Protein 7CL2 (pdb70)

Organism: Streptomyces kanamyceticus (NCBI:txid1967)

GO terms:
  GO:0016706 2-oxoglutarate-dependent dioxygenase activity (F, IDA)
  GO:1901133 kanamycin biosynthetic process (P, IDA)

B-factor: mean 53.09, std 15.99, range [26.08, 138.31]

Secondary structure (DSSP, 8-state):
-EE-SS--GGGEEE--TT--S--HHHHHHHHHHHHHHSEEEEES-S-HHHHHHHHHHHHHHHHHHHTSSS--BSSSTTEEE-PPP--GGG--HHHHT-HHHHHHHHHHH-TT-EEEEEEEEEE-BT--PPPPB-SS--SSTT------EEEEEEESS-B-TTTTPPEE-TTGGG---TT-B-TT-BBPHHHHHHHHTTS--EE--B-TT-EEEEETT--EE---B-SSS-EEEEEEEEE-TTB--PPEEEEGGGHHHHHH-SSEE-EEEESS-----/-B-SS--GGGEEE--TT--S--HHHHHHHHHHHHHHSEEEEET-S-HHHHHHHHHHHHHHHHHHHTSSS--BSSSTTEEE-PPP--GGG--HHHHT-HHHHHHHHHHH-TT-EEEEEEEEEE-BT--PPPPB-SS--SSTT-----SEEEEEEESS-B-TTTTPPEE-TTGGG---TT-B-TT-BBPHHHHHHHHTTS--BB--B-TT-EEEEETT--EE---B-SSS-EEEEEEEEE-TTB--PPEEEEGGGHHHHHH-SSEE-EEEESS---TTT-----/-EE-SS--GGGEEE--TT--S--HHHHHHHHHHHHHHSEEEEES-S-HHHHHHHHHHHHHHHHHHHTSSS--BSSSTTEEE-PPP--GGG--HHHHT-HHHHHHHHHHH-TT-EEEEEEEEEE-BTPPPPPPB-SS--SSTT-----SEEEEEEESS-B-TTTTPPEE-TTGGG---TT-B-TT-BBPHHHHHHHHTTS--EE--B-TT-EEEEETT--EE---B-SSS-EEEEEEEEE-TTS--PPEEEEGGGHHHHHH-SSEE-EEEESS-----/-EE-SS--GGGEEE--TT--S--HHHHHHHHHHHHHHSEEEEES-S-HHHHHHHHHHHHHHHHHHHTSSS--BSSSTTEEE-PPP--GGG--HHHHT-HHHHHHHHHHH-TT-EEEEEEEEEE-BT--PPPPB-SS--SSTT-----SEEEEEEESS-B-TTTTPPEE-TTGGG---TT-B-TT-BBPHHHHHHHHTTS--EE--B-TT-EEEEETT--EE---B-SSS-EEEEEEEEE-TTS--PPEEEEGGGHHHHHH-SSEE-EEEESS---S-----/--EE-SS--GGGEEE--TT--S--HHHHHHHHHHHHHHSEEEEET-S-HHHHHHHHHHHHHHHHHHHTSSS--BSSSTTEEE-PPP--GGG--HHHHT-HHHHHHHHHHH-TT-EEEEEEEEEE-BT--PPPPB-SS--SSTT-----SEEEEEEESS-B-TTTTPPEE-TTGGG---SS-B-TTSBBPHHHHHHHHTTS--EE--B-TT-EEEEETT--EE---B-SSS-EEEEEEEEE-TTB--PPEEEEGGGHHHHHH-SSEE-EEEESS-----/-EE-SS--GGGEEE--TT--S--HHHHHHHHHHHHHHSEEEEES-S-HHHHHHHHHHHHHHHHHHHTSSS--BSSSTTEEE-PPP--GGG--HHHHT-HHHHHHHHHHH-TT-EEEEEEEEEE-BT--PPPPB-SS--SSTT-----SEEEEEEESS-B-TTTTPPEE-TTGGG---TT-B-TT-BBPHHHHHHHHTTS--EE--B-TT-EEEEETT--EE---B-SSS-EEEEEEEEE-TTB--PPEEEEGGGHHHHHH-SSEE-EEEE-----

Radius of gyration: 59.18 Å; Cα contacts (8 Å, |Δi|>4): 3750; chains: 6; bounding box: 100×116×176 Å

InterPro domains:
  IPR008775 Phytanoyl-CoA dioxygenase-like [PF05721] (35-231)
  IPR051961 Fungal Secondary Metabolite Dioxygenase [PTHR37563] (12-243)

Structure (mmCIF, N/CA/C/O backbone):
data_7CL2
#
_entry.id   7CL2
#
_cell.length_a   50.202
_cell.length_b   182.209
_cell.length_c   109.228
_cell.angle_alpha   90.000
_cell.angle_beta   93.970
_cell.angle_gamma   90.000
#
_symmetry.space_group_name_H-M   'P 1 21 1'
#
loop_
_entity.id
_entity.type
_entity.pdbx_description
1 polymer 'Kanamycin B dioxygenase'
2 non-polymer 'NICKEL (II) ION'
3 non-polymer 'SULFATE ION'
4 non-polymer GLYCEROL
5 water water
#
loop_
_atom_site.group_PDB
_atom_site.id
_atom_site.type_symbol
_atom_site.label_atom_id
_atom_site.label_alt_id
_atom_site.label_comp_id
_atom_site.label_asym_id
_atom_site.label_entity_id
_atom_site.label_seq_id
_atom_site.pdbx_PDB_ins_code
_atom_site.Cartn_x
_atom_site.Cartn_y
_atom_site.Cartn_z
_atom_site.occupancy
_atom_site.B_iso_or_equiv
_atom_site.auth_seq_id
_atom_site.auth_comp_id
_atom_site.auth_asym_id
_atom_site.auth_atom_id
_atom_site.pdbx_PDB_model_num
ATOM 1 N N . HIS A 1 16 ? -23.176 39.573 108.669 1.00 80.04 0 HIS A N 1
ATOM 2 C CA . HIS A 1 16 ? -22.795 39.360 107.243 1.00 78.38 0 HIS A CA 1
ATOM 3 C C . HIS A 1 16 ? -22.813 37.865 106.900 1.00 79.86 0 HIS A C 1
ATOM 4 O O . HIS A 1 16 ? -22.603 37.050 107.815 1.00 78.01 0 HIS A O 1
ATOM 11 N N . MET A 1 17 ? -23.029 37.530 105.625 1.00 79.08 1 MET A N 1
ATOM 12 C CA . MET A 1 17 ? -22.901 36.147 105.093 1.00 82.32 1 MET A CA 1
ATOM 13 C C . MET A 1 17 ? -21.453 35.912 104.645 1.00 77.95 1 MET A C 1
ATOM 14 O O . MET A 1 17 ? -21.002 36.589 103.700 1.00 73.77 1 MET A O 1
ATOM 19 N N . ALA A 1 18 ? -20.761 34.977 105.305 1.00 76.12 2 ALA A N 1
ATOM 20 C CA . ALA A 1 18 ? -19.380 34.540 104.996 1.00 73.66 2 ALA A CA 1
ATOM 21 C C . ALA A 1 18 ? -19.440 33.307 104.086 1.00 73.62 2 ALA A C 1
ATOM 22 O O . ALA A 1 18 ? -19.929 32.254 104.549 1.00 77.88 2 ALA A O 1
ATOM 24 N N . LEU A 1 19 ? -18.956 33.427 102.850 1.00 69.72 3 LEU A N 1
ATOM 25 C CA . LEU A 1 19 ? -19.056 32.366 101.811 1.00 67.14 3 LEU A CA 1
ATOM 26 C C . LEU A 1 19 ? -17.679 31.723 101.603 1.00 64.73 3 LEU A C 1
ATOM 27 O O . LEU A 1 19 ? -16.669 32.337 101.993 1.00 63.78 3 LEU A O 1
ATOM 32 N N . ALA A 1 20 ? -17.651 30.543 100.980 1.00 63.83 4 ALA A N 1
ATOM 33 C CA . ALA A 1 20 ? -16.436 29.744 100.709 1.00 63.23 4 ALA A CA 1
ATOM 34 C C . ALA A 1 20 ? -15.853 30.101 99.337 1.00 60.81 4 ALA A C 1
ATOM 35 O O . ALA A 1 20 ? -14.686 29.751 99.094 1.00 61.00 4 ALA A O 1
ATOM 37 N N . ALA A 1 21 ? -16.624 30.744 98.460 1.00 59.30 5 ALA A N 1
ATOM 38 C CA . ALA A 1 21 ? -16.177 31.099 97.088 1.00 58.87 5 ALA A CA 1
ATOM 39 C C . ALA A 1 21 ? -17.006 32.260 96.560 1.00 56.78 5 ALA A C 1
ATOM 40 O O . ALA A 1 21 ? -18.064 32.551 97.118 1.00 54.91 5 ALA A O 1
ATOM 42 N N . PRO A 1 22 ? -16.565 32.955 95.484 1.00 55.24 6 PRO A N 1
ATOM 43 C CA . PRO A 1 22 ? -17.375 34.017 94.890 1.00 54.71 6 PRO A CA 1
ATOM 44 C C . PRO A 1 22 ? -18.716 33.398 94.519 1.00 55.48 6 PRO A C 1
ATOM 45 O O . PRO A 1 22 ? -18.757 32.300 93.973 1.00 56.88 6 PRO A O 1
ATOM 49 N N . PRO A 1 23 ? -19.852 34.013 94.904 1.00 53.75 7 PRO A N 1
ATOM 50 C CA . PRO A 1 23 ? -21.154 33.423 94.606 1.00 55.43 7 PRO A CA 1
ATOM 51 C C . PRO A 1 23 ? -21.393 33.387 93.093 1.00 53.82 7 PRO A C 1
ATOM 52 O O . PRO A 1 23 ? -21.027 34.340 92.405 1.00 49.93 7 PRO A O 1
ATOM 56 N N . GLY A 1 24 ? -21.961 32.268 92.619 1.00 54.32 8 GLY A N 1
ATOM 57 C CA . GLY A 1 24 ? -22.278 32.032 91.195 1.00 54.80 8 GLY A CA 1
ATOM 58 C C . GLY A 1 24 ? -23.079 33.174 90.572 1.00 54.35 8 GLY A C 1
ATOM 59 O O . GLY A 1 24 ? -22.814 33.500 89.399 1.00 51.95 8 GLY A O 1
ATOM 60 N N . GLU A 1 25 ? -24.005 33.781 91.320 1.00 56.36 9 GLU A N 1
ATOM 61 C CA . GLU A 1 25 ? -24.903 34.855 90.795 1.00 58.42 9 GLU A CA 1
ATOM 62 C C . GLU A 1 25 ? -24.089 36.117 90.444 1.00 55.63 9 GLU A C 1
ATOM 63 O O . GLU A 1 25 ? -24.640 36.964 89.713 1.00 53.60 9 GLU A O 1
ATOM 69 N N . LEU A 1 26 ? -22.873 36.289 90.992 1.00 52.03 10 LEU A N 1
ATOM 70 C CA . LEU A 1 26 ? -22.059 37.523 90.796 1.00 50.54 10 LEU A CA 1
ATOM 71 C C . LEU A 1 26 ? -20.845 37.265 89.903 1.00 49.46 10 LEU A C 1
ATOM 72 O O . LEU A 1 26 ? -20.108 38.222 89.649 1.00 48.51 10 LEU A O 1
ATOM 77 N N . THR A 1 27 ? -20.636 36.031 89.444 1.00 50.69 11 THR A N 1
ATOM 78 C CA . THR A 1 27 ? -19.325 35.575 88.923 1.00 50.83 11 THR A CA 1
ATOM 79 C C . THR A 1 27 ? -19.447 35.146 87.457 1.00 51.58 11 THR A C 1
ATOM 80 O O . THR A 1 27 ? -20.386 34.417 87.126 1.00 50.82 11 THR A O 1
ATOM 84 N N . LEU A 1 28 ? -18.496 35.593 86.642 1.00 51.70 12 LEU A N 1
ATOM 85 C CA . LEU A 1 28 ? -18.209 35.088 85.276 1.00 53.48 12 LEU A CA 1
ATOM 86 C C . LEU A 1 28 ? -16.788 34.532 85.303 1.00 53.49 12 LEU A C 1
ATOM 87 O O . LEU A 1 28 ? -15.874 35.281 85.675 1.00 51.75 12 LEU A O 1
ATOM 92 N N . ALA A 1 29 ? -16.604 33.265 84.971 1.00 54.38 13 ALA A N 1
ATOM 93 C CA . ALA A 1 29 ? -15.290 32.587 84.982 1.00 55.87 13 ALA A CA 1
ATOM 94 C C . ALA A 1 29 ? -14.658 32.745 83.599 1.00 56.16 13 ALA A C 1
ATOM 95 O O . ALA A 1 29 ? -15.254 32.291 82.632 1.00 57.77 13 ALA A O 1
ATOM 97 N N . LEU A 1 30 ? -13.504 33.397 83.517 1.00 55.14 14 LEU A N 1
ATOM 98 C CA . LEU A 1 30 ? -12.784 33.605 82.239 1.00 55.86 14 LEU A CA 1
ATOM 99 C C . LEU A 1 30 ? -11.411 32.940 82.315 1.00 56.70 14 LEU A C 1
ATOM 100 O O . LEU A 1 30 ? -11.095 32.334 83.351 1.00 58.46 14 LEU A O 1
ATOM 105 N N . THR A 1 31 ? -10.653 33.022 81.225 1.00 57.71 15 THR A N 1
ATOM 106 C CA . THR A 1 31 ? -9.201 32.709 81.164 1.00 58.13 15 THR A CA 1
ATOM 107 C C . THR A 1 31 ? -8.495 33.964 80.650 1.00 58.05 15 THR A C 1
ATOM 108 O O . THR A 1 31 ? -9.135 34.831 80.048 1.00 56.05 15 THR A O 1
ATOM 112 N N . PRO A 1 32 ? -7.164 34.094 80.841 1.00 59.89 16 PRO A N 1
ATOM 113 C CA . PRO A 1 32 ? -6.419 35.227 80.289 1.00 61.97 16 PRO A CA 1
ATOM 114 C C . PRO A 1 32 ? -6.409 35.301 78.751 1.00 66.77 16 PRO A C 1
ATOM 115 O O . PRO A 1 32 ? -6.009 36.314 78.243 1.00 69.33 16 PRO A O 1
ATOM 119 N N . ASP A 1 33 ? -6.859 34.254 78.055 1.00 72.27 17 ASP A N 1
ATOM 120 C CA . ASP A 1 33 ? -6.950 34.207 76.565 1.00 76.26 17 ASP A CA 1
ATOM 121 C C . ASP A 1 33 ? -8.235 34.903 76.087 1.00 75.26 17 ASP A C 1
ATOM 122 O O . ASP A 1 33 ? -8.273 35.300 74.904 1.00 77.51 17 ASP A O 1
ATOM 127 N N . ASP A 1 34 ? -9.248 35.043 76.951 1.00 71.69 18 ASP A N 1
ATOM 128 C CA . ASP A 1 34 ? -10.552 35.658 76.589 1.00 70.06 18 ASP A CA 1
ATOM 129 C C . ASP A 1 34 ? -10.335 37.160 76.374 1.00 68.68 18 ASP A C 1
ATOM 130 O O . ASP A 1 34 ? -10.039 37.844 77.362 1.00 67.82 18 ASP A O 1
ATOM 135 N N . LYS A 1 35 ? -10.478 37.644 75.140 1.00 68.63 19 LYS A N 1
ATOM 136 C CA . LYS A 1 35 ? -10.271 39.068 74.755 1.00 69.85 19 LYS A CA 1
ATOM 137 C C . LYS A 1 35 ? -11.613 39.807 74.732 1.00 68.16 19 LYS A C 1
ATOM 138 O O . LYS A 1 35 ? -11.609 41.050 74.898 1.00 70.67 19 LYS A O 1
ATOM 144 N N . THR A 1 36 ? -12.716 39.100 74.493 1.00 68.14 20 THR A N 1
ATOM 145 C CA . THR A 1 36 ? -14.089 39.670 74.441 1.00 66.65 20 THR A CA 1
ATOM 146 C C . THR A 1 36 ? -15.057 38.649 75.048 1.00 66.77 20 THR A C 1
ATOM 147 O O . THR A 1 36 ? -14.782 37.450 74.944 1.00 69.28 20 THR A O 1
ATOM 151 N N . LEU A 1 37 ? -16.144 39.115 75.655 1.00 63.71 21 LEU A N 1
ATOM 152 C CA . LEU A 1 37 ? -17.291 38.267 76.050 1.00 62.24 21 LEU A CA 1
ATOM 153 C C . LEU A 1 37 ? -18.184 38.080 74.823 1.00 62.66 21 LEU A C 1
ATOM 154 O O . LEU A 1 37 ? -18.398 39.061 74.088 1.00 61.34 21 LEU A O 1
ATOM 159 N N . ASP A 1 38 ? -18.685 36.866 74.614 1.00 64.17 22 ASP A N 1
ATOM 160 C CA . ASP A 1 38 ? -19.763 36.574 73.634 1.00 65.59 22 ASP A CA 1
ATOM 161 C C . ASP A 1 38 ? -21.001 37.353 74.083 1.00 63.15 22 ASP A C 1
ATOM 162 O O . ASP A 1 38 ? -21.080 37.774 75.240 1.00 59.90 22 ASP A O 1
ATOM 167 N N . PRO A 1 39 ? -21.983 37.591 73.185 1.00 63.32 23 PRO A N 1
ATOM 168 C CA . PRO A 1 39 ? -23.149 38.408 73.525 1.00 62.52 23 PRO A CA 1
ATOM 169 C C . PRO A 1 39 ? -23.905 37.957 74.787 1.00 61.06 23 PRO A C 1
ATOM 170 O O . PRO A 1 39 ? -24.278 38.805 75.572 1.00 56.51 23 PRO A O 1
ATOM 174 N N . ALA A 1 40 ? -24.123 36.649 74.957 1.00 61.40 24 ALA A N 1
ATOM 175 C CA . ALA A 1 40 ? -24.833 36.074 76.126 1.00 61.98 24 ALA A CA 1
ATOM 176 C C . ALA A 1 40 ? -24.078 36.407 77.420 1.00 59.47 24 ALA A C 1
ATOM 177 O O . ALA A 1 40 ? -24.741 36.770 78.411 1.00 58.80 24 ALA A O 1
ATOM 179 N N . SER A 1 41 ? -22.748 36.269 77.421 1.00 58.20 25 SER A N 1
ATOM 180 C CA . SER A 1 41 ? -21.862 36.525 78.588 1.00 56.58 25 SER A CA 1
ATOM 181 C C . SER A 1 41 ? -21.877 38.019 78.927 1.00 53.53 25 SER A C 1
ATOM 182 O O . SER A 1 41 ? -21.983 38.342 80.110 1.00 49.88 25 SER A O 1
ATOM 185 N N . LEU A 1 42 ? -21.792 38.891 77.924 1.00 53.84 26 LEU A N 1
ATOM 186 C CA . LEU A 1 42 ? -21.860 40.363 78.136 1.00 52.87 26 LEU A CA 1
ATOM 187 C C . LEU A 1 42 ? -23.228 40.726 78.732 1.00 52.55 26 LEU A C 1
ATOM 188 O O . LEU A 1 42 ? -23.244 41.501 79.704 1.00 51.31 26 LEU A O 1
ATOM 193 N N . ASP A 1 43 ? -24.324 40.187 78.188 1.00 53.61 27 ASP A N 1
ATOM 194 C CA . ASP A 1 43 ? -25.695 40.446 78.708 1.00 55.28 27 ASP A CA 1
ATOM 195 C C . ASP A 1 43 ? -25.761 40.030 80.182 1.00 54.34 27 ASP A C 1
ATOM 196 O O . ASP A 1 43 ? -26.330 40.784 80.979 1.00 51.63 27 ASP A O 1
ATOM 201 N N . ARG A 1 44 ? -25.214 38.867 80.529 1.00 53.95 28 ARG A N 1
ATOM 202 C CA . ARG A 1 44 ? -25.188 38.371 81.932 1.00 55.53 28 ARG A CA 1
ATOM 203 C C . ARG A 1 44 ? -24.375 39.346 82.798 1.00 52.53 28 ARG A C 1
ATOM 204 O O . ARG A 1 44 ? -24.862 39.725 83.870 1.00 51.78 28 ARG A O 1
ATOM 212 N N . ALA A 1 45 ? -23.186 39.754 82.355 1.00 50.85 29 ALA A N 1
ATOM 213 C CA . ALA A 1 45 ? -22.299 40.698 83.080 1.00 48.25 29 ALA A CA 1
ATOM 214 C C . ALA A 1 45 ? -23.068 41.999 83.361 1.00 48.39 29 ALA A C 1
ATOM 215 O O . ALA A 1 45 ? -23.005 42.490 84.507 1.00 46.18 29 ALA A O 1
ATOM 217 N N . LEU A 1 46 ? -23.782 42.531 82.367 1.00 48.41 30 LEU A N 1
ATOM 218 C CA . LEU A 1 46 ? -24.532 43.807 82.502 1.00 48.69 30 LEU A CA 1
ATOM 219 C C . LEU A 1 46 ? -25.729 43.604 83.437 1.00 48.74 30 LEU A C 1
ATOM 220 O O . LEU A 1 46 ? -25.986 44.502 84.258 1.00 47.45 30 LEU A O 1
ATOM 225 N N . ALA A 1 47 ? -26.426 42.468 83.340 1.00 49.53 31 ALA A N 1
ATOM 226 C CA . ALA A 1 47 ? -27.565 42.111 84.219 1.00 50.17 31 ALA A CA 1
ATOM 227 C C . ALA A 1 47 ? -27.083 42.035 85.676 1.00 47.40 31 ALA A C 1
ATOM 228 O O . ALA A 1 47 ? -27.793 42.534 86.559 1.00 46.70 31 ALA A O 1
ATOM 230 N N . ILE A 1 48 ? -25.902 41.464 85.917 1.00 46.47 32 ILE A N 1
ATOM 231 C CA . ILE A 1 48 ? -25.296 41.345 87.279 1.00 46.69 32 ILE A CA 1
ATOM 232 C C . ILE A 1 48 ? -24.987 42.746 87.819 1.00 45.30 32 ILE A C 1
ATOM 233 O O . ILE A 1 48 ? -25.425 43.060 88.934 1.00 45.14 32 ILE A O 1
ATOM 238 N N . LEU A 1 49 ? -24.299 43.579 87.042 1.00 44.88 33 LEU A N 1
ATOM 239 C CA . LEU A 1 49 ? -23.968 44.979 87.441 1.00 44.21 33 LEU A CA 1
ATOM 240 C C . LEU A 1 49 ? -25.245 45.781 87.703 1.00 44.56 33 LEU A C 1
ATOM 241 O O . LEU A 1 49 ? -25.253 46.534 88.676 1.00 45.06 33 LEU A O 1
ATOM 246 N N . ALA A 1 50 ? -26.273 45.648 86.865 1.00 46.87 34 ALA A N 1
ATOM 247 C CA . ALA A 1 50 ? -27.549 46.388 87.018 1.00 46.98 34 ALA A CA 1
ATOM 248 C C . ALA A 1 50 ? -28.234 45.956 88.321 1.00 48.17 34 ALA A C 1
ATOM 249 O O . ALA A 1 50 ? -28.600 46.835 89.109 1.00 48.73 34 ALA A O 1
ATOM 251 N N . GLU A 1 51 ? -28.390 44.653 88.549 1.00 48.69 35 GLU A N 1
ATOM 252 C CA . GLU A 1 51 ? -29.176 44.123 89.692 1.00 50.77 35 GLU A CA 1
ATOM 253 C C . GLU A 1 51 ? -28.356 44.191 90.986 1.00 49.60 35 GLU A C 1
ATOM 254 O O . GLU A 1 51 ? -28.890 44.681 91.995 1.00 48.57 35 GLU A O 1
ATOM 260 N N . HIS A 1 52 ? -27.117 43.698 90.970 1.00 47.81 36 HIS A N 1
ATOM 261 C CA . HIS A 1 52 ? -26.316 43.449 92.197 1.00 47.25 36 HIS A CA 1
ATOM 262 C C . HIS A 1 52 ? -25.285 44.564 92.426 1.00 45.77 36 HIS A C 1
ATOM 263 O O . HIS A 1 52 ? -24.878 44.735 93.594 1.00 44.84 36 HIS A O 1
ATOM 270 N N . GLY A 1 53 ? -24.857 45.266 91.370 1.00 43.56 37 GLY A N 1
ATOM 271 C CA . GLY A 1 53 ? -23.893 46.377 91.459 1.00 42.06 37 GLY A CA 1
ATOM 272 C C . GLY A 1 53 ? -22.463 45.876 91.631 1.00 40.65 37 GLY A C 1
ATOM 273 O O . GLY A 1 53 ? -21.584 46.724 91.851 1.00 39.79 37 GLY A O 1
ATOM 274 N N . ILE A 1 54 ? -22.224 44.564 91.552 1.00 41.25 38 ILE A N 1
ATOM 275 C CA . ILE A 1 54 ? -20.868 43.967 91.710 1.00 42.94 38 ILE A CA 1
ATOM 276 C C . ILE A 1 54 ? -20.777 42.706 90.856 1.00 44.60 38 ILE A C 1
ATOM 277 O O . ILE A 1 54 ? -21.701 41.875 90.917 1.00 45.84 38 ILE A O 1
ATOM 282 N N . LEU A 1 55 ? -19.684 42.586 90.107 1.00 43.99 39 LEU A N 1
ATOM 283 C CA . LEU A 1 55 ? -19.408 41.494 89.152 1.00 43.47 39 LEU A CA 1
ATOM 284 C C . LEU A 1 55 ? -17.990 40.989 89.422 1.00 42.45 39 LEU A C 1
ATOM 285 O O . LEU A 1 55 ? -17.059 41.808 89.454 1.00 40.72 39 LEU A O 1
ATOM 290 N N . VAL A 1 56 ? -17.830 39.688 89.634 1.00 43.04 40 VAL A N 1
ATOM 291 C CA . VAL A 1 56 ? -16.494 39.067 89.858 1.00 42.96 40 VAL A CA 1
ATOM 292 C C . VAL A 1 56 ? -16.102 38.318 88.588 1.00 45.11 40 VAL A C 1
ATOM 293 O O . VAL A 1 56 ? -16.846 37.405 88.186 1.00 45.62 40 VAL A O 1
ATOM 297 N N . LEU A 1 57 ? -14.971 38.678 87.988 1.00 45.05 41 LEU A N 1
ATOM 298 C CA . LEU A 1 57 ? -14.430 38.009 86.780 1.00 46.70 41 LEU A CA 1
ATOM 299 C C . LEU A 1 57 ? -13.175 37.246 87.192 1.00 48.13 41 LEU A C 1
ATOM 300 O O . LEU A 1 57 ? -12.140 37.882 87.406 1.00 46.97 41 LEU A O 1
ATOM 305 N N . THR A 1 58 ? -13.262 35.925 87.321 1.00 48.21 42 THR A N 1
ATOM 306 C CA . THR A 1 58 ? -12.110 35.090 87.759 1.00 49.85 42 THR A CA 1
ATOM 307 C C . THR A 1 58 ? -11.264 34.755 86.523 1.00 51.10 42 THR A C 1
ATOM 308 O O . THR A 1 58 ? -11.823 34.733 85.406 1.00 50.85 42 THR A O 1
ATOM 312 N N . GLY A 1 59 ? -9.958 34.548 86.721 1.00 52.41 43 GLY A N 1
ATOM 313 C CA . GLY A 1 59 ? -9.027 34.015 85.708 1.00 55.01 43 GLY A CA 1
ATOM 314 C C . GLY A 1 59 ? -8.721 35.003 84.597 1.00 56.20 43 GLY A C 1
ATOM 315 O O . GLY A 1 59 ? -8.433 34.552 83.481 1.00 57.38 43 GLY A O 1
ATOM 316 N N . MET A 1 60 ? -8.734 36.308 84.878 1.00 55.69 44 MET A N 1
ATOM 317 C CA . MET A 1 60 ? -8.542 37.369 83.851 1.00 55.67 44 MET A CA 1
ATOM 318 C C . MET A 1 60 ? -7.051 37.630 83.596 1.00 54.09 44 MET A C 1
ATOM 319 O O . MET A 1 60 ? -6.685 37.863 82.432 1.00 53.73 44 MET A O 1
ATOM 324 N N . LEU A 1 61 ? -6.226 37.656 84.644 1.00 49.79 45 LEU A N 1
ATOM 325 C CA . LEU A 1 61 ? -4.840 38.184 84.553 1.00 50.63 45 LEU A CA 1
ATOM 326 C C . LEU A 1 61 ? -3.829 37.055 84.780 1.00 53.25 45 LEU A C 1
ATOM 327 O O . LEU A 1 61 ? -4.001 36.276 85.744 1.00 53.63 45 LEU A O 1
ATOM 332 N N . ARG A 1 62 ? -2.784 37.034 83.956 1.00 55.30 46 ARG A N 1
ATOM 333 C CA . ARG A 1 62 ? -1.661 36.075 84.064 1.00 58.99 46 ARG A CA 1
ATOM 334 C C . ARG A 1 62 ? -0.920 36.323 85.370 1.00 56.67 46 ARG A C 1
ATOM 335 O O . ARG A 1 62 ? -0.755 37.514 85.756 1.00 53.26 46 ARG A O 1
ATOM 343 N N . THR A 1 63 ? -0.460 35.248 86.015 1.00 55.77 47 THR A N 1
ATOM 344 C CA . THR A 1 63 ? 0.206 35.326 87.341 1.00 57.46 47 THR A CA 1
ATOM 345 C C . THR A 1 63 ? 1.500 36.138 87.169 1.00 56.88 47 THR A C 1
ATOM 346 O O . THR A 1 63 ? 1.884 36.812 88.123 1.00 55.70 47 THR A O 1
ATOM 350 N N . ARG A 1 64 ? 2.111 36.133 85.986 1.00 58.44 48 ARG A N 1
ATOM 351 C CA . ARG A 1 64 ? 3.348 36.922 85.719 1.00 61.07 48 ARG A CA 1
ATOM 352 C C . ARG A 1 64 ? 3.080 38.421 85.955 1.00 57.88 48 ARG A C 1
ATOM 353 O O . ARG A 1 64 ? 3.983 39.084 86.509 1.00 58.29 48 ARG A O 1
ATOM 361 N N . LEU A 1 65 ? 1.889 38.939 85.634 1.00 55.90 49 LEU A N 1
ATOM 362 C CA . LEU A 1 65 ? 1.543 40.375 85.833 1.00 53.47 49 LEU A CA 1
ATOM 363 C C . LEU A 1 65 ? 1.286 40.635 87.324 1.00 51.39 49 LEU A C 1
ATOM 364 O O . LEU A 1 65 ? 1.898 41.570 87.876 1.00 49.84 49 LEU A O 1
ATOM 369 N N . THR A 1 66 ? 0.418 39.848 87.961 1.00 51.37 50 THR A N 1
ATOM 370 C CA . THR A 1 66 ? 0.046 40.060 89.386 1.00 50.78 50 THR A CA 1
ATOM 371 C C . THR A 1 66 ? 1.286 39.854 90.268 1.00 52.13 50 THR A C 1
ATOM 372 O O . THR A 1 66 ? 1.416 40.608 91.257 1.00 54.22 50 THR A O 1
ATOM 376 N N . ASP A 1 67 ? 2.170 38.896 89.933 1.00 53.50 51 ASP A N 1
ATOM 377 C CA . ASP A 1 67 ? 3.441 38.656 90.673 1.00 54.67 51 ASP A CA 1
ATOM 378 C C . ASP A 1 67 ? 4.269 39.950 90.703 1.00 53.77 51 ASP A C 1
ATOM 379 O O . ASP A 1 67 ? 4.724 40.335 91.796 1.00 53.70 51 ASP A O 1
ATOM 384 N N . GLN A 1 68 ? 4.461 40.596 89.553 1.00 53.44 52 GLN A N 1
ATOM 385 C CA . GLN A 1 68 ? 5.349 41.785 89.437 1.00 53.92 52 GLN A CA 1
ATOM 386 C C . GLN A 1 68 ? 4.720 42.984 90.160 1.00 51.25 52 GLN A C 1
ATOM 387 O O . GLN A 1 68 ? 5.477 43.738 90.812 1.00 50.48 52 GLN A O 1
ATOM 393 N N . LEU A 1 69 ? 3.397 43.161 90.061 1.00 49.03 53 LEU A N 1
ATOM 394 C CA . LEU A 1 69 ? 2.687 44.277 90.735 1.00 47.32 53 LEU A CA 1
ATOM 395 C C . LEU A 1 69 ? 2.698 44.057 92.256 1.00 48.56 53 LEU A C 1
ATOM 396 O O . LEU A 1 69 ? 2.974 45.033 92.987 1.00 47.62 53 LEU A O 1
ATOM 401 N N . ARG A 1 70 ? 2.414 42.835 92.721 1.00 48.67 54 ARG A N 1
ATOM 402 C CA . ARG A 1 70 ? 2.461 42.487 94.165 1.00 49.41 54 ARG A CA 1
ATOM 403 C C . ARG A 1 70 ? 3.845 42.827 94.720 1.00 50.01 54 ARG A C 1
ATOM 404 O O . ARG A 1 70 ? 3.921 43.517 95.748 1.00 47.35 54 ARG A O 1
ATOM 412 N N . THR A 1 71 ? 4.896 42.341 94.063 1.00 52.70 55 THR A N 1
ATOM 413 C CA . THR A 1 71 ? 6.304 42.517 94.497 1.00 54.77 55 THR A CA 1
ATOM 414 C C . THR A 1 71 ? 6.617 44.009 94.587 1.00 55.07 55 THR A C 1
ATOM 415 O O . THR A 1 71 ? 7.178 44.429 95.612 1.00 55.78 55 THR A O 1
ATOM 419 N N . ALA A 1 72 ? 6.289 44.772 93.541 1.00 54.63 56 ALA A N 1
ATOM 420 C CA . ALA A 1 72 ? 6.575 46.225 93.469 1.00 54.13 56 ALA A CA 1
ATOM 421 C C . ALA A 1 72 ? 5.900 46.947 94.646 1.00 52.74 56 ALA A C 1
ATOM 422 O O . ALA A 1 72 ? 6.551 47.802 95.288 1.00 52.24 56 ALA A O 1
ATOM 424 N N . MET A 1 73 ? 4.640 46.617 94.936 1.00 50.35 57 MET A N 1
ATOM 425 C CA . MET A 1 73 ? 3.878 47.314 96.007 1.00 50.11 57 MET A CA 1
ATOM 426 C C . MET A 1 73 ? 4.413 46.897 97.383 1.00 50.20 57 MET A C 1
ATOM 427 O O . MET A 1 73 ? 4.569 47.805 98.243 1.00 52.35 57 MET A O 1
ATOM 432 N N . LEU A 1 74 ? 4.731 45.612 97.594 1.00 49.88 58 LEU A N 1
ATOM 433 C CA . LEU A 1 74 ? 5.344 45.140 98.867 1.00 51.37 58 LEU A CA 1
ATOM 434 C C . LEU A 1 74 ? 6.730 45.782 99.046 1.00 52.76 58 LEU A C 1
ATOM 435 O O . LEU A 1 74 ? 7.037 46.210 100.170 1.00 51.33 58 LEU A O 1
ATOM 440 N N . ASP A 1 75 ? 7.510 45.910 97.972 1.00 54.59 59 ASP A N 1
ATOM 441 C CA . ASP A 1 75 ? 8.844 46.572 97.999 1.00 57.56 59 ASP A CA 1
ATOM 442 C C . ASP A 1 75 ? 8.702 48.054 98.374 1.00 56.53 59 ASP A C 1
ATOM 443 O O . ASP A 1 75 ? 9.623 48.555 99.039 1.00 57.41 59 ASP A O 1
ATOM 448 N N . ASP A 1 76 ? 7.608 48.717 97.980 1.00 55.21 60 ASP A N 1
ATOM 449 C CA . ASP A 1 76 ? 7.403 50.175 98.220 1.00 56.58 60 ASP A CA 1
ATOM 450 C C . ASP A 1 76 ? 6.897 50.449 99.652 1.00 53.74 60 ASP A C 1
ATOM 451 O O . ASP A 1 76 ? 7.065 51.588 100.129 1.00 54.70 60 ASP A O 1
ATOM 456 N N . LEU A 1 77 ? 6.277 49.458 100.298 1.00 52.90 61 LEU A N 1
ATOM 457 C CA . LEU A 1 77 ? 5.518 49.655 101.560 1.00 52.39 61 LEU A CA 1
ATOM 458 C C . LEU A 1 77 ? 6.407 50.258 102.652 1.00 53.40 61 LEU A C 1
ATOM 459 O O . LEU A 1 77 ? 5.962 51.162 103.364 1.00 53.55 61 LEU A O 1
ATOM 464 N N . PRO A 1 78 ? 7.672 49.819 102.847 1.00 55.13 62 PRO A N 1
ATOM 465 C CA . PRO A 1 78 ? 8.515 50.435 103.873 1.00 56.88 62 PRO A CA 1
ATOM 466 C C . PRO A 1 78 ? 8.656 51.953 103.681 1.00 57.90 62 PRO A C 1
ATOM 467 O O . PRO A 1 78 ? 8.502 52.691 104.657 1.00 59.87 62 PRO A O 1
ATOM 471 N N . GLU A 1 79 ? 8.886 52.407 102.444 1.00 61.99 63 GLU A N 1
ATOM 472 C CA . GLU A 1 79 ? 9.022 53.857 102.149 1.00 64.39 63 GLU A CA 1
ATOM 473 C C . GLU A 1 79 ? 7.696 54.554 102.485 1.00 62.06 63 GLU A C 1
ATOM 474 O O . GLU A 1 79 ? 7.751 55.650 103.052 1.00 64.08 63 GLU A O 1
ATOM 480 N N . VAL A 1 80 ? 6.549 53.930 102.188 1.00 59.34 64 VAL A N 1
ATOM 481 C CA . VAL A 1 80 ? 5.197 54.480 102.511 1.00 58.67 64 VAL A CA 1
ATOM 482 C C . VAL A 1 80 ? 5.044 54.608 104.039 1.00 60.01 64 VAL A C 1
ATOM 483 O O . VAL A 1 80 ? 4.558 55.649 104.505 1.00 56.47 64 VAL A O 1
ATOM 487 N N . LEU A 1 81 ? 5.438 53.586 104.804 1.00 61.89 65 LEU A N 1
ATOM 488 C CA . LEU A 1 81 ? 5.199 53.553 106.273 1.00 63.44 65 LEU A CA 1
ATOM 489 C C . LEU A 1 81 ? 6.153 54.513 106.986 1.00 65.82 65 LEU A C 1
ATOM 490 O O . LEU A 1 81 ? 5.839 54.905 108.117 1.00 63.66 65 LEU A O 1
ATOM 495 N N . ARG A 1 82 ? 7.258 54.882 106.327 1.00 69.49 66 ARG A N 1
ATOM 496 C CA . ARG A 1 82 ? 8.324 55.770 106.867 1.00 74.14 66 ARG A CA 1
ATOM 497 C C . ARG A 1 82 ? 7.887 57.245 106.818 1.00 74.58 66 ARG A C 1
ATOM 498 O O . ARG A 1 82 ? 8.556 58.054 107.453 1.00 75.55 66 ARG A O 1
ATOM 506 N N . GLN A 1 83 ? 6.810 57.587 106.107 1.00 77.41 67 GLN A N 1
ATOM 507 C CA . GLN A 1 83 ? 6.285 58.982 105.991 1.00 81.79 67 GLN A CA 1
ATOM 508 C C . GLN A 1 83 ? 5.814 59.453 107.373 1.00 85.22 67 GLN A C 1
ATOM 509 O O . GLN A 1 83 ? 5.402 58.595 108.180 1.00 85.01 67 GLN A O 1
ATOM 515 N N . GLN A 1 84 ? 5.856 60.766 107.629 1.00 91.67 68 GLN A N 1
ATOM 516 C CA . GLN A 1 84 ? 5.443 61.373 108.932 1.00 94.73 68 GLN A CA 1
ATOM 517 C C . GLN A 1 84 ? 3.961 61.047 109.164 1.00 90.67 68 GLN A C 1
ATOM 518 O O . GLN A 1 84 ? 3.647 60.533 110.254 1.00 88.75 68 GLN A O 1
ATOM 524 N N . ASP A 1 85 ? 3.115 61.337 108.172 1.00 87.30 69 ASP A N 1
ATOM 525 C CA . ASP A 1 85 ? 1.659 61.018 108.190 1.00 84.21 69 ASP A CA 1
ATOM 526 C C . ASP A 1 85 ? 1.344 60.006 107.087 1.00 76.97 69 ASP A C 1
ATOM 527 O O . ASP A 1 85 ? 1.538 60.315 105.906 1.00 78.76 69 ASP A O 1
ATOM 532 N N . VAL A 1 86 ? 0.988 58.781 107.482 1.00 69.32 70 VAL A N 1
ATOM 533 C CA . VAL A 1 86 ? 0.653 57.673 106.544 1.00 63.73 70 VAL A CA 1
ATOM 534 C C . VAL A 1 86 ? -0.812 57.835 106.169 1.00 58.41 70 VAL A C 1
ATOM 535 O O . VAL A 1 86 ? -1.690 57.668 107.003 1.00 55.49 70 VAL A O 1
ATOM 539 N N . PRO A 1 87 ? -1.141 58.138 104.899 1.00 58.15 71 PRO A N 1
ATOM 540 C CA . PRO A 1 87 ? -2.538 58.309 104.505 1.00 56.68 71 PRO A CA 1
ATOM 541 C C . PR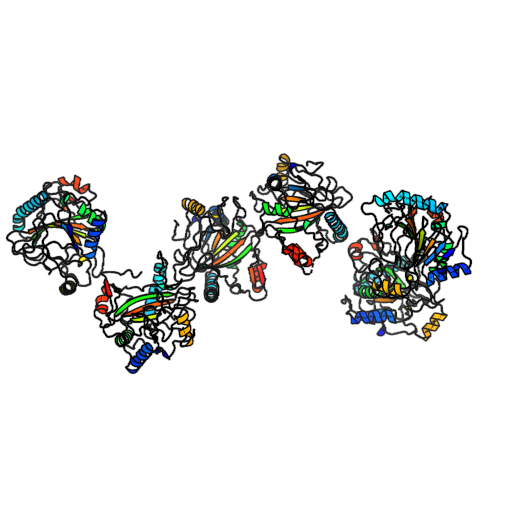O A 1 87 ? -3.306 56.979 104.635 1.00 54.62 71 PRO A C 1
ATOM 542 O O . PRO A 1 87 ? -2.876 55.962 104.095 1.00 56.25 71 PRO A O 1
ATOM 546 N N . THR A 1 88 ? -4.427 57.037 105.341 1.00 52.00 72 THR A N 1
ATOM 547 C CA . THR A 1 88 ? -5.262 55.891 105.764 1.00 51.99 72 THR A CA 1
ATOM 548 C C . THR A 1 88 ? -6.698 56.108 105.260 1.00 49.46 72 THR A C 1
ATOM 549 O O . THR A 1 88 ? -7.133 57.263 105.237 1.00 49.46 72 THR A O 1
ATOM 553 N N . ASN A 1 89 ? -7.410 55.049 104.866 1.00 47.10 73 ASN A N 1
ATOM 554 C CA . ASN A 1 89 ? -8.852 55.099 104.498 1.00 46.55 73 ASN A CA 1
ATOM 555 C C . ASN A 1 89 ? -9.683 54.816 105.764 1.00 45.92 73 ASN A C 1
ATOM 556 O O . ASN A 1 89 ? -9.844 53.631 106.124 1.00 45.91 73 ASN A O 1
ATOM 561 N N . PHE A 1 90 ? -10.139 55.880 106.438 1.00 43.11 74 PHE A N 1
ATOM 562 C CA . PHE A 1 90 ? -11.096 55.899 107.582 1.00 43.20 74 PHE A CA 1
ATOM 563 C C . PHE A 1 90 ? -10.445 55.456 108.902 1.00 44.35 74 PHE A C 1
ATOM 564 O O . PHE A 1 90 ? -10.667 56.116 109.920 1.00 43.47 74 PHE A O 1
ATOM 572 N N . VAL A 1 91 ? -9.742 54.322 108.922 1.00 43.15 75 VAL A N 1
ATOM 573 C CA . VAL A 1 91 ? -9.295 53.664 110.180 1.00 42.86 75 VAL A CA 1
ATOM 574 C C . VAL A 1 91 ? -7.903 53.083 109.968 1.00 42.02 75 VAL A C 1
ATOM 575 O O . VAL A 1 91 ? -7.487 52.806 108.840 1.00 42.94 75 VAL A O 1
ATOM 579 N N . PRO A 1 92 ? -7.153 52.838 111.066 1.00 42.42 76 PRO A N 1
ATOM 580 C CA . PRO A 1 92 ? -5.822 52.249 110.960 1.00 42.87 76 PRO A CA 1
ATOM 581 C C . PRO A 1 92 ? -5.768 50.976 110.107 1.00 41.44 76 PRO A C 1
ATOM 582 O O . PRO A 1 92 ? -6.665 50.169 110.194 1.00 42.46 76 PRO A O 1
ATOM 586 N N . GLY A 1 93 ? -4.699 50.836 109.328 1.00 41.79 77 GLY A N 1
ATOM 587 C CA . GLY A 1 93 ? -4.337 49.607 108.612 1.00 40.71 77 GLY A CA 1
ATOM 588 C C . GLY A 1 93 ? -4.819 49.588 107.175 1.00 40.15 77 GLY A C 1
ATOM 589 O O . GLY A 1 93 ? -4.392 48.675 106.459 1.00 38.55 77 GLY A O 1
ATOM 590 N N . HIS A 1 94 ? -5.679 50.521 106.750 1.00 38.81 78 HIS A N 1
ATOM 591 C CA . HIS A 1 94 ? -6.140 50.610 105.333 1.00 39.94 78 HIS A CA 1
ATOM 592 C C . HIS A 1 94 ? -5.374 51.731 104.629 1.00 40.81 78 HIS A C 1
ATOM 593 O O . HIS A 1 94 ? -5.852 52.879 104.622 1.00 42.17 78 HIS A O 1
ATOM 600 N N . VAL A 1 95 ? -4.177 51.431 104.143 1.00 40.94 79 VAL A N 1
ATOM 601 C CA . VAL A 1 95 ? -3.186 52.446 103.698 1.00 41.53 79 VAL A CA 1
ATOM 602 C C . VAL A 1 95 ? -3.435 52.743 102.222 1.00 43.87 79 VAL A C 1
ATOM 603 O O . VAL A 1 95 ? -3.534 51.777 101.427 1.00 40.34 79 VAL A O 1
ATOM 607 N N . GLN A 1 96 ? -3.554 54.030 101.877 1.00 46.00 80 GLN A N 1
ATOM 608 C CA . GLN A 1 96 ? -3.631 54.449 100.457 1.00 48.11 80 GLN A CA 1
ATOM 609 C C . GLN A 1 96 ? -2.212 54.341 99.905 1.00 46.17 80 GLN A C 1
ATOM 610 O O . GLN A 1 96 ? -1.296 54.886 100.526 1.00 45.07 80 GLN A O 1
ATOM 616 N N . GLN A 1 97 ? -2.039 53.576 98.834 1.00 45.70 81 GLN A N 1
ATOM 617 C CA . GLN A 1 97 ? -0.715 53.328 98.224 1.00 46.97 81 GLN A CA 1
ATOM 618 C C . GLN A 1 97 ? -0.927 53.167 96.723 1.00 46.59 81 GLN A C 1
ATOM 619 O O . GLN A 1 97 ? -1.596 52.204 96.302 1.00 46.80 81 GLN A O 1
ATOM 625 N N . ASP A 1 98 ? -0.380 54.101 95.956 1.00 48.35 82 ASP A N 1
ATOM 626 C CA . ASP A 1 98 ? -0.414 54.065 94.483 1.00 51.31 82 ASP A CA 1
ATOM 627 C C . ASP A 1 98 ? 0.590 53.024 94.011 1.00 49.80 82 ASP A C 1
ATOM 628 O O . ASP A 1 98 ? 1.707 52.956 94.517 1.00 50.25 82 ASP A O 1
ATOM 633 N N . PRO A 1 99 ? 0.230 52.184 93.020 1.00 50.85 83 PRO A N 1
ATOM 634 C CA . PRO A 1 99 ? 1.212 51.306 92.402 1.00 50.56 83 PRO A CA 1
ATOM 635 C C . PRO A 1 99 ? 2.179 52.154 91.582 1.00 51.71 83 PRO A C 1
ATOM 636 O O . PRO A 1 99 ? 1.864 53.293 91.219 1.00 50.66 83 PRO A O 1
ATOM 640 N N . PRO A 1 100 ? 3.391 51.639 91.262 1.00 55.36 84 PRO A N 1
ATOM 641 C CA . PRO A 1 100 ? 4.333 52.379 90.429 1.00 56.34 84 PRO A CA 1
ATOM 642 C C . PRO A 1 100 ? 3.742 52.639 89.034 1.00 55.29 84 PRO A C 1
ATOM 643 O O . PRO A 1 100 ? 2.936 51.844 88.549 1.00 52.31 84 PRO A O 1
ATOM 647 N N . VAL A 1 101 ? 4.139 53.761 88.443 1.00 57.50 85 VAL A N 1
ATOM 648 C CA . VAL A 1 101 ? 3.836 54.103 87.027 1.00 59.68 85 VAL A CA 1
ATOM 649 C C . VAL A 1 101 ? 5.170 54.180 86.272 1.00 62.15 85 VAL A C 1
ATOM 650 O O . VAL A 1 101 ? 5.333 55.077 85.457 1.00 68.70 85 VAL A O 1
ATOM 654 N N . ARG A 1 102 ? 6.089 53.255 86.546 1.00 61.75 86 ARG A N 1
ATOM 655 C CA . ARG A 1 102 ? 7.249 52.947 85.680 1.00 62.51 86 ARG A CA 1
ATOM 656 C C . ARG A 1 102 ? 6.736 52.180 84.460 1.00 59.20 86 ARG A C 1
ATOM 657 O O . ARG A 1 102 ? 5.833 51.342 84.638 1.00 56.39 86 ARG A O 1
ATOM 665 N N . GLU A 1 103 ? 7.316 52.420 83.283 1.00 60.10 87 GLU A N 1
ATOM 666 C CA . GLU A 1 103 ? 6.923 51.732 82.022 1.00 59.49 87 GLU A CA 1
ATOM 667 C C . GLU A 1 103 ? 6.912 50.214 82.251 1.00 57.09 87 GLU A C 1
ATOM 668 O O . GLU A 1 103 ? 5.971 49.558 81.787 1.00 52.22 87 GLU A O 1
ATOM 674 N N . SER A 1 104 ? 7.917 49.677 82.945 1.00 57.11 88 SER A N 1
ATOM 675 C CA . SER A 1 104 ? 8.102 48.215 83.135 1.00 57.51 88 SER A CA 1
ATOM 676 C C . SER A 1 104 ? 6.946 47.603 83.946 1.00 55.32 88 SER A C 1
ATOM 677 O O . SER A 1 104 ? 6.801 46.373 83.897 1.00 57.18 88 SER A O 1
ATOM 680 N N . LEU A 1 105 ? 6.140 48.400 84.659 1.00 53.32 89 LEU A N 1
ATOM 681 C CA . LEU A 1 105 ? 5.025 47.882 85.507 1.00 51.99 89 LEU A CA 1
ATOM 682 C C . LEU A 1 105 ? 3.667 48.416 85.025 1.00 50.25 89 LEU A C 1
ATOM 683 O O . LEU A 1 105 ? 2.665 48.227 85.757 1.00 49.14 89 LEU A O 1
ATOM 688 N N . LEU A 1 106 ? 3.617 49.040 83.847 1.00 49.19 90 LEU A N 1
ATOM 689 C CA . LEU A 1 106 ? 2.352 49.523 83.242 1.00 48.37 90 LEU A CA 1
ATOM 690 C C . LEU A 1 106 ? 1.974 48.585 82.099 1.00 49.06 90 LEU A C 1
ATOM 691 O O . LEU A 1 106 ? 2.575 48.676 81.021 1.00 51.26 90 LEU A O 1
ATOM 696 N N . PHE A 1 107 ? 1.023 47.688 82.359 1.00 48.10 91 PHE A N 1
ATOM 697 C CA . PHE A 1 107 ? 0.653 46.571 81.455 1.00 49.98 91 PHE A CA 1
ATOM 698 C C . PHE A 1 107 ? -0.639 46.928 80.728 1.00 47.92 91 PHE A C 1
ATOM 699 O O . PHE A 1 107 ? -1.627 47.286 81.363 1.00 44.43 91 PHE A O 1
ATOM 707 N N . PRO A 1 108 ? -0.682 46.852 79.378 1.00 48.25 92 PRO A N 1
ATOM 708 C CA . PRO A 1 108 ? -1.938 47.031 78.643 1.00 47.11 92 PRO A CA 1
ATOM 709 C C . PRO A 1 108 ? -3.085 46.140 79.147 1.00 45.95 92 PRO A C 1
ATOM 710 O O . PRO A 1 108 ? -4.200 46.594 79.131 1.00 44.64 92 PRO A O 1
ATOM 714 N N . ASP A 1 109 ? -2.805 44.910 79.593 1.00 47.14 93 ASP A N 1
ATOM 715 C CA . ASP A 1 109 ? -3.850 43.960 80.062 1.00 48.48 93 ASP A CA 1
ATOM 716 C C . ASP A 1 109 ? -4.400 44.373 81.430 1.00 47.21 93 ASP A C 1
ATOM 717 O O . ASP A 1 109 ? -5.438 43.813 81.816 1.00 48.17 93 ASP A O 1
ATOM 722 N N . VAL A 1 110 ? -3.736 45.289 82.130 1.00 46.26 94 VAL A N 1
ATOM 723 C CA . VAL A 1 110 ? -4.226 45.887 83.409 1.00 44.71 94 VAL A CA 1
ATOM 724 C C . VAL A 1 110 ? -4.904 47.240 83.128 1.00 42.90 94 VAL A C 1
ATOM 725 O O . VAL A 1 110 ? -6.083 47.388 83.494 1.00 43.07 94 VAL A O 1
ATOM 729 N N . LEU A 1 111 ? -4.202 48.190 82.509 1.00 43.14 95 LEU A N 1
ATOM 730 C CA . LEU A 1 111 ? -4.695 49.587 82.301 1.00 43.33 95 LEU A CA 1
ATOM 731 C C . LEU A 1 111 ? -5.791 49.614 81.226 1.00 43.76 95 LEU A C 1
ATOM 732 O O . LEU A 1 111 ? -6.733 50.434 81.361 1.00 44.96 95 LEU A O 1
ATOM 737 N N . LEU A 1 112 ? -5.645 48.808 80.168 1.00 43.06 96 LEU A N 1
ATOM 738 C CA . LEU A 1 112 ? -6.527 48.859 78.975 1.00 44.53 96 LEU A CA 1
ATOM 739 C C . LEU A 1 112 ? -7.093 47.466 78.687 1.00 43.80 96 LEU A C 1
ATOM 740 O O . LEU A 1 112 ? -7.015 47.012 77.544 1.00 43.49 96 LEU A O 1
ATOM 745 N N . ASN A 1 113 ? -7.670 46.819 79.701 1.00 43.59 97 ASN A N 1
ATOM 746 C CA . ASN A 1 113 ? -8.122 45.411 79.575 1.00 42.86 97 ASN A CA 1
ATOM 747 C C . ASN A 1 113 ? -9.298 45.359 78.600 1.00 42.28 97 ASN A C 1
ATOM 748 O O . ASN A 1 113 ? -10.285 46.073 78.769 1.00 40.59 97 ASN A O 1
ATOM 753 N N . PRO A 1 114 ? -9.245 44.514 77.546 1.00 43.28 98 PRO A N 1
ATOM 754 C CA . PRO A 1 114 ? -10.306 44.501 76.542 1.00 43.66 98 PRO A CA 1
ATOM 755 C C . PRO A 1 114 ? -11.665 44.054 77.097 1.00 42.83 98 PRO A C 1
ATOM 756 O O . PRO A 1 114 ? -12.650 44.590 76.682 1.00 41.46 98 PRO A O 1
ATOM 760 N N . VAL A 1 115 ? -11.697 43.124 78.051 1.00 43.17 99 VAL A N 1
ATOM 761 C CA . VAL A 1 115 ? -12.987 42.653 78.641 1.00 43.79 99 VAL A CA 1
ATOM 762 C C . VAL A 1 115 ? -13.538 43.745 79.578 1.00 42.58 99 VAL A C 1
ATOM 763 O O . VAL A 1 115 ? -14.747 44.030 79.530 1.00 42.27 99 VAL A O 1
ATOM 767 N N . VAL A 1 116 ? -12.690 44.341 80.408 1.00 41.59 100 VAL A N 1
ATOM 768 C CA . VAL A 1 116 ? -13.107 45.454 81.313 1.00 40.14 100 VAL A CA 1
ATOM 769 C C . VAL A 1 116 ? -13.777 46.543 80.471 1.00 40.26 100 VAL A C 1
ATOM 770 O O . VAL A 1 116 ? -14.920 46.918 80.790 1.00 39.95 100 VAL A O 1
ATOM 774 N N . TYR A 1 117 ? -13.108 47.021 79.422 1.00 39.71 101 TYR A N 1
ATOM 775 C CA . TYR A 1 117 ? -13.605 48.151 78.591 1.00 40.81 101 TYR A CA 1
ATOM 776 C C . TYR A 1 117 ? -14.829 47.709 77.781 1.00 40.93 101 TYR A C 1
ATOM 777 O O . TYR A 1 117 ? -15.710 48.539 77.548 1.00 40.08 101 TYR A O 1
ATOM 786 N N . GLN A 1 118 ? -14.914 46.436 77.384 1.00 42.43 102 GLN A N 1
ATOM 787 C CA . GLN A 1 118 ? -16.140 45.944 76.704 1.00 43.07 102 GLN A CA 1
ATOM 788 C C . GLN A 1 118 ? -17.325 46.182 77.654 1.00 41.69 102 GLN A C 1
ATOM 789 O O . GLN A 1 118 ? -18.364 46.700 77.210 1.00 41.10 102 GLN A O 1
ATOM 795 N N . ILE A 1 119 ? -17.160 45.859 78.936 1.00 41.03 103 ILE A N 1
ATOM 796 C CA . ILE A 1 119 ? -18.244 46.025 79.948 1.00 41.31 103 ILE A CA 1
ATOM 797 C C . ILE A 1 119 ? -18.484 47.518 80.211 1.00 40.47 103 ILE A C 1
ATOM 798 O O . ILE A 1 119 ? -19.658 47.946 80.170 1.00 38.70 103 ILE A O 1
ATOM 803 N N . THR A 1 120 ? -17.431 48.297 80.481 1.00 41.05 104 THR A N 1
ATOM 804 C CA . THR A 1 120 ? -17.592 49.714 80.895 1.00 41.35 104 THR A CA 1
ATOM 805 C C . THR A 1 120 ? -18.106 50.524 79.697 1.00 43.06 104 THR A C 1
ATOM 806 O O . THR A 1 120 ? -18.961 51.395 79.935 1.00 42.97 104 THR A O 1
ATOM 810 N N . HIS A 1 121 ? -17.697 50.207 78.455 1.00 43.23 105 HIS A N 1
ATOM 811 C CA . HIS A 1 121 ? -18.251 50.845 77.229 1.00 44.82 105 HIS A CA 1
ATOM 812 C C . HIS A 1 121 ? -19.762 50.604 77.157 1.00 44.82 105 HIS A C 1
ATOM 813 O O . HIS A 1 121 ? -20.488 51.560 76.856 1.00 43.74 105 HIS A O 1
ATOM 820 N N . ALA A 1 122 ? -20.211 49.381 77.431 1.00 46.30 106 ALA A N 1
ATOM 821 C CA . ALA A 1 122 ? -21.636 48.984 77.350 1.00 47.66 106 ALA A CA 1
ATOM 822 C C . ALA A 1 122 ? -22.442 49.694 78.442 1.00 48.21 106 ALA A C 1
ATOM 823 O O . ALA A 1 122 ? -23.596 50.058 78.158 1.00 48.98 106 ALA A O 1
ATOM 825 N N . VAL A 1 123 ? -21.878 49.916 79.636 1.00 45.76 107 VAL A N 1
ATOM 826 C CA . VAL A 1 123 ? -22.625 50.558 80.755 1.00 46.50 107 VAL A CA 1
ATOM 827 C C . VAL A 1 123 ? -22.518 52.083 80.644 1.00 45.51 107 VAL A C 1
ATOM 828 O O . VAL A 1 123 ? -23.543 52.747 80.823 1.00 47.31 107 VAL A O 1
ATOM 832 N N . LEU A 1 124 ? -21.313 52.617 80.437 1.00 45.30 108 LEU A N 1
ATOM 833 C CA . LEU A 1 124 ? -21.015 54.063 80.608 1.00 44.22 108 LEU A CA 1
ATOM 834 C C . LEU A 1 124 ? -20.895 54.791 79.252 1.00 45.04 108 LEU A C 1
ATOM 835 O O . LEU A 1 124 ? -20.834 56.025 79.299 1.00 44.87 108 LEU A O 1
ATOM 840 N N . GLY A 1 125 ? -20.815 54.069 78.129 1.00 45.87 109 GLY A N 1
ATOM 841 C CA . GLY A 1 125 ? -20.639 54.645 76.780 1.00 46.17 109 GLY A CA 1
ATOM 842 C C . GLY A 1 125 ? -19.201 54.562 76.301 1.00 45.12 109 GLY A C 1
ATOM 843 O O . GLY A 1 125 ? -18.291 54.377 77.139 1.00 42.83 109 GLY A O 1
ATOM 844 N N . ALA A 1 126 ? -19.002 54.730 74.992 1.00 45.20 110 ALA A N 1
ATOM 845 C CA . ALA A 1 126 ? -17.713 54.568 74.275 1.00 46.44 110 ALA A CA 1
ATOM 846 C C . ALA A 1 126 ? -16.699 55.618 74.759 1.00 45.56 110 ALA A C 1
ATOM 847 O O . ALA A 1 126 ? -15.488 55.400 74.556 1.00 45.06 110 ALA A O 1
ATOM 849 N N . ASP A 1 127 ? -17.175 56.717 75.353 1.00 44.77 111 ASP A N 1
ATOM 850 C CA . ASP A 1 127 ? -16.327 57.850 75.804 1.00 45.64 111 ASP A CA 1
ATOM 851 C C . ASP A 1 127 ? -16.018 57.727 77.305 1.00 42.96 111 ASP A C 1
ATOM 852 O O . ASP A 1 127 ? -15.374 58.652 77.827 1.00 41.86 111 ASP A O 1
ATOM 857 N N . ALA A 1 128 ? -16.399 56.626 77.956 1.00 41.39 112 ALA A N 1
ATOM 858 C CA . ALA A 1 128 ? -16.026 56.347 79.358 1.00 41.70 112 ALA A CA 1
ATOM 859 C C . ALA A 1 128 ? -14.500 56.288 79.456 1.00 40.84 112 ALA A C 1
ATOM 860 O O . ALA A 1 128 ? -13.840 55.905 78.462 1.00 41.44 112 ALA A O 1
ATOM 862 N N . ARG A 1 129 ? -13.937 56.737 80.578 1.00 38.47 113 ARG A N 1
ATOM 863 C CA . ARG A 1 129 ? -12.470 56.859 80.706 1.00 38.14 113 ARG A CA 1
ATOM 864 C C . ARG A 1 129 ? -12.050 56.386 82.091 1.00 37.30 113 ARG A C 1
ATOM 865 O O . ARG A 1 129 ? -12.742 56.704 83.078 1.00 37.09 113 ARG A O 1
ATOM 873 N N . ASN A 1 130 ? -10.920 55.691 82.148 1.00 36.71 114 ASN A N 1
ATOM 874 C CA . ASN A 1 130 ? -10.239 55.401 83.423 1.00 35.34 114 ASN A CA 1
ATOM 875 C C . ASN A 1 130 ? -9.641 56.710 83.964 1.00 34.34 114 ASN A C 1
ATOM 876 O O . ASN A 1 130 ? -8.936 57.403 83.203 1.00 34.34 114 ASN A O 1
ATOM 881 N N . ALA A 1 131 ? -9.920 57.062 85.215 1.00 34.62 115 ALA A N 1
ATOM 882 C CA . ALA A 1 131 ? -9.369 58.287 85.838 1.00 34.96 115 ALA A CA 1
ATOM 883 C C . ALA A 1 131 ? -8.775 57.976 87.207 1.00 34.34 115 ALA A C 1
ATOM 884 O O . ALA A 1 131 ? -8.458 58.929 87.905 1.00 34.10 115 ALA A O 1
ATOM 886 N N . VAL A 1 132 ? -8.548 56.707 87.547 1.00 35.09 116 VAL A N 1
ATOM 887 C CA . VAL A 1 132 ? -7.895 56.299 88.826 1.00 34.94 116 VAL A CA 1
ATOM 888 C C . VAL A 1 132 ? -6.883 55.190 88.528 1.00 35.93 116 VAL A C 1
ATOM 889 O O . VAL A 1 132 ? -7.218 54.258 87.764 1.00 35.93 116 VAL A O 1
ATOM 893 N N . TYR A 1 133 ? -5.680 55.322 89.091 1.00 35.50 117 TYR A N 1
ATOM 894 C CA . TYR A 1 133 ? -4.653 54.261 89.087 1.00 37.18 117 TYR A CA 1
ATOM 895 C C . TYR A 1 133 ? -3.997 54.306 90.456 1.00 37.88 117 TYR A C 1
ATOM 896 O O . TYR A 1 133 ? -2.955 54.981 90.662 1.00 38.26 117 TYR A O 1
ATOM 905 N N . SER A 1 134 ? -4.656 53.632 91.395 1.00 37.16 118 SER A N 1
ATOM 906 C CA . SER A 1 134 ? -4.355 53.757 92.833 1.00 38.86 118 SER A CA 1
ATOM 907 C C . SER A 1 134 ? -4.335 52.366 93.452 1.00 38.22 118 SER A C 1
ATOM 908 O O . SER A 1 134 ? -4.265 51.367 92.706 1.00 38.69 118 SER A O 1
ATOM 911 N N . GLY A 1 135 ? -4.357 52.311 94.771 1.00 38.71 119 GLY A N 1
ATOM 912 C CA . GLY A 1 135 ? -4.310 51.022 95.467 1.00 40.00 119 GLY A CA 1
ATOM 913 C C . GLY A 1 135 ? -4.529 51.198 96.950 1.00 42.13 119 GLY A C 1
ATOM 914 O O . GLY A 1 135 ? -4.522 52.352 97.438 1.00 41.33 119 GLY A O 1
ATOM 915 N N . ASN A 1 136 ? -4.757 50.065 97.605 1.00 45.26 120 ASN A N 1
ATOM 916 C CA . ASN A 1 136 ? -5.115 49.938 99.040 1.00 48.31 120 ASN A CA 1
ATOM 917 C C . ASN A 1 136 ? -4.235 48.806 99.568 1.00 46.45 120 ASN A C 1
ATOM 918 O O . ASN A 1 136 ? -4.212 47.724 98.932 1.00 47.10 120 ASN A O 1
ATOM 923 N N . MET A 1 137 ? -3.417 49.092 100.571 1.00 44.54 121 MET A N 1
ATOM 924 C CA . MET A 1 137 ? -2.591 48.084 101.260 1.00 44.68 121 MET A CA 1
ATOM 925 C C . MET A 1 137 ? -3.234 47.842 102.629 1.00 44.63 121 MET A C 1
ATOM 926 O O . MET A 1 137 ? -3.207 48.766 103.471 1.00 43.21 121 MET A O 1
ATOM 931 N N . ASN A 1 138 ? -3.906 46.698 102.786 1.00 42.08 122 ASN A N 1
ATOM 932 C CA . ASN A 1 138 ? -4.632 46.312 104.018 1.00 41.99 122 ASN A CA 1
ATOM 933 C C . ASN A 1 138 ? -3.618 45.582 104.909 1.00 41.76 122 ASN A C 1
ATOM 934 O O . ASN A 1 138 ? -3.247 44.433 104.581 1.00 39.67 122 ASN A O 1
ATOM 939 N N . LEU A 1 139 ? -3.148 46.254 105.965 1.00 41.11 123 LEU A N 1
ATOM 940 C CA . LEU A 1 139 ? -2.024 45.774 106.805 1.00 42.79 123 LEU A CA 1
ATOM 941 C C . LEU A 1 139 ? -2.522 44.780 107.851 1.00 42.72 123 LEU A C 1
ATOM 942 O O . LEU A 1 139 ? -3.643 44.875 108.343 1.00 40.77 123 LEU A O 1
ATOM 947 N N . PRO A 1 140 ? -1.657 43.836 108.287 1.00 44.29 124 PRO A N 1
ATOM 948 C CA . PRO A 1 140 ? -1.953 43.012 109.459 1.00 44.96 124 PRO A CA 1
ATOM 949 C C . PRO A 1 140 ? -2.381 43.828 110.685 1.00 44.72 124 PRO A C 1
ATOM 950 O O . PRO A 1 140 ? -1.710 44.797 111.019 1.00 44.33 124 PRO A O 1
ATOM 954 N N . GLY A 1 141 ? -3.484 43.418 111.309 1.00 44.45 125 GLY A N 1
ATOM 955 C CA . GLY A 1 141 ? -4.069 44.084 112.491 1.00 43.77 125 GLY A CA 1
ATOM 956 C C . GLY A 1 141 ? -4.907 45.295 112.127 1.00 42.20 125 GLY A C 1
ATOM 957 O O . GLY A 1 141 ? -5.214 46.051 113.016 1.00 42.46 125 GLY A O 1
ATOM 958 N N . SER A 1 142 ? -5.272 45.474 110.859 1.00 39.92 126 SER A N 1
ATOM 959 C CA . SER A 1 142 ? -6.112 46.605 110.406 1.00 39.54 126 SER A CA 1
ATOM 960 C C . SER A 1 142 ? -7.468 46.555 111.105 1.00 40.18 126 SER A C 1
ATOM 961 O O . SER A 1 142 ? -7.913 45.456 111.486 1.00 40.09 126 SER A O 1
ATOM 964 N N . HIS A 1 143 ? -8.116 47.708 111.209 1.00 40.82 127 HIS A N 1
ATOM 965 C CA . HIS A 1 143 ? -9.420 47.897 111.883 1.00 43.97 127 HIS A CA 1
ATOM 966 C C . HIS A 1 143 ? -10.553 47.728 110.863 1.00 43.88 127 HIS A C 1
ATOM 967 O O . HIS A 1 143 ? -10.272 47.563 109.663 1.00 43.39 127 HIS A O 1
ATOM 974 N N . GLU A 1 144 ? -11.793 47.763 111.342 1.00 46.11 128 GLU A N 1
ATOM 975 C CA . GLU A 1 144 ? -13.008 47.663 110.516 1.00 48.26 128 GLU A CA 1
ATOM 976 C C . GLU A 1 144 ? -13.361 49.064 110.004 1.00 45.92 128 GLU A C 1
ATOM 977 O O . GLU A 1 144 ? -13.521 49.956 110.810 1.00 45.22 128 GLU A O 1
ATOM 983 N N . GLN A 1 145 ? -13.474 49.242 108.690 1.00 43.40 129 GLN A N 1
ATOM 984 C CA . GLN A 1 145 ? -13.955 50.515 108.114 1.00 42.70 129 GLN A CA 1
ATOM 985 C C . GLN A 1 145 ? -15.453 50.646 108.376 1.00 43.22 129 GLN A C 1
ATOM 986 O O . GLN A 1 145 ? -16.167 49.652 108.447 1.00 43.92 129 GLN A O 1
ATOM 992 N N . PRO A 1 146 ? -15.995 51.883 108.440 1.00 42.47 130 PRO A N 1
ATOM 993 C CA . PRO A 1 146 ? -17.441 52.065 108.360 1.00 43.18 130 PRO A CA 1
ATOM 994 C C . PRO A 1 146 ? -17.917 51.715 106.933 1.00 41.65 130 PRO A C 1
ATOM 995 O O . PRO A 1 146 ? -17.144 51.786 106.006 1.00 41.41 130 PRO A O 1
ATOM 999 N N . VAL A 1 147 ? -19.166 51.280 106.803 1.00 43.17 131 VAL A N 1
ATOM 1000 C CA . VAL A 1 147 ? -19.787 50.987 105.480 1.00 43.37 131 VAL A CA 1
ATOM 1001 C C . VAL A 1 147 ? -19.936 52.328 104.753 1.00 41.76 131 VAL A C 1
ATOM 1002 O O . VAL A 1 147 ? -20.465 53.285 105.351 1.00 41.45 131 VAL A O 1
ATOM 1006 N N . HIS A 1 148 ? -19.439 52.408 103.528 1.00 40.86 132 HIS A N 1
ATOM 1007 C CA . HIS A 1 148 ? -19.421 53.664 102.740 1.00 40.27 132 HIS A CA 1
ATOM 1008 C C . HIS A 1 148 ? -19.563 53.349 101.254 1.00 39.88 132 HIS A C 1
ATOM 1009 O O . HIS A 1 148 ? -19.444 52.163 100.883 1.00 39.13 132 HIS A O 1
ATOM 1016 N N . LEU A 1 149 ? -19.768 54.394 100.450 1.00 39.26 133 LEU A N 1
ATOM 1017 C CA . LEU A 1 149 ? -19.580 54.290 98.980 1.00 39.82 133 LEU A CA 1
ATOM 1018 C C . LEU A 1 149 ? -18.330 55.087 98.603 1.00 40.52 133 LEU A C 1
ATOM 1019 O O . LEU A 1 149 ? -17.988 56.043 99.342 1.00 43.52 133 LEU A O 1
ATOM 1024 N N . ASP A 1 150 ? -17.615 54.644 97.573 1.00 40.43 134 ASP A N 1
ATOM 1025 C CA . ASP A 1 150 ? -16.398 55.325 97.066 1.00 40.22 134 ASP A CA 1
ATOM 1026 C C . ASP A 1 150 ? -16.812 56.549 96.242 1.00 40.01 134 ASP A C 1
ATOM 1027 O O . ASP A 1 150 ? -16.067 57.522 96.253 1.00 38.54 134 ASP A O 1
ATOM 1032 N N . GLU A 1 151 ? -17.962 56.510 95.582 1.00 38.98 135 GLU A N 1
ATOM 1033 C CA . GLU A 1 151 ? -18.426 57.624 94.721 1.00 41.35 135 GLU A CA 1
ATOM 1034 C C . GLU A 1 151 ? -19.887 57.897 95.047 1.00 41.60 135 GLU A C 1
ATOM 1035 O O . GLU A 1 151 ? -20.686 56.969 95.127 1.00 40.40 135 GLU A O 1
ATOM 1041 N N . PRO A 1 152 ? -20.275 59.173 95.259 1.00 42.56 136 PRO A N 1
ATOM 1042 C CA . PRO A 1 152 ? -21.635 59.499 95.688 1.00 42.97 136 PRO A CA 1
ATOM 1043 C C . PRO A 1 152 ? -22.666 59.456 94.549 1.00 41.98 136 PRO A C 1
ATOM 1044 O O . PRO A 1 152 ? -22.305 59.477 93.374 1.00 44.64 136 PRO A O 1
ATOM 1048 N N . HIS A 1 153 ? -23.939 59.391 94.919 1.00 40.88 137 HIS A N 1
ATOM 1049 C CA . HIS A 1 153 ? -25.064 59.718 94.026 1.00 40.83 137 HIS A CA 1
ATOM 1050 C C . HIS A 1 153 ? -24.930 61.212 93.698 1.00 40.65 137 HIS A C 1
ATOM 1051 O O . HIS A 1 153 ? -24.371 61.956 94.512 1.00 40.59 137 HIS A O 1
ATOM 1058 N N . LEU A 1 154 ? -25.373 61.634 92.520 1.00 40.69 138 LEU A N 1
ATOM 1059 C CA . LEU A 1 154 ? -25.087 62.993 91.978 1.00 40.98 138 LEU A CA 1
ATOM 1060 C C . LEU A 1 154 ? -26.100 64.003 92.525 1.00 40.92 138 LEU A C 1
ATOM 1061 O O . LEU A 1 154 ? -25.781 65.199 92.504 1.00 41.81 138 LEU A O 1
ATOM 1066 N N . TRP A 1 155 ? -27.279 63.550 92.959 1.00 42.01 139 TRP A N 1
ATOM 1067 C CA . TRP A 1 155 ? -28.308 64.379 93.637 1.00 43.21 139 TRP A CA 1
ATOM 1068 C C . TRP A 1 155 ? -28.887 63.581 94.791 1.00 46.09 139 TRP A C 1
ATOM 1069 O O . TRP A 1 155 ? -29.067 62.378 94.668 1.00 47.52 139 TRP A O 1
ATOM 1080 N N . PRO A 1 156 ? -29.191 64.220 95.943 1.00 49.04 140 PRO A N 1
ATOM 1081 C CA . PRO A 1 156 ? -29.762 63.489 97.075 1.00 49.86 140 PRO A CA 1
ATOM 1082 C C . PRO A 1 156 ? -31.218 63.112 96.765 1.00 51.10 140 PRO A C 1
ATOM 1083 O O . PRO A 1 156 ? -31.871 63.859 96.092 1.00 51.02 140 PRO A O 1
ATOM 1087 N N . GLY A 1 157 ? -31.664 61.938 97.209 1.00 51.87 141 GLY A N 1
ATOM 1088 C CA . GLY A 1 157 ? -33.074 61.509 97.145 1.00 53.79 141 GLY A CA 1
ATOM 1089 C C . GLY A 1 157 ? -33.530 61.160 95.736 1.00 53.21 141 GLY A C 1
ATOM 1090 O O . GLY A 1 157 ? -34.735 61.085 95.530 1.00 55.16 141 GLY A O 1
ATOM 1091 N N . ILE A 1 158 ? -32.604 60.943 94.802 1.00 51.18 142 ILE A N 1
ATOM 1092 C CA . ILE A 1 158 ? -32.898 60.721 93.354 1.00 50.74 142 ILE A CA 1
ATOM 1093 C C . ILE A 1 158 ? -32.312 59.384 92.912 1.00 47.86 142 ILE A C 1
ATOM 1094 O O . ILE A 1 158 ? -31.149 59.112 93.243 1.00 46.45 142 ILE A O 1
ATOM 1099 N N . SER A 1 159 ? -33.077 58.627 92.131 1.00 47.75 143 SER A N 1
ATOM 1100 C CA . SER A 1 159 ? -32.614 57.411 91.418 1.00 46.48 143 SER A CA 1
ATOM 1101 C C . SER A 1 159 ? -32.047 57.818 90.065 1.00 45.05 143 SER A C 1
ATOM 1102 O O . SER A 1 159 ? -32.798 58.394 89.287 1.00 45.65 143 SER A O 1
ATOM 1105 N N . HIS A 1 160 ? -30.779 57.514 89.795 1.00 43.27 144 HIS A N 1
ATOM 1106 C CA . HIS A 1 160 ? -30.161 57.738 88.463 1.00 41.55 144 HIS A CA 1
ATOM 1107 C C . HIS A 1 160 ? -29.263 56.558 88.113 1.00 40.78 144 HIS A C 1
ATOM 1108 O O . HIS A 1 160 ? -28.864 55.794 89.001 1.00 39.45 144 HIS A O 1
ATOM 1115 N N . PRO A 1 161 ? -28.929 56.381 86.814 1.00 40.83 145 PRO A N 1
ATOM 1116 C CA . PRO A 1 161 ? -28.046 55.300 86.393 1.00 40.55 145 PRO A CA 1
ATOM 1117 C C . PRO A 1 161 ? -26.598 55.487 86.839 1.00 39.11 145 PRO A C 1
ATOM 1118 O O . PRO A 1 161 ? -26.202 56.567 87.294 1.00 38.68 145 PRO A O 1
ATOM 1122 N N . PRO A 1 162 ? -25.761 54.446 86.652 1.00 38.73 146 PRO A N 1
ATOM 1123 C CA . PRO A 1 162 ? -24.345 54.524 87.002 1.00 37.31 146 PRO A CA 1
ATOM 1124 C C . PRO A 1 162 ? -23.620 55.602 86.193 1.00 37.11 146 PRO A C 1
ATOM 1125 O O . PRO A 1 162 ? -23.979 55.826 85.043 1.00 35.81 146 PRO A O 1
ATOM 1129 N N . TYR A 1 163 ? -22.629 56.243 86.796 1.00 35.50 147 TYR A N 1
ATOM 1130 C CA . TYR A 1 163 ? -21.692 57.128 86.065 1.00 36.16 147 TYR A CA 1
ATOM 1131 C C . TYR A 1 163 ? -20.266 56.651 86.300 1.00 36.11 147 TYR A C 1
ATOM 1132 O O . TYR A 1 163 ? -19.350 57.269 85.748 1.00 37.65 147 TYR A O 1
ATOM 1141 N N . CYS A 1 164 ? -20.058 55.614 87.113 1.00 35.89 148 CYS A N 1
ATOM 1142 C CA . CYS A 1 164 ? -18.679 55.132 87.370 1.00 35.66 148 CYS A CA 1
ATOM 1143 C C . CYS A 1 164 ? -18.684 53.663 87.771 1.00 35.92 148 CYS A C 1
ATOM 1144 O O . CYS A 1 164 ? -19.656 53.206 88.403 1.00 37.62 148 CYS A O 1
ATOM 1147 N N . LEU A 1 165 ? -17.630 52.967 87.367 1.00 35.73 149 LEU A N 1
ATOM 1148 C CA . LEU A 1 165 ? -17.401 51.550 87.702 1.00 36.79 149 LEU A CA 1
ATOM 1149 C C . LEU A 1 165 ? -15.989 51.424 88.250 1.00 36.80 149 LEU A C 1
ATOM 1150 O O . LEU A 1 165 ? -15.028 51.738 87.507 1.00 35.60 149 LEU A O 1
ATOM 1155 N N . CYS A 1 166 ? -15.887 51.020 89.515 1.00 36.64 150 CYS A N 1
ATOM 1156 C CA . CYS A 1 166 ? -14.615 50.646 90.163 1.00 37.88 150 CYS A CA 1
ATOM 1157 C C . CYS A 1 166 ? -14.145 49.328 89.559 1.00 39.05 150 CYS A C 1
ATOM 1158 O O . CYS A 1 166 ? -14.974 48.427 89.365 1.00 38.37 150 CYS A O 1
ATOM 1161 N N . VAL A 1 167 ? -12.862 49.258 89.227 1.00 40.24 151 VAL A N 1
ATOM 1162 C CA . VAL A 1 167 ? -12.199 48.042 88.689 1.00 40.43 151 VAL A CA 1
ATOM 1163 C C . VAL A 1 167 ? -11.090 47.691 89.686 1.00 42.82 151 VAL A C 1
ATOM 1164 O O . VAL A 1 167 ? -10.071 48.408 89.728 1.00 46.01 151 VAL A O 1
ATOM 1168 N N . ASP A 1 168 ? -11.344 46.686 90.521 1.00 42.30 152 ASP A N 1
ATOM 1169 C CA . ASP A 1 168 ? -10.488 46.267 91.663 1.00 42.92 152 ASP A CA 1
ATOM 1170 C C . ASP A 1 168 ? -9.704 45.018 91.237 1.00 41.11 152 ASP A C 1
ATOM 1171 O O . ASP A 1 168 ? -10.319 44.055 90.766 1.00 40.27 152 ASP A O 1
ATOM 1176 N N . VAL A 1 169 ? -8.387 45.048 91.408 1.00 40.02 153 VAL A N 1
ATOM 1177 C CA . VAL A 1 169 ? -7.461 43.946 91.031 1.00 39.92 153 VAL A CA 1
ATOM 1178 C C . VAL A 1 169 ? -6.722 43.488 92.288 1.00 39.62 153 VAL A C 1
ATOM 1179 O O . VAL A 1 169 ? -5.723 44.097 92.681 1.00 38.32 153 VAL A O 1
ATOM 1183 N N . PRO A 1 170 ? -7.182 42.406 92.944 1.00 40.32 154 PRO A N 1
ATOM 1184 C CA . PRO A 1 170 ? -6.458 41.848 94.082 1.00 41.78 154 PRO A CA 1
ATOM 1185 C C . PRO A 1 170 ? -5.086 41.349 93.605 1.00 42.39 154 PRO A C 1
ATOM 1186 O O . PRO A 1 170 ? -5.006 40.757 92.538 1.00 43.49 154 PRO A O 1
ATOM 1190 N N . LEU A 1 171 ? -4.033 41.625 94.368 1.00 41.09 155 LEU A N 1
ATOM 1191 C CA . LEU A 1 171 ? -2.645 41.255 93.985 1.00 42.32 155 LEU A CA 1
ATOM 1192 C C . LEU A 1 171 ? -2.150 40.057 94.800 1.00 43.56 155 LEU A C 1
ATOM 1193 O O . LEU A 1 171 ? -1.008 39.659 94.570 1.00 43.92 155 LEU A O 1
ATOM 1198 N N . ILE A 1 172 ? -2.979 39.520 95.696 1.00 45.25 156 ILE A N 1
ATOM 1199 C CA . ILE A 1 172 ? -2.822 38.190 96.350 1.00 46.59 156 ILE A CA 1
ATOM 1200 C C . ILE A 1 172 ? -4.215 37.579 96.444 1.00 46.67 156 ILE A C 1
ATOM 1201 O O . ILE A 1 172 ? -5.177 38.320 96.270 1.00 45.16 156 ILE A O 1
ATOM 1206 N N . ASP A 1 173 ? -4.302 36.287 96.747 1.00 47.66 157 ASP A N 1
ATOM 1207 C CA . ASP A 1 173 ? -5.592 35.625 97.072 1.00 49.00 157 ASP A CA 1
ATOM 1208 C C . ASP A 1 173 ? -6.203 36.380 98.246 1.00 48.00 157 ASP A C 1
ATOM 1209 O O . ASP A 1 173 ? -5.508 36.557 99.258 1.00 47.07 157 ASP A O 1
ATOM 1214 N N . PHE A 1 174 ? -7.424 36.874 98.078 1.00 46.35 158 PHE A N 1
ATOM 1215 C CA . PHE A 1 174 ? -8.225 37.491 99.164 1.00 46.92 158 PHE A CA 1
ATOM 1216 C C . PHE A 1 174 ? -8.980 36.363 99.866 1.00 48.54 158 PHE A C 1
ATOM 1217 O O . PHE A 1 174 ? -9.607 35.565 99.163 1.00 45.21 158 PHE A O 1
ATOM 1225 N N . THR A 1 175 ? -8.901 36.306 101.198 1.00 47.98 159 THR A N 1
ATOM 1226 C CA . THR A 1 175 ? -9.574 35.270 102.028 1.00 52.47 159 THR A CA 1
ATOM 1227 C C . THR A 1 175 ? -10.395 35.974 103.110 1.00 54.45 159 THR A C 1
ATOM 1228 O O . THR A 1 175 ? -10.185 37.195 103.314 1.00 52.96 159 THR A O 1
ATOM 1232 N N . LEU A 1 176 ? -11.264 35.234 103.804 1.00 57.60 160 LEU A N 1
ATOM 1233 C CA . LEU A 1 176 ? -12.060 35.809 104.920 1.00 62.15 160 LEU A CA 1
ATOM 1234 C C . LEU A 1 176 ? -11.094 36.255 106.032 1.00 65.16 160 LEU A C 1
ATOM 1235 O O . LEU A 1 176 ? -11.398 37.262 106.693 1.00 67.05 160 LEU A O 1
ATOM 1240 N N . GLU A 1 177 ? -9.935 35.602 106.148 1.00 65.82 161 GLU A N 1
ATOM 1241 C CA . GLU A 1 177 ? -8.891 35.914 107.159 1.00 68.96 161 GLU A CA 1
ATOM 1242 C C . GLU A 1 177 ? -8.150 37.229 106.833 1.00 66.55 161 GLU A C 1
ATOM 1243 O O . GLU A 1 177 ? -7.876 37.994 107.789 1.00 65.23 161 GLU A O 1
ATOM 1249 N N . ASN A 1 178 ? -7.772 37.472 105.569 1.00 60.80 162 ASN A N 1
ATOM 1250 C CA . ASN A 1 178 ? -6.731 38.486 105.233 1.00 55.83 162 ASN A CA 1
ATOM 1251 C C . ASN A 1 178 ? -7.377 39.774 104.698 1.00 53.48 162 ASN A C 1
ATOM 1252 O O . ASN A 1 178 ? -6.629 40.648 104.183 1.00 50.72 162 ASN A O 1
ATOM 1257 N N . GLY A 1 179 ? -8.701 39.900 104.791 1.00 52.81 163 GLY A N 1
ATOM 1258 C CA . GLY A 1 179 ? -9.390 41.186 104.578 1.00 49.99 163 GLY A CA 1
ATOM 1259 C C . GLY A 1 179 ? -10.126 41.293 103.253 1.00 50.40 163 GLY A C 1
ATOM 1260 O O . GLY A 1 179 ? -10.224 42.402 102.746 1.00 47.78 163 GLY A O 1
ATOM 1261 N N . SER A 1 180 ? -10.660 40.189 102.727 1.00 51.22 164 SER A N 1
ATOM 1262 C CA . SER A 1 180 ? -11.624 40.232 101.602 1.00 50.36 164 SER A CA 1
ATOM 1263 C C . SER A 1 180 ? -12.742 41.223 101.945 1.00 48.63 164 SER A C 1
ATOM 1264 O O . SER A 1 180 ? -13.311 41.137 103.035 1.00 52.11 164 SER A O 1
ATOM 1267 N N . THR A 1 181 ? -12.998 42.178 101.056 1.00 47.11 165 THR A N 1
ATOM 1268 C CA . THR A 1 181 ? -13.936 43.303 101.266 1.00 47.33 165 THR A CA 1
ATOM 1269 C C . THR A 1 181 ? -15.343 42.770 101.544 1.00 45.84 165 THR A C 1
ATOM 1270 O O . THR A 1 181 ? -15.755 41.803 100.899 1.00 45.72 165 THR A O 1
ATOM 1274 N N . GLU A 1 182 ? -16.066 43.430 102.436 1.00 44.61 166 GLU A N 1
ATOM 1275 C CA . GLU A 1 182 ? -17.527 43.250 102.583 1.00 45.60 166 GLU A CA 1
ATOM 1276 C C . GLU A 1 182 ? -18.249 44.083 101.517 1.00 45.27 166 GLU A C 1
ATOM 1277 O O . GLU A 1 182 ? -17.997 45.295 101.439 1.00 47.11 166 GLU A O 1
ATOM 1283 N N . TYR A 1 183 ? -19.133 43.448 100.753 1.00 44.38 167 TYR A N 1
ATOM 1284 C CA . TYR A 1 183 ? -19.966 44.087 99.711 1.00 42.87 167 TYR A CA 1
ATOM 1285 C C . TYR A 1 183 ? -21.438 43.967 100.103 1.00 43.35 167 TYR A C 1
ATOM 1286 O O . TYR A 1 183 ? -21.845 42.915 100.629 1.00 43.38 167 TYR A O 1
ATOM 1295 N N . TRP A 1 184 ? -22.219 45.012 99.830 1.00 42.16 168 TRP A N 1
ATOM 1296 C CA . TRP A 1 184 ? -23.690 45.030 100.051 1.00 42.91 168 TRP A CA 1
ATOM 1297 C C . TRP A 1 184 ? -24.385 44.929 98.699 1.00 42.30 168 TRP A C 1
ATOM 1298 O O . TRP A 1 184 ? -24.593 45.941 98.043 1.00 40.86 168 TRP A O 1
ATOM 1309 N N . PRO A 1 185 ? -24.750 43.724 98.222 1.00 43.65 169 PRO A N 1
ATOM 1310 C CA . PRO A 1 185 ? -25.306 43.593 96.874 1.00 44.43 169 PRO A CA 1
ATOM 1311 C C . PRO A 1 185 ? -26.606 44.401 96.759 1.00 44.77 169 PRO A C 1
ATOM 1312 O O . PRO A 1 185 ? -27.398 44.404 97.702 1.00 45.39 169 PRO A O 1
ATOM 1316 N N . GLY A 1 186 ? -26.771 45.095 95.633 1.00 44.57 170 GLY A N 1
ATOM 1317 C CA . GLY A 1 186 ? -27.994 45.839 95.272 1.00 44.91 170 GLY A CA 1
ATOM 1318 C C . GLY A 1 186 ? -28.062 47.207 95.931 1.00 44.66 170 GLY A C 1
ATOM 1319 O O . GLY A 1 186 ? -29.054 47.923 95.679 1.00 44.29 170 GLY A O 1
ATOM 1320 N N . SER A 1 187 ? -27.046 47.587 96.722 1.00 42.66 171 SER A N 1
ATOM 1321 C CA . SER A 1 187 ? -27.042 48.847 97.513 1.00 41.80 171 SER A CA 1
ATOM 1322 C C . SER A 1 187 ? -26.732 50.056 96.622 1.00 40.12 171 SER A C 1
ATOM 1323 O O . SER A 1 187 ? -26.941 51.187 97.085 1.00 41.04 171 SER A O 1
ATOM 1326 N N . HIS A 1 188 ? -26.218 49.836 95.415 1.00 39.72 172 HIS A N 1
ATOM 1327 C CA . HIS A 1 188 ? -25.793 50.904 94.466 1.00 41.06 172 HIS A CA 1
ATOM 1328 C C . HIS A 1 188 ? -26.978 51.777 94.030 1.00 42.00 172 HIS A C 1
ATOM 1329 O O . HIS A 1 188 ? -26.727 52.893 93.510 1.00 42.20 172 HIS A O 1
ATOM 1336 N N . VAL A 1 189 ? -28.222 51.303 94.167 1.00 44.05 173 VAL A N 1
ATOM 1337 C CA . VAL A 1 189 ? -29.423 52.057 93.684 1.00 45.14 173 VAL A CA 1
ATOM 1338 C C . VAL A 1 189 ? -30.086 52.798 94.849 1.00 46.58 173 VAL A C 1
ATOM 1339 O O . VAL A 1 189 ? -31.033 53.542 94.598 1.00 48.75 173 VAL A O 1
ATOM 1343 N N . LEU A 1 190 ? -29.608 52.627 96.079 1.00 45.87 174 LEU A N 1
ATOM 1344 C CA . LEU A 1 190 ? -30.276 53.197 97.284 1.00 47.26 174 LEU A CA 1
ATOM 1345 C C . LEU A 1 190 ? -29.803 54.635 97.471 1.00 46.57 174 LEU A C 1
ATOM 1346 O O . LEU A 1 190 ? -28.590 54.840 97.582 1.00 45.99 174 LEU A O 1
ATOM 1351 N N . ASN A 1 191 ? -30.721 55.601 97.518 1.00 47.79 175 ASN A N 1
ATOM 1352 C CA . ASN A 1 191 ? -30.347 57.025 97.710 1.00 48.91 175 ASN A CA 1
ATOM 1353 C C . ASN A 1 191 ? -31.484 57.784 98.387 1.00 52.02 175 ASN A C 1
ATOM 1354 O O . ASN A 1 191 ? -31.892 58.841 97.914 1.00 52.57 175 ASN A O 1
ATOM 1359 N N . PRO A 1 192 ? -32.002 57.313 99.545 1.00 55.57 176 PRO A N 1
ATOM 1360 C CA . PRO A 1 192 ? -33.030 58.057 100.263 1.00 58.60 176 PRO A CA 1
ATOM 1361 C C . PRO A 1 192 ? -32.387 59.294 100.904 1.00 59.90 176 PRO A C 1
ATOM 1362 O O . PRO A 1 192 ? -31.172 59.308 101.056 1.00 57.78 176 PRO A O 1
ATOM 1366 N N . ASP A 1 193 ? -33.198 60.289 101.270 1.00 64.83 177 ASP A N 1
ATOM 1367 C CA . ASP A 1 193 ? -32.723 61.526 101.945 1.00 67.88 177 ASP A CA 1
ATOM 1368 C C . ASP A 1 193 ? -32.001 61.133 103.231 1.00 68.87 177 ASP A C 1
ATOM 1369 O O . ASP A 1 193 ? -32.405 60.151 103.853 1.00 69.14 177 ASP A O 1
ATOM 1374 N N . GLU A 1 194 ? -30.956 61.877 103.597 1.00 71.82 178 GLU A N 1
ATOM 1375 C CA . GLU A 1 194 ? -30.232 61.748 104.890 1.00 74.12 178 GLU A CA 1
ATOM 1376 C C . GLU A 1 194 ? -29.598 60.354 105.001 1.00 72.64 178 GLU A C 1
ATOM 1377 O O . GLU A 1 194 ? -29.563 59.814 106.129 1.00 75.97 178 GLU A O 1
ATOM 1383 N N . CYS A 1 195 ? -29.136 59.773 103.891 1.00 70.20 179 CYS A N 1
ATOM 1384 C CA . CYS A 1 195 ? -28.568 58.397 103.858 1.00 66.62 179 CYS A CA 1
ATOM 1385 C C . CYS A 1 195 ? -27.049 58.424 104.100 1.00 62.71 179 CYS A C 1
ATOM 1386 O O . CYS A 1 195 ? -26.525 57.435 104.634 1.00 60.57 179 CYS A O 1
ATOM 1389 N N . TYR A 1 196 ? -26.373 59.498 103.683 1.00 60.59 180 TYR A N 1
ATOM 1390 C CA . TYR A 1 196 ? -24.891 59.578 103.581 1.00 57.26 180 TYR A CA 1
ATOM 1391 C C . TYR A 1 196 ? -24.382 60.826 104.301 1.00 58.54 180 TYR A C 1
ATOM 1392 O O . TYR A 1 196 ? -25.014 61.887 104.163 1.00 59.38 180 TYR A O 1
ATOM 1401 N N . ASP A 1 197 ? -23.261 60.705 105.021 1.00 57.00 181 ASP A N 1
ATOM 1402 C CA . ASP A 1 197 ? -22.549 61.866 105.615 1.00 56.80 181 ASP A CA 1
ATOM 1403 C C . ASP A 1 197 ? -21.551 62.397 104.576 1.00 56.28 181 ASP A C 1
ATOM 1404 O O . ASP A 1 197 ? -21.494 61.829 103.461 1.00 53.67 181 ASP A O 1
ATOM 1409 N N . GLU A 1 198 ? -20.771 63.415 104.948 1.00 57.80 182 GLU A N 1
ATOM 1410 C CA . GLU A 1 198 ? -19.858 64.164 104.042 1.00 62.63 182 GLU A CA 1
ATOM 1411 C C . GLU A 1 198 ? -18.710 63.268 103.557 1.00 59.72 182 GLU A C 1
ATOM 1412 O O . GLU A 1 198 ? -18.054 63.652 102.586 1.00 60.24 182 GLU A O 1
ATOM 1418 N N . ARG A 1 199 ? -18.445 62.133 104.213 1.00 56.92 183 ARG A N 1
ATOM 1419 C CA . ARG A 1 199 ? -17.339 61.207 103.831 1.00 55.19 183 ARG A CA 1
ATOM 1420 C C . ARG A 1 199 ? -17.886 60.013 103.030 1.00 49.80 183 ARG A C 1
ATOM 1421 O O . ARG A 1 199 ? -17.093 59.118 102.721 1.00 49.68 183 ARG A O 1
ATOM 1429 N N . GLY A 1 200 ? -19.184 59.989 102.721 1.00 46.14 184 GLY A N 1
ATOM 1430 C CA . GLY A 1 200 ? -19.837 58.896 101.980 1.00 44.20 184 GLY A CA 1
ATOM 1431 C C . GLY A 1 200 ? -20.145 57.688 102.857 1.00 44.19 184 GLY A C 1
ATOM 1432 O O . GLY A 1 200 ? -20.409 56.615 102.295 1.00 41.15 184 GLY A O 1
ATOM 1433 N N . CYS A 1 201 ? -20.098 57.822 104.193 1.00 44.31 185 CYS A N 1
ATOM 1434 C CA . CYS A 1 201 ? -20.492 56.735 105.122 1.00 44.76 185 CYS A CA 1
ATOM 1435 C C . CYS A 1 201 ? -22.013 56.642 105.195 1.00 45.32 185 CYS A C 1
ATOM 1436 O O . CYS A 1 201 ? -22.665 57.695 105.235 1.00 45.69 185 CYS A O 1
ATOM 1439 N N . VAL A 1 202 ? -22.536 55.419 105.218 1.00 44.95 186 VAL A N 1
ATOM 1440 C CA . VAL A 1 202 ? -23.997 55.141 105.255 1.00 46.01 186 VAL A CA 1
ATOM 1441 C C . VAL A 1 202 ? -24.473 55.326 106.699 1.00 48.59 186 VAL A C 1
ATOM 1442 O O . VAL A 1 202 ? -23.851 54.754 107.612 1.00 46.79 186 VAL A O 1
ATOM 1446 N N . LEU A 1 203 ? -25.547 56.086 106.884 1.00 52.09 187 LEU A N 1
ATOM 1447 C CA . LEU A 1 203 ? -26.202 56.286 108.201 1.00 57.24 187 LEU A CA 1
ATOM 1448 C C . LEU A 1 203 ? -26.574 54.922 108.791 1.00 57.46 187 LEU A C 1
ATOM 1449 O O . LEU A 1 203 ? -27.063 54.040 108.090 1.00 55.35 187 LEU A O 1
ATOM 1454 N N . PRO A 1 204 ? -26.333 54.698 110.102 1.00 58.65 188 PRO A N 1
ATOM 1455 C CA . PRO A 1 204 ? -26.611 53.406 110.731 1.00 59.44 188 PRO A CA 1
ATOM 1456 C C . PRO A 1 204 ? -28.055 52.908 110.556 1.00 59.44 188 PRO A C 1
ATOM 1457 O O . PRO A 1 204 ? -28.237 51.732 110.345 1.00 59.21 188 PRO A O 1
ATOM 1461 N N . ALA A 1 205 ? -29.048 53.794 110.650 1.00 59.91 189 ALA A N 1
ATOM 1462 C CA . ALA A 1 205 ? -30.481 53.439 110.511 1.00 61.19 189 ALA A CA 1
ATOM 1463 C C . ALA A 1 205 ? -30.725 52.821 109.122 1.00 60.32 189 ALA A C 1
ATOM 1464 O O . ALA A 1 205 ? -31.452 51.808 109.034 1.00 61.44 189 ALA A O 1
ATOM 1466 N N . GLU A 1 206 ? -30.122 53.389 108.074 1.00 58.83 190 GLU A N 1
ATOM 1467 C CA . GLU A 1 206 ? -30.269 52.902 106.676 1.00 58.19 190 GLU A CA 1
ATOM 1468 C C . GLU A 1 206 ? -29.543 51.562 106.517 1.00 56.84 190 GLU A C 1
ATOM 1469 O O . GLU A 1 206 ? -30.094 50.679 105.832 1.00 55.25 190 GLU A O 1
ATOM 1475 N N . LEU A 1 207 ? -28.361 51.410 107.115 1.00 56.04 191 LEU A N 1
ATOM 1476 C CA . LEU A 1 207 ? -27.621 50.119 107.105 1.00 57.71 191 LEU A CA 1
ATOM 1477 C C . LEU A 1 207 ? -28.538 49.000 107.610 1.00 61.73 191 LEU A C 1
ATOM 1478 O O . LEU A 1 207 ? -28.644 47.967 106.950 1.00 61.00 191 LEU A O 1
ATOM 1483 N N . GLU A 1 208 ? -29.169 49.199 108.768 1.00 63.98 192 GLU A N 1
ATOM 1484 C CA . GLU A 1 208 ? -29.947 48.141 109.465 1.00 68.22 192 GLU A CA 1
ATOM 1485 C C . GLU A 1 208 ? -31.240 47.855 108.698 1.00 68.55 192 GLU A C 1
ATOM 1486 O O . GLU A 1 208 ? -31.587 46.674 108.602 1.00 66.14 192 GLU A O 1
ATOM 1492 N N . ARG A 1 209 ? -31.895 48.874 108.133 1.00 69.44 193 ARG A N 1
ATOM 1493 C CA . ARG A 1 209 ? -33.067 48.680 107.230 1.00 72.01 193 ARG A CA 1
ATOM 1494 C C . ARG A 1 209 ? -32.657 47.775 106.063 1.00 69.05 193 ARG A C 1
ATOM 1495 O O . ARG A 1 209 ? -33.387 46.822 105.750 1.00 69.58 193 ARG A O 1
ATOM 1503 N N . ARG A 1 210 ? -31.520 48.070 105.437 1.00 65.07 194 ARG A N 1
ATOM 1504 C CA . ARG A 1 210 ? -31.028 47.324 104.252 1.00 62.10 194 ARG A CA 1
ATOM 1505 C C . ARG A 1 210 ? -30.653 45.895 104.663 1.00 62.98 194 ARG A C 1
ATOM 1506 O O . ARG A 1 210 ? -31.023 44.956 103.935 1.00 62.92 194 ARG A O 1
ATOM 1514 N N . ARG A 1 211 ? -29.942 45.742 105.783 1.00 62.98 195 ARG A N 1
ATOM 1515 C CA . ARG A 1 211 ? -29.427 44.428 106.258 1.00 65.13 195 ARG A CA 1
ATOM 1516 C C . ARG A 1 211 ? -30.580 43.422 106.387 1.00 67.13 195 ARG A C 1
ATOM 1517 O O . ARG A 1 211 ? -30.368 42.259 106.033 1.00 69.23 195 ARG A O 1
ATOM 1525 N N . ALA A 1 212 ? -31.752 43.852 106.858 1.00 68.00 196 ALA A N 1
ATOM 1526 C CA . ALA A 1 212 ? -32.942 42.993 107.079 1.00 71.11 196 ALA A CA 1
ATOM 1527 C C . ALA A 1 212 ? -33.495 42.466 105.745 1.00 71.19 196 ALA A C 1
ATOM 1528 O O . ALA A 1 212 ? -34.184 41.437 105.769 1.00 72.54 196 ALA A O 1
ATOM 1530 N N . VAL A 1 213 ? -33.210 43.138 104.629 1.00 70.22 197 VAL A N 1
ATOM 1531 C CA . VAL A 1 213 ? -33.741 42.789 103.276 1.00 71.03 197 VAL A CA 1
ATOM 1532 C C . VAL A 1 213 ? -32.661 42.072 102.454 1.00 68.76 197 VAL A C 1
ATOM 1533 O O . VAL A 1 213 ? -33.005 41.145 101.709 1.00 68.75 197 VAL A O 1
ATOM 1537 N N . ALA A 1 214 ? -31.407 42.520 102.549 1.00 65.14 198 ALA A N 1
ATOM 1538 C CA . ALA A 1 214 ? -30.284 42.098 101.681 1.00 61.78 198 ALA A CA 1
ATOM 1539 C C . ALA A 1 214 ? -28.982 42.258 102.452 1.00 59.30 198 ALA A C 1
ATOM 1540 O O . ALA A 1 214 ? -28.263 43.245 102.280 1.00 56.86 198 ALA A O 1
ATOM 1542 N N . PRO A 1 215 ? -28.649 41.294 103.335 1.00 58.63 199 PRO A N 1
ATOM 1543 C CA . PRO A 1 215 ? -27.452 41.395 104.167 1.00 56.92 199 PRO A CA 1
ATOM 1544 C C . PRO A 1 215 ? -26.180 41.379 103.325 1.00 54.87 199 PRO A C 1
ATOM 1545 O O . PRO A 1 215 ? -26.160 40.848 102.209 1.00 54.46 199 PRO A O 1
ATOM 1549 N N . PRO A 1 216 ? -25.081 41.975 103.831 1.00 52.22 200 PRO A N 1
ATOM 1550 C CA . PRO A 1 216 ? -23.821 41.978 103.103 1.00 50.80 200 PRO A CA 1
ATOM 1551 C C . PRO A 1 216 ? -23.205 40.581 102.995 1.00 50.86 200 PRO A C 1
ATOM 1552 O O . PRO A 1 216 ? -23.550 39.691 103.774 1.00 52.12 200 PRO A O 1
ATOM 1556 N N . VAL A 1 217 ? -22.285 40.439 102.043 1.00 49.15 201 VAL A N 1
ATOM 1557 C CA . VAL A 1 217 ? -21.524 39.181 101.796 1.00 49.83 201 VAL A CA 1
ATOM 1558 C C . VAL A 1 217 ? -20.028 39.497 101.878 1.00 48.04 201 VAL A C 1
ATOM 1559 O O . VAL A 1 217 ? -19.626 40.639 101.576 1.00 46.00 201 VAL A O 1
ATOM 1563 N N . ARG A 1 218 ? -19.243 38.529 102.327 1.00 48.18 202 ARG A N 1
ATOM 1564 C CA . ARG A 1 218 ? -17.765 38.513 102.178 1.00 47.92 202 ARG A CA 1
ATOM 1565 C C . ARG A 1 218 ? -17.424 37.147 101.579 1.00 46.77 202 ARG A C 1
ATOM 1566 O O . ARG A 1 218 ? -17.994 36.139 102.049 1.00 47.01 202 ARG A O 1
ATOM 1574 N N . PHE A 1 219 ? -16.500 37.109 100.630 1.00 44.98 203 PHE A N 1
ATOM 1575 C CA . PHE A 1 219 ? -16.116 35.840 99.963 1.00 46.76 203 PHE A CA 1
ATOM 1576 C C . PHE A 1 219 ? -14.666 35.925 99.531 1.00 45.66 203 PHE A C 1
ATOM 1577 O O . PHE A 1 219 ? -14.150 37.018 99.318 1.00 42.46 203 PHE A O 1
ATOM 1585 N N . PRO A 1 220 ? -13.969 34.777 99.430 1.00 48.47 204 PRO A N 1
ATOM 1586 C CA . PRO A 1 220 ? -12.608 34.758 98.910 1.00 49.38 204 PRO A CA 1
ATOM 1587 C C . PRO A 1 220 ? -12.658 35.183 97.444 1.00 48.97 204 PRO A C 1
ATOM 1588 O O . PRO A 1 220 ? -13.665 34.913 96.795 1.00 48.42 204 PRO A O 1
ATOM 1592 N N . ILE A 1 221 ? -11.595 35.850 96.996 1.00 48.67 205 ILE A N 1
ATOM 1593 C CA . ILE A 1 221 ? -11.373 36.228 95.575 1.00 48.94 205 ILE A CA 1
ATOM 1594 C C . ILE A 1 221 ? -9.952 35.830 95.203 1.00 48.76 205 ILE A C 1
ATOM 1595 O O . ILE A 1 221 ? -8.991 36.363 95.760 1.00 48.66 205 ILE A O 1
ATOM 1600 N N . PRO A 1 222 ? -9.772 34.884 94.258 1.00 48.91 206 PRO A N 1
ATOM 1601 C CA . PRO A 1 222 ? -8.430 34.444 93.893 1.00 49.08 206 PRO A CA 1
ATOM 1602 C C . PRO A 1 222 ? -7.696 35.542 93.104 1.00 47.90 206 PRO A C 1
ATOM 1603 O O . PRO A 1 222 ? -8.344 36.283 92.339 1.00 46.67 206 PRO A O 1
ATOM 1607 N N . VAL A 1 223 ? -6.379 35.644 93.308 1.00 45.81 207 VAL A N 1
ATOM 1608 C CA . VAL A 1 223 ? -5.499 36.533 92.494 1.00 45.08 207 VAL A CA 1
ATOM 1609 C C . VAL A 1 223 ? -5.674 36.112 91.028 1.00 45.93 207 VAL A C 1
ATOM 1610 O O . VAL A 1 223 ? -5.851 34.914 90.781 1.00 45.78 207 VAL A O 1
ATOM 1614 N N . GLY A 1 224 ? -5.664 37.068 90.102 1.00 45.56 208 GLY A N 1
ATOM 1615 C CA . GLY A 1 224 ? -5.993 36.854 88.676 1.00 46.87 208 GLY A CA 1
ATOM 1616 C C . GLY A 1 224 ? -7.399 37.342 88.366 1.00 45.75 208 GLY A C 1
ATOM 1617 O O . GLY A 1 224 ? -7.695 37.578 87.172 1.00 45.85 208 GLY A O 1
ATOM 1618 N N . SER A 1 225 ? -8.225 37.514 89.406 1.00 44.33 209 SER A N 1
ATOM 1619 C CA . SER A 1 225 ? -9.604 38.044 89.303 1.00 43.72 209 SER A CA 1
ATOM 1620 C C . SER A 1 225 ? -9.583 39.560 89.102 1.00 42.81 209 SER A C 1
ATOM 1621 O O . SER A 1 225 ? -8.632 40.227 89.532 1.00 42.97 209 SER A O 1
ATOM 1624 N N . VAL A 1 226 ? -10.641 40.076 88.497 1.00 41.87 210 VAL A N 1
ATOM 1625 C CA . VAL A 1 226 ? -10.973 41.523 88.460 1.00 41.02 210 VAL A CA 1
ATOM 1626 C C . VAL A 1 226 ? -12.396 41.663 89.000 1.00 40.26 210 VAL A C 1
ATOM 1627 O O . VAL A 1 226 ? -13.275 40.885 88.608 1.00 41.17 210 VAL A O 1
ATOM 1631 N N . VAL A 1 227 ? -12.608 42.589 89.917 1.00 39.31 211 VAL A N 1
ATOM 1632 C CA . VAL A 1 227 ? -13.962 42.903 90.445 1.00 39.54 211 VAL A CA 1
ATOM 1633 C C . VAL A 1 227 ? -14.386 44.226 89.810 1.00 38.86 211 VAL A C 1
ATOM 1634 O O . VAL A 1 227 ? -13.626 45.203 89.905 1.00 39.88 211 VAL A O 1
ATOM 1638 N N . ILE A 1 228 ? -15.524 44.229 89.144 1.00 38.86 212 ILE A N 1
ATOM 1639 C CA . ILE A 1 228 ? -16.138 45.470 88.588 1.00 37.82 212 ILE A CA 1
ATOM 1640 C C . ILE A 1 228 ? -17.374 45.755 89.428 1.00 38.67 212 ILE A C 1
ATOM 1641 O O . ILE A 1 228 ? -18.201 44.854 89.607 1.00 39.36 212 ILE A O 1
ATOM 1646 N N . ARG A 1 229 ? -17.475 46.960 89.970 1.00 38.72 213 ARG A N 1
ATOM 1647 C CA . ARG A 1 229 ? -18.651 47.321 90.786 1.00 40.13 213 ARG A CA 1
ATOM 1648 C C . ARG A 1 229 ? -19.043 48.772 90.537 1.00 39.80 213 ARG A C 1
ATOM 1649 O O . ARG A 1 229 ? -18.172 49.610 90.197 1.00 38.87 213 ARG A O 1
ATOM 1657 N N . ASP A 1 230 ? -20.335 49.032 90.695 1.00 39.67 214 ASP A N 1
ATOM 1658 C CA . ASP A 1 230 ? -20.892 50.395 90.688 1.00 38.64 214 ASP A CA 1
ATOM 1659 C C . ASP A 1 230 ? -20.123 51.163 91.780 1.00 38.30 214 ASP A C 1
ATOM 1660 O O . ASP A 1 230 ? -19.954 50.630 92.893 1.00 36.80 214 ASP A O 1
ATOM 1665 N N . GLY A 1 231 ? -19.622 52.353 91.443 1.00 37.71 215 GLY A N 1
ATOM 1666 C CA . GLY A 1 231 ? -18.859 53.188 92.388 1.00 36.28 215 GLY A CA 1
ATOM 1667 C C . GLY A 1 231 ? -19.695 53.573 93.597 1.00 36.78 215 GLY A C 1
ATOM 1668 O O . GLY A 1 231 ? -19.095 53.959 94.616 1.00 34.74 215 GLY A O 1
ATOM 1669 N N . ARG A 1 232 ? -21.030 53.456 93.510 1.00 36.51 216 ARG A N 1
ATOM 1670 C CA . ARG A 1 232 ? -21.967 53.809 94.609 1.00 36.64 216 ARG A CA 1
ATOM 1671 C C . ARG A 1 232 ? -22.263 52.586 95.497 1.00 36.39 216 ARG A C 1
ATOM 1672 O O . ARG A 1 232 ? -23.037 52.747 96.444 1.00 38.01 216 ARG A O 1
ATOM 1680 N N . LEU A 1 233 ? -21.700 51.416 95.209 1.00 36.33 217 LEU A N 1
ATOM 1681 C CA . LEU A 1 233 ? -21.995 50.192 96.004 1.00 38.05 217 LEU A CA 1
ATOM 1682 C C . LEU A 1 233 ? -21.515 50.398 97.441 1.00 38.46 217 LEU A C 1
ATOM 1683 O O . LEU A 1 233 ? -20.381 50.836 97.636 1.00 39.94 217 LEU A O 1
ATOM 1688 N N . TRP A 1 234 ? -22.352 50.082 98.413 1.00 39.96 218 TRP A N 1
ATOM 1689 C CA . TRP A 1 234 ? -21.949 50.085 99.839 1.00 40.34 218 TRP A CA 1
ATOM 1690 C C . TRP A 1 234 ? -20.964 48.935 100.058 1.00 40.08 218 TRP A C 1
ATOM 1691 O O . TRP A 1 234 ? -21.202 47.828 99.559 1.00 40.09 218 TRP A O 1
ATOM 1702 N N . HIS A 1 235 ? -19.884 49.204 100.775 1.00 39.50 219 HIS A N 1
ATOM 1703 C CA . HIS A 1 235 ? -18.849 48.193 101.095 1.00 40.79 219 HIS A CA 1
ATOM 1704 C C . HIS A 1 235 ? -18.037 48.692 102.287 1.00 41.54 219 HIS A C 1
ATOM 1705 O O . HIS A 1 235 ? -18.212 49.858 102.687 1.00 39.71 219 HIS A O 1
ATOM 1712 N N . ARG A 1 236 ? -17.182 47.833 102.830 1.00 42.89 220 ARG A N 1
ATOM 1713 C CA . ARG A 1 236 ? -16.178 48.247 103.840 1.00 44.36 220 ARG A CA 1
ATOM 1714 C C . ARG A 1 236 ? -14.985 47.306 103.764 1.00 44.61 220 ARG A C 1
ATOM 1715 O O . ARG A 1 236 ? -15.184 46.090 103.541 1.00 44.47 220 ARG A O 1
ATOM 1723 N N . GLY A 1 237 ? -13.794 47.886 103.882 1.00 43.25 221 GLY A N 1
ATOM 1724 C CA . GLY A 1 237 ? -12.580 47.156 104.260 1.00 42.83 221 GLY A CA 1
ATOM 1725 C C . GLY A 1 237 ? -12.753 46.572 105.648 1.00 43.08 221 GLY A C 1
ATOM 1726 O O . GLY A 1 237 ? -13.419 47.213 106.504 1.00 42.13 221 GLY A O 1
ATOM 1727 N N . VAL A 1 238 ? -12.197 45.380 105.865 1.00 43.04 222 VAL A N 1
ATOM 1728 C CA . VAL A 1 238 ? -12.339 44.633 107.138 1.00 43.15 222 VAL A CA 1
ATOM 1729 C C . VAL A 1 238 ? -10.944 44.237 107.609 1.00 43.01 222 VAL A C 1
ATOM 1730 O O . VAL A 1 238 ? -9.978 44.320 106.845 1.00 40.49 222 VAL A O 1
ATOM 1734 N N . PRO A 1 239 ? -10.807 43.844 108.899 1.00 43.20 223 PRO A N 1
ATOM 1735 C CA . PRO A 1 239 ? -9.516 43.462 109.449 1.00 42.71 223 PRO A CA 1
ATOM 1736 C C . PRO A 1 239 ? -8.783 42.402 108.621 1.00 43.46 223 PRO A C 1
ATOM 1737 O O . PRO A 1 239 ? -9.390 41.432 108.189 1.00 45.00 223 PRO A O 1
ATOM 1741 N N . ASN A 1 240 ? -7.498 42.642 108.398 1.00 42.98 224 ASN A N 1
ATOM 1742 C CA . ASN A 1 240 ? -6.533 41.632 107.908 1.00 44.34 224 ASN A CA 1
ATOM 1743 C C . ASN A 1 240 ? -5.949 40.946 109.149 1.00 46.78 224 ASN A C 1
ATOM 1744 O O . ASN A 1 240 ? -5.151 41.588 109.856 1.00 45.00 224 ASN A O 1
ATOM 1749 N N . LEU A 1 241 ? -6.337 39.693 109.390 1.00 50.08 225 LEU A N 1
ATOM 1750 C CA . LEU A 1 241 ? -5.904 38.904 110.576 1.00 57.17 225 LEU A CA 1
ATOM 1751 C C . LEU A 1 241 ? -4.758 37.960 110.203 1.00 55.87 225 LEU A C 1
ATOM 1752 O O . LEU A 1 241 ? -4.376 37.174 111.082 1.00 57.88 225 LEU A O 1
ATOM 1757 N N . SER A 1 242 ? -4.165 38.119 109.013 1.00 51.30 226 SER A N 1
ATOM 1758 C CA . SER A 1 242 ? -2.970 37.372 108.550 1.00 50.63 226 SER A CA 1
ATOM 1759 C C . SER A 1 242 ? -1.706 38.162 108.898 1.00 50.44 226 SER A C 1
ATOM 1760 O O . SER A 1 242 ? -1.817 39.296 109.322 1.00 49.53 226 SER A O 1
ATOM 1763 N N . ALA A 1 243 ? -0.541 37.605 108.625 1.00 51.75 227 ALA A N 1
ATOM 1764 C CA . ALA A 1 243 ? 0.782 38.211 108.915 1.00 52.36 227 ALA A CA 1
ATOM 1765 C C . ALA A 1 243 ? 1.329 38.912 107.670 1.00 51.84 227 ALA A C 1
ATOM 1766 O O . ALA A 1 243 ? 2.487 39.388 107.723 1.00 54.79 227 ALA A O 1
ATOM 1768 N N . ALA A 1 244 ? 0.559 38.986 106.579 1.00 49.71 228 ALA A N 1
ATOM 1769 C CA . ALA A 1 244 ? 1.025 39.554 105.293 1.00 48.63 228 ALA A CA 1
ATOM 1770 C C . ALA A 1 244 ? 0.096 40.683 104.854 1.00 47.25 228 ALA A C 1
ATOM 1771 O O . ALA A 1 244 ? -1.125 40.582 104.958 1.00 46.22 228 ALA A O 1
ATOM 1773 N N . PRO A 1 245 ? 0.662 41.820 104.380 1.00 46.63 229 PRO A N 1
ATOM 1774 C CA . PRO A 1 245 ? -0.150 42.889 103.802 1.00 46.23 229 PRO A CA 1
ATOM 1775 C C . PRO A 1 245 ? -0.913 42.362 102.580 1.00 46.04 229 PRO A C 1
ATOM 1776 O O . PRO A 1 245 ? -0.381 41.516 101.893 1.00 46.30 229 PRO A O 1
ATOM 1780 N N . ARG A 1 246 ? -2.136 42.860 102.381 1.00 45.06 230 ARG A N 1
ATOM 1781 C CA . ARG A 1 246 ? -3.084 42.438 101.321 1.00 45.50 230 ARG A CA 1
ATOM 1782 C C . ARG A 1 246 ? -3.188 43.596 100.333 1.00 43.46 230 ARG A C 1
ATOM 1783 O O . ARG A 1 246 ? -3.882 44.572 100.608 1.00 42.02 230 ARG A O 1
ATOM 1791 N N . PRO A 1 247 ? -2.422 43.598 99.222 1.00 42.40 231 PRO A N 1
ATOM 1792 C CA . PRO A 1 247 ? -2.448 44.710 98.275 1.00 42.34 231 PRO A CA 1
ATOM 1793 C C . PRO A 1 247 ? -3.567 44.559 97.238 1.00 41.04 231 PRO A C 1
ATOM 1794 O O . PRO A 1 247 ? -3.817 43.451 96.754 1.00 40.28 231 PRO A O 1
ATOM 1798 N N . LEU A 1 248 ? -4.231 45.675 96.959 1.00 40.40 232 LEU A N 1
ATOM 1799 C CA . LEU A 1 248 ? -5.251 45.810 95.900 1.00 40.75 232 LEU A CA 1
ATOM 1800 C C . LEU A 1 248 ? -4.821 46.957 94.983 1.00 40.31 232 LEU A C 1
ATOM 1801 O O . LEU A 1 248 ? -4.423 48.034 95.491 1.00 40.27 232 LEU A O 1
ATOM 1806 N N . LEU A 1 249 ? -4.899 46.732 93.676 1.00 38.91 233 LEU A N 1
ATOM 1807 C CA . LEU A 1 249 ? -4.744 47.804 92.669 1.00 38.27 233 LEU A CA 1
ATOM 1808 C C . LEU A 1 249 ? -6.155 48.261 92.294 1.00 37.76 233 LEU A C 1
ATOM 1809 O O . LEU A 1 249 ? -7.035 47.391 92.123 1.00 37.90 233 LEU A O 1
ATOM 1814 N N . ALA A 1 250 ? -6.383 49.577 92.243 1.00 36.34 234 ALA A N 1
ATOM 1815 C CA . ALA A 1 250 ? -7.731 50.153 92.057 1.00 34.73 234 ALA A CA 1
ATOM 1816 C C . ALA A 1 250 ? -7.711 51.079 90.846 1.00 35.41 234 ALA A C 1
ATOM 1817 O O . ALA A 1 250 ? -6.823 51.938 90.746 1.00 35.71 234 ALA A O 1
ATOM 1819 N N . MET A 1 251 ? -8.671 50.875 89.957 1.00 34.48 235 MET A N 1
ATOM 1820 C CA . MET A 1 251 ? -8.977 51.792 88.845 1.00 34.10 235 MET A CA 1
ATOM 1821 C C . MET A 1 251 ? -10.465 52.118 88.901 1.00 32.91 235 MET A C 1
ATOM 1822 O O . MET A 1 251 ? -11.221 51.421 89.605 1.00 31.99 235 MET A O 1
ATOM 1827 N N . THR A 1 252 ? -10.866 53.201 88.256 1.00 32.59 236 THR A N 1
ATOM 1828 C CA . THR A 1 252 ? -12.283 53.626 88.201 1.00 33.61 236 THR A CA 1
ATOM 1829 C C . THR A 1 252 ? -12.553 54.271 86.850 1.00 33.37 236 THR A C 1
ATOM 1830 O O . THR A 1 252 ? -11.885 55.252 86.509 1.00 33.55 236 THR A O 1
ATOM 1834 N N . HIS A 1 253 ? -13.494 53.695 86.108 1.00 34.58 237 HIS A N 1
ATOM 1835 C CA . HIS A 1 253 ? -13.989 54.236 84.820 1.00 34.71 237 HIS A CA 1
ATOM 1836 C C . HIS A 1 253 ? -15.159 55.164 85.140 1.00 34.78 237 HIS A C 1
ATOM 1837 O O . HIS A 1 253 ? -15.994 54.806 85.990 1.00 34.93 237 HIS A O 1
ATOM 1844 N N . TYR A 1 254 ? -15.171 56.335 84.503 1.00 35.84 238 TYR A N 1
ATOM 1845 C CA . TYR A 1 254 ? -16.228 57.352 84.649 1.00 35.10 238 TYR A CA 1
ATOM 1846 C C . TYR A 1 254 ? -16.771 57.727 83.275 1.00 35.96 238 TYR A C 1
ATOM 1847 O O . TYR A 1 254 ? -16.003 57.728 82.286 1.00 34.56 238 TYR A O 1
ATOM 1856 N N . THR A 1 255 ? -18.037 58.137 83.240 1.00 36.56 239 THR A N 1
ATOM 1857 C CA . THR A 1 255 ? -18.607 58.900 82.109 1.00 38.10 239 THR A CA 1
ATOM 1858 C C . THR A 1 255 ? -17.657 60.053 81.821 1.00 38.63 239 THR A C 1
ATOM 1859 O O . THR A 1 255 ? -16.997 60.564 82.781 1.00 38.11 239 THR A O 1
ATOM 1863 N N . GLU A 1 256 ? -17.577 60.428 80.554 1.00 39.04 240 GLU A N 1
ATOM 1864 C CA . GLU A 1 256 ? -16.708 61.485 79.999 1.00 43.12 240 GLU A CA 1
ATOM 1865 C C . GLU A 1 256 ? -16.942 62.804 80.754 1.00 40.92 240 GLU A C 1
ATOM 1866 O O . GLU A 1 256 ? -16.023 63.601 80.837 1.00 40.14 240 GLU A O 1
ATOM 1872 N N . TRP A 1 257 ? -18.163 63.050 81.226 1.00 38.66 241 TRP A N 1
ATOM 1873 C CA . TRP A 1 257 ? -18.582 64.368 81.778 1.00 38.65 241 TRP A CA 1
ATOM 1874 C C . TRP A 1 257 ? -18.328 64.460 83.294 1.00 38.28 241 TRP A C 1
ATOM 1875 O O . TRP A 1 257 ? -18.583 65.528 83.859 1.00 38.59 241 TRP A O 1
ATOM 1886 N N . PHE A 1 258 ? -17.864 63.399 83.957 1.00 38.03 242 PHE A N 1
ATOM 1887 C CA . PHE A 1 258 ? -17.597 63.471 85.418 1.00 37.54 242 PHE A CA 1
ATOM 1888 C C . PHE A 1 258 ? -16.194 64.045 85.662 1.00 37.48 242 PHE A C 1
ATOM 1889 O O . PHE A 1 258 ? -15.218 63.490 85.137 1.00 38.06 242 PHE A O 1
ATOM 1897 N N . ASP A 1 259 ? -16.097 65.124 86.443 1.00 37.19 243 ASP A N 1
ATOM 1898 C CA . ASP A 1 259 ? -14.835 65.877 86.655 1.00 38.28 243 ASP A CA 1
ATOM 1899 C C . ASP A 1 259 ? -13.912 65.063 87.561 1.00 37.41 243 ASP A C 1
ATOM 1900 O O . ASP A 1 259 ? -14.311 64.762 88.703 1.00 36.35 243 ASP A O 1
ATOM 1905 N N . MET A 1 260 ? -12.728 64.721 87.062 1.00 37.25 244 MET A N 1
ATOM 1906 C CA . MET A 1 260 ? -11.668 64.016 87.815 1.00 39.29 244 MET A CA 1
ATOM 1907 C C . MET A 1 260 ? -10.332 64.627 87.431 1.00 40.85 244 MET A C 1
ATOM 1908 O O . MET A 1 260 ? -10.138 65.032 86.285 1.00 40.94 244 MET A O 1
ATOM 1913 N N . PRO A 1 261 ? -9.353 64.678 88.365 1.00 42.08 245 PRO A N 1
ATOM 1914 C CA . PRO A 1 261 ? -7.995 65.074 87.994 1.00 43.34 245 PRO A CA 1
ATOM 1915 C C . PRO A 1 261 ? -7.413 63.942 87.144 1.00 42.22 245 PRO A C 1
ATOM 1916 O O . PRO A 1 261 ? -7.794 62.794 87.305 1.00 40.38 245 PRO A O 1
ATOM 1920 N N . PRO A 1 262 ? -6.506 64.239 86.191 1.00 42.69 246 PRO A N 1
ATOM 1921 C CA . PRO A 1 262 ? -5.912 63.198 85.357 1.00 42.29 246 PRO A CA 1
ATOM 1922 C C . PRO A 1 262 ? -4.927 62.320 86.145 1.00 41.71 246 PRO A C 1
ATOM 1923 O O . PRO A 1 262 ? -4.376 62.769 87.147 1.00 38.82 246 PRO A O 1
ATOM 1927 N N . ILE A 1 263 ? -4.746 61.080 85.699 1.00 39.82 247 ILE A N 1
ATOM 1928 C CA . ILE A 1 263 ? -3.672 60.172 86.190 1.00 42.10 247 ILE A CA 1
ATOM 1929 C C . ILE A 1 263 ? -2.354 60.686 85.607 1.00 44.16 247 ILE A C 1
ATOM 1930 O O . ILE A 1 263 ? -2.296 60.873 84.366 1.00 45.63 247 ILE A O 1
ATOM 1935 N N . GLN A 1 264 ? -1.332 60.832 86.449 1.00 43.72 248 GLN A N 1
ATOM 1936 C CA . GLN A 1 264 ? 0.050 61.157 86.023 1.00 47.16 248 GLN A CA 1
ATOM 1937 C C . GLN A 1 264 ? 0.706 59.890 85.477 1.00 44.85 248 GLN A C 1
ATOM 1938 O O . GLN A 1 264 ? 0.875 58.952 86.261 1.00 42.34 248 GLN A O 1
ATOM 1944 N N . LEU A 1 265 ? 1.047 59.857 84.185 1.00 44.81 249 LEU A N 1
ATOM 1945 C CA . LEU A 1 265 ? 1.761 58.711 83.562 1.00 45.59 249 LEU A CA 1
ATOM 1946 C C . LEU A 1 265 ? 3.026 59.216 82.884 1.00 47.65 249 LEU A C 1
ATOM 1947 O O . LEU A 1 265 ? 3.051 60.328 82.367 1.00 45.74 249 LEU A O 1
ATOM 1952 N N . PRO A 1 266 ? 4.106 58.404 82.834 1.00 50.41 250 PRO A N 1
ATOM 1953 C CA . PRO A 1 266 ? 5.301 58.770 82.081 1.00 52.82 250 PRO A CA 1
ATOM 1954 C C . PRO A 1 266 ? 4.973 58.842 80.588 1.00 54.09 250 PRO A C 1
ATOM 1955 O O . PRO A 1 266 ? 4.162 58.057 80.137 1.00 53.01 250 PRO A O 1
ATOM 1959 N N . ASP A 1 267 ? 5.598 59.767 79.861 1.00 56.03 251 ASP A N 1
ATOM 1960 C CA . ASP A 1 267 ? 5.339 59.956 78.411 1.00 58.94 251 ASP A CA 1
ATOM 1961 C C . ASP A 1 267 ? 5.867 58.735 77.636 1.00 57.49 251 ASP A C 1
ATOM 1962 O O . ASP A 1 267 ? 5.500 58.595 76.469 1.00 58.50 251 ASP A O 1
ATOM 1967 N N . THR A 1 268 ? 6.644 57.856 78.272 1.00 57.53 252 THR A N 1
ATOM 1968 C CA . THR A 1 268 ? 7.140 56.591 77.672 1.00 58.63 252 THR A CA 1
ATOM 1969 C C . THR A 1 268 ? 5.981 55.626 77.380 1.00 57.55 252 THR A C 1
ATOM 1970 O O . THR A 1 268 ? 6.223 54.672 76.618 1.00 59.29 252 THR A O 1
ATOM 1974 N N . VAL A 1 269 ? 4.777 55.827 77.938 1.00 53.74 253 VAL A N 1
ATOM 1975 C CA . VAL A 1 269 ? 3.588 54.974 77.625 1.00 52.67 253 VAL A CA 1
ATOM 1976 C C . VAL A 1 269 ? 2.567 55.767 76.797 1.00 51.98 253 VAL A C 1
ATOM 1977 O O . VAL A 1 269 ? 1.533 55.175 76.439 1.00 50.52 253 VAL A O 1
ATOM 1981 N N . LYS A 1 270 ? 2.851 57.022 76.447 1.00 52.31 254 LYS A N 1
ATOM 1982 C CA . LYS A 1 270 ? 1.881 57.887 75.728 1.00 53.41 254 LYS A CA 1
ATOM 1983 C C . LYS A 1 270 ? 1.487 57.228 74.395 1.00 54.37 254 LYS A C 1
ATOM 1984 O O . LYS A 1 270 ? 0.300 57.273 74.055 1.00 51.91 254 LYS A O 1
ATOM 1990 N N . SER A 1 271 ? 2.439 56.623 73.685 1.00 57.08 255 SER A N 1
ATOM 1991 C CA . SER A 1 271 ? 2.235 56.020 72.339 1.00 59.61 255 SER A CA 1
ATOM 1992 C C . SER A 1 271 ? 1.061 55.029 72.365 1.00 57.89 255 SER A C 1
ATOM 1993 O O . SER A 1 271 ? 0.185 55.147 71.483 1.00 60.81 255 SER A O 1
ATOM 1996 N N . TRP A 1 272 ? 1.006 54.117 73.343 1.00 55.30 256 TRP A N 1
ATOM 1997 C CA . TRP A 1 272 ? -0.037 53.053 73.390 1.00 52.76 256 TRP A CA 1
ATOM 1998 C C . TRP A 1 272 ? -1.235 53.457 74.264 1.00 50.58 256 TRP A C 1
ATOM 1999 O O . TRP A 1 272 ? -2.352 52.965 73.982 1.00 47.16 256 TRP A O 1
ATOM 2010 N N . VAL A 1 273 ? -1.057 54.321 75.270 1.00 49.31 257 VAL A N 1
ATOM 2011 C CA . VAL A 1 273 ? -2.197 54.814 76.104 1.00 48.50 257 VAL A CA 1
ATOM 2012 C C . VAL A 1 273 ? -3.023 55.816 75.281 1.00 49.08 257 VAL A C 1
ATOM 2013 O O . VAL A 1 273 ? -4.238 55.613 75.151 1.00 48.45 257 VAL A O 1
ATOM 2017 N N . ASP A 1 274 ? -2.397 56.854 74.734 1.00 51.83 258 ASP A N 1
ATOM 2018 C CA . ASP A 1 274 ? -3.121 57.974 74.075 1.00 54.00 258 ASP A CA 1
ATOM 2019 C C . ASP A 1 274 ? -3.709 57.528 72.722 1.00 55.65 258 ASP A C 1
ATOM 2020 O O . ASP A 1 274 ? -4.718 58.120 72.311 1.00 60.60 258 ASP A O 1
ATOM 2025 N N . GLY A 1 275 ? -3.151 56.517 72.058 1.00 55.61 259 GLY A N 1
ATOM 2026 C CA . GLY A 1 275 ? -3.715 55.975 70.798 1.00 58.37 259 GLY A CA 1
ATOM 2027 C C . GLY A 1 275 ? -5.126 55.387 70.960 1.00 56.93 259 GLY A C 1
ATOM 2028 O O . GLY A 1 275 ? -5.948 55.527 70.039 1.00 59.65 259 GLY A O 1
ATOM 2029 N N . SER A 1 276 ? -5.409 54.769 72.104 1.00 52.25 260 SER A N 1
ATOM 2030 C CA . SER A 1 276 ? -6.424 53.696 72.300 1.00 50.15 260 SER A CA 1
ATOM 2031 C C . SER A 1 276 ? -7.863 54.229 72.233 1.00 48.97 260 SER A C 1
ATOM 2032 O O . SER A 1 276 ? -8.092 55.373 72.631 1.00 48.75 260 SER A O 1
ATOM 2035 N N . ASP A 1 277 ? -8.816 53.394 71.798 1.00 48.48 261 ASP A N 1
ATOM 2036 C CA . ASP A 1 277 ? -10.276 53.645 71.971 1.00 48.44 261 ASP A CA 1
ATOM 2037 C C . ASP A 1 277 ? -10.715 53.202 73.377 1.00 45.78 261 ASP A C 1
ATOM 2038 O O . ASP A 1 277 ? -11.923 53.291 73.659 1.00 44.90 261 ASP A O 1
ATOM 2043 N N . ARG A 1 278 ? -9.782 52.719 74.200 1.00 44.02 262 ARG A N 1
ATOM 2044 C CA . ARG A 1 278 ? -9.972 52.467 75.657 1.00 43.14 262 ARG A CA 1
ATOM 2045 C C . ARG A 1 278 ? -9.393 53.686 76.390 1.00 41.77 262 ARG A C 1
ATOM 2046 O O . ARG A 1 278 ? -8.157 53.741 76.612 1.00 41.94 262 ARG A O 1
ATOM 2054 N N . HIS A 1 279 ? -10.248 54.673 76.663 1.00 41.56 263 HIS A N 1
ATOM 2055 C CA . HIS A 1 279 ? -9.822 56.040 77.061 1.00 40.71 263 HIS A CA 1
ATOM 2056 C C . HIS A 1 279 ? -9.274 56.030 78.492 1.00 39.09 263 HIS A C 1
ATOM 2057 O O . HIS A 1 279 ? -9.835 55.326 79.356 1.00 36.38 263 HIS A O 1
ATOM 2064 N N . THR A 1 280 ? -8.206 56.800 78.700 1.00 39.48 264 THR A N 1
ATOM 2065 C CA . THR A 1 280 ? -7.625 57.127 80.018 1.00 39.73 264 THR A CA 1
ATOM 2066 C C . THR A 1 280 ? -7.581 58.652 80.157 1.00 40.09 264 THR A C 1
ATOM 2067 O O . THR A 1 280 ? -7.126 59.308 79.208 1.00 39.35 264 THR A O 1
ATOM 2071 N N . HIS A 1 281 ? -8.076 59.203 81.258 1.00 38.72 265 HIS A N 1
ATOM 2072 C CA . HIS A 1 281 ? -7.881 60.638 81.607 1.00 39.27 265 HIS A CA 1
ATOM 2073 C C . HIS A 1 281 ? -6.470 60.775 82.174 1.00 38.95 265 HIS A C 1
ATOM 2074 O O . HIS A 1 281 ? -6.295 60.571 83.377 1.00 38.16 265 HIS A O 1
ATOM 2081 N N . ALA A 1 282 ? -5.496 61.064 81.310 1.00 39.92 266 ALA A N 1
ATOM 2082 C CA . ALA A 1 282 ? -4.052 60.991 81.626 1.00 41.72 266 ALA A CA 1
ATOM 2083 C C . ALA A 1 282 ? -3.376 62.335 81.375 1.00 43.98 266 ALA A C 1
ATOM 2084 O O . ALA A 1 282 ? -3.725 63.018 80.396 1.00 44.24 266 ALA A O 1
ATOM 2086 N N . HIS A 1 283 ? -2.447 62.690 82.264 1.00 44.46 267 HIS A N 1
ATOM 2087 C CA . HIS A 1 283 ? -1.435 63.756 82.061 1.00 47.32 267 HIS A CA 1
ATOM 2088 C C . HIS A 1 283 ? -0.083 63.065 81.902 1.00 47.41 267 HIS A C 1
ATOM 2089 O O . HIS A 1 283 ? 0.335 62.364 82.851 1.00 45.91 267 HIS A O 1
ATOM 2096 N N . PHE A 1 284 ? 0.556 63.218 80.742 1.00 49.77 268 PHE A N 1
ATOM 2097 C CA . PHE A 1 284 ? 1.845 62.558 80.418 1.00 51.21 268 PHE A CA 1
ATOM 2098 C C . PHE A 1 284 ? 2.988 63.487 80.842 1.00 53.59 268 PHE A C 1
ATOM 2099 O O . PHE A 1 284 ? 3.020 64.643 80.424 1.00 54.52 268 PHE A O 1
ATOM 2107 N N . VAL A 1 285 ? 3.887 62.957 81.669 1.00 57.00 269 VAL A N 1
ATOM 2108 C CA . VAL A 1 285 ? 4.989 63.685 82.355 1.00 62.15 269 VAL A CA 1
ATOM 2109 C C . VAL A 1 285 ? 6.302 63.247 81.700 1.00 67.04 269 VAL A C 1
ATOM 2110 O O . VAL A 1 285 ? 6.444 62.051 81.380 1.00 63.93 269 VAL A O 1
ATOM 2114 N N . ALA A 1 286 ? 7.230 64.186 81.491 1.00 74.69 270 ALA A N 1
ATOM 2115 C CA . ALA A 1 286 ? 8.602 63.872 81.036 1.00 79.89 270 ALA A CA 1
ATOM 2116 C C . ALA A 1 286 ? 9.313 63.235 82.232 1.00 84.02 270 ALA A C 1
ATOM 2117 O O . ALA A 1 286 ? 9.137 63.712 83.372 1.00 84.05 270 ALA A O 1
ATOM 2119 N N . GLY A 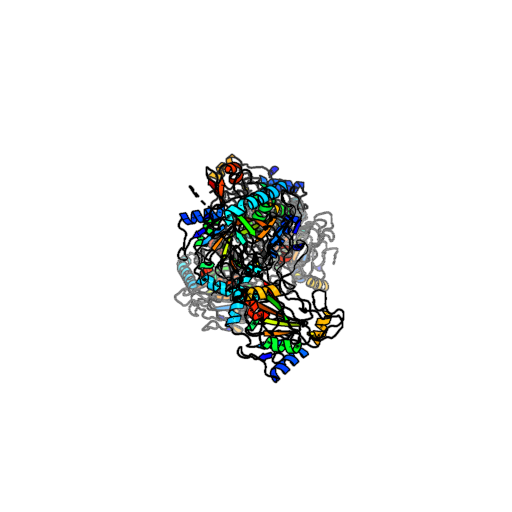1 287 ? 10.008 62.127 82.007 1.00 90.96 271 GLY A N 1
ATOM 2120 C CA . GLY A 1 287 ? 10.726 61.416 83.075 1.00 94.01 271 GLY A CA 1
ATOM 2121 C C . GLY A 1 287 ? 9.800 60.655 83.992 1.00 95.17 271 GLY A C 1
ATOM 2122 O O . GLY A 1 287 ? 8.711 60.302 83.542 1.00 94.79 271 GLY A O 1
ATOM 2123 N N . ASP A 1 288 ? 10.267 60.395 85.212 1.00 98.73 272 ASP A N 1
ATOM 2124 C CA . ASP A 1 288 ? 9.597 59.527 86.208 1.00 98.47 272 ASP A CA 1
ATOM 2125 C C . ASP A 1 288 ? 8.525 60.336 86.942 1.00 95.39 272 ASP A C 1
ATOM 2126 O O . ASP A 1 288 ? 8.690 61.555 87.114 1.00 94.98 272 ASP A O 1
ATOM 2131 N N . VAL A 1 289 ? 7.455 59.650 87.340 1.00 90.86 273 VAL A N 1
ATOM 2132 C CA . VAL A 1 289 ? 6.365 60.169 88.212 1.00 85.85 273 VAL A CA 1
ATOM 2133 C C . VAL A 1 289 ? 6.633 59.663 89.632 1.00 82.37 273 VAL A C 1
ATOM 2134 O O . VAL A 1 289 ? 6.939 58.462 89.773 1.00 78.56 273 VAL A O 1
ATOM 2138 N N . ASP A 1 290 ? 6.527 60.535 90.637 1.00 83.82 274 ASP A N 1
ATOM 2139 C CA . ASP A 1 290 ? 6.637 60.154 92.073 1.00 85.84 274 ASP A CA 1
ATOM 2140 C C . ASP A 1 290 ? 5.260 59.652 92.527 1.00 83.24 274 ASP A C 1
ATOM 2141 O O . ASP A 1 290 ? 4.454 60.477 92.991 1.00 81.46 274 ASP A O 1
ATOM 2146 N N . HIS A 1 291 ? 4.995 58.348 92.377 1.00 80.93 275 HIS A N 1
ATOM 2147 C CA . HIS A 1 291 ? 3.689 57.709 92.700 1.00 79.25 275 HIS A CA 1
ATOM 2148 C C . HIS A 1 291 ? 3.426 57.751 94.213 1.00 80.78 275 HIS A C 1
ATOM 2149 O O . HIS A 1 291 ? 2.230 57.754 94.579 1.00 82.64 275 HIS A O 1
ATOM 2156 N N . LEU A 1 292 ? 4.487 57.794 95.043 1.00 80.97 276 LEU A N 1
ATOM 2157 C CA . LEU A 1 292 ? 4.438 57.939 96.529 1.00 80.13 276 LEU A CA 1
ATOM 2158 C C . LEU A 1 292 ? 4.769 59.391 96.905 1.00 81.14 276 LEU A C 1
ATOM 2159 O O . LEU A 1 292 ? 3.941 60.155 97.386 1.00 79.33 276 LEU A O 1
ATOM 2164 N N . MET B 1 17 ? -45.728 81.518 69.860 1.00 87.05 1 MET B N 1
ATOM 2165 C CA . MET B 1 17 ? -46.613 82.575 70.438 1.00 86.48 1 MET B CA 1
ATOM 2166 C C . MET B 1 17 ? -45.800 83.828 70.791 1.00 78.29 1 MET B C 1
ATOM 2167 O O . MET B 1 17 ? -44.889 83.711 71.648 1.00 66.09 1 MET B O 1
ATOM 2172 N N . ALA B 1 18 ? -46.089 84.923 70.085 1.00 75.38 2 ALA B N 1
ATOM 2173 C CA . ALA B 1 18 ? -45.366 86.211 70.124 1.00 73.16 2 ALA B CA 1
ATOM 2174 C C . ALA B 1 18 ? -46.079 87.160 71.095 1.00 72.96 2 ALA B C 1
ATOM 2175 O O . ALA B 1 18 ? -47.226 87.542 70.812 1.00 74.18 2 ALA B O 1
ATOM 2177 N N . LEU B 1 19 ? -45.416 87.530 72.195 1.00 68.47 3 LEU B N 1
ATOM 2178 C CA . LEU B 1 19 ? -46.004 88.337 73.305 1.00 64.17 3 LEU B CA 1
ATOM 2179 C C . LEU B 1 19 ? -45.463 89.770 73.284 1.00 61.07 3 LEU B C 1
ATOM 2180 O O . LEU B 1 19 ? -44.445 89.979 72.633 1.00 60.16 3 LEU B O 1
ATOM 2185 N N . ALA B 1 20 ? -46.083 90.695 74.022 1.00 56.58 4 ALA B N 1
ATOM 2186 C CA . ALA B 1 20 ? -45.732 92.134 74.078 1.00 54.52 4 ALA B CA 1
ATOM 2187 C C . ALA B 1 20 ? -44.755 92.420 75.223 1.00 53.38 4 ALA B C 1
ATOM 2188 O O . ALA B 1 20 ? -44.127 93.492 75.238 1.00 54.37 4 ALA B O 1
ATOM 2190 N N . ALA B 1 21 ? -44.624 91.510 76.186 1.00 50.83 5 ALA B N 1
ATOM 2191 C CA . ALA B 1 21 ? -43.752 91.666 77.376 1.00 47.26 5 ALA B CA 1
ATOM 2192 C C . ALA B 1 21 ? -43.431 90.288 77.940 1.00 43.18 5 ALA B C 1
ATOM 2193 O O . ALA B 1 21 ? -44.101 89.318 77.591 1.00 44.32 5 ALA B O 1
ATOM 2195 N N . PRO B 1 22 ? -42.428 90.158 78.842 1.00 41.08 6 PRO B N 1
ATOM 2196 C CA . PRO B 1 22 ? -42.134 88.865 79.453 1.00 40.27 6 PRO B CA 1
ATOM 2197 C C . PRO B 1 22 ? -43.409 88.414 80.149 1.00 39.61 6 PRO B C 1
ATOM 2198 O O . PRO B 1 22 ? -44.047 89.212 80.826 1.00 40.03 6 PRO B O 1
ATOM 2202 N N . PRO B 1 23 ? -43.884 87.172 79.924 1.00 39.03 7 PRO B N 1
ATOM 2203 C CA . PRO B 1 23 ? -45.112 86.712 80.561 1.00 39.17 7 PRO B CA 1
ATOM 2204 C C . PRO B 1 23 ? -44.929 86.659 82.091 1.00 37.53 7 PRO B C 1
ATOM 2205 O O . PRO B 1 23 ? -43.851 86.227 82.544 1.00 34.81 7 PRO B O 1
ATOM 2209 N N . GLY B 1 24 ? -45.955 87.076 82.825 1.00 37.04 8 GLY B N 1
ATOM 2210 C CA . GLY B 1 24 ? -45.986 87.057 84.303 1.00 37.50 8 GLY B CA 1
ATOM 2211 C C . GLY B 1 24 ? -45.642 85.688 84.877 1.00 37.77 8 GLY B C 1
ATOM 2212 O O . GLY B 1 24 ? -44.992 85.636 85.918 1.00 36.37 8 GLY B O 1
ATOM 2213 N N . GLU B 1 25 ? -46.020 84.594 84.205 1.00 38.79 9 GLU B N 1
ATOM 2214 C CA . GLU B 1 25 ? -45.801 83.206 84.706 1.00 39.76 9 GLU B CA 1
ATOM 2215 C C . GLU B 1 25 ? -44.315 82.860 84.714 1.00 36.95 9 GLU B C 1
ATOM 2216 O O . GLU B 1 25 ? -43.971 81.902 85.434 1.00 35.37 9 GLU B O 1
ATOM 2222 N N . LEU B 1 26 ? -43.475 83.573 83.944 1.00 33.82 10 LEU B N 1
ATOM 2223 C CA . LEU B 1 26 ? -42.017 83.279 83.867 1.00 33.61 10 LEU B CA 1
ATOM 2224 C C . LEU B 1 26 ? -41.170 84.333 84.589 1.00 33.49 10 LEU B C 1
ATOM 2225 O O . LEU B 1 26 ? -39.945 84.183 84.575 1.00 33.00 10 LEU B O 1
ATOM 2230 N N . THR B 1 27 ? -41.777 85.379 85.136 1.00 34.03 11 THR B N 1
ATOM 2231 C CA . THR B 1 27 ? -41.092 86.659 85.421 1.00 35.03 11 THR B CA 1
ATOM 2232 C C . THR B 1 27 ? -41.164 86.983 86.913 1.00 35.74 11 THR B C 1
ATOM 2233 O O . THR B 1 27 ? -42.255 86.895 87.504 1.00 36.13 11 THR B O 1
ATOM 2237 N N . LEU B 1 28 ? -40.019 87.404 87.455 1.00 35.47 12 LEU B N 1
ATOM 2238 C CA . LEU B 1 28 ? -39.908 88.155 88.723 1.00 37.76 12 LEU B CA 1
ATOM 2239 C C . LEU B 1 28 ? -39.367 89.533 88.399 1.00 36.43 12 LEU B C 1
ATOM 2240 O O . LEU B 1 28 ? -38.313 89.603 87.798 1.00 34.47 12 LEU B O 1
ATOM 2245 N N . ALA B 1 29 ? -40.087 90.592 88.759 1.00 37.26 13 ALA B N 1
ATOM 2246 C CA . ALA B 1 29 ? -39.665 91.987 88.534 1.00 37.19 13 ALA B CA 1
ATOM 2247 C C . ALA B 1 29 ? -38.826 92.429 89.727 1.00 37.01 13 ALA B C 1
ATOM 2248 O O . ALA B 1 29 ? -39.338 92.448 90.828 1.00 39.60 13 ALA B O 1
ATOM 2250 N N . LEU B 1 30 ? -37.545 92.721 89.506 1.00 35.45 14 LEU B N 1
ATOM 2251 C CA . LEU B 1 30 ? -36.607 93.108 90.578 1.00 34.60 14 LEU B CA 1
ATOM 2252 C C . LEU B 1 30 ? -36.138 94.542 90.319 1.00 34.81 14 LEU B C 1
ATOM 2253 O O . LEU B 1 30 ? -36.584 95.169 89.308 1.00 32.45 14 LEU B O 1
ATOM 2258 N N . THR B 1 31 ? -35.306 95.047 91.225 1.00 33.63 15 THR B N 1
ATOM 2259 C CA . THR B 1 31 ? -34.537 96.301 91.040 1.00 34.11 15 THR B CA 1
ATOM 2260 C C . THR B 1 31 ? -33.073 95.942 91.213 1.00 33.78 15 THR B C 1
ATOM 2261 O O . THR B 1 31 ? -32.759 94.892 91.794 1.00 35.15 15 THR B O 1
ATOM 2265 N N . PRO B 1 32 ? -32.133 96.799 90.747 1.00 35.46 16 PRO B N 1
ATOM 2266 C CA . PRO B 1 32 ? -30.708 96.552 90.984 1.00 37.04 16 PRO B CA 1
ATOM 2267 C C . PRO B 1 32 ? -30.277 96.515 92.454 1.00 38.45 16 PRO B C 1
ATOM 2268 O O . PRO B 1 32 ? -29.209 96.066 92.733 1.00 39.66 16 PRO B O 1
ATOM 2272 N N . ASP B 1 33 ? -31.128 97.010 93.355 1.00 40.72 17 ASP B N 1
ATOM 2273 C CA . ASP B 1 33 ? -30.879 97.079 94.823 1.00 41.55 17 ASP B CA 1
ATOM 2274 C C . ASP B 1 33 ? -31.229 95.756 95.496 1.00 41.75 17 ASP B C 1
ATOM 2275 O O . ASP B 1 33 ? -30.822 95.555 96.659 1.00 40.44 17 ASP B O 1
ATOM 2280 N N . ASP B 1 34 ? -32.017 94.884 94.849 1.00 43.02 18 ASP B N 1
ATOM 2281 C CA . ASP B 1 34 ? -32.396 93.557 95.387 1.00 44.03 18 ASP B CA 1
ATOM 2282 C C . ASP B 1 34 ? -31.147 92.676 95.465 1.00 46.05 18 ASP B C 1
ATOM 2283 O O . ASP B 1 34 ? -30.597 92.354 94.398 1.00 44.41 18 ASP B O 1
ATOM 2288 N N . LYS B 1 35 ? -30.727 92.323 96.683 1.00 46.53 19 LYS B N 1
ATOM 2289 C CA . LYS B 1 35 ? -29.480 91.541 96.913 1.00 49.85 19 LYS B CA 1
ATOM 2290 C C . LYS B 1 35 ? -29.839 90.079 97.134 1.00 49.06 19 LYS B C 1
ATOM 2291 O O . LYS B 1 35 ? -29.073 89.281 96.677 1.00 50.13 19 LYS B O 1
ATOM 2297 N N . THR B 1 36 ? -30.888 89.771 97.893 1.00 47.45 20 THR B N 1
ATOM 2298 C CA . THR B 1 36 ? -31.351 88.373 98.136 1.00 45.31 20 THR B CA 1
ATOM 2299 C C . THR B 1 36 ? -32.875 88.396 98.137 1.00 44.06 20 THR B C 1
ATOM 2300 O O . THR B 1 36 ? -33.436 89.439 98.620 1.00 43.83 20 THR B O 1
ATOM 2304 N N . LEU B 1 37 ? -33.490 87.344 97.600 1.00 40.71 21 LEU B N 1
ATOM 2305 C CA . LEU B 1 37 ? -34.958 87.179 97.552 1.00 39.74 21 LEU B CA 1
ATOM 2306 C C . LEU B 1 37 ? -35.420 86.675 98.925 1.00 40.63 21 LEU B C 1
ATOM 2307 O O . LEU B 1 37 ? -34.733 85.790 99.498 1.00 39.65 21 LEU B O 1
ATOM 2312 N N . ASP B 1 38 ? -36.540 87.204 99.419 1.00 41.07 22 ASP B N 1
ATOM 2313 C CA . ASP B 1 38 ? -37.250 86.674 100.602 1.00 42.02 22 ASP B CA 1
ATOM 2314 C C . ASP B 1 38 ? -37.686 85.247 100.265 1.00 41.27 22 ASP B C 1
ATOM 2315 O O . ASP B 1 38 ? -37.735 84.877 99.080 1.00 37.22 22 ASP B O 1
ATOM 2320 N N . PRO B 1 39 ? -37.961 84.394 101.278 1.00 40.96 23 PRO B N 1
ATOM 2321 C CA . PRO B 1 39 ? -38.276 82.991 101.025 1.00 41.44 23 PRO B CA 1
ATOM 2322 C C . PRO B 1 39 ? -39.435 82.770 100.042 1.00 41.41 23 PRO B C 1
ATOM 2323 O O . PRO B 1 39 ? -39.303 81.894 99.220 1.00 40.83 23 PRO B O 1
ATOM 2327 N N . ALA B 1 40 ? -40.521 83.542 100.130 1.00 42.00 24 ALA B N 1
ATOM 2328 C CA . ALA B 1 40 ? -41.680 83.423 99.208 1.00 42.52 24 ALA B CA 1
ATOM 2329 C C . ALA B 1 40 ? -41.259 83.685 97.747 1.00 40.99 24 ALA B C 1
ATOM 2330 O O . ALA B 1 40 ? -41.712 82.922 96.840 1.00 41.65 24 ALA B O 1
ATOM 2332 N N . SER B 1 41 ? -40.439 84.713 97.514 1.00 39.45 25 SER B N 1
ATOM 2333 C CA . SER B 1 41 ? -39.944 85.115 96.173 1.00 38.21 25 SER B CA 1
ATOM 2334 C C . SER B 1 41 ? -39.022 84.026 95.613 1.00 36.37 25 SER B C 1
ATOM 2335 O O . SER B 1 41 ? -39.169 83.663 94.426 1.00 33.75 25 SER B O 1
ATOM 2338 N N . LEU B 1 42 ? -38.105 83.519 96.458 1.00 36.30 26 LEU B N 1
ATOM 2339 C CA . LEU B 1 42 ? -37.193 82.423 96.039 1.00 36.49 26 LEU B CA 1
ATOM 2340 C C . LEU B 1 42 ? -38.024 81.176 95.684 1.00 37.24 26 LEU B C 1
ATOM 2341 O O . LEU B 1 42 ? -37.734 80.566 94.650 1.00 35.85 26 LEU B O 1
ATOM 2346 N N . ASP B 1 43 ? -39.010 80.803 96.500 1.00 38.95 27 ASP B N 1
ATOM 2347 C CA . ASP B 1 43 ? -39.889 79.633 96.233 1.00 40.26 27 ASP B CA 1
ATOM 2348 C C . ASP B 1 43 ? -40.569 79.810 94.868 1.00 39.63 27 ASP B C 1
ATOM 2349 O O . ASP B 1 43 ? -40.604 78.830 94.122 1.00 37.45 27 ASP B O 1
ATOM 2354 N N . ARG B 1 44 ? -41.084 81.005 94.568 1.00 39.21 28 ARG B N 1
ATOM 2355 C CA . ARG B 1 44 ? -41.724 81.287 93.259 1.00 39.81 28 ARG B CA 1
ATOM 2356 C C . ARG B 1 44 ? -40.699 81.100 92.122 1.00 36.74 28 ARG B C 1
ATOM 2357 O O . ARG B 1 44 ? -41.018 80.397 91.112 1.00 35.66 28 ARG B O 1
ATOM 2365 N N . ALA B 1 45 ? -39.504 81.688 92.275 1.00 35.02 29 ALA B N 1
ATOM 2366 C CA . ALA B 1 45 ? -38.421 81.596 91.276 1.00 34.20 29 ALA B CA 1
ATOM 2367 C C . ALA B 1 45 ? -38.098 80.113 90.998 1.00 33.52 29 ALA B C 1
ATOM 2368 O O . ALA B 1 45 ? -37.962 79.719 89.821 1.00 30.48 29 ALA B O 1
ATOM 2370 N N . LEU B 1 46 ? -37.961 79.303 92.062 1.00 34.29 30 LEU B N 1
ATOM 2371 C CA . LEU B 1 46 ? -37.592 77.873 91.933 1.00 34.46 30 LEU B CA 1
ATOM 2372 C C . LEU B 1 46 ? -38.754 77.093 91.313 1.00 34.57 30 LEU B C 1
ATOM 2373 O O . LEU B 1 46 ? -38.465 76.219 90.481 1.00 34.32 30 LEU B O 1
ATOM 2378 N N . ALA B 1 47 ? -40.002 77.403 91.673 1.00 34.45 31 ALA B N 1
ATOM 2379 C CA . ALA B 1 47 ? -41.209 76.771 91.086 1.00 35.17 31 ALA B CA 1
ATOM 2380 C C . ALA B 1 47 ? -41.250 77.040 89.569 1.00 33.70 31 ALA B C 1
ATOM 2381 O O . ALA B 1 47 ? -41.549 76.100 88.803 1.00 32.68 31 ALA B O 1
ATOM 2383 N N . ILE B 1 48 ? -40.920 78.263 89.149 1.00 33.43 32 ILE B N 1
ATOM 2384 C CA . ILE B 1 48 ? -40.893 78.645 87.703 1.00 33.14 32 ILE B CA 1
ATOM 2385 C C . ILE B 1 48 ? -39.801 77.844 86.974 1.00 32.55 32 ILE B C 1
ATOM 2386 O O . ILE B 1 48 ? -40.114 77.213 85.924 1.00 32.08 32 ILE B O 1
ATOM 2391 N N . LEU B 1 49 ? -38.565 77.833 87.506 1.00 32.41 33 LEU B N 1
ATOM 2392 C CA . LEU B 1 49 ? -37.459 77.064 86.903 1.00 34.10 33 LEU B CA 1
ATOM 2393 C C . LEU B 1 49 ? -37.800 75.569 86.835 1.00 34.53 33 LEU B C 1
ATOM 2394 O O . LEU B 1 49 ? -37.448 74.942 85.821 1.00 35.41 33 LEU B O 1
ATOM 2399 N N . ALA B 1 50 ? -38.390 75.001 87.894 1.00 34.84 34 ALA B N 1
ATOM 2400 C CA . ALA B 1 50 ? -38.731 73.561 87.938 1.00 35.09 34 ALA B CA 1
ATOM 2401 C C . ALA B 1 50 ? -39.772 73.248 86.852 1.00 34.85 34 ALA B C 1
ATOM 2402 O O . ALA B 1 50 ? -39.548 72.299 86.078 1.00 34.80 34 ALA B O 1
ATOM 2404 N N . GLU B 1 51 ? -40.857 74.019 86.786 1.00 34.38 35 GLU B N 1
ATOM 2405 C CA . GLU B 1 51 ? -41.997 73.732 85.886 1.00 34.95 35 GLU B CA 1
ATOM 2406 C C . GLU B 1 51 ? -41.651 74.133 84.437 1.00 33.59 35 GLU B C 1
ATOM 2407 O O . GLU B 1 51 ? -41.880 73.314 83.528 1.00 31.17 35 GLU B O 1
ATOM 2413 N N . HIS B 1 52 ? -41.158 75.358 84.230 1.00 31.85 36 HIS B N 1
ATOM 2414 C CA . HIS B 1 52 ? -41.033 75.969 82.885 1.00 32.07 36 HIS B CA 1
ATOM 2415 C C . HIS B 1 52 ? -39.606 75.863 82.346 1.00 30.93 36 HIS B C 1
ATOM 2416 O O . HIS B 1 52 ? -39.465 75.912 81.095 1.00 29.34 36 HIS B O 1
ATOM 2423 N N . GLY B 1 53 ? -38.605 75.784 83.223 1.00 29.14 37 GLY B N 1
ATOM 2424 C CA . GLY B 1 53 ? -37.187 75.663 82.834 1.00 29.47 37 GLY B CA 1
ATOM 2425 C C . GLY B 1 53 ? -36.603 76.992 82.390 1.00 29.86 37 GLY B C 1
ATOM 2426 O O . GLY B 1 53 ? -35.451 76.993 81.963 1.00 29.81 37 GLY B O 1
ATOM 2427 N N . ILE B 1 54 ? -37.349 78.084 82.545 1.00 30.42 38 ILE B N 1
ATOM 2428 C CA . ILE B 1 54 ? -36.879 79.450 82.201 1.00 30.76 38 ILE B CA 1
ATOM 2429 C C . ILE B 1 54 ? -37.523 80.450 83.161 1.00 30.30 38 ILE B C 1
ATOM 2430 O O . ILE B 1 54 ? -38.753 80.396 83.373 1.00 31.55 38 ILE B O 1
ATOM 2435 N N . LEU B 1 55 ? -36.687 81.353 83.675 1.00 29.93 39 LEU B N 1
ATOM 2436 C CA . LEU B 1 55 ? -37.066 82.390 84.652 1.00 28.11 39 LEU B CA 1
ATOM 2437 C C . LEU B 1 55 ? -36.499 83.717 84.149 1.00 28.05 39 LEU B C 1
ATOM 2438 O O . LEU B 1 55 ? -35.295 83.784 83.866 1.00 27.44 39 LEU B O 1
ATOM 2443 N N . VAL B 1 56 ? -37.352 84.716 83.988 1.00 27.92 40 VAL B N 1
ATOM 2444 C CA . VAL B 1 56 ? -36.923 86.080 83.562 1.00 28.82 40 VAL B CA 1
ATOM 2445 C C . VAL B 1 56 ? -36.929 86.990 84.789 1.00 28.43 40 VAL B C 1
ATOM 2446 O O . VAL B 1 56 ? -37.985 87.146 85.392 1.00 29.63 40 VAL B O 1
ATOM 2450 N N . LEU B 1 57 ? -35.776 87.572 85.128 1.00 29.03 41 LEU B N 1
ATOM 2451 C CA . LEU B 1 57 ? -35.646 88.541 86.246 1.00 29.71 41 LEU B CA 1
ATOM 2452 C C . LEU B 1 57 ? -35.400 89.917 85.633 1.00 28.92 41 LEU B C 1
ATOM 2453 O O . LEU B 1 57 ? -34.262 90.169 85.220 1.00 29.03 41 LEU B O 1
ATOM 2458 N N . THR B 1 58 ? -36.424 90.770 85.574 1.00 30.19 42 THR B N 1
ATOM 2459 C CA . THR B 1 58 ? -36.322 92.122 84.991 1.00 30.53 42 THR B CA 1
ATOM 2460 C C . THR B 1 58 ? -35.704 93.076 86.004 1.00 31.16 42 THR B C 1
ATOM 2461 O O . THR B 1 58 ? -35.870 92.812 87.200 1.00 29.73 42 THR B O 1
ATOM 2465 N N . GLY B 1 59 ? -34.987 94.103 85.541 1.00 32.56 43 GLY B N 1
ATOM 2466 C CA . GLY B 1 59 ? -34.507 95.216 86.387 1.00 34.24 43 GLY B CA 1
ATOM 2467 C C . GLY B 1 59 ? -33.380 94.824 87.323 1.00 36.02 43 GLY B C 1
ATOM 2468 O O . GLY B 1 59 ? -33.271 95.471 88.368 1.00 37.70 43 GLY B O 1
ATOM 2469 N N . MET B 1 60 ? -32.556 93.830 86.999 1.00 35.11 44 MET B N 1
ATOM 2470 C CA . MET B 1 60 ? -31.474 93.313 87.877 1.00 37.20 44 MET B CA 1
ATOM 2471 C C . MET B 1 60 ? -30.205 94.163 87.783 1.00 37.26 44 MET B C 1
ATOM 2472 O O . MET B 1 60 ? -29.545 94.323 88.827 1.00 34.57 44 MET B O 1
ATOM 2477 N N . LEU B 1 61 ? -29.830 94.631 86.600 1.00 34.13 45 LEU B N 1
ATOM 2478 C CA . LEU B 1 61 ? -28.498 95.231 86.351 1.00 36.48 45 LEU B CA 1
ATOM 2479 C C . LEU B 1 61 ? -28.652 96.708 86.006 1.00 37.78 45 LEU B C 1
ATOM 2480 O O . LEU B 1 61 ? -29.500 97.048 85.125 1.00 35.57 45 LEU B O 1
ATOM 2485 N N . ARG B 1 62 ? -27.814 97.542 86.619 1.00 38.55 46 ARG B N 1
ATOM 2486 C CA . ARG B 1 62 ? -27.737 98.997 86.343 1.00 40.59 46 ARG B CA 1
ATOM 2487 C C . ARG B 1 62 ? -27.304 99.214 84.894 1.00 39.31 46 ARG B C 1
ATOM 2488 O O . ARG B 1 62 ? -26.445 98.462 84.389 1.00 36.79 46 ARG B O 1
ATOM 2496 N N . THR B 1 63 ? -27.862 100.256 84.280 1.00 40.34 47 THR B N 1
ATOM 2497 C CA . THR B 1 63 ? -27.582 100.689 82.892 1.00 43.25 47 THR B CA 1
ATOM 2498 C C . THR B 1 63 ? -26.080 100.925 82.732 1.00 41.62 47 THR B C 1
ATOM 2499 O O . THR B 1 63 ? -25.548 100.649 81.667 1.00 39.07 47 THR B O 1
ATOM 2503 N N . ARG B 1 64 ? -25.418 101.418 83.781 1.00 40.47 48 ARG B N 1
ATOM 2504 C CA . ARG B 1 64 ? -23.955 101.694 83.797 1.00 43.60 48 ARG B CA 1
ATOM 2505 C C . ARG B 1 64 ? -23.171 100.426 83.390 1.00 41.76 48 ARG B C 1
ATOM 2506 O O . ARG B 1 64 ? -22.217 100.552 82.594 1.00 44.67 48 ARG B O 1
ATOM 2514 N N . LEU B 1 65 ? -23.589 99.244 83.871 1.00 38.68 49 LEU B N 1
ATOM 2515 C CA . LEU B 1 65 ? -22.890 97.962 83.593 1.00 37.76 49 LEU B CA 1
ATOM 2516 C C . LEU B 1 65 ? -23.201 97.522 82.158 1.00 35.98 49 LEU B C 1
ATOM 2517 O O . LEU B 1 65 ? -22.255 97.252 81.396 1.00 36.35 49 LEU B O 1
ATOM 2522 N N . THR B 1 66 ? -24.481 97.448 81.789 1.00 34.60 50 THR B N 1
ATOM 2523 C CA . THR B 1 66 ? -24.905 96.945 80.463 1.00 35.11 50 THR B CA 1
ATOM 2524 C C . THR B 1 66 ? -24.377 97.885 79.366 1.00 35.60 50 THR B C 1
ATOM 2525 O O . THR B 1 66 ? -23.976 97.355 78.303 1.00 34.39 50 THR B O 1
ATOM 2529 N N . ASP B 1 67 ? -24.348 99.207 79.618 1.00 36.50 51 ASP B N 1
ATOM 2530 C CA . ASP B 1 67 ? -23.813 100.209 78.650 1.00 39.24 51 ASP B CA 1
ATOM 2531 C C . ASP B 1 67 ? -22.353 99.867 78.317 1.00 39.50 51 ASP B C 1
ATOM 2532 O O . ASP B 1 67 ? -21.997 99.832 77.124 1.00 39.25 51 ASP B O 1
ATOM 2537 N N . GLN B 1 68 ? -21.537 99.614 79.342 1.00 39.89 52 GLN B N 1
ATOM 2538 C CA . GLN B 1 68 ? -20.072 99.396 79.157 1.00 41.54 52 GLN B CA 1
ATOM 2539 C C . GLN B 1 68 ? -19.817 98.049 78.477 1.00 39.10 52 GLN B C 1
ATOM 2540 O O . GLN B 1 68 ? -18.919 97.986 77.630 1.00 41.11 52 GLN B O 1
ATOM 2546 N N . LEU B 1 69 ? -20.579 97.021 78.819 1.00 37.26 53 LEU B N 1
ATOM 2547 C CA . LEU B 1 69 ? -20.443 95.673 78.194 1.00 36.68 53 LEU B CA 1
ATOM 2548 C C . LEU B 1 69 ? -20.909 95.726 76.733 1.00 36.17 53 LEU B C 1
ATOM 2549 O O . LEU B 1 69 ? -20.206 95.171 75.883 1.00 36.66 53 LEU B O 1
ATOM 2554 N N . ARG B 1 70 ? -22.039 96.375 76.451 1.00 36.44 54 ARG B N 1
ATOM 2555 C CA . ARG B 1 70 ? -22.552 96.554 75.068 1.00 37.96 54 ARG B CA 1
ATOM 2556 C C . ARG B 1 70 ? -21.475 97.225 74.217 1.00 38.75 54 ARG B C 1
ATOM 2557 O O . ARG B 1 70 ? -21.155 96.713 73.137 1.00 38.66 54 ARG B O 1
ATOM 2565 N N . THR B 1 71 ? -20.946 98.352 74.700 1.00 39.80 55 THR B N 1
ATOM 2566 C CA . THR B 1 71 ? -19.934 99.166 73.981 1.00 42.16 55 THR B CA 1
ATOM 2567 C C . THR B 1 71 ? -18.703 98.301 73.700 1.00 41.78 55 THR B C 1
ATOM 2568 O O . THR B 1 71 ? -18.209 98.319 72.571 1.00 41.20 55 THR B O 1
ATOM 2572 N N . ALA B 1 72 ? -18.196 97.609 74.710 1.00 41.35 56 ALA B N 1
ATOM 2573 C CA . ALA B 1 72 ? -16.974 96.779 74.609 1.00 42.59 56 ALA B CA 1
ATOM 2574 C C . ALA B 1 72 ? -17.180 95.691 73.543 1.00 41.89 56 ALA B C 1
ATOM 2575 O O . ALA B 1 72 ? -16.266 95.466 72.729 1.00 43.70 56 ALA B O 1
ATOM 2577 N N . MET B 1 73 ? -18.340 95.041 73.525 1.00 40.57 57 MET B N 1
ATOM 2578 C CA . MET B 1 73 ? -18.615 93.948 72.559 1.00 40.57 57 MET B CA 1
ATOM 2579 C C . MET B 1 73 ? -18.804 94.529 71.150 1.00 41.65 57 MET B C 1
ATOM 2580 O O . MET B 1 73 ? -18.266 93.932 70.213 1.00 42.04 57 MET B O 1
ATOM 2585 N N . LEU B 1 74 ? -19.493 95.661 70.992 1.00 42.27 58 LEU B N 1
ATOM 2586 C CA . LEU B 1 74 ? -19.637 96.341 69.668 1.00 44.10 58 LEU B CA 1
ATOM 2587 C C . LEU B 1 74 ? -18.252 96.804 69.174 1.00 46.55 58 LEU B C 1
ATOM 2588 O O . LEU B 1 74 ? -17.954 96.620 67.978 1.00 45.87 58 LEU B O 1
ATOM 2593 N N . ASP B 1 75 ? -17.403 97.317 70.072 1.00 48.26 59 ASP B N 1
ATOM 2594 C CA . ASP B 1 75 ? -16.017 97.746 69.739 1.00 50.24 59 ASP B CA 1
ATOM 2595 C C . ASP B 1 75 ? -15.185 96.538 69.276 1.00 50.75 59 ASP B C 1
ATOM 2596 O O . ASP B 1 75 ? -14.314 96.728 68.431 1.00 49.86 59 ASP B O 1
ATOM 2601 N N . ASP B 1 76 ? -15.431 95.337 69.815 1.00 49.77 60 ASP B N 1
ATOM 2602 C CA . ASP B 1 76 ? -14.636 94.114 69.517 1.00 50.61 60 ASP B CA 1
ATOM 2603 C C . ASP B 1 76 ? -15.106 93.427 68.229 1.00 48.60 60 ASP B C 1
ATOM 2604 O O . ASP B 1 76 ? -14.349 92.573 67.691 1.00 47.03 60 ASP B O 1
ATOM 2609 N N . LEU B 1 77 ? -16.327 93.713 67.770 1.00 48.51 61 LEU B N 1
ATOM 2610 C CA . LEU B 1 77 ? -16.976 92.957 66.661 1.00 48.56 61 LEU B CA 1
ATOM 2611 C C . LEU B 1 77 ? -16.112 92.987 65.400 1.00 49.33 61 LEU B C 1
ATOM 2612 O O . LEU B 1 77 ? -15.962 91.967 64.733 1.00 48.97 61 LEU B O 1
ATOM 2617 N N . PRO B 1 78 ? -15.505 94.130 65.006 1.00 50.64 62 PRO B N 1
ATOM 2618 C CA . PRO B 1 78 ? -14.620 94.153 63.844 1.00 51.96 62 PRO B CA 1
ATOM 2619 C C . PRO B 1 78 ? -13.495 93.111 63.931 1.00 53.31 62 PRO B C 1
ATOM 2620 O O . PRO B 1 78 ? -13.277 92.412 62.961 1.00 52.93 62 PRO B O 1
ATOM 2624 N N . GLU B 1 79 ? -12.837 92.986 65.088 1.00 53.52 63 GLU B N 1
ATOM 2625 C CA . GLU B 1 79 ? -11.736 91.994 65.266 1.00 54.40 63 GLU B CA 1
ATOM 2626 C C . GLU B 1 79 ? -12.314 90.582 65.089 1.00 51.36 63 GLU B C 1
ATOM 2627 O O . GLU B 1 79 ? -11.662 89.766 64.439 1.00 52.51 63 GLU B O 1
ATOM 2633 N N . VAL B 1 80 ? -13.517 90.323 65.591 1.00 49.34 64 VAL B N 1
ATOM 2634 C CA . VAL B 1 80 ? -14.214 89.010 65.431 1.00 48.71 64 VAL B CA 1
ATOM 2635 C C . VAL B 1 80 ? -14.508 88.745 63.939 1.00 50.15 64 VAL B C 1
ATOM 2636 O O . VAL B 1 80 ? -14.269 87.626 63.466 1.00 49.79 64 VAL B O 1
ATOM 2640 N N . LEU B 1 81 ? -15.022 89.737 63.212 1.00 50.74 65 LEU B N 1
ATOM 2641 C CA . LEU B 1 81 ? -15.464 89.559 61.799 1.00 53.04 65 LEU B CA 1
ATOM 2642 C C . LEU B 1 81 ? -14.245 89.439 60.874 1.00 56.03 65 LEU B C 1
ATOM 2643 O O . LEU B 1 81 ? -14.403 88.890 59.782 1.00 55.95 65 LEU B O 1
ATOM 2648 N N . ARG B 1 82 ? -13.077 89.889 61.331 1.00 60.69 66 ARG B N 1
ATOM 2649 C CA . ARG B 1 82 ? -11.797 89.902 60.569 1.00 66.52 66 ARG B CA 1
ATOM 2650 C C . ARG B 1 82 ? -11.154 88.509 60.564 1.00 69.92 66 ARG B C 1
ATOM 2651 O O . ARG B 1 82 ? -10.229 88.319 59.774 1.00 70.57 66 ARG B O 1
ATOM 2659 N N . GLN B 1 83 ? -11.607 87.571 61.410 1.00 74.88 67 GLN B N 1
ATOM 2660 C CA . GLN B 1 83 ? -11.018 86.208 61.541 1.00 79.22 67 GLN B CA 1
ATOM 2661 C C . GLN B 1 83 ? -11.201 85.438 60.233 1.00 82.08 67 GLN B C 1
ATOM 2662 O O . GLN B 1 83 ? -12.175 85.724 59.511 1.00 81.69 67 GLN B O 1
ATOM 2668 N N . GLN B 1 84 ? -10.296 84.489 59.971 1.00 86.36 68 GLN B N 1
ATOM 2669 C CA . GLN B 1 84 ? -10.244 83.674 58.723 1.00 88.77 68 GLN B CA 1
ATOM 2670 C C . GLN B 1 84 ? -11.575 82.920 58.594 1.00 87.85 68 GLN B C 1
ATOM 2671 O O . GLN B 1 84 ? -12.228 83.026 57.537 1.00 87.83 68 GLN B O 1
ATOM 2677 N N . ASP B 1 85 ? -11.951 82.180 59.647 1.00 84.77 69 ASP B N 1
ATOM 2678 C CA . ASP B 1 85 ? -13.289 81.565 59.834 1.00 83.65 69 ASP B CA 1
ATOM 2679 C C . ASP B 1 85 ? -13.944 82.236 61.051 1.00 76.64 69 ASP B C 1
ATOM 2680 O O . ASP B 1 85 ? -13.415 82.078 62.168 1.00 74.94 69 ASP B O 1
ATOM 2685 N N . VAL B 1 86 ? -15.067 82.911 60.821 1.00 71.52 70 VAL B N 1
ATOM 2686 C CA . VAL B 1 86 ? -15.873 83.587 61.873 1.00 66.75 70 VAL B CA 1
ATOM 2687 C C . VAL B 1 86 ? -16.745 82.532 62.545 1.00 62.67 70 VAL B C 1
ATOM 2688 O O . VAL B 1 86 ? -17.640 81.968 61.920 1.00 59.75 70 VAL B O 1
ATOM 2692 N N . PRO B 1 87 ? -16.525 82.235 63.844 1.00 59.74 71 PRO B N 1
ATOM 2693 C CA . PRO B 1 87 ? -17.298 81.196 64.509 1.00 56.90 71 PRO B CA 1
ATOM 2694 C C . PRO B 1 87 ? -18.766 81.631 64.620 1.00 53.95 71 PRO B C 1
ATOM 2695 O O . PRO B 1 87 ? -19.062 82.699 65.124 1.00 53.71 71 PRO B O 1
ATOM 2699 N N . THR B 1 88 ? -19.649 80.751 64.171 1.00 53.06 72 THR B N 1
ATOM 2700 C CA . THR B 1 88 ? -21.102 80.963 64.000 1.00 54.04 72 THR B CA 1
ATOM 2701 C C . THR B 1 88 ? -21.831 79.878 64.804 1.00 52.18 72 THR B C 1
ATOM 2702 O O . THR B 1 88 ? -21.329 78.747 64.849 1.00 53.06 72 THR B O 1
ATOM 2706 N N . ASN B 1 89 ? -22.971 80.196 65.413 1.00 49.81 73 ASN B N 1
ATOM 2707 C CA . ASN B 1 89 ? -23.854 79.215 66.098 1.00 47.40 73 ASN B CA 1
ATOM 2708 C C . ASN B 1 89 ? -24.890 78.725 65.082 1.00 46.08 73 ASN B C 1
ATOM 2709 O O . ASN B 1 89 ? -25.903 79.424 64.875 1.00 44.89 73 ASN B O 1
ATOM 2714 N N . PHE B 1 90 ? -24.602 77.589 64.425 1.00 46.53 74 PHE B N 1
ATOM 2715 C CA . PHE B 1 90 ? -25.491 76.833 63.498 1.00 46.77 74 PHE B CA 1
ATOM 2716 C C . PHE B 1 90 ? -25.617 77.501 62.126 1.00 47.79 74 PHE B C 1
ATOM 2717 O O . PHE B 1 90 ? -25.510 76.781 61.123 1.00 49.02 74 PHE B O 1
ATOM 2725 N N . VAL B 1 91 ? -25.945 78.793 62.066 1.00 45.83 75 VAL B N 1
ATOM 2726 C CA . VAL B 1 91 ? -26.357 79.459 60.800 1.00 46.17 75 VAL B CA 1
ATOM 2727 C C . VAL B 1 91 ? -25.778 80.868 60.742 1.00 45.47 75 VAL B C 1
ATOM 2728 O O . VAL B 1 91 ? -25.423 81.449 61.767 1.00 43.54 75 VAL B O 1
ATOM 2732 N N . PRO B 1 92 ? -25.686 81.467 59.539 1.00 45.29 76 PRO B N 1
ATOM 2733 C CA . PRO B 1 92 ? -25.165 82.820 59.398 1.00 45.12 76 PRO B CA 1
ATOM 2734 C C . PRO B 1 92 ? -25.839 83.850 60.308 1.00 43.14 76 PRO B C 1
ATOM 2735 O O . PRO B 1 92 ? -27.039 83.793 60.504 1.00 42.57 76 PRO B O 1
ATOM 2739 N N . GLY B 1 93 ? -25.031 84.777 60.822 1.00 43.10 77 GLY B N 1
ATOM 2740 C CA . GLY B 1 93 ? -25.499 85.958 61.575 1.00 42.55 77 GLY B CA 1
ATOM 2741 C C . GLY B 1 93 ? -25.506 85.748 63.084 1.00 40.40 77 GLY B C 1
ATOM 2742 O O . GLY B 1 93 ? -25.677 86.756 63.800 1.00 38.61 77 GLY B O 1
ATOM 2743 N N . HIS B 1 94 ? -25.345 84.515 63.571 1.00 40.28 78 HIS B N 1
ATOM 2744 C CA . HIS B 1 94 ? -25.298 84.220 65.032 1.00 39.71 78 HIS B CA 1
ATOM 2745 C C . HIS B 1 94 ? -23.836 83.988 65.415 1.00 39.91 78 HIS B C 1
ATOM 2746 O O . H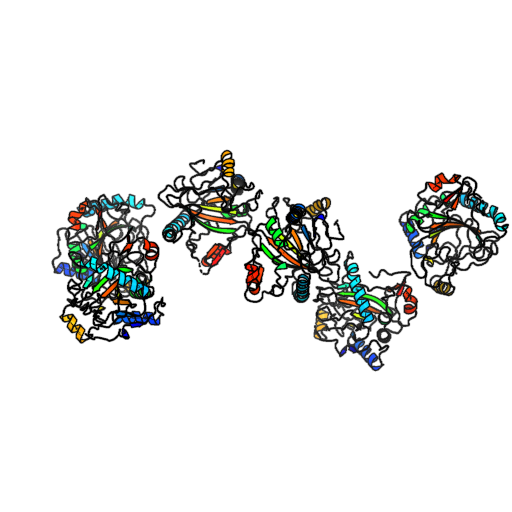IS B 1 94 ? -23.378 82.841 65.382 1.00 41.76 78 HIS B O 1
ATOM 2753 N N . VAL B 1 95 ? -23.127 85.058 65.726 1.00 39.54 79 VAL B N 1
ATOM 2754 C CA . VAL B 1 95 ? -21.646 85.030 65.900 1.00 41.05 79 VAL B CA 1
ATOM 2755 C C . VAL B 1 95 ? -21.330 84.706 67.364 1.00 41.16 79 VAL B C 1
ATOM 2756 O O . VAL B 1 95 ? -21.915 85.354 68.248 1.00 38.13 79 VAL B O 1
ATOM 2760 N N . GLN B 1 96 ? -20.465 83.729 67.610 1.00 43.12 80 GLN B N 1
ATOM 2761 C CA . GLN B 1 96 ? -19.930 83.460 68.963 1.00 45.11 80 GLN B CA 1
ATOM 2762 C C . GLN B 1 96 ? -18.906 84.560 69.244 1.00 44.13 80 GLN B C 1
ATOM 2763 O O . GLN B 1 96 ? -18.019 84.784 68.403 1.00 45.24 80 GLN B O 1
ATOM 2769 N N . GLN B 1 97 ? -19.067 85.270 70.352 1.00 41.67 81 GLN B N 1
ATOM 2770 C CA . GLN B 1 97 ? -18.162 86.374 70.730 1.00 42.32 81 GLN B CA 1
ATOM 2771 C C . GLN B 1 97 ? -18.069 86.451 72.253 1.00 40.97 81 GLN B C 1
ATOM 2772 O O . GLN B 1 97 ? -19.089 86.716 72.904 1.00 38.10 81 GLN B O 1
ATOM 2778 N N . ASP B 1 98 ? -16.872 86.219 72.776 1.00 42.54 82 ASP B N 1
ATOM 2779 C CA . ASP B 1 98 ? -16.586 86.307 74.226 1.00 42.80 82 ASP B CA 1
ATOM 2780 C C . ASP B 1 98 ? -16.459 87.784 74.585 1.00 43.79 82 ASP B C 1
ATOM 2781 O O . ASP B 1 98 ? -15.810 88.551 73.880 1.00 45.82 82 ASP B O 1
ATOM 2786 N N . PRO B 1 99 ? -17.075 88.235 75.694 1.00 43.49 83 PRO B N 1
ATOM 2787 C CA . PRO B 1 99 ? -16.856 89.586 76.177 1.00 44.38 83 PRO B CA 1
ATOM 2788 C C . PRO B 1 99 ? -15.441 89.699 76.747 1.00 45.22 83 PRO B C 1
ATOM 2789 O O . PRO B 1 99 ? -14.812 88.686 77.065 1.00 43.45 83 PRO B O 1
ATOM 2793 N N . PRO B 1 100 ? -14.907 90.931 76.878 1.00 46.29 84 PRO B N 1
ATOM 2794 C CA . PRO B 1 100 ? -13.577 91.137 77.437 1.00 46.96 84 PRO B CA 1
ATOM 2795 C C . PRO B 1 100 ? -13.476 90.637 78.877 1.00 47.43 84 PRO B C 1
ATOM 2796 O O . PRO B 1 100 ? -14.456 90.673 79.593 1.00 46.00 84 PRO B O 1
ATOM 2800 N N . VAL B 1 101 ? -12.281 90.185 79.245 1.00 48.23 85 VAL B N 1
ATOM 2801 C CA . VAL B 1 101 ? -11.911 89.872 80.649 1.00 50.00 85 VAL B CA 1
ATOM 2802 C C . VAL B 1 101 ? -10.799 90.837 81.080 1.00 51.53 85 VAL B C 1
ATOM 2803 O O . VAL B 1 101 ? -9.862 90.395 81.751 1.00 56.13 85 VAL B O 1
ATOM 2807 N N . ARG B 1 102 ? -10.906 92.114 80.720 1.00 52.96 86 ARG B N 1
ATOM 2808 C CA . ARG B 1 102 ? -10.130 93.214 81.364 1.00 53.67 86 ARG B CA 1
ATOM 2809 C C . ARG B 1 102 ? -10.749 93.495 82.732 1.00 50.88 86 ARG B C 1
ATOM 2810 O O . ARG B 1 102 ? -11.978 93.452 82.816 1.00 47.47 86 ARG B O 1
ATOM 2818 N N . GLU B 1 103 ? -9.937 93.816 83.740 1.00 51.69 87 GLU B N 1
ATOM 2819 C CA . GLU B 1 103 ? -10.412 94.160 85.108 1.00 51.91 87 GLU B CA 1
ATOM 2820 C C . GLU B 1 103 ? -11.526 95.209 85.025 1.00 48.34 87 GLU B C 1
ATOM 2821 O O . GLU B 1 103 ? -12.516 95.060 85.734 1.00 45.68 87 GLU B O 1
ATOM 2827 N N . SER B 1 104 ? -11.373 96.229 84.182 1.00 48.32 88 SER B N 1
ATOM 2828 C CA . SER B 1 104 ? -12.307 97.384 84.113 1.00 48.75 88 SER B CA 1
ATOM 2829 C C . SER B 1 104 ? -13.699 96.942 83.618 1.00 46.61 88 SER B C 1
ATOM 2830 O O . SER B 1 104 ? -14.658 97.709 83.821 1.00 45.68 88 SER B O 1
ATOM 2833 N N . LEU B 1 105 ? -13.835 95.759 83.006 1.00 45.31 89 LEU B N 1
ATOM 2834 C CA . LEU B 1 105 ? -15.136 95.283 82.448 1.00 44.22 89 LEU B CA 1
ATOM 2835 C C . LEU B 1 105 ? -15.576 93.976 83.126 1.00 43.07 89 LEU B C 1
ATOM 2836 O O . LEU B 1 105 ? -16.536 93.343 82.630 1.00 42.11 89 LEU B O 1
ATOM 2841 N N . LEU B 1 106 ? -14.927 93.597 84.235 1.00 42.34 90 LEU B N 1
ATOM 2842 C CA . LEU B 1 106 ? -15.321 92.423 85.045 1.00 41.78 90 LEU B CA 1
ATOM 2843 C C . LEU B 1 106 ? -16.017 92.937 86.304 1.00 41.83 90 LEU B C 1
ATOM 2844 O O . LEU B 1 106 ? -15.337 93.404 87.206 1.00 40.50 90 LEU B O 1
ATOM 2849 N N . PHE B 1 107 ? -17.351 92.860 86.317 1.00 40.64 91 PHE B N 1
ATOM 2850 C CA . PHE B 1 107 ? -18.214 93.466 87.361 1.00 39.96 91 PHE B CA 1
ATOM 2851 C C . PHE B 1 107 ? -18.694 92.377 88.311 1.00 37.65 91 PHE B C 1
ATOM 2852 O O . PHE B 1 107 ? -19.267 91.387 87.863 1.00 35.05 91 PHE B O 1
ATOM 2860 N N . PRO B 1 108 ? -18.480 92.518 89.644 1.00 36.89 92 PRO B N 1
ATOM 2861 C CA . PRO B 1 108 ? -19.032 91.562 90.606 1.00 36.21 92 PRO B CA 1
ATOM 2862 C C . PRO B 1 108 ? -20.543 91.321 90.451 1.00 35.34 92 PRO B C 1
ATOM 2863 O O . PRO B 1 108 ? -20.973 90.208 90.646 1.00 34.82 92 PRO B O 1
ATOM 2867 N N . ASP B 1 109 ? -21.330 92.352 90.110 1.00 35.33 93 ASP B N 1
ATOM 2868 C CA . ASP B 1 109 ? -22.809 92.212 89.994 1.00 36.08 93 ASP B CA 1
ATOM 2869 C C . ASP B 1 109 ? -23.199 91.439 88.727 1.00 33.28 93 ASP B C 1
ATOM 2870 O O . ASP B 1 109 ? -24.373 91.086 88.626 1.00 33.26 93 ASP B O 1
ATOM 2875 N N . VAL B 1 110 ? -22.265 91.229 87.801 1.00 32.66 94 VAL B N 1
ATOM 2876 C CA . VAL B 1 110 ? -22.469 90.374 86.584 1.00 31.48 94 VAL B CA 1
ATOM 2877 C C . VAL B 1 110 ? -21.912 88.971 86.844 1.00 31.12 94 VAL B C 1
ATOM 2878 O O . VAL B 1 110 ? -22.697 87.998 86.708 1.00 32.40 94 VAL B O 1
ATOM 2882 N N . LEU B 1 111 ? -20.632 88.842 87.204 1.00 31.79 95 LEU B N 1
ATOM 2883 C CA . LEU B 1 111 ? -19.953 87.522 87.375 1.00 32.68 95 LEU B CA 1
ATOM 2884 C C . LEU B 1 111 ? -20.442 86.802 88.638 1.00 32.55 95 LEU B C 1
ATOM 2885 O O . LEU B 1 111 ? -20.522 85.571 88.620 1.00 32.24 95 LEU B O 1
ATOM 2890 N N . LEU B 1 112 ? -20.677 87.548 89.716 1.00 32.75 96 LEU B N 1
ATOM 2891 C CA . LEU B 1 112 ? -20.981 86.990 91.061 1.00 33.05 96 LEU B CA 1
ATOM 2892 C C . LEU B 1 112 ? -22.281 87.608 91.585 1.00 32.84 96 LEU B C 1
ATOM 2893 O O . LEU B 1 112 ? -22.291 88.105 92.727 1.00 32.24 96 LEU B O 1
ATOM 2898 N N . ASN B 1 113 ? -23.348 87.567 90.786 1.00 31.49 97 ASN B N 1
ATOM 2899 C CA . ASN B 1 113 ? -24.614 88.248 91.153 1.00 31.64 97 ASN B CA 1
ATOM 2900 C C . ASN B 1 113 ? -25.229 87.535 92.362 1.00 31.91 97 ASN B C 1
ATOM 2901 O O . ASN B 1 113 ? -25.430 86.328 92.336 1.00 30.92 97 ASN B O 1
ATOM 2906 N N . PRO B 1 114 ? -25.557 88.247 93.458 1.00 31.86 98 PRO B N 1
ATOM 2907 C CA . PRO B 1 114 ? -26.054 87.585 94.662 1.00 32.75 98 PRO B CA 1
ATOM 2908 C C . PRO B 1 114 ? -27.414 86.905 94.452 1.00 31.47 98 PRO B C 1
ATOM 2909 O O . PRO B 1 114 ? -27.616 85.863 95.014 1.00 30.50 98 PRO B O 1
ATOM 2913 N N . VAL B 1 115 ? -28.308 87.476 93.631 1.00 30.52 99 VAL B N 1
ATOM 2914 C CA . VAL B 1 115 ? -29.640 86.845 93.382 1.00 30.94 99 VAL B CA 1
ATOM 2915 C C . VAL B 1 115 ? -29.452 85.607 92.474 1.00 29.91 99 VAL B C 1
ATOM 2916 O O . VAL B 1 115 ? -30.064 84.566 92.730 1.00 29.31 99 VAL B O 1
ATOM 2920 N N . VAL B 1 116 ? -28.640 85.723 91.435 1.00 29.80 100 VAL B N 1
ATOM 2921 C CA . VAL B 1 116 ? -28.335 84.588 90.519 1.00 28.99 100 VAL B CA 1
ATOM 2922 C C . VAL B 1 116 ? -27.849 83.408 91.355 1.00 29.32 100 VAL B C 1
ATOM 2923 O O . VAL B 1 116 ? -28.424 82.308 91.217 1.00 27.73 100 VAL B O 1
ATOM 2927 N N . TYR B 1 117 ? -26.832 83.624 92.200 1.00 30.23 101 TYR B N 1
ATOM 2928 C CA . TYR B 1 117 ? -26.190 82.528 92.957 1.00 31.62 101 TYR B CA 1
ATOM 2929 C C . TYR B 1 117 ? -27.149 82.040 94.047 1.00 33.48 101 TYR B C 1
ATOM 2930 O O . TYR B 1 117 ? -27.106 80.855 94.377 1.00 34.89 101 TYR B O 1
ATOM 2939 N N . GLN B 1 118 ? -28.008 82.904 94.593 1.00 34.39 102 GLN B N 1
ATOM 2940 C CA . GLN B 1 118 ? -29.033 82.434 95.561 1.00 35.36 102 GLN B CA 1
ATOM 2941 C C . GLN B 1 118 ? -29.874 81.353 94.856 1.00 33.95 102 GLN B C 1
ATOM 2942 O O . GLN B 1 118 ? -30.135 80.290 95.449 1.00 31.00 102 GLN B O 1
ATOM 2948 N N . ILE B 1 119 ? -30.263 81.602 93.607 1.00 32.29 103 ILE B N 1
ATOM 2949 C CA . ILE B 1 119 ? -31.111 80.658 92.826 1.00 32.53 103 ILE B CA 1
ATOM 2950 C C . ILE B 1 119 ? -30.288 79.415 92.450 1.00 32.76 103 ILE B C 1
ATOM 2951 O O . ILE B 1 119 ? -30.778 78.269 92.687 1.00 31.94 103 ILE B O 1
ATOM 2956 N N . THR B 1 120 ? -29.086 79.595 91.896 1.00 32.70 104 THR B N 1
ATOM 2957 C CA . THR B 1 120 ? -28.279 78.452 91.394 1.00 34.14 104 THR B CA 1
ATOM 2958 C C . THR B 1 120 ? -27.808 77.606 92.588 1.00 35.28 104 THR B C 1
ATOM 2959 O O . THR B 1 120 ? -27.812 76.379 92.451 1.00 36.19 104 THR B O 1
ATOM 2963 N N . HIS B 1 121 ? -27.488 78.211 93.743 1.00 35.14 105 HIS B N 1
ATOM 2964 C CA . HIS B 1 121 ? -27.146 77.468 94.988 1.00 35.69 105 HIS B CA 1
ATOM 2965 C C . HIS B 1 121 ? -28.324 76.572 95.387 1.00 36.50 105 HIS B C 1
ATOM 2966 O O . HIS B 1 121 ? -28.071 75.389 95.737 1.00 35.63 105 HIS B O 1
ATOM 2973 N N . ALA B 1 122 ? -29.558 77.092 95.328 1.00 35.26 106 ALA B N 1
ATOM 2974 C CA . ALA B 1 122 ? -30.776 76.353 95.734 1.00 36.01 106 ALA B CA 1
ATOM 2975 C C . ALA B 1 122 ? -31.025 75.178 94.775 1.00 35.55 106 ALA B C 1
ATOM 2976 O O . ALA B 1 122 ? -31.482 74.128 95.227 1.00 35.69 106 ALA B O 1
ATOM 2978 N N . VAL B 1 123 ? -30.740 75.332 93.482 1.00 34.89 107 VAL B N 1
ATOM 2979 C CA . VAL B 1 123 ? -31.029 74.277 92.472 1.00 34.11 107 VAL B CA 1
ATOM 2980 C C . VAL B 1 123 ? -29.850 73.304 92.392 1.00 35.45 107 VAL B C 1
ATOM 2981 O O . VAL B 1 123 ? -30.097 72.089 92.332 1.00 36.05 107 VAL B O 1
ATOM 2985 N N . LEU B 1 124 ? -28.618 73.804 92.307 1.00 35.40 108 LEU B N 1
ATOM 2986 C CA . LEU B 1 124 ? -27.420 73.008 91.930 1.00 35.13 108 LEU B CA 1
ATOM 2987 C C . LEU B 1 124 ? -26.530 72.697 93.142 1.00 36.05 108 LEU B C 1
ATOM 2988 O O . LEU B 1 124 ? -25.582 71.915 92.950 1.00 37.08 108 LEU B O 1
ATOM 2993 N N . GLY B 1 125 ? -26.763 73.328 94.301 1.00 36.33 109 GLY B N 1
ATOM 2994 C CA . GLY B 1 125 ? -25.960 73.141 95.531 1.00 36.81 109 GLY B CA 1
ATOM 2995 C C . GLY B 1 125 ? -24.960 74.271 95.732 1.00 36.40 109 GLY B C 1
ATOM 2996 O O . GLY B 1 125 ? -24.653 74.998 94.752 1.00 34.10 109 GLY B O 1
ATOM 2997 N N . ALA B 1 126 ? -24.439 74.402 96.952 1.00 36.29 110 ALA B N 1
ATOM 2998 C CA . ALA B 1 126 ? -23.541 75.492 97.412 1.00 37.43 110 ALA B CA 1
ATOM 2999 C C . ALA B 1 126 ? -22.213 75.448 96.643 1.00 37.88 110 ALA B C 1
ATOM 3000 O O . ALA B 1 126 ? -21.525 76.474 96.627 1.00 37.86 110 ALA B O 1
ATOM 3002 N N . ASP B 1 127 ? -21.879 74.301 96.040 1.00 39.45 111 ASP B N 1
ATOM 3003 C CA . ASP B 1 127 ? -20.608 74.067 95.315 1.00 41.30 111 ASP B CA 1
ATOM 3004 C C . ASP B 1 127 ? -20.798 74.260 93.805 1.00 38.91 111 ASP B C 1
ATOM 3005 O O . ASP B 1 127 ? -19.836 73.993 93.065 1.00 38.00 111 ASP B O 1
ATOM 3010 N N . ALA B 1 128 ? -21.967 74.713 93.361 1.00 37.46 112 ALA B N 1
ATOM 3011 C CA . ALA B 1 128 ? -22.222 75.034 91.930 1.00 35.88 112 ALA B CA 1
ATOM 3012 C C . ALA B 1 128 ? -21.265 76.142 91.506 1.00 35.39 112 ALA B C 1
ATOM 3013 O O . ALA B 1 128 ? -20.876 76.966 92.365 1.00 35.25 112 ALA B O 1
ATOM 3015 N N . ARG B 1 129 ? -20.820 76.132 90.252 1.00 33.48 113 ARG B N 1
ATOM 3016 C CA . ARG B 1 129 ? -19.746 77.041 89.806 1.00 34.07 113 ARG B CA 1
ATOM 3017 C C . ARG B 1 129 ? -20.069 77.549 88.402 1.00 32.98 113 ARG B C 1
ATOM 3018 O O . ARG B 1 129 ? -20.523 76.769 87.561 1.00 30.57 113 ARG B O 1
ATOM 3026 N N . ASN B 1 130 ? -19.819 78.830 88.182 1.00 32.68 114 ASN B N 1
ATOM 3027 C CA . ASN B 1 130 ? -19.830 79.423 86.828 1.00 31.82 114 ASN B CA 1
ATOM 3028 C C . ASN B 1 130 ? -18.619 78.896 86.057 1.00 32.32 114 ASN B C 1
ATOM 3029 O O . ASN B 1 130 ? -17.497 78.964 86.596 1.00 32.39 114 ASN B O 1
ATOM 3034 N N . ALA B 1 131 ? -18.818 78.366 84.850 1.00 31.68 115 ALA B N 1
ATOM 3035 C CA . ALA B 1 131 ? -17.709 77.846 84.018 1.00 32.52 115 ALA B CA 1
ATOM 3036 C C . ALA B 1 131 ? -17.798 78.391 82.593 1.00 32.64 115 ALA B C 1
ATOM 3037 O O . ALA B 1 131 ? -17.064 77.889 81.755 1.00 33.78 115 ALA B O 1
ATOM 3039 N N . VAL B 1 132 ? -18.638 79.398 82.344 1.00 32.00 116 VAL B N 1
ATOM 3040 C CA . VAL B 1 132 ? -18.765 80.030 80.997 1.00 33.19 116 VAL B CA 1
ATOM 3041 C C . VAL B 1 132 ? -18.824 81.546 81.196 1.00 32.77 116 VAL B C 1
ATOM 3042 O O . VAL B 1 132 ? -19.542 82.034 82.097 1.00 32.74 116 VAL B O 1
ATOM 3046 N N . TYR B 1 133 ? -18.051 82.253 80.387 1.00 33.74 117 TYR B N 1
ATOM 3047 C CA . TYR B 1 133 ? -18.104 83.724 80.272 1.00 34.53 117 TYR B CA 1
ATOM 3048 C C . TYR B 1 133 ? -17.933 84.033 78.794 1.00 35.68 117 TYR B C 1
ATOM 3049 O O . TYR B 1 133 ? -16.811 84.258 78.317 1.00 38.02 117 TYR B O 1
ATOM 3058 N N . SER B 1 134 ? -19.052 83.963 78.086 1.00 35.49 118 SER B N 1
ATOM 3059 C CA . SER B 1 134 ? -19.105 83.982 76.614 1.00 36.40 118 SER B CA 1
ATOM 3060 C C . SER B 1 134 ? -20.205 84.939 76.162 1.00 36.13 118 SER B C 1
ATOM 3061 O O . SER B 1 134 ? -20.669 85.763 76.977 1.00 32.77 118 SER B O 1
ATOM 3064 N N . GLY B 1 135 ? -20.626 84.830 74.908 1.00 35.45 119 GLY B N 1
ATOM 3065 C CA . GLY B 1 135 ? -21.633 85.743 74.360 1.00 36.73 119 GLY B CA 1
ATOM 3066 C C . GLY B 1 135 ? -21.983 85.400 72.930 1.00 37.26 119 GLY B C 1
ATOM 3067 O O . GLY B 1 135 ? -21.304 84.524 72.345 1.00 36.28 119 GLY B O 1
ATOM 3068 N N . ASN B 1 136 ? -23.052 86.016 72.446 1.00 39.29 120 ASN B N 1
ATOM 3069 C CA . ASN B 1 136 ? -23.702 85.744 71.127 1.00 43.71 120 ASN B CA 1
ATOM 3070 C C . ASN B 1 136 ? -24.001 87.125 70.542 1.00 43.39 120 ASN B C 1
ATOM 3071 O O . ASN B 1 136 ? -24.590 87.976 71.278 1.00 44.20 120 ASN B O 1
ATOM 3076 N N . MET B 1 137 ? -23.477 87.419 69.350 1.00 42.24 121 MET B N 1
ATOM 3077 C CA . MET B 1 137 ? -23.760 88.675 68.641 1.00 40.84 121 MET B CA 1
ATOM 3078 C C . MET B 1 137 ? -24.668 88.327 67.459 1.00 40.54 121 MET B C 1
ATOM 3079 O O . MET B 1 137 ? -24.195 87.645 66.526 1.00 39.61 121 MET B O 1
ATOM 3084 N N . ASN B 1 138 ? -25.950 88.666 67.574 1.00 37.96 122 ASN B N 1
ATOM 3085 C CA . ASN B 1 138 ? -26.977 88.363 66.551 1.00 37.14 122 ASN B CA 1
ATOM 3086 C C . ASN B 1 138 ? -26.996 89.548 65.568 1.00 37.42 122 ASN B C 1
ATOM 3087 O O . ASN B 1 138 ? -27.460 90.643 65.950 1.00 35.99 122 ASN B O 1
ATOM 3092 N N . LEU B 1 139 ? -26.467 89.349 64.357 1.00 37.49 123 LEU B N 1
ATOM 3093 C CA . LEU B 1 139 ? -26.245 90.454 63.372 1.00 38.57 123 LEU B CA 1
ATOM 3094 C C . LEU B 1 139 ? -27.520 90.732 62.573 1.00 39.14 123 LEU B C 1
ATOM 3095 O O . LEU B 1 139 ? -28.316 89.821 62.304 1.00 39.55 123 LEU B O 1
ATOM 3100 N N . PRO B 1 140 ? -27.728 91.982 62.096 1.00 38.95 124 PRO B N 1
ATOM 3101 C CA . PRO B 1 140 ? -28.795 92.266 61.133 1.00 39.38 124 PRO B CA 1
ATOM 3102 C C . PRO B 1 140 ? -28.784 91.319 59.915 1.00 39.71 124 PRO B C 1
ATOM 3103 O O . PRO B 1 140 ? -27.726 91.087 59.342 1.00 39.50 124 PRO B O 1
ATOM 3107 N N . GLY B 1 141 ? -29.958 90.763 59.600 1.00 39.63 125 GLY B N 1
ATOM 3108 C CA . GLY B 1 141 ? -30.169 89.810 58.494 1.00 40.57 125 GLY B CA 1
ATOM 3109 C C . GLY B 1 141 ? -29.771 88.390 58.851 1.00 39.93 125 GLY B C 1
ATOM 3110 O O . GLY B 1 141 ? -29.635 87.579 57.936 1.00 40.30 125 GLY B O 1
ATOM 3111 N N . SER B 1 142 ? -29.610 88.077 60.135 1.00 38.39 126 SER B N 1
ATOM 3112 C CA . SER B 1 142 ? -29.222 86.711 60.572 1.00 38.10 126 SER B CA 1
ATOM 3113 C C . SER B 1 142 ? -30.327 85.717 60.194 1.00 38.47 126 SER B C 1
ATOM 3114 O O . SER B 1 142 ? -31.472 86.134 60.069 1.00 37.55 126 SER B O 1
ATOM 3117 N N . HIS B 1 143 ? -29.977 84.444 60.112 1.00 40.51 127 HIS B N 1
ATOM 3118 C CA . HIS B 1 143 ? -30.873 83.320 59.723 1.00 43.91 127 HIS B CA 1
ATOM 3119 C C . HIS B 1 143 ? -31.546 82.705 60.958 1.00 45.43 127 HIS B C 1
ATOM 3120 O O . HIS B 1 143 ? -31.212 83.128 62.093 1.00 44.16 127 HIS B O 1
ATOM 3127 N N . GLU B 1 144 ? -32.465 81.765 60.745 1.00 48.49 128 GLU B N 1
ATOM 3128 C CA . GLU B 1 144 ? -33.181 81.039 61.824 1.00 49.83 128 GLU B CA 1
ATOM 3129 C C . GLU B 1 144 ? -32.316 79.853 62.277 1.00 47.84 128 GLU B C 1
ATOM 3130 O O . GLU B 1 144 ? -31.955 79.022 61.424 1.00 47.00 128 GLU B O 1
ATOM 3136 N N . GLN B 1 145 ? -31.987 79.758 63.552 1.00 44.06 129 GLN B N 1
ATOM 3137 C CA . GLN B 1 145 ? -31.296 78.559 64.096 1.00 43.31 129 GLN B CA 1
ATOM 3138 C C . GLN B 1 145 ? -32.276 77.391 64.159 1.00 41.78 129 GLN B C 1
ATOM 3139 O O . GLN B 1 145 ? -33.471 77.587 64.330 1.00 43.13 129 GLN B O 1
ATOM 3145 N N . PRO B 1 146 ? -31.798 76.137 64.097 1.00 41.17 130 PRO B N 1
ATOM 3146 C CA . PRO B 1 146 ? -32.644 74.994 64.443 1.00 41.23 130 PRO B CA 1
ATOM 3147 C C . PRO B 1 146 ? -32.902 75.007 65.966 1.00 37.80 130 PRO B C 1
ATOM 3148 O O . PRO B 1 146 ? -32.105 75.569 66.708 1.00 37.86 130 PRO B O 1
ATOM 3152 N N . VAL B 1 147 ? -34.028 74.460 66.407 1.00 36.23 131 VAL B N 1
ATOM 3153 C CA . VAL B 1 147 ? -34.342 74.290 67.855 1.00 35.79 131 VAL B CA 1
ATOM 3154 C C . VAL B 1 147 ? -33.332 73.284 68.425 1.00 35.12 131 VAL B C 1
ATOM 3155 O O . VAL B 1 147 ? -33.155 72.199 67.824 1.00 33.49 131 VAL B O 1
ATOM 3159 N N . HIS B 1 148 ? -32.653 73.656 69.504 1.00 33.54 132 HIS B N 1
ATOM 3160 C CA . HIS B 1 148 ? -31.579 72.834 70.108 1.00 34.15 132 HIS B CA 1
ATOM 3161 C C . HIS B 1 148 ? -31.552 73.057 71.619 1.00 33.61 132 HIS B C 1
ATOM 3162 O O . HIS B 1 148 ? -32.220 74.020 72.093 1.00 31.43 132 HIS B O 1
ATOM 3169 N N . LEU B 1 149 ? -30.783 72.221 72.328 1.00 33.49 133 LEU B N 1
ATOM 3170 C CA . LEU B 1 149 ? -30.386 72.535 73.721 1.00 33.83 133 LEU B CA 1
ATOM 3171 C C . LEU B 1 149 ? -28.888 72.876 73.730 1.00 34.15 133 LEU B C 1
ATOM 3172 O O . LEU B 1 149 ? -28.168 72.398 72.849 1.00 36.50 133 LEU B O 1
ATOM 3177 N N . ASP B 1 150 ? -28.476 73.759 74.627 1.00 34.54 134 ASP B N 1
ATOM 3178 C CA . ASP B 1 150 ? -27.053 74.162 74.795 1.00 34.96 134 ASP B CA 1
ATOM 3179 C C . ASP B 1 150 ? -26.294 73.064 75.551 1.00 34.90 134 ASP B C 1
ATOM 3180 O O . ASP B 1 150 ? -25.119 72.899 75.297 1.00 34.81 134 ASP B O 1
ATOM 3185 N N . GLU B 1 151 ? -26.954 72.333 76.442 1.00 34.86 135 GLU B N 1
ATOM 3186 C CA . GLU B 1 151 ? -26.295 71.288 77.269 1.00 35.98 135 GLU B CA 1
ATOM 3187 C C . GLU B 1 151 ? -27.158 70.038 77.222 1.00 35.50 135 GLU B C 1
ATOM 3188 O O . GLU B 1 151 ? -28.367 70.128 77.407 1.00 34.05 135 GLU B O 1
ATOM 3194 N N . PRO B 1 152 ? -26.564 68.854 76.970 1.00 36.67 136 PRO B N 1
ATOM 3195 C CA . PRO B 1 152 ? -27.335 67.620 76.823 1.00 37.07 136 PRO B CA 1
ATOM 3196 C C . PRO B 1 152 ? -27.802 67.023 78.161 1.00 36.25 136 PRO B C 1
ATOM 3197 O O . PRO B 1 152 ? -27.288 67.383 79.229 1.00 36.11 136 PRO B O 1
ATOM 3201 N N . HIS B 1 153 ? -28.778 66.128 78.081 1.00 35.15 137 HIS B N 1
ATOM 3202 C CA . HIS B 1 153 ? -29.108 65.196 79.184 1.00 35.42 137 HIS B CA 1
ATOM 3203 C C . HIS B 1 153 ? -27.893 64.271 79.355 1.00 36.77 137 HIS B C 1
ATOM 3204 O O . HIS B 1 153 ? -27.162 64.069 78.379 1.00 38.17 137 HIS B O 1
ATOM 3211 N N . LEU B 1 154 ? -27.667 63.756 80.550 1.00 37.47 138 LEU B N 1
ATOM 3212 C CA . LEU B 1 154 ? -26.419 63.033 80.925 1.00 38.61 138 LEU B CA 1
ATOM 3213 C C . LEU B 1 154 ? -26.487 61.566 80.524 1.00 39.81 138 LEU B C 1
ATOM 3214 O O . LEU B 1 154 ? -25.417 60.964 80.391 1.00 41.77 138 LEU B O 1
ATOM 3219 N N . TRP B 1 155 ? -27.683 61.008 80.375 1.00 39.97 139 TRP B N 1
ATOM 3220 C CA . TRP B 1 155 ? -27.915 59.639 79.847 1.00 41.00 139 TRP B CA 1
ATOM 3221 C C . TRP B 1 155 ? -29.106 59.688 78.903 1.00 42.77 139 TRP B C 1
ATOM 3222 O O . TRP B 1 155 ? -30.049 60.434 79.151 1.00 41.25 139 TRP B O 1
ATOM 3233 N N . PRO B 1 156 ? -29.096 58.904 77.801 1.00 46.31 140 PRO B N 1
ATOM 3234 C CA . PRO B 1 156 ? -30.221 58.934 76.865 1.00 46.20 140 PRO B CA 1
ATOM 3235 C C . PRO B 1 156 ? -31.426 58.223 77.495 1.00 45.86 140 PRO B C 1
ATOM 3236 O O . PRO B 1 156 ? -31.207 57.273 78.246 1.00 44.26 140 PRO B O 1
ATOM 3240 N N . GLY B 1 157 ? -32.649 58.726 77.245 1.00 45.56 141 GLY B N 1
ATOM 3241 C CA . GLY B 1 157 ? -33.894 58.039 77.643 1.00 45.97 141 GLY B CA 1
ATOM 3242 C C . GLY B 1 157 ? -34.152 58.076 79.142 1.00 44.98 141 GLY B C 1
ATOM 3243 O O . GLY B 1 157 ? -34.993 57.310 79.592 1.00 46.21 141 GLY B O 1
ATOM 3244 N N . ILE B 1 158 ? -33.466 58.947 79.884 1.00 43.47 142 ILE B N 1
ATOM 3245 C CA . ILE B 1 158 ? -33.515 59.017 81.370 1.00 43.92 142 ILE B CA 1
ATOM 3246 C C . ILE B 1 158 ? -33.936 60.427 81.800 1.00 41.93 142 ILE B C 1
ATOM 3247 O O . ILE B 1 158 ? -33.421 61.396 81.268 1.00 39.97 142 ILE B O 1
ATOM 3252 N N . SER B 1 159 ? -34.843 60.499 82.763 1.00 41.24 143 SER B N 1
ATOM 3253 C CA . SER B 1 159 ? -35.256 61.730 83.455 1.00 41.37 143 SER B CA 1
ATOM 3254 C C . SER B 1 159 ? -34.334 61.944 84.655 1.00 39.04 143 SER B C 1
ATOM 3255 O O . SER B 1 159 ? -34.292 61.065 85.523 1.00 39.55 143 SER B O 1
ATOM 3258 N N . HIS B 1 160 ? -33.635 63.070 84.708 1.00 36.36 144 HIS B N 1
ATOM 3259 C CA . HIS B 1 160 ? -32.788 63.448 85.871 1.00 35.10 144 HIS B CA 1
ATOM 3260 C C . HIS B 1 160 ? -32.946 64.946 86.140 1.00 35.24 144 HIS B C 1
ATOM 3261 O O . HIS B 1 160 ? -33.406 65.700 85.274 1.00 33.82 144 HIS B O 1
ATOM 3268 N N . PRO B 1 161 ? -32.576 65.410 87.362 1.00 35.16 145 PRO B N 1
ATOM 3269 C CA . PRO B 1 161 ? -32.637 66.825 87.694 1.00 34.61 145 PRO B CA 1
ATOM 3270 C C . PRO B 1 161 ? -31.619 67.666 86.940 1.00 33.35 145 PRO B C 1
ATOM 3271 O O . PRO B 1 161 ? -30.694 67.145 86.316 1.00 32.07 145 PRO B O 1
ATOM 3275 N N . PRO B 1 162 ? -31.730 69.010 87.038 1.00 33.03 146 PRO B N 1
ATOM 3276 C CA . PRO B 1 162 ? -30.778 69.912 86.399 1.00 31.41 146 PRO B CA 1
ATOM 3277 C C . PRO B 1 162 ? -29.363 69.698 86.918 1.00 31.50 146 PRO B C 1
ATOM 3278 O O . PRO B 1 162 ? -29.199 69.371 88.115 1.00 32.93 146 PRO B O 1
ATOM 3282 N N . TYR B 1 163 ? -28.371 69.870 86.056 1.00 31.06 147 TYR B N 1
ATOM 3283 C CA . TYR B 1 163 ? -26.955 69.953 86.477 1.00 31.51 147 TYR B CA 1
ATOM 3284 C C . TYR B 1 163 ? -26.370 71.277 85.996 1.00 31.62 147 TYR B C 1
ATOM 3285 O O . TYR B 1 163 ? -25.196 71.518 86.285 1.00 31.80 147 TYR B O 1
ATOM 3294 N N . CYS B 1 164 ? -27.133 72.088 85.250 1.00 30.25 148 CYS B N 1
ATOM 3295 C CA . CYS B 1 164 ? -26.583 73.363 84.748 1.00 30.71 148 CYS B CA 1
ATOM 3296 C C . CYS B 1 164 ? -27.697 74.367 84.523 1.00 30.42 148 CYS B C 1
ATOM 3297 O O . CYS B 1 164 ? -28.818 73.964 84.157 1.00 29.76 148 CYS B O 1
ATOM 3300 N N . LEU B 1 165 ? -27.377 75.638 84.784 1.00 30.28 149 LEU B N 1
ATOM 3301 C CA . LEU B 1 165 ? -28.300 76.770 84.541 1.00 30.24 149 LEU B CA 1
ATOM 3302 C C . LEU B 1 165 ? -27.554 77.807 83.716 1.00 29.73 149 LEU B C 1
ATOM 3303 O O . LEU B 1 165 ? -26.512 78.315 84.188 1.00 29.57 149 LEU B O 1
ATOM 3308 N N . CYS B 1 166 ? -28.083 78.107 82.548 1.00 28.79 150 CYS B N 1
ATOM 3309 C CA . CYS B 1 166 ? -27.631 79.221 81.682 1.00 30.03 150 CYS B CA 1
ATOM 3310 C C . CYS B 1 166 ? -28.085 80.524 82.320 1.00 29.87 150 CYS B C 1
ATOM 3311 O O . CYS B 1 166 ? -29.230 80.586 82.790 1.00 29.94 150 CYS B O 1
ATOM 3314 N N . VAL B 1 167 ? -27.177 81.491 82.382 1.00 29.90 151 VAL B N 1
ATOM 3315 C CA . VAL B 1 167 ? -27.457 82.845 82.912 1.00 31.22 151 VAL B CA 1
ATOM 3316 C C . VAL B 1 167 ? -27.178 83.814 81.760 1.00 32.35 151 VAL B C 1
ATOM 3317 O O . VAL B 1 167 ? -25.998 84.024 81.435 1.00 33.72 151 VAL B O 1
ATOM 3321 N N . ASP B 1 168 ? -28.243 84.289 81.112 1.00 33.34 152 ASP B N 1
ATOM 3322 C CA . ASP B 1 168 ? -28.208 85.090 79.863 1.00 34.35 152 ASP B CA 1
ATOM 3323 C C . ASP B 1 168 ? -28.455 86.558 80.238 1.00 32.49 152 ASP B C 1
ATOM 3324 O O . ASP B 1 168 ? -29.444 86.853 80.942 1.00 31.79 152 ASP B O 1
ATOM 3329 N N . VAL B 1 169 ? -27.583 87.441 79.764 1.00 30.64 153 VAL B N 1
ATOM 3330 C CA . VAL B 1 169 ? -27.643 88.898 80.035 1.00 30.48 153 VAL B CA 1
ATOM 3331 C C . VAL B 1 169 ? -27.769 89.635 78.704 1.00 29.64 153 VAL B C 1
ATOM 3332 O O . VAL B 1 169 ? -26.767 89.880 78.054 1.00 28.77 153 VAL B O 1
ATOM 3336 N N . PRO B 1 170 ? -28.984 90.043 78.302 1.00 29.43 154 PRO B N 1
ATOM 3337 C CA . PRO B 1 170 ? -29.151 90.887 77.116 1.00 30.64 154 PRO B CA 1
ATOM 3338 C C . PRO B 1 170 ? -28.453 92.227 77.345 1.00 30.10 154 PRO B C 1
ATOM 3339 O O . PRO B 1 170 ? -28.559 92.766 78.437 1.00 29.07 154 PRO B O 1
ATOM 3343 N N . LEU B 1 171 ? -27.709 92.719 76.348 1.00 29.75 155 LEU B N 1
ATOM 3344 C CA . LEU B 1 171 ? -26.924 93.973 76.490 1.00 30.38 155 LEU B CA 1
ATOM 3345 C C . LEU B 1 171 ? -27.591 95.121 75.725 1.00 31.93 155 LEU B C 1
ATOM 3346 O O . LEU B 1 171 ? -27.011 96.203 75.723 1.00 32.51 155 LEU B O 1
ATOM 3351 N N . ILE B 1 172 ? -28.742 94.875 75.087 1.00 32.51 156 ILE B N 1
ATOM 3352 C CA . ILE B 1 172 ? -29.694 95.903 74.570 1.00 32.64 156 ILE B CA 1
ATOM 3353 C C . ILE B 1 172 ? -31.095 95.382 74.846 1.00 31.17 156 ILE B C 1
ATOM 3354 O O . ILE B 1 172 ? -31.211 94.181 75.138 1.00 30.56 156 ILE B O 1
ATOM 3359 N N . ASP B 1 173 ? -32.120 96.225 74.728 1.00 31.95 157 ASP B N 1
ATOM 3360 C CA . ASP B 1 173 ? -33.532 95.775 74.755 1.00 33.01 157 ASP B CA 1
ATOM 3361 C C . ASP B 1 173 ? -33.688 94.718 73.665 1.00 32.87 157 ASP B C 1
ATOM 3362 O O . ASP B 1 173 ? -33.326 94.996 72.515 1.00 31.29 157 ASP B O 1
ATOM 3367 N N . PHE B 1 174 ? -34.140 93.522 74.033 1.00 32.04 158 PHE B N 1
ATOM 3368 C CA . PHE B 1 174 ? -34.497 92.447 73.075 1.00 32.43 158 PHE B CA 1
ATOM 3369 C C . PHE B 1 174 ? -35.949 92.673 72.676 1.00 33.20 158 PHE B C 1
ATOM 3370 O O . PHE B 1 174 ? -36.788 92.903 73.571 1.00 31.98 158 PHE B O 1
ATOM 3378 N N . THR B 1 175 ? -36.244 92.640 71.381 1.00 33.99 159 THR B N 1
ATOM 3379 C CA . THR B 1 175 ? -37.602 92.822 70.828 1.00 35.24 159 THR B CA 1
ATOM 3380 C C . THR B 1 175 ? -37.892 91.638 69.893 1.00 35.91 159 THR B C 1
ATOM 3381 O O . THR B 1 175 ? -36.941 90.910 69.525 1.00 34.95 159 THR B O 1
ATOM 3385 N N . LEU B 1 176 ? -39.148 91.469 69.487 1.00 37.54 160 LEU B N 1
ATOM 3386 C CA . LEU B 1 176 ? -39.534 90.423 68.506 1.00 39.22 160 LEU B CA 1
ATOM 3387 C C . LEU B 1 176 ? -38.820 90.692 67.178 1.00 40.20 160 LEU B C 1
ATOM 3388 O O . LEU B 1 176 ? -38.460 89.712 66.495 1.00 41.98 160 LEU B O 1
ATOM 3393 N N . GLU B 1 177 ? -38.534 91.960 66.885 1.00 39.90 161 GLU B N 1
ATOM 3394 C CA . GLU B 1 177 ? -37.851 92.406 65.640 1.00 41.18 161 GLU B CA 1
ATOM 3395 C C . GLU B 1 177 ? -36.355 92.048 65.659 1.00 39.19 161 GLU B C 1
ATOM 3396 O O . GLU B 1 177 ? -35.859 91.643 64.600 1.00 38.87 161 GLU B O 1
ATOM 3402 N N . ASN B 1 178 ? -35.634 92.243 66.779 1.00 37.17 162 ASN B N 1
ATOM 3403 C CA . ASN B 1 178 ? -34.142 92.263 66.781 1.00 36.18 162 ASN B CA 1
ATOM 3404 C C . ASN B 1 178 ? -33.569 90.927 67.263 1.00 36.70 162 ASN B C 1
ATOM 3405 O O . ASN B 1 178 ? -32.340 90.850 67.491 1.00 38.11 162 ASN B O 1
ATOM 3410 N N . GLY B 1 179 ? -34.408 89.908 67.439 1.00 36.98 163 GLY B N 1
ATOM 3411 C CA . GLY B 1 179 ? -33.954 88.527 67.635 1.00 37.08 163 GLY B CA 1
ATOM 3412 C C . GLY B 1 179 ? -34.061 88.019 69.054 1.00 37.06 163 GLY B C 1
ATOM 3413 O O . GLY B 1 179 ? -33.224 87.166 69.425 1.00 37.82 163 GLY B O 1
ATOM 3414 N N . SER B 1 180 ? -35.059 88.465 69.814 1.00 37.14 164 SER B N 1
ATOM 3415 C CA . SER B 1 180 ? -35.412 87.840 71.113 1.00 36.08 164 SER B CA 1
ATOM 3416 C C . SER B 1 180 ? -35.577 86.323 70.903 1.00 35.97 164 SER B C 1
ATOM 3417 O O . SER B 1 180 ? -36.261 85.893 69.973 1.00 34.78 164 SER B O 1
ATOM 3420 N N . THR B 1 181 ? -34.880 85.537 71.717 1.00 35.64 165 THR B N 1
ATOM 3421 C CA . THR B 1 181 ? -34.787 84.063 71.599 1.00 36.73 165 THR B CA 1
ATOM 3422 C C . THR B 1 181 ? -36.175 83.424 71.706 1.00 35.43 165 THR B C 1
ATOM 3423 O O . THR B 1 181 ? -36.991 83.872 72.500 1.00 35.58 165 THR B O 1
ATOM 3427 N N . GLU B 1 182 ? -36.416 82.388 70.918 1.00 35.09 166 GLU B N 1
ATOM 3428 C CA . GLU B 1 182 ? -37.580 81.490 71.089 1.00 34.41 166 GLU B CA 1
ATOM 3429 C C . GLU B 1 182 ? -37.255 80.461 72.171 1.00 33.47 166 GLU B C 1
ATOM 3430 O O . GLU B 1 182 ? -36.218 79.782 72.054 1.00 32.39 166 GLU B O 1
ATOM 3436 N N . TYR B 1 183 ? -38.125 80.338 73.162 1.00 33.06 167 TYR B N 1
ATOM 3437 C CA . TYR B 1 183 ? -38.001 79.379 74.289 1.00 32.37 167 TYR B CA 1
ATOM 3438 C C . TYR B 1 183 ? -39.171 78.395 74.242 1.00 31.71 167 TYR B C 1
ATOM 3439 O O . TYR B 1 183 ? -40.290 78.810 73.959 1.00 30.66 167 TYR B O 1
ATOM 3448 N N . TRP B 1 184 ? -38.898 77.136 74.556 1.00 31.06 168 TRP B N 1
ATOM 3449 C CA . TRP B 1 184 ? -39.912 76.059 74.651 1.00 31.53 168 TRP B CA 1
ATOM 3450 C C . TRP B 1 184 ? -40.152 75.729 76.115 1.00 30.69 168 TRP B C 1
ATOM 3451 O O . TRP B 1 184 ? -39.415 74.937 76.691 1.00 29.72 168 TRP B O 1
ATOM 3462 N N . PRO B 1 185 ? -41.179 76.312 76.756 1.00 31.86 169 PRO B N 1
ATOM 3463 C CA . PRO B 1 185 ? -41.380 76.094 78.195 1.00 32.51 169 PRO B CA 1
ATOM 3464 C C . PRO B 1 185 ? -41.607 74.607 78.476 1.00 32.62 169 PRO B C 1
ATOM 3465 O O . PRO B 1 185 ? -42.309 73.963 77.738 1.00 32.65 169 PRO B O 1
ATOM 3469 N N . GLY B 1 186 ? -40.977 74.114 79.546 1.00 32.63 170 GLY B N 1
ATOM 3470 C CA . GLY B 1 186 ? -41.156 72.753 80.075 1.00 32.55 170 GLY B CA 1
ATOM 3471 C C . GLY B 1 186 ? -40.356 71.713 79.310 1.00 32.72 170 GLY B C 1
ATOM 3472 O O . GLY B 1 186 ? -40.441 70.534 79.678 1.00 33.24 170 GLY B O 1
ATOM 3473 N N . SER B 1 187 ? -39.581 72.121 78.296 1.00 32.24 171 SER B N 1
ATOM 3474 C CA . SER B 1 187 ? -38.865 71.192 77.380 1.00 32.37 171 SER B CA 1
ATOM 3475 C C . SER B 1 187 ? -37.597 70.644 78.052 1.00 31.25 171 SER B C 1
ATOM 3476 O O . SER B 1 187 ? -37.018 69.668 77.518 1.00 32.53 171 SER B O 1
ATOM 3479 N N . HIS B 1 188 ? -37.150 71.265 79.143 1.00 30.10 172 HIS B N 1
ATOM 3480 C CA . HIS B 1 188 ? -35.898 70.914 79.859 1.00 30.48 172 HIS B CA 1
ATOM 3481 C C . HIS B 1 188 ? -35.956 69.492 80.441 1.00 30.90 172 HIS B C 1
ATOM 3482 O O . HIS B 1 188 ? -34.892 68.928 80.718 1.00 30.68 172 HIS B O 1
ATOM 3489 N N . VAL B 1 189 ? -37.144 68.929 80.639 1.00 32.51 173 VAL B N 1
ATOM 3490 C CA . VAL B 1 189 ? -37.308 67.590 81.286 1.00 34.89 173 VAL B CA 1
ATOM 3491 C C . VAL B 1 189 ? -37.500 66.502 80.223 1.00 35.88 173 VAL B C 1
ATOM 3492 O O . VAL B 1 189 ? -37.482 65.347 80.612 1.00 34.20 173 VAL B O 1
ATOM 3496 N N . LEU B 1 190 ? -37.601 66.859 78.939 1.00 36.56 174 LEU B N 1
ATOM 3497 C CA . LEU B 1 190 ? -37.905 65.882 77.864 1.00 38.04 174 LEU B CA 1
ATOM 3498 C C . LEU B 1 190 ? -36.625 65.183 77.415 1.00 38.42 174 LEU B C 1
ATOM 3499 O O . LEU B 1 190 ? -35.691 65.890 77.025 1.00 38.00 174 LEU B O 1
ATOM 3504 N N . ASN B 1 191 ? -36.572 63.855 77.464 1.00 37.97 175 ASN B N 1
ATOM 3505 C CA . ASN B 1 191 ? -35.369 63.104 77.026 1.00 40.00 175 ASN B CA 1
ATOM 3506 C C . ASN B 1 191 ? -35.763 61.708 76.538 1.00 41.43 175 ASN B C 1
ATOM 3507 O O . ASN B 1 191 ? -35.184 60.712 76.966 1.00 43.05 175 ASN B O 1
ATOM 3512 N N . PRO B 1 192 ? -36.719 61.578 75.594 1.00 44.32 176 PRO B N 1
ATOM 3513 C CA . PRO B 1 192 ? -37.030 60.271 75.023 1.00 47.09 176 PRO B CA 1
ATOM 3514 C C . PRO B 1 192 ? -35.872 59.830 74.113 1.00 49.11 176 PRO B C 1
ATOM 3515 O O . PRO B 1 192 ? -35.103 60.686 73.700 1.00 47.51 176 PRO B O 1
ATOM 3519 N N . ASP B 1 193 ? -35.779 58.530 73.815 1.00 52.34 177 ASP B N 1
ATOM 3520 C CA . ASP B 1 193 ? -34.728 57.961 72.927 1.00 54.22 177 ASP B CA 1
ATOM 3521 C C . ASP B 1 193 ? -34.812 58.649 71.570 1.00 52.90 177 ASP B C 1
ATOM 3522 O O . ASP B 1 193 ? -35.919 58.930 71.150 1.00 51.32 177 ASP B O 1
ATOM 3527 N N . GLU B 1 194 ? -33.674 58.909 70.922 1.00 54.31 178 GLU B N 1
ATOM 3528 C CA . GLU B 1 194 ? -33.602 59.424 69.521 1.00 58.10 178 GLU B CA 1
ATOM 3529 C C . GLU B 1 194 ? -34.302 60.787 69.409 1.00 56.34 178 GLU B C 1
ATOM 3530 O O . GLU B 1 194 ? -34.947 61.068 68.385 1.00 61.03 178 GLU B O 1
ATOM 3536 N N . CYS B 1 195 ? -34.163 61.610 70.433 1.00 52.99 179 CYS B N 1
ATOM 3537 C CA . CYS B 1 195 ? -34.733 62.979 70.512 1.00 50.74 179 CYS B CA 1
ATOM 3538 C C . CYS B 1 195 ? -33.748 64.011 69.943 1.00 48.28 179 CYS B C 1
ATOM 3539 O O . CYS B 1 195 ? -34.215 65.045 69.424 1.00 47.10 179 CYS B O 1
ATOM 3542 N N . TYR B 1 196 ? -32.440 63.758 70.059 1.00 46.79 180 TYR B N 1
ATOM 3543 C CA . TYR B 1 196 ? -31.357 64.746 69.818 1.00 46.58 180 TYR B CA 1
ATOM 3544 C C . TYR B 1 196 ? -30.322 64.160 68.860 1.00 47.80 180 TYR B C 1
ATOM 3545 O O . TYR B 1 196 ? -29.989 62.977 69.001 1.00 49.18 180 TYR B O 1
ATOM 3554 N N . ASP B 1 197 ? -29.816 64.970 67.932 1.00 47.22 181 ASP B N 1
ATOM 3555 C CA . ASP B 1 197 ? -28.672 64.600 67.059 1.00 48.78 181 ASP B CA 1
ATOM 3556 C C . ASP B 1 197 ? -27.375 64.994 67.770 1.00 50.50 181 ASP B C 1
ATOM 3557 O O . ASP B 1 197 ? -27.450 65.530 68.915 1.00 47.22 181 ASP B O 1
ATOM 3562 N N . GLU B 1 198 ? -26.234 64.791 67.111 1.00 54.31 182 GLU B N 1
ATOM 3563 C CA . GLU B 1 198 ? -24.870 64.989 67.680 1.00 56.92 182 GLU B CA 1
ATOM 3564 C C . GLU B 1 198 ? -24.599 66.473 67.973 1.00 55.08 182 GLU B C 1
ATOM 3565 O O . GLU B 1 198 ? -23.653 66.736 68.721 1.00 54.81 182 GLU B O 1
ATOM 3571 N N . ARG B 1 199 ? -25.378 67.409 67.422 1.00 53.00 183 ARG B N 1
ATOM 3572 C CA . ARG B 1 199 ? -25.195 68.868 67.671 1.00 51.09 183 ARG B CA 1
ATOM 3573 C C . ARG B 1 199 ? -26.179 69.380 68.727 1.00 46.56 183 ARG B C 1
ATOM 3574 O O . ARG B 1 199 ? -26.154 70.584 68.995 1.00 45.71 183 ARG B O 1
ATOM 3582 N N . GLY B 1 200 ? -26.998 68.503 69.314 1.00 43.22 184 GLY B N 1
ATOM 3583 C CA . GLY B 1 200 ? -28.009 68.871 70.326 1.00 41.27 184 GLY B CA 1
ATOM 3584 C C . GLY B 1 200 ? -29.260 69.472 69.703 1.00 38.91 184 GLY B C 1
ATOM 3585 O O . GLY B 1 200 ? -30.045 70.093 70.430 1.00 36.94 184 GLY B O 1
ATOM 3586 N N . CYS B 1 201 ? -29.465 69.294 68.395 1.00 39.38 185 CYS B N 1
ATOM 3587 C CA . CYS B 1 201 ? -30.698 69.741 67.697 1.00 38.95 185 CYS B CA 1
ATOM 3588 C C . CYS B 1 201 ? -31.808 68.743 67.977 1.00 38.37 185 CYS B C 1
ATOM 3589 O O . CYS B 1 201 ? -31.534 67.533 67.974 1.00 38.32 185 CYS B O 1
ATOM 3592 N N . VAL B 1 202 ? -33.021 69.246 68.190 1.00 37.25 186 VAL B N 1
ATOM 3593 C CA . VAL B 1 202 ? -34.217 68.418 68.495 1.00 37.32 186 VAL B CA 1
ATOM 3594 C C . VAL B 1 202 ? -34.717 67.830 67.175 1.00 39.32 186 VAL B C 1
ATOM 3595 O O . VAL B 1 202 ? -34.903 68.599 66.202 1.00 38.28 186 VAL B O 1
ATOM 3599 N N . LEU B 1 203 ? -34.928 66.513 67.152 1.00 41.33 187 LEU B N 1
ATOM 3600 C CA . LEU B 1 203 ? -35.414 65.824 65.937 1.00 44.63 187 LEU B CA 1
ATOM 3601 C C . LEU B 1 203 ? -36.801 66.369 65.597 1.00 44.68 187 LEU B C 1
ATOM 3602 O O . LEU B 1 203 ? -37.593 66.671 66.481 1.00 41.56 187 LEU B O 1
ATOM 3607 N N . PRO B 1 204 ? -37.094 66.601 64.297 1.00 47.57 188 PRO B N 1
ATOM 3608 C CA . PRO B 1 204 ? -38.332 67.275 63.906 1.00 47.86 188 PRO B CA 1
ATOM 3609 C C . PRO B 1 204 ? -39.618 66.589 64.402 1.00 48.11 188 PRO B C 1
ATOM 3610 O O . PRO B 1 204 ? -40.529 67.293 64.773 1.00 48.82 188 PRO B O 1
ATOM 3614 N N . ALA B 1 205 ? -39.671 65.261 64.414 1.00 48.71 189 ALA B N 1
ATOM 3615 C CA . ALA B 1 205 ? -40.851 64.497 64.905 1.00 49.54 189 ALA B CA 1
ATOM 3616 C C . ALA B 1 205 ? -41.136 64.861 66.382 1.00 48.43 189 ALA B C 1
ATOM 3617 O O . ALA B 1 205 ? -42.310 65.062 66.734 1.00 47.28 189 ALA B O 1
ATOM 3619 N N . GLU B 1 206 ? -40.095 64.952 67.211 1.00 48.32 190 GLU B N 1
ATOM 3620 C CA . GLU B 1 206 ? -40.220 65.301 68.659 1.00 48.50 190 GLU B CA 1
ATOM 3621 C C . GLU B 1 206 ? -40.629 66.768 68.803 1.00 45.09 190 GLU B C 1
ATOM 3622 O O . GLU B 1 206 ? -41.454 67.048 69.699 1.00 43.46 190 GLU B O 1
ATOM 3628 N N . LEU B 1 207 ? -40.090 67.677 67.972 1.00 44.08 191 LEU B N 1
ATOM 3629 C CA . LEU B 1 207 ? -40.498 69.097 67.988 1.00 43.26 191 LEU B CA 1
ATOM 3630 C C . LEU B 1 207 ? -42.016 69.183 67.836 1.00 43.66 191 LEU B C 1
ATOM 3631 O O . LEU B 1 207 ? -42.653 69.904 68.641 1.00 41.77 191 LEU B O 1
ATOM 3636 N N . GLU B 1 208 ? -42.570 68.522 66.808 1.00 43.34 192 GLU B N 1
ATOM 3637 C CA . GLU B 1 208 ? -43.999 68.665 66.429 1.00 44.00 192 GLU B CA 1
ATOM 3638 C C . GLU B 1 208 ? -44.875 68.002 67.506 1.00 43.45 192 GLU B C 1
ATOM 3639 O O . GLU B 1 208 ? -45.921 68.572 67.808 1.00 42.78 192 GLU B O 1
ATOM 3645 N N . ARG B 1 209 ? -44.461 66.863 68.077 1.00 43.81 193 ARG B N 1
ATOM 3646 C CA . ARG B 1 209 ? -45.174 66.215 69.205 1.00 45.15 193 ARG B CA 1
ATOM 3647 C C . ARG B 1 209 ? -45.263 67.219 70.370 1.00 43.17 193 ARG B C 1
ATOM 3648 O O . ARG B 1 209 ? -46.347 67.390 70.945 1.00 43.27 193 ARG B O 1
ATOM 3656 N N . ARG B 1 210 ? -44.152 67.865 70.702 1.00 41.28 194 ARG B N 1
ATOM 3657 C CA . ARG B 1 210 ? -44.087 68.828 71.828 1.00 39.57 194 ARG B CA 1
ATOM 3658 C C . ARG B 1 210 ? -44.938 70.062 71.509 1.00 40.52 194 ARG B C 1
ATOM 3659 O O . ARG B 1 210 ? -45.673 70.514 72.408 1.00 40.28 194 ARG B O 1
ATOM 3667 N N . ARG B 1 211 ? -44.845 70.594 70.289 1.00 40.96 195 ARG B N 1
ATOM 3668 C CA . ARG B 1 211 ? -45.548 71.837 69.884 1.00 42.74 195 ARG B CA 1
ATOM 3669 C C . ARG B 1 211 ? -47.053 71.711 70.130 1.00 44.22 195 ARG B C 1
ATOM 3670 O O . ARG B 1 211 ? -47.651 72.700 70.581 1.00 45.38 195 ARG B O 1
ATOM 3678 N N . ALA B 1 212 ? -47.637 70.545 69.863 1.00 46.94 196 ALA B N 1
ATOM 3679 C CA . ALA B 1 212 ? -49.089 70.272 70.024 1.00 49.46 196 ALA B CA 1
ATOM 3680 C C . ALA B 1 212 ? -49.502 70.322 71.507 1.00 49.87 196 ALA B C 1
ATOM 3681 O O . ALA B 1 212 ? -50.689 70.535 71.770 1.00 53.23 196 ALA B O 1
ATOM 3683 N N . VAL B 1 213 ? -48.567 70.139 72.437 1.00 48.53 197 VAL B N 1
ATOM 3684 C CA . VAL B 1 213 ? -48.829 70.098 73.909 1.00 48.56 197 VAL B CA 1
ATOM 3685 C C . VAL B 1 213 ? -48.429 71.431 74.558 1.00 46.13 197 VAL B C 1
ATOM 3686 O O . VAL B 1 213 ? -49.137 71.866 75.475 1.00 46.50 197 VAL B O 1
ATOM 3690 N N . ALA B 1 214 ? -47.306 72.018 74.140 1.00 44.11 198 ALA B N 1
ATOM 3691 C CA . ALA B 1 214 ? -46.667 73.192 74.775 1.00 41.24 198 ALA B CA 1
ATOM 3692 C C . ALA B 1 214 ? -45.872 73.966 73.727 1.00 39.89 198 ALA B C 1
ATOM 3693 O O . ALA B 1 214 ? -44.658 73.820 73.614 1.00 36.90 198 ALA B O 1
ATOM 3695 N N . PRO B 1 215 ? -46.553 74.814 72.930 1.00 40.74 199 PRO B N 1
ATOM 3696 C CA . PRO B 1 215 ? -45.886 75.571 71.876 1.00 41.06 199 PRO B CA 1
ATOM 3697 C C . PRO B 1 215 ? -44.880 76.579 72.437 1.00 39.17 199 PRO B C 1
ATOM 3698 O O . PRO B 1 215 ? -44.998 77.022 73.583 1.00 37.94 199 PRO B O 1
ATOM 3702 N N . PRO B 1 216 ? -43.854 76.955 71.656 1.00 37.25 200 PRO B N 1
ATOM 3703 C CA . PRO B 1 216 ? -42.852 77.908 72.113 1.00 36.39 200 PRO B CA 1
ATOM 3704 C C . PRO B 1 216 ? -43.412 79.327 72.286 1.00 36.73 200 PRO B C 1
ATOM 3705 O O . PRO B 1 216 ? -44.449 79.650 71.735 1.00 36.10 200 PRO B O 1
ATOM 3709 N N . VAL B 1 217 ? -42.662 80.158 73.004 1.00 35.91 201 VAL B N 1
ATOM 3710 C CA . VAL B 1 217 ? -42.964 81.597 73.243 1.00 36.89 201 VAL B CA 1
ATOM 3711 C C . VAL B 1 217 ? -41.757 82.439 72.808 1.00 36.51 201 VAL B C 1
ATOM 3712 O O . VAL B 1 217 ? -40.610 81.932 72.871 1.00 36.61 201 VAL B O 1
ATOM 3716 N N . ARG B 1 218 ? -42.000 83.666 72.373 1.00 37.26 202 ARG B N 1
ATOM 3717 C CA . ARG B 1 218 ? -40.965 84.700 72.155 1.00 37.51 202 ARG B CA 1
ATOM 3718 C C . ARG B 1 218 ? -41.533 85.992 72.714 1.00 35.92 202 ARG B C 1
ATOM 3719 O O . ARG B 1 218 ? -42.742 86.263 72.543 1.00 36.82 202 ARG B O 1
ATOM 3727 N N . PHE B 1 219 ? -40.702 86.782 73.374 1.00 33.82 203 PHE B N 1
ATOM 3728 C CA . PHE B 1 219 ? -41.178 88.009 74.062 1.00 33.51 203 PHE B CA 1
ATOM 3729 C C . PHE B 1 219 ? -40.022 88.987 74.150 1.00 32.60 203 PHE B C 1
ATOM 3730 O O . PHE B 1 219 ? -38.860 88.587 74.172 1.00 31.60 203 PHE B O 1
ATOM 3738 N N . PRO B 1 220 ? -40.320 90.295 74.184 1.00 34.04 204 PRO B N 1
ATOM 3739 C CA . PRO B 1 220 ? -39.313 91.317 74.443 1.00 34.29 204 PRO B CA 1
ATOM 3740 C C . PRO B 1 220 ? -38.751 91.090 75.850 1.00 33.12 204 PRO B C 1
ATOM 3741 O O . PRO B 1 220 ? -39.475 90.628 76.691 1.00 32.81 204 PRO B O 1
ATOM 3745 N N . ILE B 1 221 ? -37.474 91.400 76.023 1.00 33.46 205 ILE B N 1
ATOM 3746 C CA . ILE B 1 221 ? -36.756 91.372 77.325 1.00 32.92 205 ILE B CA 1
ATOM 3747 C C . ILE B 1 221 ? -35.990 92.686 77.446 1.00 32.55 205 ILE B C 1
ATOM 3748 O O . ILE B 1 221 ? -35.098 92.965 76.644 1.00 31.88 205 ILE B O 1
ATOM 3753 N N . PRO B 1 222 ? -36.318 93.540 78.435 1.00 32.34 206 PRO B N 1
ATOM 3754 C CA . PRO B 1 222 ? -35.633 94.827 78.571 1.00 32.53 206 PRO B CA 1
ATOM 3755 C C . PRO B 1 222 ? -34.186 94.617 79.041 1.00 31.28 206 PRO B C 1
ATOM 3756 O O . PRO B 1 222 ? -33.919 93.662 79.803 1.00 31.63 206 PRO B O 1
ATOM 3760 N N . VAL B 1 223 ? -33.275 95.468 78.557 1.00 31.12 207 VAL B N 1
ATOM 3761 C CA . VAL B 1 223 ? -31.861 95.490 79.033 1.00 31.37 207 VAL B CA 1
ATOM 3762 C C . VAL B 1 223 ? -31.911 95.722 80.547 1.00 30.36 207 VAL B C 1
ATOM 3763 O O . VAL B 1 223 ? -32.798 96.463 80.989 1.00 30.60 207 VAL B O 1
ATOM 3767 N N . GLY B 1 224 ? -31.024 95.076 81.296 1.00 31.30 208 GLY B N 1
ATOM 3768 C CA . GLY B 1 224 ? -31.103 95.067 82.773 1.00 30.88 208 GLY B CA 1
ATOM 3769 C C . GLY B 1 224 ? -31.603 93.741 83.274 1.00 30.48 208 GLY B C 1
ATOM 3770 O O . GLY B 1 224 ? -31.399 93.440 84.468 1.00 29.10 208 GLY B O 1
ATOM 3771 N N . SER B 1 225 ? -32.286 92.977 82.423 1.00 29.12 209 SER B N 1
ATOM 3772 C CA . SER B 1 225 ? -32.846 91.646 82.756 1.00 28.24 209 SER B CA 1
ATOM 3773 C C . SER B 1 225 ? -31.746 90.593 82.799 1.00 28.55 209 SER B C 1
ATOM 3774 O O . SER B 1 225 ? -30.725 90.753 82.116 1.00 28.72 209 SER B O 1
ATOM 3777 N N . VAL B 1 226 ? -31.969 89.554 83.608 1.00 29.26 210 VAL B N 1
ATOM 3778 C CA . VAL B 1 226 ? -31.165 88.307 83.583 1.00 29.55 210 VAL B CA 1
ATOM 3779 C C . VAL B 1 226 ? -32.146 87.167 83.347 1.00 29.37 210 VAL B C 1
ATOM 3780 O O . VAL B 1 226 ? -33.199 87.134 84.004 1.00 29.83 210 VAL B O 1
ATOM 3784 N N . VAL B 1 227 ? -31.836 86.305 82.384 1.00 28.81 211 VAL B N 1
ATOM 3785 C CA . VAL B 1 227 ? -32.643 85.090 82.115 1.00 28.77 211 VAL B CA 1
ATOM 3786 C C . VAL B 1 227 ? -31.869 83.914 82.687 1.00 29.39 211 VAL B C 1
ATOM 3787 O O . VAL B 1 227 ? -30.691 83.752 82.337 1.00 32.46 211 VAL B O 1
ATOM 3791 N N . ILE B 1 228 ? -32.494 83.169 83.589 1.00 28.31 212 ILE B N 1
ATOM 3792 C CA . ILE B 1 228 ? -31.922 81.906 84.120 1.00 28.19 212 ILE B CA 1
ATOM 3793 C C . ILE B 1 228 ? -32.751 80.778 83.527 1.00 27.94 212 ILE B C 1
ATOM 3794 O O . ILE B 1 228 ? -33.988 80.811 83.635 1.00 29.87 212 ILE B O 1
ATOM 3799 N N . ARG B 1 229 ? -32.086 79.826 82.900 1.00 28.47 213 ARG B N 1
ATOM 3800 C CA . ARG B 1 229 ? -32.815 78.696 82.283 1.00 30.58 213 ARG B CA 1
ATOM 3801 C C . ARG B 1 229 ? -32.006 77.418 82.443 1.00 29.19 213 ARG B C 1
ATOM 3802 O O . ARG B 1 229 ? -30.769 77.469 82.530 1.00 27.63 213 ARG B O 1
ATOM 3810 N N . ASP B 1 230 ? -32.730 76.310 82.502 1.00 29.61 214 ASP B N 1
ATOM 3811 C CA . ASP B 1 230 ? -32.126 74.969 82.469 1.00 30.13 214 ASP B CA 1
ATOM 3812 C C . ASP B 1 230 ? -31.288 74.902 81.188 1.00 30.59 214 ASP B C 1
ATOM 3813 O O . ASP B 1 230 ? -31.792 75.325 80.122 1.00 29.70 214 ASP B O 1
ATOM 3818 N N . GLY B 1 231 ? -30.045 74.440 81.285 1.00 30.33 215 GLY B N 1
ATOM 3819 C CA . GLY B 1 231 ? -29.146 74.304 80.126 1.00 30.10 215 GLY B CA 1
ATOM 3820 C C . GLY B 1 231 ? -29.709 73.357 79.070 1.00 30.48 215 GLY B C 1
ATOM 3821 O O . GLY B 1 231 ? -29.272 73.437 77.912 1.00 30.70 215 GLY B O 1
ATOM 3822 N N . ARG B 1 232 ? -30.675 72.520 79.437 1.00 29.78 216 ARG B N 1
ATOM 3823 C CA . ARG B 1 232 ? -31.312 71.532 78.541 1.00 30.45 216 ARG B CA 1
ATOM 3824 C C . ARG B 1 232 ? -32.580 72.118 77.890 1.00 29.96 216 ARG B C 1
ATOM 3825 O O . ARG B 1 232 ? -33.210 71.390 77.121 1.00 30.57 216 ARG B O 1
ATOM 3833 N N . LEU B 1 233 ? -32.960 73.360 78.194 1.00 28.98 217 LEU B N 1
ATOM 3834 C CA . LEU B 1 233 ? -34.186 73.966 77.615 1.00 29.09 217 LEU B CA 1
ATOM 3835 C C . LEU B 1 233 ? -34.046 74.044 76.090 1.00 29.24 217 LEU B C 1
ATOM 3836 O O . LEU B 1 233 ? -33.008 74.512 75.596 1.00 29.00 217 LEU B O 1
ATOM 3841 N N . TRP B 1 234 ? -35.075 73.621 75.374 1.00 29.76 218 TRP B N 1
ATOM 3842 C CA . TRP B 1 234 ? -35.117 73.792 73.900 1.00 30.55 218 TRP B CA 1
ATOM 3843 C C . TRP B 1 234 ? -35.318 75.280 73.606 1.00 30.80 218 TRP B C 1
ATOM 3844 O O . TRP B 1 234 ? -36.154 75.924 74.259 1.00 30.58 218 TRP B O 1
ATOM 3855 N N . HIS B 1 235 ? -34.571 75.796 72.642 1.00 31.92 219 HIS B N 1
ATOM 3856 C CA . HIS B 1 235 ? -34.653 77.211 72.224 1.00 31.92 219 HIS B CA 1
ATOM 3857 C C . HIS B 1 235 ? -34.028 77.355 70.831 1.00 33.74 219 HIS B C 1
ATOM 3858 O O . HIS B 1 235 ? -33.412 76.377 70.354 1.00 33.09 219 HIS B O 1
ATOM 3865 N N . ARG B 1 236 ? -34.183 78.525 70.223 1.00 34.97 220 ARG B N 1
ATOM 3866 C CA . ARG B 1 236 ? -33.447 78.877 68.983 1.00 37.42 220 ARG B CA 1
ATOM 3867 C C . ARG B 1 236 ? -33.295 80.396 68.903 1.00 36.48 220 ARG B C 1
ATOM 3868 O O . ARG B 1 236 ? -34.235 81.116 69.291 1.00 33.61 220 ARG B O 1
ATOM 3876 N N . GLY B 1 237 ? -32.112 80.819 68.475 1.00 38.05 221 GLY B N 1
ATOM 3877 C CA . GLY B 1 237 ? -31.883 82.166 67.931 1.00 39.01 221 GLY B CA 1
ATOM 3878 C C . GLY B 1 237 ? -32.703 82.351 66.673 1.00 38.85 221 GLY B C 1
ATOM 3879 O O . GLY B 1 237 ? -32.913 81.359 65.914 1.00 40.40 221 GLY B O 1
ATOM 3880 N N . VAL B 1 238 ? -33.205 83.565 66.476 1.00 38.24 222 VAL B N 1
ATOM 3881 C CA . VAL B 1 238 ? -34.096 83.906 65.335 1.00 40.36 222 VAL B CA 1
ATOM 3882 C C . VAL B 1 238 ? -33.524 85.144 64.647 1.00 39.70 222 VAL B C 1
ATOM 3883 O O . VAL B 1 238 ? -32.636 85.813 65.190 1.00 37.42 222 VAL B O 1
ATOM 3887 N N . PRO B 1 239 ? -33.986 85.440 63.413 1.00 40.04 223 PRO B N 1
ATOM 3888 C CA . PRO B 1 239 ? -33.478 86.579 62.656 1.00 40.77 223 PRO B CA 1
ATOM 3889 C C . PRO B 1 239 ? -33.539 87.901 63.436 1.00 39.62 223 PRO B C 1
ATOM 3890 O O . PRO B 1 239 ? -34.522 88.177 64.086 1.00 39.84 223 PRO B O 1
ATOM 3894 N N . ASN B 1 240 ? -32.451 88.653 63.364 1.00 38.57 224 ASN B N 1
ATOM 3895 C CA . ASN B 1 240 ? -32.398 90.080 63.771 1.00 37.61 224 ASN B CA 1
ATOM 3896 C C . ASN B 1 240 ? -32.767 90.936 62.560 1.00 38.95 224 ASN B C 1
ATOM 3897 O O . ASN B 1 240 ? -31.979 90.992 61.630 1.00 40.50 224 ASN B O 1
ATOM 3902 N N . LEU B 1 241 ? -33.963 91.519 62.546 1.00 39.26 225 LEU B N 1
ATOM 3903 C CA . LEU B 1 241 ? -34.500 92.337 61.422 1.00 41.60 225 LEU B CA 1
ATOM 3904 C C . LEU B 1 241 ? -34.348 93.835 61.745 1.00 41.47 225 LEU B C 1
ATOM 3905 O O . LEU B 1 241 ? -34.995 94.658 61.080 1.00 43.08 225 LEU B O 1
ATOM 3910 N N . SER B 1 242 ? -33.538 94.195 62.738 1.00 39.62 226 SER B N 1
ATOM 3911 C CA . SER B 1 242 ? -33.217 95.605 63.101 1.00 39.55 226 SER B CA 1
ATOM 3912 C C . SER B 1 242 ? -31.931 96.030 62.392 1.00 40.09 226 SER B C 1
ATOM 3913 O O . SER B 1 242 ? -31.273 95.160 61.812 1.00 41.24 226 SER B O 1
ATOM 3916 N N . ALA B 1 243 ? -31.535 97.293 62.557 1.00 40.53 227 ALA B N 1
ATOM 3917 C CA . ALA B 1 243 ? -30.342 97.909 61.943 1.00 41.94 227 ALA B CA 1
ATOM 3918 C C . ALA B 1 243 ? -29.094 97.755 62.828 1.00 41.76 227 ALA B C 1
ATOM 3919 O O . ALA B 1 243 ? -28.042 98.260 62.419 1.00 43.56 227 ALA B O 1
ATOM 3921 N N . ALA B 1 244 ? -29.202 97.130 64.004 1.00 40.04 228 ALA B N 1
ATOM 3922 C CA . ALA B 1 244 ? -28.117 97.094 65.009 1.00 39.74 228 ALA B CA 1
ATOM 3923 C C . ALA B 1 244 ? -27.866 95.656 65.447 1.00 38.15 228 ALA B C 1
ATOM 3924 O O . ALA B 1 244 ? -28.810 94.891 65.631 1.00 38.05 228 ALA B O 1
ATOM 3926 N N . PRO B 1 245 ? -26.593 95.239 65.625 1.00 38.32 229 PRO B N 1
ATOM 3927 C CA . PRO B 1 245 ? -26.267 93.960 66.249 1.00 38.05 229 PRO B CA 1
ATOM 3928 C C . PRO B 1 245 ? -26.863 93.872 67.658 1.00 37.72 229 PRO B C 1
ATOM 3929 O O . PRO B 1 245 ? -26.914 94.873 68.311 1.00 38.00 229 PRO B O 1
ATOM 3933 N N . ARG B 1 246 ? -27.329 92.682 68.046 1.00 37.91 230 ARG B N 1
ATOM 3934 C CA . ARG B 1 246 ? -28.038 92.371 69.312 1.00 37.73 230 ARG B CA 1
ATOM 3935 C C . ARG B 1 246 ? -27.089 91.532 70.160 1.00 35.95 230 ARG B C 1
ATOM 3936 O O . ARG B 1 246 ? -26.942 90.338 69.920 1.00 36.46 230 ARG B O 1
ATOM 3944 N N . PRO B 1 247 ? -26.311 92.134 71.091 1.00 35.20 231 PRO B N 1
ATOM 3945 C CA . PRO B 1 247 ? -25.350 91.389 71.891 1.00 34.68 231 PRO B CA 1
ATOM 3946 C C . PRO B 1 247 ? -26.004 90.776 73.138 1.00 33.89 231 PRO B C 1
ATOM 3947 O O . PRO B 1 247 ? -26.825 91.414 73.789 1.00 31.80 231 PRO B O 1
ATOM 3951 N N . LEU B 1 248 ? -25.616 89.540 73.420 1.00 35.45 232 LEU B N 1
ATOM 3952 C CA . LEU B 1 248 ? -25.962 88.796 74.650 1.00 35.29 232 LEU B CA 1
ATOM 3953 C C . LEU B 1 248 ? -24.656 88.363 75.326 1.00 34.77 232 LEU B C 1
ATOM 3954 O O . LEU B 1 248 ? -23.739 87.874 74.625 1.00 35.39 232 LEU B O 1
ATOM 3959 N N . LEU B 1 249 ? -24.573 88.533 76.631 1.00 33.02 233 LEU B N 1
ATOM 3960 C CA . LEU B 1 249 ? -23.486 87.957 77.460 1.00 32.94 233 LEU B CA 1
ATOM 3961 C C . LEU B 1 249 ? -24.049 86.666 78.060 1.00 31.04 233 LEU B C 1
ATOM 3962 O O . LEU B 1 249 ? -25.210 86.671 78.500 1.00 30.06 233 LEU B O 1
ATOM 3967 N N . ALA B 1 250 ? -23.283 85.584 78.028 1.00 31.32 234 ALA B N 1
ATOM 3968 C CA . ALA B 1 250 ? -23.740 84.239 78.447 1.00 31.68 234 ALA B CA 1
ATOM 3969 C C . ALA B 1 250 ? -22.803 83.701 79.527 1.00 31.35 234 ALA B C 1
ATOM 3970 O O . ALA B 1 250 ? -21.579 83.718 79.350 1.00 33.78 234 ALA B O 1
ATOM 3972 N N . MET B 1 251 ? -23.392 83.231 80.615 1.00 29.96 235 MET B N 1
ATOM 3973 C CA . MET B 1 251 ? -22.700 82.452 81.659 1.00 30.02 235 MET B CA 1
ATOM 3974 C C . MET B 1 251 ? -23.477 81.145 81.854 1.00 29.28 235 MET B C 1
ATOM 3975 O O . MET B 1 251 ? -24.641 81.058 81.429 1.00 28.94 235 MET B O 1
ATOM 3980 N N . THR B 1 252 ? -22.834 80.152 82.452 1.00 29.63 236 THR B N 1
ATOM 3981 C CA . THR B 1 252 ? -23.471 78.859 82.769 1.00 29.25 236 THR B CA 1
ATOM 3982 C C . THR B 1 252 ? -22.918 78.325 84.080 1.00 29.20 236 THR B C 1
ATOM 3983 O O . THR B 1 252 ? -21.694 78.121 84.179 1.00 29.74 236 THR B O 1
ATOM 3987 N N . HIS B 1 253 ? -23.802 78.131 85.045 1.00 29.05 237 HIS B N 1
ATOM 3988 C CA . HIS B 1 253 ? -23.483 77.496 86.351 1.00 29.80 237 HIS B CA 1
ATOM 3989 C C . HIS B 1 253 ? -23.687 75.995 86.198 1.00 29.84 237 HIS B C 1
ATOM 3990 O O . HIS B 1 253 ? -24.689 75.593 85.571 1.00 29.59 237 HIS B O 1
ATOM 3997 N N . TYR B 1 254 ? -22.737 75.213 86.708 1.00 30.20 238 TYR B N 1
ATOM 3998 C CA . TYR B 1 254 ? -22.780 73.742 86.699 1.00 31.27 238 TYR B CA 1
ATOM 3999 C C . TYR B 1 254 ? -22.603 73.215 88.117 1.00 32.91 238 TYR B C 1
ATOM 4000 O O . TYR B 1 254 ? -21.907 73.840 88.934 1.00 31.31 238 TYR B O 1
ATOM 4009 N N . THR B 1 255 ? -23.154 72.032 88.364 1.00 33.80 239 THR B N 1
ATOM 4010 C CA . THR B 1 255 ? -22.781 71.202 89.530 1.00 35.82 239 THR B CA 1
ATOM 4011 C C . THR B 1 255 ? -21.257 71.074 89.510 1.00 36.77 239 THR B C 1
ATOM 4012 O O . THR B 1 255 ? -20.646 71.103 88.410 1.00 34.91 239 THR B O 1
ATOM 4016 N N . GLU B 1 256 ? -20.680 70.965 90.700 1.00 37.26 240 GLU B N 1
ATOM 4017 C CA . GLU B 1 256 ? -19.234 70.868 90.965 1.00 40.47 240 GLU B CA 1
ATOM 4018 C C . GLU B 1 256 ? -18.632 69.697 90.178 1.00 39.48 240 GLU B C 1
ATOM 4019 O O . GLU B 1 256 ? -17.458 69.765 89.843 1.00 39.02 240 GLU B O 1
ATOM 4025 N N . TRP B 1 257 ? -19.402 68.631 89.950 1.00 38.24 241 TRP B N 1
ATOM 4026 C CA . TRP B 1 257 ? -18.893 67.355 89.382 1.00 38.33 241 TRP B CA 1
ATOM 4027 C C . TRP B 1 257 ? -18.961 67.344 87.850 1.00 37.17 241 TRP B C 1
ATOM 4028 O O . TRP B 1 257 ? -18.491 66.357 87.265 1.00 37.18 241 TRP B O 1
ATOM 4039 N N . PHE B 1 258 ? -19.519 68.364 87.199 1.00 35.87 242 PHE B N 1
ATOM 4040 C CA . PHE B 1 258 ? -19.589 68.376 85.713 1.00 36.22 242 PHE B CA 1
ATOM 4041 C C . PHE B 1 258 ? -18.284 68.946 85.153 1.00 37.43 242 PHE B C 1
ATOM 4042 O O . PHE B 1 258 ? -17.916 70.079 85.514 1.00 35.98 242 PHE B O 1
ATOM 4050 N N . ASP B 1 259 ? -17.607 68.187 84.283 1.00 38.12 243 ASP B N 1
ATOM 4051 C CA . ASP B 1 259 ? -16.270 68.544 83.746 1.00 39.57 243 ASP B CA 1
ATOM 4052 C C . ASP B 1 259 ? -16.422 69.698 82.749 1.00 38.64 243 ASP B C 1
ATOM 4053 O O . ASP B 1 259 ? -17.126 69.526 81.740 1.00 37.16 243 ASP B O 1
ATOM 4058 N N . MET B 1 260 ? -15.757 70.820 83.016 1.00 38.82 244 MET B N 1
ATOM 4059 C CA . MET B 1 260 ? -15.661 71.980 82.091 1.00 38.71 244 MET B CA 1
ATOM 4060 C C . MET B 1 260 ? -14.241 72.518 82.149 1.00 39.41 244 MET B C 1
ATOM 4061 O O . MET B 1 260 ? -13.596 72.468 83.194 1.00 39.46 244 MET B O 1
ATOM 4066 N N . PRO B 1 261 ? -13.712 73.087 81.042 1.00 39.67 245 PRO B N 1
ATOM 4067 C CA . PRO B 1 261 ? -12.446 73.806 81.098 1.00 40.58 245 PRO B CA 1
ATOM 4068 C C . PRO B 1 261 ? -12.678 75.081 81.905 1.00 39.10 245 PRO B C 1
ATOM 4069 O O . PRO B 1 261 ? -13.786 75.608 81.924 1.00 37.43 245 PRO B O 1
ATOM 4073 N N . PRO B 1 262 ? -11.655 75.597 82.611 1.00 40.24 246 PRO B N 1
ATOM 4074 C CA . PRO B 1 262 ? -11.814 76.829 83.388 1.00 40.22 246 PRO B CA 1
ATOM 4075 C C . PRO B 1 262 ? -11.944 78.076 82.490 1.00 40.30 246 PRO B C 1
ATOM 4076 O O . PRO B 1 262 ? -11.471 78.063 81.368 1.00 39.99 246 PRO B O 1
ATOM 4080 N N . ILE B 1 263 ? -12.592 79.116 83.007 1.00 38.92 247 ILE B N 1
ATOM 4081 C CA . ILE B 1 263 ? -12.570 80.485 82.417 1.00 39.85 247 ILE B CA 1
ATOM 4082 C C . ILE B 1 263 ? -11.180 81.077 82.678 1.00 41.76 247 ILE B C 1
ATOM 4083 O O . ILE B 1 263 ? -10.746 81.062 83.844 1.00 41.83 247 ILE B O 1
ATOM 4088 N N . GLN B 1 264 ? -10.540 81.605 81.638 1.00 43.09 248 GLN B N 1
ATOM 4089 C CA . GLN B 1 264 ? -9.246 82.326 81.749 1.00 46.38 248 GLN B CA 1
ATOM 4090 C C . GLN B 1 264 ? -9.556 83.747 82.238 1.00 44.38 248 GLN B C 1
ATOM 4091 O O . GLN B 1 264 ? -10.247 84.468 81.521 1.00 42.56 248 GLN B O 1
ATOM 4097 N N . LEU B 1 265 ? -9.068 84.138 83.414 1.00 44.66 249 LEU B N 1
ATOM 4098 C CA . LEU B 1 265 ? -9.248 85.514 83.961 1.00 44.60 249 LEU B CA 1
ATOM 4099 C C . LEU B 1 265 ? -7.889 86.097 84.328 1.00 46.11 249 LEU B C 1
ATOM 4100 O O . LEU B 1 265 ? -6.986 85.367 84.732 1.00 46.42 249 LEU B O 1
ATOM 4105 N N . PRO B 1 266 ? -7.707 87.433 84.230 1.00 47.16 250 PRO B N 1
ATOM 4106 C CA . PRO B 1 266 ? -6.472 88.075 84.690 1.00 48.98 250 PRO B CA 1
ATOM 4107 C C . PRO B 1 266 ? -6.371 87.927 86.215 1.00 50.13 250 PRO B C 1
ATOM 4108 O O . PRO B 1 266 ? -7.399 87.961 86.882 1.00 48.58 250 PRO B O 1
ATOM 4112 N N . ASP B 1 267 ? -5.155 87.758 86.740 1.00 52.49 251 ASP B N 1
ATOM 4113 C CA . ASP B 1 267 ? -4.936 87.574 88.199 1.00 53.57 251 ASP B CA 1
ATOM 4114 C C . ASP B 1 267 ? -5.265 88.878 88.941 1.00 53.01 251 ASP B C 1
ATOM 4115 O O . ASP B 1 267 ? -5.383 88.826 90.169 1.00 53.92 251 ASP B O 1
ATOM 4120 N N . THR B 1 268 ? -5.472 89.985 88.224 1.00 52.72 252 THR B N 1
ATOM 4121 C CA . THR B 1 268 ? -5.901 91.284 88.810 1.00 53.55 252 THR B CA 1
ATOM 4122 C C . THR B 1 268 ? -7.314 91.184 89.413 1.00 52.49 252 THR B C 1
ATOM 4123 O O . THR B 1 268 ? -7.656 92.086 90.189 1.00 53.44 252 THR B O 1
ATOM 4127 N N . VAL B 1 269 ? -8.110 90.146 89.104 1.00 50.56 253 VAL B N 1
ATOM 4128 C CA . VAL B 1 269 ? -9.456 89.949 89.728 1.00 49.00 253 VAL B CA 1
ATOM 4129 C C . VAL B 1 269 ? -9.432 88.739 90.674 1.00 48.99 253 VAL B C 1
ATOM 4130 O O . VAL B 1 269 ? -10.496 88.440 91.271 1.00 46.56 253 VAL B O 1
ATOM 4134 N N . LYS B 1 270 ? -8.280 88.079 90.851 1.00 49.73 254 LYS B N 1
ATOM 4135 C CA . LYS B 1 270 ? -8.198 86.843 91.670 1.00 51.07 254 LYS B CA 1
ATOM 4136 C C . LYS B 1 270 ? -8.677 87.134 93.097 1.00 50.73 254 LYS B C 1
ATOM 4137 O O . LYS B 1 270 ? -9.394 86.289 93.647 1.00 48.76 254 LYS B O 1
ATOM 4143 N N . SER B 1 271 ? -8.312 88.293 93.661 1.00 52.17 255 SER B N 1
ATOM 4144 C CA . SER B 1 271 ? -8.607 88.674 95.065 1.00 53.32 255 SER B CA 1
ATOM 4145 C C . SER B 1 271 ? -10.109 88.529 95.353 1.00 51.54 255 SER B C 1
ATOM 4146 O O . SER B 1 271 ? -10.440 87.905 96.379 1.00 51.55 255 SER B O 1
ATOM 4149 N N . TRP B 1 272 ? -10.985 89.058 94.492 1.00 47.83 256 TRP B N 1
ATOM 4150 C CA . TRP B 1 272 ? -12.452 89.071 94.751 1.00 46.58 256 TRP B CA 1
ATOM 4151 C C . TRP B 1 272 ? -13.160 87.874 94.092 1.00 45.49 256 TRP B C 1
ATOM 4152 O O . TRP B 1 272 ? -14.205 87.463 94.628 1.00 44.46 256 TRP B O 1
ATOM 4163 N N . VAL B 1 273 ? -12.637 87.315 92.997 1.00 45.19 257 VAL B N 1
ATOM 4164 C CA . VAL B 1 273 ? -13.245 86.101 92.357 1.00 43.85 257 VAL B CA 1
ATOM 4165 C C . VAL B 1 273 ? -12.934 84.872 93.225 1.00 44.76 257 VAL B C 1
ATOM 4166 O O . VAL B 1 273 ? -13.885 84.170 93.615 1.00 42.51 257 VAL B O 1
ATOM 4170 N N . ASP B 1 274 ? -11.660 84.627 93.544 1.00 47.56 258 ASP B N 1
ATOM 4171 C CA . ASP B 1 274 ? -11.241 83.381 94.240 1.00 49.89 258 ASP B CA 1
ATOM 4172 C C . ASP B 1 274 ? -11.686 83.397 95.715 1.00 51.91 258 ASP B C 1
ATOM 4173 O O . ASP B 1 274 ? -11.878 82.307 96.272 1.00 53.44 258 ASP B O 1
ATOM 4178 N N . GLY B 1 275 ? -11.872 84.561 96.341 1.00 53.06 259 GLY B N 1
ATOM 4179 C CA . GLY B 1 275 ? -12.358 84.644 97.741 1.00 55.27 259 GLY B CA 1
ATOM 4180 C C . GLY B 1 275 ? -13.770 84.073 97.927 1.00 53.91 259 GLY B C 1
ATOM 4181 O O . GLY B 1 275 ? -14.037 83.460 98.980 1.00 53.93 259 GLY B O 1
ATOM 4182 N N . SER B 1 276 ? -14.632 84.233 96.917 1.00 50.14 260 SER B N 1
ATOM 4183 C CA . SER B 1 276 ? -16.117 84.254 97.027 1.00 47.99 260 SER B CA 1
ATOM 4184 C C . SER B 1 276 ? -16.697 82.869 97.337 1.00 47.02 260 SER B C 1
ATOM 4185 O O . SER B 1 276 ? -16.128 81.865 96.865 1.00 48.56 260 SER B O 1
ATOM 4188 N N . ASP B 1 277 ? -17.826 82.817 98.055 1.00 45.70 261 ASP B N 1
ATOM 4189 C CA . ASP B 1 277 ? -18.667 81.595 98.172 1.00 46.08 261 ASP B CA 1
ATOM 4190 C C . ASP B 1 277 ? -19.587 81.469 96.939 1.00 42.53 261 ASP B C 1
ATOM 4191 O O . ASP B 1 277 ? -20.399 80.538 96.909 1.00 41.94 261 ASP B O 1
ATOM 4196 N N . ARG B 1 278 ? -19.478 82.398 95.985 1.00 39.56 262 ARG B N 1
ATOM 4197 C CA . ARG B 1 278 ? -20.080 82.314 94.627 1.00 38.57 262 ARG B CA 1
ATOM 4198 C C . ARG B 1 278 ? -18.988 81.800 93.683 1.00 37.73 262 ARG B C 1
ATOM 4199 O O . ARG B 1 278 ? -18.165 82.607 93.207 1.00 38.71 262 ARG B O 1
ATOM 4207 N N . HIS B 1 279 ? -18.935 80.481 93.501 1.00 36.57 263 HIS B N 1
ATOM 4208 C CA . HIS B 1 279 ? -17.769 79.781 92.911 1.00 36.58 263 HIS B CA 1
ATOM 4209 C C . HIS B 1 279 ? -17.709 80.039 91.407 1.00 35.41 263 HIS B C 1
ATOM 4210 O O . HIS B 1 279 ? -18.778 80.079 90.726 1.00 33.43 263 HIS B O 1
ATOM 4217 N N . THR B 1 280 ? -16.486 80.208 90.918 1.00 35.91 264 THR B N 1
ATOM 4218 C CA . THR B 1 280 ? -16.141 80.307 89.475 1.00 36.48 264 THR B CA 1
ATOM 4219 C C . THR B 1 280 ? -15.076 79.251 89.191 1.00 37.27 264 THR B C 1
ATOM 4220 O O . THR B 1 280 ? -14.119 79.180 89.957 1.00 37.83 264 THR B O 1
ATOM 4224 N N . HIS B 1 281 ? -15.248 78.441 88.150 1.00 36.81 265 HIS B N 1
ATOM 4225 C CA . HIS B 1 281 ? -14.181 77.541 87.649 1.00 38.18 265 HIS B CA 1
ATOM 4226 C C . HIS B 1 281 ? -13.231 78.394 86.816 1.00 39.15 265 HIS B C 1
ATOM 4227 O O . HIS B 1 281 ? -13.510 78.582 85.624 1.00 37.36 265 HIS B O 1
ATOM 4234 N N . ALA B 1 282 ? -12.184 78.939 87.447 1.00 40.61 266 ALA B N 1
ATOM 4235 C CA . ALA B 1 282 ? -11.317 79.989 86.867 1.00 42.37 266 ALA B CA 1
ATOM 4236 C C . ALA B 1 282 ? -9.856 79.539 86.864 1.00 44.65 266 ALA B C 1
ATOM 4237 O O . ALA B 1 282 ? -9.419 78.902 87.832 1.00 44.77 266 ALA B O 1
ATOM 4239 N N . HIS B 1 283 ? -9.145 79.865 85.781 1.00 46.16 267 HIS B N 1
ATOM 4240 C CA . HIS B 1 283 ? -7.665 79.837 85.689 1.00 48.78 267 HIS B CA 1
ATOM 4241 C C . HIS B 1 283 ? -7.185 81.287 85.645 1.00 48.85 267 HIS B C 1
ATOM 4242 O O . HIS B 1 283 ? -7.577 81.992 84.699 1.00 47.00 267 HIS B O 1
ATOM 4249 N N . PHE B 1 284 ? -6.397 81.716 86.633 1.00 49.94 268 PHE B N 1
ATOM 4250 C CA . PHE B 1 284 ? -5.889 83.110 86.726 1.00 52.03 268 PHE B CA 1
ATOM 4251 C C . PHE B 1 284 ? -4.541 83.190 86.003 1.00 55.22 268 PHE B C 1
ATOM 4252 O O . PHE B 1 284 ? -3.625 82.444 86.343 1.00 56.49 268 PHE B O 1
ATOM 4260 N N . VAL B 1 285 ? -4.446 84.118 85.054 1.00 58.02 269 VAL B N 1
ATOM 4261 C CA . VAL B 1 285 ? -3.293 84.329 84.129 1.00 61.58 269 VAL B CA 1
ATOM 4262 C C . VAL B 1 285 ? -2.569 85.616 84.554 1.00 64.70 269 VAL B C 1
ATOM 4263 O O . VAL B 1 285 ? -3.257 86.560 84.958 1.00 63.84 269 VAL B O 1
ATOM 4267 N N . ALA B 1 286 ? -1.239 85.627 84.476 1.00 69.08 270 ALA B N 1
ATOM 4268 C CA . ALA B 1 286 ? -0.391 86.754 84.900 1.00 71.60 270 ALA B CA 1
ATOM 4269 C C . ALA B 1 286 ? -0.590 88.001 84.036 1.00 72.79 270 ALA B C 1
ATOM 4270 O O . ALA B 1 286 ? -0.545 89.076 84.634 1.00 78.71 270 ALA B O 1
ATOM 4272 N N . GLY B 1 287 ? -0.780 87.906 82.724 1.00 72.85 271 GLY B N 1
ATOM 4273 C CA . GLY B 1 287 ? -0.880 89.113 81.891 1.00 72.99 271 GLY B CA 1
ATOM 4274 C C . GLY B 1 287 ? -2.325 89.514 81.671 1.00 72.31 271 GLY B C 1
ATOM 4275 O O . GLY B 1 287 ? -3.232 89.139 82.482 1.00 70.90 271 GLY B O 1
ATOM 4276 N N . ASP B 1 288 ? -2.568 90.111 80.500 1.00 72.48 272 ASP B N 1
ATOM 4277 C CA . ASP B 1 288 ? -3.912 90.203 79.873 1.00 71.95 272 ASP B CA 1
ATOM 4278 C C . ASP B 1 288 ? -4.246 88.861 79.220 1.00 69.73 272 ASP B C 1
ATOM 4279 O O . ASP B 1 288 ? -3.320 88.145 78.788 1.00 72.09 272 ASP B O 1
ATOM 4284 N N . VAL B 1 289 ? -5.537 88.551 79.157 1.00 65.67 273 VAL B N 1
ATOM 4285 C CA . VAL B 1 289 ? -6.100 87.365 78.455 1.00 64.14 273 VAL B CA 1
ATOM 4286 C C . VAL B 1 289 ? -6.585 87.809 77.068 1.00 62.80 273 VAL B C 1
ATOM 4287 O O . VAL B 1 289 ? -7.249 88.834 76.986 1.00 60.19 273 VAL B O 1
ATOM 4291 N N . ASP B 1 290 ? -6.259 87.043 76.028 1.00 64.26 274 ASP B N 1
ATOM 4292 C CA . ASP B 1 290 ? -6.856 87.164 74.670 1.00 65.34 274 ASP B CA 1
ATOM 4293 C C . ASP B 1 290 ? -8.224 86.462 74.689 1.00 62.09 274 ASP B C 1
ATOM 4294 O O . ASP B 1 290 ? -8.284 85.238 74.426 1.00 61.41 274 ASP B O 1
ATOM 4299 N N . HIS B 1 291 ? -9.281 87.204 75.022 1.00 59.22 275 HIS B N 1
ATOM 4300 C CA . HIS B 1 291 ? -10.678 86.696 75.132 1.00 57.84 275 HIS B CA 1
ATOM 4301 C C . HIS B 1 291 ? -11.209 86.251 73.767 1.00 57.32 275 HIS B C 1
ATOM 4302 O O . HIS B 1 291 ? -12.066 85.355 73.743 1.00 53.79 275 HIS B O 1
ATOM 4309 N N . LEU B 1 292 ? -10.731 86.829 72.664 1.00 59.92 276 LEU B N 1
ATOM 4310 C CA . LEU B 1 292 ? -11.295 86.525 71.318 1.00 63.97 276 LEU B CA 1
ATOM 4311 C C . LEU B 1 292 ? -10.778 85.167 70.814 1.00 67.97 276 LEU B C 1
ATOM 4312 O O . LEU B 1 292 ? -11.604 84.408 70.285 1.00 67.94 276 LEU B O 1
ATOM 4317 N N . THR B 1 293 ? -9.496 84.836 71.026 1.00 73.91 277 THR B N 1
ATOM 4318 C CA . THR B 1 293 ? -8.841 83.604 70.487 1.00 76.73 277 THR B CA 1
ATOM 4319 C C . THR B 1 293 ? -8.488 82.607 71.596 1.00 77.96 277 THR B C 1
ATOM 4320 O O . THR B 1 293 ? -8.526 81.401 71.322 1.00 80.00 277 THR B O 1
ATOM 4324 N N . GLY B 1 294 ? -8.061 83.080 72.767 1.00 78.37 278 GLY B N 1
ATOM 4325 C CA . GLY B 1 294 ? -7.421 82.240 73.798 1.00 78.96 278 GLY B CA 1
ATOM 4326 C C . GLY B 1 294 ? -6.022 81.808 73.383 1.00 80.87 278 GLY B C 1
ATOM 4327 O O . GLY B 1 294 ? -5.706 80.630 73.587 1.00 80.91 278 GLY B O 1
ATOM 4328 N N . ASP B 1 295 ? -5.217 82.738 72.854 1.00 83.47 279 ASP B N 1
ATOM 4329 C CA . ASP B 1 295 ? -3.852 82.500 72.309 1.00 88.19 279 ASP B CA 1
ATOM 4330 C C . ASP B 1 295 ? -2.763 82.973 73.286 1.00 88.48 279 ASP B C 1
ATOM 4331 O O . ASP B 1 295 ? -1.604 83.062 72.849 1.00 88.80 279 ASP B O 1
ATOM 4336 N N . HIS B 1 296 ? -3.107 83.280 74.539 1.00 87.61 280 HIS B N 1
ATOM 4337 C CA . HIS B 1 296 ? -2.133 83.584 75.628 1.00 87.83 280 HIS B CA 1
ATOM 4338 C C . HIS B 1 296 ? -1.346 82.313 75.964 1.00 84.91 280 HIS B C 1
ATOM 4339 O O . HIS B 1 296 ? -1.877 81.206 75.881 1.00 81.99 280 HIS B O 1
ATOM 4346 N N . PRO B 1 297 ? -0.067 82.435 76.397 1.00 82.61 281 PRO B N 1
ATOM 4347 C CA . PRO B 1 297 ? 0.918 81.373 76.193 1.00 81.13 281 PRO B CA 1
ATOM 4348 C C . PRO B 1 297 ? 0.969 80.211 77.205 1.00 78.05 281 PRO B C 1
ATOM 4349 O O . PRO B 1 297 ? 1.680 79.252 76.921 1.00 81.09 281 PRO B O 1
ATOM 4353 N N . PHE B 1 298 ? 0.242 80.291 78.326 1.00 71.73 282 PHE B N 1
ATOM 4354 C CA . PHE B 1 298 ? 0.295 79.295 79.433 1.00 68.39 282 PHE B CA 1
ATOM 4355 C C . PHE B 1 298 ? -1.128 78.845 79.781 1.00 65.57 282 PHE B C 1
ATOM 4356 O O . PHE B 1 298 ? -1.854 79.516 80.491 1.00 63.88 282 PHE B O 1
ATOM 4364 N N . HIS C 1 16 ? -25.760 15.433 10.379 1.00 52.33 0 HIS C N 1
ATOM 4365 C CA . HIS C 1 16 ? -25.282 14.183 9.686 1.00 52.20 0 HIS C CA 1
ATOM 4366 C C . HIS C 1 16 ? -25.302 13.018 10.676 1.00 53.13 0 HIS C C 1
ATOM 4367 O O . HIS C 1 16 ? -25.177 13.283 11.890 1.00 52.17 0 HIS C O 1
ATOM 4374 N N . MET C 1 17 ? -25.410 11.779 10.182 1.00 51.09 1 MET C N 1
ATOM 4375 C CA . MET C 1 17 ? -25.268 10.538 10.993 1.00 52.57 1 MET C CA 1
ATOM 4376 C C . MET C 1 17 ? -23.796 10.133 11.053 1.00 49.24 1 MET C C 1
ATOM 4377 O O . MET C 1 17 ? -23.225 9.807 10.023 1.00 46.16 1 MET C O 1
ATOM 4382 N N . ALA C 1 18 ? -23.210 10.175 12.256 1.00 48.43 2 ALA C N 1
ATOM 4383 C CA . ALA C 1 18 ? -21.823 9.776 12.575 1.00 48.11 2 ALA C CA 1
ATOM 4384 C C . ALA C 1 18 ? -21.846 8.318 13.053 1.00 47.58 2 ALA C C 1
ATOM 4385 O O . ALA C 1 18 ? -22.452 8.038 14.124 1.00 48.56 2 ALA C O 1
ATOM 4387 N N . LEU C 1 19 ? -21.222 7.416 12.290 1.00 44.88 3 LEU C N 1
ATOM 4388 C CA . LEU C 1 19 ? -21.258 5.954 12.556 1.00 45.24 3 LEU C CA 1
ATOM 4389 C C . LEU C 1 19 ? -19.894 5.509 13.091 1.00 43.55 3 LEU C C 1
ATOM 4390 O O . LEU C 1 19 ? -18.913 6.268 12.935 1.00 41.95 3 LEU C O 1
ATOM 4395 N N . ALA C 1 20 ? -19.835 4.313 13.681 1.00 44.69 4 ALA C N 1
ATOM 4396 C CA . ALA C 1 20 ? -18.623 3.728 14.297 1.00 44.63 4 ALA C CA 1
ATOM 4397 C C . ALA C 1 20 ? -17.845 2.909 13.267 1.00 43.49 4 ALA C C 1
ATOM 4398 O O . ALA C 1 20 ? -16.663 2.621 13.508 1.00 44.82 4 ALA C O 1
ATOM 4400 N N . ALA C 1 21 ? -18.496 2.492 12.184 1.00 42.90 5 ALA C N 1
ATOM 4401 C CA . ALA C 1 21 ? -17.911 1.601 11.159 1.00 43.20 5 ALA C CA 1
ATOM 4402 C C . ALA C 1 21 ? -18.697 1.753 9.863 1.00 42.41 5 ALA C C 1
ATOM 4403 O O . ALA C 1 21 ? -19.791 2.306 9.855 1.00 42.57 5 ALA C O 1
ATOM 4405 N N . PRO C 1 22 ? -18.173 1.245 8.721 1.00 42.06 6 PRO C N 1
ATOM 4406 C CA . PRO C 1 22 ? -18.904 1.306 7.468 1.00 40.82 6 PRO C CA 1
ATOM 4407 C C . PRO C 1 22 ? -20.244 0.608 7.694 1.00 41.59 6 PRO C C 1
ATOM 4408 O O . PRO C 1 22 ? -20.292 -0.441 8.327 1.00 40.88 6 PRO C O 1
ATOM 4412 N N . PRO C 1 23 ? -21.375 1.228 7.290 1.00 41.07 7 PRO C N 1
ATOM 4413 C CA . PRO C 1 23 ? -22.683 0.628 7.502 1.00 42.39 7 PRO C CA 1
ATOM 4414 C C . PRO C 1 23 ? -22.825 -0.693 6.749 1.00 43.19 7 PRO C C 1
ATOM 4415 O O . PRO C 1 23 ? -22.415 -0.756 5.628 1.00 42.02 7 PRO C O 1
ATOM 4419 N N . GLY C 1 24 ? -23.406 -1.706 7.401 1.00 44.88 8 GLY C N 1
ATOM 4420 C CA . GLY C 1 24 ? -23.690 -3.036 6.821 1.00 46.58 8 GLY C CA 1
ATOM 4421 C C . GLY C 1 24 ? -24.468 -2.937 5.513 1.00 46.52 8 GLY C C 1
ATOM 4422 O O . GLY C 1 24 ? -24.170 -3.754 4.603 1.00 45.13 8 GLY C O 1
ATOM 4423 N N . GLU C 1 25 ? -25.388 -1.965 5.393 1.00 47.72 9 GLU C N 1
ATOM 4424 C CA . GLU C 1 25 ? -26.224 -1.754 4.178 1.00 49.53 9 GLU C CA 1
ATOM 4425 C C . GLU C 1 25 ? -25.354 -1.433 2.940 1.00 46.25 9 GLU C C 1
ATOM 4426 O O . GLU C 1 25 ? -25.856 -1.597 1.806 1.00 45.46 9 GLU C O 1
ATOM 4432 N N . LEU C 1 26 ? -24.146 -0.896 3.128 1.00 44.31 10 LEU C N 1
ATOM 4433 C CA . LEU C 1 26 ? -23.290 -0.379 2.024 1.00 42.54 10 LEU C CA 1
ATOM 4434 C C . LEU C 1 26 ? -22.058 -1.266 1.828 1.00 42.18 10 LEU C C 1
ATOM 4435 O O . LEU C 1 26 ? -21.294 -0.944 0.899 1.00 41.04 10 LEU C O 1
ATOM 4440 N N . THR C 1 27 ? -21.844 -2.291 2.664 1.00 42.44 11 THR C N 1
ATOM 4441 C CA . THR C 1 27 ? -20.481 -2.867 2.840 1.00 43.13 11 THR C CA 1
ATOM 4442 C C . THR C 1 27 ? -20.469 -4.355 2.511 1.00 45.17 11 THR C C 1
ATOM 4443 O O . THR C 1 27 ? -21.345 -5.070 3.019 1.00 46.06 11 THR C O 1
ATOM 4447 N N . LEU C 1 28 ? -19.467 -4.769 1.737 1.00 45.56 12 LEU C N 1
ATOM 4448 C CA . LEU C 1 28 ? -19.099 -6.175 1.464 1.00 47.85 12 LEU C CA 1
ATOM 4449 C C . LEU C 1 28 ? -17.672 -6.380 1.966 1.00 48.38 12 LEU C C 1
ATOM 4450 O O . LEU C 1 28 ? -16.806 -5.592 1.621 1.00 47.57 12 LEU C O 1
ATOM 4455 N N . ALA C 1 29 ? -17.449 -7.435 2.737 1.00 49.92 13 ALA C N 1
ATOM 4456 C CA . ALA C 1 29 ? -16.137 -7.779 3.314 1.00 51.20 13 ALA C CA 1
ATOM 4457 C C . ALA C 1 29 ? -15.429 -8.718 2.333 1.00 53.47 13 ALA C C 1
ATOM 4458 O O . ALA C 1 29 ? -15.975 -9.793 2.032 1.00 53.58 13 ALA C O 1
ATOM 4460 N N . LEU C 1 30 ? -14.245 -8.330 1.880 1.00 53.24 14 LEU C N 1
ATOM 4461 C CA . LEU C 1 30 ? -13.371 -9.229 1.086 1.00 55.80 14 LEU C CA 1
ATOM 4462 C C . LEU C 1 30 ? -12.068 -9.505 1.846 1.00 57.43 14 LEU C C 1
ATOM 4463 O O . LEU C 1 30 ? -11.874 -8.958 2.943 1.00 56.99 14 LEU C O 1
ATOM 4468 N N . THR C 1 31 ? -11.211 -10.337 1.250 1.00 57.95 15 THR C N 1
ATOM 4469 C CA . THR C 1 31 ? -9.763 -10.436 1.556 1.00 58.96 15 THR C CA 1
ATOM 4470 C C . THR C 1 31 ? -8.994 -10.106 0.278 1.00 59.49 15 THR C C 1
ATOM 4471 O O . THR C 1 31 ? -9.553 -10.174 -0.807 1.00 57.38 15 THR C O 1
ATOM 4475 N N . PRO C 1 32 ? -7.694 -9.753 0.354 1.00 61.40 16 PRO C N 1
ATOM 4476 C CA . PRO C 1 32 ? -6.894 -9.498 -0.847 1.00 62.28 16 PRO C CA 1
ATOM 4477 C C . PRO C 1 32 ? -6.713 -10.723 -1.761 1.00 67.44 16 PRO C C 1
ATOM 4478 O O . PRO C 1 32 ? -6.279 -10.506 -2.876 1.00 67.72 16 PRO C O 1
ATOM 4482 N N . ASP C 1 33 ? -7.073 -11.938 -1.309 1.00 71.60 17 ASP C N 1
ATOM 4483 C CA . ASP C 1 33 ? -7.022 -13.172 -2.142 1.00 77.27 17 ASP C CA 1
ATOM 4484 C C . ASP C 1 33 ? -8.251 -13.278 -3.062 1.00 79.40 17 ASP C C 1
ATOM 4485 O O . ASP C 1 33 ? -8.160 -13.996 -4.077 1.00 81.11 17 ASP C O 1
ATOM 4490 N N . ASP C 1 34 ? -9.349 -12.588 -2.736 1.00 78.54 18 ASP C N 1
ATOM 4491 C CA . ASP C 1 34 ? -10.606 -12.625 -3.528 1.00 77.48 18 ASP C CA 1
ATOM 4492 C C . ASP C 1 34 ? -10.350 -11.882 -4.843 1.00 76.61 18 ASP C C 1
ATOM 4493 O O . ASP C 1 34 ? -10.114 -10.650 -4.819 1.00 74.66 18 ASP C O 1
ATOM 4498 N N . LYS C 1 35 ? -10.404 -12.616 -5.957 1.00 76.77 19 LYS C N 1
ATOM 4499 C CA . LYS C 1 35 ? -10.185 -12.095 -7.331 1.00 77.17 19 LYS C CA 1
ATOM 4500 C C . LYS C 1 35 ? -11.516 -11.692 -7.977 1.00 73.57 19 LYS C C 1
ATOM 4501 O O . LYS C 1 35 ? -11.502 -10.867 -8.873 1.00 77.12 19 LYS C O 1
ATOM 4507 N N . THR C 1 36 ? -12.622 -12.310 -7.570 1.00 70.45 20 THR C N 1
ATOM 4508 C CA . THR C 1 36 ? -13.983 -12.075 -8.114 1.00 68.76 20 THR C CA 1
ATOM 4509 C C . THR C 1 36 ? -14.990 -12.164 -6.966 1.00 67.82 20 THR C C 1
ATOM 4510 O O . THR C 1 36 ? -14.714 -12.890 -6.004 1.00 69.57 20 THR C O 1
ATOM 4514 N N . LEU C 1 37 ? -16.120 -11.475 -7.075 1.00 64.62 21 LEU C N 1
ATOM 4515 C CA . LEU C 1 37 ? -17.307 -11.710 -6.217 1.00 64.42 21 LEU C CA 1
ATOM 4516 C C . LEU C 1 37 ? -18.088 -12.894 -6.782 1.00 65.29 21 LEU C C 1
ATOM 4517 O O . LEU C 1 37 ? -18.245 -12.946 -8.007 1.00 64.74 21 LEU C O 1
ATOM 4522 N N . ASP C 1 38 ? -18.566 -13.779 -5.903 1.00 67.13 22 ASP C N 1
ATOM 4523 C CA . ASP C 1 38 ? -19.537 -14.849 -6.251 1.00 69.68 22 ASP C CA 1
ATOM 4524 C C . ASP C 1 38 ? -20.813 -14.167 -6.737 1.00 68.23 22 ASP C C 1
ATOM 4525 O O . ASP C 1 38 ? -21.006 -12.977 -6.480 1.00 66.91 22 ASP C O 1
ATOM 4530 N N . PRO C 1 39 ? -21.690 -14.867 -7.487 1.00 68.23 23 PRO C N 1
ATOM 4531 C CA . PRO C 1 39 ? -22.874 -14.237 -8.077 1.00 66.70 23 PRO C CA 1
ATOM 4532 C C . PRO C 1 39 ? -23.766 -13.474 -7.083 1.00 64.76 23 PRO C C 1
ATOM 4533 O O . PRO C 1 39 ? -24.199 -12.384 -7.409 1.00 62.83 23 PRO C O 1
ATOM 4537 N N . ALA C 1 40 ? -24.021 -14.042 -5.901 1.00 64.74 24 ALA C N 1
ATOM 4538 C CA . ALA C 1 40 ? -24.854 -13.429 -4.840 1.00 63.44 24 ALA C CA 1
ATOM 4539 C C . ALA C 1 40 ? -24.233 -12.103 -4.381 1.00 59.77 24 ALA C C 1
ATOM 4540 O O . ALA C 1 40 ? -24.985 -11.125 -4.203 1.00 57.65 24 ALA C O 1
ATOM 4542 N N . SER C 1 41 ? -22.910 -12.077 -4.174 1.00 58.42 25 SER C N 1
ATOM 4543 C CA . SER C 1 41 ? -22.142 -10.894 -3.707 1.00 56.35 25 SER C CA 1
ATOM 4544 C C . SER C 1 41 ? -22.156 -9.814 -4.793 1.00 53.55 25 SER C C 1
ATOM 4545 O O . SER C 1 41 ? -22.368 -8.664 -4.446 1.00 50.82 25 SER C O 1
ATOM 4548 N N . LEU C 1 42 ? -21.954 -10.182 -6.060 1.00 53.35 26 LEU C N 1
ATOM 4549 C CA . LEU C 1 42 ? -22.012 -9.218 -7.190 1.00 51.77 26 LEU C CA 1
ATOM 4550 C C . LEU C 1 42 ? -23.426 -8.622 -7.279 1.00 51.30 26 LEU C C 1
ATOM 4551 O O . LEU C 1 42 ? -23.521 -7.385 -7.418 1.00 48.79 26 LEU C O 1
ATOM 4556 N N . ASP C 1 43 ? -24.474 -9.448 -7.186 1.00 53.80 27 ASP C N 1
ATOM 4557 C CA . ASP C 1 43 ? -25.882 -8.967 -7.216 1.00 55.57 27 ASP C CA 1
ATOM 4558 C C . ASP C 1 43 ? -26.092 -7.938 -6.097 1.00 53.73 27 ASP C C 1
ATOM 4559 O O . ASP C 1 43 ? -26.707 -6.884 -6.354 1.00 51.49 27 ASP C O 1
ATOM 4564 N N . ARG C 1 44 ? -25.605 -8.238 -4.895 1.00 53.51 28 ARG C N 1
ATOM 4565 C CA . ARG C 1 44 ? -25.731 -7.332 -3.728 1.00 52.57 28 ARG C CA 1
ATOM 4566 C C . ARG C 1 44 ? -24.970 -6.030 -4.014 1.00 48.75 28 ARG C C 1
ATOM 4567 O O . ARG C 1 44 ? -25.529 -4.964 -3.788 1.00 46.05 28 ARG C O 1
ATOM 4575 N N . ALA C 1 45 ? -23.736 -6.107 -4.504 1.00 46.43 29 ALA C N 1
ATOM 4576 C CA . ALA C 1 45 ? -22.885 -4.946 -4.859 1.00 44.11 29 ALA C CA 1
ATOM 4577 C C . ALA C 1 45 ? -23.628 -4.046 -5.841 1.00 43.02 29 ALA C C 1
ATOM 4578 O O . ALA C 1 45 ? -23.640 -2.817 -5.620 1.00 39.73 29 ALA C O 1
ATOM 4580 N N . LEU C 1 46 ? -24.243 -4.627 -6.874 1.00 43.63 30 LEU C N 1
ATOM 4581 C CA . LEU C 1 46 ? -24.952 -3.841 -7.917 1.00 43.57 30 LEU C CA 1
ATOM 4582 C C . LEU C 1 46 ? -26.229 -3.233 -7.322 1.00 43.01 30 LEU C C 1
ATOM 4583 O O . LEU C 1 46 ? -26.511 -2.054 -7.632 1.00 42.22 30 LEU C O 1
ATOM 4588 N N . ALA C 1 47 ? -26.952 -3.983 -6.484 1.00 42.86 31 ALA C N 1
ATOM 4589 C CA . ALA C 1 47 ? -28.169 -3.504 -5.789 1.00 43.25 31 ALA C CA 1
ATOM 4590 C C . ALA C 1 47 ? -27.809 -2.305 -4.889 1.00 41.88 31 ALA C C 1
ATOM 4591 O O . ALA C 1 47 ? -28.569 -1.329 -4.868 1.00 41.56 31 ALA C O 1
ATOM 4593 N N . ILE C 1 48 ? -26.677 -2.363 -4.187 1.00 41.04 32 ILE C N 1
ATOM 4594 C CA . ILE C 1 48 ? -26.188 -1.272 -3.288 1.00 39.78 32 ILE C CA 1
ATOM 4595 C C . ILE C 1 48 ? -25.866 -0.035 -4.134 1.00 39.20 32 ILE C C 1
ATOM 4596 O O . ILE C 1 48 ? -26.366 1.042 -3.797 1.00 37.63 32 ILE C O 1
ATOM 4601 N N . LEU C 1 49 ? -25.082 -0.179 -5.205 1.00 39.10 33 LEU C N 1
ATOM 4602 C CA . LEU C 1 49 ? -24.724 0.953 -6.110 1.00 38.52 33 LEU C CA 1
ATOM 4603 C C . LEU C 1 49 ? -25.988 1.552 -6.717 1.00 38.84 33 LEU C C 1
ATOM 4604 O O . LEU C 1 49 ? -26.034 2.784 -6.806 1.00 38.80 33 LEU C O 1
ATOM 4609 N N . ALA C 1 50 ? -26.950 0.735 -7.156 1.00 40.81 34 ALA C N 1
ATOM 4610 C CA . ALA C 1 50 ? -28.202 1.231 -7.775 1.00 41.19 34 ALA C CA 1
ATOM 4611 C C . ALA C 1 50 ? -29.002 2.039 -6.745 1.00 41.60 34 ALA C C 1
ATOM 4612 O O . ALA C 1 50 ? -29.389 3.179 -7.053 1.00 41.58 34 ALA C O 1
ATOM 4614 N N . GLU C 1 51 ? -29.229 1.481 -5.552 1.00 42.38 35 GLU C N 1
ATOM 4615 C CA . GLU C 1 51 ? -30.103 2.099 -4.520 1.00 42.98 35 GLU C CA 1
ATOM 4616 C C . GLU C 1 51 ? -29.379 3.250 -3.804 1.00 40.71 35 GLU C C 1
ATOM 4617 O O . GLU C 1 51 ? -29.966 4.327 -3.692 1.00 40.92 35 GLU C O 1
ATOM 4623 N N . HIS C 1 52 ? -28.160 3.022 -3.324 1.00 39.07 36 HIS C N 1
ATOM 4624 C CA . HIS C 1 52 ? -27.450 3.936 -2.392 1.00 37.98 36 HIS C CA 1
ATOM 4625 C C . HIS C 1 52 ? -26.397 4.782 -3.108 1.00 35.91 36 HIS C C 1
ATOM 4626 O O . HIS C 1 52 ? -26.069 5.863 -2.579 1.00 35.26 36 HIS C O 1
ATOM 4633 N N . GLY C 1 53 ? -25.867 4.314 -4.247 1.00 35.40 37 GLY C N 1
ATOM 4634 C CA . GLY C 1 53 ? -24.876 5.062 -5.049 1.00 34.53 37 GLY C CA 1
ATOM 4635 C C . GLY C 1 53 ? -23.480 5.025 -4.447 1.00 33.75 37 GLY C C 1
ATOM 4636 O O . GLY C 1 53 ? -22.590 5.716 -4.946 1.00 32.57 37 GLY C O 1
ATOM 4637 N N . ILE C 1 54 ? -23.273 4.246 -3.386 1.00 34.74 38 ILE C N 1
ATOM 4638 C CA . ILE C 1 54 ? -21.955 4.102 -2.698 1.00 34.66 38 ILE C CA 1
ATOM 4639 C C . ILE C 1 54 ? -21.867 2.677 -2.144 1.00 35.49 38 ILE C C 1
ATOM 4640 O O . ILE C 1 54 ? -22.827 2.224 -1.515 1.00 37.00 38 ILE C O 1
ATOM 4645 N N . LEU C 1 55 ? -20.722 2.039 -2.359 1.00 34.29 39 LEU C N 1
ATOM 4646 C CA . LEU C 1 55 ? -20.426 0.645 -1.981 1.00 35.59 39 LEU C CA 1
ATOM 4647 C C . LEU C 1 55 ? -19.055 0.633 -1.304 1.00 35.06 39 LEU C C 1
ATOM 4648 O O . LEU C 1 55 ? -18.098 1.181 -1.882 1.00 33.82 39 LEU C O 1
ATOM 4653 N N . VAL C 1 56 ? -18.976 0.076 -0.101 1.00 35.59 40 VAL C N 1
ATOM 4654 C CA . VAL C 1 56 ? -17.693 -0.062 0.635 1.00 36.08 40 VAL C CA 1
ATOM 4655 C C . VAL C 1 56 ? -17.223 -1.520 0.563 1.00 37.03 40 VAL C C 1
ATOM 4656 O O . VAL C 1 56 ? -17.964 -2.405 0.961 1.00 38.02 40 VAL C O 1
ATOM 4660 N N . LEU C 1 57 ? -16.017 -1.747 0.062 1.00 37.62 41 LEU C N 1
ATOM 4661 C CA . LEU C 1 57 ? -15.382 -3.092 0.001 1.00 39.82 41 LEU C CA 1
ATOM 4662 C C . LEU C 1 57 ? -14.212 -3.087 0.990 1.00 40.21 41 LEU C C 1
ATOM 4663 O O . LEU C 1 57 ? -13.192 -2.463 0.698 1.00 39.68 41 LEU C O 1
ATOM 4668 N N . THR C 1 58 ? -14.345 -3.748 2.138 1.00 41.44 42 THR C N 1
ATOM 4669 C CA . THR C 1 58 ? -13.232 -3.839 3.128 1.00 42.07 42 THR C CA 1
ATOM 4670 C C . THR C 1 58 ? -12.284 -4.981 2.728 1.00 44.07 42 THR C C 1
ATOM 4671 O O . THR C 1 58 ? -12.738 -5.929 2.064 1.00 43.82 42 THR C O 1
ATOM 4675 N N . GLY C 1 59 ? -11.001 -4.860 3.097 1.00 46.20 43 GLY C N 1
ATOM 4676 C CA . GLY C 1 59 ? -9.996 -5.941 3.020 1.00 48.22 43 GLY C CA 1
ATOM 4677 C C . GLY C 1 59 ? -9.588 -6.261 1.587 1.00 50.07 43 GLY C C 1
ATOM 4678 O O . GLY C 1 59 ? -9.235 -7.416 1.315 1.00 51.29 43 GLY C O 1
ATOM 4679 N N . MET C 1 60 ? -9.578 -5.263 0.701 1.00 48.78 44 MET C N 1
ATOM 4680 C CA . MET C 1 60 ? -9.272 -5.463 -0.740 1.00 50.60 44 MET C CA 1
ATOM 4681 C C . MET C 1 60 ? -7.764 -5.453 -0.995 1.00 50.52 44 MET C C 1
ATOM 4682 O O . MET C 1 60 ? -7.304 -6.253 -1.848 1.00 52.69 44 MET C O 1
ATOM 4687 N N . LEU C 1 61 ? -7.028 -4.549 -0.337 1.00 48.32 45 LEU C N 1
ATOM 4688 C CA . LEU C 1 61 ? -5.624 -4.260 -0.717 1.00 49.13 45 LEU C CA 1
ATOM 4689 C C . LEU C 1 61 ? -4.681 -4.693 0.405 1.00 50.78 45 LEU C C 1
ATOM 4690 O O . LEU C 1 61 ? -4.951 -4.345 1.583 1.00 50.63 45 LEU C O 1
ATOM 4695 N N . ARG C 1 62 ? -3.593 -5.362 0.029 1.00 53.03 46 ARG C N 1
ATOM 4696 C CA . ARG C 1 62 ? -2.517 -5.795 0.962 1.00 56.04 46 ARG C CA 1
ATOM 4697 C C . ARG C 1 62 ? -1.841 -4.550 1.532 1.00 54.44 46 ARG C C 1
ATOM 4698 O O . ARG C 1 62 ? -1.665 -3.569 0.772 1.00 51.06 46 ARG C O 1
ATOM 4706 N N . THR C 1 63 ? -1.456 -4.610 2.809 1.00 53.72 47 THR C N 1
ATOM 4707 C CA . THR C 1 63 ? -0.724 -3.562 3.552 1.00 54.32 47 THR C CA 1
ATOM 4708 C C . THR C 1 63 ? 0.504 -3.115 2.759 1.00 55.67 47 THR C C 1
ATOM 4709 O O . THR C 1 63 ? 0.818 -1.921 2.775 1.00 53.98 47 THR C O 1
ATOM 4713 N N . ARG C 1 64 ? 1.180 -4.055 2.095 1.00 58.28 48 ARG C N 1
ATOM 4714 C CA . ARG C 1 64 ? 2.438 -3.763 1.347 1.00 61.29 48 ARG C CA 1
ATOM 4715 C C . ARG C 1 64 ? 2.155 -2.698 0.268 1.00 57.93 48 ARG C C 1
ATOM 4716 O O . ARG C 1 64 ? 3.020 -1.819 0.086 1.00 56.39 48 ARG C O 1
ATOM 4724 N N . LEU C 1 65 ? 0.988 -2.743 -0.391 1.00 55.77 49 LEU C N 1
ATOM 4725 C CA . LEU C 1 65 ? 0.623 -1.766 -1.457 1.00 53.51 49 LEU C CA 1
ATOM 4726 C C . LEU C 1 65 ? 0.273 -0.416 -0.831 1.00 50.18 49 LEU C C 1
ATOM 4727 O O . LEU C 1 65 ? 0.845 0.594 -1.266 1.00 49.76 49 LEU C O 1
ATOM 4732 N N . THR C 1 66 ? -0.635 -0.398 0.148 1.00 48.00 50 THR C N 1
ATOM 4733 C CA . THR C 1 66 ? -1.112 0.859 0.774 1.00 47.22 50 THR C CA 1
ATOM 4734 C C . THR C 1 66 ? 0.056 1.542 1.491 1.00 47.77 50 THR C C 1
ATOM 4735 O O . THR C 1 66 ? 0.113 2.790 1.433 1.00 46.82 50 THR C O 1
ATOM 4739 N N . ASP C 1 67 ? 0.960 0.774 2.114 1.00 49.03 51 ASP C N 1
ATOM 4740 C CA . ASP C 1 67 ? 2.171 1.320 2.794 1.00 50.39 51 ASP C CA 1
ATOM 4741 C C . ASP C 1 67 ? 2.998 2.120 1.785 1.00 50.00 51 ASP C C 1
ATOM 4742 O O . ASP C 1 67 ? 3.375 3.259 2.103 1.00 51.06 51 ASP C O 1
ATOM 4747 N N . GLN C 1 68 ? 3.274 1.554 0.613 1.00 51.12 52 GLN C N 1
ATOM 4748 C CA . GLN C 1 68 ? 4.175 2.179 -0.396 1.00 51.79 52 GLN C CA 1
ATOM 4749 C C . GLN C 1 68 ? 3.503 3.417 -1.008 1.00 49.54 52 GLN C C 1
ATOM 4750 O O . GLN C 1 68 ? 4.207 4.415 -1.230 1.00 49.15 52 GLN C O 1
ATOM 4756 N N . LEU C 1 69 ? 2.197 3.363 -1.260 1.00 46.80 53 LEU C N 1
ATOM 4757 C CA . LEU C 1 69 ? 1.444 4.515 -1.819 1.00 45.50 53 LEU C CA 1
ATOM 4758 C C . LEU C 1 69 ? 1.341 5.638 -0.786 1.00 44.61 53 LEU C C 1
ATOM 4759 O O . LEU C 1 69 ? 1.575 6.799 -1.165 1.00 43.69 53 LEU C O 1
ATOM 4764 N N . ARG C 1 70 ? 1.019 5.313 0.470 1.00 45.22 54 ARG C N 1
ATOM 4765 C CA . ARG C 1 70 ? 0.967 6.307 1.570 1.00 45.39 54 ARG C CA 1
ATOM 4766 C C . ARG C 1 70 ? 2.313 7.028 1.667 1.00 46.91 54 ARG C C 1
ATOM 4767 O O . ARG C 1 70 ? 2.327 8.278 1.697 1.00 46.09 54 ARG C O 1
ATOM 4775 N N . THR C 1 71 ? 3.401 6.264 1.739 1.00 48.19 55 THR C N 1
ATOM 4776 C CA . THR C 1 71 ? 4.777 6.794 1.907 1.00 49.44 55 THR C CA 1
ATOM 4777 C C . THR C 1 71 ? 5.097 7.726 0.739 1.00 48.69 55 THR C C 1
ATOM 4778 O O . THR C 1 71 ? 5.588 8.839 0.996 1.00 48.89 55 THR C O 1
ATOM 4782 N N . ALA C 1 72 ? 4.846 7.274 -0.490 1.00 48.84 56 ALA C N 1
ATOM 4783 C CA . ALA C 1 72 ? 5.143 8.038 -1.726 1.00 49.16 56 ALA C CA 1
ATOM 4784 C C . ALA C 1 72 ? 4.394 9.370 -1.693 1.00 49.08 56 ALA C C 1
ATOM 4785 O O . ALA C 1 72 ? 5.014 10.400 -2.015 1.00 50.84 56 ALA C O 1
ATOM 4787 N N . MET C 1 73 ? 3.119 9.366 -1.309 1.00 48.19 57 MET C N 1
ATOM 4788 C CA . MET C 1 73 ? 2.292 10.606 -1.318 1.00 46.97 57 MET C CA 1
ATOM 4789 C C . MET C 1 73 ? 2.738 11.539 -0.186 1.00 46.84 57 MET C C 1
ATOM 4790 O O . MET C 1 73 ? 2.840 12.743 -0.444 1.00 46.48 57 MET C O 1
ATOM 4795 N N . LEU C 1 74 ? 3.036 11.016 1.007 1.00 46.37 58 LEU C N 1
ATOM 4796 C CA . LEU C 1 74 ? 3.551 11.852 2.133 1.00 47.25 58 LEU C CA 1
ATOM 4797 C C . LEU C 1 74 ? 4.930 12.423 1.765 1.00 48.40 58 LEU C C 1
ATOM 4798 O O . LEU C 1 74 ? 5.164 13.624 2.031 1.00 48.47 58 LEU C O 1
ATOM 4803 N N . ASP C 1 75 ? 5.781 11.634 1.103 1.00 50.18 59 ASP C N 1
ATOM 4804 C CA . ASP C 1 75 ? 7.117 12.097 0.628 1.00 52.07 59 ASP C CA 1
ATOM 4805 C C . ASP C 1 75 ? 6.952 13.213 -0.423 1.00 51.97 59 ASP C C 1
ATOM 4806 O O . ASP C 1 75 ? 7.810 14.089 -0.469 1.00 52.60 59 ASP C O 1
ATOM 4811 N N . ASP C 1 76 ? 5.898 13.178 -1.240 1.00 50.72 60 ASP C N 1
ATOM 4812 C CA . ASP C 1 76 ? 5.670 14.142 -2.355 1.00 51.59 60 ASP C CA 1
ATOM 4813 C C . ASP C 1 76 ? 5.019 15.431 -1.859 1.00 49.57 60 ASP C C 1
ATOM 4814 O O . ASP C 1 76 ? 5.062 16.410 -2.612 1.00 48.09 60 ASP C O 1
ATOM 4819 N N . LEU C 1 77 ? 4.403 15.430 -0.670 1.00 49.49 61 LEU C N 1
ATOM 4820 C CA . LEU C 1 77 ? 3.568 16.567 -0.185 1.00 48.91 61 LEU C CA 1
ATOM 4821 C C . LEU C 1 77 ? 4.366 17.874 -0.185 1.00 48.94 61 LEU C C 1
ATOM 4822 O O . LEU C 1 77 ? 3.851 18.898 -0.633 1.00 48.37 61 LEU C O 1
ATOM 4827 N N . PRO C 1 78 ? 5.636 17.900 0.275 1.00 50.05 62 PRO C N 1
ATOM 4828 C CA . PRO C 1 78 ? 6.423 19.127 0.223 1.00 52.52 62 PRO C CA 1
ATOM 4829 C C . PRO C 1 78 ? 6.512 19.722 -1.191 1.00 53.44 62 PRO C C 1
ATOM 4830 O O . PRO C 1 78 ? 6.302 20.907 -1.341 1.00 54.58 62 PRO C O 1
ATOM 4834 N N . GLU C 1 79 ? 6.765 18.896 -2.204 1.00 54.28 63 GLU C N 1
ATOM 4835 C CA . GLU C 1 79 ? 6.857 19.367 -3.617 1.00 55.26 63 GLU C CA 1
ATOM 4836 C C . GLU C 1 79 ? 5.505 19.955 -4.034 1.00 52.47 63 GLU C C 1
ATOM 4837 O O . GLU C 1 79 ? 5.497 21.011 -4.683 1.00 51.91 63 GLU C O 1
ATOM 4843 N N . VAL C 1 80 ? 4.402 19.339 -3.620 1.00 50.91 64 VAL C N 1
ATOM 4844 C CA . VAL C 1 80 ? 3.026 19.840 -3.924 1.00 50.13 64 VAL C CA 1
ATOM 4845 C C . VAL C 1 80 ? 2.803 21.200 -3.243 1.00 51.11 64 VAL C C 1
ATOM 4846 O O . VAL C 1 80 ? 2.275 22.122 -3.903 1.00 50.64 64 VAL C O 1
ATOM 4850 N N . LEU C 1 81 ? 3.190 21.336 -1.965 1.00 50.51 65 LEU C N 1
ATOM 4851 C CA . LEU C 1 81 ? 2.904 22.568 -1.182 1.00 52.55 65 LEU C CA 1
ATOM 4852 C C . LEU C 1 81 ? 3.821 23.710 -1.649 1.00 54.75 65 LEU C C 1
ATOM 4853 O O . LEU C 1 81 ? 3.478 24.863 -1.392 1.00 55.23 65 LEU C O 1
ATOM 4858 N N . ARG C 1 82 ? 4.926 23.396 -2.324 1.00 58.53 66 ARG C N 1
ATOM 4859 C CA . ARG C 1 82 ? 5.947 24.361 -2.815 1.00 64.04 66 ARG C CA 1
ATOM 4860 C C . ARG C 1 82 ? 5.461 25.069 -4.093 1.00 67.11 66 ARG C C 1
ATOM 4861 O O . ARG C 1 82 ? 6.109 26.050 -4.461 1.00 69.62 66 ARG C O 1
ATOM 4869 N N . GLN C 1 83 ? 4.388 24.598 -4.745 1.00 69.32 67 GLN C N 1
ATOM 4870 C CA . GLN C 1 83 ? 3.881 25.163 -6.033 1.00 74.95 67 GLN C CA 1
ATOM 4871 C C . GLN C 1 83 ? 3.421 26.612 -5.829 1.00 79.04 67 GLN C C 1
ATOM 4872 O O . GLN C 1 83 ? 3.014 26.944 -4.697 1.00 79.69 67 GLN C O 1
ATOM 4878 N N . GLN C 1 84 ? 3.507 27.427 -6.893 1.00 85.13 68 GLN C N 1
ATOM 4879 C CA . GLN C 1 84 ? 3.217 28.890 -6.886 1.00 89.32 68 GLN C CA 1
ATOM 4880 C C . GLN C 1 84 ? 1.784 29.104 -6.391 1.00 87.95 68 GLN C C 1
ATOM 4881 O O . GLN C 1 84 ? 1.585 29.866 -5.432 1.00 90.55 68 GLN C O 1
ATOM 4887 N N . ASP C 1 85 ? 0.826 28.438 -7.044 1.00 84.08 69 ASP C N 1
ATOM 4888 C CA . ASP C 1 85 ? -0.577 28.278 -6.586 1.00 83.09 69 ASP C CA 1
ATOM 4889 C C . ASP C 1 85 ? -0.817 26.789 -6.340 1.00 77.77 69 ASP C C 1
ATOM 4890 O O . ASP C 1 85 ? -0.713 25.990 -7.300 1.00 77.58 69 ASP C O 1
ATOM 4895 N N . VAL C 1 86 ? -1.109 26.438 -5.089 1.00 72.48 70 VAL C N 1
ATOM 4896 C CA . VAL C 1 86 ? -1.384 25.043 -4.650 1.00 65.39 70 VAL C CA 1
ATOM 4897 C C . VAL C 1 86 ? -2.832 24.719 -4.995 1.00 60.45 70 VAL C C 1
ATOM 4898 O O . VAL C 1 86 ? -3.749 25.304 -4.433 1.00 57.69 70 VAL C O 1
ATOM 4902 N N . PRO C 1 87 ? -3.092 23.766 -5.912 1.00 59.17 71 PRO C N 1
ATOM 4903 C CA . PRO C 1 87 ? -4.461 23.437 -6.284 1.00 56.86 71 PRO C CA 1
ATOM 4904 C C . PRO C 1 87 ? -5.197 22.829 -5.074 1.00 53.92 71 PRO C C 1
ATOM 4905 O O . PRO C 1 87 ? -4.731 21.865 -4.461 1.00 52.32 71 PRO C O 1
ATOM 4909 N N . THR C 1 88 ? -6.346 23.428 -4.773 1.00 51.58 72 THR C N 1
ATOM 4910 C CA . THR C 1 88 ? -7.191 23.160 -3.596 1.00 52.58 72 THR C CA 1
ATOM 4911 C C . THR C 1 88 ? -8.572 22.770 -4.130 1.00 51.24 72 THR C C 1
ATOM 4912 O O . THR C 1 88 ? -8.995 23.343 -5.172 1.00 50.64 72 THR C O 1
ATOM 4916 N N . ASN C 1 89 ? -9.247 21.822 -3.481 1.00 46.25 73 ASN C N 1
ATOM 4917 C CA . ASN C 1 89 ? -10.646 21.449 -3.807 1.00 44.65 73 ASN C CA 1
ATOM 4918 C C . ASN C 1 89 ? -11.591 22.311 -2.956 1.00 44.16 73 ASN C C 1
ATOM 4919 O O . ASN C 1 89 ? -11.811 21.975 -1.771 1.00 41.76 73 ASN C O 1
ATOM 4924 N N . PHE C 1 90 ? -12.064 23.431 -3.523 1.00 42.93 74 PHE C N 1
ATOM 4925 C CA . PHE C 1 90 ? -13.099 24.356 -2.984 1.00 43.29 74 PHE C CA 1
ATOM 4926 C C . PHE C 1 90 ? -12.565 25.254 -1.865 1.00 44.19 74 PHE C C 1
ATOM 4927 O O . PHE C 1 90 ? -12.847 26.439 -1.905 1.00 44.37 74 PHE C O 1
ATOM 4935 N N . VAL C 1 91 ? -11.909 24.692 -0.845 1.00 44.44 75 VAL C N 1
ATOM 4936 C CA . VAL C 1 91 ? -11.588 25.420 0.409 1.00 45.01 75 VAL C CA 1
ATOM 4937 C C . VAL C 1 91 ? -10.206 24.994 0.901 1.00 44.75 75 VAL C C 1
ATOM 4938 O O . VAL C 1 91 ? -9.696 23.932 0.555 1.00 43.07 75 VAL C O 1
ATOM 4942 N N . PRO C 1 92 ? -9.563 25.821 1.749 1.00 44.65 76 PRO C N 1
ATOM 4943 C CA . PRO C 1 92 ? -8.246 25.495 2.292 1.00 45.20 76 PRO C CA 1
ATOM 4944 C C . PRO C 1 92 ? -8.160 24.106 2.929 1.00 44.66 76 PRO C C 1
ATOM 4945 O O . PRO C 1 92 ? -9.110 23.670 3.574 1.00 44.70 76 PRO C O 1
ATOM 4949 N N . GLY C 1 93 ? -7.019 23.448 2.723 1.00 44.62 77 GLY C N 1
ATOM 4950 C CA . GLY C 1 93 ? -6.650 22.194 3.403 1.00 43.15 77 GLY C CA 1
ATOM 4951 C C . GLY C 1 93 ? -6.997 20.954 2.579 1.00 40.83 77 GLY C C 1
ATOM 4952 O O . GLY C 1 93 ? -6.540 19.866 2.968 1.00 39.53 77 GLY C O 1
ATOM 4953 N N . HIS C 1 94 ? -7.785 21.073 1.504 1.00 39.58 78 HIS C N 1
ATOM 4954 C CA . HIS C 1 94 ? -8.126 19.925 0.620 1.00 38.10 78 HIS C CA 1
ATOM 4955 C C . HIS C 1 94 ? -7.269 20.024 -0.634 1.00 38.81 78 HIS C C 1
ATOM 4956 O O . HIS C 1 94 ? -7.728 20.623 -1.625 1.00 39.91 78 HIS C O 1
ATOM 4963 N N . VAL C 1 95 ? -6.064 19.466 -0.581 1.00 38.65 79 VAL C N 1
ATOM 4964 C CA . VAL C 1 95 ? -5.038 19.660 -1.641 1.00 40.12 79 VAL C CA 1
ATOM 4965 C C . VAL C 1 95 ? -5.217 18.567 -2.704 1.00 39.18 79 VAL C C 1
ATOM 4966 O O . VAL C 1 95 ? -5.300 17.392 -2.333 1.00 37.35 79 VAL C O 1
ATOM 4970 N N . GLN C 1 96 ? -5.303 18.942 -3.975 1.00 40.82 80 GLN C N 1
ATOM 4971 C CA . GLN C 1 96 ? -5.294 17.953 -5.087 1.00 42.76 80 GLN C CA 1
ATOM 4972 C C . GLN C 1 96 ? -3.842 17.497 -5.243 1.00 42.04 80 GLN C C 1
ATOM 4973 O O . GLN C 1 96 ? -2.946 18.339 -5.312 1.00 44.28 80 GLN C O 1
ATOM 4979 N N . GLN C 1 97 ? -3.628 16.195 -5.234 1.00 40.73 81 GLN C N 1
ATOM 4980 C CA . GLN C 1 97 ? -2.277 15.591 -5.322 1.00 42.52 81 GLN C CA 1
ATOM 4981 C C . GLN C 1 97 ? -2.364 14.275 -6.095 1.00 42.35 81 GLN C C 1
ATOM 4982 O O . GLN C 1 97 ? -3.021 13.343 -5.605 1.00 41.10 81 GLN C O 1
ATOM 4988 N N . ASP C 1 98 ? -1.706 14.218 -7.241 1.00 43.29 82 ASP C N 1
ATOM 4989 C CA . ASP C 1 98 ? -1.615 12.982 -8.060 1.00 44.06 82 ASP C CA 1
ATOM 4990 C C . ASP C 1 98 ? -0.575 12.068 -7.418 1.00 44.21 82 ASP C C 1
ATOM 4991 O O . ASP C 1 98 ? 0.502 12.504 -7.042 1.00 44.94 82 ASP C O 1
ATOM 4996 N N . PRO C 1 99 ? -0.852 10.766 -7.274 1.00 44.03 83 PRO C N 1
ATOM 4997 C CA . PRO C 1 99 ? 0.166 9.812 -6.857 1.00 45.37 83 PRO C CA 1
ATOM 4998 C C . PRO C 1 99 ? 1.174 9.616 -7.986 1.00 46.93 83 PRO C C 1
ATOM 4999 O O . PRO C 1 99 ? 0.888 9.941 -9.136 1.00 45.95 83 PRO C O 1
ATOM 5003 N N . PRO C 1 100 ? 2.383 9.094 -7.687 1.00 49.16 84 PRO C N 1
ATOM 5004 C CA . PRO C 1 100 ? 3.401 8.867 -8.710 1.00 51.28 84 PRO C CA 1
ATOM 5005 C C . PRO C 1 100 ? 2.934 7.890 -9.788 1.00 52.26 84 PRO C C 1
ATOM 5006 O O . PRO C 1 100 ? 2.175 7.006 -9.477 1.00 50.28 84 PRO C O 1
ATOM 5010 N N . VAL C 1 101 ? 3.412 8.087 -11.014 1.00 54.53 85 VAL C N 1
ATOM 5011 C CA . VAL C 1 101 ? 3.263 7.103 -12.123 1.00 56.75 85 VAL C CA 1
ATOM 5012 C C . VAL C 1 101 ? 4.654 6.586 -12.513 1.00 60.00 85 VAL C C 1
ATOM 5013 O O . VAL C 1 101 ? 4.908 6.415 -13.711 1.00 63.55 85 VAL C O 1
ATOM 5017 N N . ARG C 1 102 ? 5.527 6.344 -11.530 1.00 61.44 86 ARG C N 1
ATOM 5018 C CA . ARG C 1 102 ? 6.735 5.498 -11.701 1.00 63.99 86 ARG C CA 1
ATOM 5019 C C . ARG C 1 102 ? 6.288 4.037 -11.760 1.00 63.53 86 ARG C C 1
ATOM 5020 O O . ARG C 1 102 ? 5.362 3.685 -11.002 1.00 60.96 86 ARG C O 1
ATOM 5028 N N . GLU C 1 103 ? 6.941 3.214 -12.589 1.00 64.76 87 GLU C N 1
ATOM 5029 C CA . GLU C 1 103 ? 6.628 1.769 -12.719 1.00 66.37 87 GLU C CA 1
ATOM 5030 C C . GLU C 1 103 ? 6.579 1.121 -11.330 1.00 64.50 87 GLU C C 1
ATOM 5031 O O . GLU C 1 103 ? 5.666 0.327 -11.096 1.00 63.49 87 GLU C O 1
ATOM 5037 N N . SER C 1 104 ? 7.516 1.449 -10.441 1.00 64.02 88 SER C N 1
ATOM 5038 C CA . SER C 1 104 ? 7.662 0.789 -9.117 1.00 63.67 88 SER C CA 1
ATOM 5039 C C . SER C 1 104 ? 6.441 1.062 -8.219 1.00 61.37 88 SER C C 1
ATOM 5040 O O . SER C 1 104 ? 6.272 0.317 -7.238 1.00 60.26 88 SER C O 1
ATOM 5043 N N . LEU C 1 105 ? 5.611 2.070 -8.526 1.00 58.46 89 LEU C N 1
ATOM 5044 C CA . LEU C 1 105 ? 4.437 2.434 -7.681 1.00 56.08 89 LEU C CA 1
ATOM 5045 C C . LEU C 1 105 ? 3.125 2.301 -8.459 1.00 53.96 89 LEU C C 1
ATOM 5046 O O . LEU C 1 105 ? 2.085 2.754 -7.936 1.00 51.33 89 LEU C O 1
ATOM 5051 N N . LEU C 1 106 ? 3.164 1.672 -9.638 1.00 54.68 90 LEU C N 1
ATOM 5052 C CA . LEU C 1 106 ? 1.954 1.374 -10.438 1.00 53.78 90 LEU C CA 1
ATOM 5053 C C . LEU C 1 106 ? 1.649 -0.113 -10.283 1.00 53.90 90 LEU C C 1
ATOM 5054 O O . LEU C 1 106 ? 2.340 -0.937 -10.890 1.00 55.67 90 LEU C O 1
ATOM 5059 N N . PHE C 1 107 ? 0.653 -0.427 -9.459 1.00 52.65 91 PHE C N 1
ATOM 5060 C CA . PHE C 1 107 ? 0.316 -1.806 -9.029 1.00 53.55 91 PHE C CA 1
ATOM 5061 C C . PHE C 1 107 ? -0.900 -2.282 -9.811 1.00 52.16 91 PHE C C 1
ATOM 5062 O O . PHE C 1 107 ? -1.928 -1.606 -9.797 1.00 50.35 91 PHE C O 1
ATOM 5070 N N . PRO C 1 108 ? -0.833 -3.450 -10.493 1.00 53.17 92 PRO C N 1
ATOM 5071 C CA . PRO C 1 108 ? -2.015 -4.020 -11.132 1.00 53.41 92 PRO C CA 1
ATOM 5072 C C . PRO C 1 108 ? -3.229 -4.155 -10.188 1.00 52.08 92 PRO C C 1
ATOM 5073 O O . PRO C 1 108 ? -4.323 -3.949 -10.642 1.00 50.05 92 PRO C O 1
ATOM 5077 N N . ASP C 1 109 ? -3.025 -4.463 -8.907 1.00 52.09 93 ASP C N 1
ATOM 5078 C CA . ASP C 1 109 ? -4.134 -4.680 -7.940 1.00 52.57 93 ASP C CA 1
ATOM 5079 C C . ASP C 1 109 ? -4.773 -3.343 -7.543 1.00 50.29 93 ASP C C 1
ATOM 5080 O O . ASP C 1 109 ? -5.846 -3.387 -6.920 1.00 49.04 93 ASP C O 1
ATOM 5085 N N . VAL C 1 110 ? -4.150 -2.206 -7.867 1.00 47.96 94 VAL C N 1
ATOM 5086 C CA . VAL C 1 110 ? -4.723 -0.845 -7.656 1.00 45.87 94 VAL C CA 1
ATOM 5087 C C . VAL C 1 110 ? -5.335 -0.336 -8.970 1.00 44.73 94 VAL C C 1
ATOM 5088 O O . VAL C 1 110 ? -6.532 0.006 -8.966 1.00 42.50 94 VAL C O 1
ATOM 5092 N N . LEU C 1 111 ? -4.555 -0.280 -10.053 1.00 45.85 95 LEU C N 1
ATOM 5093 C CA . LEU C 1 111 ? -4.992 0.316 -11.354 1.00 45.66 95 LEU C CA 1
ATOM 5094 C C . LEU C 1 111 ? -5.989 -0.600 -12.060 1.00 44.93 95 LEU C C 1
ATOM 5095 O O . LEU C 1 111 ? -6.892 -0.069 -12.729 1.00 43.82 95 LEU C O 1
ATOM 5100 N N . LEU C 1 112 ? -5.787 -1.918 -11.975 1.00 44.57 96 LEU C N 1
ATOM 5101 C CA . LEU C 1 112 ? -6.560 -2.918 -12.747 1.00 45.69 96 LEU C CA 1
ATOM 5102 C C . LEU C 1 112 ? -7.133 -3.963 -11.786 1.00 45.03 96 LEU C C 1
ATOM 5103 O O . LEU C 1 112 ? -6.971 -5.170 -12.040 1.00 45.21 96 LEU C O 1
ATOM 5108 N N . ASN C 1 113 ? -7.808 -3.512 -10.727 1.00 43.35 97 ASN C N 1
ATOM 5109 C CA . ASN C 1 113 ? -8.285 -4.420 -9.658 1.00 42.86 97 ASN C CA 1
ATOM 5110 C C . ASN C 1 113 ? -9.380 -5.306 -10.238 1.00 43.67 97 ASN C C 1
ATOM 5111 O O . ASN C 1 113 ? -10.356 -4.806 -10.806 1.00 43.14 97 ASN C O 1
ATOM 5116 N N . PRO C 1 114 ? -9.266 -6.652 -10.118 1.00 44.63 98 PRO C N 1
ATOM 5117 C CA . PRO C 1 114 ? -10.239 -7.541 -10.743 1.00 45.46 98 PRO C CA 1
ATOM 5118 C C . PRO C 1 114 ? -11.648 -7.394 -10.162 1.00 44.68 98 PRO C C 1
ATOM 5119 O O . PRO C 1 114 ? -12.579 -7.494 -10.897 1.00 44.41 98 PRO C O 1
ATOM 5123 N N . VAL C 1 115 ? -11.785 -7.118 -8.869 1.00 44.73 99 VAL C N 1
ATOM 5124 C CA . VAL C 1 115 ? -13.123 -6.960 -8.228 1.00 44.09 99 VAL C CA 1
ATOM 5125 C C . VAL C 1 115 ? -13.721 -5.612 -8.663 1.00 42.09 99 VAL C C 1
ATOM 5126 O O . VAL C 1 115 ? -14.914 -5.573 -9.017 1.00 42.48 99 VAL C O 1
ATOM 5130 N N . VAL C 1 116 ? -12.931 -4.537 -8.631 1.00 39.99 100 VAL C N 1
ATOM 5131 C CA . VAL C 1 116 ? -13.395 -3.192 -9.078 1.00 39.04 100 VAL C CA 1
ATOM 5132 C C . VAL C 1 116 ? -13.961 -3.323 -10.498 1.00 39.06 100 VAL C C 1
ATOM 5133 O O . VAL C 1 116 ? -15.104 -2.917 -10.713 1.00 38.93 100 VAL C O 1
ATOM 5137 N N . TYR C 1 117 ? -13.198 -3.893 -11.426 1.00 40.06 101 TYR C N 1
ATOM 5138 C CA . TYR C 1 117 ? -13.586 -3.966 -12.858 1.00 40.63 101 TYR C CA 1
ATOM 5139 C C . TYR C 1 117 ? -14.737 -4.959 -13.042 1.00 42.10 101 TYR C C 1
ATOM 5140 O O . TYR C 1 117 ? -15.569 -4.733 -13.928 1.00 40.42 101 TYR C O 1
ATOM 5149 N N . GLN C 1 118 ? -14.827 -6.007 -12.220 1.00 42.87 102 GLN C N 1
ATOM 5150 C CA . GLN C 1 118 ? -16.005 -6.915 -12.274 1.00 44.49 102 GLN C CA 1
ATOM 5151 C C . GLN C 1 118 ? -17.258 -6.059 -12.039 1.00 43.36 102 GLN C C 1
ATOM 5152 O O . GLN C 1 118 ? -18.241 -6.192 -12.799 1.00 42.46 102 GLN C O 1
ATOM 5158 N N . ILE C 1 119 ? -17.210 -5.161 -11.049 1.00 41.68 103 ILE C N 1
ATOM 5159 C CA . ILE C 1 119 ? -18.371 -4.299 -10.697 1.00 40.88 103 ILE C CA 1
ATOM 5160 C C . ILE C 1 119 ? -18.578 -3.243 -11.798 1.00 40.29 103 ILE C C 1
ATOM 5161 O O . ILE C 1 119 ? -19.722 -3.104 -12.261 1.00 40.25 103 ILE C O 1
ATOM 5166 N N . THR C 1 120 ? -17.532 -2.531 -12.210 1.00 40.27 104 THR C N 1
ATOM 5167 C CA . THR C 1 120 ? -17.671 -1.397 -13.161 1.00 42.27 104 THR C CA 1
ATOM 5168 C C . THR C 1 120 ? -18.059 -1.958 -14.538 1.00 43.33 104 THR C C 1
ATOM 5169 O O . THR C 1 120 ? -18.897 -1.306 -15.190 1.00 43.95 104 THR C O 1
ATOM 5173 N N . HIS C 1 121 ? -17.569 -3.142 -14.938 1.00 44.12 105 HIS C N 1
ATOM 5174 C CA . HIS C 1 121 ? -17.999 -3.810 -16.196 1.00 46.57 105 HIS C CA 1
ATOM 5175 C C . HIS C 1 121 ? -19.507 -4.077 -16.146 1.00 47.38 105 HIS C C 1
ATOM 5176 O O . HIS C 1 121 ? -20.177 -3.810 -17.145 1.00 47.41 105 HIS C O 1
ATOM 5183 N N . ALA C 1 122 ? -20.019 -4.569 -15.015 1.00 47.85 106 ALA C N 1
ATOM 5184 C CA . ALA C 1 122 ? -21.445 -4.920 -14.843 1.00 49.05 106 ALA C CA 1
ATOM 5185 C C . ALA C 1 122 ? -22.307 -3.646 -14.869 1.00 48.36 106 ALA C C 1
ATOM 5186 O O . ALA C 1 122 ? -23.422 -3.711 -15.371 1.00 50.10 106 ALA C O 1
ATOM 5188 N N . VAL C 1 123 ? -21.825 -2.519 -14.341 1.00 46.99 107 VAL C N 1
ATOM 5189 C CA . VAL C 1 123 ? -22.623 -1.257 -14.282 1.00 45.52 107 VAL C CA 1
ATOM 5190 C C . VAL C 1 123 ? -22.462 -0.475 -15.590 1.00 44.85 107 VAL C C 1
ATOM 5191 O O . VAL C 1 123 ? -23.484 0.004 -16.102 1.00 46.83 107 VAL C O 1
ATOM 5195 N N . LEU C 1 124 ? -21.227 -0.294 -16.068 1.00 42.13 108 LEU C N 1
ATOM 5196 C CA . LEU C 1 124 ? -20.909 0.666 -17.150 1.00 40.85 108 LEU C CA 1
ATOM 5197 C C . LEU C 1 124 ? -20.683 -0.040 -18.502 1.00 42.00 108 LEU C C 1
ATOM 5198 O O . LEU C 1 124 ? -20.618 0.687 -19.488 1.00 42.74 108 LEU C O 1
ATOM 5203 N N . GLY C 1 125 ? -20.536 -1.370 -18.524 1.00 42.91 109 GLY C N 1
ATOM 5204 C CA . GLY C 1 125 ? -20.263 -2.157 -19.750 1.00 44.69 109 GLY C CA 1
ATOM 5205 C C . GLY C 1 125 ? -18.785 -2.521 -19.854 1.00 44.96 109 GLY C C 1
ATOM 5206 O O . GLY C 1 125 ? -17.926 -1.876 -19.147 1.00 42.32 109 GLY C O 1
ATOM 5207 N N . ALA C 1 126 ? -18.481 -3.506 -20.703 1.00 45.52 110 ALA C N 1
ATOM 5208 C CA . ALA C 1 126 ? -17.151 -4.147 -20.839 1.00 47.28 110 ALA C CA 1
ATOM 5209 C C . ALA C 1 126 ? -16.126 -3.134 -21.361 1.00 46.97 110 ALA C C 1
ATOM 5210 O O . ALA C 1 126 ? -14.919 -3.383 -21.208 1.00 47.81 110 ALA C O 1
ATOM 5212 N N . ASP C 1 127 ? -16.591 -2.047 -21.980 1.00 47.16 111 ASP C N 1
ATOM 5213 C CA . ASP C 1 127 ? -15.744 -1.007 -22.619 1.00 48.40 111 ASP C CA 1
ATOM 5214 C C . ASP C 1 127 ? -15.543 0.182 -21.668 1.00 45.44 111 ASP C C 1
ATOM 5215 O O . ASP C 1 127 ? -14.927 1.164 -22.102 1.00 46.71 111 ASP C O 1
ATOM 5220 N N . ALA C 1 128 ? -16.005 0.098 -20.419 1.00 43.14 112 ALA C N 1
ATOM 5221 C CA . ALA C 1 128 ? -15.753 1.137 -19.392 1.00 41.57 112 ALA C CA 1
ATOM 5222 C C . ALA C 1 128 ? -14.241 1.256 -19.174 1.00 41.14 112 ALA C C 1
ATOM 5223 O O . ALA C 1 128 ? -13.524 0.253 -19.360 1.00 42.62 112 ALA C O 1
ATOM 5225 N N . ARG C 1 129 ? -13.756 2.459 -18.887 1.00 39.57 113 ARG C N 1
ATOM 5226 C CA . ARG C 1 129 ? -12.304 2.716 -18.825 1.00 39.74 113 ARG C CA 1
ATOM 5227 C C . ARG C 1 129 ? -12.003 3.642 -17.653 1.00 37.92 113 ARG C C 1
ATOM 5228 O O . ARG C 1 129 ? -12.754 4.603 -17.423 1.00 35.74 113 ARG C O 1
ATOM 5236 N N . ASN C 1 130 ? -10.904 3.361 -16.969 1.00 37.83 114 ASN C N 1
ATOM 5237 C CA . ASN C 1 130 ? -10.341 4.283 -15.957 1.00 36.45 114 ASN C CA 1
ATOM 5238 C C . ASN C 1 130 ? -9.733 5.480 -16.688 1.00 36.33 114 ASN C C 1
ATOM 5239 O O . ASN C 1 130 ? -8.948 5.256 -17.636 1.00 36.85 114 ASN C O 1
ATOM 5244 N N . ALA C 1 131 ? -10.095 6.705 -16.307 1.00 35.20 115 ALA C N 1
ATOM 5245 C CA . ALA C 1 131 ? -9.547 7.926 -16.942 1.00 35.53 115 ALA C CA 1
ATOM 5246 C C . ALA C 1 131 ? -9.050 8.909 -15.886 1.00 34.86 115 ALA C C 1
ATOM 5247 O O . ALA C 1 131 ? -8.751 10.049 -16.263 1.00 34.70 115 ALA C O 1
ATOM 5249 N N . VAL C 1 132 ? -8.928 8.487 -14.620 1.00 34.68 116 VAL C N 1
ATOM 5250 C CA . VAL C 1 132 ? -8.405 9.347 -13.520 1.00 34.63 116 VAL C CA 1
ATOM 5251 C C . VAL C 1 132 ? -7.457 8.500 -12.671 1.00 35.25 116 VAL C C 1
ATOM 5252 O O . VAL C 1 132 ? -7.764 7.331 -12.347 1.00 35.34 116 VAL C O 1
ATOM 5256 N N . TYR C 1 133 ? -6.301 9.062 -12.367 1.00 35.92 117 TYR C N 1
ATOM 5257 C CA . TYR C 1 133 ? -5.318 8.496 -11.418 1.00 36.43 117 TYR C CA 1
ATOM 5258 C C . TYR C 1 133 ? -4.775 9.690 -10.649 1.00 35.85 117 TYR C C 1
ATOM 5259 O O . TYR C 1 133 ? -3.754 10.272 -11.020 1.00 36.49 117 TYR C O 1
ATOM 5268 N N . SER C 1 134 ? -5.519 10.058 -9.616 1.00 35.33 118 SER C N 1
ATOM 5269 C CA . SER C 1 134 ? -5.335 11.317 -8.877 1.00 35.51 118 SER C CA 1
ATOM 5270 C C . SER C 1 134 ? -5.424 11.033 -7.381 1.00 35.26 118 SER C C 1
ATOM 5271 O O . SER C 1 134 ? -5.309 9.880 -6.960 1.00 34.64 118 SER C O 1
ATOM 5274 N N . GLY C 1 135 ? -5.680 12.059 -6.586 1.00 36.67 119 GLY C N 1
ATOM 5275 C CA . GLY C 1 135 ? -5.711 11.926 -5.125 1.00 37.73 119 GLY C CA 1
ATOM 5276 C C . GLY C 1 135 ? -5.991 13.232 -4.448 1.00 39.63 119 GLY C C 1
ATOM 5277 O O . GLY C 1 135 ? -6.024 14.250 -5.149 1.00 37.07 119 GLY C O 1
ATOM 5278 N N . ASN C 1 136 ? -6.221 13.171 -3.135 1.00 41.71 120 ASN C N 1
ATOM 5279 C CA . ASN C 1 136 ? -6.677 14.283 -2.266 1.00 44.75 120 ASN C CA 1
ATOM 5280 C C . ASN C 1 136 ? -5.853 14.150 -0.970 1.00 43.09 120 ASN C C 1
ATOM 5281 O O . ASN C 1 136 ? -5.780 13.012 -0.426 1.00 42.93 120 ASN C O 1
ATOM 5286 N N . MET C 1 137 ? -5.136 15.201 -0.577 1.00 40.93 121 MET C N 1
ATOM 5287 C CA . MET C 1 137 ? -4.401 15.243 0.711 1.00 42.69 121 MET C CA 1
ATOM 5288 C C . MET C 1 137 ? -5.155 16.226 1.620 1.00 41.14 121 MET C C 1
ATOM 5289 O O . MET C 1 137 ? -5.154 17.450 1.319 1.00 40.11 121 MET C O 1
ATOM 5294 N N . ASN C 1 138 ? -5.881 15.685 2.600 1.00 40.36 122 ASN C N 1
ATOM 5295 C CA . ASN C 1 138 ? -6.679 16.480 3.562 1.00 39.97 122 ASN C CA 1
ATOM 5296 C C . ASN C 1 138 ? -5.771 16.881 4.734 1.00 40.67 122 ASN C C 1
ATOM 5297 O O . ASN C 1 138 ? -5.408 15.977 5.547 1.00 40.65 122 ASN C O 1
ATOM 5302 N N . LEU C 1 139 ? -5.386 18.157 4.804 1.00 39.92 123 LEU C N 1
ATOM 5303 C CA . LEU C 1 139 ? -4.371 18.655 5.787 1.00 41.62 123 LEU C CA 1
ATOM 5304 C C . LEU C 1 139 ? -5.006 18.935 7.155 1.00 41.38 123 LEU C C 1
ATOM 5305 O O . LEU C 1 139 ? -6.162 19.334 7.259 1.00 40.30 123 LEU C O 1
ATOM 5310 N N . PRO C 1 140 ? -4.247 18.801 8.258 1.00 42.06 124 PRO C N 1
ATOM 5311 C CA . PRO C 1 140 ? -4.700 19.284 9.574 1.00 42.94 124 PRO C CA 1
ATOM 5312 C C . PRO C 1 140 ? -5.196 20.746 9.564 1.00 43.09 124 PRO C C 1
ATOM 5313 O O . PRO C 1 140 ? -4.529 21.596 8.991 1.00 43.55 124 PRO C O 1
ATOM 5317 N N . GLY C 1 141 ? -6.385 20.970 10.120 1.00 42.62 125 GLY C N 1
ATOM 5318 C CA . GLY C 1 141 ? -7.051 22.284 10.174 1.00 43.42 125 GLY C CA 1
ATOM 5319 C C . GLY C 1 141 ? -7.770 22.640 8.895 1.00 43.05 125 GLY C C 1
ATOM 5320 O O . GLY C 1 141 ? -8.126 23.828 8.728 1.00 42.80 125 GLY C O 1
ATOM 5321 N N . SER C 1 142 ? -8.012 21.664 8.009 1.00 41.17 126 SER C N 1
ATOM 5322 C CA . SER C 1 142 ? -8.719 21.904 6.730 1.00 40.74 126 SER C CA 1
ATOM 5323 C C . SER C 1 142 ? -10.135 22.393 7.027 1.00 41.09 126 SER C C 1
ATOM 5324 O O . SER C 1 142 ? -10.675 22.066 8.100 1.00 40.30 126 SER C O 1
ATOM 5327 N N . HIS C 1 143 ? -10.733 23.079 6.059 1.00 41.76 127 HIS C N 1
ATOM 5328 C CA . HIS C 1 143 ? -12.096 23.661 6.139 1.00 43.79 127 HIS C CA 1
ATOM 5329 C C . HIS C 1 143 ? -13.132 22.643 5.664 1.00 42.98 127 HIS C C 1
ATOM 5330 O O . HIS C 1 143 ? -12.740 21.576 5.157 1.00 41.93 127 HIS C O 1
ATOM 5337 N N . GLU C 1 144 ? -14.410 22.983 5.824 1.00 46.19 128 GLU C N 1
ATOM 5338 C CA . GLU C 1 144 ? -15.541 22.155 5.337 1.00 48.43 128 GLU C CA 1
ATOM 5339 C C . GLU C 1 144 ? -15.793 22.481 3.867 1.00 44.82 128 GLU C C 1
ATOM 5340 O O . GLU C 1 144 ? -15.997 23.647 3.555 1.00 43.30 128 GLU C O 1
ATOM 5346 N N . GLN C 1 145 ? -15.773 21.476 2.992 1.00 42.74 129 GLN C N 1
ATOM 5347 C CA . GLN C 1 145 ? -16.164 21.685 1.578 1.00 40.81 129 GLN C CA 1
ATOM 5348 C C . GLN C 1 145 ? -17.673 21.881 1.498 1.00 40.29 129 GLN C C 1
ATOM 5349 O O . GLN C 1 145 ? -18.419 21.334 2.310 1.00 40.41 129 GLN C O 1
ATOM 5355 N N . PRO C 1 146 ? -18.178 22.582 0.468 1.00 38.86 130 PRO C N 1
ATOM 5356 C CA . PRO C 1 146 ? -19.604 22.548 0.173 1.00 39.19 130 PRO C CA 1
ATOM 5357 C C . PRO C 1 146 ? -19.972 21.153 -0.361 1.00 36.10 130 PRO C C 1
ATOM 5358 O O . PRO C 1 146 ? -19.119 20.469 -0.884 1.00 36.22 130 PRO C O 1
ATOM 5362 N N . VAL C 1 147 ? -21.218 20.734 -0.167 1.00 35.70 131 VAL C N 1
ATOM 5363 C CA . VAL C 1 147 ? -21.730 19.443 -0.706 1.00 34.84 131 VAL C CA 1
ATOM 5364 C C . VAL C 1 147 ? -21.782 19.603 -2.234 1.00 34.22 131 VAL C C 1
ATOM 5365 O O . VAL C 1 147 ? -22.326 20.603 -2.715 1.00 33.39 131 VAL C O 1
ATOM 5369 N N . HIS C 1 148 ? -21.183 18.665 -2.959 1.00 32.94 132 HIS C N 1
ATOM 5370 C CA . HIS C 1 148 ? -21.064 18.742 -4.432 1.00 33.21 132 HIS C CA 1
ATOM 5371 C C . HIS C 1 148 ? -21.092 17.339 -5.014 1.00 33.23 132 HIS C C 1
ATOM 5372 O O . HIS C 1 148 ? -20.969 16.357 -4.233 1.00 31.68 132 HIS C O 1
ATOM 5379 N N . LEU C 1 149 ? -21.210 17.248 -6.332 1.00 32.86 133 LEU C N 1
ATOM 5380 C CA . LEU C 1 149 ? -20.903 16.001 -7.068 1.00 33.32 133 LEU C CA 1
ATOM 5381 C C . LEU C 1 149 ? -19.613 16.219 -7.862 1.00 33.67 133 LEU C C 1
ATOM 5382 O O . LEU C 1 149 ? -19.324 17.381 -8.215 1.00 35.18 133 LEU C O 1
ATOM 5387 N N . ASP C 1 150 ? -18.823 15.158 -8.035 1.00 33.73 134 ASP C N 1
ATOM 5388 C CA . ASP C 1 150 ? -17.549 15.203 -8.791 1.00 34.42 134 ASP C CA 1
ATOM 5389 C C . ASP C 1 150 ? -17.859 15.212 -10.299 1.00 34.10 134 ASP C C 1
ATOM 5390 O O . ASP C 1 150 ? -17.098 15.811 -11.032 1.00 33.03 134 ASP C O 1
ATOM 5395 N N . GLU C 1 151 ? -18.948 14.578 -10.717 1.00 34.11 135 GLU C N 1
ATOM 5396 C CA . GLU C 1 151 ? -19.307 14.466 -12.148 1.00 35.82 135 GLU C CA 1
ATOM 5397 C C . GLU C 1 151 ? -20.784 14.803 -12.281 1.00 35.67 135 GLU C C 1
ATOM 5398 O O . GLU C 1 151 ? -21.604 14.296 -11.515 1.00 35.11 135 GLU C O 1
ATOM 5404 N N . PRO C 1 152 ? -21.160 15.682 -13.235 1.00 34.39 136 PRO C N 1
ATOM 5405 C CA . PRO C 1 152 ? -22.545 16.129 -13.345 1.00 34.28 136 PRO C CA 1
ATOM 5406 C C . PRO C 1 152 ? -23.477 15.107 -14.013 1.00 33.77 136 PRO C C 1
ATOM 5407 O O . PRO C 1 152 ? -23.013 14.181 -14.669 1.00 32.68 136 PRO C O 1
ATOM 5411 N N . HIS C 1 153 ? -24.780 15.307 -13.820 1.00 33.85 137 HIS C N 1
ATOM 5412 C CA . HIS C 1 153 ? -25.820 14.678 -14.659 1.00 35.04 137 HIS C CA 1
ATOM 5413 C C . HIS C 1 153 ? -25.646 15.274 -16.063 1.00 35.82 137 HIS C C 1
ATOM 5414 O O . HIS C 1 153 ? -25.145 16.416 -16.159 1.00 36.74 137 HIS C O 1
ATOM 5421 N N . LEU C 1 154 ? -25.996 14.530 -17.109 1.00 36.16 138 LEU C N 1
ATOM 5422 C CA . LEU C 1 154 ? -25.625 14.891 -18.505 1.00 36.98 138 LEU C CA 1
ATOM 5423 C C . LEU C 1 154 ? -26.624 15.906 -19.088 1.00 37.75 138 LEU C C 1
ATOM 5424 O O . LEU C 1 154 ? -26.255 16.598 -20.037 1.00 37.55 138 LEU C O 1
ATOM 5429 N N . TRP C 1 155 ? -27.842 15.961 -18.561 1.00 37.83 139 TRP C N 1
ATOM 5430 C CA . TRP C 1 155 ? -28.896 16.945 -18.908 1.00 39.32 139 TRP C CA 1
ATOM 5431 C C . TRP C 1 155 ? -29.593 17.351 -17.616 1.00 42.34 139 TRP C C 1
ATOM 5432 O O . TRP C 1 155 ? -29.811 16.510 -16.733 1.00 41.61 139 TRP C O 1
ATOM 5443 N N . PRO C 1 156 ? -30.004 18.632 -17.479 1.00 44.50 140 PRO C N 1
ATOM 5444 C CA . PRO C 1 156 ? -30.710 19.070 -16.275 1.00 45.39 140 PRO C CA 1
ATOM 5445 C C . PRO C 1 156 ? -32.134 18.492 -16.284 1.00 46.27 140 PRO C C 1
ATOM 5446 O O . PRO C 1 156 ? -32.696 18.317 -17.344 1.00 44.14 140 PRO C O 1
ATOM 5450 N N . GLY C 1 157 ? -32.659 18.154 -15.106 1.00 45.42 141 GLY C N 1
ATOM 5451 C CA . GLY C 1 157 ? -34.075 17.784 -14.909 1.00 46.88 141 GLY C CA 1
ATOM 5452 C C . GLY C 1 157 ? -34.394 16.400 -15.439 1.00 47.49 141 GLY C C 1
ATOM 5453 O O . GLY C 1 157 ? -35.581 16.117 -15.601 1.00 51.25 141 GLY C O 1
ATOM 5454 N N . ILE C 1 158 ? -33.391 15.563 -15.715 1.00 46.14 142 ILE C N 1
ATOM 5455 C CA . ILE C 1 158 ? -33.563 14.222 -16.349 1.00 45.61 142 ILE C CA 1
ATOM 5456 C C . ILE C 1 158 ? -32.977 13.152 -15.426 1.00 43.79 142 ILE C C 1
ATOM 5457 O O . ILE C 1 158 ? -31.845 13.338 -14.951 1.00 42.19 142 ILE C O 1
ATOM 5462 N N . SER C 1 159 ? -33.689 12.048 -15.253 1.00 44.77 143 SER C N 1
ATOM 5463 C CA . SER C 1 159 ? -33.187 10.819 -14.591 1.00 45.77 143 SER C CA 1
ATOM 5464 C C . SER C 1 159 ? -32.530 9.934 -15.650 1.00 44.44 143 SER C C 1
ATOM 5465 O O . SER C 1 159 ? -33.215 9.550 -16.587 1.00 44.76 143 SER C O 1
ATOM 5468 N N . HIS C 1 160 ? -31.245 9.622 -15.487 1.00 41.83 144 HIS C N 1
ATOM 5469 C CA . HIS C 1 160 ? -30.521 8.669 -16.359 1.00 39.60 144 HIS C CA 1
ATOM 5470 C C . HIS C 1 160 ? -29.619 7.794 -15.503 1.00 39.60 144 HIS C C 1
ATOM 5471 O O . HIS C 1 160 ? -29.311 8.142 -14.357 1.00 38.32 144 HIS C O 1
ATOM 5478 N N . PRO C 1 161 ? -29.182 6.629 -16.021 1.00 39.43 145 PRO C N 1
ATOM 5479 C CA . PRO C 1 161 ? -28.271 5.752 -15.286 1.00 39.06 145 PRO C CA 1
ATOM 5480 C C . PRO C 1 161 ? -26.862 6.321 -15.184 1.00 37.14 145 PRO C C 1
ATOM 5481 O O . PRO C 1 161 ? -26.514 7.318 -15.830 1.00 36.55 145 PRO C O 1
ATOM 5485 N N . PRO C 1 162 ? -25.999 5.673 -14.377 1.00 36.84 146 PRO C N 1
ATOM 5486 C CA . PRO C 1 162 ? -24.618 6.108 -14.216 1.00 35.41 146 PRO C CA 1
ATOM 5487 C C . PRO C 1 162 ? -23.850 6.066 -15.544 1.00 34.83 146 PRO C C 1
ATOM 5488 O O . PRO C 1 162 ? -24.117 5.230 -16.356 1.00 35.53 146 PRO C O 1
ATOM 5492 N N . TYR C 1 163 ? -22.902 6.974 -15.718 1.00 33.84 147 TYR C N 1
ATOM 5493 C CA . TYR C 1 163 ? -21.887 6.896 -16.785 1.00 34.40 147 TYR C CA 1
ATOM 5494 C C . TYR C 1 163 ? -20.491 6.901 -16.176 1.00 33.17 147 TYR C C 1
ATOM 5495 O O . TYR C 1 163 ? -19.523 6.815 -16.924 1.00 32.07 147 TYR C O 1
ATOM 5504 N N . CYS C 1 164 ? -20.371 7.018 -14.857 1.00 32.16 148 CYS C N 1
ATOM 5505 C CA . CYS C 1 164 ? -19.042 7.012 -14.219 1.00 32.34 148 CYS C CA 1
ATOM 5506 C C . CYS C 1 164 ? -19.119 6.527 -12.773 1.00 31.87 148 CYS C C 1
ATOM 5507 O O . CYS C 1 164 ? -20.151 6.741 -12.128 1.00 31.69 148 CYS C O 1
ATOM 5510 N N . LEU C 1 165 ? -18.068 5.852 -12.338 1.00 31.81 149 LEU C N 1
ATOM 5511 C CA . LEU C 1 165 ? -17.925 5.323 -10.964 1.00 32.05 149 LEU C CA 1
ATOM 5512 C C . LEU C 1 165 ? -16.574 5.771 -10.420 1.00 31.88 149 LEU C C 1
ATOM 5513 O O . LEU C 1 165 ? -15.540 5.406 -11.001 1.00 32.09 149 LEU C O 1
ATOM 5518 N N . CYS C 1 166 ? -16.612 6.553 -9.347 1.00 30.91 150 CYS C N 1
ATOM 5519 C CA . CYS C 1 166 ? -15.415 6.953 -8.594 1.00 32.31 150 CYS C CA 1
ATOM 5520 C C . CYS C 1 166 ? -14.946 5.751 -7.768 1.00 32.56 150 CYS C C 1
ATOM 5521 O O . CYS C 1 166 ? -15.779 5.030 -7.204 1.00 31.98 150 CYS C O 1
ATOM 5524 N N . VAL C 1 167 ? -13.649 5.514 -7.776 1.00 34.00 151 VAL C N 1
ATOM 5525 C CA . VAL C 1 167 ? -12.979 4.432 -7.017 1.00 36.01 151 VAL C CA 1
ATOM 5526 C C . VAL C 1 167 ? -11.993 5.107 -6.063 1.00 38.43 151 VAL C C 1
ATOM 5527 O O . VAL C 1 167 ? -10.974 5.585 -6.559 1.00 40.91 151 VAL C O 1
ATOM 5531 N N . ASP C 1 168 ? -12.363 5.190 -4.779 1.00 37.85 152 ASP C N 1
ATOM 5532 C CA . ASP C 1 168 ? -11.628 5.930 -3.720 1.00 38.35 152 ASP C CA 1
ATOM 5533 C C . ASP C 1 168 ? -10.859 4.924 -2.854 1.00 38.18 152 ASP C C 1
ATOM 5534 O O . ASP C 1 168 ? -11.467 3.959 -2.358 1.00 36.94 152 ASP C O 1
ATOM 5539 N N . VAL C 1 169 ? -9.560 5.155 -2.690 1.00 37.16 153 VAL C N 1
ATOM 5540 C CA . VAL C 1 169 ? -8.646 4.251 -1.941 1.00 37.29 153 VAL C CA 1
ATOM 5541 C C . VAL C 1 169 ? -8.014 5.053 -0.811 1.00 36.64 153 VAL C C 1
ATOM 5542 O O . VAL C 1 169 ? -7.029 5.746 -1.031 1.00 35.24 153 VAL C O 1
ATOM 5546 N N . PRO C 1 170 ? -8.545 4.964 0.429 1.00 36.24 154 PRO C N 1
ATOM 5547 C CA . PRO C 1 170 ? -7.906 5.624 1.571 1.00 36.87 154 PRO C CA 1
ATOM 5548 C C . PRO C 1 170 ? -6.525 4.996 1.793 1.00 37.70 154 PRO C C 1
ATOM 5549 O O . PRO C 1 170 ? -6.398 3.774 1.680 1.00 38.32 154 PRO C O 1
ATOM 5553 N N . LEU C 1 171 ? -5.511 5.822 2.045 1.00 38.45 155 LEU C N 1
ATOM 5554 C CA . LEU C 1 171 ? -4.119 5.334 2.207 1.00 40.05 155 LEU C CA 1
ATOM 5555 C C . LEU C 1 171 ? -3.697 5.349 3.674 1.00 41.05 155 LEU C C 1
ATOM 5556 O O . LEU C 1 171 ? -2.562 4.972 3.936 1.00 41.81 155 LEU C O 1
ATOM 5561 N N . ILE C 1 172 ? -4.590 5.740 4.584 1.00 42.33 156 ILE C N 1
ATOM 5562 C CA . ILE C 1 172 ? -4.495 5.547 6.055 1.00 42.71 156 ILE C CA 1
ATOM 5563 C C . ILE C 1 172 ? -5.896 5.205 6.541 1.00 41.96 156 ILE C C 1
ATOM 5564 O O . ILE C 1 172 ? -6.845 5.439 5.785 1.00 41.98 156 ILE C O 1
ATOM 5569 N N . ASP C 1 173 ? -6.023 4.721 7.768 1.00 41.92 157 ASP C N 1
ATOM 5570 C CA . ASP C 1 173 ? -7.343 4.567 8.429 1.00 41.84 157 ASP C CA 1
ATOM 5571 C C . ASP C 1 173 ? -8.014 5.944 8.440 1.00 41.18 157 ASP C C 1
ATOM 5572 O O . ASP C 1 173 ? -7.403 6.914 8.911 1.00 43.09 157 ASP C O 1
ATOM 5577 N N . PHE C 1 174 ? -9.204 6.027 7.861 1.00 39.29 158 PHE C N 1
ATOM 5578 C CA . PHE C 1 174 ? -10.066 7.229 7.902 1.00 39.07 158 PHE C CA 1
ATOM 5579 C C . PHE C 1 174 ? -10.907 7.124 9.170 1.00 39.13 158 PHE C C 1
ATOM 5580 O O . PHE C 1 174 ? -11.491 6.050 9.390 1.00 38.78 158 PHE C O 1
ATOM 5588 N N . THR C 1 175 ? -10.973 8.209 9.936 1.00 39.96 159 THR C N 1
ATOM 5589 C CA . THR C 1 175 ? -11.785 8.316 11.168 1.00 42.59 159 THR C CA 1
ATOM 5590 C C . THR C 1 175 ? -12.678 9.549 11.065 1.00 43.38 159 THR C C 1
ATOM 5591 O O . THR C 1 175 ? -12.418 10.404 10.182 1.00 39.69 159 THR C O 1
ATOM 5595 N N . LEU C 1 176 ? -13.648 9.683 11.978 1.00 46.31 160 LEU C N 1
ATOM 5596 C CA . LEU C 1 176 ? -14.523 10.886 12.024 1.00 48.85 160 LEU C CA 1
ATOM 5597 C C . LEU C 1 176 ? -13.653 12.113 12.326 1.00 50.39 160 LEU C C 1
ATOM 5598 O O . LEU C 1 176 ? -13.971 13.186 11.818 1.00 51.16 160 LEU C O 1
ATOM 5603 N N . GLU C 1 177 ? -12.557 11.919 13.062 1.00 49.32 161 GLU C N 1
ATOM 5604 C CA . GLU C 1 177 ? -11.611 12.988 13.468 1.00 49.75 161 GLU C CA 1
ATOM 5605 C C . GLU C 1 177 ? -10.757 13.480 12.285 1.00 47.55 161 GLU C C 1
ATOM 5606 O O . GLU C 1 177 ? -10.575 14.720 12.188 1.00 47.75 161 GLU C O 1
ATOM 5612 N N . ASN C 1 178 ? -10.233 12.578 11.435 1.00 44.80 162 ASN C N 1
ATOM 5613 C CA . ASN C 1 178 ? -9.131 12.927 10.490 1.00 44.18 162 ASN C CA 1
ATOM 5614 C C . ASN C 1 178 ? -9.671 13.186 9.076 1.00 42.89 162 ASN C C 1
ATOM 5615 O O . ASN C 1 178 ? -8.869 13.324 8.166 1.00 43.41 162 ASN C O 1
ATOM 5620 N N . GLY C 1 179 ? -10.991 13.278 8.918 1.00 42.46 163 GLY C N 1
ATOM 5621 C CA . GLY C 1 179 ? -11.632 13.821 7.713 1.00 42.07 163 GLY C CA 1
ATOM 5622 C C . GLY C 1 179 ? -12.246 12.760 6.825 1.00 41.05 163 GLY C C 1
ATOM 5623 O O . GLY C 1 179 ? -12.253 12.964 5.621 1.00 40.13 163 GLY C O 1
ATOM 5624 N N . SER C 1 180 ? -12.777 11.676 7.394 1.00 41.61 164 SER C N 1
ATOM 5625 C CA . SER C 1 180 ? -13.607 10.713 6.627 1.00 39.94 164 SER C CA 1
ATOM 5626 C C . SER C 1 180 ? -14.713 11.493 5.903 1.00 38.41 164 SER C C 1
ATOM 5627 O O . SER C 1 180 ? -15.395 12.316 6.525 1.00 36.73 164 SER C O 1
ATOM 5630 N N . THR C 1 181 ? -14.829 11.287 4.595 1.00 37.12 165 THR C N 1
ATOM 5631 C CA . THR C 1 181 ? -15.752 11.998 3.694 1.00 38.04 165 THR C CA 1
ATOM 5632 C C . THR C 1 181 ? -17.197 11.842 4.175 1.00 37.12 165 THR C C 1
ATOM 5633 O O . THR C 1 181 ? -17.573 10.735 4.601 1.00 39.98 165 THR C O 1
ATOM 5637 N N . GLU C 1 182 ? -17.983 12.901 4.065 1.00 35.68 166 GLU C N 1
ATOM 5638 C CA . GLU C 1 182 ? -19.452 12.839 4.195 1.00 35.98 166 GLU C CA 1
ATOM 5639 C C . GLU C 1 182 ? -20.042 12.382 2.861 1.00 36.32 166 GLU C C 1
ATOM 5640 O O . GLU C 1 182 ? -19.756 13.029 1.831 1.00 35.20 166 GLU C O 1
ATOM 5646 N N . TYR C 1 183 ? -20.876 11.351 2.886 1.00 35.61 167 TYR C N 1
ATOM 5647 C CA . TYR C 1 183 ? -21.594 10.818 1.708 1.00 35.55 167 TYR C CA 1
ATOM 5648 C C . TYR C 1 183 ? -23.100 10.974 1.918 1.00 35.60 167 TYR C C 1
ATOM 5649 O O . TYR C 1 183 ? -23.571 10.799 3.053 1.00 36.78 167 TYR C O 1
ATOM 5658 N N . TRP C 1 184 ? -23.831 11.284 0.851 1.00 34.45 168 TRP C N 1
ATOM 5659 C CA . TRP C 1 184 ? -25.312 11.388 0.863 1.00 34.55 168 TRP C CA 1
ATOM 5660 C C . TRP C 1 184 ? -25.892 10.176 0.150 1.00 35.09 168 TRP C C 1
ATOM 5661 O O . TRP C 1 184 ? -26.029 10.194 -1.062 1.00 34.50 168 TRP C O 1
ATOM 5672 N N . PRO C 1 185 ? -26.243 9.085 0.859 1.00 36.57 169 PRO C N 1
ATOM 5673 C CA . PRO C 1 185 ? -26.744 7.888 0.197 1.00 37.52 169 PRO C CA 1
ATOM 5674 C C . PRO C 1 185 ? -28.015 8.204 -0.611 1.00 37.99 169 PRO C C 1
ATOM 5675 O O . PRO C 1 185 ? -28.856 8.956 -0.139 1.00 38.15 169 PRO C O 1
ATOM 5679 N N . GLY C 1 186 ? -28.083 7.652 -1.827 1.00 36.77 170 GLY C N 1
ATOM 5680 C CA . GLY C 1 186 ? -29.254 7.721 -2.719 1.00 37.05 170 GLY C CA 1
ATOM 5681 C C . GLY C 1 186 ? -29.321 9.031 -3.485 1.00 36.64 170 GLY C C 1
ATOM 5682 O O . GLY C 1 186 ? -30.263 9.180 -4.278 1.00 36.92 170 GLY C O 1
ATOM 5683 N N . SER C 1 187 ? -28.351 9.939 -3.295 1.00 35.41 171 SER C N 1
ATOM 5684 C CA . SER C 1 187 ? -28.374 11.305 -3.881 1.00 34.66 171 SER C CA 1
ATOM 5685 C C . SER C 1 187 ? -27.984 11.276 -5.367 1.00 33.87 171 SER C C 1
ATOM 5686 O O . SER C 1 187 ? -28.194 12.290 -6.049 1.00 33.75 171 SER C O 1
ATOM 5689 N N . HIS C 1 188 ? -27.382 10.184 -5.828 1.00 34.06 172 HIS C N 1
ATOM 5690 C CA . HIS C 1 188 ? -26.841 10.040 -7.205 1.00 34.20 172 HIS C CA 1
ATOM 5691 C C . HIS C 1 188 ? -27.972 10.111 -8.251 1.00 35.87 172 HIS C C 1
ATOM 5692 O O . HIS C 1 188 ? -27.640 10.355 -9.427 1.00 34.85 172 HIS C O 1
ATOM 5699 N N . VAL C 1 189 ? -29.236 9.889 -7.871 1.00 37.00 173 VAL C N 1
ATOM 5700 C CA . VAL C 1 189 ? -30.370 9.851 -8.841 1.00 39.56 173 VAL C CA 1
ATOM 5701 C C . VAL C 1 189 ? -31.113 11.192 -8.844 1.00 40.18 173 VAL C C 1
ATOM 5702 O O . VAL C 1 189 ? -32.015 11.351 -9.666 1.00 42.43 173 VAL C O 1
ATOM 5706 N N . LEU C 1 190 ? -30.742 12.135 -7.983 1.00 39.15 174 LEU C N 1
ATOM 5707 C CA . LEU C 1 190 ? -31.479 13.410 -7.818 1.00 40.24 174 LEU C CA 1
ATOM 5708 C C . LEU C 1 190 ? -30.967 14.404 -8.857 1.00 39.16 174 LEU C C 1
ATOM 5709 O O . LEU C 1 190 ? -29.761 14.671 -8.888 1.00 38.05 174 LEU C O 1
ATOM 5714 N N . ASN C 1 191 ? -31.857 14.949 -9.681 1.00 40.05 175 ASN C N 1
ATOM 5715 C CA . ASN C 1 191 ? -31.454 15.927 -10.719 1.00 40.87 175 ASN C CA 1
ATOM 5716 C C . ASN C 1 191 ? -32.627 16.846 -11.049 1.00 43.94 175 ASN C C 1
ATOM 5717 O O . ASN C 1 191 ? -32.975 17.008 -12.214 1.00 43.95 175 ASN C O 1
ATOM 5722 N N . PRO C 1 192 ? -33.247 17.521 -10.060 1.00 46.09 176 PRO C N 1
ATOM 5723 C CA . PRO C 1 192 ? -34.291 18.500 -10.371 1.00 48.91 176 PRO C CA 1
ATOM 5724 C C . PRO C 1 192 ? -33.632 19.740 -10.990 1.00 50.33 176 PRO C C 1
ATOM 5725 O O . PRO C 1 192 ? -32.444 19.928 -10.800 1.00 47.98 176 PRO C O 1
ATOM 5729 N N . ASP C 1 193 ? -34.401 20.560 -11.703 1.00 55.76 177 ASP C N 1
ATOM 5730 C CA . ASP C 1 193 ? -33.918 21.817 -12.341 1.00 58.82 177 ASP C CA 1
ATOM 5731 C C . ASP C 1 193 ? -33.357 22.715 -11.232 1.00 57.97 177 ASP C C 1
ATOM 5732 O O . ASP C 1 193 ? -33.905 22.688 -10.129 1.00 57.82 177 ASP C O 1
ATOM 5737 N N . GLU C 1 194 ? -32.294 23.469 -11.513 1.00 60.01 178 GLU C N 1
ATOM 5738 C CA . GLU C 1 194 ? -31.718 24.497 -10.601 1.00 62.93 178 GLU C CA 1
ATOM 5739 C C . GLU C 1 194 ? -31.228 23.844 -9.299 1.00 61.47 178 GLU C C 1
ATOM 5740 O O . GLU C 1 194 ? -31.344 24.464 -8.215 1.00 66.63 178 GLU C O 1
ATOM 5746 N N . CYS C 1 195 ? -30.699 22.628 -9.388 1.00 57.45 179 CYS C N 1
ATOM 5747 C CA . CYS C 1 195 ? -30.167 21.862 -8.228 1.00 55.05 179 CYS C CA 1
ATOM 5748 C C . CYS C 1 195 ? -28.671 22.164 -8.031 1.00 53.36 179 CYS C C 1
ATOM 5749 O O . CYS C 1 195 ? -28.210 22.077 -6.885 1.00 55.73 179 CYS C O 1
ATOM 5752 N N . TYR C 1 196 ? -27.945 22.464 -9.111 1.00 49.16 180 TYR C N 1
ATOM 5753 C CA . TYR C 1 196 ? -26.463 22.503 -9.154 1.00 48.48 180 TYR C CA 1
ATOM 5754 C C . TYR C 1 196 ? -25.985 23.831 -9.747 1.00 50.96 180 TYR C C 1
ATOM 5755 O O . TYR C 1 196 ? -26.587 24.295 -10.720 1.00 51.15 180 TYR C O 1
ATOM 5764 N N . ASP C 1 197 ? -24.916 24.401 -9.188 1.00 50.71 181 ASP C N 1
ATOM 5765 C CA . ASP C 1 197 ? -24.217 25.574 -9.774 1.00 50.04 181 ASP C CA 1
ATOM 5766 C C . ASP C 1 197 ? -23.133 25.047 -10.722 1.00 51.13 181 ASP C C 1
ATOM 5767 O O . ASP C 1 197 ? -23.008 23.814 -10.870 1.00 47.79 181 ASP C O 1
ATOM 5772 N N . GLU C 1 198 ? -22.342 25.948 -11.302 1.00 54.87 182 GLU C N 1
ATOM 5773 C CA . GLU C 1 198 ? -21.342 25.661 -12.371 1.00 56.54 182 GLU C CA 1
ATOM 5774 C C . GLU C 1 198 ? -20.180 24.830 -11.809 1.00 54.52 182 GLU C C 1
ATOM 5775 O O . GLU C 1 198 ? -19.442 24.245 -12.626 1.00 54.24 182 GLU C O 1
ATOM 5781 N N . ARG C 1 199 ? -20.002 24.752 -10.484 1.00 53.40 183 ARG C N 1
ATOM 5782 C CA . ARG C 1 199 ? -18.911 23.957 -9.859 1.00 52.02 183 ARG C CA 1
ATOM 5783 C C . ARG C 1 199 ? -19.432 22.598 -9.363 1.00 47.89 183 ARG C C 1
ATOM 5784 O O . ARG C 1 199 ? -18.643 21.874 -8.754 1.00 48.32 183 ARG C O 1
ATOM 5792 N N . GLY C 1 200 ? -20.703 22.278 -9.613 1.00 43.79 184 GLY C N 1
ATOM 5793 C CA . GLY C 1 200 ? -21.340 21.027 -9.174 1.00 41.11 184 GLY C CA 1
ATOM 5794 C C . GLY C 1 200 ? -21.752 21.058 -7.711 1.00 39.11 184 GLY C C 1
ATOM 5795 O O . GLY C 1 200 ? -21.986 19.982 -7.154 1.00 37.02 184 GLY C O 1
ATOM 5796 N N . CYS C 1 201 ? -21.808 22.227 -7.079 1.00 39.70 185 CYS C N 1
ATOM 5797 C CA . CYS C 1 201 ? -22.274 22.376 -5.677 1.00 40.31 185 CYS C CA 1
ATOM 5798 C C . CYS C 1 201 ? -23.796 22.325 -5.638 1.00 40.46 185 CYS C C 1
ATOM 5799 O O . CYS C 1 201 ? -24.428 22.918 -6.526 1.00 39.95 185 CYS C O 1
ATOM 5802 N N . VAL C 1 202 ? -24.339 21.626 -4.639 1.00 39.60 186 VAL C N 1
ATOM 5803 C CA . VAL C 1 202 ? -25.801 21.409 -4.485 1.00 40.36 186 VAL C CA 1
ATOM 5804 C C . VAL C 1 202 ? -26.385 22.665 -3.841 1.00 42.73 186 VAL C C 1
ATOM 5805 O O . VAL C 1 202 ? -25.844 23.116 -2.810 1.00 41.50 186 VAL C O 1
ATOM 5809 N N . LEU C 1 203 ? -27.459 23.192 -4.418 1.00 43.62 187 LEU C N 1
ATOM 5810 C CA . LEU C 1 203 ? -28.221 24.336 -3.860 1.00 47.41 187 LEU C CA 1
ATOM 5811 C C . LEU C 1 203 ? -28.650 24.010 -2.427 1.00 47.41 187 LEU C C 1
ATOM 5812 O O . LEU C 1 203 ? -29.106 22.901 -2.148 1.00 43.28 187 LEU C O 1
ATOM 5817 N N . PRO C 1 204 ? -28.528 24.962 -1.476 1.00 48.30 188 PRO C N 1
ATOM 5818 C CA . PRO C 1 204 ? -28.901 24.714 -0.083 1.00 50.26 188 PRO C CA 1
ATOM 5819 C C . PRO C 1 204 ? -30.342 24.206 0.115 1.00 50.90 188 PRO C C 1
ATOM 5820 O O . PRO C 1 204 ? -30.545 23.339 0.933 1.00 50.15 188 PRO C O 1
ATOM 5824 N N . ALA C 1 205 ? -31.313 24.748 -0.628 1.00 51.48 189 ALA C N 1
ATOM 5825 C CA . ALA C 1 205 ? -32.737 24.353 -0.521 1.00 52.34 189 ALA C CA 1
ATOM 5826 C C . ALA C 1 205 ? -32.883 22.854 -0.848 1.00 50.25 189 ALA C C 1
ATOM 5827 O O . ALA C 1 205 ? -33.635 22.160 -0.165 1.00 50.61 189 ALA C O 1
ATOM 5829 N N . GLU C 1 206 ? -32.172 22.360 -1.854 1.00 49.20 190 GLU C N 1
ATOM 5830 C CA . GLU C 1 206 ? -32.222 20.934 -2.286 1.00 48.64 190 GLU C CA 1
ATOM 5831 C C . GLU C 1 206 ? -31.521 20.060 -1.245 1.00 47.50 190 GLU C C 1
ATOM 5832 O O . GLU C 1 206 ? -32.036 18.958 -0.970 1.00 45.92 190 GLU C O 1
ATOM 5838 N N . LEU C 1 207 ? -30.406 20.520 -0.678 1.00 46.81 191 LEU C N 1
ATOM 5839 C CA . LEU C 1 207 ? -29.715 19.802 0.432 1.00 47.70 191 LEU C CA 1
ATOM 5840 C C . LEU C 1 207 ? -30.723 19.518 1.548 1.00 49.78 191 LEU C C 1
ATOM 5841 O O . LEU C 1 207 ? -30.816 18.383 1.989 1.00 48.87 191 LEU C O 1
ATOM 5846 N N . GLU C 1 208 ? -31.450 20.536 2.000 1.00 52.73 192 GLU C N 1
ATOM 5847 C CA . GLU C 1 208 ? -32.350 20.455 3.183 1.00 55.11 192 GLU C CA 1
ATOM 5848 C C . GLU C 1 208 ? -33.571 19.594 2.853 1.00 55.31 192 GLU C C 1
ATOM 5849 O O . GLU C 1 208 ? -33.960 18.832 3.714 1.00 56.58 192 GLU C O 1
ATOM 5855 N N . ARG C 1 209 ? -34.121 19.683 1.641 1.00 54.84 193 ARG C N 1
ATOM 5856 C CA . ARG C 1 209 ? -35.210 18.778 1.163 1.00 55.96 193 ARG C CA 1
ATOM 5857 C C . ARG C 1 209 ? -34.732 17.320 1.290 1.00 54.69 193 ARG C C 1
ATOM 5858 O O . ARG C 1 209 ? -35.475 16.474 1.855 1.00 57.09 193 ARG C O 1
ATOM 5866 N N . ARG C 1 210 ? -33.528 17.042 0.790 1.00 51.75 194 ARG C N 1
ATOM 5867 C CA . ARG C 1 210 ? -32.955 15.677 0.801 1.00 50.03 194 ARG C CA 1
ATOM 5868 C C . ARG C 1 210 ? -32.685 15.225 2.250 1.00 51.12 194 ARG C C 1
ATOM 5869 O O . ARG C 1 210 ? -33.007 14.076 2.593 1.00 51.57 194 ARG C O 1
ATOM 5877 N N . ARG C 1 211 ? -32.076 16.087 3.051 1.00 52.38 195 ARG C N 1
ATOM 5878 C CA . ARG C 1 211 ? -31.633 15.774 4.436 1.00 54.62 195 ARG C CA 1
ATOM 5879 C C . ARG C 1 211 ? -32.821 15.258 5.263 1.00 58.09 195 ARG C C 1
ATOM 5880 O O . ARG C 1 211 ? -32.604 14.315 6.044 1.00 58.00 195 ARG C O 1
ATOM 5888 N N . ALA C 1 212 ? -34.020 15.823 5.078 1.00 61.00 196 ALA C N 1
ATOM 5889 C CA . ALA C 1 212 ? -35.247 15.452 5.823 1.00 64.85 196 ALA C CA 1
ATOM 5890 C C . ALA C 1 212 ? -35.690 14.021 5.478 1.00 65.81 196 ALA C C 1
ATOM 5891 O O . ALA C 1 212 ? -36.414 13.423 6.287 1.00 69.04 196 ALA C O 1
ATOM 5893 N N . VAL C 1 213 ? -35.290 13.493 4.318 1.00 64.85 197 VAL C N 1
ATOM 5894 C CA . VAL C 1 213 ? -35.703 12.148 3.813 1.00 63.89 197 VAL C CA 1
ATOM 5895 C C . VAL C 1 213 ? -34.569 11.134 4.029 1.00 60.58 197 VAL C C 1
ATOM 5896 O O . VAL C 1 213 ? -34.873 9.970 4.327 1.00 61.40 197 VAL C O 1
ATOM 5900 N N . ALA C 1 214 ? -33.317 11.537 3.806 1.00 56.63 198 ALA C N 1
ATOM 5901 C CA . ALA C 1 214 ? -32.132 10.650 3.752 1.00 52.86 198 ALA C CA 1
ATOM 5902 C C . ALA C 1 214 ? -30.893 11.449 4.129 1.00 50.13 198 ALA C C 1
ATOM 5903 O O . ALA C 1 214 ? -30.139 11.892 3.257 1.00 48.43 198 ALA C O 1
ATOM 5905 N N . PRO C 1 215 ? -30.657 11.670 5.437 1.00 49.10 199 PRO C N 1
ATOM 5906 C CA . PRO C 1 215 ? -29.536 12.489 5.893 1.00 47.38 199 PRO C CA 1
ATOM 5907 C C . PRO C 1 215 ? -28.191 11.875 5.513 1.00 44.38 199 PRO C C 1
ATOM 5908 O O . PRO C 1 215 ? -28.073 10.660 5.341 1.00 43.65 199 PRO C O 1
ATOM 5912 N N . PRO C 1 216 ? -27.134 12.701 5.372 1.00 42.34 200 PRO C N 1
ATOM 5913 C CA . PRO C 1 216 ? -25.809 12.184 5.057 1.00 40.36 200 PRO C CA 1
ATOM 5914 C C . PRO C 1 216 ? -25.210 11.351 6.190 1.00 40.24 200 PRO C C 1
ATOM 5915 O O . PRO C 1 216 ? -25.633 11.489 7.327 1.00 40.88 200 PRO C O 1
ATOM 5919 N N . VAL C 1 217 ? -24.203 10.557 5.849 1.00 38.77 201 VAL C N 1
ATOM 5920 C CA . VAL C 1 217 ? -23.470 9.672 6.798 1.00 39.18 201 VAL C CA 1
ATOM 5921 C C . VAL C 1 217 ? -21.981 10.004 6.700 1.00 38.17 201 VAL C C 1
ATOM 5922 O O . VAL C 1 217 ? -21.513 10.424 5.625 1.00 35.92 201 VAL C O 1
ATOM 5926 N N . ARG C 1 218 ? -21.269 9.865 7.803 1.00 37.70 202 ARG C N 1
ATOM 5927 C CA . ARG C 1 218 ? -19.792 9.838 7.858 1.00 38.15 202 ARG C CA 1
ATOM 5928 C C . ARG C 1 218 ? -19.432 8.588 8.654 1.00 38.94 202 ARG C C 1
ATOM 5929 O O . ARG C 1 218 ? -20.077 8.369 9.714 1.00 38.54 202 ARG C O 1
ATOM 5937 N N . PHE C 1 219 ? -18.428 7.847 8.207 1.00 38.02 203 PHE C N 1
ATOM 5938 C CA . PHE C 1 219 ? -18.037 6.610 8.913 1.00 39.33 203 PHE C CA 1
ATOM 5939 C C . PHE C 1 219 ? -16.551 6.390 8.725 1.00 39.14 203 PHE C C 1
ATOM 5940 O O . PHE C 1 219 ? -15.973 6.831 7.738 1.00 38.81 203 PHE C O 1
ATOM 5948 N N . PRO C 1 220 ? -15.895 5.734 9.693 1.00 39.98 204 PRO C N 1
ATOM 5949 C CA . PRO C 1 220 ? -14.509 5.322 9.566 1.00 39.91 204 PRO C CA 1
ATOM 5950 C C . PRO C 1 220 ? -14.415 4.332 8.415 1.00 39.34 204 PRO C C 1
ATOM 5951 O O . PRO C 1 220 ? -15.366 3.609 8.191 1.00 38.86 204 PRO C O 1
ATOM 5955 N N . ILE C 1 221 ? -13.282 4.366 7.728 1.00 40.03 205 ILE C N 1
ATOM 5956 C CA . ILE C 1 221 ? -12.932 3.421 6.634 1.00 39.90 205 ILE C CA 1
ATOM 5957 C C . ILE C 1 221 ? -11.511 2.943 6.885 1.00 40.42 205 ILE C C 1
ATOM 5958 O O . ILE C 1 221 ? -10.578 3.740 6.837 1.00 39.80 205 ILE C O 1
ATOM 5963 N N . PRO C 1 222 ? -11.302 1.639 7.149 1.00 41.62 206 PRO C N 1
ATOM 5964 C CA . PRO C 1 222 ? -9.956 1.134 7.380 1.00 43.21 206 PRO C CA 1
ATOM 5965 C C . PRO C 1 222 ? -9.154 1.124 6.071 1.00 43.50 206 PRO C C 1
ATOM 5966 O O . PRO C 1 222 ? -9.730 0.883 5.001 1.00 41.28 206 PRO C O 1
ATOM 5970 N N . VAL C 1 223 ? -7.851 1.430 6.175 1.00 43.38 207 VAL C N 1
ATOM 5971 C CA . VAL C 1 223 ? -6.908 1.311 5.025 1.00 42.13 207 VAL C CA 1
ATOM 5972 C C . VAL C 1 223 ? -6.980 -0.153 4.544 1.00 41.88 207 VAL C C 1
ATOM 5973 O O . VAL C 1 223 ? -7.149 -1.038 5.393 1.00 40.63 207 VAL C O 1
ATOM 5977 N N . GLY C 1 224 ? -6.897 -0.386 3.235 1.00 39.61 208 GLY C N 1
ATOM 5978 C CA . GLY C 1 224 ? -7.145 -1.694 2.613 1.00 40.89 208 GLY C CA 1
ATOM 5979 C C . GLY C 1 224 ? -8.518 -1.750 1.958 1.00 40.32 208 GLY C C 1
ATOM 5980 O O . GLY C 1 224 ? -8.717 -2.599 1.053 1.00 40.27 208 GLY C O 1
ATOM 5981 N N . SER C 1 225 ? -9.420 -0.870 2.382 1.00 38.69 209 SER C N 1
ATOM 5982 C CA . SER C 1 225 ? -10.786 -0.736 1.821 1.00 38.42 209 SER C CA 1
ATOM 5983 C C . SER C 1 225 ? -10.748 0.026 0.495 1.00 36.89 209 SER C C 1
ATOM 5984 O O . SER C 1 225 ? -9.820 0.844 0.276 1.00 36.61 209 SER C O 1
ATOM 5987 N N . VAL C 1 226 ? -11.738 -0.226 -0.350 1.00 36.60 210 VAL C N 1
ATOM 5988 C CA . VAL C 1 226 ? -11.990 0.563 -1.589 1.00 36.20 210 VAL C CA 1
ATOM 5989 C C . VAL C 1 226 ? -13.451 1.003 -1.543 1.00 34.92 210 VAL C C 1
ATOM 5990 O O . VAL C 1 226 ? -14.315 0.168 -1.209 1.00 35.55 210 VAL C O 1
ATOM 5994 N N . VAL C 1 227 ? -13.707 2.269 -1.849 1.00 33.56 211 VAL C N 1
ATOM 5995 C CA . VAL C 1 227 ? -15.085 2.793 -1.974 1.00 33.67 211 VAL C CA 1
ATOM 5996 C C . VAL C 1 227 ? -15.368 2.959 -3.462 1.00 34.27 211 VAL C C 1
ATOM 5997 O O . VAL C 1 227 ? -14.575 3.636 -4.152 1.00 34.56 211 VAL C O 1
ATOM 6001 N N . ILE C 1 228 ? -16.443 2.357 -3.938 1.00 34.20 212 ILE C N 1
ATOM 6002 C CA . ILE C 1 228 ? -16.964 2.608 -5.308 1.00 33.75 212 ILE C CA 1
ATOM 6003 C C . ILE C 1 228 ? -18.255 3.407 -5.164 1.00 33.23 212 ILE C C 1
ATOM 6004 O O . ILE C 1 228 ? -19.136 2.982 -4.410 1.00 33.64 212 ILE C O 1
ATOM 6009 N N . ARG C 1 229 ? -18.357 4.521 -5.858 1.00 32.40 213 ARG C N 1
ATOM 6010 C CA . ARG C 1 229 ? -19.574 5.349 -5.808 1.00 33.38 213 ARG C CA 1
ATOM 6011 C C . ARG C 1 229 ? -19.888 5.950 -7.176 1.00 32.09 213 ARG C C 1
ATOM 6012 O O . ARG C 1 229 ? -18.984 6.163 -7.992 1.00 31.88 213 ARG C O 1
ATOM 6020 N N . ASP C 1 230 ? -21.166 6.186 -7.398 1.00 31.85 214 ASP C N 1
ATOM 6021 C CA . ASP C 1 230 ? -21.660 6.943 -8.561 1.00 31.90 214 ASP C CA 1
ATOM 6022 C C . ASP C 1 230 ? -20.930 8.285 -8.556 1.00 31.40 214 ASP C C 1
ATOM 6023 O O . ASP C 1 230 ? -20.861 8.917 -7.485 1.00 30.04 214 ASP C O 1
ATOM 6028 N N . GLY C 1 231 ? -20.373 8.698 -9.708 1.00 30.27 215 GLY C N 1
ATOM 6029 C CA . GLY C 1 231 ? -19.681 9.997 -9.834 1.00 29.95 215 GLY C CA 1
ATOM 6030 C C . GLY C 1 231 ? -20.579 11.177 -9.502 1.00 29.50 215 GLY C C 1
ATOM 6031 O O . GLY C 1 231 ? -20.053 12.251 -9.226 1.00 28.84 215 GLY C O 1
ATOM 6032 N N . ARG C 1 232 ? -21.902 10.975 -9.541 1.00 29.83 216 ARG C N 1
ATOM 6033 C CA . ARG C 1 232 ? -22.919 12.021 -9.281 1.00 29.88 216 ARG C CA 1
ATOM 6034 C C . ARG C 1 232 ? -23.340 12.022 -7.792 1.00 30.15 216 ARG C C 1
ATOM 6035 O O . ARG C 1 232 ? -24.181 12.862 -7.429 1.00 32.02 216 ARG C O 1
ATOM 6043 N N . LEU C 1 233 ? -22.792 11.150 -6.959 1.00 29.33 217 LEU C N 1
ATOM 6044 C CA . LEU C 1 233 ? -23.177 11.098 -5.522 1.00 29.82 217 LEU C CA 1
ATOM 6045 C C . LEU C 1 233 ? -22.799 12.416 -4.845 1.00 29.73 217 LEU C C 1
ATOM 6046 O O . LEU C 1 233 ? -21.668 12.877 -5.000 1.00 30.55 217 LEU C O 1
ATOM 6051 N N . TRP C 1 234 ? -23.719 13.003 -4.104 1.00 30.89 218 TRP C N 1
ATOM 6052 C CA . TRP C 1 234 ? -23.437 14.202 -3.281 1.00 32.04 218 TRP C CA 1
ATOM 6053 C C . TRP C 1 234 ? -22.506 13.785 -2.145 1.00 32.52 218 TRP C C 1
ATOM 6054 O O . TRP C 1 234 ? -22.735 12.729 -1.530 1.00 30.83 218 TRP C O 1
ATOM 6065 N N . HIS C 1 235 ? -21.476 14.579 -1.894 1.00 33.59 219 HIS C N 1
ATOM 6066 C CA . HIS C 1 235 ? -20.501 14.320 -0.807 1.00 35.26 219 HIS C CA 1
ATOM 6067 C C . HIS C 1 235 ? -19.779 15.625 -0.489 1.00 35.63 219 HIS C C 1
ATOM 6068 O O . HIS C 1 235 ? -19.956 16.600 -1.243 1.00 35.37 219 HIS C O 1
ATOM 6075 N N . ARG C 1 236 ? -18.981 15.628 0.564 1.00 36.41 220 ARG C N 1
ATOM 6076 C CA . ARG C 1 236 ? -18.072 16.748 0.893 1.00 39.17 220 ARG C CA 1
ATOM 6077 C C . ARG C 1 236 ? -16.901 16.213 1.713 1.00 39.08 220 ARG C C 1
ATOM 6078 O O . ARG C 1 236 ? -17.113 15.339 2.560 1.00 36.23 220 ARG C O 1
ATOM 6086 N N . GLY C 1 237 ? -15.707 16.698 1.392 1.00 38.24 221 GLY C N 1
ATOM 6087 C CA . GLY C 1 237 ? -14.558 16.677 2.311 1.00 38.98 221 GLY C CA 1
ATOM 6088 C C . GLY C 1 237 ? -14.884 17.501 3.545 1.00 39.46 221 GLY C C 1
ATOM 6089 O O . GLY C 1 237 ? -15.590 18.517 3.432 1.00 39.92 221 GLY C O 1
ATOM 6090 N N . VAL C 1 238 ? -14.398 17.063 4.698 1.00 39.76 222 VAL C N 1
ATOM 6091 C CA . VAL C 1 238 ? -14.692 17.700 6.014 1.00 41.03 222 VAL C CA 1
ATOM 6092 C C . VAL C 1 238 ? -13.364 17.963 6.712 1.00 40.31 222 VAL C C 1
ATOM 6093 O O . VAL C 1 238 ? -12.326 17.419 6.316 1.00 39.43 222 VAL C O 1
ATOM 6097 N N . PRO C 1 239 ? -13.360 18.824 7.749 1.00 41.61 223 PRO C N 1
ATOM 6098 C CA . PRO C 1 239 ? -12.135 19.141 8.484 1.00 41.44 223 PRO C CA 1
ATOM 6099 C C . PRO C 1 239 ? -11.384 17.892 8.963 1.00 40.90 223 PRO C C 1
ATOM 6100 O O . PRO C 1 239 ? -11.985 16.955 9.467 1.00 40.53 223 PRO C O 1
ATOM 6104 N N . ASN C 1 240 ? -10.071 17.907 8.758 1.00 40.45 224 ASN C N 1
ATOM 6105 C CA . ASN C 1 240 ? -9.122 16.969 9.408 1.00 40.09 224 ASN C CA 1
ATOM 6106 C C . ASN C 1 240 ? -8.696 17.647 10.722 1.00 42.50 224 ASN C C 1
ATOM 6107 O O . ASN C 1 240 ? -7.957 18.634 10.671 1.00 42.83 224 ASN C O 1
ATOM 6112 N N . LEU C 1 241 ? -9.166 17.121 11.854 1.00 44.43 225 LEU C N 1
ATOM 6113 C CA . LEU C 1 241 ? -8.913 17.668 13.213 1.00 47.39 225 LEU C CA 1
ATOM 6114 C C . LEU C 1 241 ? -7.783 16.881 13.894 1.00 47.29 225 LEU C C 1
ATOM 6115 O O . LEU C 1 241 ? -7.610 17.037 15.090 1.00 49.49 225 LEU C O 1
ATOM 6120 N N . SER C 1 242 ? -7.054 16.039 13.155 1.00 45.95 226 SER C N 1
ATOM 6121 C CA . SER C 1 242 ? -5.889 15.255 13.642 1.00 45.52 226 SER C CA 1
ATOM 6122 C C . SER C 1 242 ? -4.612 16.049 13.352 1.00 45.90 226 SER C C 1
ATOM 6123 O O . SER C 1 242 ? -4.693 17.067 12.646 1.00 44.19 226 SER C O 1
ATOM 6126 N N . ALA C 1 243 ? -3.458 15.530 13.774 1.00 45.67 227 ALA C N 1
ATOM 6127 C CA . ALA C 1 243 ? -2.140 16.172 13.599 1.00 47.56 227 ALA C CA 1
ATOM 6128 C C . ALA C 1 243 ? -1.435 15.643 12.349 1.00 48.04 227 ALA C C 1
ATOM 6129 O O . ALA C 1 243 ? -0.280 16.057 12.142 1.00 50.43 227 ALA C O 1
ATOM 6131 N N . ALA C 1 244 ? -2.077 14.807 11.535 1.00 46.18 228 ALA C N 1
ATOM 6132 C CA . ALA C 1 244 ? -1.430 14.126 10.381 1.00 47.07 228 ALA C CA 1
ATOM 6133 C C . ALA C 1 244 ? -2.262 14.314 9.114 1.00 45.24 228 ALA C C 1
ATOM 6134 O O . ALA C 1 244 ? -3.490 14.230 9.173 1.00 44.65 228 ALA C O 1
ATOM 6136 N N . PRO C 1 245 ? -1.630 14.611 7.951 1.00 45.09 229 PRO C N 1
ATOM 6137 C CA . PRO C 1 245 ? -2.319 14.652 6.664 1.00 44.07 229 PRO C CA 1
ATOM 6138 C C . PRO C 1 245 ? -2.985 13.297 6.355 1.00 44.09 229 PRO C C 1
ATOM 6139 O O . PRO C 1 245 ? -2.427 12.275 6.753 1.00 44.67 229 PRO C O 1
ATOM 6143 N N . ARG C 1 246 ? -4.154 13.335 5.719 1.00 41.42 230 ARG C N 1
ATOM 6144 C CA . ARG C 1 246 ? -5.009 12.158 5.408 1.00 40.98 230 ARG C CA 1
ATOM 6145 C C . ARG C 1 246 ? -4.995 11.961 3.890 1.00 40.43 230 ARG C C 1
ATOM 6146 O O . ARG C 1 246 ? -5.676 12.697 3.184 1.00 37.69 230 ARG C O 1
ATOM 6154 N N . PRO C 1 247 ? -4.158 11.062 3.334 1.00 40.36 231 PRO C N 1
ATOM 6155 C CA . PRO C 1 247 ? -4.094 10.867 1.886 1.00 39.89 231 PRO C CA 1
ATOM 6156 C C . PRO C 1 247 ? -5.142 9.886 1.358 1.00 38.40 231 PRO C C 1
ATOM 6157 O O . PRO C 1 247 ? -5.371 8.847 1.969 1.00 36.23 231 PRO C O 1
ATOM 6161 N N . LEU C 1 248 ? -5.726 10.233 0.211 1.00 37.90 232 LEU C N 1
ATOM 6162 C CA . LEU C 1 248 ? -6.664 9.379 -0.568 1.00 37.92 232 LEU C CA 1
ATOM 6163 C C . LEU C 1 248 ? -6.140 9.271 -2.008 1.00 37.81 232 LEU C C 1
ATOM 6164 O O . LEU C 1 248 ? -5.736 10.310 -2.583 1.00 36.70 232 LEU C O 1
ATOM 6169 N N . LEU C 1 249 ? -6.153 8.073 -2.576 1.00 36.50 233 LEU C N 1
ATOM 6170 C CA . LEU C 1 249 ? -5.897 7.853 -4.024 1.00 36.26 233 LEU C CA 1
ATOM 6171 C C . LEU C 1 249 ? -7.269 7.750 -4.705 1.00 34.71 233 LEU C C 1
ATOM 6172 O O . LEU C 1 249 ? -8.164 7.099 -4.148 1.00 31.76 233 LEU C O 1
ATOM 6177 N N . ALA C 1 250 ? -7.454 8.423 -5.836 1.00 33.75 234 ALA C N 1
ATOM 6178 C CA . ALA C 1 250 ? -8.752 8.535 -6.537 1.00 33.77 234 ALA C CA 1
ATOM 6179 C C . ALA C 1 250 ? -8.599 8.049 -7.978 1.00 33.46 234 ALA C C 1
ATOM 6180 O O . ALA C 1 250 ? -7.675 8.478 -8.689 1.00 33.92 234 ALA C O 1
ATOM 6182 N N . MET C 1 251 ? -9.503 7.174 -8.399 1.00 33.73 235 MET C N 1
ATOM 6183 C CA . MET C 1 251 ? -9.681 6.765 -9.811 1.00 33.26 235 MET C CA 1
ATOM 6184 C C . MET C 1 251 ? -11.156 6.957 -10.177 1.00 33.08 235 MET C C 1
ATOM 6185 O O . MET C 1 251 ? -11.989 7.141 -9.246 1.00 31.71 235 MET C O 1
ATOM 6190 N N . THR C 1 252 ? -11.445 7.040 -11.477 1.00 32.35 236 THR C N 1
ATOM 6191 C CA . THR C 1 252 ? -12.826 7.171 -11.997 1.00 31.75 236 THR C CA 1
ATOM 6192 C C . THR C 1 252 ? -12.965 6.382 -13.301 1.00 32.29 236 THR C C 1
ATOM 6193 O O . THR C 1 252 ? -12.236 6.684 -14.261 1.00 33.09 236 THR C O 1
ATOM 6197 N N . HIS C 1 253 ? -13.862 5.407 -13.308 1.00 32.85 237 HIS C N 1
ATOM 6198 C CA . HIS C 1 253 ? -14.237 4.621 -14.513 1.00 33.34 237 HIS C CA 1
ATOM 6199 C C . HIS C 1 253 ? -15.385 5.344 -15.212 1.00 33.07 237 HIS C C 1
ATOM 6200 O O . HIS C 1 253 ? -16.290 5.806 -14.509 1.00 32.36 237 HIS C O 1
ATOM 6207 N N . TYR C 1 254 ? -15.301 5.475 -16.528 1.00 33.34 238 TYR C N 1
ATOM 6208 C CA . TYR C 1 254 ? -16.329 6.109 -17.382 1.00 34.67 238 TYR C CA 1
ATOM 6209 C C . TYR C 1 254 ? -16.737 5.153 -18.502 1.00 35.02 238 TYR C C 1
ATOM 6210 O O . TYR C 1 254 ? -15.911 4.352 -18.962 1.00 34.73 238 TYR C O 1
ATOM 6219 N N . THR C 1 255 ? -17.982 5.287 -18.941 1.00 35.84 239 THR C N 1
ATOM 6220 C CA . THR C 1 255 ? -18.453 4.697 -20.210 1.00 38.20 239 THR C CA 1
ATOM 6221 C C . THR C 1 255 ? -17.461 5.127 -21.290 1.00 38.97 239 THR C C 1
ATOM 6222 O O . THR C 1 255 ? -16.871 6.229 -21.169 1.00 36.68 239 THR C O 1
ATOM 6226 N N . GLU C 1 256 ? -17.296 4.266 -22.293 1.00 41.69 240 GLU C N 1
ATOM 6227 C CA . GLU C 1 256 ? -16.370 4.431 -23.431 1.00 44.60 240 GLU C CA 1
ATOM 6228 C C . GLU C 1 256 ? -16.660 5.764 -24.146 1.00 43.08 240 GLU C C 1
ATOM 6229 O O . GLU C 1 256 ? -15.737 6.330 -24.727 1.00 43.09 240 GLU C O 1
ATOM 6235 N N . TRP C 1 257 ? -17.919 6.210 -24.153 1.00 40.63 241 TRP C N 1
ATOM 6236 C CA . TRP C 1 257 ? -18.376 7.352 -24.991 1.00 40.44 241 TRP C CA 1
ATOM 6237 C C . TRP C 1 257 ? -18.231 8.691 -24.248 1.00 38.71 241 TRP C C 1
ATOM 6238 O O . TRP C 1 257 ? -18.497 9.730 -24.868 1.00 37.77 241 TRP C O 1
ATOM 6249 N N . PHE C 1 258 ? -17.832 8.705 -22.976 1.00 37.94 242 PHE C N 1
ATOM 6250 C CA . PHE C 1 258 ? -17.670 9.978 -22.237 1.00 37.07 242 PHE C CA 1
ATOM 6251 C C . PHE C 1 258 ? -16.270 10.528 -22.496 1.00 37.57 242 PHE C C 1
ATOM 6252 O O . PHE C 1 258 ? -15.284 9.838 -22.239 1.00 38.60 242 PHE C O 1
ATOM 6260 N N . ASP C 1 259 ? -16.185 11.760 -22.995 1.00 38.91 243 ASP C N 1
ATOM 6261 C CA . ASP C 1 259 ? -14.905 12.368 -23.447 1.00 41.11 243 ASP C CA 1
ATOM 6262 C C . ASP C 1 259 ? -14.082 12.770 -22.219 1.00 39.58 243 ASP C C 1
ATOM 6263 O O . ASP C 1 259 ? -14.579 13.552 -21.399 1.00 37.33 243 ASP C O 1
ATOM 6268 N N . MET C 1 260 ? -12.883 12.210 -22.087 1.00 40.41 244 MET C N 1
ATOM 6269 C CA . MET C 1 260 ? -11.924 12.531 -20.998 1.00 40.74 244 MET C CA 1
ATOM 6270 C C . MET C 1 260 ? -10.534 12.620 -21.602 1.00 41.70 244 MET C C 1
ATOM 6271 O O . MET C 1 260 ? -10.220 11.888 -22.535 1.00 41.12 244 MET C O 1
ATOM 6276 N N . PRO C 1 261 ? -9.645 13.483 -21.070 1.00 43.24 245 PRO C N 1
ATOM 6277 C CA . PRO C 1 261 ? -8.241 13.451 -21.478 1.00 44.88 245 PRO C CA 1
ATOM 6278 C C . PRO C 1 261 ? -7.634 12.156 -20.930 1.00 44.62 245 PRO C C 1
ATOM 6279 O O . PRO C 1 261 ? -8.078 11.642 -19.903 1.00 41.53 245 PRO C O 1
ATOM 6283 N N . PRO C 1 262 ? -6.637 11.570 -21.622 1.00 46.53 246 PRO C N 1
ATOM 6284 C CA . PRO C 1 262 ? -6.009 10.339 -21.150 1.00 47.04 246 PRO C CA 1
ATOM 6285 C C . PRO C 1 262 ? -5.121 10.565 -19.921 1.00 47.18 246 PRO C C 1
ATOM 6286 O O . PRO C 1 262 ? -4.655 11.654 -19.714 1.00 48.51 246 PRO C O 1
ATOM 6290 N N . ILE C 1 263 ? -4.927 9.519 -19.119 1.00 46.69 247 ILE C N 1
ATOM 6291 C CA . ILE C 1 263 ? -3.875 9.459 -18.061 1.00 46.77 247 ILE C CA 1
ATOM 6292 C C . ILE C 1 263 ? -2.517 9.325 -18.762 1.00 47.72 247 ILE C C 1
ATOM 6293 O O . ILE C 1 263 ? -2.373 8.426 -19.595 1.00 47.83 247 ILE C O 1
ATOM 6298 N N . GLN C 1 264 ? -1.551 10.164 -18.406 1.00 49.06 248 GLN C N 1
ATOM 6299 C CA . GLN C 1 264 ? -0.133 10.048 -18.844 1.00 52.69 248 GLN C CA 1
ATOM 6300 C C . GLN C 1 264 ? 0.540 8.932 -18.031 1.00 51.47 248 GLN C C 1
ATOM 6301 O O . GLN C 1 264 ? 0.628 9.077 -16.813 1.00 50.49 248 GLN C O 1
ATOM 6307 N N . LEU C 1 265 ? 0.979 7.856 -18.683 1.00 51.86 249 LEU C N 1
ATOM 6308 C CA . LEU C 1 265 ? 1.707 6.741 -18.022 1.00 51.21 249 LEU C CA 1
ATOM 6309 C C . LEU C 1 265 ? 3.025 6.496 -18.746 1.00 54.61 249 LEU C C 1
ATOM 6310 O O . LEU C 1 265 ? 3.109 6.672 -19.965 1.00 53.98 249 LEU C O 1
ATOM 6315 N N . PRO C 1 266 ? 4.079 6.038 -18.032 1.00 56.34 250 PRO C N 1
ATOM 6316 C CA . PRO C 1 266 ? 5.333 5.664 -18.685 1.00 59.50 250 PRO C CA 1
ATOM 6317 C C . PRO C 1 266 ? 5.105 4.445 -19.581 1.00 61.45 250 PRO C C 1
ATOM 6318 O O . PRO C 1 266 ? 4.305 3.603 -19.216 1.00 60.88 250 PRO C O 1
ATOM 6322 N N . ASP C 1 267 ? 5.797 4.363 -20.718 1.00 64.68 251 ASP C N 1
ATOM 6323 C CA . ASP C 1 267 ? 5.616 3.242 -21.679 1.00 67.51 251 ASP C CA 1
ATOM 6324 C C . ASP C 1 267 ? 6.167 1.948 -21.056 1.00 67.79 251 ASP C C 1
ATOM 6325 O O . ASP C 1 267 ? 5.871 0.874 -21.598 1.00 67.15 251 ASP C O 1
ATOM 6330 N N . THR C 1 268 ? 6.888 2.036 -19.937 1.00 69.07 252 THR C N 1
ATOM 6331 C CA . THR C 1 268 ? 7.396 0.860 -19.180 1.00 71.76 252 THR C CA 1
ATOM 6332 C C . THR C 1 268 ? 6.237 0.034 -18.596 1.00 71.49 252 THR C C 1
ATOM 6333 O O . THR C 1 268 ? 6.509 -1.112 -18.203 1.00 74.16 252 THR C O 1
ATOM 6337 N N . VAL C 1 269 ? 5.004 0.563 -18.521 1.00 68.79 253 VAL C N 1
ATOM 6338 C CA . VAL C 1 269 ? 3.821 -0.216 -18.035 1.00 65.87 253 VAL C CA 1
ATOM 6339 C C . VAL C 1 269 ? 2.868 -0.517 -19.199 1.00 65.47 253 VAL C C 1
ATOM 6340 O O . VAL C 1 269 ? 1.850 -1.183 -18.949 1.00 62.93 253 VAL C O 1
ATOM 6344 N N . LYS C 1 270 ? 3.198 -0.107 -20.428 1.00 66.71 254 LYS C N 1
ATOM 6345 C CA . LYS C 1 270 ? 2.298 -0.283 -21.596 1.00 66.74 254 LYS C CA 1
ATOM 6346 C C . LYS C 1 270 ? 1.976 -1.770 -21.781 1.00 67.79 254 LYS C C 1
ATOM 6347 O O . LYS C 1 270 ? 0.812 -2.077 -22.068 1.00 65.43 254 LYS C O 1
ATOM 6353 N N . SER C 1 271 ? 2.959 -2.658 -21.610 1.00 71.12 255 SER C N 1
ATOM 6354 C CA . SER C 1 271 ? 2.826 -4.120 -21.858 1.00 73.22 255 SER C CA 1
ATOM 6355 C C . SER C 1 271 ? 1.630 -4.686 -21.077 1.00 71.49 255 SER C C 1
ATOM 6356 O O . SER C 1 271 ? 0.819 -5.392 -21.700 1.00 74.15 255 SER C O 1
ATOM 6359 N N . TRP C 1 272 ? 1.502 -4.379 -19.782 1.00 68.70 256 TRP C N 1
ATOM 6360 C CA . TRP C 1 272 ? 0.437 -4.967 -18.918 1.00 66.30 256 TRP C CA 1
ATOM 6361 C C . TRP C 1 272 ? -0.804 -4.059 -18.834 1.00 64.22 256 TRP C C 1
ATOM 6362 O O . TRP C 1 272 ? -1.900 -4.600 -18.627 1.00 63.79 256 TRP C O 1
ATOM 6373 N N . VAL C 1 273 ? -0.673 -2.740 -18.997 1.00 61.76 257 VAL C N 1
ATOM 6374 C CA . VAL C 1 273 ? -1.852 -1.817 -19.010 1.00 59.65 257 VAL C CA 1
ATOM 6375 C C . VAL C 1 273 ? -2.605 -1.979 -20.335 1.00 59.83 257 VAL C C 1
ATOM 6376 O O . VAL C 1 273 ? -3.811 -2.252 -20.298 1.00 58.53 257 VAL C O 1
ATOM 6380 N N . ASP C 1 274 ? -1.926 -1.842 -21.469 1.00 63.09 258 ASP C N 1
ATOM 6381 C CA . ASP C 1 274 ? -2.589 -1.816 -22.804 1.00 63.74 258 ASP C CA 1
ATOM 6382 C C . ASP C 1 274 ? -3.095 -3.214 -23.198 1.00 64.91 258 ASP C C 1
ATOM 6383 O O . ASP C 1 274 ? -4.064 -3.289 -23.966 1.00 65.83 258 ASP C O 1
ATOM 6388 N N . GLY C 1 275 ? -2.502 -4.296 -22.689 1.00 64.86 259 GLY C N 1
ATOM 6389 C CA . GLY C 1 275 ? -2.964 -5.674 -22.984 1.00 65.43 259 GLY C CA 1
ATOM 6390 C C . GLY C 1 275 ? -4.358 -5.964 -22.445 1.00 63.46 259 GLY C C 1
ATOM 6391 O O . GLY C 1 275 ? -5.096 -6.712 -23.099 1.00 64.58 259 GLY C O 1
ATOM 6392 N N . SER C 1 276 ? -4.731 -5.352 -21.315 1.00 58.90 260 SER C N 1
ATOM 6393 C CA . SER C 1 276 ? -5.786 -5.811 -20.373 1.00 57.26 260 SER C CA 1
ATOM 6394 C C . SER C 1 276 ? -7.190 -5.622 -20.963 1.00 55.94 260 SER C C 1
ATOM 6395 O O . SER C 1 276 ? -7.395 -4.635 -21.714 1.00 55.43 260 SER C O 1
ATOM 6398 N N . ASP C 1 277 ? -8.141 -6.482 -20.574 1.00 55.51 261 ASP C N 1
ATOM 6399 C CA . ASP C 1 277 ? -9.594 -6.240 -20.809 1.00 55.91 261 ASP C CA 1
ATOM 6400 C C . ASP C 1 277 ? -10.154 -5.323 -19.704 1.00 52.76 261 ASP C C 1
ATOM 6401 O O . ASP C 1 277 ? -11.364 -5.080 -19.725 1.00 51.84 261 ASP C O 1
ATOM 6406 N N . ARG C 1 278 ? -9.304 -4.868 -18.780 1.00 50.11 262 ARG C N 1
ATOM 6407 C CA . ARG C 1 278 ? -9.609 -3.807 -17.786 1.00 48.36 262 ARG C CA 1
ATOM 6408 C C . ARG C 1 278 ? -9.043 -2.497 -18.349 1.00 46.85 262 ARG C C 1
ATOM 6409 O O . ARG C 1 278 ? -7.822 -2.229 -18.178 1.00 46.70 262 ARG C O 1
ATOM 6417 N N . HIS C 1 279 ? -9.886 -1.755 -19.071 1.00 45.67 263 HIS C N 1
ATOM 6418 C CA . HIS C 1 279 ? -9.435 -0.656 -19.959 1.00 46.07 263 HIS C CA 1
ATOM 6419 C C . HIS C 1 279 ? -9.000 0.545 -19.125 1.00 44.75 263 HIS C C 1
ATOM 6420 O O . HIS C 1 279 ? -9.653 0.859 -18.094 1.00 40.61 263 HIS C O 1
ATOM 6427 N N . THR C 1 280 ? -7.922 1.185 -19.580 1.00 45.21 264 THR C N 1
ATOM 6428 C CA . THR C 1 280 ? -7.441 2.496 -19.083 1.00 44.50 264 THR C CA 1
ATOM 6429 C C . THR C 1 280 ? -7.384 3.444 -20.279 1.00 45.49 264 THR C C 1
ATOM 6430 O O . THR C 1 280 ? -6.841 3.031 -21.315 1.00 45.87 264 THR C O 1
ATOM 6434 N N . HIS C 1 281 ? -7.939 4.647 -20.160 1.00 44.64 265 HIS C N 1
ATOM 6435 C CA . HIS C 1 281 ? -7.752 5.715 -21.180 1.00 45.68 265 HIS C CA 1
ATOM 6436 C C . HIS C 1 281 ? -6.381 6.334 -20.904 1.00 45.67 265 HIS C C 1
ATOM 6437 O O . HIS C 1 281 ? -6.299 7.236 -20.052 1.00 43.82 265 HIS C O 1
ATOM 6444 N N . ALA C 1 282 ? -5.337 5.814 -21.545 1.00 46.29 266 ALA C N 1
ATOM 6445 C CA . ALA C 1 282 ? -3.925 6.104 -21.246 1.00 47.61 266 ALA C CA 1
ATOM 6446 C C . ALA C 1 282 ? -3.215 6.646 -22.487 1.00 50.35 266 ALA C C 1
ATOM 6447 O O . ALA C 1 282 ? -3.483 6.156 -23.618 1.00 50.85 266 ALA C O 1
ATOM 6449 N N . HIS C 1 283 ? -2.338 7.626 -22.268 1.00 51.71 267 HIS C N 1
ATOM 6450 C CA . HIS C 1 283 ? -1.297 8.066 -23.222 1.00 55.72 267 HIS C CA 1
ATOM 6451 C C . HIS C 1 283 ? 0.052 7.609 -22.658 1.00 56.86 267 HIS C C 1
ATOM 6452 O O . HIS C 1 283 ? 0.396 8.041 -21.541 1.00 54.49 267 HIS C O 1
ATOM 6459 N N . PHE C 1 284 ? 0.765 6.750 -23.385 1.00 58.49 268 PHE C N 1
ATOM 6460 C CA . PHE C 1 284 ? 2.064 6.180 -22.946 1.00 61.07 268 PHE C CA 1
ATOM 6461 C C . PHE C 1 284 ? 3.196 7.086 -23.444 1.00 64.25 268 PHE C C 1
ATOM 6462 O O . PHE C 1 284 ? 3.266 7.372 -24.650 1.00 64.17 268 PHE C O 1
ATOM 6470 N N . VAL C 1 285 ? 4.036 7.533 -22.514 1.00 66.02 269 VAL C N 1
ATOM 6471 C CA . VAL C 1 285 ? 5.107 8.551 -22.702 1.00 69.27 269 VAL C CA 1
ATOM 6472 C C . VAL C 1 285 ? 6.452 7.819 -22.634 1.00 72.02 269 VAL C C 1
ATOM 6473 O O . VAL C 1 285 ? 6.591 6.900 -21.788 1.00 71.60 269 VAL C O 1
ATOM 6477 N N . ALA C 1 286 ? 7.417 8.198 -23.478 1.00 74.44 270 ALA C N 1
ATOM 6478 C CA . ALA C 1 286 ? 8.808 7.693 -23.377 1.00 77.27 270 ALA C CA 1
ATOM 6479 C C . ALA C 1 286 ? 9.428 8.367 -22.147 1.00 76.51 270 ALA C C 1
ATOM 6480 O O . ALA C 1 286 ? 9.199 9.576 -21.938 1.00 75.18 270 ALA C O 1
ATOM 6482 N N . GLY C 1 287 ? 10.105 7.607 -21.297 1.00 77.89 271 GLY C N 1
ATOM 6483 C CA . GLY C 1 287 ? 10.730 8.147 -20.073 1.00 78.40 271 GLY C CA 1
ATOM 6484 C C . GLY C 1 287 ? 9.716 8.469 -18.995 1.00 76.71 271 GLY C C 1
ATOM 6485 O O . GLY C 1 287 ? 8.651 7.862 -19.013 1.00 73.94 271 GLY C O 1
ATOM 6486 N N . ASP C 1 288 ? 10.101 9.330 -18.054 1.00 77.85 272 ASP C N 1
ATOM 6487 C CA . ASP C 1 288 ? 9.356 9.595 -16.796 1.00 76.06 272 ASP C CA 1
ATOM 6488 C C . ASP C 1 288 ? 8.260 10.633 -17.053 1.00 73.82 272 ASP C C 1
ATOM 6489 O O . ASP C 1 288 ? 8.449 11.496 -17.930 1.00 73.86 272 ASP C O 1
ATOM 6494 N N . VAL C 1 289 ? 7.144 10.513 -16.334 1.00 69.96 273 VAL C N 1
ATOM 6495 C CA . VAL C 1 289 ? 6.017 11.485 -16.327 1.00 67.73 273 VAL C CA 1
ATOM 6496 C C . VAL C 1 289 ? 6.153 12.353 -15.069 1.00 67.38 273 VAL C C 1
ATOM 6497 O O . VAL C 1 289 ? 6.362 11.785 -13.990 1.00 63.46 273 VAL C O 1
ATOM 6501 N N . ASP C 1 290 ? 6.017 13.671 -15.210 1.00 68.30 274 ASP C N 1
ATOM 6502 C CA . ASP C 1 290 ? 5.925 14.633 -14.084 1.00 69.62 274 ASP C CA 1
ATOM 6503 C C . ASP C 1 290 ? 4.479 14.632 -13.557 1.00 66.30 274 ASP C C 1
ATOM 6504 O O . ASP C 1 290 ? 3.665 15.423 -14.053 1.00 64.39 274 ASP C O 1
ATOM 6509 N N . HIS C 1 291 ? 4.179 13.768 -12.585 1.00 63.40 275 HIS C N 1
ATOM 6510 C CA . HIS C 1 291 ? 2.823 13.619 -11.975 1.00 61.55 275 HIS C CA 1
ATOM 6511 C C . HIS C 1 291 ? 2.425 14.887 -11.199 1.00 61.51 275 HIS C C 1
ATOM 6512 O O . HIS C 1 291 ? 1.198 15.108 -11.074 1.00 60.29 275 HIS C O 1
ATOM 6519 N N . LEU C 1 292 ? 3.405 15.657 -10.694 1.00 64.07 276 LEU C N 1
ATOM 6520 C CA . LEU C 1 292 ? 3.229 16.959 -9.984 1.00 66.44 276 LEU C CA 1
ATOM 6521 C C . LEU C 1 292 ? 3.562 18.102 -10.951 1.00 69.63 276 LEU C C 1
ATOM 6522 O O . LEU C 1 292 ? 2.722 18.879 -11.372 1.00 72.94 276 LEU C O 1
ATOM 6527 N N . HIS D 1 16 ? 5.213 1.825 -46.163 1.00 67.85 0 HIS D N 1
ATOM 6528 C CA . HIS D 1 16 ? 5.665 3.244 -45.975 1.00 66.93 0 HIS D CA 1
ATOM 6529 C C . HIS D 1 16 ? 4.743 4.200 -46.738 1.00 68.09 0 HIS D C 1
ATOM 6530 O O . HIS D 1 16 ? 4.142 3.775 -47.743 1.00 66.62 0 HIS D O 1
ATOM 6537 N N . MET D 1 17 ? 4.630 5.446 -46.268 1.00 66.77 1 MET D N 1
ATOM 6538 C CA . MET D 1 17 ? 3.890 6.525 -46.971 1.00 66.90 1 MET D CA 1
ATOM 6539 C C . MET D 1 17 ? 4.849 7.261 -47.908 1.00 63.46 1 MET D C 1
ATOM 6540 O O . MET D 1 17 ? 5.799 7.907 -47.406 1.00 57.60 1 MET D O 1
ATOM 6545 N N . ALA D 1 18 ? 4.568 7.195 -49.215 1.00 62.07 2 ALA D N 1
ATOM 6546 C CA . ALA D 1 18 ? 5.285 7.918 -50.290 1.00 61.64 2 ALA D CA 1
ATOM 6547 C C . ALA D 1 18 ? 4.583 9.254 -50.563 1.00 62.95 2 ALA D C 1
ATOM 6548 O O . ALA D 1 18 ? 3.426 9.232 -51.015 1.00 67.66 2 ALA D O 1
ATOM 6550 N N . LEU D 1 19 ? 5.272 10.370 -50.310 1.00 61.39 3 LEU D N 1
ATOM 6551 C CA . LEU D 1 19 ? 4.705 11.742 -50.427 1.00 62.61 3 LEU D CA 1
ATOM 6552 C C . LEU D 1 19 ? 5.267 12.424 -51.679 1.00 60.87 3 LEU D C 1
ATOM 6553 O O . LEU D 1 19 ? 6.292 11.961 -52.205 1.00 59.61 3 LEU D O 1
ATOM 6558 N N . ALA D 1 20 ? 4.607 13.493 -52.130 1.00 61.09 4 ALA D N 1
ATOM 6559 C CA . ALA D 1 20 ? 4.947 14.254 -53.356 1.00 59.93 4 ALA D CA 1
ATOM 6560 C C . ALA D 1 20 ? 5.914 15.399 -53.036 1.00 58.42 4 ALA D C 1
ATOM 6561 O O . ALA D 1 20 ? 6.532 15.927 -53.958 1.00 59.08 4 ALA D O 1
ATOM 6563 N N . ALA D 1 21 ? 6.026 15.793 -51.765 1.00 58.36 5 ALA D N 1
ATOM 6564 C CA . ALA D 1 21 ? 6.891 16.908 -51.313 1.00 56.24 5 ALA D CA 1
ATOM 6565 C C . ALA D 1 21 ? 7.226 16.717 -49.840 1.00 53.81 5 ALA D C 1
ATOM 6566 O O . ALA D 1 21 ? 6.572 15.929 -49.161 1.00 53.05 5 ALA D O 1
ATOM 6568 N N . PRO D 1 22 ? 8.231 17.436 -49.291 1.00 52.09 6 PRO D N 1
ATOM 6569 C CA . PRO D 1 22 ? 8.516 17.357 -47.859 1.00 51.81 6 PRO D CA 1
ATOM 6570 C C . PRO D 1 22 ? 7.232 17.735 -47.130 1.00 52.74 6 PRO D C 1
ATOM 6571 O O . PRO D 1 22 ? 6.576 18.699 -47.505 1.00 53.50 6 PRO D O 1
ATOM 6575 N N . PRO D 1 23 ? 6.772 16.937 -46.145 1.00 52.50 7 PRO D N 1
ATOM 6576 C CA . PRO D 1 23 ? 5.539 17.252 -45.435 1.00 53.47 7 PRO D CA 1
ATOM 6577 C C . PRO D 1 23 ? 5.689 18.562 -44.651 1.00 52.44 7 PRO D C 1
ATOM 6578 O O . PRO D 1 23 ? 6.745 18.790 -44.067 1.00 51.44 7 PRO D O 1
ATOM 6582 N N . GLY D 1 24 ? 4.643 19.390 -44.687 1.00 53.59 8 GLY D N 1
ATOM 6583 C CA . GLY D 1 24 ? 4.569 20.689 -43.992 1.00 53.99 8 GLY D CA 1
ATOM 6584 C C . GLY D 1 24 ? 4.907 20.575 -42.518 1.00 53.22 8 GLY D C 1
ATOM 6585 O O . GLY D 1 24 ? 5.547 21.492 -42.001 1.00 51.89 8 GLY D O 1
ATOM 6586 N N . GLU D 1 25 ? 4.530 19.479 -41.851 1.00 54.18 9 GLU D N 1
ATOM 6587 C CA . GLU D 1 25 ? 4.763 19.274 -40.386 1.00 53.58 9 GLU D CA 1
ATOM 6588 C C . GLU D 1 25 ? 6.255 19.176 -40.076 1.00 50.50 9 GLU D C 1
ATOM 6589 O O . GLU D 1 25 ? 6.590 19.356 -38.903 1.00 48.22 9 GLU D O 1
ATOM 6595 N N . LEU D 1 26 ? 7.107 18.845 -41.056 1.00 48.04 10 LEU D N 1
ATOM 6596 C CA . LEU D 1 26 ? 8.566 18.629 -40.826 1.00 46.26 10 LEU D CA 1
ATOM 6597 C C . LEU D 1 26 ? 9.400 19.760 -41.431 1.00 46.27 10 LEU D C 1
ATOM 6598 O O . LEU D 1 26 ? 10.622 19.708 -41.268 1.00 43.52 10 LEU D O 1
ATOM 6603 N N . THR D 1 27 ? 8.784 20.724 -42.118 1.00 48.23 11 THR D N 1
ATOM 6604 C CA . THR D 1 27 ? 9.489 21.590 -43.098 1.00 49.38 11 THR D CA 1
ATOM 6605 C C . THR D 1 27 ? 9.394 23.059 -42.691 1.00 50.98 11 THR D C 1
ATOM 6606 O O . THR D 1 27 ? 8.300 23.512 -42.344 1.00 51.42 11 THR D O 1
ATOM 6610 N N . LEU D 1 28 ? 10.536 23.743 -42.745 1.00 51.75 12 LEU D N 1
ATOM 6611 C CA . LEU D 1 28 ? 10.671 25.217 -42.686 1.00 53.71 12 LEU D CA 1
ATOM 6612 C C . LEU D 1 28 ? 11.266 25.661 -44.017 1.00 51.82 12 LEU D C 1
ATOM 6613 O O . LEU D 1 28 ? 12.341 25.162 -44.356 1.00 49.83 12 LEU D O 1
ATOM 6618 N N . ALA D 1 29 ? 10.593 26.550 -44.738 1.00 52.38 13 ALA D N 1
ATOM 6619 C CA . ALA D 1 29 ? 11.056 27.059 -46.047 1.00 53.08 13 ALA D CA 1
ATOM 6620 C C . ALA D 1 29 ? 11.903 28.304 -45.812 1.00 53.22 13 ALA D C 1
ATOM 6621 O O . ALA D 1 29 ? 11.383 29.270 -45.260 1.00 54.72 13 ALA D O 1
ATOM 6623 N N . LEU D 1 30 ? 13.178 28.266 -46.188 1.00 52.30 14 LEU D N 1
ATOM 6624 C CA . LEU D 1 30 ? 14.104 29.412 -46.005 1.00 52.56 14 LEU D CA 1
ATOM 6625 C C . LEU D 1 30 ? 14.600 29.873 -47.378 1.00 52.30 14 LEU D C 1
ATOM 6626 O O . LEU D 1 30 ? 14.191 29.277 -48.399 1.00 49.70 14 LEU D O 1
ATOM 6631 N N . THR D 1 31 ? 15.422 30.919 -47.379 1.00 53.93 15 THR D N 1
ATOM 6632 C CA . THR D 1 31 ? 16.235 31.355 -48.542 1.00 55.54 15 THR D CA 1
ATOM 6633 C C . THR D 1 31 ? 17.694 31.355 -48.096 1.00 54.62 15 THR D C 1
ATOM 6634 O O . THR D 1 31 ? 17.969 31.389 -46.894 1.00 52.57 15 THR D O 1
ATOM 6638 N N . PRO D 1 32 ? 18.669 31.348 -49.032 1.00 55.73 16 PRO D N 1
ATOM 6639 C CA . PRO D 1 32 ? 20.084 31.443 -48.668 1.00 56.19 16 PRO D CA 1
ATOM 6640 C C . PRO D 1 32 ? 20.469 32.764 -47.969 1.00 58.91 16 PRO D C 1
ATOM 6641 O O . PRO D 1 32 ? 21.549 32.819 -47.440 1.00 59.89 16 PRO D O 1
ATOM 6645 N N . ASP D 1 33 ? 19.597 33.777 -47.973 1.00 61.46 17 ASP D N 1
ATOM 6646 C CA . ASP D 1 33 ? 19.827 35.088 -47.300 1.00 64.53 17 ASP D CA 1
ATOM 6647 C C . ASP D 1 33 ? 19.496 34.995 -45.803 1.00 64.80 17 ASP D C 1
ATOM 6648 O O . ASP D 1 33 ? 19.996 35.853 -45.047 1.00 64.89 17 ASP D O 1
ATOM 6653 N N . ASP D 1 34 ? 18.695 34.007 -45.382 1.00 63.99 18 ASP D N 1
ATOM 6654 C CA . ASP D 1 34 ? 18.295 33.823 -43.961 1.00 64.10 18 ASP D CA 1
ATOM 6655 C C . ASP D 1 34 ? 19.524 33.395 -43.155 1.00 63.23 18 ASP D C 1
ATOM 6656 O O . ASP D 1 34 ? 20.019 32.288 -43.392 1.00 62.65 18 ASP D O 1
ATOM 6661 N N . LYS D 1 35 ? 20.010 34.268 -42.266 1.00 64.44 19 LYS D N 1
ATOM 6662 C CA . LYS D 1 35 ? 21.211 34.042 -41.424 1.00 65.59 19 LYS D CA 1
ATOM 6663 C C . LYS D 1 35 ? 20.796 33.510 -40.050 1.00 62.82 19 LYS D C 1
ATOM 6664 O O . LYS D 1 35 ? 21.601 32.832 -39.406 1.00 62.79 19 LYS D O 1
ATOM 6670 N N . THR D 1 36 ? 19.599 33.856 -39.593 1.00 62.00 20 THR D N 1
ATOM 6671 C CA . THR D 1 36 ? 19.038 33.450 -38.280 1.00 61.61 20 THR D CA 1
ATOM 6672 C C . THR D 1 36 ? 17.542 33.209 -38.459 1.00 61.04 20 THR D C 1
ATOM 6673 O O . THR D 1 36 ? 16.941 33.847 -39.329 1.00 62.37 20 THR D O 1
ATOM 6677 N N . LEU D 1 37 ? 16.965 32.307 -37.668 1.00 57.61 21 LEU D N 1
ATOM 6678 C CA . LEU D 1 37 ? 15.497 32.161 -37.543 1.00 57.30 21 LEU D CA 1
ATOM 6679 C C . LEU D 1 37 ? 15.001 33.191 -36.530 1.00 59.69 21 LEU D C 1
ATOM 6680 O O . LEU D 1 37 ? 15.667 33.357 -35.497 1.00 59.32 21 LEU D O 1
ATOM 6685 N N . ASP D 1 38 ? 13.881 33.857 -36.829 1.00 61.21 22 ASP D N 1
ATOM 6686 C CA . ASP D 1 38 ? 13.127 34.686 -35.853 1.00 63.91 22 ASP D CA 1
ATOM 6687 C C . ASP D 1 38 ? 12.653 33.754 -34.741 1.00 62.42 22 ASP D C 1
ATOM 6688 O O . ASP D 1 38 ? 12.635 32.535 -34.916 1.00 58.71 22 ASP D O 1
ATOM 6693 N N . PRO D 1 39 ? 12.294 34.283 -33.554 1.00 63.01 23 PRO D N 1
ATOM 6694 C CA . PRO D 1 39 ? 11.912 33.443 -32.413 1.00 62.52 23 PRO D CA 1
ATOM 6695 C C . PRO D 1 39 ? 10.808 32.414 -32.708 1.00 61.65 23 PRO D C 1
ATOM 6696 O O . PRO D 1 39 ? 10.947 31.289 -32.271 1.00 60.49 23 PRO D O 1
ATOM 6700 N N . ALA D 1 40 ? 9.756 32.803 -33.433 1.00 61.75 24 ALA D N 1
ATOM 6701 C CA . ALA D 1 40 ? 8.627 31.910 -33.796 1.00 61.43 24 ALA D CA 1
ATOM 6702 C C . ALA D 1 40 ? 9.133 30.727 -34.642 1.00 59.33 24 ALA D C 1
ATOM 6703 O O . ALA D 1 40 ? 8.701 29.583 -34.392 1.00 57.60 24 ALA D O 1
ATOM 6705 N N . SER D 1 41 ? 10.007 30.997 -35.617 1.00 58.63 25 SER D N 1
ATOM 6706 C CA . SER D 1 41 ? 10.574 29.997 -36.557 1.00 57.13 25 SER D CA 1
ATOM 6707 C C . SER D 1 41 ? 11.487 29.044 -35.782 1.00 55.22 25 SER D C 1
ATOM 6708 O O . SER D 1 41 ? 11.389 27.833 -36.014 1.00 53.46 25 SER D O 1
ATOM 6711 N N . LEU D 1 42 ? 12.332 29.566 -34.888 1.00 55.71 26 LEU D N 1
ATOM 6712 C CA . LEU D 1 42 ? 13.224 28.726 -34.050 1.00 54.42 26 LEU D CA 1
ATOM 6713 C C . LEU D 1 42 ? 12.374 27.827 -33.150 1.00 55.00 26 LEU D C 1
ATOM 6714 O O . LEU D 1 42 ? 12.687 26.629 -33.075 1.00 51.63 26 LEU D O 1
ATOM 6719 N N . ASP D 1 43 ? 11.334 28.368 -32.506 1.00 58.19 27 ASP D N 1
ATOM 6720 C CA . ASP D 1 43 ? 10.423 27.576 -31.634 1.00 58.93 27 ASP D CA 1
ATOM 6721 C C . ASP D 1 43 ? 9.815 26.436 -32.450 1.00 56.41 27 ASP D C 1
ATOM 6722 O O . ASP D 1 43 ? 9.770 25.315 -31.941 1.00 53.42 27 ASP D O 1
ATOM 6727 N N . ARG D 1 44 ? 9.357 26.719 -33.667 1.00 56.52 28 ARG D N 1
ATOM 6728 C CA . ARG D 1 44 ? 8.756 25.694 -34.560 1.00 56.99 28 ARG D CA 1
ATOM 6729 C C . ARG D 1 44 ? 9.811 24.630 -34.899 1.00 53.18 28 ARG D C 1
ATOM 6730 O O . ARG D 1 44 ? 9.497 23.440 -34.758 1.00 52.06 28 ARG D O 1
ATOM 6738 N N . ALA D 1 45 ? 11.021 25.040 -35.288 1.00 51.20 29 ALA D N 1
ATOM 6739 C CA . ALA D 1 45 ? 12.147 24.131 -35.614 1.00 48.91 29 ALA D CA 1
ATOM 6740 C C . ALA D 1 45 ? 12.418 23.197 -34.433 1.00 47.70 29 ALA D C 1
ATOM 6741 O O . ALA D 1 45 ? 12.558 21.977 -34.654 1.00 45.92 29 ALA D O 1
ATOM 6743 N N . LEU D 1 46 ? 12.479 23.740 -33.216 1.00 47.28 30 LEU D N 1
ATOM 6744 C CA . LEU D 1 46 ? 12.800 22.946 -31.997 1.00 46.55 30 LEU D CA 1
ATOM 6745 C C . LEU D 1 46 ? 11.628 22.018 -31.673 1.00 46.00 30 LEU D C 1
ATOM 6746 O O . LEU D 1 46 ? 11.902 20.861 -31.302 1.00 45.13 30 LEU D O 1
ATOM 6751 N N . ALA D 1 47 ? 10.385 22.483 -31.831 1.00 46.62 31 ALA D N 1
ATOM 6752 C CA . ALA D 1 47 ? 9.163 21.680 -31.594 1.00 47.26 31 ALA D CA 1
ATOM 6753 C C . ALA D 1 47 ? 9.146 20.496 -32.565 1.00 46.41 31 ALA D C 1
ATOM 6754 O O . ALA D 1 47 ? 8.821 19.378 -32.123 1.00 45.48 31 ALA D O 1
ATOM 6756 N N . ILE D 1 48 ? 9.522 20.717 -33.831 1.00 44.80 32 ILE D N 1
ATOM 6757 C CA . ILE D 1 48 ? 9.585 19.652 -34.875 1.00 43.53 32 ILE D CA 1
ATOM 6758 C C . ILE D 1 48 ? 10.646 18.618 -34.483 1.00 41.43 32 ILE D C 1
ATOM 6759 O O . ILE D 1 48 ? 10.316 17.427 -34.451 1.00 41.06 32 ILE D O 1
ATOM 6764 N N . LEU D 1 49 ? 11.864 19.049 -34.156 1.00 40.91 33 LEU D N 1
ATOM 6765 C CA . LEU D 1 49 ? 12.965 18.138 -33.750 1.00 39.78 33 LEU D CA 1
ATOM 6766 C C . LEU D 1 49 ? 12.576 17.366 -32.488 1.00 41.22 33 LEU D C 1
ATOM 6767 O O . LEU D 1 49 ? 12.894 16.181 -32.434 1.00 40.90 33 LEU D O 1
ATOM 6772 N N . ALA D 1 50 ? 11.948 18.008 -31.497 1.00 42.04 34 ALA D N 1
ATOM 6773 C CA . ALA D 1 50 ? 11.551 17.346 -30.232 1.00 42.90 34 ALA D CA 1
ATOM 6774 C C . ALA D 1 50 ? 10.500 16.273 -30.536 1.00 43.53 34 ALA D C 1
ATOM 6775 O O . ALA D 1 50 ? 10.682 15.133 -30.088 1.00 42.71 34 ALA D O 1
ATOM 6777 N N . GLU D 1 51 ? 9.446 16.616 -31.272 1.00 44.78 35 GLU D N 1
ATOM 6778 C CA . GLU D 1 51 ? 8.295 15.704 -31.513 1.00 47.16 35 GLU D CA 1
ATOM 6779 C C . GLU D 1 51 ? 8.646 14.655 -32.577 1.00 44.52 35 GLU D C 1
ATOM 6780 O O . GLU D 1 51 ? 8.399 13.470 -32.328 1.00 43.65 35 GLU D O 1
ATOM 6786 N N . HIS D 1 52 ? 9.176 15.073 -33.722 1.00 43.11 36 HIS D N 1
ATOM 6787 C CA . HIS D 1 52 ? 9.325 14.221 -34.927 1.00 43.04 36 HIS D CA 1
ATOM 6788 C C . HIS D 1 52 ? 10.757 13.699 -35.093 1.00 41.17 36 HIS D C 1
ATOM 6789 O O . HIS D 1 52 ? 10.912 12.659 -35.748 1.00 40.43 36 HIS D O 1
ATOM 6796 N N . GLY D 1 53 ? 11.750 14.399 -34.554 1.00 41.13 37 GLY D N 1
ATOM 6797 C CA . GLY D 1 53 ? 13.171 13.996 -34.607 1.00 39.61 37 GLY D CA 1
ATOM 6798 C C . GLY D 1 53 ? 13.796 14.257 -35.974 1.00 37.33 37 GLY D C 1
ATOM 6799 O O . GLY D 1 53 ? 14.947 13.854 -36.172 1.00 36.21 37 GLY D O 1
ATOM 6800 N N . ILE D 1 54 ? 13.083 14.917 -36.885 1.00 37.82 38 ILE D N 1
ATOM 6801 C CA . ILE D 1 54 ? 13.596 15.263 -38.241 1.00 37.05 38 ILE D CA 1
ATOM 6802 C C . ILE D 1 54 ? 12.980 16.591 -38.669 1.00 38.55 38 ILE D C 1
ATOM 6803 O O . ILE D 1 54 ? 11.750 16.751 -38.545 1.00 40.50 38 ILE D O 1
ATOM 6808 N N . LEU D 1 55 ? 13.819 17.478 -39.194 1.00 37.68 39 LEU D N 1
ATOM 6809 C CA . LEU D 1 55 ? 13.457 18.843 -39.632 1.00 38.62 39 LEU D CA 1
ATOM 6810 C C . LEU D 1 55 ? 14.044 19.044 -41.030 1.00 37.19 39 LEU D C 1
ATOM 6811 O O . LEU D 1 55 ? 15.248 18.811 -41.206 1.00 35.32 39 LEU D O 1
ATOM 6816 N N . VAL D 1 56 ? 13.217 19.432 -41.992 1.00 38.03 40 VAL D N 1
ATOM 6817 C CA . VAL D 1 56 ? 13.675 19.719 -43.377 1.00 38.34 40 VAL D CA 1
ATOM 6818 C C . VAL D 1 56 ? 13.689 21.234 -43.576 1.00 40.02 40 VAL D C 1
ATOM 6819 O O . VAL D 1 56 ? 12.634 21.858 -43.427 1.00 42.34 40 VAL D O 1
ATOM 6823 N N . LEU D 1 57 ? 14.851 21.803 -43.894 1.00 39.33 41 LEU D N 1
ATOM 6824 C CA . LEU D 1 57 ? 15.012 23.245 -44.186 1.00 40.12 41 LEU D CA 1
ATOM 6825 C C . LEU D 1 57 ? 15.279 23.403 -45.681 1.00 40.34 41 LEU D C 1
ATOM 6826 O O . LEU D 1 57 ? 16.396 23.102 -46.112 1.00 39.54 41 LEU D O 1
ATOM 6831 N N . THR D 1 58 ? 14.282 23.833 -46.452 1.00 41.76 42 THR D N 1
ATOM 6832 C CA . THR D 1 58 ? 14.427 24.005 -47.923 1.00 43.31 42 THR D CA 1
ATOM 6833 C C . THR D 1 58 ? 15.050 25.379 -48.198 1.00 44.26 42 THR D C 1
ATOM 6834 O O . THR D 1 58 ? 14.873 26.290 -47.366 1.00 44.25 42 THR D O 1
ATOM 6838 N N . GLY D 1 59 ? 15.778 25.503 -49.309 1.00 45.17 43 GLY D N 1
ATOM 6839 C CA . GLY D 1 59 ? 16.272 26.785 -49.850 1.00 48.61 43 GLY D CA 1
ATOM 6840 C C . GLY D 1 59 ? 17.401 27.384 -49.033 1.00 50.16 43 GLY D C 1
ATOM 6841 O O . GLY D 1 59 ? 17.528 28.617 -49.022 1.00 53.57 43 GLY D O 1
ATOM 6842 N N . MET D 1 60 ? 18.224 26.556 -48.386 1.00 48.85 44 MET D N 1
ATOM 6843 C CA . MET D 1 60 ? 19.317 27.024 -47.487 1.00 49.58 44 MET D CA 1
ATOM 6844 C C . MET D 1 60 ? 20.582 27.354 -48.290 1.00 47.69 44 MET D C 1
ATOM 6845 O O . MET D 1 60 ? 21.261 28.331 -47.941 1.00 48.45 44 MET D O 1
ATOM 6850 N N . LEU D 1 61 ? 20.939 26.532 -49.276 1.00 44.10 45 LEU D N 1
ATOM 6851 C CA . LEU D 1 61 ? 22.292 26.564 -49.899 1.00 43.20 45 LEU D CA 1
ATOM 6852 C C . LEU D 1 61 ? 22.176 26.992 -51.370 1.00 45.24 45 LEU D C 1
ATOM 6853 O O . LEU D 1 61 ? 21.319 26.449 -52.091 1.00 43.31 45 LEU D O 1
ATOM 6858 N N . ARG D 1 62 ? 23.047 27.895 -51.796 1.00 47.51 46 ARG D N 1
ATOM 6859 C CA . ARG D 1 62 ? 23.113 28.390 -53.196 1.00 50.53 46 ARG D CA 1
ATOM 6860 C C . ARG D 1 62 ? 23.551 27.247 -54.106 1.00 49.85 46 ARG D C 1
ATOM 6861 O O . ARG D 1 62 ? 24.412 26.442 -53.685 1.00 45.63 46 ARG D O 1
ATOM 6869 N N . THR D 1 63 ? 22.997 27.213 -55.318 1.00 50.61 47 THR D N 1
ATOM 6870 C CA . THR D 1 63 ? 23.271 26.164 -56.332 1.00 50.47 47 THR D CA 1
ATOM 6871 C C . THR D 1 63 ? 24.778 26.151 -56.638 1.00 50.79 47 THR D C 1
ATOM 6872 O O . THR D 1 63 ? 25.296 25.067 -56.913 1.00 51.22 47 THR D O 1
ATOM 6876 N N . ARG D 1 64 ? 25.465 27.291 -56.543 1.00 52.87 48 ARG D N 1
ATOM 6877 C CA . ARG D 1 64 ? 26.922 27.362 -56.852 1.00 55.37 48 ARG D CA 1
ATOM 6878 C C . ARG D 1 64 ? 27.696 26.451 -55.886 1.00 51.39 48 ARG D C 1
ATOM 6879 O O . ARG D 1 64 ? 28.656 25.811 -56.350 1.00 51.59 48 ARG D O 1
ATOM 6887 N N . LEU D 1 65 ? 27.278 26.341 -54.618 1.00 49.39 49 LEU D N 1
ATOM 6888 C CA . LEU D 1 65 ? 27.953 25.468 -53.615 1.00 47.50 49 LEU D CA 1
ATOM 6889 C C . LEU D 1 65 ? 27.622 23.999 -53.910 1.00 44.13 49 LEU D C 1
ATOM 6890 O O . LEU D 1 65 ? 28.549 23.185 -53.990 1.00 43.08 49 LEU D O 1
ATOM 6895 N N . THR D 1 66 ? 26.345 23.655 -54.045 1.00 41.69 50 THR D N 1
ATOM 6896 C CA . THR D 1 66 ? 25.911 22.250 -54.237 1.00 40.99 50 THR D CA 1
ATOM 6897 C C . THR D 1 66 ? 26.439 21.734 -55.581 1.00 41.63 50 THR D C 1
ATOM 6898 O O . THR D 1 66 ? 26.817 20.542 -55.627 1.00 39.90 50 THR D O 1
ATOM 6902 N N . ASP D 1 67 ? 26.498 22.582 -56.622 1.00 41.84 51 ASP D N 1
ATOM 6903 C CA . ASP D 1 67 ? 27.074 22.211 -57.944 1.00 43.52 51 ASP D CA 1
ATOM 6904 C C . ASP D 1 67 ? 28.523 21.745 -57.756 1.00 43.04 51 ASP D C 1
ATOM 6905 O O . ASP D 1 67 ? 28.883 20.676 -58.294 1.00 44.17 51 ASP D O 1
ATOM 6910 N N . GLN D 1 68 ? 29.341 22.513 -57.024 1.00 43.12 52 GLN D N 1
ATOM 6911 C CA . GLN D 1 68 ? 30.795 22.228 -56.877 1.00 44.11 52 GLN D CA 1
ATOM 6912 C C . GLN D 1 68 ? 31.000 20.965 -56.031 1.00 42.24 52 GLN D C 1
ATOM 6913 O O . GLN D 1 68 ? 31.899 20.169 -56.348 1.00 43.44 52 GLN D O 1
ATOM 6919 N N . LEU D 1 69 ? 30.195 20.779 -54.986 1.00 40.40 53 LEU D N 1
ATOM 6920 C CA . LEU D 1 69 ? 30.297 19.589 -54.100 1.00 38.71 53 LEU D CA 1
ATOM 6921 C C . LEU D 1 69 ? 29.829 18.341 -54.849 1.00 37.91 53 LEU D C 1
ATOM 6922 O O . LEU D 1 69 ? 30.517 17.313 -54.752 1.00 37.47 53 LEU D O 1
ATOM 6927 N N . ARG D 1 70 ? 28.713 18.418 -55.565 1.00 39.14 54 ARG D N 1
ATOM 6928 C CA . ARG D 1 70 ? 28.210 17.303 -56.415 1.00 39.93 54 ARG D CA 1
ATOM 6929 C C . ARG D 1 70 ? 29.304 16.857 -57.384 1.00 39.44 54 ARG D C 1
ATOM 6930 O O . ARG D 1 70 ? 29.600 15.642 -57.438 1.00 38.25 54 ARG D O 1
ATOM 6938 N N . THR D 1 71 ? 29.876 17.810 -58.118 1.00 40.79 55 THR D N 1
ATOM 6939 C CA . THR D 1 71 ? 30.906 17.551 -59.154 1.00 42.93 55 THR D CA 1
ATOM 6940 C C . THR D 1 71 ? 32.099 16.847 -58.496 1.00 42.12 55 THR D C 1
ATOM 6941 O O . THR D 1 71 ? 32.567 15.833 -59.033 1.00 42.03 55 THR D O 1
ATOM 6945 N N . ALA D 1 72 ? 32.598 17.400 -57.392 1.00 42.16 56 ALA D N 1
ATOM 6946 C CA . ALA D 1 72 ? 33.788 16.886 -56.683 1.00 42.03 56 ALA D CA 1
ATOM 6947 C C . ALA D 1 72 ? 33.535 15.434 -56.244 1.00 42.00 56 ALA D C 1
ATOM 6948 O O . ALA D 1 72 ? 34.440 14.591 -56.419 1.00 43.04 56 ALA D O 1
ATOM 6950 N N . MET D 1 73 ? 32.352 15.139 -55.701 1.00 40.76 57 MET D N 1
ATOM 6951 C CA . MET D 1 73 ? 32.050 13.779 -55.183 1.00 41.11 57 MET D CA 1
ATOM 6952 C C . MET D 1 73 ? 31.871 12.803 -56.361 1.00 41.01 57 MET D C 1
ATOM 6953 O O . MET D 1 73 ? 32.400 11.688 -56.258 1.00 41.36 57 MET D O 1
ATOM 6958 N N . LEU D 1 74 ? 31.202 13.211 -57.443 1.00 41.43 58 LEU D N 1
ATOM 6959 C CA . LEU D 1 74 ? 31.069 12.361 -58.667 1.00 42.65 58 LEU D CA 1
ATOM 6960 C C . LEU D 1 74 ? 32.450 12.118 -59.288 1.00 43.79 58 LEU D C 1
ATOM 6961 O O . LEU D 1 74 ? 32.723 10.957 -59.669 1.00 43.22 58 LEU D O 1
ATOM 6966 N N . ASP D 1 75 ? 33.314 13.139 -59.311 1.00 44.64 59 ASP D N 1
ATOM 6967 C CA . ASP D 1 75 ? 34.707 13.019 -59.826 1.00 46.44 59 ASP D CA 1
ATOM 6968 C C . ASP D 1 75 ? 35.500 12.014 -58.980 1.00 45.14 59 ASP D C 1
ATOM 6969 O O . ASP D 1 75 ? 36.356 11.330 -59.542 1.00 44.82 59 ASP D O 1
ATOM 6974 N N . ASP D 1 76 ? 35.248 11.945 -57.664 1.00 43.27 60 ASP D N 1
ATOM 6975 C CA . ASP D 1 76 ? 36.018 11.092 -56.720 1.00 44.40 60 ASP D CA 1
ATOM 6976 C C . ASP D 1 76 ? 35.515 9.642 -56.719 1.00 44.05 60 ASP D C 1
ATOM 6977 O O . ASP D 1 76 ? 36.265 8.759 -56.256 1.00 44.15 60 ASP D O 1
ATOM 6982 N N . LEU D 1 77 ? 34.291 9.390 -57.178 1.00 44.12 61 LEU D N 1
ATOM 6983 C CA . LEU D 1 77 ? 33.622 8.062 -57.024 1.00 44.99 61 LEU D CA 1
ATOM 6984 C C . LEU D 1 77 ? 34.460 6.944 -57.648 1.00 46.02 61 LEU D C 1
ATOM 6985 O O . LEU D 1 77 ? 34.614 5.880 -57.042 1.00 46.93 61 LEU D O 1
ATOM 6990 N N . PRO D 1 78 ? 35.047 7.124 -58.853 1.00 46.88 62 PRO D N 1
ATOM 6991 C CA . PRO D 1 78 ? 35.886 6.072 -59.430 1.00 49.24 62 PRO D CA 1
ATOM 6992 C C . PRO D 1 78 ? 37.032 5.659 -58.496 1.00 49.91 62 PRO D C 1
ATOM 6993 O O . PRO D 1 78 ? 37.240 4.472 -58.326 1.00 48.73 62 PRO D O 1
ATOM 6997 N N . GLU D 1 79 ? 37.716 6.624 -57.868 1.00 50.71 63 GLU D N 1
ATOM 6998 C CA . GLU D 1 79 ? 38.834 6.327 -56.934 1.00 52.12 63 GLU D CA 1
ATOM 6999 C C . GLU D 1 79 ? 38.283 5.520 -55.754 1.00 49.58 63 GLU D C 1
ATOM 7000 O O . GLU D 1 79 ? 38.945 4.574 -55.356 1.00 50.79 63 GLU D O 1
ATOM 7006 N N . VAL D 1 80 ? 37.093 5.852 -55.257 1.00 47.74 64 VAL D N 1
ATOM 7007 C CA . VAL D 1 80 ? 36.424 5.116 -54.143 1.00 46.43 64 VAL D CA 1
ATOM 7008 C C . VAL D 1 80 ? 36.121 3.673 -54.577 1.00 46.80 64 VAL D C 1
ATOM 7009 O O . VAL D 1 80 ? 36.411 2.745 -53.793 1.00 44.23 64 VAL D O 1
ATOM 7013 N N . LEU D 1 81 ? 35.563 3.480 -55.788 1.00 46.25 65 LEU D N 1
ATOM 7014 C CA . LEU D 1 81 ? 35.104 2.142 -56.251 1.00 47.22 65 LEU D CA 1
ATOM 7015 C C . LEU D 1 81 ? 36.317 1.257 -56.580 1.00 49.86 65 LEU D C 1
ATOM 7016 O O . LEU D 1 81 ? 36.161 0.021 -56.560 1.00 49.05 65 LEU D O 1
ATOM 7021 N N . ARG D 1 82 ? 37.481 1.868 -56.831 1.00 53.73 66 ARG D N 1
ATOM 7022 C CA . ARG D 1 82 ? 38.742 1.195 -57.234 1.00 59.40 66 ARG D CA 1
ATOM 7023 C C . ARG D 1 82 ? 39.439 0.562 -56.019 1.00 61.38 66 ARG D C 1
ATOM 7024 O O . ARG D 1 82 ? 40.369 -0.220 -56.255 1.00 64.35 66 ARG D O 1
ATOM 7032 N N . GLN D 1 83 ? 39.039 0.896 -54.783 1.00 63.13 67 GLN D N 1
ATOM 7033 C CA . GLN D 1 83 ? 39.701 0.413 -53.537 1.00 67.88 67 GLN D CA 1
ATOM 7034 C C . GLN D 1 83 ? 39.571 -1.104 -53.424 1.00 69.88 67 GLN D C 1
ATOM 7035 O O . GLN D 1 83 ? 38.578 -1.646 -53.940 1.00 70.43 67 GLN D O 1
ATOM 7041 N N . GLN D 1 84 ? 40.530 -1.739 -52.737 1.00 74.43 68 GLN D N 1
ATOM 7042 C CA . GLN D 1 84 ? 40.542 -3.196 -52.431 1.00 78.39 68 GLN D CA 1
ATOM 7043 C C . GLN D 1 84 ? 39.242 -3.576 -51.722 1.00 75.66 68 GLN D C 1
ATOM 7044 O O . GLN D 1 84 ? 38.567 -4.509 -52.217 1.00 78.38 68 GLN D O 1
ATOM 7050 N N . ASP D 1 85 ? 38.924 -2.887 -50.622 1.00 76.44 69 ASP D N 1
ATOM 7051 C CA . ASP D 1 85 ? 37.620 -3.004 -49.916 1.00 78.31 69 ASP D CA 1
ATOM 7052 C C . ASP D 1 85 ? 36.900 -1.660 -49.984 1.00 72.16 69 ASP D C 1
ATOM 7053 O O . ASP D 1 85 ? 37.375 -0.713 -49.381 1.00 71.84 69 ASP D O 1
ATOM 7058 N N . VAL D 1 86 ? 35.769 -1.633 -50.680 1.00 67.95 70 VAL D N 1
ATOM 7059 C CA . VAL D 1 86 ? 34.892 -0.434 -50.798 1.00 62.50 70 VAL D CA 1
ATOM 7060 C C . VAL D 1 86 ? 33.992 -0.416 -49.571 1.00 59.44 70 VAL D C 1
ATOM 7061 O O . VAL D 1 86 ? 33.139 -1.287 -49.420 1.00 59.51 70 VAL D O 1
ATOM 7065 N N . PRO D 1 87 ? 34.110 0.573 -48.664 1.00 58.46 71 PRO D N 1
ATOM 7066 C CA . PRO D 1 87 ? 33.228 0.612 -47.497 1.00 56.71 71 PRO D CA 1
ATOM 7067 C C . PRO D 1 87 ? 31.769 0.852 -47.930 1.00 54.59 71 PRO D C 1
ATOM 7068 O O . PRO D 1 87 ? 31.494 1.817 -48.615 1.00 52.74 71 PRO D O 1
ATOM 7072 N N . THR D 1 88 ? 30.887 -0.068 -47.528 1.00 52.98 72 THR D N 1
ATOM 7073 C CA . THR D 1 88 ? 29.464 -0.148 -47.888 1.00 54.85 72 THR D CA 1
ATOM 7074 C C . THR D 1 88 ? 28.659 -0.133 -46.587 1.00 52.99 72 THR D C 1
ATOM 7075 O O . THR D 1 88 ? 29.122 -0.749 -45.603 1.00 56.67 72 THR D O 1
ATOM 7079 N N . ASN D 1 89 ? 27.542 0.593 -46.549 1.00 50.09 73 ASN D N 1
ATOM 7080 C CA . ASN D 1 89 ? 26.664 0.711 -45.356 1.00 47.91 73 ASN D CA 1
ATOM 7081 C C . ASN D 1 89 ? 25.584 -0.380 -45.450 1.00 46.23 73 ASN D C 1
ATOM 7082 O O . ASN D 1 89 ? 24.588 -0.185 -46.168 1.00 41.85 73 ASN D O 1
ATOM 7087 N N . PHE D 1 90 ? 25.824 -1.507 -44.760 1.00 44.77 74 PHE D N 1
ATOM 7088 C CA . PHE D 1 90 ? 24.889 -2.646 -44.529 1.00 45.84 74 PHE D CA 1
ATOM 7089 C C . PHE D 1 90 ? 24.739 -3.537 -45.766 1.00 46.29 74 PHE D C 1
ATOM 7090 O O . PHE D 1 90 ? 24.814 -4.755 -45.626 1.00 46.04 74 PHE D O 1
ATOM 7098 N N . VAL D 1 91 ? 24.460 -2.960 -46.943 1.00 44.92 75 VAL D N 1
ATOM 7099 C CA . VAL D 1 91 ? 24.064 -3.733 -48.150 1.00 46.73 75 VAL D CA 1
ATOM 7100 C C . VAL D 1 91 ? 24.703 -3.089 -49.382 1.00 45.43 75 VAL D C 1
ATOM 7101 O O . VAL D 1 91 ? 25.079 -1.915 -49.376 1.00 43.42 75 VAL D O 1
ATOM 7105 N N . PRO D 1 92 ? 24.819 -3.845 -50.491 1.00 47.13 76 PRO D N 1
ATOM 7106 C CA . PRO D 1 92 ? 25.402 -3.301 -51.715 1.00 46.57 76 PRO D CA 1
ATOM 7107 C C . PRO D 1 92 ? 24.753 -1.987 -52.174 1.00 44.58 76 PRO D C 1
ATOM 7108 O O . PRO D 1 92 ? 23.546 -1.837 -52.074 1.00 43.75 76 PRO D O 1
ATOM 7112 N N . GLY D 1 93 ? 25.579 -1.097 -52.719 1.00 44.84 77 GLY D N 1
ATOM 7113 C CA . GLY D 1 93 ? 25.152 0.134 -53.412 1.00 43.59 77 GLY D CA 1
ATOM 7114 C C . GLY D 1 93 ? 25.171 1.362 -52.507 1.00 41.36 77 GLY D C 1
ATOM 7115 O O . GLY D 1 93 ? 24.991 2.480 -53.031 1.00 40.30 77 GLY D O 1
ATOM 7116 N N . HIS D 1 94 ? 25.304 1.189 -51.182 1.00 40.76 78 HIS D N 1
ATOM 7117 C CA . HIS D 1 94 ? 25.345 2.329 -50.223 1.00 39.45 78 HIS D CA 1
ATOM 7118 C C . HIS D 1 94 ? 26.791 2.598 -49.810 1.00 40.39 78 HIS D C 1
ATOM 7119 O O . HIS D 1 94 ? 27.239 2.033 -48.801 1.00 41.80 78 HIS D O 1
ATOM 7126 N N . VAL D 1 95 ? 27.505 3.391 -50.589 1.00 39.75 79 VAL D N 1
ATOM 7127 C CA . VAL D 1 95 ? 28.984 3.551 -50.451 1.00 41.18 79 VAL D CA 1
ATOM 7128 C C . VAL D 1 95 ? 29.271 4.712 -49.487 1.00 40.71 79 VAL D C 1
ATOM 7129 O O . VAL D 1 95 ? 28.695 5.784 -49.665 1.00 39.18 79 VAL D O 1
ATOM 7133 N N . GLN D 1 96 ? 30.112 4.498 -48.486 1.00 40.05 80 GLN D N 1
ATOM 7134 C CA . GLN D 1 96 ? 30.626 5.598 -47.632 1.00 41.52 80 GLN D CA 1
ATOM 7135 C C . GLN D 1 96 ? 31.671 6.357 -48.445 1.00 39.60 80 GLN D C 1
ATOM 7136 O O . GLN D 1 96 ? 32.562 5.718 -49.010 1.00 43.64 80 GLN D O 1
ATOM 7142 N N . GLN D 1 97 ? 31.524 7.667 -48.549 1.00 38.14 81 GLN D N 1
ATOM 7143 C CA . GLN D 1 97 ? 32.453 8.533 -49.317 1.00 38.66 81 GLN D CA 1
ATOM 7144 C C . GLN D 1 97 ? 32.565 9.908 -48.669 1.00 37.99 81 GLN D C 1
ATOM 7145 O O . GLN D 1 97 ? 31.544 10.609 -48.602 1.00 37.55 81 GLN D O 1
ATOM 7151 N N . ASP D 1 98 ? 33.768 10.271 -48.238 1.00 39.60 82 ASP D N 1
ATOM 7152 C CA . ASP D 1 98 ? 34.048 11.600 -47.638 1.00 40.49 82 ASP D CA 1
ATOM 7153 C C . ASP D 1 98 ? 34.175 12.608 -48.777 1.00 41.09 82 ASP D C 1
ATOM 7154 O O . ASP D 1 98 ? 34.845 12.357 -49.772 1.00 40.85 82 ASP D O 1
ATOM 7159 N N . PRO D 1 99 ? 33.552 13.791 -48.664 1.00 40.86 83 PRO D N 1
ATOM 7160 C CA . PRO D 1 99 ? 33.795 14.867 -49.616 1.00 41.32 83 PRO D CA 1
ATOM 7161 C C . PRO D 1 99 ? 35.205 15.427 -49.412 1.00 41.37 83 PRO D C 1
ATOM 7162 O O . PRO D 1 99 ? 35.817 15.221 -48.354 1.00 38.17 83 PRO D O 1
ATOM 7166 N N . PRO D 1 100 ? 35.755 16.133 -50.418 1.00 40.98 84 PRO D N 1
ATOM 7167 C CA . PRO D 1 100 ? 37.086 16.722 -50.316 1.00 42.08 84 PRO D CA 1
ATOM 7168 C C . PRO D 1 100 ? 37.184 17.742 -49.179 1.00 42.34 84 PRO D C 1
ATOM 7169 O O . PRO D 1 100 ? 36.209 18.378 -48.875 1.00 40.39 84 PRO D O 1
ATOM 7173 N N . VAL D 1 101 ? 38.370 17.839 -48.595 1.00 44.26 85 VAL D N 1
ATOM 7174 C CA . VAL D 1 101 ? 38.736 18.900 -47.623 1.00 47.56 85 VAL D CA 1
ATOM 7175 C C . VAL D 1 101 ? 39.864 19.745 -48.233 1.00 51.10 85 VAL D C 1
ATOM 7176 O O . VAL D 1 101 ? 40.790 20.113 -47.503 1.00 54.79 85 VAL D O 1
ATOM 7180 N N . ARG D 1 102 ? 39.780 20.054 -49.526 1.00 53.04 86 ARG D N 1
ATOM 7181 C CA . ARG D 1 102 ? 40.582 21.137 -50.156 1.00 55.06 86 ARG D CA 1
ATOM 7182 C C . ARG D 1 102 ? 39.960 22.477 -49.752 1.00 53.83 86 ARG D C 1
ATOM 7183 O O . ARG D 1 102 ? 38.723 22.531 -49.688 1.00 49.33 86 ARG D O 1
ATOM 7191 N N . GLU D 1 103 ? 40.765 23.519 -49.530 1.00 55.05 87 GLU D N 1
ATOM 7192 C CA . GLU D 1 103 ? 40.269 24.874 -49.161 1.00 55.63 87 GLU D CA 1
ATOM 7193 C C . GLU D 1 103 ? 39.171 25.311 -50.144 1.00 52.82 87 GLU D C 1
ATOM 7194 O O . GLU D 1 103 ? 38.158 25.847 -49.685 1.00 51.54 87 GLU D O 1
ATOM 7200 N N . SER D 1 104 ? 39.356 25.077 -51.440 1.00 52.27 88 SER D N 1
ATOM 7201 C CA . SER D 1 104 ? 38.436 25.558 -52.508 1.00 51.17 88 SER D CA 1
ATOM 7202 C C . SER D 1 104 ? 37.049 24.896 -52.388 1.00 48.69 88 SER D C 1
ATOM 7203 O O . SER D 1 104 ? 36.113 25.432 -52.989 1.00 46.60 88 SER D O 1
ATOM 7206 N N . LEU D 1 105 ? 36.900 23.792 -51.641 1.00 45.41 89 LEU D N 1
ATOM 7207 C CA . LEU D 1 105 ? 35.600 23.072 -51.509 1.00 44.75 89 LEU D CA 1
ATOM 7208 C C . LEU D 1 105 ? 35.122 23.040 -50.049 1.00 43.81 89 LEU D C 1
ATOM 7209 O O . LEU D 1 105 ? 34.145 22.307 -49.761 1.00 41.44 89 LEU D O 1
ATOM 7214 N N . LEU D 1 106 ? 35.757 23.821 -49.171 1.00 44.15 90 LEU D N 1
ATOM 7215 C CA . LEU D 1 106 ? 35.329 23.956 -47.757 1.00 44.60 90 LEU D CA 1
ATOM 7216 C C . LEU D 1 106 ? 34.633 25.303 -47.588 1.00 44.14 90 LEU D C 1
ATOM 7217 O O . LEU D 1 106 ? 35.319 26.317 -47.545 1.00 44.45 90 LEU D O 1
ATOM 7222 N N . PHE D 1 107 ? 33.302 25.285 -47.540 1.00 42.65 91 PHE D N 1
ATOM 7223 C CA . PHE D 1 107 ? 32.445 26.500 -47.569 1.00 44.51 91 PHE D CA 1
ATOM 7224 C C . PHE D 1 107 ? 31.948 26.797 -46.156 1.00 43.97 91 PHE D C 1
ATOM 7225 O O . PHE D 1 107 ? 31.360 25.930 -45.528 1.00 43.19 91 PHE D O 1
ATOM 7233 N N . PRO D 1 108 ? 32.155 28.022 -45.623 1.00 44.98 92 PRO D N 1
ATOM 7234 C CA . PRO D 1 108 ? 31.568 28.400 -44.338 1.00 44.89 92 PRO D CA 1
ATOM 7235 C C . PRO D 1 108 ? 30.050 28.157 -44.244 1.00 43.46 92 PRO D C 1
ATOM 7236 O O . PRO D 1 108 ? 29.591 27.781 -43.191 1.00 41.68 92 PRO D O 1
ATOM 7240 N N . ASP D 1 109 ? 29.302 28.344 -45.333 1.00 43.43 93 ASP D N 1
ATOM 7241 C CA . ASP D 1 109 ? 27.822 28.189 -45.333 1.00 43.58 93 ASP D CA 1
ATOM 7242 C C . ASP D 1 109 ? 27.424 26.710 -45.290 1.00 40.53 93 ASP D C 1
ATOM 7243 O O . ASP D 1 109 ? 26.234 26.447 -45.037 1.00 38.96 93 ASP D O 1
ATOM 7248 N N . VAL D 1 110 ? 28.361 25.795 -45.515 1.00 39.24 94 VAL D N 1
ATOM 7249 C CA . VAL D 1 110 ? 28.154 24.325 -45.346 1.00 39.01 94 VAL D CA 1
ATOM 7250 C C . VAL D 1 110 ? 28.668 23.874 -43.965 1.00 38.01 94 VAL D C 1
ATOM 7251 O O . VAL D 1 110 ? 27.879 23.295 -43.219 1.00 38.17 94 VAL D O 1
ATOM 7255 N N . LEU D 1 111 ? 29.943 24.123 -43.649 1.00 39.22 95 LEU D N 1
ATOM 7256 C CA . LEU D 1 111 ? 30.608 23.629 -42.415 1.00 39.35 95 LEU D CA 1
ATOM 7257 C C . LEU D 1 111 ? 30.094 24.375 -41.178 1.00 39.47 95 LEU D C 1
ATOM 7258 O O . LEU D 1 111 ? 29.996 23.753 -40.104 1.00 37.96 95 LEU D O 1
ATOM 7263 N N . LEU D 1 112 ? 29.875 25.686 -41.303 1.00 39.39 96 LEU D N 1
ATOM 7264 C CA . LEU D 1 112 ? 29.563 26.582 -40.167 1.00 39.02 96 LEU D CA 1
ATOM 7265 C C . LEU D 1 112 ? 28.279 27.361 -40.460 1.00 39.35 96 LEU D C 1
ATOM 7266 O O . LEU D 1 112 ? 28.279 28.588 -40.310 1.00 38.98 96 LEU D O 1
ATOM 7271 N N . ASN D 1 113 ? 27.212 26.662 -40.855 1.00 38.73 97 ASN D N 1
ATOM 7272 C CA . ASN D 1 113 ? 25.965 27.332 -41.301 1.00 38.74 97 ASN D CA 1
ATOM 7273 C C . ASN D 1 113 ? 25.329 28.022 -40.096 1.00 39.05 97 ASN D C 1
ATOM 7274 O O . ASN D 1 113 ? 25.093 27.390 -39.068 1.00 38.13 97 ASN D O 1
ATOM 7279 N N . PRO D 1 114 ? 25.019 29.337 -40.173 1.00 40.83 98 PRO D N 1
ATOM 7280 C CA . PRO D 1 114 ? 24.503 30.057 -39.014 1.00 42.03 98 PRO D CA 1
ATOM 7281 C C . PRO D 1 114 ? 23.125 29.552 -38.561 1.00 41.34 98 PRO D C 1
ATOM 7282 O O . PRO D 1 114 ? 22.891 29.526 -37.385 1.00 40.42 98 PRO D O 1
ATOM 7286 N N . VAL D 1 115 ? 22.257 29.121 -39.472 1.00 40.50 99 VAL D N 1
ATOM 7287 C CA . VAL D 1 115 ? 20.908 28.599 -39.096 1.00 40.93 99 VAL D CA 1
ATOM 7288 C C . VAL D 1 115 ? 21.068 27.210 -38.454 1.00 39.49 99 VAL D C 1
ATOM 7289 O O . VAL D 1 115 ? 20.432 26.946 -37.423 1.00 38.99 99 VAL D O 1
ATOM 7293 N N . VAL D 1 116 ? 21.879 26.340 -39.057 1.00 38.73 100 VAL D N 1
ATOM 7294 C CA . VAL D 1 116 ? 22.147 24.980 -38.501 1.00 37.04 100 VAL D CA 1
ATOM 7295 C C . VAL D 1 116 ? 22.614 25.145 -37.040 1.00 37.09 100 VAL D C 1
ATOM 7296 O O . VAL D 1 116 ? 22.033 24.511 -36.154 1.00 36.42 100 VAL D O 1
ATOM 7300 N N . TYR D 1 117 ? 23.630 25.966 -36.798 1.00 37.52 101 TYR D N 1
ATOM 7301 C CA . TYR D 1 117 ? 24.254 26.106 -35.461 1.00 38.36 101 TYR D CA 1
ATOM 7302 C C . TYR D 1 117 ? 23.297 26.834 -34.506 1.00 38.97 101 TYR D C 1
ATOM 7303 O O . TYR D 1 117 ? 23.313 26.535 -33.300 1.00 38.67 101 TYR D O 1
ATOM 7312 N N . GLN D 1 118 ? 22.456 27.735 -35.012 1.00 39.93 102 GLN D N 1
ATOM 7313 C CA . GLN D 1 118 ? 21.410 28.355 -34.159 1.00 42.62 102 GLN D CA 1
ATOM 7314 C C . GLN D 1 118 ? 20.549 27.221 -33.582 1.00 41.35 102 GLN D C 1
ATOM 7315 O O . GLN D 1 118 ? 20.279 27.218 -32.361 1.00 41.84 102 GLN D O 1
ATOM 7321 N N . ILE D 1 119 ? 20.167 26.261 -34.412 1.00 39.22 103 ILE D N 1
ATOM 7322 C CA . ILE D 1 119 ? 19.304 25.125 -33.988 1.00 39.61 103 ILE D CA 1
ATOM 7323 C C . ILE D 1 119 ? 20.101 24.181 -33.072 1.00 39.18 103 ILE D C 1
ATOM 7324 O O . ILE D 1 119 ? 19.583 23.854 -31.977 1.00 38.83 103 ILE D O 1
ATOM 7329 N N . THR D 1 120 ? 21.307 23.767 -33.472 1.00 38.92 104 THR D N 1
ATOM 7330 C CA . THR D 1 120 ? 22.087 22.757 -32.719 1.00 39.67 104 THR D CA 1
ATOM 7331 C C . THR D 1 120 ? 22.527 23.368 -31.380 1.00 40.20 104 THR D C 1
ATOM 7332 O O . THR D 1 120 ? 22.493 22.627 -30.373 1.00 41.04 104 THR D O 1
ATOM 7336 N N . HIS D 1 121 ? 22.864 24.669 -31.328 1.00 41.00 105 HIS D N 1
ATOM 7337 C CA . HIS D 1 121 ? 23.194 25.365 -30.052 1.00 42.08 105 HIS D CA 1
ATOM 7338 C C . HIS D 1 121 ? 21.994 25.300 -29.107 1.00 42.69 105 HIS D C 1
ATOM 7339 O O . HIS D 1 121 ? 22.212 25.025 -27.920 1.00 42.12 105 HIS D O 1
ATOM 7346 N N . ALA D 1 122 ? 20.778 25.526 -29.615 1.00 42.41 106 ALA D N 1
ATOM 7347 C CA . ALA D 1 122 ? 19.534 25.534 -28.810 1.00 43.90 106 ALA D CA 1
ATOM 7348 C C . ALA D 1 122 ? 19.238 24.125 -28.279 1.00 43.17 106 ALA D C 1
ATOM 7349 O O . ALA D 1 122 ? 18.749 24.021 -27.150 1.00 43.35 106 ALA D O 1
ATOM 7351 N N . VAL D 1 123 ? 19.521 23.069 -29.050 1.00 41.51 107 VAL D N 1
ATOM 7352 C CA . VAL D 1 123 ? 19.204 21.670 -28.642 1.00 40.73 107 VAL D CA 1
ATOM 7353 C C . VAL D 1 123 ? 20.346 21.106 -27.790 1.00 40.34 107 VAL D C 1
ATOM 7354 O O . VAL D 1 123 ? 20.044 20.477 -26.767 1.00 40.17 107 VAL D O 1
ATOM 7358 N N . LEU D 1 124 ? 21.600 21.264 -28.225 1.00 39.30 108 LEU D N 1
ATOM 7359 C CA . LEU D 1 124 ? 22.755 20.535 -27.647 1.00 39.81 108 LEU D CA 1
ATOM 7360 C C . LEU D 1 124 ? 23.610 21.429 -26.737 1.00 40.83 108 LEU D C 1
ATOM 7361 O O . LEU D 1 124 ? 24.480 20.856 -26.052 1.00 43.53 108 LEU D O 1
ATOM 7366 N N . GLY D 1 125 ? 23.415 22.750 -26.759 1.00 40.46 109 GLY D N 1
ATOM 7367 C CA . GLY D 1 125 ? 24.213 23.716 -25.969 1.00 42.69 109 GLY D CA 1
ATOM 7368 C C . GLY D 1 125 ? 25.275 24.394 -26.823 1.00 42.51 109 GLY D C 1
ATOM 7369 O O . GLY D 1 125 ? 25.613 23.872 -27.916 1.00 39.93 109 GLY D O 1
ATOM 7370 N N . ALA D 1 126 ? 25.796 25.515 -26.323 1.00 42.32 110 ALA D N 1
ATOM 7371 C CA . ALA D 1 126 ? 26.714 26.440 -27.032 1.00 43.53 110 ALA D CA 1
ATOM 7372 C C . ALA D 1 126 ? 28.045 25.737 -27.325 1.00 43.16 110 ALA D C 1
ATOM 7373 O O . ALA D 1 126 ? 28.760 26.215 -28.229 1.00 42.66 110 ALA D O 1
ATOM 7375 N N . ASP D 1 127 ? 28.363 24.666 -26.582 1.00 42.62 111 ASP D N 1
ATOM 7376 C CA . ASP D 1 127 ? 29.643 23.923 -26.713 1.00 43.69 111 ASP D CA 1
ATOM 7377 C C . ASP D 1 127 ? 29.480 22.696 -27.622 1.00 40.70 111 ASP D C 1
ATOM 7378 O O . ASP D 1 127 ? 30.448 21.935 -27.734 1.00 40.37 111 ASP D O 1
ATOM 7383 N N . ALA D 1 128 ? 28.326 22.521 -28.254 1.00 39.51 112 ALA D N 1
ATOM 7384 C CA . ALA D 1 128 ? 28.112 21.437 -29.249 1.00 38.52 112 ALA D CA 1
ATOM 7385 C C . ALA D 1 128 ? 29.103 21.627 -30.404 1.00 39.09 112 ALA D C 1
ATOM 7386 O O . ALA D 1 128 ? 29.475 22.777 -30.700 1.00 40.77 112 ALA D O 1
ATOM 7388 N N . ARG D 1 129 ? 29.552 20.536 -31.014 1.00 36.93 113 ARG D N 1
ATOM 7389 C CA . ARG D 1 129 ? 30.630 20.595 -32.025 1.00 37.26 113 ARG D CA 1
ATOM 7390 C C . ARG D 1 129 ? 30.317 19.630 -33.166 1.00 34.92 113 ARG D C 1
ATOM 7391 O O . ARG D 1 129 ? 29.843 18.522 -32.908 1.00 33.64 113 ARG D O 1
ATOM 7399 N N . ASN D 1 130 ? 30.593 20.062 -34.383 1.00 34.28 114 ASN D N 1
ATOM 7400 C CA . ASN D 1 130 ? 30.605 19.164 -35.560 1.00 33.16 114 ASN D CA 1
ATOM 7401 C C . ASN D 1 130 ? 31.817 18.231 -35.463 1.00 32.86 114 ASN D C 1
ATOM 7402 O O . ASN D 1 130 ? 32.939 18.733 -35.264 1.00 34.27 114 ASN D O 1
ATOM 7407 N N . ALA D 1 131 ? 31.616 16.919 -35.572 1.00 31.48 115 ALA D N 1
ATOM 7408 C CA . ALA D 1 131 ? 32.729 15.941 -35.533 1.00 32.24 115 ALA D CA 1
ATOM 7409 C C . ALA D 1 131 ? 32.657 14.961 -36.716 1.00 31.95 115 ALA D C 1
ATOM 7410 O O . ALA D 1 131 ? 33.392 13.984 -36.689 1.00 32.53 115 ALA D O 1
ATOM 7412 N N . VAL D 1 132 ? 31.833 15.246 -37.725 1.00 31.80 116 VAL D N 1
ATOM 7413 C CA . VAL D 1 132 ? 31.706 14.400 -38.943 1.00 32.15 116 VAL D CA 1
ATOM 7414 C C . VAL D 1 132 ? 31.669 15.324 -40.162 1.00 32.34 116 VAL D C 1
ATOM 7415 O O . VAL D 1 132 ? 30.962 16.353 -40.154 1.00 32.21 116 VAL D O 1
ATOM 7419 N N . TYR D 1 133 ? 32.462 14.977 -41.165 1.00 33.44 117 TYR D N 1
ATOM 7420 C CA . TYR D 1 133 ? 32.441 15.617 -42.500 1.00 33.89 117 TYR D CA 1
ATOM 7421 C C . TYR D 1 133 ? 32.629 14.483 -43.491 1.00 34.86 117 TYR D C 1
ATOM 7422 O O . TYR D 1 133 ? 33.748 14.177 -43.907 1.00 37.41 117 TYR D O 1
ATOM 7431 N N . SER D 1 134 ? 31.517 13.828 -43.792 1.00 34.19 118 SER D N 1
ATOM 7432 C CA . SER D 1 134 ? 31.486 12.543 -44.515 1.00 34.48 118 SER D CA 1
ATOM 7433 C C . SER D 1 134 ? 30.395 12.614 -45.583 1.00 33.95 118 SER D C 1
ATOM 7434 O O . SER D 1 134 ? 29.937 13.706 -45.922 1.00 33.65 118 SER D O 1
ATOM 7437 N N . GLY D 1 135 ? 29.950 11.477 -46.061 1.00 35.45 119 GLY D N 1
ATOM 7438 C CA . GLY D 1 135 ? 28.960 11.398 -47.133 1.00 36.48 119 GLY D CA 1
ATOM 7439 C C . GLY D 1 135 ? 28.616 9.973 -47.476 1.00 37.84 119 GLY D C 1
ATOM 7440 O O . GLY D 1 135 ? 29.278 9.059 -46.957 1.00 33.93 119 GLY D O 1
ATOM 7441 N N . ASN D 1 136 ? 27.573 9.822 -48.296 1.00 41.37 120 ASN D N 1
ATOM 7442 C CA . ASN D 1 136 ? 26.915 8.550 -48.683 1.00 44.24 120 ASN D CA 1
ATOM 7443 C C . ASN D 1 136 ? 26.656 8.667 -50.194 1.00 44.53 120 ASN D C 1
ATOM 7444 O O . ASN D 1 136 ? 26.105 9.710 -50.626 1.00 45.24 120 ASN D O 1
ATOM 7449 N N . MET D 1 137 ? 27.167 7.739 -50.992 1.00 42.24 121 MET D N 1
ATOM 7450 C CA . MET D 1 137 ? 26.929 7.673 -52.441 1.00 43.21 121 MET D CA 1
ATOM 7451 C C . MET D 1 137 ? 26.016 6.460 -52.693 1.00 40.43 121 MET D C 1
ATOM 7452 O O . MET D 1 137 ? 26.478 5.318 -52.512 1.00 40.37 121 MET D O 1
ATOM 7457 N N . ASN D 1 138 ? 24.739 6.729 -52.965 1.00 37.30 122 ASN D N 1
ATOM 7458 C CA . ASN D 1 138 ? 23.722 5.689 -53.230 1.00 37.53 122 ASN D CA 1
ATOM 7459 C C . ASN D 1 138 ? 23.758 5.353 -54.734 1.00 37.75 122 ASN D C 1
ATOM 7460 O O . ASN D 1 138 ? 23.331 6.205 -55.539 1.00 36.83 122 ASN D O 1
ATOM 7465 N N . LEU D 1 139 ? 24.291 4.186 -55.087 1.00 38.99 123 LEU D N 1
ATOM 7466 C CA . LEU D 1 139 ? 24.548 3.795 -56.514 1.00 40.07 123 LEU D CA 1
ATOM 7467 C C . LEU D 1 139 ? 23.285 3.247 -57.180 1.00 40.95 123 LEU D C 1
ATOM 7468 O O . LEU D 1 139 ? 22.456 2.611 -56.553 1.00 41.19 123 LEU D O 1
ATOM 7473 N N . PRO D 1 140 ? 23.133 3.417 -58.511 1.00 41.92 124 PRO D N 1
ATOM 7474 C CA . PRO D 1 140 ? 22.085 2.722 -59.263 1.00 42.18 124 PRO D CA 1
ATOM 7475 C C . PRO D 1 140 ? 22.047 1.202 -59.013 1.00 42.18 124 PRO D C 1
ATOM 7476 O O . PRO D 1 140 ? 23.106 0.557 -59.051 1.00 41.83 124 PRO D O 1
ATOM 7480 N N . GLY D 1 141 ? 20.854 0.687 -58.710 1.00 41.63 125 GLY D N 1
ATOM 7481 C CA . GLY D 1 141 ? 20.634 -0.743 -58.392 1.00 43.00 125 GLY D CA 1
ATOM 7482 C C . GLY D 1 141 ? 20.960 -1.093 -56.954 1.00 41.94 125 GLY D C 1
ATOM 7483 O O . GLY D 1 141 ? 21.075 -2.280 -56.659 1.00 41.97 125 GLY D O 1
ATOM 7484 N N . SER D 1 142 ? 21.124 -0.102 -56.076 1.00 40.90 126 SER D N 1
ATOM 7485 C CA . SER D 1 142 ? 21.450 -0.342 -54.645 1.00 40.70 126 SER D CA 1
ATOM 7486 C C . SER D 1 142 ? 20.317 -1.144 -54.002 1.00 42.20 126 SER D C 1
ATOM 7487 O O . SER D 1 142 ? 19.162 -1.045 -54.468 1.00 41.95 126 SER D O 1
ATOM 7490 N N . HIS D 1 143 ? 20.633 -1.845 -52.917 1.00 44.47 127 HIS D N 1
ATOM 7491 C CA . HIS D 1 143 ? 19.690 -2.700 -52.153 1.00 46.74 127 HIS D CA 1
ATOM 7492 C C . HIS D 1 143 ? 19.009 -1.868 -51.054 1.00 48.15 127 HIS D C 1
ATOM 7493 O O . HIS D 1 143 ? 19.382 -0.690 -50.860 1.00 47.25 127 HIS D O 1
ATOM 7500 N N . GLU D 1 144 ? 18.047 -2.472 -50.359 1.00 50.56 128 GLU D N 1
ATOM 7501 C CA . GLU D 1 144 ? 17.337 -1.835 -49.229 1.00 50.66 128 GLU D CA 1
ATOM 7502 C C . GLU D 1 144 ? 18.147 -2.056 -47.949 1.00 47.89 128 GLU D C 1
ATOM 7503 O O . GLU D 1 144 ? 18.441 -3.201 -47.631 1.00 47.30 128 GLU D O 1
ATOM 7509 N N . GLN D 1 145 ? 18.511 -0.982 -47.243 1.00 45.30 129 GLN D N 1
ATOM 7510 C CA . GLN D 1 145 ? 19.178 -1.102 -45.924 1.00 44.17 129 GLN D CA 1
ATOM 7511 C C . GLN D 1 145 ? 18.166 -1.591 -44.897 1.00 44.19 129 GLN D C 1
ATOM 7512 O O . GLN D 1 145 ? 16.978 -1.318 -45.014 1.00 44.07 129 GLN D O 1
ATOM 7518 N N . PRO D 1 146 ? 18.602 -2.268 -43.820 1.00 44.66 130 PRO D N 1
ATOM 7519 C CA . PRO D 1 146 ? 17.728 -2.502 -42.673 1.00 45.03 130 PRO D CA 1
ATOM 7520 C C . PRO D 1 146 ? 17.474 -1.152 -41.974 1.00 42.85 130 PRO D C 1
ATOM 7521 O O . PRO D 1 146 ? 18.289 -0.248 -42.091 1.00 40.82 130 PRO D O 1
ATOM 7525 N N . VAL D 1 147 ? 16.330 -1.014 -41.308 1.00 42.81 131 VAL D N 1
ATOM 7526 C CA . VAL D 1 147 ? 16.008 0.198 -40.508 1.00 41.75 131 VAL D CA 1
ATOM 7527 C C . VAL D 1 147 ? 16.983 0.221 -39.324 1.00 40.94 131 VAL D C 1
ATOM 7528 O O . VAL D 1 147 ? 17.137 -0.818 -38.650 1.00 41.93 131 VAL D O 1
ATOM 7532 N N . HIS D 1 148 ? 17.665 1.345 -39.126 1.00 39.19 132 HIS D N 1
ATOM 7533 C CA . HIS D 1 148 ? 18.722 1.473 -38.101 1.00 38.33 132 HIS D CA 1
ATOM 7534 C C . HIS D 1 148 ? 18.752 2.907 -37.596 1.00 36.91 132 HIS D C 1
ATOM 7535 O O . HIS D 1 148 ? 18.119 3.789 -38.238 1.00 36.36 132 HIS D O 1
ATOM 7542 N N . LEU D 1 149 ? 19.498 3.132 -36.516 1.00 36.33 133 LEU D N 1
ATOM 7543 C CA . LEU D 1 149 ? 19.919 4.505 -36.136 1.00 35.32 133 LEU D CA 1
ATOM 7544 C C . LEU D 1 149 ? 21.421 4.654 -36.408 1.00 34.47 133 LEU D C 1
ATOM 7545 O O . LEU D 1 149 ? 22.126 3.640 -36.394 1.00 35.18 133 LEU D O 1
ATOM 7550 N N . ASP D 1 150 ? 21.854 5.863 -36.753 1.00 34.36 134 ASP D N 1
ATOM 7551 C CA . ASP D 1 150 ? 23.281 6.183 -37.001 1.00 34.89 134 ASP D CA 1
ATOM 7552 C C . ASP D 1 150 ? 24.026 6.299 -35.667 1.00 35.15 134 ASP D C 1
ATOM 7553 O O . ASP D 1 150 ? 25.203 5.972 -35.621 1.00 33.94 134 ASP D O 1
ATOM 7558 N N . GLU D 1 151 ? 23.352 6.759 -34.622 1.00 36.07 135 GLU D N 1
ATOM 7559 C CA . GLU D 1 151 ? 23.988 6.958 -33.292 1.00 36.93 135 GLU D CA 1
ATOM 7560 C C . GLU D 1 151 ? 23.087 6.329 -32.243 1.00 36.15 135 GLU D C 1
ATOM 7561 O O . GLU D 1 151 ? 21.891 6.570 -32.248 1.00 35.28 135 GLU D O 1
ATOM 7567 N N . PRO D 1 152 ? 23.631 5.487 -31.351 1.00 36.74 136 PRO D N 1
ATOM 7568 C CA . PRO D 1 152 ? 22.798 4.762 -30.390 1.00 37.31 136 PRO D CA 1
ATOM 7569 C C . PRO D 1 152 ? 22.316 5.621 -29.209 1.00 35.78 136 PRO D C 1
ATOM 7570 O O . PRO D 1 152 ? 22.874 6.690 -28.946 1.00 35.82 136 PRO D O 1
ATOM 7574 N N . HIS D 1 153 ? 21.274 5.148 -28.536 1.00 35.26 137 HIS D N 1
ATOM 7575 C CA . HIS D 1 153 ? 20.925 5.599 -27.168 1.00 36.37 137 HIS D CA 1
ATOM 7576 C C . HIS D 1 153 ? 22.101 5.204 -26.272 1.00 37.12 137 HIS D C 1
ATOM 7577 O O . HIS D 1 153 ? 22.790 4.220 -26.601 1.00 36.62 137 HIS D O 1
ATOM 7584 N N . LEU D 1 154 ? 22.353 5.957 -25.196 1.00 37.90 138 LEU D N 1
ATOM 7585 C CA . LEU D 1 154 ? 23.617 5.839 -24.432 1.00 38.99 138 LEU D CA 1
ATOM 7586 C C . LEU D 1 154 ? 23.528 4.695 -23.412 1.00 40.20 138 LEU D C 1
ATOM 7587 O O . LEU D 1 154 ? 24.589 4.213 -22.981 1.00 43.47 138 LEU D O 1
ATOM 7592 N N . TRP D 1 155 ? 22.316 4.291 -23.026 1.00 40.38 139 TRP D N 1
ATOM 7593 C CA . TRP D 1 155 ? 22.039 3.117 -22.157 1.00 41.40 139 TRP D CA 1
ATOM 7594 C C . TRP D 1 155 ? 20.793 2.430 -22.696 1.00 42.88 139 TRP D C 1
ATOM 7595 O O . TRP D 1 155 ? 19.867 3.110 -23.141 1.00 41.98 139 TRP D O 1
ATOM 7606 N N . PRO D 1 156 ? 20.699 1.085 -22.618 1.00 45.04 140 PRO D N 1
ATOM 7607 C CA . PRO D 1 156 ? 19.502 0.382 -23.069 1.00 45.57 140 PRO D CA 1
ATOM 7608 C C . PRO D 1 156 ? 18.345 0.639 -22.093 1.00 46.47 140 PRO D C 1
ATOM 7609 O O . PRO D 1 156 ? 18.602 0.802 -20.913 1.00 45.05 140 PRO D O 1
ATOM 7613 N N . GLY D 1 157 ? 17.118 0.746 -22.614 1.00 45.81 141 GLY D N 1
ATOM 7614 C CA . GLY D 1 157 ? 15.883 0.816 -21.811 1.00 47.02 141 GLY D CA 1
ATOM 7615 C C . GLY D 1 157 ? 15.715 2.130 -21.074 1.00 47.27 141 GLY D C 1
ATOM 7616 O O . GLY D 1 157 ? 14.904 2.162 -20.149 1.00 49.08 141 GLY D O 1
ATOM 7617 N N . ILE D 1 158 ? 16.432 3.180 -21.478 1.00 45.57 142 ILE D N 1
ATOM 7618 C CA . ILE D 1 158 ? 16.430 4.510 -20.802 1.00 46.53 142 ILE D CA 1
ATOM 7619 C C . ILE D 1 158 ? 15.991 5.581 -21.800 1.00 45.91 142 ILE D C 1
ATOM 7620 O O . ILE D 1 158 ? 16.515 5.597 -22.932 1.00 44.37 142 ILE D O 1
ATOM 7625 N N . SER D 1 159 ? 15.098 6.467 -21.365 1.00 46.20 143 SER D N 1
ATOM 7626 C CA . SER D 1 159 ? 14.706 7.676 -22.120 1.00 45.86 143 SER D CA 1
ATOM 7627 C C . SER D 1 159 ? 15.643 8.817 -21.731 1.00 44.33 143 SER D C 1
ATOM 7628 O O . SER D 1 159 ? 15.677 9.152 -20.545 1.00 43.31 143 SER D O 1
ATOM 7631 N N . HIS D 1 160 ? 16.371 9.391 -22.690 1.00 41.33 144 HIS D N 1
ATOM 7632 C CA . HIS D 1 160 ? 17.231 10.574 -22.443 1.00 40.42 144 HIS D CA 1
ATOM 7633 C C . HIS D 1 160 ? 17.119 11.535 -23.613 1.00 39.09 144 HIS D C 1
ATOM 7634 O O . HIS D 1 160 ? 16.681 11.158 -24.698 1.00 38.78 144 HIS D O 1
ATOM 7641 N N . PRO D 1 161 ? 17.480 12.820 -23.417 1.00 39.30 145 PRO D N 1
ATOM 7642 C CA . PRO D 1 161 ? 17.460 13.808 -24.495 1.00 38.24 145 PRO D CA 1
ATOM 7643 C C . PRO D 1 161 ? 18.534 13.558 -25.543 1.00 36.81 145 PRO D C 1
ATOM 7644 O O . PRO D 1 161 ? 19.442 12.738 -25.355 1.00 34.57 145 PRO D O 1
ATOM 7648 N N . PRO D 1 162 ? 18.469 14.290 -26.677 1.00 37.16 146 PRO D N 1
ATOM 7649 C CA . PRO D 1 162 ? 19.458 14.157 -27.743 1.00 35.21 146 PRO D CA 1
ATOM 7650 C C . PRO D 1 162 ? 20.870 14.496 -27.253 1.00 35.08 146 PRO D C 1
ATOM 7651 O O . PRO D 1 162 ? 21.009 15.362 -26.382 1.00 35.30 146 PRO D O 1
ATOM 7655 N N . TYR D 1 163 ? 21.876 13.816 -27.787 1.00 33.75 147 TYR D N 1
ATOM 7656 C CA . TYR D 1 163 ? 23.287 14.226 -27.618 1.00 34.41 147 TYR D CA 1
ATOM 7657 C C . TYR D 1 163 ? 23.920 14.458 -28.986 1.00 33.74 147 TYR D C 1
ATOM 7658 O O . TYR D 1 163 ? 25.099 14.828 -29.029 1.00 34.03 147 TYR D O 1
ATOM 7667 N N . CYS D 1 164 ? 23.185 14.234 -30.070 1.00 33.62 148 CYS D N 1
ATOM 7668 C CA . CYS D 1 164 ? 23.750 14.462 -31.421 1.00 33.36 148 CYS D CA 1
ATOM 7669 C C . CYS D 1 164 ? 22.649 14.769 -32.420 1.00 34.45 148 CYS D C 1
ATOM 7670 O O . CYS D 1 164 ? 21.528 14.247 -32.268 1.00 35.25 148 CYS D O 1
ATOM 7673 N N . LEU D 1 165 ? 22.992 15.582 -33.423 1.00 33.33 149 LEU D N 1
ATOM 7674 C CA . LEU D 1 165 ? 22.097 15.941 -34.537 1.00 33.98 149 LEU D CA 1
ATOM 7675 C C . LEU D 1 165 ? 22.867 15.722 -35.838 1.00 32.86 149 LEU D C 1
ATOM 7676 O O . LEU D 1 165 ? 23.923 16.337 -36.021 1.00 31.50 149 LEU D O 1
ATOM 7681 N N . CYS D 1 166 ? 22.349 14.840 -36.677 1.00 32.30 150 CYS D N 1
ATOM 7682 C CA . CYS D 1 166 ? 22.823 14.644 -38.070 1.00 33.02 150 CYS D CA 1
ATOM 7683 C C . CYS D 1 166 ? 22.394 15.849 -38.897 1.00 32.70 150 CYS D C 1
ATOM 7684 O O . CYS D 1 166 ? 21.257 16.311 -38.739 1.00 33.62 150 CYS D O 1
ATOM 7687 N N . VAL D 1 167 ? 23.314 16.356 -39.704 1.00 32.39 151 VAL D N 1
ATOM 7688 C CA . VAL D 1 167 ? 23.067 17.471 -40.655 1.00 33.46 151 VAL D CA 1
ATOM 7689 C C . VAL D 1 167 ? 23.361 16.912 -42.056 1.00 34.01 151 VAL D C 1
ATOM 7690 O O . VAL D 1 167 ? 24.537 16.711 -42.363 1.00 34.47 151 VAL D O 1
ATOM 7694 N N . ASP D 1 168 ? 22.309 16.588 -42.806 1.00 35.25 152 ASP D N 1
ATOM 7695 C CA . ASP D 1 168 ? 22.359 15.889 -44.120 1.00 35.79 152 ASP D CA 1
ATOM 7696 C C . ASP D 1 168 ? 22.133 16.919 -45.233 1.00 35.68 152 ASP D C 1
ATOM 7697 O O . ASP D 1 168 ? 21.153 17.665 -45.173 1.00 35.31 152 ASP D O 1
ATOM 7702 N N . VAL D 1 169 ? 23.023 16.943 -46.218 1.00 35.82 153 VAL D N 1
ATOM 7703 C CA . VAL D 1 169 ? 22.994 17.902 -47.353 1.00 35.29 153 VAL D CA 1
ATOM 7704 C C . VAL D 1 169 ? 22.912 17.104 -48.655 1.00 34.55 153 VAL D C 1
ATOM 7705 O O . VAL D 1 169 ? 23.926 16.633 -49.158 1.00 33.12 153 VAL D O 1
ATOM 7709 N N . PRO D 1 170 ? 21.707 16.938 -49.235 1.00 34.47 154 PRO D N 1
ATOM 7710 C CA . PRO D 1 170 ? 21.577 16.268 -50.530 1.00 35.65 154 PRO D CA 1
ATOM 7711 C C . PRO D 1 170 ? 22.295 17.117 -51.592 1.00 36.24 154 PRO D C 1
ATOM 7712 O O . PRO D 1 170 ? 22.187 18.331 -51.556 1.00 35.13 154 PRO D O 1
ATOM 7716 N N . LEU D 1 171 ? 23.056 16.467 -52.479 1.00 36.79 155 LEU D N 1
ATOM 7717 C CA . LEU D 1 171 ? 23.869 17.184 -53.488 1.00 38.57 155 LEU D CA 1
ATOM 7718 C C . LEU D 1 171 ? 23.238 17.089 -54.877 1.00 38.59 155 LEU D C 1
ATOM 7719 O O . LEU D 1 171 ? 23.832 17.653 -55.784 1.00 38.71 155 LEU D O 1
ATOM 7724 N N . ILE D 1 172 ? 22.093 16.407 -54.998 1.00 39.15 156 ILE D N 1
ATOM 7725 C CA . ILE D 1 172 ? 21.169 16.468 -56.174 1.00 41.04 156 ILE D CA 1
ATOM 7726 C C . ILE D 1 172 ? 19.750 16.475 -55.618 1.00 40.83 156 ILE D C 1
ATOM 7727 O O . ILE D 1 172 ? 19.608 16.121 -54.418 1.00 39.38 156 ILE D O 1
ATOM 7732 N N . ASP D 1 173 ? 18.745 16.780 -56.442 1.00 40.68 157 ASP D N 1
ATOM 7733 C CA . ASP D 1 173 ? 17.328 16.572 -56.043 1.00 41.32 157 ASP D CA 1
ATOM 7734 C C . ASP D 1 173 ? 17.162 15.096 -55.672 1.00 41.49 157 ASP D C 1
ATOM 7735 O O . ASP D 1 173 ? 17.533 14.228 -56.493 1.00 40.37 157 ASP D O 1
ATOM 7740 N N . PHE D 1 174 ? 16.698 14.834 -54.446 1.00 39.51 158 PHE D N 1
ATOM 7741 C CA . PHE D 1 174 ? 16.318 13.484 -53.984 1.00 40.16 158 PHE D CA 1
ATOM 7742 C C . PHE D 1 174 ? 14.871 13.254 -54.393 1.00 41.66 158 PHE D C 1
ATOM 7743 O O . PHE D 1 174 ? 14.048 14.145 -54.148 1.00 40.31 158 PHE D O 1
ATOM 7751 N N . THR D 1 175 ? 14.587 12.105 -55.007 1.00 43.95 159 THR D N 1
ATOM 7752 C CA . THR D 1 175 ? 13.233 11.723 -55.479 1.00 46.36 159 THR D CA 1
ATOM 7753 C C . THR D 1 175 ? 12.909 10.338 -54.910 1.00 47.97 159 THR D C 1
ATOM 7754 O O . THR D 1 175 ? 13.850 9.651 -54.420 1.00 45.73 159 THR D O 1
ATOM 7758 N N . LEU D 1 176 ? 11.647 9.918 -55.012 1.00 50.92 160 LEU D N 1
ATOM 7759 C CA . LEU D 1 176 ? 11.233 8.560 -54.565 1.00 54.09 160 LEU D CA 1
ATOM 7760 C C . LEU D 1 176 ? 11.978 7.511 -55.405 1.00 55.63 160 LEU D C 1
ATOM 7761 O O . LEU D 1 176 ? 12.321 6.451 -54.847 1.00 56.60 160 LEU D O 1
ATOM 7766 N N . GLU D 1 177 ? 12.308 7.856 -56.653 1.00 53.14 161 GLU D N 1
ATOM 7767 C CA . GLU D 1 177 ? 13.018 6.975 -57.609 1.00 55.26 161 GLU D CA 1
ATOM 7768 C C . GLU D 1 177 ? 14.501 6.804 -57.245 1.00 52.69 161 GLU D C 1
ATOM 7769 O O . GLU D 1 177 ? 14.989 5.660 -57.355 1.00 55.17 161 GLU D O 1
ATOM 7775 N N . ASN D 1 178 ? 15.217 7.868 -56.874 1.00 49.42 162 ASN D N 1
ATOM 7776 C CA . ASN D 1 178 ? 16.711 7.858 -56.857 1.00 48.15 162 ASN D CA 1
ATOM 7777 C C . ASN D 1 178 ? 17.252 7.662 -55.430 1.00 47.80 162 ASN D C 1
ATOM 7778 O O . ASN D 1 178 ? 18.464 7.816 -55.233 1.00 47.34 162 ASN D O 1
ATOM 7783 N N . GLY D 1 179 ? 16.386 7.318 -54.47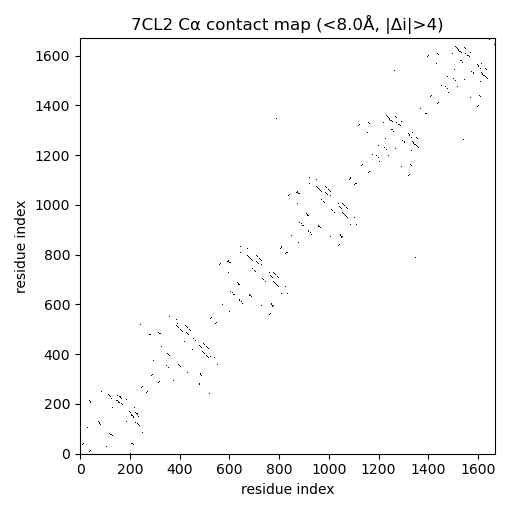4 1.00 47.46 163 GLY D N 1
ATOM 7784 C CA . GLY D 1 179 ? 16.805 6.795 -53.163 1.00 47.30 163 GLY D CA 1
ATOM 7785 C C . GLY D 1 179 ? 16.671 7.824 -52.043 1.00 45.96 163 GLY D C 1
ATOM 7786 O O . GLY D 1 179 ? 17.482 7.762 -51.119 1.00 43.47 163 GLY D O 1
ATOM 7787 N N . SER D 1 180 ? 15.673 8.713 -52.101 1.00 45.97 164 SER D N 1
ATOM 7788 C CA . SER D 1 180 ? 15.314 9.568 -50.944 1.00 44.61 164 SER D CA 1
ATOM 7789 C C . SER D 1 180 ? 15.120 8.661 -49.717 1.00 43.18 164 SER D C 1
ATOM 7790 O O . SER D 1 180 ? 14.406 7.650 -49.805 1.00 41.53 164 SER D O 1
ATOM 7793 N N . THR D 1 181 ? 15.793 8.988 -48.618 1.00 42.77 165 THR D N 1
ATOM 7794 C CA . THR D 1 181 ? 15.847 8.171 -47.386 1.00 43.53 165 THR D CA 1
ATOM 7795 C C . THR D 1 181 ? 14.437 7.954 -46.828 1.00 43.16 165 THR D C 1
ATOM 7796 O O . THR D 1 181 ? 13.631 8.888 -46.856 1.00 44.90 165 THR D O 1
ATOM 7800 N N . GLU D 1 182 ? 14.178 6.768 -46.303 1.00 42.76 166 GLU D N 1
ATOM 7801 C CA . GLU D 1 182 ? 12.998 6.492 -45.458 1.00 43.87 166 GLU D CA 1
ATOM 7802 C C . GLU D 1 182 ? 13.283 6.965 -44.024 1.00 42.57 166 GLU D C 1
ATOM 7803 O O . GLU D 1 182 ? 14.299 6.532 -43.453 1.00 40.52 166 GLU D O 1
ATOM 7809 N N . TYR D 1 183 ? 12.396 7.794 -43.480 1.00 42.06 167 TYR D N 1
ATOM 7810 C CA . TYR D 1 183 ? 12.485 8.323 -42.097 1.00 41.83 167 TYR D CA 1
ATOM 7811 C C . TYR D 1 183 ? 11.287 7.828 -41.294 1.00 42.78 167 TYR D C 1
ATOM 7812 O O . TYR D 1 183 ? 10.166 7.765 -41.837 1.00 45.30 167 TYR D O 1
ATOM 7821 N N . TRP D 1 184 ? 11.524 7.496 -40.023 1.00 42.93 168 TRP D N 1
ATOM 7822 C CA . TRP D 1 184 ? 10.471 7.082 -39.068 1.00 43.44 168 TRP D CA 1
ATOM 7823 C C . TRP D 1 184 ? 10.232 8.218 -38.088 1.00 43.90 168 TRP D C 1
ATOM 7824 O O . TRP D 1 184 ? 10.931 8.324 -37.075 1.00 42.77 168 TRP D O 1
ATOM 7835 N N . PRO D 1 185 ? 9.250 9.120 -38.340 1.00 44.48 169 PRO D N 1
ATOM 7836 C CA . PRO D 1 185 ? 9.038 10.255 -37.450 1.00 44.92 169 PRO D CA 1
ATOM 7837 C C . PRO D 1 185 ? 8.732 9.782 -36.020 1.00 44.47 169 PRO D C 1
ATOM 7838 O O . PRO D 1 185 ? 7.992 8.838 -35.858 1.00 45.18 169 PRO D O 1
ATOM 7842 N N . GLY D 1 186 ? 9.350 10.437 -35.039 1.00 42.94 170 GLY D N 1
ATOM 7843 C CA . GLY D 1 186 ? 9.089 10.245 -33.599 1.00 43.20 170 GLY D CA 1
ATOM 7844 C C . GLY D 1 186 ? 9.825 9.052 -33.023 1.00 42.07 170 GLY D C 1
ATOM 7845 O O . GLY D 1 186 ? 9.688 8.813 -31.810 1.00 44.23 170 GLY D O 1
ATOM 7846 N N . SER D 1 187 ? 10.612 8.350 -33.836 1.00 40.32 171 SER D N 1
ATOM 7847 C CA . SER D 1 187 ? 11.316 7.101 -33.452 1.00 40.24 171 SER D CA 1
ATOM 7848 C C . SER D 1 187 ? 12.555 7.394 -32.603 1.00 38.89 171 SER D C 1
ATOM 7849 O O . SER D 1 187 ? 13.081 6.461 -31.994 1.00 39.40 171 SER D O 1
ATOM 7852 N N . HIS D 1 188 ? 13.029 8.640 -32.591 1.00 38.48 172 HIS D N 1
ATOM 7853 C CA . HIS D 1 188 ? 14.284 9.059 -31.897 1.00 38.33 172 HIS D CA 1
ATOM 7854 C C . HIS D 1 188 ? 14.162 8.877 -30.371 1.00 39.58 172 HIS D C 1
ATOM 7855 O O . HIS D 1 188 ? 15.222 8.853 -29.709 1.00 39.10 172 HIS D O 1
ATOM 7862 N N . VAL D 1 189 ? 12.943 8.777 -29.819 1.00 40.81 173 VAL D N 1
ATOM 7863 C CA . VAL D 1 189 ? 12.749 8.681 -28.333 1.00 42.99 173 VAL D CA 1
ATOM 7864 C C . VAL D 1 189 ? 12.535 7.225 -27.919 1.00 43.57 173 VAL D C 1
ATOM 7865 O O . VAL D 1 189 ? 12.453 6.969 -26.711 1.00 45.29 173 VAL D O 1
ATOM 7869 N N . LEU D 1 190 ? 12.459 6.295 -28.869 1.00 43.85 174 LEU D N 1
ATOM 7870 C CA . LEU D 1 190 ? 12.110 4.875 -28.575 1.00 44.94 174 LEU D CA 1
ATOM 7871 C C . LEU D 1 190 ? 13.381 4.130 -28.177 1.00 43.22 174 LEU D C 1
ATOM 7872 O O . LEU D 1 190 ? 14.331 4.129 -28.953 1.00 42.01 174 LEU D O 1
ATOM 7877 N N . ASN D 1 191 ? 13.400 3.525 -26.994 1.00 42.94 175 ASN D N 1
ATOM 7878 C CA . ASN D 1 191 ? 14.584 2.772 -26.517 1.00 42.13 175 ASN D CA 1
ATOM 7879 C C . ASN D 1 191 ? 14.145 1.714 -25.513 1.00 44.76 175 ASN D C 1
ATOM 7880 O O . ASN D 1 191 ? 14.700 1.627 -24.438 1.00 43.76 175 ASN D O 1
ATOM 7885 N N . PRO D 1 192 ? 13.171 0.836 -25.829 1.00 47.48 176 PRO D N 1
ATOM 7886 C CA . PRO D 1 192 ? 12.828 -0.265 -24.928 1.00 49.78 176 PRO D CA 1
ATOM 7887 C C . PRO D 1 192 ? 13.973 -1.292 -24.947 1.00 50.41 176 PRO D C 1
ATOM 7888 O O . PRO D 1 192 ? 14.769 -1.273 -25.869 1.00 47.48 176 PRO D O 1
ATOM 7892 N N . ASP D 1 193 ? 14.040 -2.162 -23.943 1.00 53.01 177 ASP D N 1
ATOM 7893 C CA . ASP D 1 193 ? 15.056 -3.245 -23.839 1.00 55.35 177 ASP D CA 1
ATOM 7894 C C . ASP D 1 193 ? 14.967 -4.108 -25.099 1.00 55.44 177 ASP D C 1
ATOM 7895 O O . ASP D 1 193 ? 13.847 -4.279 -25.616 1.00 55.42 177 ASP D O 1
ATOM 7900 N N . GLU D 1 194 ? 16.096 -4.624 -25.582 1.00 57.51 178 GLU D N 1
ATOM 7901 C CA . GLU D 1 194 ? 16.156 -5.591 -26.714 1.00 61.16 178 GLU D CA 1
ATOM 7902 C C . GLU D 1 194 ? 15.610 -4.949 -27.998 1.00 60.09 178 GLU D C 1
ATOM 7903 O O . GLU D 1 194 ? 14.993 -5.669 -28.792 1.00 64.39 178 GLU D O 1
ATOM 7909 N N . CYS D 1 195 ? 15.808 -3.651 -28.194 1.00 56.35 179 CYS D N 1
ATOM 7910 C CA . CYS D 1 195 ? 15.309 -2.899 -29.379 1.00 54.60 179 CYS D CA 1
ATOM 7911 C C . CYS D 1 195 ? 16.349 -2.906 -30.503 1.00 52.77 179 CYS D C 1
ATOM 7912 O O . CYS D 1 195 ? 15.922 -2.851 -31.673 1.00 52.58 179 CYS D O 1
ATOM 7915 N N . TYR D 1 196 ? 17.642 -2.945 -30.171 1.00 51.31 180 TYR D N 1
ATOM 7916 C CA . TYR D 1 196 ? 18.760 -2.694 -31.125 1.00 50.43 180 TYR D CA 1
ATOM 7917 C C . TYR D 1 196 ? 19.788 -3.821 -31.050 1.00 52.00 180 TYR D C 1
ATOM 7918 O O . TYR D 1 196 ? 20.081 -4.283 -29.933 1.00 50.33 180 TYR D O 1
ATOM 7927 N N . ASP D 1 197 ? 20.327 -4.230 -32.200 1.00 52.25 181 ASP D N 1
ATOM 7928 C CA . ASP D 1 197 ? 21.479 -5.164 -32.263 1.00 54.47 181 ASP D CA 1
ATOM 7929 C C . ASP D 1 197 ? 22.772 -4.341 -32.227 1.00 55.02 181 ASP D C 1
ATOM 7930 O O . ASP D 1 197 ? 22.689 -3.101 -32.136 1.00 53.33 181 ASP D O 1
ATOM 7935 N N . GLU D 1 198 ? 23.923 -5.013 -32.337 1.00 58.34 182 GLU D N 1
ATOM 7936 C CA . GLU D 1 198 ? 25.282 -4.420 -32.200 1.00 59.39 182 GLU D CA 1
ATOM 7937 C C . GLU D 1 198 ? 25.572 -3.429 -33.335 1.00 55.21 182 GLU D C 1
ATOM 7938 O O . GLU D 1 198 ? 26.516 -2.646 -33.182 1.00 55.44 182 GLU D O 1
ATOM 7944 N N . ARG D 1 199 ? 24.821 -3.454 -34.439 1.00 54.32 183 ARG D N 1
ATOM 7945 C CA . ARG D 1 199 ? 25.034 -2.525 -35.586 1.00 52.85 183 ARG D CA 1
ATOM 7946 C C . ARG D 1 199 ? 24.036 -1.363 -35.550 1.00 49.68 183 ARG D C 1
ATOM 7947 O O . ARG D 1 199 ? 24.076 -0.561 -36.472 1.00 50.61 183 ARG D O 1
ATOM 7955 N N . GLY D 1 200 ? 23.187 -1.278 -34.523 1.00 47.03 184 GLY D N 1
ATOM 7956 C CA . GLY D 1 200 ? 22.144 -0.245 -34.409 1.00 43.78 184 GLY D CA 1
ATOM 7957 C C . GLY D 1 200 ? 20.927 -0.513 -35.280 1.00 42.43 184 GLY D C 1
ATOM 7958 O O . GLY D 1 200 ? 20.145 0.427 -35.513 1.00 40.83 184 GLY D O 1
ATOM 7959 N N . CYS D 1 201 ? 20.744 -1.742 -35.760 1.00 43.72 185 CYS D N 1
ATOM 7960 C CA . CYS D 1 201 ? 19.522 -2.144 -36.508 1.00 44.44 185 CYS D CA 1
ATOM 7961 C C . CYS D 1 201 ? 18.381 -2.382 -35.533 1.00 44.98 185 CYS D C 1
ATOM 7962 O O . CYS D 1 201 ? 18.641 -2.991 -34.470 1.00 44.91 185 CYS D O 1
ATOM 7965 N N . VAL D 1 202 ? 17.180 -1.932 -35.899 1.00 44.51 186 VAL D N 1
ATOM 7966 C CA . VAL D 1 202 ? 15.968 -2.040 -35.042 1.00 46.46 186 VAL D CA 1
ATOM 7967 C C . VAL D 1 202 ? 15.427 -3.467 -35.163 1.00 49.08 186 VAL D C 1
ATOM 7968 O O . VAL D 1 202 ? 15.262 -3.944 -36.294 1.00 48.64 186 VAL D O 1
ATOM 7972 N N . LEU D 1 203 ? 15.159 -4.113 -34.033 1.00 51.34 187 LEU D N 1
ATOM 7973 C CA . LEU D 1 203 ? 14.553 -5.470 -33.985 1.00 55.87 187 LEU D CA 1
ATOM 7974 C C . LEU D 1 203 ? 13.219 -5.433 -34.731 1.00 55.80 187 LEU D C 1
ATOM 7975 O O . LEU D 1 203 ? 12.436 -4.491 -34.587 1.00 54.16 187 LEU D O 1
ATOM 7980 N N . PRO D 1 204 ? 12.925 -6.457 -35.572 1.00 57.22 188 PRO D N 1
ATOM 7981 C CA . PRO D 1 204 ? 11.695 -6.485 -36.361 1.00 57.35 188 PRO D CA 1
ATOM 7982 C C . PRO D 1 204 ? 10.410 -6.318 -35.539 1.00 57.75 188 PRO D C 1
ATOM 7983 O O . PRO D 1 204 ? 9.542 -5.642 -36.016 1.00 57.17 188 PRO D O 1
ATOM 7987 N N . ALA D 1 205 ? 10.313 -6.915 -34.347 1.00 58.25 189 ALA D N 1
ATOM 7988 C CA . ALA D 1 205 ? 9.097 -6.831 -33.500 1.00 60.26 189 ALA D CA 1
ATOM 7989 C C . ALA D 1 205 ? 8.810 -5.359 -33.156 1.00 58.77 189 ALA D C 1
ATOM 7990 O O . ALA D 1 205 ? 7.623 -4.936 -33.233 1.00 58.89 189 ALA D O 1
ATOM 7992 N N . GLU D 1 206 ? 9.856 -4.593 -32.823 1.00 56.83 190 GLU D N 1
ATOM 7993 C CA . GLU D 1 206 ? 9.731 -3.155 -32.464 1.00 55.67 190 GLU D CA 1
ATOM 7994 C C . GLU D 1 206 ? 9.370 -2.332 -33.702 1.00 54.02 190 GLU D C 1
ATOM 7995 O O . GLU D 1 206 ? 8.528 -1.417 -33.573 1.00 52.39 190 GLU D O 1
ATOM 8001 N N . LEU D 1 207 ? 9.967 -2.645 -34.856 1.00 54.69 191 LEU D N 1
ATOM 8002 C CA . LEU D 1 207 ? 9.617 -1.969 -36.135 1.00 54.88 191 LEU D CA 1
ATOM 8003 C C . LEU D 1 207 ? 8.106 -2.062 -36.368 1.00 57.68 191 LEU D C 1
ATOM 8004 O O . LEU D 1 207 ? 7.483 -1.034 -36.656 1.00 56.37 191 LEU D O 1
ATOM 8009 N N . GLU D 1 208 ? 7.542 -3.269 -36.279 1.00 60.57 192 GLU D N 1
ATOM 8010 C CA . GLU D 1 208 ? 6.132 -3.531 -36.667 1.00 63.34 192 GLU D CA 1
ATOM 8011 C C . GLU D 1 208 ? 5.193 -2.901 -35.631 1.00 64.82 192 GLU D C 1
ATOM 8012 O O . GLU D 1 208 ? 4.164 -2.346 -36.062 1.00 64.50 192 GLU D O 1
ATOM 8018 N N . ARG D 1 209 ? 5.535 -2.935 -34.334 1.00 64.72 193 ARG D N 1
ATOM 8019 C CA . ARG D 1 209 ? 4.773 -2.208 -33.283 1.00 67.10 193 ARG D CA 1
ATOM 8020 C C . ARG D 1 209 ? 4.704 -0.720 -33.654 1.00 63.62 193 ARG D C 1
ATOM 8021 O O . ARG D 1 209 ? 3.606 -0.129 -33.601 1.00 63.73 193 ARG D O 1
ATOM 8029 N N . ARG D 1 210 ? 5.848 -0.136 -34.006 1.00 59.63 194 ARG D N 1
ATOM 8030 C CA . ARG D 1 210 ? 5.952 1.309 -34.322 1.00 58.12 194 ARG D CA 1
ATOM 8031 C C . ARG D 1 210 ? 5.165 1.621 -35.604 1.00 60.07 194 ARG D C 1
ATOM 8032 O O . ARG D 1 210 ? 4.433 2.626 -35.615 1.00 59.41 194 ARG D O 1
ATOM 8040 N N . ARG D 1 211 ? 5.312 0.790 -36.635 1.00 60.93 195 ARG D N 1
ATOM 8041 C CA . ARG D 1 211 ? 4.687 1.010 -37.967 1.00 64.63 195 ARG D CA 1
ATOM 8042 C C . ARG D 1 211 ? 3.170 1.187 -37.823 1.00 68.04 195 ARG D C 1
ATOM 8043 O O . ARG D 1 211 ? 2.620 2.052 -38.521 1.00 67.71 195 ARG D O 1
ATOM 8051 N N . ALA D 1 212 ? 2.521 0.413 -36.948 1.00 70.59 196 ALA D N 1
ATOM 8052 C CA . ALA D 1 212 ? 1.055 0.432 -36.738 1.00 74.55 196 ALA D CA 1
ATOM 8053 C C . ALA D 1 212 ? 0.608 1.768 -36.122 1.00 75.93 196 ALA D C 1
ATOM 8054 O O . ALA D 1 212 ? -0.575 2.111 -36.265 1.00 79.77 196 ALA D O 1
ATOM 8056 N N . VAL D 1 213 ? 1.509 2.493 -35.454 1.00 74.12 197 VAL D N 1
ATOM 8057 C CA . VAL D 1 213 ? 1.206 3.753 -34.711 1.00 74.32 197 VAL D CA 1
ATOM 8058 C C . VAL D 1 213 ? 1.673 4.969 -35.524 1.00 71.61 197 VAL D C 1
ATOM 8059 O O . VAL D 1 213 ? 0.991 6.000 -35.481 1.00 70.89 197 VAL D O 1
ATOM 8063 N N . ALA D 1 214 ? 2.823 4.868 -36.193 1.00 68.92 198 ALA D N 1
ATOM 8064 C CA . ALA D 1 214 ? 3.518 5.995 -36.864 1.00 66.03 198 ALA D CA 1
ATOM 8065 C C . ALA D 1 214 ? 4.353 5.440 -38.008 1.00 62.88 198 ALA D C 1
ATOM 8066 O O . ALA D 1 214 ? 5.562 5.252 -37.864 1.00 61.77 198 ALA D O 1
ATOM 8068 N N . PRO D 1 215 ? 3.728 5.138 -39.164 1.00 61.53 199 PRO D N 1
ATOM 8069 C CA . PRO D 1 215 ? 4.437 4.520 -40.285 1.00 59.56 199 PRO D CA 1
ATOM 8070 C C . PRO D 1 215 ? 5.516 5.434 -40.842 1.00 55.52 199 PRO D C 1
ATOM 8071 O O . PRO D 1 215 ? 5.438 6.659 -40.714 1.00 54.12 199 PRO D O 1
ATOM 8075 N N . PRO D 1 216 ? 6.566 4.859 -41.466 1.00 52.48 200 PRO D N 1
ATOM 8076 C CA . PRO D 1 216 ? 7.617 5.678 -42.051 1.00 51.41 200 PRO D CA 1
ATOM 8077 C C . PRO D 1 216 ? 7.128 6.464 -43.274 1.00 51.92 200 PRO D C 1
ATOM 8078 O O . PRO D 1 216 ? 6.113 6.112 -43.868 1.00 54.19 200 PRO D O 1
ATOM 8082 N N . VAL D 1 217 ? 7.894 7.492 -43.616 1.00 50.16 201 VAL D N 1
ATOM 8083 C CA . VAL D 1 217 ? 7.628 8.391 -44.767 1.00 49.67 201 VAL D CA 1
ATOM 8084 C C . VAL D 1 217 ? 8.872 8.404 -45.653 1.00 48.15 201 VAL D C 1
ATOM 8085 O O . VAL D 1 217 ? 9.980 8.236 -45.144 1.00 45.83 201 VAL D O 1
ATOM 8089 N N . ARG D 1 218 ? 8.657 8.548 -46.960 1.00 48.79 202 ARG D N 1
ATOM 8090 C CA . ARG D 1 218 ? 9.702 8.903 -47.953 1.00 48.16 202 ARG D CA 1
ATOM 8091 C C . ARG D 1 218 ? 9.148 10.077 -48.753 1.00 46.95 202 ARG D C 1
ATOM 8092 O O . ARG D 1 218 ? 7.968 10.039 -49.101 1.00 47.94 202 ARG D O 1
ATOM 8100 N N . PHE D 1 219 ? 9.974 11.063 -49.047 1.00 44.27 203 PHE D N 1
ATOM 8101 C CA . PHE D 1 219 ? 9.532 12.274 -49.763 1.00 45.22 203 PHE D CA 1
ATOM 8102 C C . PHE D 1 219 ? 10.702 12.837 -50.548 1.00 43.65 203 PHE D C 1
ATOM 8103 O O . PHE D 1 219 ? 11.860 12.646 -50.160 1.00 42.01 203 PHE D O 1
ATOM 8111 N N . PRO D 1 220 ? 10.420 13.538 -51.665 1.00 43.11 204 PRO D N 1
ATOM 8112 C CA . PRO D 1 220 ? 11.464 14.226 -52.409 1.00 42.69 204 PRO D CA 1
ATOM 8113 C C . PRO D 1 220 ? 12.029 15.333 -51.521 1.00 42.28 204 PRO D C 1
ATOM 8114 O O . PRO D 1 220 ? 11.291 15.860 -50.710 1.00 41.78 204 PRO D O 1
ATOM 8118 N N . ILE D 1 221 ? 13.317 15.611 -51.691 1.00 42.13 205 ILE D N 1
ATOM 8119 C CA . ILE D 1 221 ? 14.043 16.727 -51.024 1.00 41.95 205 ILE D CA 1
ATOM 8120 C C . ILE D 1 221 ? 14.846 17.452 -52.095 1.00 41.21 205 ILE D C 1
ATOM 8121 O O . ILE D 1 221 ? 15.763 16.873 -52.683 1.00 40.86 205 ILE D O 1
ATOM 8126 N N . PRO D 1 222 ? 14.525 18.730 -52.383 1.00 40.97 206 PRO D N 1
ATOM 8127 C CA . PRO D 1 222 ? 15.239 19.456 -53.426 1.00 42.08 206 PRO D CA 1
ATOM 8128 C C . PRO D 1 222 ? 16.669 19.783 -52.970 1.00 40.86 206 PRO D C 1
ATOM 8129 O O . PRO D 1 222 ? 16.895 20.031 -51.756 1.00 40.65 206 PRO D O 1
ATOM 8133 N N . VAL D 1 223 ? 17.606 19.769 -53.915 1.00 40.07 207 VAL D N 1
ATOM 8134 C CA . VAL D 1 223 ? 19.004 20.225 -53.673 1.00 39.99 207 VAL D CA 1
ATOM 8135 C C . VAL D 1 223 ? 18.925 21.677 -53.177 1.00 40.94 207 VAL D C 1
ATOM 8136 O O . VAL D 1 223 ? 18.039 22.396 -53.647 1.00 40.11 207 VAL D O 1
ATOM 8140 N N . GLY D 1 224 ? 19.779 22.066 -52.225 1.00 39.27 208 GLY D N 1
ATOM 8141 C CA . GLY D 1 224 ? 19.667 23.362 -51.529 1.00 39.80 208 GLY D CA 1
ATOM 8142 C C . GLY D 1 224 ? 19.106 23.201 -50.130 1.00 38.88 208 GLY D C 1
ATOM 8143 O O . GLY D 1 224 ? 19.305 24.107 -49.286 1.00 38.72 208 GLY D O 1
ATOM 8144 N N . SER D 1 225 ? 18.442 22.071 -49.884 1.00 37.99 209 SER D N 1
ATOM 8145 C CA . SER D 1 225 ? 17.851 21.716 -48.576 1.00 37.94 209 SER D CA 1
ATOM 8146 C C . SER D 1 225 ? 18.941 21.224 -47.623 1.00 36.73 209 SER D C 1
ATOM 8147 O O . SER D 1 225 ? 19.978 20.706 -48.075 1.00 34.47 209 SER D O 1
ATOM 8150 N N . VAL D 1 226 ? 18.684 21.384 -46.324 1.00 37.01 210 VAL D N 1
ATOM 8151 C CA . VAL D 1 226 ? 19.470 20.740 -45.241 1.00 36.61 210 VAL D CA 1
ATOM 8152 C C . VAL D 1 226 ? 18.467 19.986 -44.374 1.00 37.00 210 VAL D C 1
ATOM 8153 O O . VAL D 1 226 ? 17.407 20.548 -44.045 1.00 39.08 210 VAL D O 1
ATOM 8157 N N . VAL D 1 227 ? 18.766 18.729 -44.061 1.00 35.36 211 VAL D N 1
ATOM 8158 C CA . VAL D 1 227 ? 17.940 17.919 -43.137 1.00 35.41 211 VAL D CA 1
ATOM 8159 C C . VAL D 1 227 ? 18.694 17.867 -41.810 1.00 33.95 211 VAL D C 1
ATOM 8160 O O . VAL D 1 227 ? 19.868 17.472 -41.810 1.00 33.58 211 VAL D O 1
ATOM 8164 N N . ILE D 1 228 ? 18.044 18.290 -40.737 1.00 33.73 212 ILE D N 1
ATOM 8165 C CA . ILE D 1 228 ? 18.579 18.122 -39.357 1.00 33.73 212 ILE D CA 1
ATOM 8166 C C . ILE D 1 228 ? 17.733 17.054 -38.684 1.00 33.35 212 ILE D C 1
ATOM 8167 O O . ILE D 1 228 ? 16.503 17.164 -38.704 1.00 34.11 212 ILE D O 1
ATOM 8172 N N . ARG D 1 229 ? 18.369 16.031 -38.144 1.00 33.60 213 ARG D N 1
ATOM 8173 C CA . ARG D 1 229 ? 17.625 14.969 -37.444 1.00 34.97 213 ARG D CA 1
ATOM 8174 C C . ARG D 1 229 ? 18.396 14.502 -36.211 1.00 33.28 213 ARG D C 1
ATOM 8175 O O . ARG D 1 229 ? 19.637 14.581 -36.184 1.00 32.72 213 ARG D O 1
ATOM 8183 N N . ASP D 1 230 ? 17.649 14.014 -35.246 1.00 33.61 214 ASP D N 1
ATOM 8184 C CA . ASP D 1 230 ? 18.215 13.329 -34.063 1.00 33.95 214 ASP D CA 1
ATOM 8185 C C . ASP D 1 230 ? 19.067 12.178 -34.603 1.00 33.68 214 ASP D C 1
ATOM 8186 O O . ASP D 1 230 ? 18.583 11.452 -35.506 1.00 34.58 214 ASP D O 1
ATOM 8191 N N . GLY D 1 231 ? 20.306 12.032 -34.120 1.00 32.49 215 GLY D N 1
ATOM 8192 C CA . GLY D 1 231 ? 21.198 10.934 -34.563 1.00 31.56 215 GLY D CA 1
ATOM 8193 C C . GLY D 1 231 ? 20.594 9.561 -34.280 1.00 31.61 215 GLY D C 1
ATOM 8194 O O . GLY D 1 231 ? 21.051 8.588 -34.885 1.00 31.29 215 GLY D O 1
ATOM 8195 N N . ARG D 1 232 ? 19.606 9.480 -33.378 1.00 32.32 216 ARG D N 1
ATOM 8196 C CA . ARG D 1 232 ? 18.941 8.215 -32.970 1.00 32.37 216 ARG D CA 1
ATOM 8197 C C . ARG D 1 232 ? 17.687 7.950 -33.818 1.00 33.01 216 ARG D C 1
ATOM 8198 O O . ARG D 1 232 ? 17.039 6.915 -33.587 1.00 33.51 216 ARG D O 1
ATOM 8206 N N . LEU D 1 233 ? 17.345 8.819 -34.780 1.00 32.88 217 LEU D N 1
ATOM 8207 C CA . LEU D 1 233 ? 16.125 8.605 -35.599 1.00 32.94 217 LEU D CA 1
ATOM 8208 C C . LEU D 1 233 ? 16.261 7.310 -36.397 1.00 33.40 217 LEU D C 1
ATOM 8209 O O . LEU D 1 233 ? 17.317 7.106 -37.031 1.00 33.21 217 LEU D O 1
ATOM 8214 N N . TRP D 1 234 ? 15.229 6.480 -36.390 1.00 35.04 218 TRP D N 1
ATOM 8215 C CA . TRP D 1 234 ? 15.192 5.278 -37.253 1.00 36.05 218 TRP D CA 1
ATOM 8216 C C . TRP D 1 234 ? 15.038 5.739 -38.706 1.00 36.01 218 TRP D C 1
ATOM 8217 O O . TRP D 1 234 ? 14.221 6.640 -38.990 1.00 35.03 218 TRP D O 1
ATOM 8228 N N . HIS D 1 235 ? 15.811 5.137 -39.591 1.00 35.83 219 HIS D N 1
ATOM 8229 C CA . HIS D 1 235 ? 15.777 5.451 -41.035 1.00 37.14 219 HIS D CA 1
ATOM 8230 C C . HIS D 1 235 ? 16.400 4.286 -41.789 1.00 38.03 219 HIS D C 1
ATOM 8231 O O . HIS D 1 235 ? 16.985 3.386 -41.147 1.00 35.82 219 HIS D O 1
ATOM 8238 N N . ARG D 1 236 ? 16.294 4.312 -43.116 1.00 39.41 220 ARG D N 1
ATOM 8239 C CA . ARG D 1 236 ? 17.057 3.375 -43.976 1.00 41.41 220 ARG D CA 1
ATOM 8240 C C . ARG D 1 236 ? 17.274 4.029 -45.330 1.00 41.14 220 ARG D C 1
ATOM 8241 O O . ARG D 1 236 ? 16.355 4.745 -45.817 1.00 39.63 220 ARG D O 1
ATOM 8249 N N . GLY D 1 237 ? 18.477 3.830 -45.865 1.00 41.27 221 GLY D N 1
ATOM 8250 C CA . GLY D 1 237 ? 18.744 3.996 -47.301 1.00 40.64 221 GLY D CA 1
ATOM 8251 C C . GLY D 1 237 ? 17.905 2.996 -48.076 1.00 41.93 221 GLY D C 1
ATOM 8252 O O . GLY D 1 237 ? 17.686 1.864 -47.583 1.00 41.01 221 GLY D O 1
ATOM 8253 N N . VAL D 1 238 ? 17.432 3.404 -49.251 1.00 42.57 222 VAL D N 1
ATOM 8254 C CA . VAL D 1 238 ? 16.530 2.581 -50.092 1.00 44.46 222 VAL D CA 1
ATOM 8255 C C . VAL D 1 238 ? 17.121 2.529 -51.495 1.00 43.58 222 VAL D C 1
ATOM 8256 O O . VAL D 1 238 ? 18.022 3.310 -51.818 1.00 41.85 222 VAL D O 1
ATOM 8260 N N . PRO D 1 239 ? 16.653 1.584 -52.340 1.00 43.80 223 PRO D N 1
ATOM 8261 C CA . PRO D 1 239 ? 17.177 1.447 -53.691 1.00 43.69 223 PRO D CA 1
ATOM 8262 C C . PRO D 1 239 ? 17.140 2.757 -54.486 1.00 42.95 223 PRO D C 1
ATOM 8263 O O . PRO D 1 239 ? 16.143 3.478 -54.459 1.00 43.72 223 PRO D O 1
ATOM 8267 N N . ASN D 1 240 ? 18.258 3.056 -55.141 1.00 42.01 224 ASN D N 1
ATOM 8268 C CA . ASN D 1 240 ? 18.346 4.091 -56.197 1.00 42.10 224 ASN D CA 1
ATOM 8269 C C . ASN D 1 240 ? 17.998 3.382 -57.522 1.00 44.11 224 ASN D C 1
ATOM 8270 O O . ASN D 1 240 ? 18.808 2.562 -57.982 1.00 44.85 224 ASN D O 1
ATOM 8275 N N . LEU D 1 241 ? 16.826 3.681 -58.082 1.00 45.73 225 LEU D N 1
ATOM 8276 C CA . LEU D 1 241 ? 16.312 3.067 -59.331 1.00 48.78 225 LEU D CA 1
ATOM 8277 C C . LEU D 1 241 ? 16.562 3.994 -60.525 1.00 49.60 225 LEU D C 1
ATOM 8278 O O . LEU D 1 241 ? 16.051 3.675 -61.610 1.00 52.11 225 LEU D O 1
ATOM 8283 N N . SER D 1 242 ? 17.367 5.044 -60.359 1.00 48.06 226 SER D N 1
ATOM 8284 C CA . SER D 1 242 ? 17.769 5.986 -61.436 1.00 48.33 226 SER D CA 1
ATOM 8285 C C . SER D 1 242 ? 19.095 5.515 -62.036 1.00 48.13 226 SER D C 1
ATOM 8286 O O . SER D 1 242 ? 19.715 4.618 -61.459 1.00 47.28 226 SER D O 1
ATOM 8289 N N . ALA D 1 243 ? 19.561 6.193 -63.081 1.00 47.63 227 ALA D N 1
ATOM 8290 C CA . ALA D 1 243 ? 20.805 5.878 -63.815 1.00 47.79 227 ALA D CA 1
ATOM 8291 C C . ALA D 1 243 ? 21.993 6.664 -63.252 1.00 47.53 227 ALA D C 1
ATOM 8292 O O . ALA D 1 243 ? 23.091 6.507 -63.794 1.00 49.21 227 ALA D O 1
ATOM 8294 N N . ALA D 1 244 ? 21.807 7.462 -62.192 1.00 45.83 228 ALA D N 1
ATOM 8295 C CA . ALA D 1 244 ? 22.849 8.370 -61.671 1.00 46.29 228 ALA D CA 1
ATOM 8296 C C . ALA D 1 244 ? 23.065 8.121 -60.179 1.00 45.03 228 ALA D C 1
ATOM 8297 O O . ALA D 1 244 ? 22.109 7.921 -59.430 1.00 43.95 228 ALA D O 1
ATOM 8299 N N . PRO D 1 245 ? 24.335 8.078 -59.714 1.00 44.69 229 PRO D N 1
ATOM 8300 C CA . PRO D 1 245 ? 24.630 8.007 -58.282 1.00 44.03 229 PRO D CA 1
ATOM 8301 C C . PRO D 1 245 ? 24.045 9.230 -57.564 1.00 42.83 229 PRO D C 1
ATOM 8302 O O . PRO D 1 245 ? 24.024 10.288 -58.162 1.00 41.56 229 PRO D O 1
ATOM 8306 N N . ARG D 1 246 ? 23.544 9.028 -56.344 1.00 41.80 230 ARG D N 1
ATOM 8307 C CA . ARG D 1 246 ? 22.812 10.035 -55.531 1.00 41.98 230 ARG D CA 1
ATOM 8308 C C . ARG D 1 246 ? 23.725 10.399 -54.362 1.00 39.46 230 ARG D C 1
ATOM 8309 O O . ARG D 1 246 ? 23.851 9.614 -53.429 1.00 37.89 230 ARG D O 1
ATOM 8317 N N . PRO D 1 247 ? 24.485 11.517 -54.433 1.00 38.88 231 PRO D N 1
ATOM 8318 C CA . PRO D 1 247 ? 25.412 11.877 -53.368 1.00 38.00 231 PRO D CA 1
ATOM 8319 C C . PRO D 1 247 ? 24.729 12.679 -52.260 1.00 36.53 231 PRO D C 1
ATOM 8320 O O . PRO D 1 247 ? 23.920 13.574 -52.545 1.00 34.73 231 PRO D O 1
ATOM 8324 N N . LEU D 1 248 ? 25.107 12.348 -51.027 1.00 36.90 232 LEU D N 1
ATOM 8325 C CA . LEU D 1 248 ? 24.731 13.091 -49.804 1.00 36.99 232 LEU D CA 1
ATOM 8326 C C . LEU D 1 248 ? 26.011 13.484 -49.064 1.00 36.32 232 LEU D C 1
ATOM 8327 O O . LEU D 1 248 ? 26.922 12.633 -48.942 1.00 36.62 232 LEU D O 1
ATOM 8332 N N . LEU D 1 249 ? 26.083 14.725 -48.588 1.00 34.41 233 LEU D N 1
ATOM 8333 C CA . LEU D 1 249 ? 27.159 15.182 -47.680 1.00 33.33 233 LEU D CA 1
ATOM 8334 C C . LEU D 1 249 ? 26.572 15.100 -46.259 1.00 32.12 233 LEU D C 1
ATOM 8335 O O . LEU D 1 249 ? 25.411 15.490 -46.082 1.00 31.28 233 LEU D O 1
ATOM 8340 N N . ALA D 1 250 ? 27.310 14.540 -45.311 1.00 31.71 234 ALA D N 1
ATOM 8341 C CA . ALA D 1 250 ? 26.830 14.238 -43.941 1.00 32.58 234 ALA D CA 1
ATOM 8342 C C . ALA D 1 250 ? 27.740 14.911 -42.919 1.00 31.90 234 ALA D C 1
ATOM 8343 O O . ALA D 1 250 ? 28.971 14.786 -43.009 1.00 32.38 234 ALA D O 1
ATOM 8345 N N . MET D 1 251 ? 27.131 15.627 -41.984 1.00 32.32 235 MET D N 1
ATOM 8346 C CA . MET D 1 251 ? 27.808 16.171 -40.782 1.00 31.89 235 MET D CA 1
ATOM 8347 C C . MET D 1 251 ? 27.012 15.709 -39.559 1.00 30.66 235 MET D C 1
ATOM 8348 O O . MET D 1 251 ? 25.846 15.296 -39.710 1.00 30.09 235 MET D O 1
ATOM 8353 N N . THR D 1 252 ? 27.641 15.731 -38.395 1.00 30.74 236 THR D N 1
ATOM 8354 C CA . THR D 1 252 ? 26.985 15.362 -37.113 1.00 30.78 236 THR D CA 1
ATOM 8355 C C . THR D 1 252 ? 27.515 16.247 -35.998 1.00 31.14 236 THR D C 1
ATOM 8356 O O . THR D 1 252 ? 28.740 16.223 -35.743 1.00 31.85 236 THR D O 1
ATOM 8360 N N . HIS D 1 253 ? 26.613 16.998 -35.369 1.00 31.22 237 HIS D N 1
ATOM 8361 C CA . HIS D 1 253 ? 26.908 17.834 -34.179 1.00 31.61 237 HIS D CA 1
ATOM 8362 C C . HIS D 1 253 ? 26.684 16.972 -32.940 1.00 31.20 237 HIS D C 1
ATOM 8363 O O . HIS D 1 253 ? 25.685 16.245 -32.922 1.00 31.08 237 HIS D O 1
ATOM 8370 N N . TYR D 1 254 ? 27.607 17.032 -31.987 1.00 31.47 238 TYR D N 1
ATOM 8371 C CA . TYR D 1 254 ? 27.559 16.279 -30.714 1.00 32.28 238 TYR D CA 1
ATOM 8372 C C . TYR D 1 254 ? 27.730 17.241 -29.540 1.00 32.96 238 TYR D C 1
ATOM 8373 O O . TYR D 1 254 ? 28.457 18.258 -29.666 1.00 32.45 238 TYR D O 1
ATOM 8382 N N . THR D 1 255 ? 27.159 16.857 -28.408 1.00 34.08 239 THR D N 1
ATOM 8383 C CA . THR D 1 255 ? 27.490 17.470 -27.101 1.00 35.73 239 THR D CA 1
ATOM 8384 C C . THR D 1 255 ? 29.005 17.404 -26.952 1.00 37.03 239 THR D C 1
ATOM 8385 O O . THR D 1 255 ? 29.619 16.466 -27.492 1.00 36.56 239 THR D O 1
ATOM 8389 N N . GLU D 1 256 ? 29.566 18.388 -26.257 1.00 39.41 240 GLU D N 1
ATOM 8390 C CA . GLU D 1 256 ? 31.017 18.573 -26.016 1.00 42.35 240 GLU D CA 1
ATOM 8391 C C . GLU D 1 256 ? 31.590 17.318 -25.344 1.00 40.86 240 GLU D C 1
ATOM 8392 O O . GLU D 1 256 ? 32.776 17.035 -25.566 1.00 41.86 240 GLU D O 1
ATOM 8398 N N . TRP D 1 257 ? 30.787 16.607 -24.551 1.00 38.23 241 TRP D N 1
ATOM 8399 C CA . TRP D 1 257 ? 31.269 15.481 -23.704 1.00 38.40 241 TRP D CA 1
ATOM 8400 C C . TRP D 1 257 ? 31.223 14.137 -24.439 1.00 38.08 241 TRP D C 1
ATOM 8401 O O . TRP D 1 257 ? 31.688 13.148 -23.857 1.00 40.28 241 TRP D O 1
ATOM 8412 N N . PHE D 1 258 ? 30.688 14.060 -25.659 1.00 38.04 242 PHE D N 1
ATOM 8413 C CA . PHE D 1 258 ? 30.626 12.776 -26.396 1.00 37.80 242 PHE D CA 1
ATOM 8414 C C . PHE D 1 258 ? 31.948 12.573 -27.145 1.00 38.82 242 PHE D C 1
ATOM 8415 O O . PHE D 1 258 ? 32.325 13.446 -27.954 1.00 38.89 242 PHE D O 1
ATOM 8423 N N . ASP D 1 259 ? 32.625 11.449 -26.894 1.00 38.12 243 ASP D N 1
ATOM 8424 C CA . ASP D 1 259 ? 33.994 11.207 -27.417 1.00 40.08 243 ASP D CA 1
ATOM 8425 C C . ASP D 1 259 ? 33.927 10.898 -28.931 1.00 37.78 243 ASP D C 1
ATOM 8426 O O . ASP D 1 259 ? 33.240 9.932 -29.299 1.00 35.82 243 ASP D O 1
ATOM 8431 N N . MET D 1 260 ? 34.591 11.707 -29.748 1.00 37.96 244 MET D N 1
ATOM 8432 C CA . MET D 1 260 ? 34.708 11.486 -31.222 1.00 37.49 244 MET D CA 1
ATOM 8433 C C . MET D 1 260 ? 36.130 11.800 -31.659 1.00 38.67 244 MET D C 1
ATOM 8434 O O . MET D 1 260 ? 36.764 12.690 -31.105 1.00 38.98 244 MET D O 1
ATOM 8439 N N . PRO D 1 261 ? 36.676 11.092 -32.669 1.00 40.09 245 PRO D N 1
ATOM 8440 C CA . PRO D 1 261 ? 37.952 11.476 -33.256 1.00 41.25 245 PRO D CA 1
ATOM 8441 C C . PRO D 1 261 ? 37.736 12.782 -34.026 1.00 40.98 245 PRO D C 1
ATOM 8442 O O . PRO D 1 261 ? 36.628 13.061 -34.488 1.00 37.91 245 PRO D O 1
ATOM 8446 N N . PRO D 1 262 ? 38.766 13.639 -34.137 1.00 42.55 246 PRO D N 1
ATOM 8447 C CA . PRO D 1 262 ? 38.629 14.911 -34.851 1.00 43.43 246 PRO D CA 1
ATOM 8448 C C . PRO D 1 262 ? 38.525 14.728 -36.376 1.00 43.38 246 PRO D C 1
ATOM 8449 O O . PRO D 1 262 ? 38.988 13.731 -36.901 1.00 42.07 246 PRO D O 1
ATOM 8453 N N . ILE D 1 263 ? 37.895 15.685 -37.050 1.00 43.88 247 ILE D N 1
ATOM 8454 C CA . ILE D 1 263 ? 37.945 15.821 -38.538 1.00 44.23 247 ILE D CA 1
ATOM 8455 C C . ILE D 1 263 ? 39.342 16.335 -38.912 1.00 45.97 247 ILE D C 1
ATOM 8456 O O . ILE D 1 263 ? 39.764 17.350 -38.338 1.00 45.72 247 ILE D O 1
ATOM 8461 N N . GLN D 1 264 ? 40.004 15.683 -39.865 1.00 46.83 248 GLN D N 1
ATOM 8462 C CA . GLN D 1 264 ? 41.287 16.146 -40.459 1.00 50.06 248 GLN D CA 1
ATOM 8463 C C . GLN D 1 264 ? 40.983 17.270 -41.461 1.00 47.23 248 GLN D C 1
ATOM 8464 O O . GLN D 1 264 ? 40.295 16.997 -42.444 1.00 45.71 248 GLN D O 1
ATOM 8470 N N . LEU D 1 265 ? 41.468 18.485 -41.224 1.00 46.94 249 LEU D N 1
ATOM 8471 C CA . LEU D 1 265 ? 41.299 19.639 -42.159 1.00 46.93 249 LEU D CA 1
ATOM 8472 C C . LEU D 1 265 ? 42.662 20.253 -42.471 1.00 48.92 249 LEU D C 1
ATOM 8473 O O . LEU D 1 265 ? 43.559 20.241 -41.628 1.00 49.09 249 LEU D O 1
ATOM 8478 N N . PRO D 1 266 ? 42.858 20.830 -43.679 1.00 48.71 250 PRO D N 1
ATOM 8479 C CA . PRO D 1 266 ? 44.102 21.534 -43.997 1.00 50.64 250 PRO D CA 1
ATOM 8480 C C . PRO D 1 266 ? 44.203 22.794 -43.122 1.00 51.16 250 PRO D C 1
ATOM 8481 O O . PRO D 1 266 ? 43.172 23.392 -42.836 1.00 48.83 250 PRO D O 1
ATOM 8485 N N . ASP D 1 267 ? 45.412 23.168 -42.710 1.00 53.00 251 ASP D N 1
ATOM 8486 C CA . ASP D 1 267 ? 45.617 24.345 -41.823 1.00 55.44 251 ASP D CA 1
ATOM 8487 C C . ASP D 1 267 ? 45.301 25.635 -42.598 1.00 55.45 251 ASP D C 1
ATOM 8488 O O . ASP D 1 267 ? 45.170 26.680 -41.954 1.00 56.50 251 ASP D O 1
ATOM 8493 N N . THR D 1 268 ? 45.119 25.556 -43.917 1.00 55.83 252 THR D N 1
ATOM 8494 C CA . THR D 1 268 ? 44.702 26.707 -44.766 1.00 56.83 252 THR D CA 1
ATOM 8495 C C . THR D 1 268 ? 43.285 27.184 -44.399 1.00 55.55 252 THR D C 1
ATOM 8496 O O . THR D 1 268 ? 42.953 28.305 -44.807 1.00 56.24 252 THR D O 1
ATOM 8500 N N . VAL D 1 269 ? 42.479 26.402 -43.663 1.00 53.82 253 VAL D N 1
ATOM 8501 C CA . VAL D 1 269 ? 41.123 26.842 -43.203 1.00 52.89 253 VAL D CA 1
ATOM 8502 C C . VAL D 1 269 ? 41.118 27.076 -41.683 1.00 52.81 253 VAL D C 1
ATOM 8503 O O . VAL D 1 269 ? 40.053 27.443 -41.146 1.00 51.38 253 VAL D O 1
ATOM 8507 N N . LYS D 1 270 ? 42.254 26.903 -41.004 1.00 55.34 254 LYS D N 1
ATOM 8508 C CA . LYS D 1 270 ? 42.321 27.012 -39.525 1.00 56.05 254 LYS D CA 1
ATOM 8509 C C . LYS D 1 270 ? 41.835 28.395 -39.079 1.00 56.95 254 LYS D C 1
ATOM 8510 O O . LYS D 1 270 ? 41.103 28.452 -38.073 1.00 56.91 254 LYS D O 1
ATOM 8516 N N . SER D 1 271 ? 42.206 29.462 -39.795 1.00 58.12 255 SER D N 1
ATOM 8517 C CA . SER D 1 271 ? 41.907 30.871 -39.405 1.00 59.15 255 SER D CA 1
ATOM 8518 C C . SER D 1 271 ? 40.396 31.041 -39.175 1.00 57.56 255 SER D C 1
ATOM 8519 O O . SER D 1 271 ? 40.035 31.610 -38.135 1.00 57.75 255 SER D O 1
ATOM 8522 N N . TRP D 1 272 ? 39.544 30.558 -40.091 1.00 55.18 256 TRP D N 1
ATOM 8523 C CA . TRP D 1 272 ? 38.072 30.776 -40.008 1.00 53.43 256 TRP D CA 1
ATOM 8524 C C . TRP D 1 272 ? 37.350 29.609 -39.311 1.00 51.35 256 TRP D C 1
ATOM 8525 O O . TRP D 1 272 ? 36.295 29.873 -38.707 1.00 51.51 256 TRP D O 1
ATOM 8536 N N . VAL D 1 273 ? 37.881 28.383 -39.349 1.00 50.65 257 VAL D N 1
ATOM 8537 C CA . VAL D 1 273 ? 37.263 27.231 -38.620 1.00 49.89 257 VAL D CA 1
ATOM 8538 C C . VAL D 1 273 ? 37.540 27.390 -37.118 1.00 51.62 257 VAL D C 1
ATOM 8539 O O . VAL D 1 273 ? 36.570 27.390 -36.338 1.00 51.14 257 VAL D O 1
ATOM 8543 N N . ASP D 1 274 ? 38.807 27.539 -36.723 1.00 55.40 258 ASP D N 1
ATOM 8544 C CA . ASP D 1 274 ? 39.208 27.524 -35.290 1.00 58.05 258 ASP D CA 1
ATOM 8545 C C . ASP D 1 274 ? 38.739 28.802 -34.572 1.00 59.97 258 ASP D C 1
ATOM 8546 O O . ASP D 1 274 ? 38.523 28.729 -33.353 1.00 60.56 258 ASP D O 1
ATOM 8551 N N . GLY D 1 275 ? 38.566 29.926 -35.273 1.00 63.84 259 GLY D N 1
ATOM 8552 C CA . GLY D 1 275 ? 38.103 31.190 -34.656 1.00 65.87 259 GLY D CA 1
ATOM 8553 C C . GLY D 1 275 ? 36.687 31.085 -34.080 1.00 64.84 259 GLY D C 1
ATOM 8554 O O . GLY D 1 275 ? 36.421 31.691 -32.994 1.00 67.14 259 GLY D O 1
ATOM 8555 N N . SER D 1 276 ? 35.825 30.302 -34.738 1.00 57.90 260 SER D N 1
ATOM 8556 C CA . SER D 1 276 ? 34.347 30.422 -34.718 1.00 54.35 260 SER D CA 1
ATOM 8557 C C . SER D 1 276 ? 33.736 30.020 -33.370 1.00 52.00 260 SER D C 1
ATOM 8558 O O . SER D 1 276 ? 34.286 29.111 -32.712 1.00 51.84 260 SER D O 1
ATOM 8561 N N . ASP D 1 277 ? 32.592 30.612 -33.011 1.00 50.80 261 ASP D N 1
ATOM 8562 C CA . ASP D 1 277 ? 31.717 30.103 -31.915 1.00 49.87 261 ASP D CA 1
ATOM 8563 C C . ASP D 1 277 ? 30.814 28.971 -32.440 1.00 46.07 261 ASP D C 1
ATOM 8564 O O . ASP D 1 277 ? 29.988 28.488 -31.668 1.00 43.41 261 ASP D O 1
ATOM 8569 N N . ARG D 1 278 ? 30.955 28.603 -33.717 1.00 43.37 262 ARG D N 1
ATOM 8570 C CA . ARG D 1 278 ? 30.352 27.385 -34.331 1.00 42.00 262 ARG D CA 1
ATOM 8571 C C . ARG D 1 278 ? 31.432 26.298 -34.321 1.00 41.31 262 ARG D C 1
ATOM 8572 O O . ARG D 1 278 ? 32.265 26.273 -35.248 1.00 41.54 262 ARG D O 1
ATOM 8580 N N . HIS D 1 279 ? 31.467 25.498 -33.252 1.00 41.15 263 HIS D N 1
ATOM 8581 C CA . HIS D 1 279 ? 32.617 24.627 -32.913 1.00 41.04 263 HIS D CA 1
ATOM 8582 C C . HIS D 1 279 ? 32.692 23.448 -33.881 1.00 39.07 263 HIS D C 1
ATOM 8583 O O . HIS D 1 279 ? 31.639 22.885 -34.235 1.00 36.56 263 HIS D O 1
ATOM 8590 N N . THR D 1 280 ? 33.916 23.116 -34.277 1.00 39.39 264 THR D N 1
ATOM 8591 C CA . THR D 1 280 ? 34.277 21.907 -35.043 1.00 39.93 264 THR D CA 1
ATOM 8592 C C . THR D 1 280 ? 35.350 21.164 -34.250 1.00 40.73 264 THR D C 1
ATOM 8593 O O . THR D 1 280 ? 36.314 21.824 -33.809 1.00 41.16 264 THR D O 1
ATOM 8597 N N . HIS D 1 281 ? 35.175 19.859 -34.038 1.00 40.12 265 HIS D N 1
ATOM 8598 C CA . HIS D 1 281 ? 36.240 19.002 -33.464 1.00 41.08 265 HIS D CA 1
ATOM 8599 C C . HIS D 1 281 ? 37.219 18.680 -34.596 1.00 41.59 265 HIS D C 1
ATOM 8600 O O . HIS D 1 281 ? 36.952 17.719 -35.337 1.00 40.76 265 HIS D O 1
ATOM 8607 N N . ALA D 1 282 ? 38.267 19.487 -34.754 1.00 43.25 266 ALA D N 1
ATOM 8608 C CA . ALA D 1 282 ? 39.162 19.475 -35.935 1.00 45.38 266 ALA D CA 1
ATOM 8609 C C . ALA D 1 282 ? 40.622 19.251 -35.529 1.00 47.20 266 ALA D C 1
ATOM 8610 O O . ALA D 1 282 ? 41.036 19.776 -34.499 1.00 47.87 266 ALA D O 1
ATOM 8612 N N . HIS D 1 283 ? 41.342 18.466 -36.324 1.00 48.63 267 HIS D N 1
ATOM 8613 C CA . HIS D 1 283 ? 42.818 18.361 -36.338 1.00 51.64 267 HIS D CA 1
ATOM 8614 C C . HIS D 1 283 ? 43.321 19.022 -37.627 1.00 52.44 267 HIS D C 1
ATOM 8615 O O . HIS D 1 283 ? 42.945 18.549 -38.712 1.00 50.88 267 HIS D O 1
ATOM 8622 N N . PHE D 1 284 ? 44.113 20.086 -37.513 1.00 53.83 268 PHE D N 1
ATOM 8623 C CA . PHE D 1 284 ? 44.631 20.857 -38.674 1.00 56.32 268 PHE D CA 1
ATOM 8624 C C . PHE D 1 284 ? 45.985 20.271 -39.092 1.00 58.91 268 PHE D C 1
ATOM 8625 O O . PHE D 1 284 ? 46.886 20.164 -38.259 1.00 58.35 268 PHE D O 1
ATOM 8633 N N . VAL D 1 285 ? 46.090 19.907 -40.368 1.00 60.35 269 VAL D N 1
ATOM 8634 C CA . VAL D 1 285 ? 47.245 19.201 -40.998 1.00 63.90 269 VAL D CA 1
ATOM 8635 C C . VAL D 1 285 ? 47.982 20.203 -41.903 1.00 66.94 269 VAL D C 1
ATOM 8636 O O . VAL D 1 285 ? 47.301 21.027 -42.535 1.00 65.69 269 VAL D O 1
ATOM 8640 N N . ALA D 1 286 ? 49.310 20.132 -41.946 1.00 70.93 270 ALA D N 1
ATOM 8641 C CA . ALA D 1 286 ? 50.164 21.066 -42.703 1.00 75.10 270 ALA D CA 1
ATOM 8642 C C . ALA D 1 286 ? 49.979 20.936 -44.217 1.00 76.40 270 ALA D C 1
ATOM 8643 O O . ALA D 1 286 ? 50.037 21.998 -44.851 1.00 82.35 270 ALA D O 1
ATOM 8645 N N . GLY D 1 287 ? 49.787 19.750 -44.792 1.00 75.75 271 GLY D N 1
ATOM 8646 C CA . GLY D 1 287 ? 49.706 19.641 -46.259 1.00 76.42 271 GLY D CA 1
ATOM 8647 C C . GLY D 1 287 ? 48.268 19.647 -46.743 1.00 75.73 271 GLY D C 1
ATOM 8648 O O . GLY D 1 287 ? 47.360 20.165 -46.024 1.00 74.63 271 GLY D O 1
ATOM 8649 N N . ASP D 1 288 ? 48.039 18.890 -47.816 1.00 76.15 272 ASP D N 1
ATOM 8650 C CA . ASP D 1 288 ? 46.707 18.374 -48.224 1.00 75.14 272 ASP D CA 1
ATOM 8651 C C . ASP D 1 288 ? 46.360 17.163 -47.349 1.00 72.60 272 ASP D C 1
ATOM 8652 O O . ASP D 1 288 ? 47.282 16.443 -46.909 1.00 74.33 272 ASP D O 1
ATOM 8657 N N . VAL D 1 289 ? 45.067 16.953 -47.122 1.00 68.83 273 VAL D N 1
ATOM 8658 C CA . VAL D 1 289 ? 44.502 15.758 -46.435 1.00 66.25 273 VAL D CA 1
ATOM 8659 C C . VAL D 1 289 ? 44.021 14.775 -47.506 1.00 64.85 273 VAL D C 1
ATOM 8660 O O . VAL D 1 289 ? 43.356 15.221 -48.449 1.00 64.08 273 VAL D O 1
ATOM 8664 N N . ASP D 1 290 ? 44.349 13.490 -47.357 1.00 64.48 274 ASP D N 1
ATOM 8665 C CA . ASP D 1 290 ? 43.772 12.382 -48.166 1.00 64.54 274 ASP D CA 1
ATOM 8666 C C . ASP D 1 290 ? 42.399 12.032 -47.574 1.00 59.12 274 ASP D C 1
ATOM 8667 O O . ASP D 1 290 ? 42.331 11.179 -46.659 1.00 57.45 274 ASP D O 1
ATOM 8672 N N . HIS D 1 291 ? 41.347 12.692 -48.061 1.00 53.98 275 HIS D N 1
ATOM 8673 C CA . HIS D 1 291 ? 39.947 12.545 -47.575 1.00 51.38 275 HIS D CA 1
ATOM 8674 C C . HIS D 1 291 ? 39.414 11.140 -47.874 1.00 52.21 275 HIS D C 1
ATOM 8675 O O . HIS D 1 291 ? 38.545 10.679 -47.115 1.00 49.29 275 HIS D O 1
ATOM 8682 N N . LEU D 1 292 ? 39.896 10.482 -48.933 1.00 54.46 276 LEU D N 1
ATOM 8683 C CA . LEU D 1 292 ? 39.344 9.168 -49.361 1.00 58.64 276 LEU D CA 1
ATOM 8684 C C . LEU D 1 292 ? 39.865 8.049 -48.449 1.00 61.51 276 LEU D C 1
ATOM 8685 O O . LEU D 1 292 ? 39.043 7.185 -48.112 1.00 65.24 276 LEU D O 1
ATOM 8690 N N . THR D 1 293 ? 41.126 8.108 -48.002 1.00 66.57 277 THR D N 1
ATOM 8691 C CA . THR D 1 293 ? 41.687 7.269 -46.898 1.00 66.81 277 THR D CA 1
ATOM 8692 C C . THR D 1 293 ? 41.630 8.016 -45.556 1.00 66.70 277 THR D C 1
ATOM 8693 O O . THR D 1 293 ? 42.654 8.616 -45.180 1.00 68.57 277 THR D O 1
ATOM 8697 N N . PRO D 1 297 ? 49.660 11.416 -43.631 1.00 84.89 281 PRO D N 1
ATOM 8698 C CA . PRO D 1 297 ? 50.997 11.021 -43.147 1.00 87.32 281 PRO D CA 1
ATOM 8699 C C . PRO D 1 297 ? 51.107 11.094 -41.617 1.00 87.03 281 PRO D C 1
ATOM 8700 O O . PRO D 1 297 ? 51.498 10.118 -41.004 1.00 89.59 281 PRO D O 1
ATOM 8704 N N . PHE D 1 298 ? 50.766 12.254 -41.046 1.00 85.40 282 PHE D N 1
ATOM 8705 C CA . PHE D 1 298 ? 50.731 12.536 -39.584 1.00 82.46 282 PHE D CA 1
ATOM 8706 C C . PHE D 1 298 ? 49.268 12.574 -39.129 1.00 81.42 282 PHE D C 1
ATOM 8707 O O . PHE D 1 298 ? 48.822 13.599 -38.564 1.00 78.98 282 PHE D O 1
ATOM 8715 N N . ALA D 1 299 ? 48.549 11.471 -39.384 1.00 82.48 283 ALA D N 1
ATOM 8716 C CA . ALA D 1 299 ? 47.084 11.296 -39.208 1.00 80.75 283 ALA D CA 1
ATOM 8717 C C . ALA D 1 299 ? 46.626 11.867 -37.859 1.00 80.23 283 ALA D C 1
ATOM 8718 O O . ALA D 1 299 ? 47.105 11.468 -36.801 1.00 82.18 283 ALA D O 1
ATOM 8720 N N . ARG E 1 15 ? 16.338 38.040 -2.688 1.00 67.34 -1 ARG E N 1
ATOM 8721 C CA . ARG E 1 15 ? 15.200 38.236 -1.746 1.00 65.91 -1 ARG E CA 1
ATOM 8722 C C . ARG E 1 15 ? 15.658 37.842 -0.327 1.00 65.62 -1 ARG E C 1
ATOM 8723 O O . ARG E 1 15 ? 15.843 38.774 0.467 1.00 63.26 -1 ARG E O 1
ATOM 8731 N N . HIS E 1 16 ? 15.851 36.543 -0.033 1.00 65.40 0 HIS E N 1
ATOM 8732 C CA . HIS E 1 16 ? 16.324 36.034 1.283 1.00 66.88 0 HIS E CA 1
ATOM 8733 C C . HIS E 1 16 ? 17.486 35.046 1.083 1.00 67.13 0 HIS E C 1
ATOM 8734 O O . HIS E 1 16 ? 17.513 34.377 0.034 1.00 63.26 0 HIS E O 1
ATOM 8741 N N . MET E 1 17 ? 18.405 34.972 2.056 1.00 66.78 1 MET E N 1
ATOM 8742 C CA . MET E 1 17 ? 19.526 33.998 2.060 1.00 68.43 1 MET E CA 1
ATOM 8743 C C . MET E 1 17 ? 19.078 32.713 2.769 1.00 65.06 1 MET E C 1
ATOM 8744 O O . MET E 1 17 ? 18.822 32.761 3.995 1.00 63.55 1 MET E O 1
ATOM 8749 N N . ALA E 1 18 ? 18.994 31.608 2.024 1.00 62.25 2 ALA E N 1
ATOM 8750 C CA . ALA E 1 18 ? 18.621 30.262 2.526 1.00 60.45 2 ALA E CA 1
ATOM 8751 C C . ALA E 1 18 ? 19.909 29.474 2.768 1.00 61.11 2 ALA E C 1
ATOM 8752 O O . ALA E 1 18 ? 20.621 29.182 1.778 1.00 59.50 2 ALA E O 1
ATOM 8754 N N . LEU E 1 19 ? 20.204 29.141 4.028 1.00 59.10 3 LEU E N 1
ATOM 8755 C CA . LEU E 1 19 ? 21.483 28.508 4.438 1.00 60.70 3 LEU E CA 1
ATOM 8756 C C . LEU E 1 19 ? 21.251 27.035 4.773 1.00 60.62 3 LEU E C 1
ATOM 8757 O O . LEU E 1 19 ? 20.114 26.661 5.034 1.00 59.26 3 LEU E O 1
ATOM 8762 N N . ALA E 1 20 ? 22.330 26.246 4.763 1.00 62.47 4 ALA E N 1
ATOM 8763 C CA . ALA E 1 20 ? 22.319 24.782 5.007 1.00 63.01 4 ALA E CA 1
ATOM 8764 C C . ALA E 1 20 ? 22.484 24.478 6.508 1.00 61.60 4 ALA E C 1
ATOM 8765 O O . ALA E 1 20 ? 22.204 23.350 6.905 1.00 61.65 4 ALA E O 1
ATOM 8767 N N . ALA E 1 21 ? 22.956 25.441 7.297 1.00 60.59 5 ALA E N 1
ATOM 8768 C CA . ALA E 1 21 ? 23.168 25.288 8.755 1.00 60.82 5 ALA E CA 1
ATOM 8769 C C . ALA E 1 21 ? 23.063 26.654 9.433 1.00 60.09 5 ALA E C 1
ATOM 8770 O O . ALA E 1 21 ? 23.159 27.678 8.760 1.00 57.41 5 ALA E O 1
ATOM 8772 N N . PRO E 1 22 ? 22.897 26.716 10.774 1.00 60.73 6 PRO E N 1
ATOM 8773 C CA . PRO E 1 22 ? 22.895 28.002 11.472 1.00 59.68 6 PRO E CA 1
ATOM 8774 C C . PRO E 1 22 ? 24.226 28.677 11.146 1.00 61.34 6 PRO E C 1
ATOM 8775 O O . PRO E 1 22 ? 25.269 28.030 11.174 1.00 63.45 6 PRO E O 1
ATOM 8779 N N . PRO E 1 23 ? 24.240 29.952 10.716 1.00 61.32 7 PRO E N 1
ATOM 8780 C CA . PRO E 1 23 ? 25.492 30.623 10.386 1.00 63.11 7 PRO E CA 1
ATOM 8781 C C . PRO E 1 23 ? 26.384 30.758 11.635 1.00 63.93 7 PRO E C 1
ATOM 8782 O O . PRO E 1 23 ? 25.867 31.067 12.708 1.00 61.76 7 PRO E O 1
ATOM 8786 N N . GLY E 1 24 ? 27.685 30.511 11.458 1.00 66.39 8 GLY E N 1
ATOM 8787 C CA . GLY E 1 24 ? 28.714 30.617 12.510 1.00 68.43 8 GLY E CA 1
ATOM 8788 C C . GLY E 1 24 ? 28.675 31.962 13.217 1.00 69.03 8 GLY E C 1
ATOM 8789 O O . GLY E 1 24 ? 28.893 31.970 14.440 1.00 69.76 8 GLY E O 1
ATOM 8790 N N . GLU E 1 25 ? 28.381 33.059 12.504 1.00 68.76 9 GLU E N 1
ATOM 8791 C CA . GLU E 1 25 ? 28.373 34.438 13.083 1.00 69.55 9 GLU E CA 1
ATOM 8792 C C . GLU E 1 25 ? 27.271 34.583 14.144 1.00 65.91 9 GLU E C 1
ATOM 8793 O O . GLU E 1 25 ? 27.374 35.532 14.938 1.00 66.09 9 GLU E O 1
ATOM 8799 N N . LEU E 1 26 ? 26.226 33.739 14.124 1.00 62.70 10 LEU E N 1
ATOM 8800 C CA . LEU E 1 26 ? 25.053 33.869 15.031 1.00 60.79 10 LEU E CA 1
ATOM 8801 C C . LEU E 1 26 ? 25.023 32.756 16.080 1.00 61.28 10 LEU E C 1
ATOM 8802 O O . LEU E 1 26 ? 24.105 32.779 16.916 1.00 59.80 10 LEU E O 1
ATOM 8807 N N . THR E 1 27 ? 25.964 31.809 16.038 1.00 62.98 11 THR E N 1
ATOM 8808 C CA . THR E 1 27 ? 25.803 30.492 16.703 1.00 64.72 11 THR E CA 1
ATOM 8809 C C . THR E 1 27 ? 26.902 30.272 17.738 1.00 67.59 11 THR E C 1
ATOM 8810 O O . THR E 1 27 ? 28.069 30.526 17.432 1.00 69.47 11 THR E O 1
ATOM 8814 N N . LEU E 1 28 ? 26.501 29.797 18.917 1.00 69.58 12 LEU E N 1
ATOM 8815 C CA . LEU E 1 28 ? 27.373 29.243 19.983 1.00 71.83 12 LEU E CA 1
ATOM 8816 C C . LEU E 1 28 ? 26.965 27.780 20.170 1.00 72.21 12 LEU E C 1
ATOM 8817 O O . LEU E 1 28 ? 25.774 27.548 20.430 1.00 71.98 12 LEU E O 1
ATOM 8822 N N . ALA E 1 29 ? 27.891 26.840 20.018 1.00 72.91 13 ALA E N 1
ATOM 8823 C CA . ALA E 1 29 ? 27.609 25.393 20.139 1.00 73.72 13 ALA E CA 1
ATOM 8824 C C . ALA E 1 29 ? 27.838 24.972 21.592 1.00 75.71 13 ALA E C 1
ATOM 8825 O O . ALA E 1 29 ? 28.956 25.136 22.077 1.00 76.18 13 ALA E O 1
ATOM 8827 N N . LEU E 1 30 ? 26.808 24.478 22.267 1.00 75.59 14 LEU E N 1
ATOM 8828 C CA . LEU E 1 30 ? 26.905 24.010 23.671 1.00 77.98 14 LEU E CA 1
ATOM 8829 C C . LEU E 1 30 ? 26.565 22.520 23.741 1.00 79.59 14 LEU E C 1
ATOM 8830 O O . LEU E 1 30 ? 26.257 21.922 22.692 1.00 78.03 14 LEU E O 1
ATOM 8835 N N . THR E 1 31 ? 26.647 21.948 24.943 1.00 81.47 15 THR E N 1
ATOM 8836 C CA . THR E 1 31 ? 26.060 20.631 25.307 1.00 82.16 15 THR E CA 1
ATOM 8837 C C . THR E 1 31 ? 25.108 20.859 26.477 1.00 81.96 15 THR E C 1
ATOM 8838 O O . THR E 1 31 ? 25.205 21.875 27.154 1.00 80.58 15 THR E O 1
ATOM 8842 N N . PRO E 1 32 ? 24.166 19.936 26.763 1.00 83.20 16 PRO E N 1
ATOM 8843 C CA . PRO E 1 32 ? 23.289 20.073 27.929 1.00 84.20 16 PRO E CA 1
ATOM 8844 C C . PRO E 1 32 ? 24.019 20.033 29.282 1.00 88.04 16 PRO E C 1
ATOM 8845 O O . PRO E 1 32 ? 23.380 20.374 30.253 1.00 89.46 16 PRO E O 1
ATOM 8849 N N . ASP E 1 33 ? 25.305 19.669 29.317 1.00 90.75 17 ASP E N 1
ATOM 8850 C CA . ASP E 1 33 ? 26.140 19.689 30.554 1.00 93.76 17 ASP E CA 1
ATOM 8851 C C . ASP E 1 33 ? 26.649 21.104 30.865 1.00 93.05 17 ASP E C 1
ATOM 8852 O O . ASP E 1 33 ? 26.979 21.355 32.036 1.00 91.36 17 ASP E O 1
ATOM 8857 N N . ASP E 1 34 ? 26.696 21.997 29.872 1.00 90.34 18 ASP E N 1
ATOM 8858 C CA . ASP E 1 34 ? 27.159 23.401 30.052 1.00 89.78 18 ASP E CA 1
ATOM 8859 C C . ASP E 1 34 ? 26.095 24.136 30.875 1.00 88.84 18 ASP E C 1
ATOM 8860 O O . ASP E 1 34 ? 24.979 24.354 30.349 1.00 84.11 18 ASP E O 1
ATOM 8865 N N . LYS E 1 35 ? 26.423 24.512 32.116 1.00 89.68 19 LYS E N 1
ATOM 8866 C CA . LYS E 1 35 ? 25.514 25.219 33.063 1.00 90.40 19 LYS E CA 1
ATOM 8867 C C . LYS E 1 35 ? 25.752 26.731 32.968 1.00 88.43 19 LYS E C 1
ATOM 8868 O O . LYS E 1 35 ? 24.830 27.498 33.288 1.00 91.79 19 LYS E O 1
ATOM 8874 N N . THR E 1 36 ? 26.959 27.148 32.577 1.00 88.11 20 THR E N 1
ATOM 8875 C CA . THR E 1 36 ? 27.375 28.562 32.465 1.00 88.00 20 THR E CA 1
ATOM 8876 C C . THR E 1 36 ? 28.281 28.698 31.242 1.00 85.95 20 THR E C 1
ATOM 8877 O O . THR E 1 36 ? 28.963 27.734 30.899 1.00 86.17 20 THR E O 1
ATOM 8881 N N . LEU E 1 37 ? 28.279 29.869 30.612 1.00 83.53 21 LEU E N 1
ATOM 8882 C CA . LEU E 1 37 ? 29.290 30.244 29.594 1.00 83.52 21 LEU E CA 1
ATOM 8883 C C . LEU E 1 37 ? 30.520 30.780 30.328 1.00 85.12 21 LEU E C 1
ATOM 8884 O O . LEU E 1 37 ? 30.343 31.536 31.283 1.00 84.27 21 LEU E O 1
ATOM 8889 N N . ASP E 1 38 ? 31.716 30.392 29.889 1.00 86.05 22 ASP E N 1
ATOM 8890 C CA . ASP E 1 38 ? 32.993 31.032 30.300 1.00 87.28 22 ASP E CA 1
ATOM 8891 C C . ASP E 1 38 ? 32.946 32.487 29.838 1.00 83.93 22 ASP E C 1
ATOM 8892 O O . ASP E 1 38 ? 32.142 32.836 28.977 1.00 80.92 22 ASP E O 1
ATOM 8897 N N . PRO E 1 39 ? 33.771 33.386 30.421 1.00 84.84 23 PRO E N 1
ATOM 8898 C CA . PRO E 1 39 ? 33.723 34.812 30.086 1.00 82.92 23 PRO E CA 1
ATOM 8899 C C . PRO E 1 39 ? 33.826 35.127 28.582 1.00 81.62 23 PRO E C 1
ATOM 8900 O O . PRO E 1 39 ? 33.079 35.968 28.120 1.00 78.15 23 PRO E O 1
ATOM 8904 N N . ALA E 1 40 ? 34.728 34.463 27.854 1.00 81.80 24 ALA E N 1
ATOM 8905 C CA . ALA E 1 40 ? 34.932 34.662 26.399 1.00 80.85 24 ALA E CA 1
ATOM 8906 C C . ALA E 1 40 ? 33.644 34.318 25.630 1.00 78.13 24 ALA E C 1
ATOM 8907 O O . ALA E 1 40 ? 33.278 35.085 24.704 1.00 75.72 24 ALA E O 1
ATOM 8909 N N . SER E 1 41 ? 32.992 33.204 25.984 1.00 77.91 25 SER E N 1
ATOM 8910 C CA . SER E 1 41 ? 31.745 32.704 25.345 1.00 75.15 25 SER E CA 1
ATOM 8911 C C . SER E 1 41 ? 30.599 33.680 25.627 1.00 72.82 25 SER E C 1
ATOM 8912 O O . SER E 1 41 ? 29.854 33.993 24.686 1.00 70.43 25 SER E O 1
ATOM 8915 N N . LEU E 1 42 ? 30.467 34.145 26.873 1.00 73.80 26 LEU E N 1
A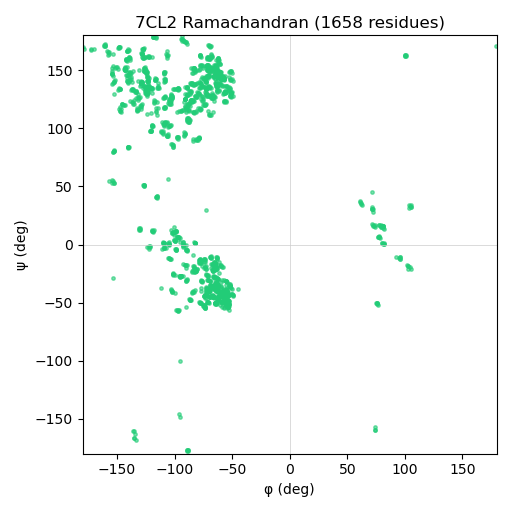TOM 8916 C CA . LEU E 1 42 ? 29.422 35.137 27.245 1.00 72.82 26 LEU E CA 1
ATOM 8917 C C . LEU E 1 42 ? 29.648 36.435 26.457 1.00 72.29 26 LEU E C 1
ATOM 8918 O O . LEU E 1 42 ? 28.663 36.965 25.917 1.00 68.53 26 LEU E O 1
ATOM 8923 N N . ASP E 1 43 ? 30.890 36.927 26.384 1.00 74.19 27 ASP E N 1
ATOM 8924 C CA . ASP E 1 43 ? 31.227 38.163 25.625 1.00 74.77 27 ASP E CA 1
ATOM 8925 C C . ASP E 1 43 ? 30.795 37.991 24.165 1.00 71.75 27 ASP E C 1
ATOM 8926 O O . ASP E 1 43 ? 30.210 38.925 23.615 1.00 68.96 27 ASP E O 1
ATOM 8931 N N . ARG E 1 44 ? 31.086 36.837 23.566 1.00 72.25 28 ARG E N 1
ATOM 8932 C CA . ARG E 1 44 ? 30.706 36.541 22.159 1.00 71.29 28 ARG E CA 1
ATOM 8933 C C . ARG E 1 44 ? 29.172 36.548 22.031 1.00 67.03 28 ARG E C 1
ATOM 8934 O O . ARG E 1 44 ? 28.662 37.202 21.103 1.00 64.46 28 ARG E O 1
ATOM 8942 N N . ALA E 1 45 ? 28.465 35.868 22.939 1.00 65.77 29 ALA E N 1
ATOM 8943 C CA . ALA E 1 45 ? 26.984 35.801 22.967 1.00 64.21 29 ALA E CA 1
ATOM 8944 C C . ALA E 1 45 ? 26.406 37.222 22.999 1.00 63.06 29 ALA E C 1
ATOM 8945 O O . ALA E 1 45 ? 25.474 37.512 22.200 1.00 61.65 29 ALA E O 1
ATOM 8947 N N . LEU E 1 46 ? 26.937 38.084 23.871 1.00 63.83 30 LEU E N 1
ATOM 8948 C CA . LEU E 1 46 ? 26.425 39.467 24.041 1.00 63.63 30 LEU E CA 1
ATOM 8949 C C . LEU E 1 46 ? 26.762 40.296 22.796 1.00 62.19 30 LEU E C 1
ATOM 8950 O O . LEU E 1 46 ? 25.885 41.077 22.369 1.00 61.23 30 LEU E O 1
ATOM 8955 N N . ALA E 1 47 ? 27.958 40.125 22.226 1.00 62.31 31 ALA E N 1
ATOM 8956 C CA . ALA E 1 47 ? 28.393 40.815 20.987 1.00 62.93 31 ALA E CA 1
ATOM 8957 C C . ALA E 1 47 ? 27.447 40.447 19.831 1.00 60.65 31 ALA E C 1
ATOM 8958 O O . ALA E 1 47 ? 27.067 41.347 19.066 1.00 59.69 31 ALA E O 1
ATOM 8960 N N . ILE E 1 48 ? 27.057 39.171 19.730 1.00 61.01 32 ILE E N 1
ATOM 8961 C CA . ILE E 1 48 ? 26.133 38.673 18.660 1.00 59.99 32 ILE E CA 1
ATOM 8962 C C . ILE E 1 48 ? 24.754 39.323 18.851 1.00 58.58 32 ILE E C 1
ATOM 8963 O O . ILE E 1 48 ? 24.230 39.898 17.875 1.00 56.86 32 ILE E O 1
ATOM 8968 N N . LEU E 1 49 ? 24.192 39.272 20.066 1.00 58.38 33 LEU E N 1
ATOM 8969 C CA . LEU E 1 49 ? 22.873 39.888 20.364 1.00 57.08 33 LEU E CA 1
ATOM 8970 C C . LEU E 1 49 ? 22.910 41.393 20.092 1.00 57.20 33 LEU E C 1
ATOM 8971 O O . LEU E 1 49 ? 21.918 41.899 19.558 1.00 55.86 33 LEU E O 1
ATOM 8976 N N . ALA E 1 50 ? 23.982 42.094 20.487 1.00 58.47 34 ALA E N 1
ATOM 8977 C CA . ALA E 1 50 ? 24.104 43.556 20.289 1.00 58.36 34 ALA E CA 1
ATOM 8978 C C . ALA E 1 50 ? 24.132 43.873 18.793 1.00 58.17 34 ALA E C 1
ATOM 8979 O O . ALA E 1 50 ? 23.345 44.728 18.359 1.00 56.20 34 ALA E O 1
ATOM 8981 N N . GLU E 1 51 ? 24.985 43.193 18.022 1.00 59.77 35 GLU E N 1
ATOM 8982 C CA . GLU E 1 51 ? 25.194 43.510 16.584 1.00 59.64 35 GLU E CA 1
ATOM 8983 C C . GLU E 1 51 ? 24.041 42.960 15.730 1.00 57.08 35 GLU E C 1
ATOM 8984 O O . GLU E 1 51 ? 23.513 43.716 14.900 1.00 54.81 35 GLU E O 1
ATOM 8990 N N . HIS E 1 52 ? 23.686 41.684 15.898 1.00 54.92 36 HIS E N 1
ATOM 8991 C CA . HIS E 1 52 ? 22.787 40.950 14.971 1.00 53.85 36 HIS E CA 1
ATOM 8992 C C . HIS E 1 52 ? 21.358 40.847 15.516 1.00 50.80 36 HIS E C 1
ATOM 8993 O O . HIS E 1 52 ? 20.427 40.668 14.684 1.00 48.31 36 HIS E O 1
ATOM 9000 N N . GLY E 1 53 ? 21.185 40.899 16.839 1.00 48.35 37 GLY E N 1
ATOM 9001 C CA . GLY E 1 53 ? 19.864 40.850 17.490 1.00 47.38 37 GLY E CA 1
ATOM 9002 C C . GLY E 1 53 ? 19.292 39.443 17.570 1.00 47.77 37 GLY E C 1
ATOM 9003 O O . GLY E 1 53 ? 18.145 39.292 18.033 1.00 45.55 37 GLY E O 1
ATOM 9004 N N . ILE E 1 54 ? 20.065 38.435 17.162 1.00 48.78 38 ILE E N 1
ATOM 9005 C CA . ILE E 1 54 ? 19.637 37.009 17.227 1.00 49.86 38 ILE E CA 1
ATOM 9006 C C . ILE E 1 54 ? 20.869 36.141 17.494 1.00 51.06 38 ILE E C 1
ATOM 9007 O O . ILE E 1 54 ? 21.902 36.335 16.816 1.00 51.66 38 ILE E O 1
ATOM 9012 N N . LEU E 1 55 ? 20.721 35.210 18.435 1.00 52.11 39 LEU E N 1
ATOM 9013 C CA . LEU E 1 55 ? 21.779 34.280 18.885 1.00 53.32 39 LEU E CA 1
ATOM 9014 C C . LEU E 1 55 ? 21.194 32.867 18.869 1.00 53.19 39 LEU E C 1
ATOM 9015 O O . LEU E 1 55 ? 20.113 32.661 19.454 1.00 51.85 39 LEU E O 1
ATOM 9020 N N . VAL E 1 56 ? 21.868 31.936 18.202 1.00 53.92 40 VAL E N 1
ATOM 9021 C CA . VAL E 1 56 ? 21.453 30.506 18.196 1.00 54.62 40 VAL E CA 1
ATOM 9022 C C . VAL E 1 56 ? 22.396 29.727 19.121 1.00 56.97 40 VAL E C 1
ATOM 9023 O O . VAL E 1 56 ? 23.610 29.734 18.870 1.00 58.33 40 VAL E O 1
ATOM 9027 N N . LEU E 1 57 ? 21.844 29.066 20.138 1.00 58.61 41 LEU E N 1
ATOM 9028 C CA . LEU E 1 57 ? 22.609 28.184 21.057 1.00 59.98 41 LEU E CA 1
ATOM 9029 C C . LEU E 1 57 ? 22.217 26.736 20.762 1.00 60.68 41 LEU E C 1
ATOM 9030 O O . LEU E 1 57 ? 21.119 26.342 21.171 1.00 60.32 41 LEU E O 1
ATOM 9035 N N . THR E 1 58 ? 23.061 25.986 20.057 1.00 61.43 42 THR E N 1
ATOM 9036 C CA . THR E 1 58 ? 22.786 24.574 19.706 1.00 62.06 42 THR E CA 1
ATOM 9037 C C . THR E 1 58 ? 23.159 23.678 20.892 1.00 63.96 42 THR E C 1
ATOM 9038 O O . THR E 1 58 ? 24.047 24.074 21.673 1.00 64.41 42 THR E O 1
ATOM 9042 N N . GLY E 1 59 ? 22.459 22.547 21.050 1.00 65.31 43 GLY E N 1
ATOM 9043 C CA . GLY E 1 59 ? 22.804 21.479 22.015 1.00 67.95 43 GLY E CA 1
ATOM 9044 C C . GLY E 1 59 ? 22.549 21.880 23.460 1.00 69.84 43 GLY E C 1
ATOM 9045 O O . GLY E 1 59 ? 23.249 21.352 24.324 1.00 73.77 43 GLY E O 1
ATOM 9046 N N . MET E 1 60 ? 21.564 22.737 23.732 1.00 68.70 44 MET E N 1
ATOM 9047 C CA . MET E 1 60 ? 21.289 23.260 25.096 1.00 70.27 44 MET E CA 1
ATOM 9048 C C . MET E 1 60 ? 20.442 22.294 25.933 1.00 68.47 44 MET E C 1
ATOM 9049 O O . MET E 1 60 ? 20.708 22.166 27.139 1.00 69.68 44 MET E O 1
ATOM 9054 N N . LEU E 1 61 ? 19.427 21.676 25.327 1.00 65.99 45 LEU E N 1
ATOM 9055 C CA . LEU E 1 61 ? 18.364 20.973 26.088 1.00 64.44 45 LEU E CA 1
ATOM 9056 C C . LEU E 1 61 ? 18.440 19.475 25.793 1.00 65.16 45 LEU E C 1
ATOM 9057 O O . LEU E 1 61 ? 18.597 19.084 24.599 1.00 63.05 45 LEU E O 1
ATOM 9062 N N . ARG E 1 62 ? 18.256 18.673 26.836 1.00 66.26 46 ARG E N 1
ATOM 9063 C CA . ARG E 1 62 ? 18.164 17.193 26.747 1.00 68.04 46 ARG E CA 1
ATOM 9064 C C . ARG E 1 62 ? 16.932 16.824 25.920 1.00 63.96 46 ARG E C 1
ATOM 9065 O O . ARG E 1 62 ? 15.860 17.479 26.069 1.00 62.81 46 ARG E O 1
ATOM 9073 N N . THR E 1 63 ? 17.063 15.858 25.010 1.00 63.82 47 THR E N 1
ATOM 9074 C CA . THR E 1 63 ? 15.979 15.607 24.024 1.00 62.49 47 THR E CA 1
ATOM 9075 C C . THR E 1 63 ? 14.820 14.949 24.786 1.00 63.75 47 THR E C 1
ATOM 9076 O O . THR E 1 63 ? 13.702 15.042 24.301 1.00 62.15 47 THR E O 1
ATOM 9080 N N . ARG E 1 64 ? 15.047 14.385 25.975 1.00 67.50 48 ARG E N 1
ATOM 9081 C CA . ARG E 1 64 ? 13.973 13.887 26.877 1.00 70.52 48 ARG E CA 1
ATOM 9082 C C . ARG E 1 64 ? 12.969 15.019 27.161 1.00 67.76 48 ARG E C 1
ATOM 9083 O O . ARG E 1 64 ? 11.772 14.720 27.212 1.00 63.93 48 ARG E O 1
ATOM 9091 N N . LEU E 1 65 ? 13.414 16.268 27.321 1.00 66.00 49 LEU E N 1
ATOM 9092 C CA . LEU E 1 65 ? 12.524 17.430 27.606 1.00 64.73 49 LEU E CA 1
ATOM 9093 C C . LEU E 1 65 ? 11.764 17.815 26.343 1.00 61.92 49 LEU E C 1
ATOM 9094 O O . LEU E 1 65 ? 10.528 17.885 26.403 1.00 60.66 49 LEU E O 1
ATOM 9099 N N . THR E 1 66 ? 12.449 18.037 25.228 1.00 60.18 50 THR E N 1
ATOM 9100 C CA . THR E 1 66 ? 11.791 18.463 23.963 1.00 58.29 50 THR E CA 1
ATOM 9101 C C . THR E 1 66 ? 10.848 17.352 23.466 1.00 59.43 50 THR E C 1
ATOM 9102 O O . THR E 1 66 ? 9.778 17.700 22.954 1.00 56.06 50 THR E O 1
ATOM 9106 N N . ASP E 1 67 ? 11.203 16.070 23.639 1.00 60.01 51 ASP E N 1
ATOM 9107 C CA . ASP E 1 67 ? 10.327 14.914 23.296 1.00 59.88 51 ASP E CA 1
ATOM 9108 C C . ASP E 1 67 ? 8.986 15.028 24.033 1.00 57.77 51 ASP E C 1
ATOM 9109 O O . ASP E 1 67 ? 7.942 14.878 23.397 1.00 55.22 51 ASP E O 1
ATOM 9114 N N . GLN E 1 68 ? 9.006 15.284 25.342 1.00 58.40 52 GLN E N 1
ATOM 9115 C CA . GLN E 1 68 ? 7.778 15.288 26.188 1.00 58.85 52 GLN E CA 1
ATOM 9116 C C . GLN E 1 68 ? 6.932 16.517 25.856 1.00 57.24 52 GLN E C 1
ATOM 9117 O O . GLN E 1 68 ? 5.696 16.388 25.814 1.00 59.15 52 GLN E O 1
ATOM 9123 N N . LEU E 1 69 ? 7.563 17.663 25.609 1.00 55.50 53 LEU E N 1
ATOM 9124 C CA . LEU E 1 69 ? 6.837 18.911 25.236 1.00 54.29 53 LEU E CA 1
ATOM 9125 C C . LEU E 1 69 ? 6.239 18.764 23.821 1.00 53.11 53 LEU E C 1
ATOM 9126 O O . LEU E 1 69 ? 5.086 19.131 23.637 1.00 51.82 53 LEU E O 1
ATOM 9131 N N . ARG E 1 70 ? 6.991 18.239 22.864 1.00 53.40 54 ARG E N 1
ATOM 9132 C CA . ARG E 1 70 ? 6.501 17.978 21.484 1.00 53.67 54 ARG E CA 1
ATOM 9133 C C . ARG E 1 70 ? 5.264 17.080 21.547 1.00 53.78 54 ARG E C 1
ATOM 9134 O O . ARG E 1 70 ? 4.243 17.429 20.938 1.00 51.11 54 ARG E O 1
ATOM 9142 N N . THR E 1 71 ? 5.356 15.961 22.261 1.00 53.84 55 THR E N 1
ATOM 9143 C CA . THR E 1 71 ? 4.272 14.956 22.393 1.00 55.11 55 THR E CA 1
ATOM 9144 C C . THR E 1 71 ? 3.034 15.636 22.982 1.00 54.51 55 THR E C 1
ATOM 9145 O O . THR E 1 71 ? 1.942 15.446 22.422 1.00 54.44 55 THR E O 1
ATOM 9149 N N . ALA E 1 72 ? 3.205 16.373 24.081 1.00 54.23 56 ALA E N 1
ATOM 9150 C CA . ALA E 1 72 ? 2.097 17.037 24.799 1.00 54.58 56 ALA E CA 1
ATOM 9151 C C . ALA E 1 72 ? 1.389 18.010 23.839 1.00 52.42 56 ALA E C 1
ATOM 9152 O O . ALA E 1 72 ? 0.147 18.051 23.817 1.00 52.12 56 ALA E O 1
ATOM 9154 N N . MET E 1 73 ? 2.145 18.792 23.079 1.00 51.15 57 MET E N 1
ATOM 9155 C CA . MET E 1 73 ? 1.558 19.824 22.186 1.00 52.26 57 MET E CA 1
ATOM 9156 C C . MET E 1 73 ? 0.884 19.149 20.981 1.00 51.41 57 MET E C 1
ATOM 9157 O O . MET E 1 73 ? -0.212 19.587 20.629 1.00 50.77 57 MET E O 1
ATOM 9162 N N . LEU E 1 74 ? 1.473 18.096 20.405 1.00 51.53 58 LEU E N 1
ATOM 9163 C CA . LEU E 1 74 ? 0.826 17.330 19.298 1.00 51.14 58 LEU E CA 1
ATOM 9164 C C . LEU E 1 74 ? -0.434 16.628 19.825 1.00 51.81 58 LEU E C 1
ATOM 9165 O O . LEU E 1 74 ? -1.435 16.630 19.128 1.00 50.40 58 LEU E O 1
ATOM 9170 N N . ASP E 1 75 ? -0.415 16.112 21.057 1.00 53.30 59 ASP E N 1
ATOM 9171 C CA . ASP E 1 75 ? -1.604 15.488 21.709 1.00 54.31 59 ASP E CA 1
ATOM 9172 C C . ASP E 1 75 ? -2.710 16.535 21.911 1.00 52.71 59 ASP E C 1
ATOM 9173 O O . ASP E 1 75 ? -3.879 16.158 21.831 1.00 52.27 59 ASP E O 1
ATOM 9178 N N . ASP E 1 76 ? -2.369 17.804 22.149 1.00 52.18 60 ASP E N 1
ATOM 9179 C CA . ASP E 1 76 ? -3.350 18.892 22.431 1.00 53.01 60 ASP E CA 1
ATOM 9180 C C . ASP E 1 76 ? -3.947 19.451 21.125 1.00 51.62 60 ASP E C 1
ATOM 9181 O O . ASP E 1 76 ? -5.038 20.055 21.178 1.00 52.86 60 ASP E O 1
ATOM 9186 N N . LEU E 1 77 ? -3.251 19.295 20.000 1.00 50.57 61 LEU E N 1
ATOM 9187 C CA . LEU E 1 77 ? -3.578 19.991 18.723 1.00 48.57 61 LEU E CA 1
ATOM 9188 C C . LEU E 1 77 ? -5.001 19.669 18.286 1.00 48.72 61 LEU E C 1
ATOM 9189 O O . LEU E 1 77 ? -5.717 20.572 17.861 1.00 48.57 61 LEU E O 1
ATOM 9194 N N . PRO E 1 78 ? -5.493 18.411 18.348 1.00 49.62 62 PRO E N 1
ATOM 9195 C CA . PRO E 1 78 ? -6.876 18.131 17.957 1.00 50.02 62 PRO E CA 1
ATOM 9196 C C . PRO E 1 78 ? -7.889 18.993 18.727 1.00 50.46 62 PRO E C 1
ATOM 9197 O O . PRO E 1 78 ? -8.782 19.562 18.100 1.00 47.97 62 PRO E O 1
ATOM 9201 N N . GLU E 1 79 ? -7.716 19.128 20.054 1.00 50.83 63 GLU E N 1
ATOM 9202 C CA . GLU E 1 79 ? -8.631 19.963 20.876 1.00 51.71 63 GLU E CA 1
ATOM 9203 C C . GLU E 1 79 ? -8.547 21.416 20.403 1.00 49.98 63 GLU E C 1
ATOM 9204 O O . GLU E 1 79 ? -9.590 22.050 20.314 1.00 50.44 63 GLU E O 1
ATOM 9210 N N . VAL E 1 80 ? -7.357 21.907 20.065 1.00 49.31 64 VAL E N 1
ATOM 9211 C CA . VAL E 1 80 ? -7.148 23.289 19.539 1.00 50.03 64 VAL E CA 1
ATOM 9212 C C . VAL E 1 80 ? -7.878 23.450 18.191 1.00 49.25 64 VAL E C 1
ATOM 9213 O O . VAL E 1 80 ? -8.563 24.484 18.008 1.00 47.90 64 VAL E O 1
ATOM 9217 N N . LEU E 1 81 ? -7.759 22.482 17.279 1.00 49.03 65 LEU E N 1
ATOM 9218 C CA . LEU E 1 81 ? -8.321 22.597 15.906 1.00 50.75 65 LEU E CA 1
ATOM 9219 C C . LEU E 1 81 ? -9.851 22.466 15.951 1.00 54.85 65 LEU E C 1
ATOM 9220 O O . LEU E 1 81 ? -10.502 22.944 15.010 1.00 55.11 65 LEU E O 1
ATOM 9225 N N . ARG E 1 82 ? -10.391 21.871 17.020 1.00 59.79 66 ARG E N 1
ATOM 9226 C CA . ARG E 1 82 ? -11.840 21.602 17.214 1.00 64.61 66 ARG E CA 1
ATOM 9227 C C . ARG E 1 82 ? -12.585 22.877 17.651 1.00 66.76 66 ARG E C 1
ATOM 9228 O O . ARG E 1 82 ? -13.819 22.850 17.613 1.00 68.39 66 ARG E O 1
ATOM 9236 N N . GLN E 1 83 ? -11.881 23.941 18.060 1.00 68.38 67 GLN E N 1
ATOM 9237 C CA . GLN E 1 83 ? -12.507 25.196 18.572 1.00 72.76 67 GLN E CA 1
ATOM 9238 C C . GLN E 1 83 ? -13.297 25.874 17.438 1.00 74.93 67 GLN E C 1
ATOM 9239 O O . GLN E 1 83 ? -12.926 25.686 16.261 1.00 69.23 67 GLN E O 1
ATOM 9245 N N . GLN E 1 84 ? -14.321 26.653 17.798 1.00 81.02 68 GLN E N 1
ATOM 9246 C CA . GLN E 1 84 ? -15.182 27.432 16.862 1.00 84.99 68 GLN E CA 1
ATOM 9247 C C . GLN E 1 84 ? -14.291 28.364 16.035 1.00 81.45 68 GLN E C 1
ATOM 9248 O O . GLN E 1 84 ? -14.372 28.316 14.791 1.00 79.18 68 GLN E O 1
ATOM 9254 N N . ASP E 1 85 ? -13.479 29.179 16.712 1.00 80.52 69 ASP E N 1
ATOM 9255 C CA . ASP E 1 85 ? -12.456 30.074 16.106 1.00 80.05 69 ASP E CA 1
ATOM 9256 C C . ASP E 1 85 ? -11.075 29.611 16.594 1.00 74.07 69 ASP E C 1
ATOM 9257 O O . ASP E 1 85 ? -10.806 29.704 17.804 1.00 72.19 69 ASP E O 1
ATOM 9262 N N . VAL E 1 86 ? -10.249 29.116 15.675 1.00 68.22 70 VAL E N 1
ATOM 9263 C CA . VAL E 1 86 ? -8.863 28.653 15.963 1.00 64.48 70 VAL E CA 1
ATOM 9264 C C . VAL E 1 86 ? -7.951 29.875 15.954 1.00 60.83 70 VAL E C 1
ATOM 9265 O O . VAL E 1 86 ? -7.759 30.496 14.922 1.00 60.11 70 VAL E O 1
ATOM 9269 N N . PRO E 1 87 ? -7.366 30.270 17.099 1.00 58.53 71 PRO E N 1
ATOM 9270 C CA . PRO E 1 87 ? -6.600 31.510 17.161 1.00 56.94 71 PRO E CA 1
ATOM 9271 C C . PRO E 1 87 ? -5.321 31.387 16.320 1.00 53.74 71 PRO E C 1
ATOM 9272 O O . PRO E 1 87 ? -4.564 30.440 16.503 1.00 49.54 71 PRO E O 1
ATOM 9276 N N . THR E 1 88 ? -5.111 32.366 15.443 1.00 51.10 72 THR E N 1
ATOM 9277 C CA . THR E 1 88 ? -4.065 32.369 14.389 1.00 50.22 72 THR E CA 1
ATOM 9278 C C . THR E 1 88 ? -3.163 33.607 14.543 1.00 47.91 72 THR E C 1
ATOM 9279 O O . THR E 1 88 ? -3.684 34.643 14.921 1.00 47.07 72 THR E O 1
ATOM 9283 N N . ASN E 1 89 ? -1.865 33.495 14.271 1.00 45.11 73 ASN E N 1
ATOM 9284 C CA . ASN E 1 89 ? -0.900 34.636 14.262 1.00 44.25 73 ASN E CA 1
ATOM 9285 C C . ASN E 1 89 ? -0.811 35.216 12.842 1.00 43.32 73 ASN E C 1
ATOM 9286 O O . ASN E 1 89 ? -0.095 34.617 12.002 1.00 42.44 73 ASN E O 1
ATOM 9291 N N . PHE E 1 90 ? -1.611 36.246 12.557 1.00 42.59 74 PHE E N 1
ATOM 9292 C CA . PHE E 1 90 ? -1.676 37.025 11.289 1.00 42.63 74 PHE E CA 1
ATOM 9293 C C . PHE E 1 90 ? -2.378 36.262 10.156 1.00 42.53 74 PHE E C 1
ATOM 9294 O O . PHE E 1 90 ? -3.236 36.857 9.495 1.00 43.42 74 PHE E O 1
ATOM 9302 N N . VAL E 1 91 ? -1.991 35.016 9.875 1.00 41.74 75 VAL E N 1
ATOM 9303 C CA . VAL E 1 91 ? -2.421 34.308 8.625 1.00 41.15 75 VAL E CA 1
ATOM 9304 C C . VAL E 1 91 ? -2.687 32.839 8.924 1.00 40.88 75 VAL E C 1
ATOM 9305 O O . VAL E 1 91 ? -2.196 32.297 9.904 1.00 40.46 75 VAL E O 1
ATOM 9309 N N . PRO E 1 92 ? -3.479 32.150 8.075 1.00 41.82 76 PRO E N 1
ATOM 9310 C CA . PRO E 1 92 ? -3.779 30.735 8.277 1.00 41.16 76 PRO E CA 1
ATOM 9311 C C . PRO E 1 92 ? -2.540 29.865 8.507 1.00 41.26 76 PRO E C 1
ATOM 9312 O O . PRO E 1 92 ? -1.518 30.092 7.874 1.00 41.38 76 PRO E O 1
ATOM 9316 N N . GLY E 1 93 ? -2.668 28.882 9.398 1.00 41.94 77 GLY E N 1
ATOM 9317 C CA . GLY E 1 93 ? -1.663 27.833 9.638 1.00 42.93 77 GLY E CA 1
ATOM 9318 C C . GLY E 1 93 ? -0.661 28.161 10.737 1.00 42.49 77 GLY E C 1
ATOM 9319 O O . GLY E 1 93 ? 0.073 27.233 11.145 1.00 43.41 77 GLY E O 1
ATOM 9320 N N . HIS E 1 94 ? -0.627 29.393 11.229 1.00 41.80 78 HIS E N 1
ATOM 9321 C CA . HIS E 1 94 ? 0.233 29.790 12.377 1.00 43.14 78 HIS E CA 1
ATOM 9322 C C . HIS E 1 94 ? -0.646 29.849 13.620 1.00 44.57 78 HIS E C 1
ATOM 9323 O O . HIS E 1 94 ? -1.159 30.928 13.935 1.00 46.16 78 HIS E O 1
ATOM 9330 N N . VAL E 1 95 ? -0.819 28.705 14.280 1.00 45.87 79 VAL E N 1
ATOM 9331 C CA . VAL E 1 95 ? -1.824 28.526 15.356 1.00 47.52 79 VAL E CA 1
ATOM 9332 C C . VAL E 1 95 ? -1.158 28.904 16.677 1.00 47.79 79 VAL E C 1
ATOM 9333 O O . VAL E 1 95 ? -0.042 28.414 16.947 1.00 46.69 79 VAL E O 1
ATOM 9337 N N . GLN E 1 96 ? -1.796 29.775 17.458 1.00 48.60 80 GLN E N 1
ATOM 9338 C CA . GLN E 1 96 ? -1.311 30.080 18.826 1.00 50.67 80 GLN E CA 1
ATOM 9339 C C . GLN E 1 96 ? -1.728 28.895 19.685 1.00 49.98 80 GLN E C 1
ATOM 9340 O O . GLN E 1 96 ? -2.913 28.516 19.643 1.00 49.07 80 GLN E O 1
ATOM 9346 N N . GLN E 1 97 ? -0.763 28.294 20.372 1.00 49.97 81 GLN E N 1
ATOM 9347 C CA . GLN E 1 97 ? -1.022 27.110 21.221 1.00 51.33 81 GLN E CA 1
ATOM 9348 C C . GLN E 1 97 ? -0.068 27.156 22.407 1.00 51.05 81 GLN E C 1
ATOM 9349 O O . GLN E 1 97 ? 1.157 27.084 22.214 1.00 51.03 81 GLN E O 1
ATOM 9355 N N . ASP E 1 98 ? -0.632 27.305 23.594 1.00 52.26 82 ASP E N 1
ATOM 9356 C CA . ASP E 1 98 ? 0.130 27.319 24.862 1.00 53.62 82 ASP E CA 1
ATOM 9357 C C . ASP E 1 98 ? 0.525 25.888 25.188 1.00 53.39 82 ASP E C 1
ATOM 9358 O O . ASP E 1 98 ? -0.297 24.982 25.073 1.00 50.87 82 ASP E O 1
ATOM 9363 N N . PRO E 1 99 ? 1.781 25.644 25.618 1.00 54.21 83 PRO E N 1
ATOM 9364 C CA . PRO E 1 99 ? 2.129 24.318 26.121 1.00 55.75 83 PRO E CA 1
ATOM 9365 C C . PRO E 1 99 ? 1.439 24.102 27.471 1.00 56.82 83 PRO E C 1
ATOM 9366 O O . PRO E 1 99 ? 1.014 25.063 28.119 1.00 55.88 83 PRO E O 1
ATOM 9370 N N . PRO E 1 100 ? 1.275 22.839 27.928 1.00 58.10 84 PRO E N 1
ATOM 9371 C CA . PRO E 1 100 ? 0.656 22.561 29.225 1.00 59.09 84 PRO E CA 1
ATOM 9372 C C . PRO E 1 100 ? 1.439 23.203 30.375 1.00 59.12 84 PRO E C 1
ATOM 9373 O O . PRO E 1 100 ? 2.660 23.324 30.255 1.00 58.26 84 PRO E O 1
ATOM 9377 N N . VAL E 1 101 ? 0.735 23.597 31.439 1.00 62.13 85 VAL E N 1
ATOM 9378 C CA . VAL E 1 101 ? 1.378 23.992 32.730 1.00 64.85 85 VAL E CA 1
ATOM 9379 C C . VAL E 1 101 ? 0.967 22.983 33.813 1.00 67.03 85 VAL E C 1
ATOM 9380 O O . VAL E 1 101 ? 0.676 23.397 34.945 1.00 70.25 85 VAL E O 1
ATOM 9384 N N . ARG E 1 102 ? 0.955 21.696 33.476 1.00 67.35 86 ARG E N 1
ATOM 9385 C CA . ARG E 1 102 ? 0.952 20.577 34.455 1.00 69.44 86 ARG E CA 1
ATOM 9386 C C . ARG E 1 102 ? 2.350 20.477 35.066 1.00 70.08 86 ARG E C 1
ATOM 9387 O O . ARG E 1 102 ? 3.319 20.655 34.309 1.00 67.33 86 ARG E O 1
ATOM 9395 N N . GLU E 1 103 ? 2.455 20.162 36.360 1.00 71.46 87 GLU E N 1
ATOM 9396 C CA . GLU E 1 103 ? 3.754 19.990 37.065 1.00 73.85 87 GLU E CA 1
ATOM 9397 C C . GLU E 1 103 ? 4.666 19.067 36.248 1.00 70.47 87 GLU E C 1
ATOM 9398 O O . GLU E 1 103 ? 5.861 19.377 36.111 1.00 69.37 87 GLU E O 1
ATOM 9404 N N . SER E 1 104 ? 4.132 17.959 35.726 1.00 68.85 88 SER E N 1
ATOM 9405 C CA . SER E 1 104 ? 4.926 16.899 35.057 1.00 68.27 88 SER E CA 1
ATOM 9406 C C . SER E 1 104 ? 5.561 17.426 33.756 1.00 66.08 88 SER E C 1
ATOM 9407 O O . SER E 1 104 ? 6.495 16.770 33.263 1.00 65.30 88 SER E O 1
ATOM 9410 N N . LEU E 1 105 ? 5.099 18.563 33.206 1.00 63.45 89 LEU E N 1
ATOM 9411 C CA . LEU E 1 105 ? 5.637 19.125 31.933 1.00 61.62 89 LEU E CA 1
ATOM 9412 C C . LEU E 1 105 ? 6.256 20.514 32.149 1.00 60.63 89 LEU E C 1
ATOM 9413 O O . LEU E 1 105 ? 6.550 21.196 31.144 1.00 57.81 89 LEU E O 1
ATOM 9418 N N . LEU E 1 106 ? 6.470 20.917 33.403 1.00 61.29 90 LEU E N 1
ATOM 9419 C CA . LEU E 1 106 ? 7.149 22.198 33.741 1.00 60.33 90 LEU E CA 1
ATOM 9420 C C . LEU E 1 106 ? 8.566 21.893 34.207 1.00 61.46 90 LEU E C 1
ATOM 9421 O O . LEU E 1 106 ? 8.725 21.412 35.336 1.00 62.37 90 LEU E O 1
ATOM 9426 N N . PHE E 1 107 ? 9.551 22.103 33.341 1.00 61.38 91 PHE E N 1
ATOM 9427 C CA . PHE E 1 107 ? 10.956 21.646 33.541 1.00 63.65 91 PHE E CA 1
ATOM 9428 C C . PHE E 1 107 ? 11.842 22.816 33.944 1.00 62.86 91 PHE E C 1
ATOM 9429 O O . PHE E 1 107 ? 11.856 23.823 33.253 1.00 60.58 91 PHE E O 1
ATOM 9437 N N . PRO E 1 108 ? 12.583 22.738 35.068 1.00 65.23 92 PRO E N 1
ATOM 9438 C CA . PRO E 1 108 ? 13.537 23.789 35.432 1.00 66.32 92 PRO E CA 1
ATOM 9439 C C . PRO E 1 108 ? 14.527 24.161 34.317 1.00 65.65 92 PRO E C 1
ATOM 9440 O O . PRO E 1 108 ? 14.856 25.333 34.194 1.00 62.75 92 PRO E O 1
ATOM 9444 N N . ASP E 1 109 ? 14.969 23.193 33.516 1.00 65.67 93 ASP E N 1
ATOM 9445 C CA . ASP E 1 109 ? 15.994 23.435 32.457 1.00 66.14 93 ASP E CA 1
ATOM 9446 C C . ASP E 1 109 ? 15.363 24.177 31.271 1.00 63.04 93 ASP E C 1
ATOM 9447 O O . ASP E 1 109 ? 16.128 24.657 30.425 1.00 63.80 93 ASP E O 1
ATOM 9452 N N . VAL E 1 110 ? 14.022 24.228 31.193 1.00 61.47 94 VAL E N 1
ATOM 9453 C CA . VAL E 1 110 ? 13.272 25.011 30.171 1.00 59.33 94 VAL E CA 1
ATOM 9454 C C . VAL E 1 110 ? 12.871 26.375 30.745 1.00 58.61 94 VAL E C 1
ATOM 9455 O O . VAL E 1 110 ? 13.233 27.395 30.114 1.00 56.94 94 VAL E O 1
ATOM 9459 N N . LEU E 1 111 ? 12.150 26.413 31.878 1.00 58.49 95 LEU E N 1
ATOM 9460 C CA . LEU E 1 111 ? 11.617 27.680 32.465 1.00 58.99 95 LEU E CA 1
ATOM 9461 C C . LEU E 1 111 ? 12.749 28.525 33.062 1.00 59.72 95 LEU E C 1
ATOM 9462 O O . LEU E 1 111 ? 12.658 29.755 33.004 1.00 58.43 95 LEU E O 1
ATOM 9467 N N . LEU E 1 112 ? 13.737 27.879 33.692 1.00 60.68 96 LEU E N 1
ATOM 9468 C CA . LEU E 1 112 ? 14.802 28.560 34.475 1.00 62.02 96 LEU E CA 1
ATOM 9469 C C . LEU E 1 112 ? 16.177 28.112 33.975 1.00 62.36 96 LEU E C 1
ATOM 9470 O O . LEU E 1 112 ? 17.011 27.733 34.788 1.00 65.08 96 LEU E O 1
ATOM 9475 N N . ASN E 1 113 ? 16.409 28.187 32.668 1.00 61.84 97 ASN E N 1
ATOM 9476 C CA . ASN E 1 113 ? 17.671 27.690 32.065 1.00 62.78 97 ASN E CA 1
ATOM 9477 C C . ASN E 1 113 ? 18.841 28.547 32.539 1.00 64.73 97 ASN E C 1
ATOM 9478 O O . ASN E 1 113 ? 18.823 29.761 32.387 1.00 64.21 97 ASN E O 1
ATOM 9483 N N . PRO E 1 114 ? 19.903 27.949 33.117 1.00 65.99 98 PRO E N 1
ATOM 9484 C CA . PRO E 1 114 ? 21.004 28.732 33.672 1.00 66.85 98 PRO E CA 1
ATOM 9485 C C . PRO E 1 114 ? 21.775 29.526 32.607 1.00 65.63 98 PRO E C 1
ATOM 9486 O O . PRO E 1 114 ? 22.179 30.616 32.898 1.00 66.59 98 PRO E O 1
ATOM 9490 N N . VAL E 1 115 ? 21.932 29.002 31.391 1.00 64.17 99 VAL E N 1
ATOM 9491 C CA . VAL E 1 115 ? 22.670 29.733 30.320 1.00 63.29 99 VAL E CA 1
ATOM 9492 C C . VAL E 1 115 ? 21.783 30.870 29.793 1.00 61.30 99 VAL E C 1
ATOM 9493 O O . VAL E 1 115 ? 22.299 31.996 29.601 1.00 61.91 99 VAL E O 1
ATOM 9497 N N . VAL E 1 116 ? 20.499 30.603 29.559 1.00 59.13 100 VAL E N 1
ATOM 9498 C CA . VAL E 1 116 ? 19.539 31.653 29.106 1.00 57.00 100 VAL E CA 1
ATOM 9499 C C . VAL E 1 116 ? 19.614 32.837 30.088 1.00 57.88 100 VAL E C 1
ATOM 9500 O O . VAL E 1 116 ? 19.826 33.977 29.631 1.00 55.76 100 VAL E O 1
ATOM 9504 N N . TYR E 1 117 ? 19.446 32.577 31.385 1.00 58.94 101 TYR E N 1
ATOM 9505 C CA . TYR E 1 117 ? 19.371 33.646 32.415 1.00 60.62 101 TYR E CA 1
ATOM 9506 C C . TYR E 1 117 ? 20.745 34.307 32.583 1.00 61.83 101 TYR E C 1
ATOM 9507 O O . TYR E 1 117 ? 20.794 35.507 32.875 1.00 61.32 101 TYR E O 1
ATOM 9516 N N . GLN E 1 118 ? 21.842 33.566 32.391 1.00 63.86 102 GLN E N 1
ATOM 9517 C CA . GLN E 1 118 ? 23.190 34.195 32.416 1.00 65.74 102 GLN E CA 1
ATOM 9518 C C . GLN E 1 118 ? 23.213 35.303 31.353 1.00 63.58 102 GLN E C 1
ATOM 9519 O O . GLN E 1 118 ? 23.667 36.421 31.643 1.00 62.63 102 GLN E O 1
ATOM 9525 N N . ILE E 1 119 ? 22.686 35.017 30.158 1.00 64.11 103 ILE E N 1
ATOM 9526 C CA . ILE E 1 119 ? 22.684 35.992 29.031 1.00 63.43 103 ILE E CA 1
ATOM 9527 C C . ILE E 1 119 ? 21.683 37.113 29.333 1.00 62.98 103 ILE E C 1
ATOM 9528 O O . ILE E 1 119 ? 22.068 38.299 29.204 1.00 63.57 103 ILE E O 1
ATOM 9533 N N . THR E 1 120 ? 20.446 36.783 29.720 1.00 62.28 104 THR E N 1
ATOM 9534 C CA . THR E 1 120 ? 19.379 37.807 29.897 1.00 61.35 104 THR E CA 1
ATOM 9535 C C . THR E 1 120 ? 19.733 38.673 31.116 1.00 62.77 104 THR E C 1
ATOM 9536 O O . THR E 1 120 ? 19.494 39.883 31.029 1.00 62.10 104 THR E O 1
ATOM 9540 N N . HIS E 1 121 ? 20.339 38.122 32.180 1.00 65.03 105 HIS E N 1
ATOM 9541 C CA . HIS E 1 121 ? 20.828 38.918 33.343 1.00 66.67 105 HIS E CA 1
ATOM 9542 C C . HIS E 1 121 ? 21.860 39.947 32.867 1.00 67.28 105 HIS E C 1
ATOM 9543 O O . HIS E 1 121 ? 21.764 41.109 33.300 1.00 65.68 105 HIS E O 1
ATOM 9550 N N . ALA E 1 122 ? 22.791 39.545 31.999 1.00 67.85 106 ALA E N 1
ATOM 9551 C CA . ALA E 1 122 ? 23.867 40.422 31.478 1.00 68.18 106 ALA E CA 1
ATOM 9552 C C . ALA E 1 122 ? 23.269 41.535 30.596 1.00 66.07 106 ALA E C 1
ATOM 9553 O O . ALA E 1 122 ? 23.781 42.657 30.649 1.00 65.82 106 ALA E O 1
ATOM 9555 N N . VAL E 1 123 ? 22.219 41.253 29.823 1.00 63.10 107 VAL E N 1
ATOM 9556 C CA . VAL E 1 123 ? 21.622 42.254 28.886 1.00 61.97 107 VAL E CA 1
ATOM 9557 C C . VAL E 1 123 ? 20.589 43.113 29.625 1.00 61.17 107 VAL E C 1
ATOM 9558 O O . VAL E 1 123 ? 20.595 44.325 29.420 1.00 62.03 107 VAL E O 1
ATOM 9562 N N . LEU E 1 124 ? 19.690 42.497 30.393 1.00 60.75 108 LEU E N 1
ATOM 9563 C CA . LEU E 1 124 ? 18.463 43.156 30.919 1.00 59.40 108 LEU E CA 1
ATOM 9564 C C . LEU E 1 124 ? 18.591 43.464 32.411 1.00 61.25 108 LEU E C 1
ATOM 9565 O O . LEU E 1 124 ? 17.708 44.177 32.899 1.00 62.64 108 LEU E O 1
ATOM 9570 N N . GLY E 1 125 ? 19.609 42.941 33.114 1.00 62.77 109 GLY E N 1
ATOM 9571 C CA . GLY E 1 125 ? 19.812 43.142 34.566 1.00 64.06 109 GLY E CA 1
ATOM 9572 C C . GLY E 1 125 ? 19.331 41.948 35.380 1.00 64.86 109 GLY E C 1
ATOM 9573 O O . GLY E 1 125 ? 18.542 41.133 34.852 1.00 62.59 109 GLY E O 1
ATOM 9574 N N . ALA E 1 126 ? 19.781 41.853 36.629 1.00 65.48 110 ALA E N 1
ATOM 9575 C CA . ALA E 1 126 ? 19.571 40.718 37.561 1.00 67.76 110 ALA E CA 1
ATOM 9576 C C . ALA E 1 126 ? 18.079 40.566 37.885 1.00 67.62 110 ALA E C 1
ATOM 9577 O O . ALA E 1 126 ? 17.677 39.474 38.331 1.00 67.59 110 ALA E O 1
ATOM 9579 N N . ASP E 1 127 ? 17.292 41.625 37.691 1.00 67.68 111 ASP E N 1
ATOM 9580 C CA . ASP E 1 127 ? 15.845 41.666 38.033 1.00 69.97 111 ASP E CA 1
ATOM 9581 C C . ASP E 1 127 ? 14.994 41.384 36.786 1.00 66.41 111 ASP E C 1
ATOM 9582 O O . ASP E 1 127 ? 13.772 41.472 36.899 1.00 68.02 111 ASP E O 1
ATOM 9587 N N . ALA E 1 128 ? 15.602 41.025 35.657 1.00 63.10 112 ALA E N 1
ATOM 9588 C CA . ALA E 1 128 ? 14.877 40.630 34.424 1.00 60.92 112 ALA E CA 1
ATOM 9589 C C . ALA E 1 128 ? 14.033 39.389 34.733 1.00 60.47 112 ALA E C 1
ATOM 9590 O O . ALA E 1 128 ? 14.415 38.601 35.635 1.00 60.91 112 ALA E O 1
ATOM 9592 N N . ARG E 1 129 ? 12.882 39.251 34.087 1.00 56.14 113 ARG E N 1
ATOM 9593 C CA . ARG E 1 129 ? 11.906 38.198 34.458 1.00 56.99 113 ARG E CA 1
ATOM 9594 C C . ARG E 1 129 ? 11.276 37.620 33.197 1.00 54.63 113 ARG E C 1
ATOM 9595 O O . ARG E 1 129 ? 10.959 38.385 32.272 1.00 53.10 113 ARG E O 1
ATOM 9603 N N . ASN E 1 130 ? 11.070 36.308 33.198 1.00 54.22 114 ASN E N 1
ATOM 9604 C CA . ASN E 1 130 ? 10.251 35.638 32.172 1.00 53.09 114 ASN E CA 1
ATOM 9605 C C . ASN E 1 130 ? 8.782 35.992 32.428 1.00 52.03 114 ASN E C 1
ATOM 9606 O O . ASN E 1 130 ? 8.317 35.822 33.582 1.00 52.34 114 ASN E O 1
ATOM 9611 N N . ALA E 1 131 ? 8.059 36.461 31.405 1.00 50.33 115 ALA E N 1
ATOM 9612 C CA . ALA E 1 131 ? 6.621 36.785 31.551 1.00 50.66 115 ALA E CA 1
ATOM 9613 C C . ALA E 1 131 ? 5.788 36.153 30.437 1.00 49.42 115 ALA E C 1
ATOM 9614 O O . ALA E 1 131 ? 4.625 36.534 30.316 1.00 49.84 115 ALA E O 1
ATOM 9616 N N . VAL E 1 132 ? 6.352 35.218 29.678 1.00 49.32 116 VAL E N 1
ATOM 9617 C CA . VAL E 1 132 ? 5.627 34.501 28.586 1.00 49.27 116 VAL E CA 1
ATOM 9618 C C . VAL E 1 132 ? 5.962 33.010 28.681 1.00 49.49 116 VAL E C 1
ATOM 9619 O O . VAL E 1 132 ? 7.153 32.662 28.852 1.00 49.13 116 VAL E O 1
ATOM 9623 N N . TYR E 1 133 ? 4.931 32.171 28.595 1.00 50.15 117 TYR E N 1
ATOM 9624 C CA . TYR E 1 133 ? 5.063 30.705 28.448 1.00 49.93 117 TYR E CA 1
ATOM 9625 C C . TYR E 1 133 ? 3.987 30.258 27.468 1.00 49.67 117 TYR E C 1
ATOM 9626 O O . TYR E 1 133 ? 2.865 29.875 27.856 1.00 49.96 117 TYR E O 1
ATOM 9635 N N . SER E 1 134 ? 4.324 30.387 26.190 1.00 49.01 118 SER E N 1
ATOM 9636 C CA . SER E 1 134 ? 3.370 30.243 25.074 1.00 49.05 118 SER E CA 1
ATOM 9637 C C . SER E 1 134 ? 3.976 29.359 23.987 1.00 47.70 118 SER E C 1
ATOM 9638 O O . SER E 1 134 ? 4.986 28.673 24.268 1.00 46.49 118 SER E O 1
ATOM 9641 N N . GLY E 1 135 ? 3.338 29.330 22.823 1.00 48.07 119 GLY E N 1
ATOM 9642 C CA . GLY E 1 135 ? 3.853 28.494 21.729 1.00 48.57 119 GLY E CA 1
ATOM 9643 C C . GLY E 1 135 ? 3.133 28.792 20.438 1.00 48.76 119 GLY E C 1
ATOM 9644 O O . GLY E 1 135 ? 2.082 29.517 20.468 1.00 47.00 119 GLY E O 1
ATOM 9645 N N . ASN E 1 136 ? 3.694 28.263 19.349 1.00 50.04 120 ASN E N 1
ATOM 9646 C CA . ASN E 1 136 ? 3.243 28.488 17.951 1.00 50.15 120 ASN E CA 1
ATOM 9647 C C . ASN E 1 136 ? 3.268 27.099 17.304 1.00 50.25 120 ASN E C 1
ATOM 9648 O O . ASN E 1 136 ? 4.307 26.400 17.446 1.00 48.87 120 ASN E O 1
ATOM 9653 N N . MET E 1 137 ? 2.140 26.658 16.746 1.00 48.72 121 MET E N 1
ATOM 9654 C CA . MET E 1 137 ? 2.051 25.389 15.997 1.00 48.70 121 MET E CA 1
ATOM 9655 C C . MET E 1 137 ? 1.892 25.763 14.517 1.00 45.92 121 MET E C 1
ATOM 9656 O O . MET E 1 137 ? 0.841 26.305 14.136 1.00 44.78 121 MET E O 1
ATOM 9661 N N . ASN E 1 138 ? 2.970 25.624 13.751 1.00 44.57 122 ASN E N 1
ATOM 9662 C CA . ASN E 1 138 ? 3.028 25.965 12.314 1.00 43.49 122 ASN E CA 1
ATOM 9663 C C . ASN E 1 138 ? 2.560 24.730 11.529 1.00 42.34 122 ASN E C 1
ATOM 9664 O O . ASN E 1 138 ? 3.307 23.726 11.486 1.00 41.55 122 ASN E O 1
ATOM 9669 N N . LEU E 1 139 ? 1.340 24.774 10.989 1.00 41.51 123 LEU E N 1
ATOM 9670 C CA . LEU E 1 139 ? 0.681 23.588 10.361 1.00 42.37 123 LEU E CA 1
ATOM 9671 C C . LEU E 1 139 ? 1.136 23.414 8.917 1.00 42.57 123 LEU E C 1
ATOM 9672 O O . LEU E 1 139 ? 1.426 24.392 8.217 1.00 41.56 123 LEU E O 1
ATOM 9677 N N . PRO E 1 140 ? 1.137 22.168 8.382 1.00 43.09 124 PRO E N 1
ATOM 9678 C CA . PRO E 1 140 ? 1.323 21.951 6.950 1.00 42.95 124 PRO E CA 1
ATOM 9679 C C . PRO E 1 140 ? 0.387 22.811 6.074 1.00 42.27 124 PRO E C 1
ATOM 9680 O O . PRO E 1 140 ? -0.794 22.871 6.343 1.00 42.26 124 PRO E O 1
ATOM 9684 N N . GLY E 1 141 ? 0.959 23.484 5.080 1.00 40.72 125 GLY E N 1
ATOM 9685 C CA . GLY E 1 141 ? 0.253 24.384 4.150 1.00 42.32 125 GLY E CA 1
ATOM 9686 C C . GLY E 1 141 ? 0.010 25.769 4.730 1.00 41.14 125 GLY E C 1
ATOM 9687 O O . GLY E 1 141 ? -0.831 26.509 4.182 1.00 41.64 125 GLY E O 1
ATOM 9688 N N . SER E 1 142 ? 0.700 26.135 5.806 1.00 40.58 126 SER E N 1
ATOM 9689 C CA . SER E 1 142 ? 0.560 27.469 6.434 1.00 40.16 126 SER E CA 1
ATOM 9690 C C . SER E 1 142 ? 0.977 28.550 5.440 1.00 39.87 126 SER E C 1
ATOM 9691 O O . SER E 1 142 ? 1.778 28.254 4.545 1.00 39.18 126 SER E O 1
ATOM 9694 N N . HIS E 1 143 ? 0.491 29.771 5.645 1.00 40.73 127 HIS E N 1
ATOM 9695 C CA . HIS E 1 143 ? 0.741 30.952 4.775 1.00 41.51 127 HIS E CA 1
ATOM 9696 C C . HIS E 1 143 ? 1.966 31.719 5.272 1.00 41.89 127 HIS E C 1
ATOM 9697 O O . HIS E 1 143 ? 2.529 31.346 6.313 1.00 41.78 127 HIS E O 1
ATOM 9704 N N . GLU E 1 144 ? 2.368 32.745 4.532 1.00 40.98 128 GLU E N 1
ATOM 9705 C CA . GLU E 1 144 ? 3.509 33.626 4.855 1.00 42.34 128 GLU E CA 1
ATOM 9706 C C . GLU E 1 144 ? 3.001 34.734 5.784 1.00 40.21 128 GLU E C 1
ATOM 9707 O O . GLU E 1 144 ? 2.070 35.446 5.407 1.00 38.75 128 GLU E O 1
ATOM 9713 N N . GLN E 1 145 ? 3.580 34.893 6.969 1.00 40.14 129 GLN E N 1
ATOM 9714 C CA . GLN E 1 145 ? 3.262 36.045 7.855 1.00 39.75 129 GLN E CA 1
ATOM 9715 C C . GLN E 1 145 ? 3.863 37.314 7.262 1.00 39.35 129 GLN E C 1
ATOM 9716 O O . GLN E 1 145 ? 4.885 37.261 6.591 1.00 39.18 129 GLN E O 1
ATOM 9722 N N . PRO E 1 146 ? 3.294 38.506 7.539 1.00 39.14 130 PRO E N 1
ATOM 9723 C CA . PRO E 1 146 ? 3.990 39.752 7.249 1.00 39.84 130 PRO E CA 1
ATOM 9724 C C . PRO E 1 146 ? 5.210 39.893 8.174 1.00 39.04 130 PRO E C 1
ATOM 9725 O O . PRO E 1 146 ? 5.210 39.311 9.248 1.00 38.87 130 PRO E O 1
ATOM 9729 N N . VAL E 1 147 ? 6.248 40.597 7.728 1.00 39.14 131 VAL E N 1
ATOM 9730 C CA . VAL E 1 147 ? 7.448 40.866 8.566 1.00 39.89 131 VAL E CA 1
ATOM 9731 C C . VAL E 1 147 ? 7.004 41.826 9.679 1.00 38.37 131 VAL E C 1
ATOM 9732 O O . VAL E 1 147 ? 6.361 42.844 9.400 1.00 36.67 131 VAL E O 1
ATOM 9736 N N . HIS E 1 148 ? 7.296 41.467 10.923 1.00 39.01 132 HIS E N 1
ATOM 9737 C CA . HIS E 1 148 ? 6.851 42.236 12.117 1.00 38.57 132 HIS E CA 1
ATOM 9738 C C . HIS E 1 148 ? 7.892 42.112 13.215 1.00 38.79 132 HIS E C 1
ATOM 9739 O O . HIS E 1 148 ? 8.798 41.278 13.079 1.00 38.78 132 HIS E O 1
ATOM 9746 N N . LEU E 1 149 ? 7.731 42.918 14.263 1.00 39.90 133 LEU E N 1
ATOM 9747 C CA . LEU E 1 149 ? 8.434 42.687 15.557 1.00 40.86 133 LEU E CA 1
ATOM 9748 C C . LEU E 1 149 ? 7.384 42.226 16.571 1.00 41.02 133 LEU E C 1
ATOM 9749 O O . LEU E 1 149 ? 6.220 42.581 16.430 1.00 41.34 133 LEU E O 1
ATOM 9754 N N . ASP E 1 150 ? 7.781 41.357 17.497 1.00 42.55 134 ASP E N 1
ATOM 9755 C CA . ASP E 1 150 ? 6.906 40.835 18.581 1.00 43.04 134 ASP E CA 1
ATOM 9756 C C . ASP E 1 150 ? 6.730 41.916 19.658 1.00 43.46 134 ASP E C 1
ATOM 9757 O O . ASP E 1 150 ? 5.668 41.958 20.252 1.00 42.06 134 ASP E O 1
ATOM 9762 N N . GLU E 1 151 ? 7.720 42.770 19.865 1.00 44.35 135 GLU E N 1
ATOM 9763 C CA . GLU E 1 151 ? 7.671 43.824 20.919 1.00 47.12 135 GLU E CA 1
ATOM 9764 C C . GLU E 1 151 ? 8.160 45.125 20.310 1.00 45.63 135 GLU E C 1
ATOM 9765 O O . GLU E 1 151 ? 9.185 45.144 19.626 1.00 44.54 135 GLU E O 1
ATOM 9771 N N . PRO E 1 152 ? 7.429 46.241 20.497 1.00 46.92 136 PRO E N 1
ATOM 9772 C CA . PRO E 1 152 ? 7.790 47.504 19.849 1.00 46.73 136 PRO E CA 1
ATOM 9773 C C . PRO E 1 152 ? 8.963 48.233 20.529 1.00 47.16 136 PRO E C 1
ATOM 9774 O O . PRO E 1 152 ? 9.303 47.933 21.684 1.00 46.49 136 PRO E O 1
ATOM 9778 N N . HIS E 1 153 ? 9.575 49.164 19.798 1.00 46.05 137 HIS E N 1
ATOM 9779 C CA . HIS E 1 153 ? 10.439 50.216 20.385 1.00 47.07 137 HIS E CA 1
ATOM 9780 C C . HIS E 1 153 ? 9.525 51.065 21.285 1.00 48.06 137 HIS E C 1
ATOM 9781 O O . HIS E 1 153 ? 8.312 51.131 20.982 1.00 47.95 137 HIS E O 1
ATOM 9788 N N . LEU E 1 154 ? 10.061 51.659 22.347 1.00 49.16 138 LEU E N 1
ATOM 9789 C CA . LEU E 1 154 ? 9.231 52.269 23.423 1.00 50.70 138 LEU E CA 1
ATOM 9790 C C . LEU E 1 154 ? 8.769 53.681 23.027 1.00 50.44 138 LEU E C 1
ATOM 9791 O O . LEU E 1 154 ? 7.751 54.135 23.572 1.00 51.60 138 LEU E O 1
ATOM 9796 N N . TRP E 1 155 ? 9.493 54.344 22.127 1.00 49.81 139 TRP E N 1
ATOM 9797 C CA . TRP E 1 155 ? 9.136 55.660 21.539 1.00 51.05 139 TRP E CA 1
ATOM 9798 C C . TRP E 1 155 ? 9.544 55.626 20.073 1.00 51.87 139 TRP E C 1
ATOM 9799 O O . TRP E 1 155 ? 10.591 55.063 19.746 1.00 51.18 139 TRP E O 1
ATOM 9810 N N . PRO E 1 156 ? 8.790 56.287 19.166 1.00 53.49 140 PRO E N 1
ATOM 9811 C CA . PRO E 1 156 ? 9.181 56.363 17.762 1.00 53.15 140 PRO E CA 1
ATOM 9812 C C . PRO E 1 156 ? 10.411 57.275 17.610 1.00 53.65 140 PRO E C 1
ATOM 9813 O O . PRO E 1 156 ? 10.554 58.212 18.369 1.00 52.41 140 PRO E O 1
ATOM 9817 N N . GLY E 1 157 ? 11.295 56.938 16.677 1.00 52.95 141 GLY E N 1
ATOM 9818 C CA . GLY E 1 157 ? 12.417 57.797 16.254 1.00 54.11 141 GLY E CA 1
ATOM 9819 C C . GLY E 1 157 ? 13.530 57.845 17.273 1.00 55.95 141 GLY E C 1
ATOM 9820 O O . GLY E 1 157 ? 14.357 58.765 17.168 1.00 58.90 141 GLY E O 1
ATOM 9821 N N . ILE E 1 158 ? 13.571 56.909 18.229 1.00 55.77 142 ILE E N 1
ATOM 9822 C CA . ILE E 1 158 ? 14.577 56.899 19.335 1.00 56.11 142 ILE E CA 1
ATOM 9823 C C . ILE E 1 158 ? 15.366 55.591 19.277 1.00 54.69 142 ILE E C 1
ATOM 9824 O O . ILE E 1 158 ? 14.736 54.521 19.161 1.00 54.49 142 ILE E O 1
ATOM 9829 N N . SER E 1 159 ? 16.689 55.678 19.384 1.00 54.74 143 SER E N 1
ATOM 9830 C CA . SER E 1 159 ? 17.586 54.517 19.586 1.00 55.00 143 SER E CA 1
ATOM 9831 C C . SER E 1 159 ? 17.697 54.234 21.085 1.00 54.10 143 SER E C 1
ATOM 9832 O O . SER E 1 159 ? 18.162 55.116 21.797 1.00 53.66 143 SER E O 1
ATOM 9835 N N . HIS E 1 160 ? 17.281 53.047 21.533 1.00 51.59 144 HIS E N 1
ATOM 9836 C CA . HIS E 1 160 ? 17.436 52.620 22.940 1.00 51.59 144 HIS E CA 1
ATOM 9837 C C . HIS E 1 160 ? 17.850 51.157 22.970 1.00 50.68 144 HIS E C 1
ATOM 9838 O O . HIS E 1 160 ? 17.663 50.430 21.992 1.00 48.16 144 HIS E O 1
ATOM 9845 N N . PRO E 1 161 ? 18.449 50.699 24.083 1.00 50.90 145 PRO E N 1
ATOM 9846 C CA . PRO E 1 161 ? 18.833 49.301 24.232 1.00 51.05 145 PRO E CA 1
ATOM 9847 C C . PRO E 1 161 ? 17.629 48.378 24.385 1.00 49.97 145 PRO E C 1
ATOM 9848 O O . PRO E 1 161 ? 16.490 48.821 24.561 1.00 48.75 145 PRO E O 1
ATOM 9852 N N . PRO E 1 162 ? 17.869 47.047 24.350 1.00 50.62 146 PRO E N 1
ATOM 9853 C CA . PRO E 1 162 ? 16.799 46.069 24.509 1.00 49.54 146 PRO E CA 1
ATOM 9854 C C . PRO E 1 162 ? 16.109 46.207 25.870 1.00 50.62 146 PRO E C 1
ATOM 9855 O O . PRO E 1 162 ? 16.764 46.573 26.835 1.00 50.96 146 PRO E O 1
ATOM 9859 N N . TYR E 1 163 ? 14.812 45.927 25.930 1.00 49.22 147 TYR E N 1
ATOM 9860 C CA . TYR E 1 163 ? 14.095 45.756 27.219 1.00 50.55 147 TYR E CA 1
ATOM 9861 C C . TYR E 1 163 ? 13.464 44.367 27.282 1.00 50.61 147 TYR E C 1
ATOM 9862 O O . TYR E 1 163 ? 12.834 44.035 28.289 1.00 50.56 147 TYR E O 1
ATOM 9871 N N . CYS E 1 164 ? 13.615 43.570 26.227 1.00 50.56 148 CYS E N 1
ATOM 9872 C CA . CYS E 1 164 ? 13.058 42.206 26.203 1.00 50.53 148 CYS E CA 1
ATOM 9873 C C . CYS E 1 164 ? 13.861 4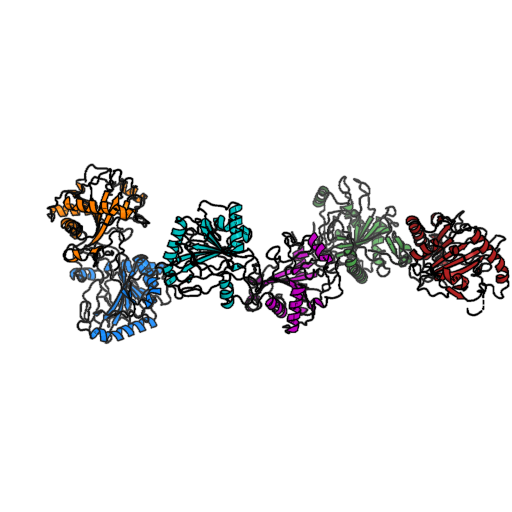1.325 25.247 1.00 50.19 148 CYS E C 1
ATOM 9874 O O . CYS E 1 164 ? 14.389 41.819 24.227 1.00 50.01 148 CYS E O 1
ATOM 9877 N N . LEU E 1 165 ? 13.950 40.052 25.611 1.00 51.24 149 LEU E N 1
ATOM 9878 C CA . LEU E 1 165 ? 14.604 39.001 24.803 1.00 51.10 149 LEU E CA 1
ATOM 9879 C C . LEU E 1 165 ? 13.630 37.837 24.681 1.00 50.20 149 LEU E C 1
ATOM 9880 O O . LEU E 1 165 ? 13.227 37.269 25.713 1.00 50.42 149 LEU E O 1
ATOM 9885 N N . CYS E 1 166 ? 13.262 37.517 23.450 1.00 48.73 150 CYS E N 1
ATOM 9886 C CA . CYS E 1 166 ? 12.473 36.307 23.119 1.00 49.46 150 CYS E CA 1
ATOM 9887 C C . CYS E 1 166 ? 13.391 35.096 23.250 1.00 49.72 150 CYS E C 1
ATOM 9888 O O . CYS E 1 166 ? 14.566 35.175 22.832 1.00 49.75 150 CYS E O 1
ATOM 9891 N N . VAL E 1 167 ? 12.878 34.053 23.886 1.00 51.93 151 VAL E N 1
ATOM 9892 C CA . VAL E 1 167 ? 13.592 32.762 24.072 1.00 54.06 151 VAL E CA 1
ATOM 9893 C C . VAL E 1 167 ? 12.727 31.706 23.383 1.00 53.25 151 VAL E C 1
ATOM 9894 O O . VAL E 1 167 ? 11.650 31.360 23.924 1.00 54.38 151 VAL E O 1
ATOM 9898 N N . ASP E 1 168 ? 13.148 31.288 22.186 1.00 52.62 152 ASP E N 1
ATOM 9899 C CA . ASP E 1 168 ? 12.394 30.373 21.287 1.00 50.81 152 ASP E CA 1
ATOM 9900 C C . ASP E 1 168 ? 13.008 28.971 21.414 1.00 49.68 152 ASP E C 1
ATOM 9901 O O . ASP E 1 168 ? 14.249 28.835 21.276 1.00 49.20 152 ASP E O 1
ATOM 9906 N N . VAL E 1 169 ? 12.165 27.973 21.684 1.00 48.60 153 VAL E N 1
ATOM 9907 C CA . VAL E 1 169 ? 12.590 26.558 21.872 1.00 49.79 153 VAL E CA 1
ATOM 9908 C C . VAL E 1 169 ? 11.878 25.705 20.826 1.00 48.62 153 VAL E C 1
ATOM 9909 O O . VAL E 1 169 ? 10.725 25.317 21.007 1.00 47.26 153 VAL E O 1
ATOM 9913 N N . PRO E 1 170 ? 12.539 25.392 19.695 1.00 49.94 154 PRO E N 1
ATOM 9914 C CA . PRO E 1 170 ? 11.959 24.488 18.714 1.00 49.54 154 PRO E CA 1
ATOM 9915 C C . PRO E 1 170 ? 11.773 23.103 19.345 1.00 49.72 154 PRO E C 1
ATOM 9916 O O . PRO E 1 170 ? 12.644 22.664 20.078 1.00 50.77 154 PRO E O 1
ATOM 9920 N N . LEU E 1 171 ? 10.629 22.464 19.102 1.00 49.56 155 LEU E N 1
ATOM 9921 C CA . LEU E 1 171 ? 10.313 21.148 19.721 1.00 51.23 155 LEU E CA 1
ATOM 9922 C C . LEU E 1 171 ? 10.463 20.016 18.697 1.00 51.46 155 LEU E C 1
ATOM 9923 O O . LEU E 1 171 ? 10.222 18.857 19.094 1.00 51.84 155 LEU E O 1
ATOM 9928 N N . ILE E 1 172 ? 10.853 20.337 17.459 1.00 50.95 156 ILE E N 1
ATOM 9929 C CA . ILE E 1 172 ? 11.362 19.372 16.432 1.00 52.74 156 ILE E CA 1
ATOM 9930 C C . ILE E 1 172 ? 12.515 20.063 15.706 1.00 53.24 156 ILE E C 1
ATOM 9931 O O . ILE E 1 172 ? 12.630 21.295 15.859 1.00 51.96 156 ILE E O 1
ATOM 9936 N N . ASP E 1 173 ? 13.292 19.326 14.914 1.00 53.09 157 ASP E N 1
ATOM 9937 C CA . ASP E 1 173 ? 14.281 19.942 13.988 1.00 53.84 157 ASP E CA 1
ATOM 9938 C C . ASP E 1 173 ? 13.531 20.923 13.084 1.00 52.12 157 ASP E C 1
ATOM 9939 O O . ASP E 1 173 ? 12.547 20.512 12.473 1.00 50.43 157 ASP E O 1
ATOM 9944 N N . PHE E 1 174 ? 13.949 22.184 13.079 1.00 52.08 158 PHE E N 1
ATOM 9945 C CA . PHE E 1 174 ? 13.454 23.221 12.144 1.00 51.82 158 PHE E CA 1
ATOM 9946 C C . PHE E 1 174 ? 14.285 23.130 10.867 1.00 52.19 158 PHE E C 1
ATOM 9947 O O . PHE E 1 174 ? 15.508 23.073 10.966 1.00 51.50 158 PHE E O 1
ATOM 9955 N N . THR E 1 175 ? 13.627 23.114 9.710 1.00 52.52 159 THR E N 1
ATOM 9956 C CA . THR E 1 175 ? 14.286 23.057 8.382 1.00 53.58 159 THR E CA 1
ATOM 9957 C C . THR E 1 175 ? 13.726 24.192 7.519 1.00 53.96 159 THR E C 1
ATOM 9958 O O . THR E 1 175 ? 12.675 24.774 7.897 1.00 48.98 159 THR E O 1
ATOM 9962 N N . LEU E 1 176 ? 14.364 24.459 6.376 1.00 56.46 160 LEU E N 1
ATOM 9963 C CA . LEU E 1 176 ? 13.867 25.446 5.381 1.00 58.59 160 LEU E CA 1
ATOM 9964 C C . LEU E 1 176 ? 12.473 25.020 4.902 1.00 57.97 160 LEU E C 1
ATOM 9965 O O . LEU E 1 176 ? 11.640 25.880 4.640 1.00 61.58 160 LEU E O 1
ATOM 9970 N N . GLU E 1 177 ? 12.233 23.715 4.856 1.00 59.93 161 GLU E N 1
ATOM 9971 C CA . GLU E 1 177 ? 10.973 23.102 4.379 1.00 59.35 161 GLU E CA 1
ATOM 9972 C C . GLU E 1 177 ? 9.836 23.273 5.394 1.00 55.14 161 GLU E C 1
ATOM 9973 O O . GLU E 1 177 ? 8.729 23.555 4.949 1.00 52.63 161 GLU E O 1
ATOM 9979 N N . ASN E 1 178 ? 10.071 23.093 6.701 1.00 51.58 162 ASN E N 1
ATOM 9980 C CA . ASN E 1 178 ? 8.982 22.883 7.691 1.00 49.97 162 ASN E CA 1
ATOM 9981 C C . ASN E 1 178 ? 8.708 24.169 8.481 1.00 50.80 162 ASN E C 1
ATOM 9982 O O . ASN E 1 178 ? 7.943 24.110 9.468 1.00 49.23 162 ASN E O 1
ATOM 9987 N N . GLY E 1 179 ? 9.286 25.301 8.071 1.00 50.33 163 GLY E N 1
ATOM 9988 C CA . GLY E 1 179 ? 8.878 26.633 8.544 1.00 50.83 163 GLY E CA 1
ATOM 9989 C C . GLY E 1 179 ? 9.831 27.240 9.560 1.00 52.78 163 GLY E C 1
ATOM 9990 O O . GLY E 1 179 ? 9.355 28.001 10.407 1.00 53.62 163 GLY E O 1
ATOM 9991 N N . SER E 1 180 ? 11.136 26.948 9.485 1.00 53.38 164 SER E N 1
ATOM 9992 C CA . SER E 1 180 ? 12.179 27.710 10.209 1.00 52.79 164 SER E CA 1
ATOM 9993 C C . SER E 1 180 ? 11.943 29.204 9.951 1.00 49.40 164 SER E C 1
ATOM 9994 O O . SER E 1 180 ? 11.772 29.624 8.786 1.00 48.03 164 SER E O 1
ATOM 9997 N N . THR E 1 181 ? 11.868 29.987 11.021 1.00 48.40 165 THR E N 1
ATOM 9998 C CA . THR E 1 181 ? 11.507 31.431 10.975 1.00 47.43 165 THR E CA 1
ATOM 9999 C C . THR E 1 181 ? 12.511 32.199 10.114 1.00 45.34 165 THR E C 1
ATOM 10000 O O . THR E 1 181 ? 13.701 31.896 10.146 1.00 45.60 165 THR E O 1
ATOM 10004 N N . GLU E 1 182 ? 12.032 33.175 9.365 1.00 43.32 166 GLU E N 1
ATOM 10005 C CA . GLU E 1 182 ? 12.887 34.170 8.685 1.00 44.10 166 GLU E CA 1
ATOM 10006 C C . GLU E 1 182 ? 13.254 35.261 9.697 1.00 44.59 166 GLU E C 1
ATOM 10007 O O . GLU E 1 182 ? 12.338 35.841 10.320 1.00 43.68 166 GLU E O 1
ATOM 10013 N N . TYR E 1 183 ? 14.553 35.533 9.827 1.00 44.63 167 TYR E N 1
ATOM 10014 C CA . TYR E 1 183 ? 15.110 36.557 10.731 1.00 44.96 167 TYR E CA 1
ATOM 10015 C C . TYR E 1 183 ? 15.808 37.631 9.906 1.00 44.51 167 TYR E C 1
ATOM 10016 O O . TYR E 1 183 ? 16.467 37.293 8.905 1.00 45.31 167 TYR E O 1
ATOM 10025 N N . TRP E 1 184 ? 15.674 38.889 10.323 1.00 44.73 168 TRP E N 1
ATOM 10026 C CA . TRP E 1 184 ? 16.343 40.048 9.678 1.00 45.29 168 TRP E CA 1
ATOM 10027 C C . TRP E 1 184 ? 17.473 40.518 10.575 1.00 46.94 168 TRP E C 1
ATOM 10028 O O . TRP E 1 184 ? 17.248 41.301 11.496 1.00 46.19 168 TRP E O 1
ATOM 10039 N N . PRO E 1 185 ? 18.724 40.053 10.354 1.00 48.64 169 PRO E N 1
ATOM 10040 C CA . PRO E 1 185 ? 19.813 40.401 11.263 1.00 49.14 169 PRO E CA 1
ATOM 10041 C C . PRO E 1 185 ? 20.019 41.916 11.295 1.00 48.85 169 PRO E C 1
ATOM 10042 O O . PRO E 1 185 ? 19.934 42.553 10.241 1.00 48.74 169 PRO E O 1
ATOM 10046 N N . GLY E 1 186 ? 20.239 42.447 12.506 1.00 49.08 170 GLY E N 1
ATOM 10047 C CA . GLY E 1 186 ? 20.579 43.858 12.745 1.00 48.96 170 GLY E CA 1
ATOM 10048 C C . GLY E 1 186 ? 19.359 44.767 12.719 1.00 47.77 170 GLY E C 1
ATOM 10049 O O . GLY E 1 186 ? 19.551 45.972 12.932 1.00 49.64 170 GLY E O 1
ATOM 10050 N N . SER E 1 187 ? 18.150 44.227 12.524 1.00 45.67 171 SER E N 1
ATOM 10051 C CA . SER E 1 187 ? 16.907 45.027 12.348 1.00 45.47 171 SER E CA 1
ATOM 10052 C C . SER E 1 187 ? 16.386 45.529 13.707 1.00 45.04 171 SER E C 1
ATOM 10053 O O . SER E 1 187 ? 15.524 46.426 13.713 1.00 45.86 171 SER E O 1
ATOM 10056 N N . HIS E 1 188 ? 16.866 44.953 14.811 1.00 46.01 172 HIS E N 1
ATOM 10057 C CA . HIS E 1 188 ? 16.397 45.255 16.189 1.00 45.68 172 HIS E CA 1
ATOM 10058 C C . HIS E 1 188 ? 16.710 46.709 16.578 1.00 46.76 172 HIS E C 1
ATOM 10059 O O . HIS E 1 188 ? 16.085 47.194 17.543 1.00 45.76 172 HIS E O 1
ATOM 10066 N N . VAL E 1 189 ? 17.650 47.377 15.904 1.00 47.95 173 VAL E N 1
ATOM 10067 C CA . VAL E 1 189 ? 18.085 48.755 16.273 1.00 48.96 173 VAL E CA 1
ATOM 10068 C C . VAL E 1 189 ? 17.393 49.785 15.379 1.00 49.16 173 VAL E C 1
ATOM 10069 O O . VAL E 1 189 ? 17.564 50.977 15.674 1.00 48.89 173 VAL E O 1
ATOM 10073 N N . LEU E 1 190 ? 16.618 49.360 14.380 1.00 48.51 174 LEU E N 1
ATOM 10074 C CA . LEU E 1 190 ? 16.015 50.286 13.386 1.00 48.95 174 LEU E CA 1
ATOM 10075 C C . LEU E 1 190 ? 14.725 50.876 13.961 1.00 48.70 174 LEU E C 1
ATOM 10076 O O . LEU E 1 190 ? 13.855 50.086 14.321 1.00 48.52 174 LEU E O 1
ATOM 10081 N N . ASN E 1 191 ? 14.624 52.199 14.042 1.00 49.26 175 ASN E N 1
ATOM 10082 C CA . ASN E 1 191 ? 13.437 52.857 14.635 1.00 50.70 175 ASN E CA 1
ATOM 10083 C C . ASN E 1 191 ? 13.317 54.279 14.094 1.00 53.10 175 ASN E C 1
ATOM 10084 O O . ASN E 1 191 ? 13.191 55.214 14.867 1.00 55.88 175 ASN E O 1
ATOM 10089 N N . PRO E 1 192 ? 13.283 54.486 12.763 1.00 57.09 176 PRO E N 1
ATOM 10090 C CA . PRO E 1 192 ? 13.056 55.826 12.217 1.00 60.06 176 PRO E CA 1
ATOM 10091 C C . PRO E 1 192 ? 11.599 56.249 12.473 1.00 63.45 176 PRO E C 1
ATOM 10092 O O . PRO E 1 192 ? 10.785 55.377 12.717 1.00 66.84 176 PRO E O 1
ATOM 10096 N N . ASP E 1 193 ? 11.321 57.555 12.403 1.00 67.01 177 ASP E N 1
ATOM 10097 C CA . ASP E 1 193 ? 10.015 58.175 12.762 1.00 68.64 177 ASP E CA 1
ATOM 10098 C C . ASP E 1 193 ? 8.789 57.435 12.206 1.00 66.30 177 ASP E C 1
ATOM 10099 O O . ASP E 1 193 ? 7.812 57.383 12.983 1.00 66.30 177 ASP E O 1
ATOM 10104 N N . GLU E 1 194 ? 8.821 56.908 10.984 1.00 62.61 178 GLU E N 1
ATOM 10105 C CA . GLU E 1 194 ? 7.697 56.155 10.391 1.00 63.41 178 GLU E CA 1
ATOM 10106 C C . GLU E 1 194 ? 8.257 54.798 9.999 1.00 60.95 178 GLU E C 1
ATOM 10107 O O . GLU E 1 194 ? 9.118 54.844 9.128 1.00 62.97 178 GLU E O 1
ATOM 10113 N N . CYS E 1 195 ? 7.864 53.689 10.641 1.00 57.13 179 CYS E N 1
ATOM 10114 C CA . CYS E 1 195 ? 8.445 52.359 10.322 1.00 53.81 179 CYS E CA 1
ATOM 10115 C C . CYS E 1 195 ? 7.477 51.229 10.638 1.00 50.58 179 CYS E C 1
ATOM 10116 O O . CYS E 1 195 ? 7.567 50.175 9.950 1.00 48.78 179 CYS E O 1
ATOM 10119 N N . TYR E 1 196 ? 6.581 51.404 11.619 1.00 49.23 180 TYR E N 1
ATOM 10120 C CA . TYR E 1 196 ? 5.728 50.318 12.183 1.00 49.72 180 TYR E CA 1
ATOM 10121 C C . TYR E 1 196 ? 4.262 50.742 12.179 1.00 50.79 180 TYR E C 1
ATOM 10122 O O . TYR E 1 196 ? 3.995 51.901 12.514 1.00 51.97 180 TYR E O 1
ATOM 10131 N N . ASP E 1 197 ? 3.350 49.826 11.844 1.00 49.14 181 ASP E N 1
ATOM 10132 C CA . ASP E 1 197 ? 1.886 50.057 11.980 1.00 50.27 181 ASP E CA 1
ATOM 10133 C C . ASP E 1 197 ? 1.468 49.612 13.392 1.00 50.76 181 ASP E C 1
ATOM 10134 O O . ASP E 1 197 ? 2.346 49.152 14.163 1.00 48.31 181 ASP E O 1
ATOM 10139 N N . GLU E 1 198 ? 0.170 49.696 13.685 1.00 53.09 182 GLU E N 1
ATOM 10140 C CA . GLU E 1 198 ? -0.422 49.448 15.028 1.00 56.81 182 GLU E CA 1
ATOM 10141 C C . GLU E 1 198 ? -0.289 47.974 15.428 1.00 54.98 182 GLU E C 1
ATOM 10142 O O . GLU E 1 198 ? -0.463 47.688 16.614 1.00 55.77 182 GLU E O 1
ATOM 10148 N N . ARG E 1 199 ? -0.010 47.061 14.494 1.00 53.68 183 ARG E N 1
ATOM 10149 C CA . ARG E 1 199 ? 0.141 45.608 14.802 1.00 53.20 183 ARG E CA 1
ATOM 10150 C C . ARG E 1 199 ? 1.620 45.217 14.907 1.00 50.17 183 ARG E C 1
ATOM 10151 O O . ARG E 1 199 ? 1.874 44.019 15.106 1.00 50.25 183 ARG E O 1
ATOM 10159 N N . GLY E 1 200 ? 2.548 46.174 14.777 1.00 47.74 184 GLY E N 1
ATOM 10160 C CA . GLY E 1 200 ? 3.998 45.909 14.799 1.00 45.50 184 GLY E CA 1
ATOM 10161 C C . GLY E 1 200 ? 4.514 45.331 13.479 1.00 43.49 184 GLY E C 1
ATOM 10162 O O . GLY E 1 200 ? 5.651 44.833 13.451 1.00 42.30 184 GLY E O 1
ATOM 10163 N N . CYS E 1 201 ? 3.751 45.440 12.389 1.00 41.96 185 CYS E N 1
ATOM 10164 C CA . CYS E 1 201 ? 4.235 45.082 11.030 1.00 42.08 185 CYS E CA 1
ATOM 10165 C C . CYS E 1 201 ? 5.139 46.191 10.508 1.00 41.75 185 CYS E C 1
ATOM 10166 O O . CYS E 1 201 ? 4.854 47.384 10.763 1.00 43.31 185 CYS E O 1
ATOM 10169 N N . VAL E 1 202 ? 6.193 45.809 9.804 1.00 41.89 186 VAL E N 1
ATOM 10170 C CA . VAL E 1 202 ? 7.166 46.766 9.206 1.00 42.88 186 VAL E CA 1
ATOM 10171 C C . VAL E 1 202 ? 6.545 47.356 7.936 1.00 43.34 186 VAL E C 1
ATOM 10172 O O . VAL E 1 202 ? 6.056 46.582 7.085 1.00 43.58 186 VAL E O 1
ATOM 10176 N N . LEU E 1 203 ? 6.547 48.683 7.821 1.00 43.99 187 LEU E N 1
ATOM 10177 C CA . LEU E 1 203 ? 5.963 49.395 6.666 1.00 44.98 187 LEU E CA 1
ATOM 10178 C C . LEU E 1 203 ? 6.728 48.964 5.412 1.00 43.98 187 LEU E C 1
ATOM 10179 O O . LEU E 1 203 ? 7.942 48.765 5.456 1.00 42.83 187 LEU E O 1
ATOM 10184 N N . PRO E 1 204 ? 6.015 48.717 4.288 1.00 43.82 188 PRO E N 1
ATOM 10185 C CA . PRO E 1 204 ? 6.613 48.046 3.129 1.00 43.91 188 PRO E CA 1
ATOM 10186 C C . PRO E 1 204 ? 7.851 48.761 2.566 1.00 44.67 188 PRO E C 1
ATOM 10187 O O . PRO E 1 204 ? 8.806 48.096 2.209 1.00 44.73 188 PRO E O 1
ATOM 10191 N N . ALA E 1 205 ? 7.815 50.095 2.488 1.00 45.84 189 ALA E N 1
ATOM 10192 C CA . ALA E 1 205 ? 8.918 50.908 1.926 1.00 47.23 189 ALA E CA 1
ATOM 10193 C C . ALA E 1 205 ? 10.187 50.678 2.760 1.00 47.44 189 ALA E C 1
ATOM 10194 O O . ALA E 1 205 ? 11.263 50.534 2.154 1.00 47.63 189 ALA E O 1
ATOM 10196 N N . GLU E 1 206 ? 10.059 50.627 4.092 1.00 47.53 190 GLU E N 1
ATOM 10197 C CA . GLU E 1 206 ? 11.203 50.410 5.017 1.00 49.07 190 GLU E CA 1
ATOM 10198 C C . GLU E 1 206 ? 11.727 48.977 4.884 1.00 46.26 190 GLU E C 1
ATOM 10199 O O . GLU E 1 206 ? 12.961 48.805 4.917 1.00 45.17 190 GLU E O 1
ATOM 10205 N N . LEU E 1 207 ? 10.840 47.983 4.743 1.00 46.31 191 LEU E N 1
ATOM 10206 C CA . LEU E 1 207 ? 11.250 46.573 4.520 1.00 45.63 191 LEU E CA 1
ATOM 10207 C C . LEU E 1 207 ? 12.215 46.517 3.325 1.00 46.33 191 LEU E C 1
ATOM 10208 O O . LEU E 1 207 ? 13.310 45.887 3.450 1.00 46.01 191 LEU E O 1
ATOM 10213 N N . GLU E 1 208 ? 11.790 47.095 2.196 1.00 47.78 192 GLU E N 1
ATOM 10214 C CA . GLU E 1 208 ? 12.504 46.927 0.912 1.00 49.46 192 GLU E CA 1
ATOM 10215 C C . GLU E 1 208 ? 13.810 47.733 0.951 1.00 52.23 192 GLU E C 1
ATOM 10216 O O . GLU E 1 208 ? 14.814 47.230 0.418 1.00 54.46 192 GLU E O 1
ATOM 10222 N N . ARG E 1 209 ? 13.827 48.912 1.575 1.00 53.21 193 ARG E N 1
ATOM 10223 C CA . ARG E 1 209 ? 15.080 49.682 1.824 1.00 57.05 193 ARG E CA 1
ATOM 10224 C C . ARG E 1 209 ? 16.069 48.815 2.602 1.00 55.94 193 ARG E C 1
ATOM 10225 O O . ARG E 1 209 ? 17.237 48.773 2.225 1.00 57.78 193 ARG E O 1
ATOM 10233 N N . ARG E 1 210 ? 15.612 48.164 3.663 1.00 53.91 194 ARG E N 1
ATOM 10234 C CA . ARG E 1 210 ? 16.483 47.331 4.540 1.00 53.07 194 ARG E CA 1
ATOM 10235 C C . ARG E 1 210 ? 16.973 46.109 3.754 1.00 53.15 194 ARG E C 1
ATOM 10236 O O . ARG E 1 210 ? 18.172 45.790 3.863 1.00 51.92 194 ARG E O 1
ATOM 10244 N N . ARG E 1 211 ? 16.091 45.453 2.993 1.00 53.54 195 ARG E N 1
ATOM 10245 C CA . ARG E 1 211 ? 16.431 44.218 2.232 1.00 55.24 195 ARG E CA 1
ATOM 10246 C C . ARG E 1 211 ? 17.653 44.454 1.331 1.00 58.43 195 ARG E C 1
ATOM 10247 O O . ARG E 1 211 ? 18.498 43.554 1.243 1.00 59.23 195 ARG E O 1
ATOM 10255 N N . ALA E 1 212 ? 17.744 45.616 0.685 1.00 60.34 196 ALA E N 1
ATOM 10256 C CA . ALA E 1 212 ? 18.831 45.974 -0.259 1.00 63.70 196 ALA E CA 1
ATOM 10257 C C . ALA E 1 212 ? 20.175 46.109 0.477 1.00 65.59 196 ALA E C 1
ATOM 10258 O O . ALA E 1 212 ? 21.208 46.013 -0.185 1.00 69.54 196 ALA E O 1
ATOM 10260 N N . VAL E 1 213 ? 20.167 46.338 1.788 1.00 65.23 197 VAL E N 1
ATOM 10261 C CA . VAL E 1 213 ? 21.380 46.591 2.623 1.00 66.08 197 VAL E CA 1
ATOM 10262 C C . VAL E 1 213 ? 21.733 45.333 3.427 1.00 64.28 197 VAL E C 1
ATOM 10263 O O . VAL E 1 213 ? 22.933 45.067 3.598 1.00 65.02 197 VAL E O 1
ATOM 10267 N N . ALA E 1 214 ? 20.729 44.615 3.939 1.00 61.27 198 ALA E N 1
ATOM 10268 C CA . ALA E 1 214 ? 20.894 43.485 4.885 1.00 58.61 198 ALA E CA 1
ATOM 10269 C C . ALA E 1 214 ? 19.716 42.532 4.728 1.00 55.79 198 ALA E C 1
ATOM 10270 O O . ALA E 1 214 ? 18.771 42.568 5.510 1.00 53.66 198 ALA E O 1
ATOM 10272 N N . PRO E 1 215 ? 19.743 41.660 3.698 1.00 54.61 199 PRO E N 1
ATOM 10273 C CA . PRO E 1 215 ? 18.634 40.755 3.431 1.00 52.56 199 PRO E CA 1
ATOM 10274 C C . PRO E 1 215 ? 18.427 39.755 4.559 1.00 49.54 199 PRO E C 1
ATOM 10275 O O . PRO E 1 215 ? 19.348 39.425 5.296 1.00 49.00 199 PRO E O 1
ATOM 10279 N N . PRO E 1 216 ? 17.184 39.256 4.732 1.00 46.86 200 PRO E N 1
ATOM 10280 C CA . PRO E 1 216 ? 16.901 38.279 5.776 1.00 46.25 200 PRO E CA 1
ATOM 10281 C C . PRO E 1 216 ? 17.563 36.924 5.503 1.00 47.59 200 PRO E C 1
ATOM 10282 O O . PRO E 1 216 ? 17.955 36.642 4.363 1.00 47.25 200 PRO E O 1
ATOM 10286 N N . VAL E 1 217 ? 17.641 36.111 6.550 1.00 48.45 201 VAL E N 1
ATOM 10287 C CA . VAL E 1 217 ? 18.232 34.747 6.512 1.00 50.69 201 VAL E CA 1
ATOM 10288 C C . VAL E 1 217 ? 17.189 33.752 7.027 1.00 49.89 201 VAL E C 1
ATOM 10289 O O . VAL E 1 217 ? 16.333 34.133 7.883 1.00 47.38 201 VAL E O 1
ATOM 10293 N N . ARG E 1 218 ? 17.232 32.532 6.487 1.00 51.09 202 ARG E N 1
ATOM 10294 C CA . ARG E 1 218 ? 16.509 31.362 7.033 1.00 52.12 202 ARG E CA 1
ATOM 10295 C C . ARG E 1 218 ? 17.520 30.224 7.102 1.00 51.74 202 ARG E C 1
ATOM 10296 O O . ARG E 1 218 ? 18.333 30.093 6.150 1.00 51.22 202 ARG E O 1
ATOM 10304 N N . PHE E 1 219 ? 17.481 29.418 8.156 1.00 50.94 203 PHE E N 1
ATOM 10305 C CA . PHE E 1 219 ? 18.459 28.318 8.351 1.00 51.98 203 PHE E CA 1
ATOM 10306 C C . PHE E 1 219 ? 17.818 27.227 9.198 1.00 51.68 203 PHE E C 1
ATOM 10307 O O . PHE E 1 219 ? 16.912 27.499 9.986 1.00 52.17 203 PHE E O 1
ATOM 10315 N N . PRO E 1 220 ? 18.287 25.967 9.046 1.00 52.92 204 PRO E N 1
ATOM 10316 C CA . PRO E 1 220 ? 17.827 24.887 9.910 1.00 53.31 204 PRO E CA 1
ATOM 10317 C C . PRO E 1 220 ? 18.301 25.178 11.336 1.00 52.81 204 PRO E C 1
ATOM 10318 O O . PRO E 1 220 ? 19.335 25.804 11.487 1.00 53.42 204 PRO E O 1
ATOM 10322 N N . ILE E 1 221 ? 17.512 24.747 12.317 1.00 52.36 205 ILE E N 1
ATOM 10323 C CA . ILE E 1 221 ? 17.849 24.772 13.770 1.00 52.94 205 ILE E CA 1
ATOM 10324 C C . ILE E 1 221 ? 17.507 23.402 14.352 1.00 52.80 205 ILE E C 1
ATOM 10325 O O . ILE E 1 221 ? 16.342 23.002 14.378 1.00 52.04 205 ILE E O 1
ATOM 10330 N N . PRO E 1 222 ? 18.490 22.626 14.835 1.00 53.91 206 PRO E N 1
ATOM 10331 C CA . PRO E 1 222 ? 18.214 21.301 15.389 1.00 55.52 206 PRO E CA 1
ATOM 10332 C C . PRO E 1 222 ? 17.467 21.404 16.730 1.00 55.42 206 PRO E C 1
ATOM 10333 O O . PRO E 1 222 ? 17.680 22.365 17.480 1.00 54.33 206 PRO E O 1
ATOM 10337 N N . VAL E 1 223 ? 16.579 20.446 16.991 1.00 54.92 207 VAL E N 1
ATOM 10338 C CA . VAL E 1 223 ? 15.879 20.325 18.305 1.00 55.85 207 VAL E CA 1
ATOM 10339 C C . VAL E 1 223 ? 16.960 20.198 19.382 1.00 57.16 207 VAL E C 1
ATOM 10340 O O . VAL E 1 223 ? 17.989 19.579 19.094 1.00 58.93 207 VAL E O 1
ATOM 10344 N N . GLY E 1 224 ? 16.750 20.803 20.555 1.00 57.66 208 GLY E N 1
ATOM 10345 C CA . GLY E 1 224 ? 17.769 20.930 21.622 1.00 59.15 208 GLY E CA 1
ATOM 10346 C C . GLY E 1 224 ? 18.366 22.327 21.623 1.00 59.06 208 GLY E C 1
ATOM 10347 O O . GLY E 1 224 ? 18.983 22.702 22.620 1.00 61.31 208 GLY E O 1
ATOM 10348 N N . SER E 1 225 ? 18.198 23.075 20.528 1.00 56.80 209 SER E N 1
ATOM 10349 C CA . SER E 1 225 ? 18.667 24.475 20.389 1.00 56.51 209 SER E CA 1
ATOM 10350 C C . SER E 1 225 ? 17.735 25.431 21.137 1.00 55.01 209 SER E C 1
ATOM 10351 O O . SER E 1 225 ? 16.546 25.111 21.329 1.00 54.49 209 SER E O 1
ATOM 10354 N N . VAL E 1 226 ? 18.280 26.572 21.544 1.00 55.06 210 VAL E N 1
ATOM 10355 C CA . VAL E 1 226 ? 17.496 27.728 22.051 1.00 54.31 210 VAL E CA 1
ATOM 10356 C C . VAL E 1 226 ? 17.903 28.935 21.210 1.00 52.14 210 VAL E C 1
ATOM 10357 O O . VAL E 1 226 ? 19.117 29.129 20.980 1.00 53.08 210 VAL E O 1
ATOM 10361 N N . VAL E 1 227 ? 16.920 29.690 20.735 1.00 50.15 211 VAL E N 1
ATOM 10362 C CA . VAL E 1 227 ? 17.186 30.956 20.008 1.00 49.60 211 VAL E CA 1
ATOM 10363 C C . VAL E 1 227 ? 16.855 32.096 20.960 1.00 49.47 211 VAL E C 1
ATOM 10364 O O . VAL E 1 227 ? 15.721 32.115 21.495 1.00 50.53 211 VAL E O 1
ATOM 10368 N N . ILE E 1 228 ? 17.828 32.971 21.201 1.00 50.49 212 ILE E N 1
ATOM 10369 C CA . ILE E 1 228 ? 17.597 34.213 21.989 1.00 50.81 212 ILE E CA 1
ATOM 10370 C C . ILE E 1 228 ? 17.674 35.374 21.008 1.00 49.92 212 ILE E C 1
ATOM 10371 O O . ILE E 1 228 ? 18.657 35.461 20.243 1.00 50.28 212 ILE E O 1
ATOM 10376 N N . ARG E 1 229 ? 16.650 36.213 20.988 1.00 49.89 213 ARG E N 1
ATOM 10377 C CA . ARG E 1 229 ? 16.646 37.360 20.054 1.00 49.64 213 ARG E CA 1
ATOM 10378 C C . ARG E 1 229 ? 16.004 38.570 20.729 1.00 49.30 213 ARG E C 1
ATOM 10379 O O . ARG E 1 229 ? 15.145 38.409 21.640 1.00 49.89 213 ARG E O 1
ATOM 10387 N N . ASP E 1 230 ? 16.445 39.738 20.292 1.00 47.99 214 ASP E N 1
ATOM 10388 C CA . ASP E 1 230 ? 15.843 41.021 20.702 1.00 47.28 214 ASP E CA 1
ATOM 10389 C C . ASP E 1 230 ? 14.355 40.929 20.346 1.00 45.96 214 ASP E C 1
ATOM 10390 O O . ASP E 1 230 ? 14.041 40.470 19.201 1.00 43.31 214 ASP E O 1
ATOM 10395 N N . GLY E 1 231 ? 13.467 41.287 21.270 1.00 44.93 215 GLY E N 1
ATOM 10396 C CA . GLY E 1 231 ? 12.012 41.294 21.024 1.00 44.99 215 GLY E CA 1
ATOM 10397 C C . GLY E 1 231 ? 11.624 42.192 19.858 1.00 44.11 215 GLY E C 1
ATOM 10398 O O . GLY E 1 231 ? 10.531 42.012 19.324 1.00 42.82 215 GLY E O 1
ATOM 10399 N N . ARG E 1 232 ? 12.494 43.129 19.478 1.00 43.33 216 ARG E N 1
ATOM 10400 C CA . ARG E 1 232 ? 12.253 44.111 18.391 1.00 42.83 216 ARG E CA 1
ATOM 10401 C C . ARG E 1 232 ? 12.803 43.591 17.053 1.00 41.61 216 ARG E C 1
ATOM 10402 O O . ARG E 1 232 ? 12.667 44.313 16.055 1.00 42.24 216 ARG E O 1
ATOM 10410 N N . LEU E 1 233 ? 13.408 42.403 17.008 1.00 42.05 217 LEU E N 1
ATOM 10411 C CA . LEU E 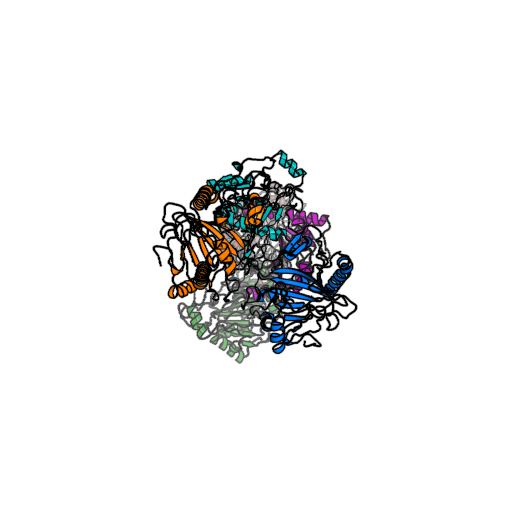1 233 ? 13.982 41.877 15.734 1.00 43.14 217 LEU E CA 1
ATOM 10412 C C . LEU E 1 233 ? 12.856 41.685 14.718 1.00 42.03 217 LEU E C 1
ATOM 10413 O O . LEU E 1 233 ? 11.832 41.089 15.068 1.00 42.88 217 LEU E O 1
ATOM 10418 N N . TRP E 1 234 ? 13.048 42.156 13.494 1.00 41.50 218 TRP E N 1
ATOM 10419 C CA . TRP E 1 234 ? 12.099 41.879 12.398 1.00 41.19 218 TRP E CA 1
ATOM 10420 C C . TRP E 1 234 ? 12.211 40.393 12.035 1.00 40.70 218 TRP E C 1
ATOM 10421 O O . TRP E 1 234 ? 13.342 39.865 11.950 1.00 40.47 218 TRP E O 1
ATOM 10432 N N . HIS E 1 235 ? 11.075 39.741 11.853 1.00 40.19 219 HIS E N 1
ATOM 10433 C CA . HIS E 1 235 ? 11.021 38.309 11.490 1.00 41.00 219 HIS E CA 1
ATOM 10434 C C . HIS E 1 235 ? 9.645 38.019 10.893 1.00 41.31 219 HIS E C 1
ATOM 10435 O O . HIS E 1 235 ? 8.745 38.889 10.998 1.00 39.78 219 HIS E O 1
ATOM 10442 N N . ARG E 1 236 ? 9.483 36.818 10.329 1.00 41.21 220 ARG E N 1
ATOM 10443 C CA . ARG E 1 236 ? 8.140 36.312 9.946 1.00 41.31 220 ARG E CA 1
ATOM 10444 C C . ARG E 1 236 ? 8.155 34.790 10.005 1.00 41.25 220 ARG E C 1
ATOM 10445 O O . ARG E 1 236 ? 9.204 34.175 9.668 1.00 41.84 220 ARG E O 1
ATOM 10453 N N . GLY E 1 237 ? 7.054 34.226 10.479 1.00 41.47 221 GLY E N 1
ATOM 10454 C CA . GLY E 1 237 ? 6.697 32.819 10.237 1.00 41.90 221 GLY E CA 1
ATOM 10455 C C . GLY E 1 237 ? 6.506 32.614 8.744 1.00 41.31 221 GLY E C 1
ATOM 10456 O O . GLY E 1 237 ? 5.995 33.539 8.071 1.00 39.24 221 GLY E O 1
ATOM 10457 N N . VAL E 1 238 ? 6.909 31.449 8.248 1.00 42.05 222 VAL E N 1
ATOM 10458 C CA . VAL E 1 238 ? 6.878 31.121 6.800 1.00 42.73 222 VAL E CA 1
ATOM 10459 C C . VAL E 1 238 ? 6.168 29.787 6.633 1.00 42.32 222 VAL E C 1
ATOM 10460 O O . VAL E 1 238 ? 5.961 29.060 7.606 1.00 43.01 222 VAL E O 1
ATOM 10464 N N . PRO E 1 239 ? 5.747 29.461 5.388 1.00 42.03 223 PRO E N 1
ATOM 10465 C CA . PRO E 1 239 ? 5.027 28.218 5.125 1.00 41.85 223 PRO E CA 1
ATOM 10466 C C . PRO E 1 239 ? 5.783 26.984 5.637 1.00 42.18 223 PRO E C 1
ATOM 10467 O O . PRO E 1 239 ? 6.986 26.868 5.465 1.00 41.35 223 PRO E O 1
ATOM 10471 N N . ASN E 1 240 ? 5.038 26.104 6.302 1.00 42.13 224 ASN E N 1
ATOM 10472 C CA . ASN E 1 240 ? 5.445 24.712 6.597 1.00 41.77 224 ASN E CA 1
ATOM 10473 C C . ASN E 1 240 ? 5.015 23.855 5.399 1.00 42.68 224 ASN E C 1
ATOM 10474 O O . ASN E 1 240 ? 3.823 23.653 5.219 1.00 42.36 224 ASN E O 1
ATOM 10479 N N . LEU E 1 241 ? 5.966 23.406 4.595 1.00 44.40 225 LEU E N 1
ATOM 10480 C CA . LEU E 1 241 ? 5.742 22.601 3.360 1.00 46.25 225 LEU E CA 1
ATOM 10481 C C . LEU E 1 241 ? 5.976 21.114 3.645 1.00 47.18 225 LEU E C 1
ATOM 10482 O O . LEU E 1 241 ? 6.015 20.334 2.678 1.00 50.61 225 LEU E O 1
ATOM 10487 N N . SER E 1 242 ? 6.088 20.716 4.912 1.00 46.14 226 SER E N 1
ATOM 10488 C CA . SER E 1 242 ? 6.282 19.306 5.349 1.00 48.02 226 SER E CA 1
ATOM 10489 C C . SER E 1 242 ? 4.917 18.701 5.682 1.00 48.13 226 SER E C 1
ATOM 10490 O O . SER E 1 242 ? 3.944 19.457 5.720 1.00 48.70 226 SER E O 1
ATOM 10493 N N . ALA E 1 243 ? 4.883 17.417 6.032 1.00 47.84 227 ALA E N 1
ATOM 10494 C CA . ALA E 1 243 ? 3.655 16.666 6.373 1.00 48.51 227 ALA E CA 1
ATOM 10495 C C . ALA E 1 243 ? 3.383 16.698 7.882 1.00 49.96 227 ALA E C 1
ATOM 10496 O O . ALA E 1 243 ? 2.392 16.083 8.292 1.00 51.94 227 ALA E O 1
ATOM 10498 N N . ALA E 1 244 ? 4.201 17.394 8.674 1.00 47.70 228 ALA E N 1
ATOM 10499 C CA . ALA E 1 244 ? 4.109 17.364 10.150 1.00 49.61 228 ALA E CA 1
ATOM 10500 C C . ALA E 1 244 ? 4.003 18.778 10.706 1.00 48.16 228 ALA E C 1
ATOM 10501 O O . ALA E 1 244 ? 4.704 19.677 10.251 1.00 48.33 228 ALA E O 1
ATOM 10503 N N . PRO E 1 245 ? 3.101 19.019 11.683 1.00 48.44 229 PRO E N 1
ATOM 10504 C CA . PRO E 1 245 ? 3.059 20.295 12.398 1.00 47.64 229 PRO E CA 1
ATOM 10505 C C . PRO E 1 245 ? 4.399 20.562 13.091 1.00 48.03 229 PRO E C 1
ATOM 10506 O O . PRO E 1 245 ? 5.013 19.609 13.536 1.00 49.22 229 PRO E O 1
ATOM 10510 N N . ARG E 1 246 ? 4.818 21.828 13.126 1.00 45.85 230 ARG E N 1
ATOM 10511 C CA . ARG E 1 246 ? 6.140 22.291 13.621 1.00 47.60 230 ARG E CA 1
ATOM 10512 C C . ARG E 1 246 ? 5.869 23.074 14.905 1.00 46.26 230 ARG E C 1
ATOM 10513 O O . ARG E 1 246 ? 5.450 24.226 14.841 1.00 44.85 230 ARG E O 1
ATOM 10521 N N . PRO E 1 247 ? 5.993 22.459 16.100 1.00 46.76 231 PRO E N 1
ATOM 10522 C CA . PRO E 1 247 ? 5.730 23.162 17.353 1.00 46.75 231 PRO E CA 1
ATOM 10523 C C . PRO E 1 247 ? 6.966 23.931 17.851 1.00 46.70 231 PRO E C 1
ATOM 10524 O O . PRO E 1 247 ? 8.094 23.441 17.765 1.00 44.75 231 PRO E O 1
ATOM 10528 N N . LEU E 1 248 ? 6.703 25.139 18.348 1.00 48.16 232 LEU E N 1
ATOM 10529 C CA . LEU E 1 248 ? 7.693 26.022 19.008 1.00 49.60 232 LEU E CA 1
ATOM 10530 C C . LEU E 1 248 ? 7.142 26.388 20.389 1.00 48.66 232 LEU E C 1
ATOM 10531 O O . LEU E 1 248 ? 5.938 26.733 20.489 1.00 49.44 232 LEU E O 1
ATOM 10536 N N . LEU E 1 249 ? 7.989 26.307 21.405 1.00 48.41 233 LEU E N 1
ATOM 10537 C CA . LEU E 1 249 ? 7.681 26.837 22.749 1.00 48.22 233 LEU E CA 1
ATOM 10538 C C . LEU E 1 249 ? 8.328 28.222 22.837 1.00 46.75 233 LEU E C 1
ATOM 10539 O O . LEU E 1 249 ? 9.484 28.375 22.384 1.00 46.69 233 LEU E O 1
ATOM 10544 N N . ALA E 1 250 ? 7.583 29.214 23.328 1.00 46.18 234 ALA E N 1
ATOM 10545 C CA . ALA E 1 250 ? 8.015 30.633 23.310 1.00 45.65 234 ALA E CA 1
ATOM 10546 C C . ALA E 1 250 ? 7.992 31.189 24.730 1.00 46.46 234 ALA E C 1
ATOM 10547 O O . ALA E 1 250 ? 6.972 31.019 25.423 1.00 45.98 234 ALA E O 1
ATOM 10549 N N . MET E 1 251 ? 9.114 31.774 25.137 1.00 46.56 235 MET E N 1
ATOM 10550 C CA . MET E 1 251 ? 9.218 32.560 26.384 1.00 47.41 235 MET E CA 1
ATOM 10551 C C . MET E 1 251 ? 9.777 33.945 26.032 1.00 46.90 235 MET E C 1
ATOM 10552 O O . MET E 1 251 ? 10.313 34.136 24.907 1.00 46.00 235 MET E O 1
ATOM 10557 N N . THR E 1 252 ? 9.599 34.913 26.922 1.00 46.72 236 THR E N 1
ATOM 10558 C CA . THR E 1 252 ? 10.122 36.289 26.727 1.00 46.76 236 THR E CA 1
ATOM 10559 C C . THR E 1 252 ? 10.539 36.857 28.080 1.00 47.60 236 THR E C 1
ATOM 10560 O O . THR E 1 252 ? 9.688 36.936 28.980 1.00 48.34 236 THR E O 1
ATOM 10564 N N . HIS E 1 253 ? 11.816 37.213 28.193 1.00 47.18 237 HIS E N 1
ATOM 10565 C CA . HIS E 1 253 ? 12.385 37.896 29.377 1.00 49.07 237 HIS E CA 1
ATOM 10566 C C . HIS E 1 253 ? 12.244 39.404 29.157 1.00 48.70 237 HIS E C 1
ATOM 10567 O O . HIS E 1 253 ? 12.501 39.867 28.020 1.00 47.52 237 HIS E O 1
ATOM 10574 N N . TYR E 1 254 ? 11.805 40.118 30.189 1.00 49.45 238 TYR E N 1
ATOM 10575 C CA . TYR E 1 254 ? 11.645 41.592 30.191 1.00 49.47 238 TYR E CA 1
ATOM 10576 C C . TYR E 1 254 ? 12.412 42.191 31.368 1.00 51.88 238 TYR E C 1
ATOM 10577 O O . TYR E 1 254 ? 12.514 41.552 32.425 1.00 51.45 238 TYR E O 1
ATOM 10586 N N . THR E 1 255 ? 12.871 43.425 31.202 1.00 52.73 239 THR E N 1
ATOM 10587 C CA . THR E 1 255 ? 13.312 44.287 32.317 1.00 53.96 239 THR E CA 1
ATOM 10588 C C . THR E 1 255 ? 12.192 44.277 33.359 1.00 55.36 239 THR E C 1
ATOM 10589 O O . THR E 1 255 ? 11.015 44.130 32.967 1.00 54.37 239 THR E O 1
ATOM 10593 N N . GLU E 1 256 ? 12.570 44.418 34.626 1.00 58.40 240 GLU E N 1
ATOM 10594 C CA . GLU E 1 256 ? 11.674 44.419 35.807 1.00 60.86 240 GLU E CA 1
ATOM 10595 C C . GLU E 1 256 ? 10.578 45.474 35.654 1.00 60.08 240 GLU E C 1
ATOM 10596 O O . GLU E 1 256 ? 9.472 45.260 36.191 1.00 62.27 240 GLU E O 1
ATOM 10602 N N . TRP E 1 257 ? 10.874 46.583 34.976 1.00 58.47 241 TRP E N 1
ATOM 10603 C CA . TRP E 1 257 ? 9.977 47.765 34.908 1.00 57.46 241 TRP E CA 1
ATOM 10604 C C . TRP E 1 257 ? 8.995 47.678 33.731 1.00 55.28 241 TRP E C 1
ATOM 10605 O O . TRP E 1 257 ? 8.146 48.573 33.627 1.00 55.51 241 TRP E O 1
ATOM 10616 N N . PHE E 1 258 ? 9.079 46.672 32.864 1.00 53.90 242 PHE E N 1
ATOM 10617 C CA . PHE E 1 258 ? 8.131 46.567 31.718 1.00 52.37 242 PHE E CA 1
ATOM 10618 C C . PHE E 1 258 ? 6.869 45.830 32.183 1.00 52.52 242 PHE E C 1
ATOM 10619 O O . PHE E 1 258 ? 6.989 44.688 32.658 1.00 52.47 242 PHE E O 1
ATOM 10627 N N . ASP E 1 259 ? 5.700 46.453 32.045 1.00 52.39 243 ASP E N 1
ATOM 10628 C CA . ASP E 1 259 ? 4.435 45.913 32.605 1.00 54.56 243 ASP E CA 1
ATOM 10629 C C . ASP E 1 259 ? 3.945 44.725 31.762 1.00 53.14 243 ASP E C 1
ATOM 10630 O O . ASP E 1 259 ? 3.743 44.915 30.564 1.00 49.23 243 ASP E O 1
ATOM 10635 N N . MET E 1 260 ? 3.812 43.542 32.373 1.00 54.14 244 MET E N 1
ATOM 10636 C CA . MET E 1 260 ? 3.225 42.337 31.719 1.00 54.94 244 MET E CA 1
ATOM 10637 C C . MET E 1 260 ? 2.269 41.653 32.683 1.00 55.57 244 MET E C 1
ATOM 10638 O O . MET E 1 260 ? 2.483 41.682 33.886 1.00 55.81 244 MET E O 1
ATOM 10643 N N . PRO E 1 261 ? 1.201 40.992 32.190 1.00 55.65 245 PRO E N 1
ATOM 10644 C CA . PRO E 1 261 ? 0.370 40.151 33.047 1.00 56.68 245 PRO E CA 1
ATOM 10645 C C . PRO E 1 261 ? 1.191 38.933 33.453 1.00 56.47 245 PRO E C 1
ATOM 10646 O O . PRO E 1 261 ? 2.081 38.523 32.718 1.00 52.28 245 PRO E O 1
ATOM 10650 N N . PRO E 1 262 ? 0.964 38.364 34.659 1.00 59.15 246 PRO E N 1
ATOM 10651 C CA . PRO E 1 262 ? 1.729 37.198 35.108 1.00 59.73 246 PRO E CA 1
ATOM 10652 C C . PRO E 1 262 ? 1.357 35.918 34.335 1.00 59.90 246 PRO E C 1
ATOM 10653 O O . PRO E 1 262 ? 0.265 35.820 33.822 1.00 57.27 246 PRO E O 1
ATOM 10657 N N . ILE E 1 263 ? 2.289 34.969 34.265 1.00 60.89 247 ILE E N 1
ATOM 10658 C CA . ILE E 1 263 ? 2.023 33.574 33.814 1.00 62.00 247 ILE E CA 1
ATOM 10659 C C . ILE E 1 263 ? 1.243 32.866 34.929 1.00 64.21 247 ILE E C 1
ATOM 10660 O O . ILE E 1 263 ? 1.706 32.903 36.093 1.00 64.79 247 ILE E O 1
ATOM 10665 N N . GLN E 1 264 ? 0.125 32.221 34.588 1.00 63.94 248 GLN E N 1
ATOM 10666 C CA . GLN E 1 264 ? -0.650 31.360 35.527 1.00 65.80 248 GLN E CA 1
ATOM 10667 C C . GLN E 1 264 ? 0.068 30.011 35.646 1.00 63.61 248 GLN E C 1
ATOM 10668 O O . GLN E 1 264 ? 0.181 29.315 34.618 1.00 59.54 248 GLN E O 1
ATOM 10674 N N . LEU E 1 265 ? 0.549 29.651 36.836 1.00 63.49 249 LEU E N 1
ATOM 10675 C CA . LEU E 1 265 ? 1.194 28.330 37.087 1.00 64.12 249 LEU E CA 1
ATOM 10676 C C . LEU E 1 265 ? 0.506 27.639 38.261 1.00 66.95 249 LEU E C 1
ATOM 10677 O O . LEU E 1 265 ? 0.044 28.300 39.192 1.00 67.14 249 LEU E O 1
ATOM 10682 N N . PRO E 1 266 ? 0.457 26.290 38.282 1.00 69.14 250 PRO E N 1
ATOM 10683 C CA . PRO E 1 266 ? -0.035 25.556 39.448 1.00 72.37 250 PRO E CA 1
ATOM 10684 C C . PRO E 1 266 ? 0.887 25.791 40.646 1.00 74.49 250 PRO E C 1
ATOM 10685 O O . PRO E 1 266 ? 2.084 25.907 40.445 1.00 74.53 250 PRO E O 1
ATOM 10689 N N . ASP E 1 267 ? 0.322 25.853 41.853 1.00 78.33 251 ASP E N 1
ATOM 10690 C CA . ASP E 1 267 ? 1.101 26.118 43.092 1.00 80.85 251 ASP E CA 1
ATOM 10691 C C . ASP E 1 267 ? 2.016 24.919 43.390 1.00 81.58 251 ASP E C 1
ATOM 10692 O O . ASP E 1 267 ? 2.914 25.072 44.220 1.00 82.24 251 ASP E O 1
ATOM 10697 N N . THR E 1 268 ? 1.836 23.787 42.699 1.00 81.04 252 THR E N 1
ATOM 10698 C CA . THR E 1 268 ? 2.708 22.590 42.826 1.00 81.60 252 THR E CA 1
ATOM 10699 C C . THR E 1 268 ? 4.129 22.886 42.317 1.00 80.19 252 THR E C 1
ATOM 10700 O O . THR E 1 268 ? 5.012 22.073 42.628 1.00 81.45 252 THR E O 1
ATOM 10704 N N . VAL E 1 269 ? 4.370 23.979 41.577 1.00 76.83 253 VAL E N 1
ATOM 10705 C CA . VAL E 1 269 ? 5.751 24.367 41.142 1.00 75.89 253 VAL E CA 1
ATOM 10706 C C . VAL E 1 269 ? 6.228 25.623 41.895 1.00 75.12 253 VAL E C 1
ATOM 10707 O O . VAL E 1 269 ? 7.365 26.078 41.638 1.00 73.26 253 VAL E O 1
ATOM 10711 N N . LYS E 1 270 ? 5.416 26.163 42.806 1.00 75.53 254 LYS E N 1
ATOM 10712 C CA . LYS E 1 270 ? 5.752 27.436 43.505 1.00 76.16 254 LYS E CA 1
ATOM 10713 C C . LYS E 1 270 ? 7.096 27.302 44.239 1.00 76.21 254 LYS E C 1
ATOM 10714 O O . LYS E 1 270 ? 7.886 28.257 44.184 1.00 74.36 254 LYS E O 1
ATOM 10720 N N . SER E 1 271 ? 7.354 26.154 44.870 1.00 78.29 255 SER E N 1
ATOM 10721 C CA . SER E 1 271 ? 8.560 25.915 45.715 1.00 81.10 255 SER E CA 1
ATOM 10722 C C . SER E 1 271 ? 9.835 26.233 44.919 1.00 80.40 255 SER E C 1
ATOM 10723 O O . SER E 1 271 ? 10.688 26.966 45.459 1.00 80.61 255 SER E O 1
ATOM 10726 N N . TRP E 1 272 ? 9.965 25.733 43.682 1.00 78.36 256 TRP E N 1
ATOM 10727 C CA . TRP E 1 272 ? 11.211 25.894 42.884 1.00 78.07 256 TRP E CA 1
ATOM 10728 C C . TRP E 1 272 ? 11.138 27.111 41.939 1.00 75.66 256 TRP E C 1
ATOM 10729 O O . TRP E 1 272 ? 12.217 27.670 41.637 1.00 75.46 256 TRP E O 1
ATOM 10740 N N . VAL E 1 273 ? 9.950 27.539 41.498 1.00 73.08 257 VAL E N 1
ATOM 10741 C CA . VAL E 1 273 ? 9.823 28.761 40.645 1.00 71.08 257 VAL E CA 1
ATOM 10742 C C . VAL E 1 273 ? 10.024 30.008 41.518 1.00 71.81 257 VAL E C 1
ATOM 10743 O O . VAL E 1 273 ? 10.900 30.827 41.184 1.00 71.65 257 VAL E O 1
ATOM 10747 N N . ASP E 1 274 ? 9.267 30.142 42.607 1.00 73.59 258 ASP E N 1
ATOM 10748 C CA . ASP E 1 274 ? 9.266 31.380 43.437 1.00 75.17 258 ASP E CA 1
ATOM 10749 C C . ASP E 1 274 ? 10.585 31.526 44.218 1.00 77.37 258 ASP E C 1
ATOM 10750 O O . ASP E 1 274 ? 10.947 32.665 44.528 1.00 80.25 258 ASP E O 1
ATOM 10755 N N . GLY E 1 275 ? 11.296 30.439 44.524 1.00 78.75 259 GLY E N 1
ATOM 10756 C CA . GLY E 1 275 ? 12.601 30.504 45.228 1.00 79.94 259 GLY E CA 1
ATOM 10757 C C . GLY E 1 275 ? 13.678 31.256 44.435 1.00 77.23 259 GLY E C 1
ATOM 10758 O O . GLY E 1 275 ? 14.496 31.969 45.048 1.00 76.73 259 GLY E O 1
ATOM 10759 N N . SER E 1 276 ? 13.661 31.119 43.108 1.00 71.83 260 SER E N 1
ATOM 10760 C CA . SER E 1 276 ? 14.834 31.254 42.203 1.00 69.45 260 SER E CA 1
ATOM 10761 C C . SER E 1 276 ? 15.305 32.711 42.060 1.00 67.97 260 SER E C 1
ATOM 10762 O O . SER E 1 276 ? 14.455 33.613 42.098 1.00 66.54 260 SER E O 1
ATOM 10765 N N . ASP E 1 277 ? 16.606 32.921 41.830 1.00 68.42 261 ASP E N 1
ATOM 10766 C CA . ASP E 1 277 ? 17.165 34.217 41.356 1.00 68.79 261 ASP E CA 1
ATOM 10767 C C . ASP E 1 277 ? 17.018 34.323 39.824 1.00 66.10 261 ASP E C 1
ATOM 10768 O O . ASP E 1 277 ? 17.493 35.326 39.250 1.00 63.16 261 ASP E O 1
ATOM 10773 N N . ARG E 1 278 ? 16.418 33.311 39.186 1.00 65.08 262 ARG E N 1
ATOM 10774 C CA . ARG E 1 278 ? 15.955 33.357 37.770 1.00 63.87 262 ARG E CA 1
ATOM 10775 C C . ARG E 1 278 ? 14.461 33.690 37.802 1.00 62.69 262 ARG E C 1
ATOM 10776 O O . ARG E 1 278 ? 13.634 32.763 37.983 1.00 61.64 262 ARG E O 1
ATOM 10784 N N . HIS E 1 279 ? 14.138 34.982 37.710 1.00 62.13 263 HIS E N 1
ATOM 10785 C CA . HIS E 1 279 ? 12.796 35.515 38.052 1.00 61.80 263 HIS E CA 1
ATOM 10786 C C . HIS E 1 279 ? 11.781 35.119 36.987 1.00 60.57 263 HIS E C 1
ATOM 10787 O O . HIS E 1 279 ? 12.118 35.146 35.770 1.00 58.61 263 HIS E O 1
ATOM 10794 N N . THR E 1 280 ? 10.584 34.754 37.451 1.00 60.72 264 THR E N 1
ATOM 10795 C CA . THR E 1 280 ? 9.390 34.529 36.599 1.00 58.73 264 THR E CA 1
ATOM 10796 C C . THR E 1 280 ? 8.283 35.436 37.132 1.00 60.27 264 THR E C 1
ATOM 10797 O O . THR E 1 280 ? 8.085 35.452 38.376 1.00 59.38 264 THR E O 1
ATOM 10801 N N . HIS E 1 281 ? 7.631 36.202 36.256 1.00 59.06 265 HIS E N 1
ATOM 10802 C CA . HIS E 1 281 ? 6.413 36.960 36.639 1.00 60.44 265 HIS E CA 1
ATOM 10803 C C . HIS E 1 281 ? 5.241 35.972 36.659 1.00 60.45 265 HIS E C 1
ATOM 10804 O O . HIS E 1 281 ? 4.663 35.747 35.591 1.00 58.23 265 HIS E O 1
ATOM 10811 N N . ALA E 1 282 ? 4.962 35.366 37.817 1.00 61.95 266 ALA E N 1
ATOM 10812 C CA . ALA E 1 282 ? 4.048 34.207 37.951 1.00 63.17 266 ALA E CA 1
ATOM 10813 C C . ALA E 1 282 ? 2.923 34.501 38.949 1.00 65.75 266 ALA E C 1
ATOM 10814 O O . ALA E 1 282 ? 3.195 35.138 39.979 1.00 66.54 266 ALA E O 1
ATOM 10816 N N . HIS E 1 283 ? 1.711 34.049 38.631 1.00 67.81 267 HIS E N 1
ATOM 10817 C CA . HIS E 1 283 ? 0.560 33.930 39.559 1.00 70.99 267 HIS E CA 1
ATOM 10818 C C . HIS E 1 283 ? 0.317 32.439 39.814 1.00 72.34 267 HIS E C 1
ATOM 10819 O O . HIS E 1 283 ? 0.051 31.713 38.841 1.00 69.71 267 HIS E O 1
ATOM 10826 N N . PHE E 1 284 ? 0.445 31.993 41.065 1.00 73.90 268 PHE E N 1
ATOM 10827 C CA . PHE E 1 284 ? 0.305 30.563 41.448 1.00 76.41 268 PHE E CA 1
ATOM 10828 C C . PHE E 1 284 ? -1.150 30.281 41.827 1.00 79.39 268 PHE E C 1
ATOM 10829 O O . PHE E 1 284 ? -1.696 30.981 42.692 1.00 81.76 268 PHE E O 1
ATOM 10837 N N . VAL E 1 285 ? -1.744 29.288 41.172 1.00 81.28 269 VAL E N 1
ATOM 10838 C CA . VAL E 1 285 ? -3.184 28.911 41.255 1.00 84.83 269 VAL E CA 1
ATOM 10839 C C . VAL E 1 285 ? -3.281 27.587 42.028 1.00 89.07 269 VAL E C 1
ATOM 10840 O O . VAL E 1 285 ? -2.420 26.704 41.821 1.00 88.60 269 VAL E O 1
ATOM 10844 N N . ALA E 1 286 ? -4.293 27.434 42.883 1.00 91.85 270 ALA E N 1
ATOM 10845 C CA . ALA E 1 286 ? -4.615 26.145 43.537 1.00 94.93 270 ALA E CA 1
ATOM 10846 C C . ALA E 1 286 ? -5.232 25.255 42.458 1.00 95.89 270 ALA E C 1
ATOM 10847 O O . ALA E 1 286 ? -6.046 25.759 41.657 1.00 98.08 270 ALA E O 1
ATOM 10849 N N . GLY E 1 287 ? -4.795 24.006 42.347 1.00 97.75 271 GLY E N 1
ATOM 10850 C CA . GLY E 1 287 ? -5.310 23.076 41.322 1.00 97.99 271 GLY E CA 1
ATOM 10851 C C . GLY E 1 287 ? -4.781 23.399 39.936 1.00 96.77 271 GLY E C 1
ATOM 10852 O O . GLY E 1 287 ? -3.711 24.009 39.854 1.00 96.21 271 GLY E O 1
ATOM 10853 N N . ASP E 1 288 ? -5.473 22.914 38.906 1.00 97.56 272 ASP E N 1
ATOM 10854 C CA . ASP E 1 288 ? -4.988 22.888 37.503 1.00 97.30 272 ASP E CA 1
ATOM 10855 C C . ASP E 1 288 ? -5.277 24.230 36.826 1.00 96.65 272 ASP E C 1
ATOM 10856 O O . ASP E 1 288 ? -6.273 24.876 37.195 1.00 98.52 272 ASP E O 1
ATOM 10861 N N . VAL E 1 289 ? -4.408 24.633 35.898 1.00 94.62 273 VAL E N 1
ATOM 10862 C CA . VAL E 1 289 ? -4.585 25.821 35.014 1.00 93.59 273 VAL E CA 1
ATOM 10863 C C . VAL E 1 289 ? -5.045 25.319 33.642 1.00 91.97 273 VAL E C 1
ATOM 10864 O O . VAL E 1 289 ? -4.434 24.361 33.136 1.00 92.31 273 VAL E O 1
ATOM 10868 N N . ASP E 1 290 ? -6.071 25.948 33.063 1.00 93.28 274 ASP E N 1
ATOM 10869 C CA . ASP E 1 290 ? -6.576 25.668 31.691 1.00 91.52 274 ASP E CA 1
ATOM 10870 C C . ASP E 1 290 ? -5.679 26.422 30.696 1.00 87.66 274 ASP E C 1
ATOM 10871 O O . ASP E 1 290 ? -5.971 27.608 30.400 1.00 90.14 274 ASP E O 1
ATOM 10876 N N . HIS E 1 291 ? -4.613 25.769 30.213 1.00 81.77 275 HIS E N 1
ATOM 10877 C CA . HIS E 1 291 ? -3.629 26.377 29.274 1.00 80.24 275 HIS E CA 1
ATOM 10878 C C . HIS E 1 291 ? -4.275 26.668 27.902 1.00 79.16 275 HIS E C 1
ATOM 10879 O O . HIS E 1 291 ? -3.781 27.591 27.227 1.00 79.51 275 HIS E O 1
ATOM 10886 N N . LEU E 1 292 ? -5.307 25.903 27.505 1.00 78.39 276 LEU E N 1
ATOM 10887 C CA . LEU E 1 292 ? -6.109 26.096 26.261 1.00 78.23 276 LEU E CA 1
ATOM 10888 C C . LEU E 1 292 ? -7.428 26.789 26.628 1.00 80.05 276 LEU E C 1
ATOM 10889 O O . LEU E 1 292 ? -7.696 27.934 26.274 1.00 82.85 276 LEU E O 1
ATOM 10894 N N . HIS F 1 16 ? 23.023 77.710 45.315 1.00 109.13 0 HIS F N 1
ATOM 10895 C CA . HIS F 1 16 ? 21.683 77.715 44.633 1.00 107.03 0 HIS F CA 1
ATOM 10896 C C . HIS F 1 16 ? 21.193 79.154 44.433 1.00 108.43 0 HIS F C 1
ATOM 10897 O O . HIS F 1 16 ? 21.581 80.021 45.225 1.00 111.45 0 HIS F O 1
ATOM 10904 N N . MET F 1 17 ? 20.360 79.379 43.419 1.00 107.41 1 MET F N 1
ATOM 10905 C CA . MET F 1 17 ? 19.702 80.685 43.138 1.00 109.05 1 MET F CA 1
ATOM 10906 C C . MET F 1 17 ? 18.365 80.733 43.883 1.00 103.77 1 MET F C 1
ATOM 10907 O O . MET F 1 17 ? 17.476 79.921 43.560 1.00 95.64 1 MET F O 1
ATOM 10912 N N . ALA F 1 18 ? 18.237 81.652 44.848 1.00 103.39 2 ALA F N 1
ATOM 10913 C CA . ALA F 1 18 ? 17.006 81.913 45.632 1.00 100.70 2 ALA F CA 1
ATOM 10914 C C . ALA F 1 18 ? 16.217 83.048 44.966 1.00 101.81 2 ALA F C 1
ATOM 10915 O O . ALA F 1 18 ? 16.733 84.186 44.941 1.00 106.33 2 ALA F O 1
ATOM 10917 N N . LEU F 1 19 ? 15.014 82.754 44.465 1.00 96.90 3 LEU F N 1
ATOM 10918 C CA . LEU F 1 19 ? 14.171 83.718 43.710 1.00 98.31 3 LEU F CA 1
ATOM 10919 C C . LEU F 1 19 ? 13.007 84.197 44.590 1.00 95.41 3 LEU F C 1
ATOM 10920 O O . LEU F 1 19 ? 12.698 83.526 45.584 1.00 92.56 3 LEU F O 1
ATOM 10925 N N . ALA F 1 20 ? 12.375 85.304 44.195 1.00 95.64 4 ALA F N 1
ATOM 10926 C CA . ALA F 1 20 ? 11.236 85.944 44.887 1.00 93.79 4 ALA F CA 1
ATOM 10927 C C . ALA F 1 20 ? 9.905 85.383 44.372 1.00 90.13 4 ALA F C 1
ATOM 10928 O O . ALA F 1 20 ? 8.885 85.585 45.057 1.00 87.00 4 ALA F O 1
ATOM 10930 N N . ALA F 1 21 ? 9.893 84.734 43.203 1.00 89.31 5 ALA F N 1
ATOM 10931 C CA . ALA F 1 21 ? 8.651 84.219 42.581 1.00 87.67 5 ALA F CA 1
ATOM 10932 C C . ALA F 1 21 ? 8.989 83.101 41.603 1.00 85.70 5 ALA F C 1
ATOM 10933 O O . ALA F 1 21 ? 10.143 82.970 41.194 1.00 83.38 5 ALA F O 1
ATOM 10935 N N . PRO F 1 22 ? 8.002 82.268 41.195 1.00 85.04 6 PRO F N 1
ATOM 10936 C CA . PRO F 1 22 ? 8.255 81.243 40.186 1.00 83.34 6 PRO F CA 1
ATOM 10937 C C . PRO F 1 22 ? 8.793 81.958 38.951 1.00 86.26 6 PRO F C 1
ATOM 10938 O O . PRO F 1 22 ? 8.258 82.991 38.560 1.00 88.57 6 PRO F O 1
ATOM 10942 N N . PRO F 1 23 ? 9.918 81.502 38.366 1.00 85.23 7 PRO F N 1
ATOM 10943 C CA . PRO F 1 23 ? 10.471 82.167 37.190 1.00 88.81 7 PRO F CA 1
ATOM 10944 C C . PRO F 1 23 ? 9.501 82.072 36.003 1.00 88.24 7 PRO F C 1
ATOM 10945 O O . PRO F 1 23 ? 8.896 81.026 35.811 1.00 82.86 7 PRO F O 1
ATOM 10949 N N . GLY F 1 24 ? 9.352 83.181 35.266 1.00 92.18 8 GLY F N 1
ATOM 10950 C CA . GLY F 1 24 ? 8.481 83.297 34.080 1.00 95.13 8 GLY F CA 1
ATOM 10951 C C . GLY F 1 24 ? 8.753 82.205 33.058 1.00 93.52 8 GLY F C 1
ATOM 10952 O O . GLY F 1 24 ? 7.784 81.731 32.446 1.00 94.60 8 GLY F O 1
ATOM 10953 N N . GLU F 1 25 ? 10.017 81.786 32.893 1.00 93.69 9 GLU F N 1
ATOM 10954 C CA . GLU F 1 25 ? 10.420 80.751 31.893 1.00 92.57 9 GLU F CA 1
ATOM 10955 C C . GLU F 1 25 ? 9.802 79.387 32.230 1.00 86.32 9 GLU F C 1
ATOM 10956 O O . GLU F 1 25 ? 9.775 78.543 31.325 1.00 83.87 9 GLU F O 1
ATOM 10962 N N . LEU F 1 26 ? 9.397 79.144 33.481 1.00 82.86 10 LEU F N 1
ATOM 10963 C CA . LEU F 1 26 ? 8.892 77.818 33.944 1.00 79.17 10 LEU F CA 1
ATOM 10964 C C . LEU F 1 26 ? 7.385 77.860 34.219 1.00 78.52 10 LEU F C 1
ATOM 10965 O O . LEU F 1 26 ? 6.842 76.808 34.567 1.00 73.55 10 LEU F O 1
ATOM 10970 N N . THR F 1 27 ? 6.735 79.018 34.086 1.00 82.84 11 THR F N 1
ATOM 10971 C CA . THR F 1 27 ? 5.409 79.270 34.706 1.00 83.62 11 THR F CA 1
ATOM 10972 C C . THR F 1 27 ? 4.353 79.582 33.641 1.00 85.99 11 THR F C 1
ATOM 10973 O O . THR F 1 27 ? 4.632 80.382 32.748 1.00 89.16 11 THR F O 1
ATOM 10977 N N . LEU F 1 28 ? 3.183 78.957 33.772 1.00 84.70 12 LEU F N 1
ATOM 10978 C CA . LEU F 1 28 ? 1.920 79.296 33.073 1.00 88.62 12 LEU F CA 1
ATOM 10979 C C . LEU F 1 28 ? 0.910 79.690 34.148 1.00 87.80 12 LEU F C 1
ATOM 10980 O O . LEU F 1 28 ? 0.690 78.874 35.047 1.00 85.17 12 LEU F O 1
ATOM 10985 N N . ALA F 1 29 ? 0.318 80.877 34.061 1.00 91.02 13 ALA F N 1
ATOM 10986 C CA . ALA F 1 29 ? -0.698 81.359 35.021 1.00 91.96 13 ALA F CA 1
ATOM 10987 C C . ALA F 1 29 ? -2.078 80.924 34.532 1.00 93.12 13 ALA F C 1
ATOM 10988 O O . ALA F 1 29 ? -2.459 81.321 33.432 1.00 98.13 13 ALA F O 1
ATOM 10990 N N . LEU F 1 30 ? -2.786 80.115 35.316 1.00 90.30 14 LEU F N 1
ATOM 10991 C CA . LEU F 1 30 ? -4.154 79.657 34.972 1.00 91.00 14 LEU F CA 1
ATOM 10992 C C . LEU F 1 30 ? -5.136 80.151 36.031 1.00 91.36 14 LEU F C 1
ATOM 10993 O O . LEU F 1 30 ? -4.702 80.844 36.981 1.00 90.41 14 LEU F O 1
ATOM 10998 N N . THR F 1 31 ? -6.416 79.842 35.838 1.00 92.84 15 THR F N 1
ATOM 10999 C CA . THR F 1 31 ? -7.487 79.981 36.856 1.00 94.33 15 THR F CA 1
ATOM 11000 C C . THR F 1 31 ? -8.127 78.609 37.019 1.00 91.62 15 THR F C 1
ATOM 11001 O O . THR F 1 31 ? -8.000 77.769 36.131 1.00 89.24 15 THR F O 1
ATOM 11005 N N . PRO F 1 32 ? -8.857 78.350 38.128 1.00 93.93 16 PRO F N 1
ATOM 11006 C CA . PRO F 1 32 ? -9.570 77.081 38.289 1.00 93.57 16 PRO F CA 1
ATOM 11007 C C . PRO F 1 32 ? -10.683 76.840 37.247 1.00 98.71 16 PRO F C 1
ATOM 11008 O O . PRO F 1 32 ? -11.152 75.733 37.180 1.00 98.19 16 PRO F O 1
ATOM 11012 N N . ASP F 1 33 ? -11.068 77.853 36.468 1.00 105.46 17 ASP F N 1
ATOM 11013 C CA . ASP F 1 33 ? -12.097 77.755 35.394 1.00 110.78 17 ASP F CA 1
ATOM 11014 C C . ASP F 1 33 ? -11.476 77.164 34.113 1.00 110.55 17 ASP F C 1
ATOM 11015 O O . ASP F 1 33 ? -12.253 76.654 33.286 1.00 114.44 17 ASP F O 1
ATOM 11020 N N . ASP F 1 34 ? -10.152 77.254 33.941 1.00 108.79 18 ASP F N 1
ATOM 11021 C CA . ASP F 1 34 ? -9.452 76.754 32.727 1.00 108.46 18 ASP F CA 1
ATOM 11022 C C . ASP F 1 34 ? -9.515 75.221 32.724 1.00 104.41 18 ASP F C 1
ATOM 11023 O O . ASP F 1 34 ? -8.902 74.612 33.617 1.00 98.68 18 ASP F O 1
ATOM 11028 N N . LYS F 1 35 ? -10.260 74.632 31.784 1.00 105.23 19 LYS F N 1
ATOM 11029 C CA . LYS F 1 35 ? -10.456 73.164 31.664 1.00 103.03 19 LYS F CA 1
ATOM 11030 C C . LYS F 1 35 ? -9.459 72.579 30.660 1.00 100.85 19 LYS F C 1
ATOM 11031 O O . LYS F 1 35 ? -9.131 71.388 30.792 1.00 100.34 19 LYS F O 1
ATOM 11037 N N . THR F 1 36 ? -9.022 73.372 29.684 1.00 100.84 20 THR F N 1
ATOM 11038 C CA . THR F 1 36 ? -8.049 72.965 28.638 1.00 98.87 20 THR F CA 1
ATOM 11039 C C . THR F 1 36 ? -7.141 74.157 28.335 1.00 100.40 20 THR F C 1
ATOM 11040 O O . THR F 1 36 ? -7.605 75.293 28.466 1.00 105.79 20 THR F O 1
ATOM 11044 N N . LEU F 1 37 ? -5.898 73.898 27.941 1.00 98.06 21 LEU F N 1
ATOM 11045 C CA . LEU F 1 37 ? -4.989 74.922 27.372 1.00 99.22 21 LEU F CA 1
ATOM 11046 C C . LEU F 1 37 ? -5.310 75.060 25.882 1.00 102.73 21 LEU F C 1
ATOM 11047 O O . LEU F 1 37 ? -5.534 74.026 25.225 1.00 99.00 21 LEU F O 1
ATOM 11052 N N . ASP F 1 38 ? -5.347 76.292 25.374 1.00 107.18 22 ASP F N 1
ATOM 11053 C CA . ASP F 1 38 ? -5.382 76.579 23.914 1.00 110.36 22 ASP F CA 1
ATOM 11054 C C . ASP F 1 38 ? -4.091 76.029 23.311 1.00 106.46 22 ASP F C 1
ATOM 11055 O O . ASP F 1 38 ? -3.132 75.769 24.042 1.00 99.84 22 ASP F O 1
ATOM 11060 N N . PRO F 1 39 ? -4.035 75.794 21.981 1.00 106.66 23 PRO F N 1
ATOM 11061 C CA . PRO F 1 39 ? -2.858 75.194 21.349 1.00 104.23 23 PRO F CA 1
ATOM 11062 C C . PRO F 1 39 ? -1.524 75.893 21.665 1.00 103.37 23 PRO F C 1
ATOM 11063 O O . PRO F 1 39 ? -0.566 75.201 21.926 1.00 100.54 23 PRO F O 1
ATOM 11067 N N . ALA F 1 40 ? -1.484 77.226 21.640 1.00 106.18 24 ALA F N 1
ATOM 11068 C CA . ALA F 1 40 ? -0.267 78.026 21.931 1.00 106.60 24 ALA F CA 1
ATOM 11069 C C . ALA F 1 40 ? 0.220 77.755 23.367 1.00 102.43 24 ALA F C 1
ATOM 11070 O O . ALA F 1 40 ? 1.442 77.607 23.567 1.00 99.23 24 ALA F O 1
ATOM 11072 N N . SER F 1 41 ? -0.702 77.716 24.336 1.00 101.59 25 SER F N 1
ATOM 11073 C CA . SER F 1 41 ? -0.416 77.496 25.777 1.00 98.78 25 SER F CA 1
ATOM 11074 C C . SER F 1 41 ? 0.101 76.068 25.984 1.00 94.32 25 SER F C 1
ATOM 11075 O O . SER F 1 41 ? 1.090 75.901 26.722 1.00 92.08 25 SER F O 1
ATOM 11078 N N . LEU F 1 42 ? -0.530 75.078 25.348 1.00 94.43 26 LEU F N 1
ATOM 11079 C CA . LEU F 1 42 ? -0.079 73.663 25.430 1.00 90.74 26 LEU F CA 1
ATOM 11080 C C . LEU F 1 42 ? 1.329 73.548 24.833 1.00 89.34 26 LEU F C 1
ATOM 11081 O O . LEU F 1 42 ? 2.175 72.897 25.475 1.00 83.74 26 LEU F O 1
ATOM 11086 N N . ASP F 1 43 ? 1.582 74.157 23.670 1.00 91.62 27 ASP F N 1
ATOM 11087 C CA . ASP F 1 43 ? 2.921 74.142 23.021 1.00 92.78 27 ASP F CA 1
ATOM 11088 C C . ASP F 1 43 ? 3.958 74.716 23.989 1.00 91.74 27 ASP F C 1
ATOM 11089 O O . ASP F 1 43 ? 5.037 74.121 24.105 1.00 89.93 27 ASP F O 1
ATOM 11094 N N . ARG F 1 44 ? 3.646 75.830 24.651 1.00 93.19 28 ARG F N 1
ATOM 11095 C CA . ARG F 1 44 ? 4.564 76.474 25.624 1.00 93.25 28 ARG F CA 1
ATOM 11096 C C . ARG F 1 44 ? 4.820 75.507 26.794 1.00 87.90 28 ARG F C 1
ATOM 11097 O O . ARG F 1 44 ? 6.004 75.305 27.145 1.00 85.71 28 ARG F O 1
ATOM 11105 N N . ALA F 1 45 ? 3.762 74.911 27.360 1.00 84.51 29 ALA F N 1
ATOM 11106 C CA . ALA F 1 45 ? 3.856 73.943 28.479 1.00 79.44 29 ALA F CA 1
ATOM 11107 C C . ALA F 1 45 ? 4.793 72.791 28.087 1.00 76.59 29 ALA F C 1
ATOM 11108 O O . ALA F 1 45 ? 5.668 72.436 28.903 1.00 73.02 29 ALA F O 1
ATOM 11110 N N . LEU F 1 46 ? 4.624 72.236 26.879 1.00 76.52 30 LEU F N 1
ATOM 11111 C CA . LEU F 1 46 ? 5.423 71.072 26.412 1.00 74.79 30 LEU F CA 1
ATOM 11112 C C . LEU F 1 46 ? 6.871 71.515 26.158 1.00 75.09 30 LEU F C 1
ATOM 11113 O O . LEU F 1 46 ? 7.781 70.743 26.515 1.00 73.67 30 LEU F O 1
ATOM 11118 N N . ALA F 1 47 ? 7.082 72.709 25.595 1.00 77.44 31 ALA F N 1
ATOM 11119 C CA . ALA F 1 47 ? 8.428 73.281 25.346 1.00 78.33 31 ALA F CA 1
ATOM 11120 C C . ALA F 1 47 ? 9.167 73.453 26.684 1.00 76.25 31 ALA F C 1
ATOM 11121 O O . ALA F 1 47 ? 10.370 73.118 26.747 1.00 74.63 31 ALA F O 1
ATOM 11123 N N . ILE F 1 48 ? 8.467 73.917 27.724 1.00 75.26 32 ILE F N 1
ATOM 11124 C CA . ILE F 1 48 ? 9.051 74.115 29.085 1.00 74.92 32 ILE F CA 1
ATOM 11125 C C . ILE F 1 48 ? 9.458 72.753 29.662 1.00 71.42 32 ILE F C 1
ATOM 11126 O O . ILE F 1 48 ? 10.625 72.619 30.095 1.00 70.99 32 ILE F O 1
ATOM 11131 N N . LEU F 1 49 ? 8.552 71.768 29.644 1.00 69.98 33 LEU F N 1
ATOM 11132 C CA . LEU F 1 49 ? 8.836 70.401 30.160 1.00 66.13 33 LEU F CA 1
ATOM 11133 C C . LEU F 1 49 ? 10.001 69.774 29.392 1.00 65.24 33 LEU F C 1
ATOM 11134 O O . LEU F 1 49 ? 10.832 69.133 30.041 1.00 61.44 33 LEU F O 1
ATOM 11139 N N . ALA F 1 50 ? 10.049 69.921 28.066 1.00 66.67 34 ALA F N 1
ATOM 11140 C CA . ALA F 1 50 ? 11.121 69.327 27.231 1.00 68.56 34 ALA F CA 1
ATOM 11141 C C . ALA F 1 50 ? 12.466 69.971 27.594 1.00 70.14 34 ALA F C 1
ATOM 11142 O O . ALA F 1 50 ? 13.420 69.227 27.850 1.00 70.67 34 ALA F O 1
ATOM 11144 N N . GLU F 1 51 ? 12.542 71.300 27.632 1.00 73.23 35 GLU F N 1
ATOM 11145 C CA . GLU F 1 51 ? 13.822 72.027 27.839 1.00 76.05 35 GLU F CA 1
ATOM 11146 C C . GLU F 1 51 ? 14.230 72.001 29.321 1.00 74.08 35 GLU F C 1
ATOM 11147 O O . GLU F 1 51 ? 15.401 71.681 29.605 1.00 73.48 35 GLU F O 1
ATOM 11153 N N . HIS F 1 52 ? 13.324 72.349 30.233 1.00 72.93 36 HIS F N 1
ATOM 11154 C CA . HIS F 1 52 ? 13.658 72.616 31.663 1.00 72.44 36 HIS F CA 1
ATOM 11155 C C . HIS F 1 52 ? 13.302 71.435 32.570 1.00 68.03 36 HIS F C 1
ATOM 11156 O O . HIS F 1 52 ? 13.911 71.345 33.669 1.00 67.15 36 HIS F O 1
ATOM 11163 N N . GLY F 1 53 ? 12.340 70.593 32.163 1.00 65.37 37 GLY F N 1
ATOM 11164 C CA . GLY F 1 53 ? 11.934 69.394 32.918 1.00 61.56 37 GLY F CA 1
ATOM 11165 C C . GLY F 1 53 ? 11.040 69.725 34.108 1.00 60.78 37 GLY F C 1
ATOM 11166 O O . GLY F 1 53 ? 10.729 68.815 34.893 1.00 57.40 37 GLY F O 1
ATOM 11167 N N . ILE F 1 54 ? 10.628 70.986 34.250 1.00 62.88 38 ILE F N 1
ATOM 11168 C CA . ILE F 1 54 ? 9.727 71.439 35.351 1.00 62.20 38 ILE F CA 1
ATOM 11169 C C . ILE F 1 54 ? 8.854 72.579 34.836 1.00 64.05 38 ILE F C 1
ATOM 11170 O O . ILE F 1 54 ? 9.388 73.502 34.209 1.00 66.22 38 ILE F O 1
ATOM 11175 N N . LEU F 1 55 ? 7.559 72.490 35.123 1.00 64.03 39 LEU F N 1
ATOM 11176 C CA . LEU F 1 55 ? 6.510 73.445 34.701 1.00 66.87 39 LEU F CA 1
ATOM 11177 C C . LEU F 1 55 ? 5.690 73.810 35.940 1.00 66.44 39 LEU F C 1
ATOM 11178 O O . LEU F 1 55 ? 5.228 72.897 36.645 1.00 62.74 39 LEU F O 1
ATOM 11183 N N . VAL F 1 56 ? 5.546 75.095 36.226 1.00 68.50 40 VAL F N 1
ATOM 11184 C CA . VAL F 1 56 ? 4.697 75.578 37.348 1.00 67.98 40 VAL F CA 1
ATOM 11185 C C . VAL F 1 56 ? 3.399 76.140 36.765 1.00 70.21 40 VAL F C 1
ATOM 11186 O O . VAL F 1 56 ? 3.477 77.084 35.962 1.00 71.03 40 VAL F O 1
ATOM 11190 N N . LEU F 1 57 ? 2.255 75.581 37.163 1.00 69.36 41 LEU F N 1
ATOM 11191 C CA . LEU F 1 57 ? 0.916 76.085 36.767 1.00 72.47 41 LEU F CA 1
ATOM 11192 C C . LEU F 1 57 ? 0.268 76.731 37.989 1.00 72.51 41 LEU F C 1
ATOM 11193 O O . LEU F 1 57 ? -0.174 75.997 38.884 1.00 69.87 41 LEU F O 1
ATOM 11198 N N . THR F 1 58 ? 0.229 78.060 38.051 1.00 76.16 42 THR F N 1
ATOM 11199 C CA . THR F 1 58 ? -0.365 78.794 39.201 1.00 77.23 42 THR F CA 1
ATOM 11200 C C . THR F 1 58 ? -1.884 78.880 38.997 1.00 80.31 42 THR F C 1
ATOM 11201 O O . THR F 1 58 ? -2.324 78.846 37.831 1.00 82.90 42 THR F O 1
ATOM 11205 N N . GLY F 1 59 ? -2.646 78.955 40.090 1.00 81.05 43 GLY F N 1
ATOM 11206 C CA . GLY F 1 59 ? -4.095 79.247 40.095 1.00 84.65 43 GLY F CA 1
ATOM 11207 C C . GLY F 1 59 ? -4.945 78.105 39.551 1.00 84.68 43 GLY F C 1
ATOM 11208 O O . GLY F 1 59 ? -6.021 78.377 39.003 1.00 88.02 43 GLY F O 1
ATOM 11209 N N . MET F 1 60 ? -4.508 76.855 39.709 1.00 81.45 44 MET F N 1
ATOM 11210 C CA . MET F 1 60 ? -5.205 75.670 39.144 1.00 81.68 44 MET F CA 1
ATOM 11211 C C . MET F 1 60 ? -6.341 75.188 40.052 1.00 80.95 44 MET F C 1
ATOM 11212 O O . MET F 1 60 ? -7.386 74.771 39.519 1.00 81.28 44 MET F O 1
ATOM 11217 N N . LEU F 1 61 ? -6.129 75.193 41.370 1.00 79.57 45 LEU F N 1
ATOM 11218 C CA . LEU F 1 61 ? -7.040 74.510 42.322 1.00 79.50 45 LEU F CA 1
ATOM 11219 C C . LEU F 1 61 ? -7.742 75.531 43.213 1.00 81.97 45 LEU F C 1
ATOM 11220 O O . LEU F 1 61 ? -7.060 76.433 43.746 1.00 82.46 45 LEU F O 1
ATOM 11225 N N . ARG F 1 62 ? -9.055 75.356 43.381 1.00 85.66 46 ARG F N 1
ATOM 11226 C CA . ARG F 1 62 ? -9.900 76.186 44.273 1.00 90.67 46 ARG F CA 1
ATOM 11227 C C . ARG F 1 62 ? -9.424 76.023 45.721 1.00 87.91 46 ARG F C 1
ATOM 11228 O O . ARG F 1 62 ? -9.073 74.890 46.107 1.00 82.22 46 ARG F O 1
ATOM 11236 N N . THR F 1 63 ? -9.462 77.110 46.488 1.00 89.29 47 THR F N 1
ATOM 11237 C CA . THR F 1 63 ? -8.952 77.136 47.883 1.00 86.93 47 THR F CA 1
ATOM 11238 C C . THR F 1 63 ? -9.800 76.163 48.720 1.00 86.47 47 THR F C 1
ATOM 11239 O O . THR F 1 63 ? -9.249 75.574 49.654 1.00 82.11 47 THR F O 1
ATOM 11243 N N . ARG F 1 64 ? -11.068 75.945 48.362 1.00 89.81 48 ARG F N 1
ATOM 11244 C CA . ARG F 1 64 ? -11.951 75.001 49.090 1.00 90.80 48 ARG F CA 1
ATOM 11245 C C . ARG F 1 64 ? -11.347 73.586 49.063 1.00 86.12 48 ARG F C 1
ATOM 11246 O O . ARG F 1 64 ? -11.439 72.892 50.091 1.00 83.85 48 ARG F O 1
ATOM 11254 N N . LEU F 1 65 ? -10.705 73.173 47.964 1.00 83.92 49 LEU F N 1
ATOM 11255 C CA . LEU F 1 65 ? -10.077 71.826 47.842 1.00 79.91 49 LEU F CA 1
ATOM 11256 C C . LEU F 1 65 ? -8.783 71.780 48.654 1.00 74.60 49 LEU F C 1
ATOM 11257 O O . LEU F 1 65 ? -8.640 70.851 49.464 1.00 70.43 49 LEU F O 1
ATOM 11262 N N . THR F 1 66 ? -7.876 72.738 48.454 1.00 73.32 50 THR F N 1
ATOM 11263 C CA . THR F 1 66 ? -6.563 72.753 49.148 1.00 71.48 50 THR F CA 1
ATOM 11264 C C . THR F 1 66 ? -6.788 72.906 50.660 1.00 70.07 50 THR F C 1
ATOM 11265 O O . THR F 1 66 ? -6.039 72.253 51.417 1.00 68.77 50 THR F O 1
ATOM 11269 N N . ASP F 1 67 ? -7.783 73.695 51.083 1.00 72.44 51 ASP F N 1
ATOM 11270 C CA . ASP F 1 67 ? -8.148 73.870 52.518 1.00 72.74 51 ASP F CA 1
ATOM 11271 C C . ASP F 1 67 ? -8.476 72.505 53.129 1.00 70.99 51 ASP F C 1
ATOM 11272 O O . ASP F 1 67 ? -7.932 72.207 54.207 1.00 69.39 51 ASP F O 1
ATOM 11277 N N . GLN F 1 68 ? -9.324 71.707 52.479 1.00 71.07 52 GLN F N 1
ATOM 11278 C CA . GLN F 1 68 ? -9.819 70.421 53.041 1.00 70.34 52 GLN F CA 1
ATOM 11279 C C . GLN F 1 68 ? -8.679 69.397 53.070 1.00 66.75 52 GLN F C 1
ATOM 11280 O O . GLN F 1 68 ? -8.597 68.642 54.058 1.00 65.30 52 GLN F O 1
ATOM 11286 N N . LEU F 1 69 ? -7.830 69.366 52.039 1.00 64.35 53 LEU F N 1
ATOM 11287 C CA . LEU F 1 69 ? -6.681 68.427 51.977 1.00 60.88 53 LEU F CA 1
ATOM 11288 C C . LEU F 1 69 ? -5.630 68.817 53.023 1.00 58.10 53 LEU F C 1
ATOM 11289 O O . LEU F 1 69 ? -5.137 67.916 53.718 1.00 56.30 53 LEU F O 1
ATOM 11294 N N . ARG F 1 70 ? -5.301 70.104 53.128 1.00 59.23 54 ARG F N 1
ATOM 11295 C CA . ARG F 1 70 ? -4.351 70.619 54.152 1.00 59.10 54 ARG F CA 1
ATOM 11296 C C . ARG F 1 70 ? -4.828 70.196 55.541 1.00 57.06 54 ARG F C 1
ATOM 11297 O O . ARG F 1 70 ? -4.025 69.616 56.290 1.00 55.98 54 ARG F O 1
ATOM 11305 N N . THR F 1 71 ? -6.090 70.473 55.856 1.00 57.87 55 THR F N 1
ATOM 11306 C CA . THR F 1 71 ? -6.699 70.192 57.181 1.00 59.10 55 THR F CA 1
ATOM 11307 C C . THR F 1 71 ? -6.614 68.697 57.463 1.00 58.21 55 THR F C 1
ATOM 11308 O O . THR F 1 71 ? -6.189 68.343 58.563 1.00 56.64 55 THR F O 1
ATOM 11312 N N . ALA F 1 72 ? -7.021 67.860 56.515 1.00 58.59 56 ALA F N 1
ATOM 11313 C CA . ALA F 1 72 ? -7.038 66.383 56.658 1.00 57.86 56 ALA F CA 1
ATOM 11314 C C . ALA F 1 72 ? -5.621 65.882 56.966 1.00 56.01 56 ALA F C 1
ATOM 11315 O O . ALA F 1 72 ? -5.466 65.040 57.874 1.00 55.84 56 ALA F O 1
ATOM 11317 N N . MET F 1 73 ? -4.612 66.382 56.253 1.00 55.02 57 MET F N 1
ATOM 11318 C CA . MET F 1 73 ? -3.217 65.893 56.430 1.00 53.95 57 MET F CA 1
ATOM 11319 C C . MET F 1 73 ? -2.650 66.410 57.762 1.00 53.45 57 MET F C 1
ATOM 11320 O O . MET F 1 73 ? -1.994 65.616 58.466 1.00 53.86 57 MET F O 1
ATOM 11325 N N . LEU F 1 74 ? -2.924 67.662 58.138 1.00 54.92 58 LEU F N 1
ATOM 11326 C CA . LEU F 1 74 ? -2.488 68.211 59.455 1.00 55.24 58 LEU F CA 1
ATOM 11327 C C . LEU F 1 74 ? -3.212 67.465 60.586 1.00 56.22 58 LEU F C 1
ATOM 11328 O O . LEU F 1 74 ? -2.564 67.150 61.581 1.00 56.55 58 LEU F O 1
ATOM 11333 N N . ASP F 1 75 ? -4.491 67.128 60.417 1.00 58.51 59 ASP F N 1
ATOM 11334 C CA . ASP F 1 75 ? -5.278 66.338 61.403 1.00 59.43 59 ASP F CA 1
ATOM 11335 C C . ASP F 1 75 ? -4.685 64.933 61.552 1.00 57.76 59 ASP F C 1
ATOM 11336 O O . ASP F 1 75 ? -4.762 64.410 62.674 1.00 57.75 59 ASP F O 1
ATOM 11341 N N . ASP F 1 76 ? -4.113 64.355 60.491 1.00 54.39 60 ASP F N 1
ATOM 11342 C CA . ASP F 1 76 ? -3.564 62.971 60.503 1.00 54.21 60 ASP F CA 1
ATOM 11343 C C . ASP F 1 76 ? -2.156 62.936 61.119 1.00 53.51 60 ASP F C 1
ATOM 11344 O O . ASP F 1 76 ? -1.758 61.862 61.566 1.00 51.89 60 ASP F O 1
ATOM 11349 N N . LEU F 1 77 ? -1.432 64.055 61.122 1.00 54.02 61 LEU F N 1
ATOM 11350 C CA . LEU F 1 77 ? 0.014 64.085 61.473 1.00 52.64 61 LEU F CA 1
ATOM 11351 C C . LEU F 1 77 ? 0.252 63.530 62.884 1.00 52.40 61 LEU F C 1
ATOM 11352 O O . LEU F 1 77 ? 1.187 62.766 63.088 1.00 52.53 61 LEU F O 1
ATOM 11357 N N . PRO F 1 78 ? -0.557 63.852 63.911 1.00 55.37 62 PRO F N 1
ATOM 11358 C CA . PRO F 1 78 ? -0.367 63.264 65.238 1.00 56.46 62 PRO F CA 1
ATOM 11359 C C . PRO F 1 78 ? -0.368 61.726 65.206 1.00 56.50 62 PRO F C 1
ATOM 11360 O O . PRO F 1 78 ? 0.524 61.113 65.802 1.00 57.03 62 PRO F O 1
ATOM 11364 N N . GLU F 1 79 ? -1.321 61.121 64.490 1.00 56.92 63 GLU F N 1
ATOM 11365 C CA . GLU F 1 79 ? -1.400 59.641 64.375 1.00 57.64 63 GLU F CA 1
ATOM 11366 C C . GLU F 1 79 ? -0.128 59.134 63.682 1.00 55.00 63 GLU F C 1
ATOM 11367 O O . GLU F 1 79 ? 0.392 58.109 64.124 1.00 56.48 63 GLU F O 1
ATOM 11373 N N . VAL F 1 80 ? 0.380 59.837 62.662 1.00 53.36 64 VAL F N 1
ATOM 11374 C CA . VAL F 1 80 ? 1.643 59.478 61.946 1.00 52.26 64 VAL F CA 1
ATOM 11375 C C . VAL F 1 80 ? 2.821 59.533 62.934 1.00 54.91 64 VAL F C 1
ATOM 11376 O O . VAL F 1 80 ? 3.647 58.606 62.922 1.00 51.91 64 VAL F O 1
ATOM 11380 N N . LEU F 1 81 ? 2.918 60.581 63.763 1.00 54.17 65 LEU F N 1
ATOM 11381 C CA . LEU F 1 81 ? 4.107 60.795 64.631 1.00 57.98 65 LEU F CA 1
ATOM 11382 C C . LEU F 1 81 ? 4.053 59.826 65.819 1.00 62.45 65 LEU F C 1
ATOM 11383 O O . LEU F 1 81 ? 5.095 59.601 66.430 1.00 64.79 65 LEU F O 1
ATOM 11388 N N . ARG F 1 82 ? 2.885 59.258 66.116 1.00 64.69 66 ARG F N 1
ATOM 11389 C CA . ARG F 1 82 ? 2.642 58.301 67.232 1.00 69.88 66 ARG F CA 1
ATOM 11390 C C . ARG F 1 82 ? 3.161 56.892 66.880 1.00 71.39 66 ARG F C 1
ATOM 11391 O O . ARG F 1 82 ? 3.271 56.080 67.800 1.00 71.28 66 ARG F O 1
ATOM 11399 N N . GLN F 1 83 ? 3.473 56.610 65.610 1.00 71.61 67 GLN F N 1
ATOM 11400 C CA . GLN F 1 83 ? 3.941 55.272 65.139 1.00 75.82 67 GLN F CA 1
ATOM 11401 C C . GLN F 1 83 ? 5.303 54.969 65.768 1.00 78.01 67 GLN F C 1
ATOM 11402 O O . GLN F 1 83 ? 6.037 55.914 66.076 1.00 75.48 67 GLN F O 1
ATOM 11408 N N . GLN F 1 84 ? 5.633 53.683 65.902 1.00 82.83 68 GLN F N 1
ATOM 11409 C CA . GLN F 1 84 ? 6.952 53.160 66.364 1.00 88.08 68 GLN F CA 1
ATOM 11410 C C . GLN F 1 84 ? 8.066 53.782 65.508 1.00 85.83 68 GLN F C 1
ATOM 11411 O O . GLN F 1 84 ? 8.997 54.380 66.075 1.00 86.79 68 GLN F O 1
ATOM 11417 N N . ASP F 1 85 ? 7.971 53.598 64.194 1.00 84.66 69 ASP F N 1
ATOM 11418 C CA . ASP F 1 85 ? 8.967 54.047 63.186 1.00 83.41 69 ASP F CA 1
ATOM 11419 C C . ASP F 1 85 ? 8.260 55.003 62.228 1.00 75.59 69 ASP F C 1
ATOM 11420 O O . ASP F 1 85 ? 7.290 54.574 61.545 1.00 75.16 69 ASP F O 1
ATOM 11425 N N . VAL F 1 86 ? 8.650 56.281 62.241 1.00 69.39 70 VAL F N 1
ATOM 11426 C CA . VAL F 1 86 ? 8.077 57.322 61.340 1.00 63.69 70 VAL F CA 1
ATOM 11427 C C . VAL F 1 86 ? 8.795 57.230 59.996 1.00 60.07 70 VAL F C 1
ATOM 11428 O O . VAL F 1 86 ? 9.978 57.524 59.897 1.00 59.10 70 VAL F O 1
ATOM 11432 N N . PRO F 1 87 ? 8.105 56.844 58.910 1.00 58.39 71 PRO F N 1
ATOM 11433 C CA . PRO F 1 87 ? 8.774 56.691 57.619 1.00 58.26 71 PRO F CA 1
ATOM 11434 C C . PRO F 1 87 ? 9.230 58.066 57.097 1.00 57.71 71 PRO F C 1
ATOM 11435 O O . PRO F 1 87 ? 8.428 58.999 57.042 1.00 55.27 71 PRO F O 1
ATOM 11439 N N . THR F 1 88 ? 10.493 58.149 56.702 1.00 56.94 72 THR F N 1
ATOM 11440 C CA . THR F 1 88 ? 11.206 59.395 56.314 1.00 55.72 72 THR F CA 1
ATOM 11441 C C . THR F 1 88 ? 11.777 59.258 54.890 1.00 55.07 72 THR F C 1
ATOM 11442 O O . THR F 1 88 ? 12.182 58.145 54.538 1.00 55.88 72 THR F O 1
ATOM 11446 N N . ASN F 1 89 ? 11.819 60.336 54.104 1.00 52.49 73 ASN F N 1
ATOM 11447 C CA . ASN F 1 89 ? 12.502 60.387 52.776 1.00 50.62 73 ASN F CA 1
ATOM 11448 C C . ASN F 1 89 ? 13.953 60.858 52.973 1.00 51.37 73 ASN F C 1
ATOM 11449 O O . ASN F 1 89 ? 14.165 62.083 53.111 1.00 52.11 73 ASN F O 1
ATOM 11454 N N . PHE F 1 90 ? 14.891 59.915 53.081 1.00 50.75 74 PHE F N 1
ATOM 11455 C CA . PHE F 1 90 ? 16.371 60.111 53.152 1.00 52.80 74 PHE F CA 1
ATOM 11456 C C . PHE F 1 90 ? 16.838 60.595 54.533 1.00 54.65 74 PHE F C 1
ATOM 11457 O O . PHE F 1 90 ? 17.795 60.017 55.057 1.00 56.77 74 PHE F O 1
ATOM 11465 N N . VAL F 1 91 ? 16.248 61.664 55.071 1.00 52.92 75 VAL F N 1
ATOM 11466 C CA . VAL F 1 91 ? 16.796 62.357 56.279 1.00 54.98 75 VAL F CA 1
ATOM 11467 C C . VAL F 1 91 ? 15.650 62.796 57.179 1.00 51.70 75 VAL F C 1
ATOM 11468 O O . VAL F 1 91 ? 14.515 62.942 56.729 1.00 49.91 75 VAL F O 1
ATOM 11472 N N . PRO F 1 92 ? 15.910 63.015 58.481 1.00 52.91 76 PRO F N 1
ATOM 11473 C CA . PRO F 1 92 ? 14.876 63.476 59.407 1.00 50.56 76 PRO F CA 1
ATOM 11474 C C . PRO F 1 92 ? 14.065 64.675 58.912 1.00 47.82 76 PRO F C 1
ATOM 11475 O O . PRO F 1 92 ? 14.630 65.571 58.331 1.00 47.97 76 PRO F O 1
ATOM 11479 N N . GLY F 1 93 ? 12.762 64.652 59.175 1.00 46.92 77 GLY F N 1
ATOM 11480 C CA . GLY F 1 93 ? 11.839 65.784 58.976 1.00 46.35 77 GLY F CA 1
ATOM 11481 C C . GLY F 1 93 ? 11.110 65.739 57.644 1.00 45.79 77 GLY F C 1
ATOM 11482 O O . GLY F 1 93 ? 10.162 66.523 57.486 1.00 45.47 77 GLY F O 1
ATOM 11483 N N . HIS F 1 94 ? 11.498 64.863 56.718 1.00 45.66 78 HIS F N 1
ATOM 11484 C CA . HIS F 1 94 ? 10.788 64.684 55.416 1.00 45.01 78 HIS F CA 1
ATOM 11485 C C . HIS F 1 94 ? 9.921 63.432 55.514 1.00 44.55 78 HIS F C 1
ATOM 11486 O O . HIS F 1 94 ? 10.397 62.347 55.136 1.00 46.08 78 HIS F O 1
ATOM 11493 N N . VAL F 1 95 ? 8.718 63.577 56.065 1.00 43.34 79 VAL F N 1
ATOM 11494 C CA . VAL F 1 95 ? 7.870 62.444 56.503 1.00 44.63 79 VAL F CA 1
ATOM 11495 C C . VAL F 1 95 ? 7.015 62.008 55.312 1.00 45.41 79 VAL F C 1
ATOM 11496 O O . VAL F 1 95 ? 6.380 62.888 54.686 1.00 43.83 79 VAL F O 1
ATOM 11500 N N . GLN F 1 96 ? 7.021 60.709 55.006 1.00 47.32 80 GLN F N 1
ATOM 11501 C CA . GLN F 1 96 ? 6.117 60.151 53.974 1.00 47.71 80 GLN F CA 1
ATOM 11502 C C . GLN F 1 96 ? 4.743 60.072 54.632 1.00 45.97 80 GLN F C 1
ATOM 11503 O O . GLN F 1 96 ? 4.641 59.514 55.739 1.00 45.82 80 GLN F O 1
ATOM 11509 N N . GLN F 1 97 ? 3.749 60.703 54.023 1.00 44.78 81 GLN F N 1
ATOM 11510 C CA . GLN F 1 97 ? 2.385 60.763 54.579 1.00 46.86 81 GLN F CA 1
ATOM 11511 C C . GLN F 1 97 ? 1.417 60.756 53.404 1.00 48.05 81 GLN F C 1
ATOM 11512 O O . GLN F 1 97 ? 1.410 61.708 52.610 1.00 46.86 81 GLN F O 1
ATOM 11518 N N . ASP F 1 98 ? 0.650 59.681 53.311 1.00 50.70 82 ASP F N 1
ATOM 11519 C CA . ASP F 1 98 ? -0.399 59.515 52.281 1.00 52.26 82 ASP F CA 1
ATOM 11520 C C . ASP F 1 98 ? -1.584 60.376 52.692 1.00 53.65 82 ASP F C 1
ATOM 11521 O O . ASP F 1 98 ? -1.981 60.379 53.859 1.00 55.57 82 ASP F O 1
ATOM 11526 N N . PRO F 1 99 ? -2.193 61.126 51.750 1.00 54.87 83 PRO F N 1
ATOM 11527 C CA . PRO F 1 99 ? -3.451 61.801 52.050 1.00 56.79 83 PRO F CA 1
ATOM 11528 C C . PRO F 1 99 ? -4.558 60.761 52.192 1.00 59.05 83 PRO F C 1
ATOM 11529 O O . PRO F 1 99 ? -4.411 59.629 51.730 1.00 59.56 83 PRO F O 1
ATOM 11533 N N . PRO F 1 100 ? -5.689 61.090 52.857 1.00 62.77 84 PRO F N 1
ATOM 11534 C CA . PRO F 1 100 ? -6.799 60.149 52.997 1.00 66.10 84 PRO F CA 1
ATOM 11535 C C . PRO F 1 100 ? -7.360 59.739 51.627 1.00 66.12 84 PRO F C 1
ATOM 11536 O O . PRO F 1 100 ? -7.319 60.553 50.692 1.00 64.57 84 PRO F O 1
ATOM 11540 N N . VAL F 1 101 ? -7.842 58.495 51.539 1.00 67.72 85 VAL F N 1
ATOM 11541 C CA . VAL F 1 101 ? -8.622 58.012 50.366 1.00 70.09 85 VAL F CA 1
ATOM 11542 C C . VAL F 1 101 ? -10.049 57.699 50.841 1.00 73.24 85 VAL F C 1
ATOM 11543 O O . VAL F 1 101 ? -10.609 56.702 50.413 1.00 76.63 85 VAL F O 1
ATOM 11547 N N . ARG F 1 102 ? -10.616 58.545 51.701 1.00 75.42 86 ARG F N 1
ATOM 11548 C CA . ARG F 1 102 ? -12.075 58.623 51.962 1.00 78.75 86 ARG F CA 1
ATOM 11549 C C . ARG F 1 102 ? -12.731 59.303 50.761 1.00 79.20 86 ARG F C 1
ATOM 11550 O O . ARG F 1 102 ? -12.127 60.260 50.236 1.00 76.97 86 ARG F O 1
ATOM 11558 N N . GLU F 1 103 ? -13.932 58.861 50.370 1.00 82.06 87 GLU F N 1
ATOM 11559 C CA . GLU F 1 103 ? -14.699 59.459 49.245 1.00 82.83 87 GLU F CA 1
ATOM 11560 C C . GLU F 1 103 ? -14.763 60.982 49.407 1.00 81.94 87 GLU F C 1
ATOM 11561 O O . GLU F 1 103 ? -14.572 61.684 48.404 1.00 80.23 87 GLU F O 1
ATOM 11567 N N . SER F 1 104 ? -15.013 61.476 50.625 1.00 81.71 88 SER F N 1
ATOM 11568 C CA . SER F 1 104 ? -15.249 62.918 50.892 1.00 81.73 88 SER F CA 1
ATOM 11569 C C . SER F 1 104 ? -13.989 63.752 50.601 1.00 79.43 88 SER F C 1
ATOM 11570 O O . SER F 1 104 ? -14.135 64.980 50.457 1.00 80.79 88 SER F O 1
ATOM 11573 N N . LEU F 1 105 ? -12.800 63.138 50.504 1.00 75.77 89 LEU F N 1
ATOM 11574 C CA . LEU F 1 105 ? -11.523 63.875 50.279 1.00 73.53 89 LEU F CA 1
ATOM 11575 C C . LEU F 1 105 ? -10.848 63.443 48.970 1.00 71.81 89 LEU F C 1
ATOM 11576 O O . LEU F 1 105 ? -9.674 63.836 48.747 1.00 69.93 89 LEU F O 1
ATOM 11581 N N . LEU F 1 106 ? -11.560 62.698 48.122 1.00 72.70 90 LEU F N 1
ATOM 11582 C CA . LEU F 1 106 ? -11.072 62.314 46.774 1.00 72.38 90 LEU F CA 1
ATOM 11583 C C . LEU F 1 106 ? -11.779 63.188 45.738 1.00 73.88 90 LEU F C 1
ATOM 11584 O O . LEU F 1 106 ? -12.959 62.939 45.464 1.00 76.56 90 LEU F O 1
ATOM 11589 N N . PHE F 1 107 ? -11.079 64.197 45.222 1.00 72.81 91 PHE F N 1
ATOM 11590 C CA . PHE F 1 107 ? -11.649 65.257 44.355 1.00 75.07 91 PHE F CA 1
ATOM 11591 C C . PHE F 1 107 ? -11.281 64.993 42.900 1.00 73.06 91 PHE F C 1
ATOM 11592 O O . PHE F 1 107 ? -10.106 64.848 42.589 1.00 70.26 91 PHE F O 1
ATOM 11600 N N . PRO F 1 108 ? -12.260 64.918 41.969 1.00 74.67 92 PRO F N 1
ATOM 11601 C CA . PRO F 1 108 ? -11.950 64.801 40.544 1.00 74.23 92 PRO F CA 1
ATOM 11602 C C . PRO F 1 108 ? -10.972 65.871 40.018 1.00 72.43 92 PRO F C 1
ATOM 11603 O O . PRO F 1 108 ? -10.164 65.545 39.168 1.00 69.90 92 PRO F O 1
ATOM 11607 N N . ASP F 1 109 ? -11.020 67.096 40.540 1.00 73.29 93 ASP F N 1
ATOM 11608 C CA . ASP F 1 109 ? -10.170 68.221 40.060 1.00 73.89 93 ASP F CA 1
ATOM 11609 C C . ASP F 1 109 ? -8.717 68.029 40.529 1.00 68.62 93 ASP F C 1
ATOM 11610 O O . ASP F 1 109 ? -7.837 68.751 40.018 1.00 66.63 93 ASP F O 1
ATOM 11615 N N . VAL F 1 110 ? -8.480 67.131 41.500 1.00 65.45 94 VAL F N 1
ATOM 11616 C CA . VAL F 1 110 ? -7.122 66.764 41.989 1.00 62.86 94 VAL F CA 1
ATOM 11617 C C . VAL F 1 110 ? -6.662 65.471 41.298 1.00 61.98 94 VAL F C 1
ATOM 11618 O O . VAL F 1 110 ? -5.589 65.501 40.675 1.00 60.56 94 VAL F O 1
ATOM 11622 N N . LEU F 1 111 ? -7.431 64.379 41.404 1.00 64.41 95 LEU F N 1
ATOM 11623 C CA . LEU F 1 111 ? -7.048 63.034 40.878 1.00 64.06 95 LEU F CA 1
ATOM 11624 C C . LEU F 1 111 ? -7.085 63.015 39.348 1.00 64.76 95 LEU F C 1
ATOM 11625 O O . LEU F 1 111 ? -6.243 62.322 38.745 1.00 65.08 95 LEU F O 1
ATOM 11630 N N . LEU F 1 112 ? -8.076 63.676 38.749 1.00 67.02 96 LEU F N 1
ATOM 11631 C CA . LEU F 1 112 ? -8.363 63.601 37.292 1.00 67.72 96 LEU F CA 1
ATOM 11632 C C . LEU F 1 112 ? -8.414 65.016 36.705 1.00 68.06 96 LEU F C 1
ATOM 11633 O O . LEU F 1 112 ? -9.373 65.335 35.996 1.00 68.68 96 LEU F O 1
ATOM 11638 N N . ASN F 1 113 ? -7.393 65.831 36.971 1.00 64.79 97 ASN F N 1
ATOM 11639 C CA . ASN F 1 113 ? -7.399 67.257 36.555 1.00 66.38 97 ASN F CA 1
ATOM 11640 C C . ASN F 1 113 ? -7.329 67.328 35.028 1.00 66.64 97 ASN F C 1
ATOM 11641 O O . ASN F 1 113 ? -6.432 66.754 34.418 1.00 64.53 97 ASN F O 1
ATOM 11646 N N . PRO F 1 114 ? -8.263 68.037 34.358 1.00 71.05 98 PRO F N 1
ATOM 11647 C CA . PRO F 1 114 ? -8.298 68.047 32.896 1.00 73.33 98 PRO F CA 1
ATOM 11648 C C . PRO F 1 114 ? -7.052 68.697 32.273 1.00 72.96 98 PRO F C 1
ATOM 11649 O O . PRO F 1 114 ? -6.620 68.228 31.258 1.00 74.25 98 PRO F O 1
ATOM 11653 N N . VAL F 1 115 ? -6.478 69.732 32.889 1.00 72.59 99 VAL F N 1
ATOM 11654 C CA . VAL F 1 115 ? -5.269 70.405 32.329 1.00 72.33 99 VAL F CA 1
ATOM 11655 C C . VAL F 1 115 ? -4.051 69.498 32.547 1.00 68.08 99 VAL F C 1
ATOM 11656 O O . VAL F 1 115 ? -3.238 69.353 31.609 1.00 68.70 99 VAL F O 1
ATOM 11660 N N . VAL F 1 116 ? -3.912 68.913 33.736 1.00 63.45 100 VAL F N 1
ATOM 11661 C CA . VAL F 1 116 ? -2.798 67.969 34.030 1.00 59.86 100 VAL F CA 1
ATOM 11662 C C . VAL F 1 116 ? -2.798 66.871 32.952 1.00 59.12 100 VAL F C 1
ATOM 11663 O O . VAL F 1 116 ? -1.744 66.661 32.321 1.00 57.08 100 VAL F O 1
ATOM 11667 N N . TYR F 1 117 ? -3.932 66.202 32.742 1.00 60.07 101 TYR F N 1
ATOM 11668 C CA . TYR F 1 117 ? -4.030 65.045 31.818 1.00 60.84 101 TYR F CA 1
ATOM 11669 C C . TYR F 1 117 ? -3.882 65.522 30.363 1.00 63.41 101 TYR F C 1
ATOM 11670 O O . TYR F 1 117 ? -3.347 64.771 29.543 1.00 64.05 101 TYR F O 1
ATOM 11679 N N . GLN F 1 118 ? -4.318 66.736 30.035 1.00 66.03 102 GLN F N 1
ATOM 11680 C CA . GLN F 1 118 ? -4.081 67.289 28.676 1.00 68.62 102 GLN F CA 1
ATOM 11681 C C . GLN F 1 118 ? -2.567 67.299 28.432 1.00 67.46 102 GLN F C 1
ATOM 11682 O O . GLN F 1 118 ? -2.121 66.856 27.357 1.00 66.71 102 GLN F O 1
ATOM 11688 N N . ILE F 1 119 ? -1.786 67.732 29.418 1.00 66.59 103 ILE F N 1
ATOM 11689 C CA . ILE F 1 119 ? -0.300 67.817 29.297 1.00 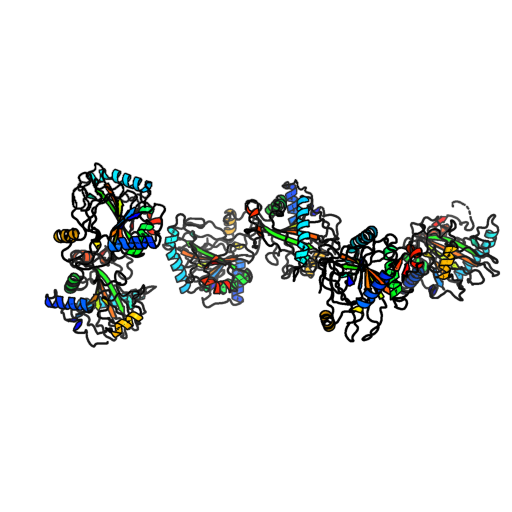65.41 103 ILE F CA 1
ATOM 11690 C C . ILE F 1 119 ? 0.291 66.404 29.288 1.00 63.23 103 ILE F C 1
ATOM 11691 O O . ILE F 1 119 ? 1.099 66.109 28.371 1.00 64.97 103 ILE F O 1
ATOM 11696 N N . THR F 1 120 ? -0.089 65.548 30.243 1.00 61.25 104 THR F N 1
ATOM 11697 C CA . THR F 1 120 ? 0.536 64.207 30.386 1.00 59.17 104 THR F CA 1
ATOM 11698 C C . THR F 1 120 ? 0.121 63.345 29.179 1.00 59.96 104 THR F C 1
ATOM 11699 O O . THR F 1 120 ? 0.977 62.596 28.698 1.00 59.27 104 THR F O 1
ATOM 11703 N N . HIS F 1 121 ? -1.103 63.468 28.657 1.00 62.56 105 HIS F N 1
ATOM 11704 C CA . HIS F 1 121 ? -1.535 62.758 27.412 1.00 64.27 105 HIS F CA 1
ATOM 11705 C C . HIS F 1 121 ? -0.631 63.164 26.241 1.00 64.58 105 HIS F C 1
ATOM 11706 O O . HIS F 1 121 ? -0.215 62.265 25.498 1.00 63.69 105 HIS F O 1
ATOM 11713 N N . ALA F 1 122 ? -0.323 64.454 26.099 1.00 65.86 106 ALA F N 1
ATOM 11714 C CA . ALA F 1 122 ? 0.516 64.997 25.002 1.00 67.47 106 ALA F CA 1
ATOM 11715 C C . ALA F 1 122 ? 1.959 64.485 25.138 1.00 65.96 106 ALA F C 1
ATOM 11716 O O . ALA F 1 122 ? 2.583 64.228 24.101 1.00 66.53 106 ALA F O 1
ATOM 11718 N N . VAL F 1 123 ? 2.484 64.339 26.356 1.00 63.10 107 VAL F N 1
ATOM 11719 C CA . VAL F 1 123 ? 3.898 63.908 26.567 1.00 61.39 107 VAL F CA 1
ATOM 11720 C C . VAL F 1 123 ? 3.984 62.379 26.567 1.00 60.13 107 VAL F C 1
ATOM 11721 O O . VAL F 1 123 ? 4.912 61.852 25.944 1.00 60.11 107 VAL F O 1
ATOM 11725 N N . LEU F 1 124 ? 3.104 61.698 27.304 1.00 59.52 108 LEU F N 1
ATOM 11726 C CA . LEU F 1 124 ? 3.250 60.255 27.636 1.00 56.65 108 LEU F CA 1
ATOM 11727 C C . LEU F 1 124 ? 2.296 59.382 26.803 1.00 58.48 108 LEU F C 1
ATOM 11728 O O . LEU F 1 124 ? 2.485 58.157 26.840 1.00 57.63 108 LEU F O 1
ATOM 11733 N N . GLY F 1 125 ? 1.316 59.966 26.098 1.00 60.75 109 GLY F N 1
ATOM 11734 C CA . GLY F 1 125 ? 0.314 59.231 25.299 1.00 61.35 109 GLY F CA 1
ATOM 11735 C C . GLY F 1 125 ? -1.014 59.097 26.033 1.00 61.82 109 GLY F C 1
ATOM 11736 O O . GLY F 1 125 ? -1.041 59.260 27.271 1.00 57.38 109 GLY F O 1
ATOM 11737 N N . ALA F 1 126 ? -2.078 58.784 25.284 1.00 62.39 110 ALA F N 1
ATOM 11738 C CA . ALA F 1 126 ? -3.488 58.753 25.742 1.00 64.55 110 ALA F CA 1
ATOM 11739 C C . ALA F 1 126 ? -3.683 57.657 26.795 1.00 63.44 110 ALA F C 1
ATOM 11740 O O . ALA F 1 126 ? -4.679 57.725 27.538 1.00 63.63 110 ALA F O 1
ATOM 11742 N N . ASP F 1 127 ? -2.778 56.678 26.852 1.00 62.88 111 ASP F N 1
ATOM 11743 C CA . ASP F 1 127 ? -2.861 55.514 27.776 1.00 64.28 111 ASP F CA 1
ATOM 11744 C C . ASP F 1 127 ? -2.008 55.750 29.029 1.00 61.13 111 ASP F C 1
ATOM 11745 O O . ASP F 1 127 ? -1.912 54.813 29.833 1.00 61.49 111 ASP F O 1
ATOM 11750 N N . ALA F 1 128 ? -1.435 56.942 29.201 1.00 58.64 112 ALA F N 1
ATOM 11751 C CA . ALA F 1 128 ? -0.680 57.305 30.424 1.00 55.98 112 ALA F CA 1
ATOM 11752 C C . ALA F 1 128 ? -1.622 57.211 31.630 1.00 55.35 112 ALA F C 1
ATOM 11753 O O . ALA F 1 128 ? -2.834 57.418 31.465 1.00 56.54 112 ALA F O 1
ATOM 11755 N N . ARG F 1 129 ? -1.095 56.863 32.800 1.00 52.43 113 ARG F N 1
ATOM 11756 C CA . ARG F 1 129 ? -1.946 56.580 33.983 1.00 52.67 113 ARG F CA 1
ATOM 11757 C C . ARG F 1 129 ? -1.281 57.137 35.240 1.00 49.79 113 ARG F C 1
ATOM 11758 O O . ARG F 1 129 ? -0.056 57.020 35.380 1.00 46.94 113 ARG F O 1
ATOM 11766 N N . ASN F 1 130 ? -2.092 57.689 36.128 1.00 49.56 114 ASN F N 1
ATOM 11767 C CA . ASN F 1 130 ? -1.653 58.039 37.494 1.00 48.42 114 ASN F CA 1
ATOM 11768 C C . ASN F 1 130 ? -1.458 56.739 38.286 1.00 48.20 114 ASN F C 1
ATOM 11769 O O . ASN F 1 130 ? -2.391 55.901 38.293 1.00 50.53 114 ASN F O 1
ATOM 11774 N N . ALA F 1 131 ? -0.296 56.553 38.924 1.00 46.13 115 ALA F N 1
ATOM 11775 C CA . ALA F 1 131 ? -0.049 55.352 39.755 1.00 46.32 115 ALA F CA 1
ATOM 11776 C C . ALA F 1 131 ? 0.491 55.728 41.137 1.00 46.22 115 ALA F C 1
ATOM 11777 O O . ALA F 1 131 ? 0.952 54.826 41.827 1.00 47.22 115 ALA F O 1
ATOM 11779 N N . VAL F 1 132 ? 0.402 57.002 41.531 1.00 45.66 116 VAL F N 1
ATOM 11780 C CA . VAL F 1 132 ? 0.853 57.476 42.877 1.00 45.27 116 VAL F CA 1
ATOM 11781 C C . VAL F 1 132 ? -0.205 58.426 43.430 1.00 46.10 116 VAL F C 1
ATOM 11782 O O . VAL F 1 132 ? -0.687 59.309 42.665 1.00 46.30 116 VAL F O 1
ATOM 11786 N N . TYR F 1 133 ? -0.586 58.220 44.690 1.00 45.51 117 TYR F N 1
ATOM 11787 C CA . TYR F 1 133 ? -1.443 59.164 45.447 1.00 46.78 117 TYR F CA 1
ATOM 11788 C C . TYR F 1 133 ? -0.878 59.214 46.862 1.00 46.56 117 TYR F C 1
ATOM 11789 O O . TYR F 1 133 ? -1.315 58.457 47.756 1.00 47.57 117 TYR F O 1
ATOM 11798 N N . SER F 1 134 ? 0.137 60.053 47.018 1.00 45.67 118 SER F N 1
ATOM 11799 C CA . SER F 1 134 ? 1.000 60.064 48.214 1.00 46.09 118 SER F CA 1
ATOM 11800 C C . SER F 1 134 ? 1.223 61.507 48.664 1.00 45.20 118 SER F C 1
ATOM 11801 O O . SER F 1 134 ? 0.485 62.395 48.214 1.00 43.86 118 SER F O 1
ATOM 11804 N N . GLY F 1 135 ? 2.192 61.712 49.551 1.00 45.74 119 GLY F N 1
ATOM 11805 C CA . GLY F 1 135 ? 2.467 63.062 50.057 1.00 47.19 119 GLY F CA 1
ATOM 11806 C C . GLY F 1 135 ? 3.714 63.082 50.907 1.00 47.40 119 GLY F C 1
ATOM 11807 O O . GLY F 1 135 ? 4.240 61.997 51.251 1.00 43.57 119 GLY F O 1
ATOM 11808 N N . ASN F 1 136 ? 4.172 64.297 51.196 1.00 48.76 120 ASN F N 1
ATOM 11809 C CA . ASN F 1 136 ? 5.445 64.608 51.894 1.00 51.69 120 ASN F CA 1
ATOM 11810 C C . ASN F 1 136 ? 5.071 65.696 52.907 1.00 51.17 120 ASN F C 1
ATOM 11811 O O . ASN F 1 136 ? 4.454 66.701 52.487 1.00 48.97 120 ASN F O 1
ATOM 11816 N N . MET F 1 137 ? 5.290 65.431 54.196 1.00 47.92 121 MET F N 1
ATOM 11817 C CA . MET F 1 137 ? 5.090 66.427 55.268 1.00 49.12 121 MET F CA 1
ATOM 11818 C C . MET F 1 137 ? 6.481 66.868 55.733 1.00 46.98 121 MET F C 1
ATOM 11819 O O . MET F 1 137 ? 7.200 66.056 56.316 1.00 47.45 121 MET F O 1
ATOM 11824 N N . ASN F 1 138 ? 6.903 68.063 55.326 1.00 44.94 122 ASN F N 1
ATOM 11825 C CA . ASN F 1 138 ? 8.233 68.639 55.636 1.00 45.70 122 ASN F CA 1
ATOM 11826 C C . ASN F 1 138 ? 8.099 69.361 56.986 1.00 45.13 122 ASN F C 1
ATOM 11827 O O . ASN F 1 138 ? 7.440 70.424 57.037 1.00 44.96 122 ASN F O 1
ATOM 11832 N N . LEU F 1 139 ? 8.647 68.765 58.053 1.00 44.38 123 LEU F N 1
ATOM 11833 C CA . LEU F 1 139 ? 8.445 69.233 59.451 1.00 44.58 123 LEU F CA 1
ATOM 11834 C C . LEU F 1 139 ? 9.404 70.368 59.790 1.00 45.24 123 LEU F C 1
ATOM 11835 O O . LEU F 1 139 ? 10.531 70.412 59.298 1.00 45.53 123 LEU F O 1
ATOM 11840 N N . PRO F 1 140 ? 9.025 71.285 60.714 1.00 46.77 124 PRO F N 1
ATOM 11841 C CA . PRO F 1 140 ? 9.981 72.250 61.269 1.00 48.40 124 PRO F CA 1
ATOM 11842 C C . PRO F 1 140 ? 11.272 71.591 61.791 1.00 49.39 124 PRO F C 1
ATOM 11843 O O . PRO F 1 140 ? 11.188 70.612 62.517 1.00 49.97 124 PRO F O 1
ATOM 11847 N N . GLY F 1 141 ? 12.426 72.121 61.378 1.00 50.88 125 GLY F N 1
ATOM 11848 C CA . GLY F 1 141 ? 13.763 71.615 61.746 1.00 52.69 125 GLY F CA 1
ATOM 11849 C C . GLY F 1 141 ? 14.195 70.422 60.903 1.00 51.75 125 GLY F C 1
ATOM 11850 O O . GLY F 1 141 ? 15.129 69.713 61.284 1.00 51.91 125 GLY F O 1
ATOM 11851 N N . SER F 1 142 ? 13.542 70.181 59.771 1.00 50.93 126 SER F N 1
ATOM 11852 C CA . SER F 1 142 ? 13.924 69.088 58.840 1.00 50.68 126 SER F CA 1
ATOM 11853 C C . SER F 1 142 ? 15.353 69.305 58.333 1.00 53.16 126 SER F C 1
ATOM 11854 O O . SER F 1 142 ? 15.785 70.443 58.267 1.00 56.71 126 SER F O 1
ATOM 11857 N N . HIS F 1 143 ? 16.013 68.227 57.928 1.00 55.18 127 HIS F N 1
ATOM 11858 C CA . HIS F 1 143 ? 17.412 68.214 57.432 1.00 59.39 127 HIS F CA 1
ATOM 11859 C C . HIS F 1 143 ? 17.420 68.417 55.914 1.00 60.42 127 HIS F C 1
ATOM 11860 O O . HIS F 1 143 ? 16.319 68.466 55.297 1.00 58.49 127 HIS F O 1
ATOM 11867 N N . GLU F 1 144 ? 18.610 68.553 55.327 1.00 65.76 128 GLU F N 1
ATOM 11868 C CA . GLU F 1 144 ? 18.769 68.706 53.859 1.00 68.13 128 GLU F CA 1
ATOM 11869 C C . GLU F 1 144 ? 18.812 67.312 53.223 1.00 64.52 128 GLU F C 1
ATOM 11870 O O . GLU F 1 144 ? 19.638 66.498 53.645 1.00 64.67 128 GLU F O 1
ATOM 11876 N N . GLN F 1 145 ? 17.940 67.034 52.259 1.00 60.78 129 GLN F N 1
ATOM 11877 C CA . GLN F 1 145 ? 18.007 65.763 51.493 1.00 59.19 129 GLN F CA 1
ATOM 11878 C C . GLN F 1 145 ? 19.209 65.806 50.556 1.00 61.22 129 GLN F C 1
ATOM 11879 O O . GLN F 1 145 ? 19.599 66.872 50.091 1.00 62.66 129 GLN F O 1
ATOM 11885 N N . PRO F 1 146 ? 19.780 64.641 50.182 1.00 62.98 130 PRO F N 1
ATOM 11886 C CA . PRO F 1 146 ? 20.727 64.595 49.069 1.00 64.23 130 PRO F CA 1
ATOM 11887 C C . PRO F 1 146 ? 19.977 64.890 47.759 1.00 61.06 130 PRO F C 1
ATOM 11888 O O . PRO F 1 146 ? 18.781 64.653 47.691 1.00 58.03 130 PRO F O 1
ATOM 11892 N N . VAL F 1 147 ? 20.664 65.449 46.764 1.00 62.67 131 VAL F N 1
ATOM 11893 C CA . VAL F 1 147 ? 20.070 65.677 45.415 1.00 60.85 131 VAL F CA 1
ATOM 11894 C C . VAL F 1 147 ? 19.839 64.299 44.791 1.00 60.22 131 VAL F C 1
ATOM 11895 O O . VAL F 1 147 ? 20.765 63.457 44.808 1.00 61.07 131 VAL F O 1
ATOM 11899 N N . HIS F 1 148 ? 18.624 64.054 44.314 1.00 57.33 132 HIS F N 1
ATOM 11900 C CA . HIS F 1 148 ? 18.220 62.738 43.776 1.00 55.76 132 HIS F CA 1
ATOM 11901 C C . HIS F 1 148 ? 17.193 62.942 42.668 1.00 54.60 132 HIS F C 1
ATOM 11902 O O . HIS F 1 148 ? 16.669 64.076 42.523 1.00 54.30 132 HIS F O 1
ATOM 11909 N N . LEU F 1 149 ? 16.895 61.869 41.942 1.00 52.16 133 LEU F N 1
ATOM 11910 C CA . LEU F 1 149 ? 15.686 61.814 41.084 1.00 51.01 133 LEU F CA 1
ATOM 11911 C C . LEU F 1 149 ? 14.704 60.840 41.736 1.00 47.61 133 LEU F C 1
ATOM 11912 O O . LEU F 1 149 ? 15.149 59.924 42.450 1.00 48.01 133 LEU F O 1
ATOM 11917 N N . ASP F 1 150 ? 13.409 61.094 41.569 1.00 46.54 134 ASP F N 1
ATOM 11918 C CA . ASP F 1 150 ? 12.328 60.230 42.098 1.00 46.58 134 ASP F CA 1
ATOM 11919 C C . ASP F 1 150 ? 12.200 58.982 41.208 1.00 47.27 134 ASP F C 1
ATOM 11920 O O . ASP F 1 150 ? 11.873 57.924 41.742 1.00 45.83 134 ASP F O 1
ATOM 11925 N N . GLU F 1 151 ? 12.484 59.091 39.917 1.00 48.44 135 GLU F N 1
ATOM 11926 C CA . GLU F 1 151 ? 12.346 57.956 38.965 1.00 49.97 135 GLU F CA 1
ATOM 11927 C C . GLU F 1 151 ? 13.593 57.896 38.104 1.00 50.67 135 GLU F C 1
ATOM 11928 O O . GLU F 1 151 ? 14.019 58.910 37.579 1.00 49.75 135 GLU F O 1
ATOM 11934 N N . PRO F 1 152 ? 14.225 56.713 37.954 1.00 53.85 136 PRO F N 1
ATOM 11935 C CA . PRO F 1 152 ? 15.492 56.609 37.222 1.00 55.18 136 PRO F CA 1
ATOM 11936 C C . PRO F 1 152 ? 15.328 56.641 35.692 1.00 53.88 136 PRO F C 1
ATOM 11937 O O . PRO F 1 152 ? 14.234 56.452 35.178 1.00 51.23 136 PRO F O 1
ATOM 11941 N N . HIS F 1 153 ? 16.420 56.908 34.991 1.00 53.86 137 HIS F N 1
ATOM 11942 C CA . HIS F 1 153 ? 16.548 56.627 33.543 1.00 54.99 137 HIS F CA 1
ATOM 11943 C C . HIS F 1 153 ? 16.473 55.105 33.399 1.00 55.20 137 HIS F C 1
ATOM 11944 O O . HIS F 1 153 ? 16.844 54.398 34.378 1.00 54.03 137 HIS F O 1
ATOM 11951 N N . LEU F 1 154 ? 15.979 54.611 32.260 1.00 55.09 138 LEU F N 1
ATOM 11952 C CA . LEU F 1 154 ? 15.605 53.179 32.120 1.00 55.31 138 LEU F CA 1
ATOM 11953 C C . LEU F 1 154 ? 16.835 52.315 31.804 1.00 57.20 138 LEU F C 1
ATOM 11954 O O . LEU F 1 154 ? 16.782 51.106 32.055 1.00 59.51 138 LEU F O 1
ATOM 11959 N N . TRP F 1 155 ? 17.889 52.915 31.257 1.00 57.61 139 TRP F N 1
ATOM 11960 C CA . TRP F 1 155 ? 19.200 52.276 30.990 1.00 60.93 139 TRP F CA 1
ATOM 11961 C C . TRP F 1 155 ? 20.275 53.299 31.313 1.00 62.76 139 TRP F C 1
ATOM 11962 O O . TRP F 1 155 ? 20.095 54.486 31.033 1.00 62.42 139 TRP F O 1
ATOM 11973 N N . PRO F 1 156 ? 21.448 52.871 31.827 1.00 67.16 140 PRO F N 1
ATOM 11974 C CA . PRO F 1 156 ? 22.546 53.799 32.086 1.00 68.16 140 PRO F CA 1
ATOM 11975 C C . PRO F 1 156 ? 23.144 54.267 30.749 1.00 69.89 140 PRO F C 1
ATOM 11976 O O . PRO F 1 156 ? 23.152 53.498 29.793 1.00 68.86 140 PRO F O 1
ATOM 11980 N N . GLY F 1 157 ? 23.587 55.525 30.698 1.00 70.26 141 GLY F N 1
ATOM 11981 C CA . GLY F 1 157 ? 24.386 56.069 29.583 1.00 72.31 141 GLY F CA 1
ATOM 11982 C C . GLY F 1 157 ? 23.561 56.305 28.332 1.00 71.05 141 GLY F C 1
ATOM 11983 O O . GLY F 1 157 ? 24.175 56.453 27.266 1.00 73.75 141 GLY F O 1
ATOM 11984 N N . ILE F 1 158 ? 22.229 56.335 28.432 1.00 67.36 142 ILE F N 1
ATOM 11985 C CA . ILE F 1 158 ? 21.306 56.462 27.265 1.00 66.16 142 ILE F CA 1
ATOM 11986 C C . ILE F 1 158 ? 20.433 57.706 27.426 1.00 63.83 142 ILE F C 1
ATOM 11987 O O . ILE F 1 158 ? 19.888 57.906 28.522 1.00 64.38 142 ILE F O 1
ATOM 11992 N N . SER F 1 159 ? 20.282 58.475 26.353 1.00 64.04 143 SER F N 1
ATOM 11993 C CA . SER F 1 159 ? 19.303 59.590 26.252 1.00 63.28 143 SER F CA 1
ATOM 11994 C C . SER F 1 159 ? 17.981 59.027 25.739 1.00 60.64 143 SER F C 1
ATOM 11995 O O . SER F 1 159 ? 17.984 58.481 24.622 1.00 61.85 143 SER F O 1
ATOM 11998 N N . HIS F 1 160 ? 16.898 59.139 26.503 1.00 57.01 144 HIS F N 1
ATOM 11999 C CA . HIS F 1 160 ? 15.543 58.718 26.053 1.00 55.43 144 HIS F CA 1
ATOM 12000 C C . HIS F 1 160 ? 14.520 59.740 26.528 1.00 55.39 144 HIS F C 1
ATOM 12001 O O . HIS F 1 160 ? 14.796 60.519 27.440 1.00 54.53 144 HIS F O 1
ATOM 12008 N N . PRO F 1 161 ? 13.321 59.781 25.915 1.00 56.02 145 PRO F N 1
ATOM 12009 C CA . PRO F 1 161 ? 12.267 60.701 26.341 1.00 56.00 145 PRO F CA 1
ATOM 12010 C C . PRO F 1 161 ? 11.666 60.330 27.691 1.00 54.73 145 PRO F C 1
ATOM 12011 O O . PRO F 1 161 ? 11.917 59.247 28.231 1.00 53.06 145 PRO F O 1
ATOM 12015 N N . PRO F 1 162 ? 10.823 61.226 28.257 1.00 54.42 146 PRO F N 1
ATOM 12016 C CA . PRO F 1 162 ? 10.172 60.969 29.535 1.00 52.00 146 PRO F CA 1
ATOM 12017 C C . PRO F 1 162 ? 9.273 59.733 29.473 1.00 51.63 146 PRO F C 1
ATOM 12018 O O . PRO F 1 162 ? 8.703 59.472 28.438 1.00 51.39 146 PRO F O 1
ATOM 12022 N N . TYR F 1 163 ? 9.175 58.997 30.576 1.00 49.40 147 TYR F N 1
ATOM 12023 C CA . TYR F 1 163 ? 8.155 57.934 30.740 1.00 49.60 147 TYR F CA 1
ATOM 12024 C C . TYR F 1 163 ? 7.298 58.231 31.968 1.00 48.53 147 TYR F C 1
ATOM 12025 O O . TYR F 1 163 ? 6.380 57.456 32.255 1.00 48.72 147 TYR F O 1
ATOM 12034 N N . CYS F 1 164 ? 7.584 59.307 32.695 1.00 49.70 148 CYS F N 1
ATOM 12035 C CA . CYS F 1 164 ? 6.781 59.657 33.887 1.00 48.85 148 CYS F CA 1
ATOM 12036 C C . CYS F 1 164 ? 6.861 61.153 34.168 1.00 48.90 148 CYS F C 1
ATOM 12037 O O . CYS F 1 164 ? 7.905 61.779 33.879 1.00 49.39 148 CYS F O 1
ATOM 12040 N N . LEU F 1 165 ? 5.763 61.687 34.693 1.00 48.72 149 LEU F N 1
ATOM 12041 C CA . LEU F 1 165 ? 5.652 63.103 35.109 1.00 49.85 149 LEU F CA 1
ATOM 12042 C C . LEU F 1 165 ? 5.100 63.127 36.527 1.00 49.90 149 LEU F C 1
ATOM 12043 O O . LEU F 1 165 ? 3.982 62.610 36.748 1.00 50.15 149 LEU F O 1
ATOM 12048 N N . CYS F 1 166 ? 5.883 63.684 37.450 1.00 48.61 150 CYS F N 1
ATOM 12049 C CA . CYS F 1 166 ? 5.449 63.972 38.836 1.00 48.94 150 CYS F CA 1
ATOM 12050 C C . CYS F 1 166 ? 4.477 65.145 38.786 1.00 49.97 150 CYS F C 1
ATOM 12051 O O . CYS F 1 166 ? 4.744 66.112 38.046 1.00 50.75 150 CYS F O 1
ATOM 12054 N N . VAL F 1 167 ? 3.373 65.018 39.511 1.00 49.60 151 VAL F N 1
ATOM 12055 C CA . VAL F 1 167 ? 2.345 66.083 39.649 1.00 51.17 151 VAL F CA 1
ATOM 12056 C C . VAL F 1 167 ? 2.285 66.435 41.142 1.00 50.54 151 VAL F C 1
ATOM 12057 O O . VAL F 1 167 ? 1.759 65.613 41.926 1.00 49.47 151 VAL F O 1
ATOM 12061 N N . ASP F 1 168 ? 2.899 67.556 41.515 1.00 52.17 152 ASP F N 1
ATOM 12062 C CA . ASP F 1 168 ? 3.112 67.996 42.923 1.00 52.16 152 ASP F CA 1
ATOM 12063 C C . ASP F 1 168 ? 2.101 69.097 43.240 1.00 54.26 152 ASP F C 1
ATOM 12064 O O . ASP F 1 168 ? 2.018 70.079 42.472 1.00 53.57 152 ASP F O 1
ATOM 12069 N N . VAL F 1 169 ? 1.358 68.933 44.334 1.00 53.11 153 VAL F N 1
ATOM 12070 C CA . VAL F 1 169 ? 0.295 69.882 44.763 1.00 54.67 153 VAL F CA 1
ATOM 12071 C C . VAL F 1 169 ? 0.647 70.399 46.153 1.00 53.18 153 VAL F C 1
ATOM 12072 O O . VAL F 1 169 ? 0.369 69.740 47.155 1.00 49.20 153 VAL F O 1
ATOM 12076 N N . PRO F 1 170 ? 1.260 71.595 46.259 1.00 54.66 154 PRO F N 1
ATOM 12077 C CA . PRO F 1 170 ? 1.517 72.200 47.566 1.00 55.18 154 PRO F CA 1
ATOM 12078 C C . PRO F 1 170 ? 0.170 72.489 48.249 1.00 55.76 154 PRO F C 1
ATOM 12079 O O . PRO F 1 170 ? -0.751 72.933 47.584 1.00 55.69 154 PRO F O 1
ATOM 12083 N N . LEU F 1 171 ? 0.068 72.186 49.547 1.00 54.75 155 LEU F N 1
ATOM 12084 C CA . LEU F 1 171 ? -1.207 72.358 50.294 1.00 55.49 155 LEU F CA 1
ATOM 12085 C C . LEU F 1 171 ? -1.152 73.585 51.204 1.00 56.38 155 LEU F C 1
ATOM 12086 O O . LEU F 1 171 ? -2.151 73.816 51.884 1.00 55.36 155 LEU F O 1
ATOM 12091 N N . ILE F 1 172 ? -0.027 74.307 51.208 1.00 57.08 156 ILE F N 1
ATOM 12092 C CA . ILE F 1 172 ? 0.129 75.679 51.780 1.00 59.91 156 ILE F CA 1
ATOM 12093 C C . ILE F 1 172 ? 1.040 76.446 50.824 1.00 61.02 156 ILE F C 1
ATOM 12094 O O . ILE F 1 172 ? 1.682 75.801 49.991 1.00 60.27 156 ILE F O 1
ATOM 12099 N N . ASP F 1 173 ? 1.115 77.760 50.968 1.00 62.30 157 ASP F N 1
ATOM 12100 C CA . ASP F 1 173 ? 2.127 78.596 50.275 1.00 64.16 157 ASP F CA 1
ATOM 12101 C C . ASP F 1 173 ? 3.507 78.034 50.621 1.00 62.08 157 ASP F C 1
ATOM 12102 O O . ASP F 1 173 ? 3.813 77.880 51.820 1.00 60.04 157 ASP F O 1
ATOM 12107 N N . PHE F 1 174 ? 4.277 77.662 49.604 1.00 61.43 158 PHE F N 1
ATOM 12108 C CA . PHE F 1 174 ? 5.696 77.244 49.744 1.00 60.71 158 PHE F CA 1
ATOM 12109 C C . PHE F 1 174 ? 6.550 78.506 49.680 1.00 63.53 158 PHE F C 1
ATOM 12110 O O . PHE F 1 174 ? 6.327 79.313 48.767 1.00 65.27 158 PHE F O 1
ATOM 12118 N N . THR F 1 175 ? 7.469 78.672 50.632 1.00 63.90 159 THR F N 1
ATOM 12119 C CA . THR F 1 175 ? 8.390 79.835 50.707 1.00 68.73 159 THR F CA 1
ATOM 12120 C C . THR F 1 175 ? 9.827 79.313 50.824 1.00 69.45 159 THR F C 1
ATOM 12121 O O . THR F 1 175 ? 10.008 78.113 51.113 1.00 64.59 159 THR F O 1
ATOM 12125 N N . LEU F 1 176 ? 10.812 80.195 50.665 1.00 74.04 160 LEU F N 1
ATOM 12126 C CA . LEU F 1 176 ? 12.243 79.837 50.843 1.00 76.18 160 LEU F CA 1
ATOM 12127 C C . LEU F 1 176 ? 12.463 79.404 52.296 1.00 78.56 160 LEU F C 1
ATOM 12128 O O . LEU F 1 176 ? 13.295 78.506 52.518 1.00 81.89 160 LEU F O 1
ATOM 12133 N N . GLU F 1 177 ? 11.676 79.950 53.227 1.00 76.19 161 GLU F N 1
ATOM 12134 C CA . GLU F 1 177 ? 11.752 79.658 54.682 1.00 76.92 161 GLU F CA 1
ATOM 12135 C C . GLU F 1 177 ? 11.211 78.253 55.008 1.00 71.74 161 GLU F C 1
ATOM 12136 O O . GLU F 1 177 ? 11.862 77.574 55.827 1.00 68.98 161 GLU F O 1
ATOM 12142 N N . ASN F 1 178 ? 10.078 77.832 54.430 1.00 69.52 162 ASN F N 1
ATOM 12143 C CA . ASN F 1 178 ? 9.307 76.668 54.948 1.00 66.85 162 ASN F CA 1
ATOM 12144 C C . ASN F 1 178 ? 9.572 75.409 54.101 1.00 65.46 162 ASN F C 1
ATOM 12145 O O . ASN F 1 178 ? 8.861 74.407 54.296 1.00 61.47 162 ASN F O 1
ATOM 12150 N N . GLY F 1 179 ? 10.561 75.444 53.204 1.00 67.01 163 GLY F N 1
ATOM 12151 C CA . GLY F 1 179 ? 11.105 74.241 52.550 1.00 63.37 163 GLY F CA 1
ATOM 12152 C C . GLY F 1 179 ? 10.624 74.058 51.115 1.00 62.57 163 GLY F C 1
ATOM 12153 O O . GLY F 1 179 ? 10.484 72.890 50.690 1.00 59.95 163 GLY F O 1
ATOM 12154 N N . SER F 1 180 ? 10.409 75.145 50.368 1.00 62.90 164 SER F N 1
ATOM 12155 C CA . SER F 1 180 ? 10.194 75.069 48.901 1.00 62.71 164 SER F CA 1
ATOM 12156 C C . SER F 1 180 ? 11.348 74.258 48.295 1.00 60.53 164 SER F C 1
ATOM 12157 O O . SER F 1 180 ? 12.534 74.525 48.615 1.00 59.83 164 SER F O 1
ATOM 12160 N N . THR F 1 181 ? 11.010 73.244 47.500 1.00 57.23 165 THR F N 1
ATOM 12161 C CA . THR F 1 181 ? 11.958 72.254 46.937 1.00 56.25 165 THR F CA 1
ATOM 12162 C C . THR F 1 181 ? 13.026 72.962 46.106 1.00 57.58 165 THR F C 1
ATOM 12163 O O . THR F 1 181 ? 12.691 73.919 45.380 1.00 58.86 165 THR F O 1
ATOM 12167 N N . GLU F 1 182 ? 14.261 72.479 46.182 1.00 57.46 166 GLU F N 1
ATOM 12168 C CA . GLU F 1 182 ? 15.326 72.844 45.226 1.00 60.28 166 GLU F CA 1
ATOM 12169 C C . GLU F 1 182 ? 15.159 72.003 43.953 1.00 59.27 166 GLU F C 1
ATOM 12170 O O . GLU F 1 182 ? 15.116 70.761 44.057 1.00 55.88 166 GLU F O 1
ATOM 12176 N N . TYR F 1 183 ? 15.107 72.667 42.800 1.00 61.71 167 TYR F N 1
ATOM 12177 C CA . TYR F 1 183 ? 14.996 72.029 41.467 1.00 62.82 167 TYR F CA 1
ATOM 12178 C C . TYR F 1 183 ? 16.253 72.343 40.660 1.00 66.09 167 TYR F C 1
ATOM 12179 O O . TYR F 1 183 ? 16.755 73.475 40.744 1.00 66.91 167 TYR F O 1
ATOM 12188 N N . TRP F 1 184 ? 16.724 71.369 39.881 1.00 66.32 168 TRP F N 1
ATOM 12189 C CA . TRP F 1 184 ? 17.871 71.532 38.952 1.00 69.55 168 TRP F CA 1
ATOM 12190 C C . TRP F 1 184 ? 17.335 71.576 37.525 1.00 69.47 168 TRP F C 1
ATOM 12191 O O . TRP F 1 184 ? 17.130 70.535 36.904 1.00 67.69 168 TRP F O 1
ATOM 12202 N N . PRO F 1 185 ? 17.054 72.769 36.955 1.00 70.98 169 PRO F N 1
ATOM 12203 C CA . PRO F 1 185 ? 16.429 72.834 35.634 1.00 70.51 169 PRO F CA 1
ATOM 12204 C C . PRO F 1 185 ? 17.333 72.170 34.586 1.00 70.37 169 PRO F C 1
ATOM 12205 O O . PRO F 1 185 ? 18.557 72.338 34.656 1.00 71.50 169 PRO F O 1
ATOM 12209 N N . GLY F 1 186 ? 16.718 71.403 33.677 1.00 68.15 170 GLY F N 1
ATOM 12210 C CA . GLY F 1 186 ? 17.392 70.773 32.525 1.00 67.94 170 GLY F CA 1
ATOM 12211 C C . GLY F 1 186 ? 18.113 69.485 32.908 1.00 66.98 170 GLY F C 1
ATOM 12212 O O . GLY F 1 186 ? 18.702 68.863 32.004 1.00 69.14 170 GLY F O 1
ATOM 12213 N N . SER F 1 187 ? 18.055 69.062 34.176 1.00 64.39 171 SER F N 1
ATOM 12214 C CA . SER F 1 187 ? 18.816 67.891 34.698 1.00 63.15 171 SER F CA 1
ATOM 12215 C C . SER F 1 187 ? 18.134 66.571 34.292 1.00 60.17 171 SER F C 1
ATOM 12216 O O . SER F 1 187 ? 18.771 65.507 34.432 1.00 58.10 171 SER F O 1
ATOM 12219 N N . HIS F 1 188 ? 16.879 66.628 33.849 1.00 59.29 172 HIS F N 1
ATOM 12220 C CA . HIS F 1 188 ? 16.058 65.437 33.497 1.00 58.23 172 HIS F CA 1
ATOM 12221 C C . HIS F 1 188 ? 16.659 64.667 32.312 1.00 58.37 172 HIS F C 1
ATOM 12222 O O . HIS F 1 188 ? 16.275 63.494 32.135 1.00 58.37 172 HIS F O 1
ATOM 12229 N N . VAL F 1 189 ? 17.524 65.287 31.504 1.00 60.69 173 VAL F N 1
ATOM 12230 C CA . VAL F 1 189 ? 18.082 64.632 30.273 1.00 63.06 173 VAL F CA 1
ATOM 12231 C C . VAL F 1 189 ? 19.488 64.090 30.559 1.00 64.81 173 VAL F C 1
ATOM 12232 O O . VAL F 1 189 ? 20.047 63.452 29.675 1.00 64.41 173 VAL F O 1
ATOM 12236 N N . LEU F 1 190 ? 20.039 64.322 31.750 1.00 65.53 174 LEU F N 1
ATOM 12237 C CA . LEU F 1 190 ? 21.444 63.946 32.064 1.00 69.20 174 LEU F CA 1
ATOM 12238 C C . LEU F 1 190 ? 21.483 62.483 32.503 1.00 68.07 174 LEU F C 1
ATOM 12239 O O . LEU F 1 190 ? 20.772 62.132 33.452 1.00 65.47 174 LEU F O 1
ATOM 12244 N N . ASN F 1 191 ? 22.284 61.656 31.837 1.00 72.72 175 ASN F N 1
ATOM 12245 C CA . ASN F 1 191 ? 22.357 60.215 32.172 1.00 73.98 175 ASN F CA 1
ATOM 12246 C C . ASN F 1 191 ? 23.713 59.651 31.757 1.00 79.10 175 ASN F C 1
ATOM 12247 O O . ASN F 1 191 ? 23.771 58.630 31.081 1.00 80.68 175 ASN F O 1
ATOM 12252 N N . PRO F 1 192 ? 24.843 60.228 32.215 1.00 85.06 176 PRO F N 1
ATOM 12253 C CA . PRO F 1 192 ? 26.145 59.609 31.968 1.00 89.77 176 PRO F CA 1
ATOM 12254 C C . PRO F 1 192 ? 26.268 58.350 32.839 1.00 92.46 176 PRO F C 1
ATOM 12255 O O . PRO F 1 192 ? 25.546 58.250 33.825 1.00 90.46 176 PRO F O 1
ATOM 12259 N N . ASP F 1 193 ? 27.168 57.430 32.473 1.00 97.03 177 ASP F N 1
ATOM 12260 C CA . ASP F 1 193 ? 27.414 56.164 33.219 1.00 98.40 177 ASP F CA 1
ATOM 12261 C C . ASP F 1 193 ? 27.807 56.542 34.654 1.00 98.43 177 ASP F C 1
ATOM 12262 O O . ASP F 1 193 ? 28.500 57.567 34.814 1.00 100.71 177 ASP F O 1
ATOM 12267 N N . GLU F 1 194 ? 27.387 55.759 35.654 1.00 97.15 178 GLU F N 1
ATOM 12268 C CA . GLU F 1 194 ? 27.825 55.904 37.070 1.00 98.40 178 GLU F CA 1
ATOM 12269 C C . GLU F 1 194 ? 27.446 57.281 37.627 1.00 97.07 178 GLU F C 1
ATOM 12270 O O . GLU F 1 194 ? 28.215 57.860 38.437 1.00 102.40 178 GLU F O 1
ATOM 12276 N N . CYS F 1 195 ? 26.282 57.790 37.232 1.00 93.43 179 CYS F N 1
ATOM 12277 C CA . CYS F 1 195 ? 25.743 59.102 37.675 1.00 92.56 179 CYS F CA 1
ATOM 12278 C C . CYS F 1 195 ? 24.900 58.942 38.952 1.00 88.15 179 CYS F C 1
ATOM 12279 O O . CYS F 1 195 ? 24.815 59.918 39.725 1.00 86.10 179 CYS F O 1
ATOM 12282 N N . TYR F 1 196 ? 24.267 57.777 39.143 1.00 84.00 180 TYR F N 1
ATOM 12283 C CA . TYR F 1 196 ? 23.217 57.537 40.171 1.00 80.20 180 TYR F CA 1
ATOM 12284 C C . TYR F 1 196 ? 23.564 56.300 40.998 1.00 80.70 180 TYR F C 1
ATOM 12285 O O . TYR F 1 196 ? 24.018 55.310 40.408 1.00 81.09 180 TYR F O 1
ATOM 12294 N N . ASP F 1 197 ? 23.344 56.355 42.318 1.00 77.57 181 ASP F N 1
ATOM 12295 C CA . ASP F 1 197 ? 23.474 55.174 43.212 1.00 78.01 181 ASP F CA 1
ATOM 12296 C C . ASP F 1 197 ? 22.119 54.456 43.254 1.00 75.05 181 ASP F C 1
ATOM 12297 O O . ASP F 1 197 ? 21.182 54.919 42.568 1.00 72.15 181 ASP F O 1
ATOM 12302 N N . GLU F 1 198 ? 22.015 53.401 44.061 1.00 77.68 182 GLU F N 1
ATOM 12303 C CA . GLU F 1 198 ? 20.844 52.484 44.140 1.00 78.27 182 GLU F CA 1
ATOM 12304 C C . GLU F 1 198 ? 19.608 53.213 44.688 1.00 75.81 182 GLU F C 1
ATOM 12305 O O . GLU F 1 198 ? 18.507 52.682 44.507 1.00 75.87 182 GLU F O 1
ATOM 12311 N N . ARG F 1 199 ? 19.759 54.374 45.341 1.00 76.16 183 ARG F N 1
ATOM 12312 C CA . ARG F 1 199 ? 18.617 55.148 45.903 1.00 72.00 183 ARG F CA 1
ATOM 12313 C C . ARG F 1 199 ? 18.236 56.314 44.984 1.00 67.33 183 ARG F C 1
ATOM 12314 O O . ARG F 1 199 ? 17.345 57.089 45.370 1.00 64.85 183 ARG F O 1
ATOM 12322 N N . GLY F 1 200 ? 18.875 56.441 43.818 1.00 66.34 184 GLY F N 1
ATOM 12323 C CA . GLY F 1 200 ? 18.625 57.530 42.853 1.00 63.43 184 GLY F CA 1
ATOM 12324 C C . GLY F 1 200 ? 19.307 58.830 43.251 1.00 63.12 184 GLY F C 1
ATOM 12325 O O . GLY F 1 200 ? 18.936 59.873 42.690 1.00 59.89 184 GLY F O 1
ATOM 12326 N N . CYS F 1 201 ? 20.268 58.807 44.183 1.00 65.35 185 CYS F N 1
ATOM 12327 C CA . CYS F 1 201 ? 21.067 60.006 44.554 1.00 65.70 185 CYS F CA 1
ATOM 12328 C C . CYS F 1 201 ? 22.117 60.272 43.481 1.00 68.43 185 CYS F C 1
ATOM 12329 O O . CYS F 1 201 ? 22.724 59.290 42.992 1.00 69.84 185 CYS F O 1
ATOM 12332 N N . VAL F 1 202 ? 22.310 61.544 43.128 1.00 68.58 186 VAL F N 1
ATOM 12333 C CA . VAL F 1 202 ? 23.269 61.972 42.073 1.00 71.00 186 VAL F CA 1
ATOM 12334 C C . VAL F 1 202 ? 24.673 61.956 42.688 1.00 76.48 186 VAL F C 1
ATOM 12335 O O . VAL F 1 202 ? 24.858 62.521 43.787 1.00 76.21 186 VAL F O 1
ATOM 12339 N N . LEU F 1 203 ? 25.625 61.324 42.003 1.00 80.99 187 LEU F N 1
ATOM 12340 C CA . LEU F 1 203 ? 27.053 61.281 42.416 1.00 86.01 187 LEU F CA 1
ATOM 12341 C C . LEU F 1 203 ? 27.569 62.713 42.585 1.00 87.94 187 LEU F C 1
ATOM 12342 O O . LEU F 1 203 ? 27.265 63.596 41.782 1.00 85.04 187 LEU F O 1
ATOM 12347 N N . PRO F 1 204 ? 28.331 63.004 43.662 1.00 91.82 188 PRO F N 1
ATOM 12348 C CA . PRO F 1 204 ? 28.783 64.369 43.944 1.00 94.27 188 PRO F CA 1
ATOM 12349 C C . PRO F 1 204 ? 29.563 65.029 42.794 1.00 97.86 188 PRO F C 1
ATOM 12350 O O . PRO F 1 204 ? 29.363 66.201 42.554 1.00 98.24 188 PRO F O 1
ATOM 12354 N N . ALA F 1 205 ? 30.432 64.284 42.108 1.00 101.61 189 ALA F N 1
ATOM 12355 C CA . ALA F 1 205 ? 31.244 64.798 40.979 1.00 105.94 189 ALA F CA 1
ATOM 12356 C C . ALA F 1 205 ? 30.315 65.324 39.872 1.00 104.77 189 ALA F C 1
ATOM 12357 O O . ALA F 1 205 ? 30.601 66.409 39.319 1.00 108.61 189 ALA F O 1
ATOM 12359 N N . GLU F 1 206 ? 29.231 64.599 39.567 1.00 100.23 190 GLU F N 1
ATOM 12360 C CA . GLU F 1 206 ? 28.247 64.987 38.519 1.00 96.08 190 GLU F CA 1
ATOM 12361 C C . GLU F 1 206 ? 27.451 66.215 38.978 1.00 92.86 190 GLU F C 1
ATOM 12362 O O . GLU F 1 206 ? 27.198 67.093 38.136 1.00 90.45 190 GLU F O 1
ATOM 12368 N N . LEU F 1 207 ? 27.068 66.277 40.254 1.00 92.22 191 LEU F N 1
ATOM 12369 C CA . LEU F 1 207 ? 26.379 67.467 40.822 1.00 92.21 191 LEU F CA 1
ATOM 12370 C C . LEU F 1 207 ? 27.202 68.726 40.532 1.00 96.14 191 LEU F C 1
ATOM 12371 O O . LEU F 1 207 ? 26.631 69.711 40.024 1.00 95.24 191 LEU F O 1
ATOM 12376 N N . GLU F 1 208 ? 28.492 68.698 40.865 1.00 101.43 192 GLU F N 1
ATOM 12377 C CA . GLU F 1 208 ? 29.366 69.897 40.813 1.00 107.24 192 GLU F CA 1
ATOM 12378 C C . GLU F 1 208 ? 29.637 70.267 39.346 1.00 109.31 192 GLU F C 1
ATOM 12379 O O . GLU F 1 208 ? 29.636 71.474 39.053 1.00 109.65 192 GLU F O 1
ATOM 12385 N N . ARG F 1 209 ? 29.822 69.285 38.453 1.00 109.35 193 ARG F N 1
ATOM 12386 C CA . ARG F 1 209 ? 29.932 69.531 36.989 1.00 111.83 193 ARG F CA 1
ATOM 12387 C C . ARG F 1 209 ? 28.685 70.280 36.508 1.00 107.16 193 ARG F C 1
ATOM 12388 O O . ARG F 1 209 ? 28.826 71.282 35.783 1.00 107.96 193 ARG F O 1
ATOM 12396 N N . ARG F 1 210 ? 27.501 69.802 36.894 1.00 100.87 194 ARG F N 1
ATOM 12397 C CA . ARG F 1 210 ? 26.211 70.387 36.452 1.00 98.07 194 ARG F CA 1
ATOM 12398 C C . ARG F 1 210 ? 26.055 71.795 37.040 1.00 99.57 194 ARG F C 1
ATOM 12399 O O . ARG F 1 210 ? 25.640 72.705 36.291 1.00 101.33 194 ARG F O 1
ATOM 12407 N N . ARG F 1 211 ? 26.368 71.971 38.327 1.00 100.50 195 ARG F N 1
ATOM 12408 C CA . ARG F 1 211 ? 26.176 73.257 39.048 1.00 102.26 195 ARG F CA 1
ATOM 12409 C C . ARG F 1 211 ? 26.900 74.394 38.314 1.00 106.92 195 ARG F C 1
ATOM 12410 O O . ARG F 1 211 ? 26.328 75.494 38.241 1.00 107.05 195 ARG F O 1
ATOM 12418 N N . ALA F 1 212 ? 28.098 74.140 37.781 1.00 111.22 196 ALA F N 1
ATOM 12419 C CA . ALA F 1 212 ? 28.937 75.143 37.082 1.00 117.77 196 ALA F CA 1
ATOM 12420 C C . ALA F 1 212 ? 28.278 75.589 35.766 1.00 118.14 196 ALA F C 1
ATOM 12421 O O . ALA F 1 212 ? 28.622 76.678 35.287 1.00 125.02 196 ALA F O 1
ATOM 12423 N N . VAL F 1 213 ? 27.371 74.792 35.200 1.00 112.97 197 VAL F N 1
ATOM 12424 C CA . VAL F 1 213 ? 26.699 75.070 33.894 1.00 111.91 197 VAL F CA 1
ATOM 12425 C C . VAL F 1 213 ? 25.275 75.593 34.133 1.00 107.77 197 VAL F C 1
ATOM 12426 O O . VAL F 1 213 ? 24.846 76.491 33.393 1.00 110.54 197 VAL F O 1
ATOM 12430 N N . ALA F 1 214 ? 24.555 75.022 35.102 1.00 100.41 198 ALA F N 1
ATOM 12431 C CA . ALA F 1 214 ? 23.111 75.256 35.334 1.00 95.56 198 ALA F CA 1
ATOM 12432 C C . ALA F 1 214 ? 22.802 75.035 36.808 1.00 92.04 198 ALA F C 1
ATOM 12433 O O . ALA F 1 214 ? 22.330 73.967 37.204 1.00 87.47 198 ALA F O 1
ATOM 12435 N N . PRO F 1 215 ? 23.082 76.040 37.667 1.00 92.93 199 PRO F N 1
ATOM 12436 C CA . PRO F 1 215 ? 22.884 75.893 39.107 1.00 90.73 199 PRO F CA 1
ATOM 12437 C C . PRO F 1 215 ? 21.412 75.699 39.458 1.00 86.75 199 PRO F C 1
ATOM 12438 O O . PRO F 1 215 ? 20.518 76.119 38.722 1.00 85.33 199 PRO F O 1
ATOM 12442 N N . PRO F 1 216 ? 21.118 75.036 40.596 1.00 84.85 200 PRO F N 1
ATOM 12443 C CA . PRO F 1 216 ? 19.738 74.836 41.014 1.00 81.62 200 PRO F CA 1
ATOM 12444 C C . PRO F 1 216 ? 19.047 76.142 41.423 1.00 83.11 200 PRO F C 1
ATOM 12445 O O . PRO F 1 216 ? 19.713 77.123 41.716 1.00 86.31 200 PRO F O 1
ATOM 12449 N N . VAL F 1 217 ? 17.716 76.100 41.448 1.00 80.62 201 VAL F N 1
ATOM 12450 C CA . VAL F 1 217 ? 16.837 77.236 41.840 1.00 81.97 201 VAL F CA 1
ATOM 12451 C C . VAL F 1 217 ? 15.923 76.773 42.980 1.00 78.61 201 VAL F C 1
ATOM 12452 O O . VAL F 1 217 ? 15.601 75.580 43.048 1.00 72.69 201 VAL F O 1
ATOM 12456 N N . ARG F 1 218 ? 15.562 77.697 43.871 1.00 78.95 202 ARG F N 1
ATOM 12457 C CA . ARG F 1 218 ? 14.454 77.545 44.847 1.00 76.70 202 ARG F CA 1
ATOM 12458 C C . ARG F 1 218 ? 13.585 78.791 44.704 1.00 76.84 202 ARG F C 1
ATOM 12459 O O . ARG F 1 218 ? 14.165 79.895 44.592 1.00 80.37 202 ARG F O 1
ATOM 12467 N N . PHE F 1 219 ? 12.270 78.647 44.746 1.00 73.54 203 PHE F N 1
ATOM 12468 C CA . PHE F 1 219 ? 11.347 79.795 44.591 1.00 75.69 203 PHE F CA 1
ATOM 12469 C C . PHE F 1 219 ? 10.062 79.515 45.350 1.00 73.57 203 PHE F C 1
ATOM 12470 O O . PHE F 1 219 ? 9.699 78.357 45.554 1.00 68.23 203 PHE F O 1
ATOM 12478 N N . PRO F 1 220 ? 9.364 80.576 45.808 1.00 75.91 204 PRO F N 1
ATOM 12479 C CA . PRO F 1 220 ? 8.055 80.414 46.426 1.00 73.94 204 PRO F CA 1
ATOM 12480 C C . PRO F 1 220 ? 7.088 79.867 45.375 1.00 71.87 204 PRO F C 1
ATOM 12481 O O . PRO F 1 220 ? 7.266 80.177 44.220 1.00 72.31 204 PRO F O 1
ATOM 12485 N N . ILE F 1 221 ? 6.129 79.061 45.826 1.00 69.84 205 ILE F N 1
ATOM 12486 C CA . ILE F 1 221 ? 5.016 78.509 45.012 1.00 70.70 205 ILE F CA 1
ATOM 12487 C C . ILE F 1 221 ? 3.726 78.707 45.800 1.00 70.58 205 ILE F C 1
ATOM 12488 O O . ILE F 1 221 ? 3.564 78.145 46.885 1.00 69.14 205 ILE F O 1
ATOM 12493 N N . PRO F 1 222 ? 2.767 79.500 45.277 1.00 72.85 206 PRO F N 1
ATOM 12494 C CA . PRO F 1 222 ? 1.527 79.741 46.005 1.00 73.59 206 PRO F CA 1
ATOM 12495 C C . PRO F 1 222 ? 0.637 78.487 46.011 1.00 70.52 206 PRO F C 1
ATOM 12496 O O . PRO F 1 222 ? 0.636 77.736 45.028 1.00 69.32 206 PRO F O 1
ATOM 12500 N N . VAL F 1 223 ? -0.081 78.273 47.118 1.00 68.67 207 VAL F N 1
ATOM 12501 C CA . VAL F 1 223 ? -1.123 77.210 47.214 1.00 67.64 207 VAL F CA 1
ATOM 12502 C C . VAL F 1 223 ? -2.135 77.467 46.094 1.00 69.89 207 VAL F C 1
ATOM 12503 O O . VAL F 1 223 ? -2.387 78.637 45.790 1.00 71.65 207 VAL F O 1
ATOM 12507 N N . GLY F 1 224 ? -2.655 76.405 45.476 1.00 67.43 208 GLY F N 1
ATOM 12508 C CA . GLY F 1 224 ? -3.506 76.465 44.272 1.00 70.05 208 GLY F CA 1
ATOM 12509 C C . GLY F 1 224 ? -2.704 76.093 43.040 1.00 69.48 208 GLY F C 1
ATOM 12510 O O . GLY F 1 224 ? -3.337 75.750 42.013 1.00 70.87 208 GLY F O 1
ATOM 12511 N N . SER F 1 225 ? -1.369 76.145 43.132 1.00 68.93 209 SER F N 1
ATOM 12512 C CA . SER F 1 225 ? -0.441 75.760 42.042 1.00 68.69 209 SER F CA 1
ATOM 12513 C C . SER F 1 225 ? -0.363 74.237 41.899 1.00 63.67 209 SER F C 1
ATOM 12514 O O . SER F 1 225 ? -0.588 73.514 42.889 1.00 61.11 209 SER F O 1
ATOM 12517 N N . VAL F 1 226 ? -0.039 73.785 40.693 1.00 62.49 210 VAL F N 1
ATOM 12518 C CA . VAL F 1 226 ? 0.379 72.382 40.424 1.00 59.54 210 VAL F CA 1
ATOM 12519 C C . VAL F 1 226 ? 1.740 72.457 39.738 1.00 58.97 210 VAL F C 1
ATOM 12520 O O . VAL F 1 226 ? 1.905 73.272 38.802 1.00 60.79 210 VAL F O 1
ATOM 12524 N N . VAL F 1 227 ? 2.698 71.674 40.223 1.00 55.67 211 VAL F N 1
ATOM 12525 C CA . VAL F 1 227 ? 4.031 71.567 39.578 1.00 55.89 211 VAL F CA 1
ATOM 12526 C C . VAL F 1 227 ? 4.059 70.241 38.826 1.00 54.62 211 VAL F C 1
ATOM 12527 O O . VAL F 1 227 ? 3.772 69.194 39.443 1.00 52.38 211 VAL F O 1
ATOM 12531 N N . ILE F 1 228 ? 4.328 70.300 37.527 1.00 55.26 212 ILE F N 1
ATOM 12532 C CA . ILE F 1 228 ? 4.506 69.088 36.687 1.00 54.43 212 ILE F CA 1
ATOM 12533 C C . ILE F 1 228 ? 5.984 69.033 36.332 1.00 54.15 212 ILE F C 1
ATOM 12534 O O . ILE F 1 228 ? 6.534 70.037 35.844 1.00 55.18 212 ILE F O 1
ATOM 12539 N N . ARG F 1 229 ? 6.626 67.912 36.621 1.00 52.25 213 ARG F N 1
ATOM 12540 C CA . ARG F 1 229 ? 8.068 67.786 36.308 1.00 53.16 213 ARG F CA 1
ATOM 12541 C C . ARG F 1 229 ? 8.370 66.369 35.836 1.00 50.36 213 ARG F C 1
ATOM 12542 O O . ARG F 1 229 ? 7.665 65.410 36.243 1.00 46.73 213 ARG F O 1
ATOM 12550 N N . ASP F 1 230 ? 9.384 66.280 34.987 1.00 51.30 214 ASP F N 1
ATOM 12551 C CA . ASP F 1 230 ? 9.957 64.989 34.556 1.00 50.36 214 ASP F CA 1
ATOM 12552 C C . ASP F 1 230 ? 10.340 64.244 35.845 1.00 48.08 214 ASP F C 1
ATOM 12553 O O . ASP F 1 230 ? 10.963 64.868 36.739 1.00 46.21 214 ASP F O 1
ATOM 12558 N N . GLY F 1 231 ? 9.935 62.976 35.963 1.00 46.49 215 GLY F N 1
ATOM 12559 C CA . GLY F 1 231 ? 10.251 62.156 37.149 1.00 45.92 215 GLY F CA 1
ATOM 12560 C C . GLY F 1 231 ? 11.749 62.004 37.359 1.00 46.23 215 GLY F C 1
ATOM 12561 O O . GLY F 1 231 ? 12.140 61.645 38.465 1.00 46.35 215 GLY F O 1
ATOM 12562 N N . ARG F 1 232 ? 12.558 62.274 36.330 1.00 48.45 216 ARG F N 1
ATOM 12563 C CA . ARG F 1 232 ? 14.037 62.140 36.362 1.00 49.40 216 ARG F CA 1
ATOM 12564 C C . ARG F 1 232 ? 14.696 63.468 36.756 1.00 50.52 216 ARG F C 1
ATOM 12565 O O . ARG F 1 232 ? 15.928 63.497 36.830 1.00 51.71 216 ARG F O 1
ATOM 12573 N N . LEU F 1 233 ? 13.932 64.538 36.977 1.00 51.66 217 LEU F N 1
ATOM 12574 C CA . LEU F 1 233 ? 14.526 65.856 37.344 1.00 54.28 217 LEU F CA 1
ATOM 12575 C C . LEU F 1 233 ? 15.281 65.731 38.674 1.00 54.43 217 LEU F C 1
ATOM 12576 O O . LEU F 1 233 ? 14.718 65.180 39.638 1.00 52.19 217 LEU F O 1
ATOM 12581 N N . TRP F 1 234 ? 16.507 66.231 38.723 1.00 55.69 218 TRP F N 1
ATOM 12582 C CA . TRP F 1 234 ? 17.268 66.301 39.989 1.00 57.54 218 TRP F CA 1
ATOM 12583 C C . TRP F 1 234 ? 16.609 67.359 40.880 1.00 56.27 218 TRP F C 1
ATOM 12584 O O . TRP F 1 234 ? 16.244 68.447 40.386 1.00 54.87 218 TRP F O 1
ATOM 12595 N N . HIS F 1 235 ? 16.460 67.043 42.159 1.00 56.05 219 HIS F N 1
ATOM 12596 C CA . HIS F 1 235 ? 15.859 67.959 43.154 1.00 55.08 219 HIS F CA 1
ATOM 12597 C C . HIS F 1 235 ? 16.260 67.484 44.545 1.00 54.88 219 HIS F C 1
ATOM 12598 O O . HIS F 1 235 ? 16.821 66.371 44.669 1.00 52.38 219 HIS F O 1
ATOM 12605 N N . ARG F 1 236 ? 15.956 68.289 45.558 1.00 56.05 220 ARG F N 1
ATOM 12606 C CA . ARG F 1 236 ? 16.061 67.859 46.976 1.00 56.65 220 ARG F CA 1
ATOM 12607 C C . ARG F 1 236 ? 15.070 68.655 47.817 1.00 55.17 220 ARG F C 1
ATOM 12608 O O . ARG F 1 236 ? 14.856 69.846 47.526 1.00 54.75 220 ARG F O 1
ATOM 12616 N N . GLY F 1 237 ? 14.453 67.964 48.773 1.00 54.44 221 GLY F N 1
ATOM 12617 C CA . GLY F 1 237 ? 13.833 68.598 49.944 1.00 54.85 221 GLY F CA 1
ATOM 12618 C C . GLY F 1 237 ? 14.876 69.340 50.747 1.00 56.87 221 GLY F C 1
ATOM 12619 O O . GLY F 1 237 ? 16.019 68.845 50.839 1.00 57.99 221 GLY F O 1
ATOM 12620 N N . VAL F 1 238 ? 14.489 70.475 51.319 1.00 57.56 222 VAL F N 1
ATOM 12621 C CA . VAL F 1 238 ? 15.413 71.356 52.093 1.00 59.54 222 VAL F CA 1
ATOM 12622 C C . VAL F 1 238 ? 14.780 71.653 53.445 1.00 57.58 222 VAL F C 1
ATOM 12623 O O . VAL F 1 238 ? 13.588 71.419 53.639 1.00 54.39 222 VAL F O 1
ATOM 12627 N N . PRO F 1 239 ? 15.581 72.144 54.414 1.00 59.54 223 PRO F N 1
ATOM 12628 C CA . PRO F 1 239 ? 15.073 72.453 55.755 1.00 58.16 223 PRO F CA 1
ATOM 12629 C C . PRO F 1 239 ? 13.845 73.373 55.740 1.00 56.51 223 PRO F C 1
ATOM 12630 O O . PRO F 1 239 ? 13.801 74.351 55.001 1.00 57.91 223 PRO F O 1
ATOM 12634 N N . ASN F 1 240 ? 12.837 72.987 56.518 1.00 54.29 224 ASN F N 1
ATOM 12635 C CA . ASN F 1 240 ? 11.681 73.848 56.873 1.00 54.68 224 ASN F CA 1
ATOM 12636 C C . ASN F 1 240 ? 12.089 74.613 58.148 1.00 57.53 224 ASN F C 1
ATOM 12637 O O . ASN F 1 240 ? 12.206 73.974 59.206 1.00 55.36 224 ASN F O 1
ATOM 12642 N N . LEU F 1 241 ? 12.337 75.915 58.025 1.00 62.27 225 LEU F N 1
ATOM 12643 C CA . LEU F 1 241 ? 12.805 76.793 59.129 1.00 65.44 225 LEU F CA 1
ATOM 12644 C C . LEU F 1 241 ? 11.631 77.576 59.728 1.00 64.64 225 LEU F C 1
ATOM 12645 O O . LEU F 1 241 ? 11.909 78.452 60.580 1.00 64.36 225 LEU F O 1
ATOM 12650 N N . SER F 1 242 ? 10.388 77.226 59.374 1.00 60.41 226 SER F N 1
ATOM 12651 C CA . SER F 1 242 ? 9.147 77.868 59.886 1.00 60.93 226 SER F CA 1
ATOM 12652 C C . SER F 1 242 ? 8.635 77.073 61.094 1.00 58.57 226 SER F C 1
ATOM 12653 O O . SER F 1 242 ? 9.189 76.010 61.376 1.00 58.67 226 SER F O 1
ATOM 12656 N N . ALA F 1 243 ? 7.536 77.508 61.701 1.00 58.96 227 ALA F N 1
ATOM 12657 C CA . ALA F 1 243 ? 6.926 76.873 62.892 1.00 59.05 227 ALA F CA 1
ATOM 12658 C C . ALA F 1 243 ? 5.811 75.906 62.480 1.00 57.27 227 ALA F C 1
ATOM 12659 O O . ALA F 1 243 ? 5.182 75.334 63.384 1.00 57.44 227 ALA F O 1
ATOM 12661 N N . ALA F 1 244 ? 5.566 75.720 61.182 1.00 57.12 228 ALA F N 1
ATOM 12662 C CA . ALA F 1 244 ? 4.401 74.956 60.676 1.00 55.86 228 ALA F CA 1
ATOM 12663 C C . ALA F 1 244 ? 4.869 73.871 59.705 1.00 54.20 228 ALA F C 1
ATOM 12664 O O . ALA F 1 244 ? 5.738 74.115 58.867 1.00 52.61 228 ALA F O 1
ATOM 12666 N N . PRO F 1 245 ? 4.319 72.638 59.812 1.00 53.21 229 PRO F N 1
ATOM 12667 C CA . PRO F 1 245 ? 4.579 71.591 58.822 1.00 52.01 229 PRO F CA 1
ATOM 12668 C C . PRO F 1 245 ? 4.128 72.057 57.430 1.00 51.46 229 PRO F C 1
ATOM 12669 O O . PRO F 1 245 ? 3.150 72.778 57.351 1.00 52.43 229 PRO F O 1
ATOM 12673 N N . ARG F 1 246 ? 4.863 71.649 56.395 1.00 50.70 230 ARG F N 1
ATOM 12674 C CA . ARG F 1 246 ? 4.652 72.048 54.978 1.00 49.89 230 ARG F CA 1
ATOM 12675 C C . ARG F 1 246 ? 4.167 70.808 54.233 1.00 47.39 230 ARG F C 1
ATOM 12676 O O . ARG F 1 246 ? 4.983 69.954 53.895 1.00 43.72 230 ARG F O 1
ATOM 12684 N N . PRO F 1 247 ? 2.844 70.616 54.037 1.00 46.86 231 PRO F N 1
ATOM 12685 C CA . PRO F 1 247 ? 2.337 69.431 53.350 1.00 46.51 231 PRO F CA 1
ATOM 12686 C C . PRO F 1 247 ? 2.326 69.593 51.827 1.00 47.48 231 PRO F C 1
ATOM 12687 O O . PRO F 1 247 ? 1.958 70.643 51.327 1.00 46.79 231 PRO F O 1
ATOM 12691 N N . LEU F 1 248 ? 2.723 68.519 51.146 1.00 48.23 232 LEU F N 1
ATOM 12692 C CA . LEU F 1 248 ? 2.650 68.362 49.679 1.00 48.78 232 LEU F CA 1
ATOM 12693 C C . LEU F 1 248 ? 1.866 67.081 49.369 1.00 47.97 232 LEU F C 1
ATOM 12694 O O . LEU F 1 248 ? 2.113 66.050 50.017 1.00 45.37 232 LEU F O 1
ATOM 12699 N N . LEU F 1 249 ? 0.939 67.156 48.428 1.00 48.13 233 LEU F N 1
ATOM 12700 C CA . LEU F 1 249 ? 0.253 65.972 47.859 1.00 47.90 233 LEU F CA 1
ATOM 12701 C C . LEU F 1 249 ? 0.994 65.623 46.559 1.00 46.34 233 LEU F C 1
ATOM 12702 O O . LEU F 1 249 ? 1.326 66.550 45.795 1.00 46.16 233 LEU F O 1
ATOM 12707 N N . ALA F 1 250 ? 1.315 64.343 46.356 1.00 44.05 234 ALA F N 1
ATOM 12708 C CA . ALA F 1 250 ? 2.175 63.889 45.236 1.00 43.97 234 ALA F CA 1
ATOM 12709 C C . ALA F 1 250 ? 1.422 62.846 44.414 1.00 42.96 234 ALA F C 1
ATOM 12710 O O . ALA F 1 250 ? 0.866 61.892 45.001 1.00 42.91 234 ALA F O 1
ATOM 12712 N N . MET F 1 251 ? 1.395 63.054 43.106 1.00 44.25 235 MET F N 1
ATOM 12713 C CA . MET F 1 251 ? 0.918 62.048 42.124 1.00 44.94 235 MET F CA 1
ATOM 12714 C C . MET F 1 251 ? 2.001 61.886 41.060 1.00 44.61 235 MET F C 1
ATOM 12715 O O . MET F 1 251 ? 2.912 62.739 40.975 1.00 43.22 235 MET F O 1
ATOM 12720 N N . THR F 1 252 ? 1.964 60.782 40.314 1.00 44.61 236 THR F N 1
ATOM 12721 C CA . THR F 1 252 ? 2.933 60.520 39.224 1.00 44.66 236 THR F CA 1
ATOM 12722 C C . THR F 1 252 ? 2.222 59.774 38.096 1.00 45.20 236 THR F C 1
ATOM 12723 O O . THR F 1 252 ? 1.677 58.681 38.346 1.00 46.84 236 THR F O 1
ATOM 12727 N N . HIS F 1 253 ? 2.228 60.367 36.910 1.00 45.41 237 HIS F N 1
ATOM 12728 C CA . HIS F 1 253 ? 1.691 59.760 35.673 1.00 46.69 237 HIS F CA 1
ATOM 12729 C C . HIS F 1 253 ? 2.832 59.005 34.997 1.00 45.89 237 HIS F C 1
ATOM 12730 O O . HIS F 1 253 ? 3.951 59.541 34.950 1.00 44.36 237 HIS F O 1
ATOM 12737 N N . TYR F 1 254 ? 2.541 57.791 34.533 1.00 46.25 238 TYR F N 1
ATOM 12738 C CA . TYR F 1 254 ? 3.503 56.911 33.829 1.00 46.84 238 TYR F CA 1
ATOM 12739 C C . TYR F 1 254 ? 2.914 56.461 32.499 1.00 47.08 238 TYR F C 1
ATOM 12740 O O . TYR F 1 254 ? 1.680 56.298 32.401 1.00 45.95 238 TYR F O 1
ATOM 12749 N N . THR F 1 255 ? 3.796 56.200 31.540 1.00 48.07 239 THR F N 1
ATOM 12750 C CA . THR F 1 255 ? 3.439 55.450 30.310 1.00 50.08 239 THR F CA 1
ATOM 12751 C C . THR F 1 255 ? 2.761 54.159 30.762 1.00 51.33 239 THR F C 1
ATOM 12752 O O . THR F 1 255 ? 3.091 53.666 31.866 1.00 49.16 239 THR F O 1
ATOM 12756 N N . GLU F 1 256 ? 1.840 53.664 29.943 1.00 54.30 240 GLU F N 1
ATOM 12757 C CA . GLU F 1 256 ? 1.026 52.446 30.183 1.00 57.40 240 GLU F CA 1
ATOM 12758 C C . GLU F 1 256 ? 1.931 51.243 30.464 1.00 55.28 240 GLU F C 1
ATOM 12759 O O . GLU F 1 256 ? 1.504 50.342 31.202 1.00 55.58 240 GLU F O 1
ATOM 12765 N N . TRP F 1 257 ? 3.124 51.216 29.870 1.00 53.35 241 TRP F N 1
ATOM 12766 C CA . TRP F 1 257 ? 4.018 50.030 29.890 1.00 52.52 241 TRP F CA 1
ATOM 12767 C C . TRP F 1 257 ? 4.978 50.048 31.087 1.00 52.11 241 TRP F C 1
ATOM 12768 O O . TRP F 1 257 ? 5.711 49.073 31.250 1.00 52.10 241 TRP F O 1
ATOM 12779 N N . PHE F 1 258 ? 4.998 51.100 31.908 1.00 49.74 242 PHE F N 1
ATOM 12780 C CA . PHE F 1 258 ? 5.897 51.134 33.092 1.00 49.52 242 PHE F CA 1
ATOM 12781 C C . PHE F 1 258 ? 5.202 50.443 34.272 1.00 49.85 242 PHE F C 1
ATOM 12782 O O . PHE F 1 258 ? 4.096 50.857 34.645 1.00 50.76 242 PHE F O 1
ATOM 12790 N N . ASP F 1 259 ? 5.836 49.418 34.847 1.00 49.68 243 ASP F N 1
ATOM 12791 C CA . ASP F 1 259 ? 5.223 48.557 35.889 1.00 50.64 243 ASP F CA 1
ATOM 12792 C C . ASP F 1 259 ? 5.159 49.332 37.212 1.00 49.46 243 ASP F C 1
ATOM 12793 O O . ASP F 1 259 ? 6.230 49.762 37.700 1.00 47.33 243 ASP F O 1
ATOM 12798 N N . MET F 1 260 ? 3.958 49.505 37.762 1.00 49.45 244 MET F N 1
ATOM 12799 C CA . MET F 1 260 ? 3.739 50.113 39.105 1.00 49.70 244 MET F CA 1
ATOM 12800 C C . MET F 1 260 ? 2.663 49.326 39.833 1.00 51.15 244 MET F C 1
ATOM 12801 O O . MET F 1 260 ? 1.748 48.811 39.205 1.00 48.89 244 MET F O 1
ATOM 12806 N N . PRO F 1 261 ? 2.720 49.238 41.183 1.00 52.27 245 PRO F N 1
ATOM 12807 C CA . PRO F 1 261 ? 1.619 48.654 41.940 1.00 54.35 245 PRO F CA 1
ATOM 12808 C C . PRO F 1 261 ? 0.438 49.616 41.856 1.00 54.46 245 PRO F C 1
ATOM 12809 O O . PRO F 1 261 ? 0.632 50.819 41.697 1.00 52.39 245 PRO F O 1
ATOM 12813 N N . PRO F 1 262 ? -0.813 49.114 41.910 1.00 57.49 246 PRO F N 1
ATOM 12814 C CA . PRO F 1 262 ? -1.981 49.990 41.840 1.00 58.87 246 PRO F CA 1
ATOM 12815 C C . PRO F 1 262 ? -2.174 50.819 43.124 1.00 58.48 246 PRO F C 1
ATOM 12816 O O . PRO F 1 262 ? -1.729 50.409 44.163 1.00 59.36 246 PRO F O 1
ATOM 12820 N N . ILE F 1 263 ? -2.819 51.976 43.000 1.00 58.03 247 ILE F N 1
ATOM 12821 C CA . ILE F 1 263 ? -3.321 52.787 44.146 1.00 58.49 247 ILE F CA 1
ATOM 12822 C C . ILE F 1 263 ? -4.538 52.057 44.724 1.00 61.72 247 ILE F C 1
ATOM 12823 O O . ILE F 1 263 ? -5.453 51.731 43.937 1.00 61.98 247 ILE F O 1
ATOM 12828 N N . GLN F 1 264 ? -4.568 51.846 46.040 1.00 62.58 248 GLN F N 1
ATOM 12829 C CA . GLN F 1 264 ? -5.744 51.299 46.766 1.00 66.33 248 GLN F CA 1
ATOM 12830 C C . GLN F 1 264 ? -6.774 52.422 46.935 1.00 66.17 248 GLN F C 1
ATOM 12831 O O . GLN F 1 264 ? -6.453 53.420 47.619 1.00 61.70 248 GLN F O 1
ATOM 12837 N N . LEU F 1 265 ? -7.962 52.283 46.341 1.00 66.90 249 LEU F N 1
ATOM 12838 C CA . LEU F 1 265 ? -9.067 53.268 46.497 1.00 68.82 249 LEU F CA 1
ATOM 12839 C C . LEU F 1 265 ? -10.328 52.549 46.962 1.00 71.54 249 LEU F C 1
ATOM 12840 O O . LEU F 1 265 ? -10.552 51.395 46.608 1.00 75.47 249 LEU F O 1
ATOM 12845 N N . PRO F 1 266 ? -11.207 53.219 47.739 1.00 73.59 250 PRO F N 1
ATOM 12846 C CA . PRO F 1 266 ? -12.500 52.642 48.105 1.00 77.14 250 PRO F CA 1
ATOM 12847 C C . PRO F 1 266 ? -13.362 52.481 46.847 1.00 79.35 250 PRO F C 1
ATOM 12848 O O . PRO F 1 266 ? -13.268 53.319 45.966 1.00 78.12 250 PRO F O 1
ATOM 12852 N N . ASP F 1 267 ? -14.175 51.424 46.788 1.00 82.54 251 ASP F N 1
ATOM 12853 C CA . ASP F 1 267 ? -15.029 51.136 45.604 1.00 85.46 251 ASP F CA 1
ATOM 12854 C C . ASP F 1 267 ? -16.125 52.207 45.492 1.00 87.82 251 ASP F C 1
ATOM 12855 O O . ASP F 1 267 ? -16.753 52.279 44.433 1.00 89.78 251 ASP F O 1
ATOM 12860 N N . THR F 1 268 ? -16.309 53.044 46.518 1.00 88.52 252 THR F N 1
ATOM 12861 C CA . THR F 1 268 ? -17.269 54.179 46.503 1.00 90.89 252 THR F CA 1
ATOM 12862 C C . THR F 1 268 ? -16.856 55.245 45.473 1.00 88.91 252 THR F C 1
ATOM 12863 O O . THR F 1 268 ? -17.717 56.080 45.161 1.00 92.75 252 THR F O 1
ATOM 12867 N N . VAL F 1 269 ? -15.618 55.237 44.957 1.00 83.25 253 VAL F N 1
ATOM 12868 C CA . VAL F 1 269 ? -15.185 56.196 43.889 1.00 81.29 253 VAL F CA 1
ATOM 12869 C C . VAL F 1 269 ? -14.984 55.455 42.560 1.00 81.27 253 VAL F C 1
ATOM 12870 O O . VAL F 1 269 ? -14.614 56.129 41.564 1.00 78.86 253 VAL F O 1
ATOM 12874 N N . LYS F 1 270 ? -15.237 54.144 42.510 1.00 83.65 254 LYS F N 1
ATOM 12875 C CA . LYS F 1 270 ? -14.978 53.335 41.290 1.00 86.07 254 LYS F CA 1
ATOM 12876 C C . LYS F 1 270 ? -15.755 53.913 40.103 1.00 88.69 254 LYS F C 1
ATOM 12877 O O . LYS F 1 270 ? -15.188 53.977 39.007 1.00 87.54 254 LYS F O 1
ATOM 12883 N N . SER F 1 271 ? -17.007 54.335 40.325 1.00 93.22 255 SER F N 1
ATOM 12884 C CA . SER F 1 271 ? -17.936 54.824 39.274 1.00 96.91 255 SER F CA 1
ATOM 12885 C C . SER F 1 271 ? -17.272 55.932 38.447 1.00 95.19 255 SER F C 1
ATOM 12886 O O . SER F 1 271 ? -17.306 55.825 37.208 1.00 96.77 255 SER F O 1
ATOM 12889 N N . TRP F 1 272 ? -16.665 56.941 39.086 1.00 92.58 256 TRP F N 1
ATOM 12890 C CA . TRP F 1 272 ? -16.096 58.119 38.373 1.00 91.71 256 TRP F CA 1
ATOM 12891 C C . TRP F 1 272 ? -14.594 57.945 38.087 1.00 87.18 256 TRP F C 1
ATOM 12892 O O . TRP F 1 272 ? -14.131 58.532 37.087 1.00 86.81 256 TRP F O 1
ATOM 12903 N N . VAL F 1 273 ? -13.850 57.170 38.886 1.00 84.58 257 VAL F N 1
ATOM 12904 C CA . VAL F 1 273 ? -12.405 56.907 38.608 1.00 81.17 257 VAL F CA 1
ATOM 12905 C C . VAL F 1 273 ? -12.290 55.933 37.425 1.00 81.70 257 VAL F C 1
ATOM 12906 O O . VAL F 1 273 ? -11.607 56.282 36.442 1.00 81.88 257 VAL F O 1
ATOM 12910 N N . ASP F 1 274 ? -12.944 54.768 37.497 1.00 83.58 258 ASP F N 1
ATOM 12911 C CA . ASP F 1 274 ? -12.772 53.679 36.498 1.00 84.33 258 ASP F CA 1
ATOM 12912 C C . ASP F 1 274 ? -13.409 54.070 35.149 1.00 86.33 258 ASP F C 1
ATOM 12913 O O . ASP F 1 274 ? -12.934 53.560 34.124 1.00 85.80 258 ASP F O 1
ATOM 12918 N N . GLY F 1 275 ? -14.438 54.926 35.130 1.00 88.95 259 GLY F N 1
ATOM 12919 C CA . GLY F 1 275 ? -15.085 55.365 33.874 1.00 92.30 259 GLY F CA 1
ATOM 12920 C C . GLY F 1 275 ? -14.146 56.146 32.953 1.00 90.18 259 GLY F C 1
ATOM 12921 O O . GLY F 1 275 ? -14.258 55.994 31.721 1.00 90.36 259 GLY F O 1
ATOM 12922 N N . SER F 1 276 ? -13.227 56.928 33.531 1.00 87.02 260 SER F N 1
ATOM 12923 C CA . SER F 1 276 ? -12.582 58.122 32.921 1.00 85.62 260 SER F CA 1
ATOM 12924 C C . SER F 1 276 ? -11.601 57.752 31.798 1.00 83.31 260 SER F C 1
ATOM 12925 O O . SER F 1 276 ? -10.964 56.686 31.893 1.00 82.25 260 SER F O 1
ATOM 12928 N N . ASP F 1 277 ? -11.435 58.635 30.802 1.00 83.07 261 ASP F N 1
ATOM 12929 C CA . ASP F 1 277 ? -10.311 58.570 29.825 1.00 80.50 261 ASP F CA 1
ATOM 12930 C C . ASP F 1 277 ? -9.050 59.215 30.432 1.00 76.20 261 ASP F C 1
ATOM 12931 O O . ASP F 1 277 ? -8.021 59.310 29.721 1.00 73.72 261 ASP F O 1
ATOM 12936 N N . ARG F 1 278 ? -9.132 59.679 31.683 1.00 74.26 262 ARG F N 1
ATOM 12937 C CA . ARG F 1 278 ? -7.969 60.096 32.516 1.00 69.58 262 ARG F CA 1
ATOM 12938 C C . ARG F 1 278 ? -7.628 58.906 33.417 1.00 65.79 262 ARG F C 1
ATOM 12939 O O . ARG F 1 278 ? -8.262 58.746 34.486 1.00 66.29 262 ARG F O 1
ATOM 12947 N N . HIS F 1 279 ? -6.717 58.053 32.957 1.00 62.64 263 HIS F N 1
ATOM 12948 C CA . HIS F 1 279 ? -6.499 56.693 33.521 1.00 60.82 263 HIS F CA 1
ATOM 12949 C C . HIS F 1 279 ? -5.813 56.797 34.885 1.00 57.94 263 HIS F C 1
ATOM 12950 O O . HIS F 1 279 ? -4.910 57.643 35.050 1.00 56.76 263 HIS F O 1
ATOM 12957 N N . THR F 1 280 ? -6.255 55.958 35.816 1.00 57.91 264 THR F N 1
ATOM 12958 C CA . THR F 1 280 ? -5.624 55.710 37.131 1.00 56.68 264 THR F CA 1
ATOM 12959 C C . THR F 1 280 ? -5.340 54.211 37.238 1.00 58.08 264 THR F C 1
ATOM 12960 O O . THR F 1 280 ? -6.255 53.427 36.935 1.00 58.89 264 THR F O 1
ATOM 12964 N N . HIS F 1 281 ? -4.118 53.828 37.609 1.00 57.93 265 HIS F N 1
ATOM 12965 C CA . HIS F 1 281 ? -3.796 52.416 37.941 1.00 59.30 265 HIS F CA 1
ATOM 12966 C C . HIS F 1 281 ? -4.310 52.144 39.355 1.00 58.99 265 HIS F C 1
ATOM 12967 O O . HIS F 1 281 ? -3.566 52.448 40.311 1.00 58.05 265 HIS F O 1
ATOM 12974 N N . ALA F 1 282 ? -5.550 51.662 39.483 1.00 59.79 266 ALA F N 1
ATOM 12975 C CA . ALA F 1 282 ? -6.282 51.594 40.772 1.00 62.26 266 ALA F CA 1
ATOM 12976 C C . ALA F 1 282 ? -6.731 50.166 41.086 1.00 65.28 266 ALA F C 1
ATOM 12977 O O . ALA F 1 282 ? -7.139 49.467 40.164 1.00 66.25 266 ALA F O 1
ATOM 12979 N N . HIS F 1 283 ? -6.637 49.774 42.355 1.00 67.12 267 HIS F N 1
ATOM 12980 C CA . HIS F 1 283 ? -7.290 48.575 42.941 1.00 72.03 267 HIS F CA 1
ATOM 12981 C C . HIS F 1 283 ? -8.409 49.061 43.866 1.00 74.22 267 HIS F C 1
ATOM 12982 O O . HIS F 1 283 ? -8.101 49.785 44.832 1.00 72.31 267 HIS F O 1
ATOM 12989 N N . PHE F 1 284 ? -9.661 48.717 43.555 1.00 77.72 268 PHE F N 1
ATOM 12990 C CA . PHE F 1 284 ? -10.852 49.171 44.315 1.00 80.96 268 PHE F CA 1
ATOM 12991 C C . PHE F 1 284 ? -11.165 48.149 45.409 1.00 85.01 268 PHE F C 1
ATOM 12992 O O . PHE F 1 284 ? -11.315 46.958 45.106 1.00 88.88 268 PHE F O 1
ATOM 13000 N N . VAL F 1 285 ? -11.235 48.629 46.651 1.00 86.14 269 VAL F N 1
ATOM 13001 C CA . VAL F 1 285 ? -11.369 47.825 47.900 1.00 89.11 269 VAL F CA 1
ATOM 13002 C C . VAL F 1 285 ? -12.785 48.049 48.441 1.00 91.71 269 VAL F C 1
ATOM 13003 O O . VAL F 1 285 ? -13.288 49.191 48.354 1.00 92.15 269 VAL F O 1
ATOM 13007 N N . ALA F 1 286 ? -13.425 47.021 49.002 1.00 94.77 270 ALA F N 1
ATOM 13008 C CA . ALA F 1 286 ? -14.706 47.185 49.736 1.00 97.15 270 ALA F CA 1
ATOM 13009 C C . ALA F 1 286 ? -14.393 47.878 51.064 1.00 94.25 270 ALA F C 1
ATOM 13010 O O . ALA F 1 286 ? -15.246 48.656 51.505 1.00 95.08 270 ALA F O 1
ATOM 13012 N N . VAL F 1 289 ? -10.001 52.027 53.138 1.00 96.29 273 VAL F N 1
ATOM 13013 C CA . VAL F 1 289 ? -8.532 51.845 52.941 1.00 93.90 273 VAL F CA 1
ATOM 13014 C C . VAL F 1 289 ? -7.795 52.569 54.076 1.00 91.38 273 VAL F C 1
ATOM 13015 O O . VAL F 1 289 ? -8.109 53.744 54.332 1.00 88.48 273 VAL F O 1
ATOM 13019 N N . ASP F 1 290 ? -6.864 51.875 54.729 1.00 93.05 274 ASP F N 1
ATOM 13020 C CA . ASP F 1 290 ? -5.984 52.444 55.784 1.00 91.99 274 ASP F CA 1
ATOM 13021 C C . ASP F 1 290 ? -4.805 53.126 55.077 1.00 88.48 274 ASP F C 1
ATOM 13022 O O . ASP F 1 290 ? -3.791 52.444 54.813 1.00 88.50 274 ASP F O 1
ATOM 13027 N N . HIS F 1 291 ? -4.943 54.420 54.765 1.00 84.52 275 HIS F N 1
ATOM 13028 C CA . HIS F 1 291 ? -3.918 55.234 54.054 1.00 80.07 275 HIS F CA 1
ATOM 13029 C C . HIS F 1 291 ? -2.641 55.388 54.898 1.00 80.06 275 HIS F C 1
ATOM 13030 O O . HIS F 1 291 ? -1.575 55.563 54.270 1.00 81.51 275 HIS F O 1
ATOM 13037 N N . LEU F 1 292 ? -2.745 55.335 56.239 1.00 79.50 276 LEU F N 1
ATOM 13038 C CA . LEU F 1 292 ? -1.605 55.361 57.207 1.00 78.82 276 LEU F CA 1
ATOM 13039 C C . LEU F 1 292 ? -1.341 53.937 57.714 1.00 83.04 276 LEU F C 1
ATOM 13040 O O . LEU F 1 292 ? -0.346 53.284 57.415 1.00 83.04 276 LEU F O 1
#

Solvent-accessible surface area: 70893 Å² total; per-residue (Å²): 104,93,62,42,100,55,27,20,52,108,5,25,23,80,24,70,52,117,56,121,95,10,80,110,72,26,32,94,107,0,46,59,8,10,71,120,39,0,0,0,0,0,24,29,9,9,126,97,149,22,2,64,80,0,70,63,8,0,61,105,20,13,64,91,9,79,170,89,185,131,49,61,58,35,56,28,80,13,9,3,80,4,54,0,0,10,115,93,77,15,6,30,72,65,5,4,9,9,24,0,5,3,45,0,0,48,53,45,20,33,72,73,0,26,1,6,33,14,30,1,44,0,1,31,60,56,5,98,80,12,46,3,10,7,68,26,70,19,15,21,113,39,61,98,15,30,35,0,0,2,4,1,8,1,0,1,34,76,4,51,75,106,13,0,1,18,2,7,0,23,10,0,3,82,45,16,57,95,145,3,57,80,187,157,12,13,9,83,93,49,29,20,93,147,42,68,94,119,24,52,0,10,32,0,32,2,58,54,6,0,2,2,0,10,2,0,3,0,2,11,34,8,2,38,0,128,27,104,51,30,10,0,18,0,16,4,9,2,0,6,97,38,15,51,36,98,58,18,85,0,8,64,78,0,96,52,71,5,77,44,31,108,76,70,25,48,25,93,40,35,85,52,140,26,124,34,73,126,77,58,100,55,27,24,50,120,6,21,13,87,26,72,51,108,54,137,96,13,79,108,72,34,31,93,105,0,46,59,11,10,73,120,41,0,0,0,0,0,20,28,7,10,100,89,150,4,1,53,78,0,60,70,8,0,65,104,20,15,72,77,7,81,168,74,187,133,52,56,57,31,72,28,79,14,8,4,80,4,53,0,0,9,116,94,78,15,6,26,72,65,5,4,9,9,14,0,4,2,42,0,0,46,53,44,18,32,73,82,1,26,1,6,32,14,30,1,44,0,1,33,60,57,5,91,103,16,47,10,10,8,69,28,74,18,14,23,115,38,57,95,11,31,33,0,0,2,5,0,9,1,0,0,31,76,4,51,60,102,12,0,0,19,10,7,0,21,10,0,4,78,45,16,56,97,152,2,49,46,163,132,13,9,9,68,101,57,29,28,112,145,40,98,92,117,21,53,8,14,44,1,31,2,55,45,4,0,3,2,0,10,1,0,2,0,2,12,59,8,8,29,0,130,27,108,50,32,10,0,18,0,16,4,10,1,0,5,96,28,16,53,37,99,54,18,56,0,7,62,79,0,96,97,70,4,94,69,31,106,69,69,24,47,26,76,39,14,92,45,133,17,48,32,46,82,46,110,28,112,195,104,92,61,41,100,54,27,21,51,115,5,26,21,86,27,72,49,105,61,137,90,9,84,110,76,34,34,96,104,0,48,60,6,10,73,121,41,0,0,0,0,0,27,30,12,10,86,98,158,17,3,56,75,0,71,62,8,0,46,105,20,0,20,86,2,12,131,66,193,134,51,61,65,40,71,29,70,14,9,4,64,4,51,0,0,10,116,93,76,16,6,29,71,56,5,3,9,11,21,2,5,2,44,0,0,45,54,47,19,33,72,73,1,47,1,7,34,15,10,0,37,0,1,6,5,29,6,98,81,11,42,4,10,9,68,28,72,18,56,142,109,39,85,103,28,104,41,2,0,1,4,0,8,1,1,1,35,76,4,52,70,76,15,0,1,17,2,5,0,22,9,0,4,78,46,14,56,99,150,2,58,59,176,145,10,9,10,84,97,46,26,19,94,150,42,67,94,118,23,53,0,9,32,0,31,2,58,57,6,1,3,1,0,10,2,0,2,0,2,12,34,9,2,36,0,41,16,28,52,7,9,0,15,0,17,5,10,1,0,10,97,152,40,134,34,98,57,18,87,0,6,58,73,0,85,96,69,4,91,68,31,105,77,69,23,46,25,94,39,35,29,21,142,28,120,34,56,108,108,62,52,99,55,27,26,49,114,6,24,17,86,24,71,50,102,55,115,95,11,84,109,76,30,35,94,102,0,46,60,8,9,74,120,39,0,0,0,0,0,23,31,9,9,113,98,148,21,3,66,76,0,73,63,7,0,62,105,20,12,74,75,9,80,171,82,194,133,48,71,66,44,70,29,80,13,10,4,65,4,50,0,0,9,115,92,76,14,6,29,72,63,5,3,10,9,19,0,5,3,45,0,0,47,55,46,21,33,74,75,1,47,1,6,32,14,12,0,41,0,1,34,58,58,6,98,79,13,42,3,8,6,68,29,71,17,56,142,111,30,85,52,26,104,43,2,0,1,5,0,7,1,1,1,36,77,4,51,72,106,13,0,1,18,2,7,0,21,9,0,4,54,35,14,55,101,146,2,54,59,176,148,10,10,9,84,93,48,29,18,95,148,44,68,96,104,22,42,0,16,28,1,32,2,56,55,5,0,2,1,0,10,1,0,3,0,2,12,34,8,2,37,0,132,26,104,51,31,9,0,18,0,15,4,9,2,0,11,98,154,40,133,37,98,58,19,54,0,6,61,81,0,96,97,69,5,93,68,30,106,76,68,23,48,26,74,38,20,93,46,133,26,81,28,49,140,157,183,109,180,76,102,60,53,100,57,29,21,50,113,7,24,15,86,26,71,45,101,56,122,87,8,86,110,77,32,32,95,106,0,48,60,8,10,72,119,39,0,0,0,0,0,22,28,9,8,105,68,162,15,0,68,55,0,69,64,7,0,48,105,20,0,23,92,5,11,137,79,192,119,46,56,67,41,78,28,74,14,8,3,66,4,49,0,0,11,118,93,69,17,5,21,70,58,4,2,10,8,27,0,4,2,38,0,0,47,54,46,19,33,71,72,0,29,0,6,35,16,13,0,37,0,1,9,6,29,5,91,104,16,48,10,10,6,67,28,71,18,19,28,103,36,46,93,12,38,31,0,0,1,5,0,10,1,1,1,35,77,4,52,58,64,13,0,0,18,1,6,0,23,11,0,3,82,46,14,60,118,139,4,53,43,162,134,12,9,10,62,107,57,37,27,81,145,42,38,94,119,23,40,0,13,27,1,32,2,58,42,2,0,2,2,0,10,2,0,3,0,2,11,42,9,4,35,0,31,21,28,51,7,10,0,18,0,16,3,10,2,1,6,89,24,17,51,36,100,58,18,87,0,8,66,92,0,97,99,69,5,94,68,31,108,76,68,25,49,26,93,40,35,86,51,143,29,125,34,78,108,108,64,42,100,54,29,21,51,113,7,25,19,85,24,73,62,125,56,132,95,11,84,110,76,31,33,93,101,0,47,60,7,10,72,121,41,0,0,0,0,0,24,30,10,9,125,78,177,24,3,64,74,0,71,63,8,0,62,103,19,13,74,86,8,82,80,90,171,126,53,60,57,39,72,29,79,14,9,3,80,4,52,0,0,11,119,93,80,17,6,29,71,72,5,2,9,9,25,0,4,2,45,0,0,48,53,46,18,34,73,74,0,31,0,6,33,16,30,1,42,0,1,31,59,57,5,96,81,12,43,2,10,6,69,27,69,17,16,20,106,40,46,92,12,38,33,0,0,1,5,0,8,2,1,1,35,77,4,50,72,105,12,0,1,19,1,8,0,23,10,0,3,83,46,16,56,99,144,1,53,58,177,147,11,10,9,83,95,48,28,22,123,144,41,83,94,119,24,55,0,15,29,1,33,2,58,54,6,0,2,2,0,10,1,0,3,0,2,12,35,8,2,38,0,134,24,107,53,32,10,0,18,0,16,4,10,1,0,6,88,27,14,51,36,99,58,18,88,0,20,67,78,0,98,97,70,4,93,68,32,107,76,69,24,49,25,93,39,47,127,73,125,34,76

CATH classification: 2.60.120.620

Sequence (1670 aa):
HMALAAPPGELTLALTPDDKTLDPASLDRALAILAEHGILVLTGMLRTRLTDQLRTAMLDDLPEVLRQQDVPTNFVPGHVQQDPPVRESLLFPDVLLNPVVYQITHAVLGADARNAVYSGNMNLPGSHEQPVHLDEPHLWPGISHPPYCLCVDVPLIDFTLENGSTEYWPGSHVLNPDECYDERGCVLPAELERRRAVAPPVRFPIPVGSVVIRDGRLWHRGVPNLSAAPRPLLAMTHYTEWFDMPPIQLPDTVKSWVDGSDRHTHAHFVAGDVDHLMALAAPPGELTLALTPDDKTLDPASLDRALAILAEHGILVLTGMLRTRLTDQLRTAMLDDLPEVLRQQDVPTNFVPGHVQQDPPVRESLLFPDVLLNPVVYQITHAVLGADARNAVYSGNMNLPGSHEQPVHLDEPHLWPGISHPPYCLCVDVPLIDFTLENGSTEYWPGSHVLNPDECYDERGCVLPAELERRRAVAPPVRFPIPVGSVVIRDGRLWHRGVPNLSAAPRPLLAMTHYTEWFDMPPIQLPDTVKSWVDGSDRHTHAHFVAGDVDHLTGDHPFHMALAAPPGELTLALTPDDKTLDPASLDRALAILAEHGILVLTGMLRTRLTDQLRTAMLDDLPEVLRQQDVPTNFVPGHVQQDPPVRESLLFPDVLLNPVVYQITHAVLGADARNAVYSGNMNLPGSHEQPVHLDEPHLWPGISHPPYCLCVDVPLIDFTLENGSTEYWPGSHVLNPDECYDERGCVLPAELERRRAVAPPVRFPIPVGSVVIRDGRLWHRGVPNLSAAPRPLLAMTHYTEWFDMPPIQLPDTVKSWVDGSDRHTHAHFVAGDVDHLHMALAAPPGELTLALTPDDKTLDPASLDRALAILAEHGILVLTGMLRTRLTDQLRTAMLDDLPEVLRQQDVPTNFVPGHVQQDPPVRESLLFPDVLLNPVVYQITHAVLGADARNAVYSGNMNLPGSHEQPVHLDEPHLWPGISHPPYCLCVDVPLIDFTLENGSTEYWPGSHVLNPDECYDERGCVLPAELERRRAVAPPVRFPIPVGSVVIRDGRLWHRGVPNLSAAPRPLLAMTHYTEWFDMPPIQLPDTVKSWVDGSDRHTHAHFVAGDVDHLTPFARHMALAAPPGELTLALTPDDKTLDPASLDRALAILAEHGILVLTGMLRTRLTDQLRTAMLDDLPEVLRQQDVPTNFVPGHVQQDPPVRESLLFPDVLLNPVVYQITHAVLGADARNAVYSGNMNLPGSHEQPVHLDEPHLWPGISHPPYCLCVDVPLIDFTLENGSTEYWPGSHVLNPDECYDERGCVLPAELERRRAVAPPVRFPIPVGSVVIRDGRLWHRGVPNLSAAPRPLLAMTHYTEWFDMPPIQLPDTVKSWVDGSDRHTHAHFVAGDVDHLHMALAAPPGELTLALTPDDKTLDPASLDRALAILAEHGILVLTGMLRTRLTDQLRTAMLDDLPEVLRQQDVPTNFVPGHVQQDPPVRESLLFPDVLLNPVVYQITHAVLGADARNAVYSGNMNLPGSHEQPVHLDEPHLWPGISHPPYCLCVDVPLIDFTLENGSTEYWPGSHVLNPDECYDERGCVLPAELERRRAVAPPVRFPIPVGSVVIRDGRLWHRGVPNLSAAPRPLLAMTHYTEWFDMPPIQLPDTVKSWVDGSDRHTHAHFVAVDHL

Foldseek 3Di:
DAEDAADDPLQEDEDACVCQEDDPVSLVSNLVNCQQFQKHKYAHNADLVLLVVQVVQQQVCVVVQVPDPDFDADAWPQWGKAFTFQDPVNDDCCPQVNNHVLNNCCVQQNLLWAKADWIKTWRAAPTAKHAWFFQDDDPDAQDFDGFFKKKKKAWSAWAAPQAWQKKWFTRQLRDGHHPQADPSRGGDPVVLVVSCVVTNIYGYIHHHSMIMIGRSNTTIITHHGNDNDITMMTMIMIGRNPDDHAFDEHACVCCVPQVPDSRHGRYDHDHDGDPSD/DEDAADDPQQEDEDACVCQEDDPVRLVSNLVNCVQFQKHKYAHNADLVLLVVQVVQQVVCVVVQVVDPDFDADAWPQWGKFFTFQDPVNDDCCVQVNNHVLNNCCVQQNLLWAKADWIKIWRGAPTAKHAWFFQDDDPDAQDFDGFFKKKKKAWSAWAAPQAWQKKWFTRQLRDGHHPQADPSRGGDVVVLVVSCVVTNIYGYIGHHSMIMIGRSNTTIITHHGNDNDITMMTMIMIGRNPDDHAFDEHACVCCVPQVVDSRHGRYDHDPDGAPRGPRVDPD/DAEDAADDPQQEDEDACVDQEDDPVRLVSNLVNCVQFQKHKYARNDDLVLLVVQVVQQVVCVVVQVVDPDFDAQAWPQWGKFFTFQDPVNDDCCPQVNNHVLNNCCVQQNLLWAKADWIKIKRAAPTAKHAWFFQDDDPDAQDFDGFFKKKKKAWSAWAAPQAWQKKWFTRCLRDGHHPQADPSRGGDPVVLVVSCVPTNIYGYIHHHSMIMIGRSNTTIITHHNNDNDITMMTMIMIGRNPDDHAFDEHACVCCVPQVVDSRHGRYDHDHDGDPSD/DAEDAADDPLQEDEDACVCQEDDPVRLVSNLVNCQQFQKHKYAHNADLVLLVVQVVQQQVCVVVLVVDPDFDAQQWPQWGKFFTFQDPVNDDCCPQVNNHVLNNCCVQQNLLWAKADWIKIWRAAPTAKHAWFFQDDDPDAQDFDGFFKKKKKAWSAWAAPQAWQKKWFTRQLRDGHHPQADPSRGGDPVVLVVSCVVTNIYGYIHHHSMIMIGRSNTTIITHHGNDNDITMMTMIMIGHNPDDHAFDEHACVCCVPQVVDSRHGRYDHDPDGDPRSPPPD/DAAEDAADDPLQEDEDACVCQEDDPVSLVSNLVNCVQFQKHKYARNADLVLLVVQVVQQVVCVVVLVPDPDFDADQWPQWGKAFTFQDPVNDDCCVQPNNHVLNNCCVQQNLLWAKADWIKTWRAAPTAKHAWFFQDDDPDAQDFDGFFKKKKKAWSAWAAPQAWQKKWFTRQLRDGHNDFADPSRGGDPVVLVVSCVVTNIYGYIGHHSMIMIGRSNTTIITHHGNDNDITMMTMIMIGRNPDDHAFDEHACVCCVPQVVDSRHYRYDHDHDGDPSD/DAEDAADDPLQEDEDACVCQEDDPVRLVSNLVNCVQFQKHKYAHNADLVLLVVQVCQQVVCVVVQVPDPDFDADAWPQWGKAFTDQDPVNDDCCPQVNNHVLNNCCVQQNLLWAKADWIKTWRAAPTAKHAWFFQDDDPDAQDFDGFFKKKKKAWSAWAAPQAWQKKWFTRQLRDGHHPQADPSRGGDPVVLVVSCVVTNIYGYIHHHSMIMIGRSNTTIITHHNNDNDITMMTMIMIGRNPDDHAFDEHACVCCVPQVVDSRHGRYDHDCDDSD

Nearest PDB structures (foldseek):
  7cl2-assembly2_D-2  TM=1.003E+00  e=1.192E-64  Streptomyces kanamyceticus
  7cl2-assembly3_F  TM=1.002E+00  e=1.728E-64  Streptomyces kanamyceticus
  7cl5-assembly2_D-2  TM=1.003E+00  e=3.016E-64  Streptomyces kanamyceticus
  6s0r-assembly2_B  TM=9.995E-01  e=2.980E-63  Streptomyces kanamyceticus
  5nch-assembly1_B  TM=5.785E-01  e=1.461E-09  Streptomyces muensis